Protein 6M7Y (pdb70)

Nearest PDB structures (foldseek):
  6m7y-assembly1_A  TM=1.001E+00  e=0.000E+00  Lactococcus lactis subsp. lactis
  4wd9-assembly1_A  TM=9.994E-01  e=0.000E+00  Lactococcus lactis subsp. lactis
  6m7y-assembly2_B  TM=9.899E-01  e=0.000E+00  Lactococcus lactis subsp. lactis
  4wd9-assembly1_B  TM=9.880E-01  e=0.000E+00  Lactococcus lactis subsp. lactis
  5ehk-assembly1_B  TM=8.284E-01  e=6.500E-50  Microbispora corallina

B-factor: mean 46.43, std 18.79, range [11.78, 137.23]

Secondary structure (P-SEA, 3-state):
cccccbbbbbbbccccccccccccaaaaaaaaaaaaaaaaaaaacccccccccccccccccccccaaaaaaaaaaaaaacccccccccccccccccccccccccccbbbbbccccaaaaaaaaaccccccccbbbbbccccccccccccccccccccccbbbbbcccaaaaaaaaaaccccccaaaaaaaaaccccccaaaaaaaaaaaaaaaccccccccccccccccaaaaaaaaaaccccccccaaaaaaaaaaaaacccccccaaaaaaaaaaccccccccccbbbbbbbcbbbbbcaaaaaaaaaaaaaaaaacccccccaaaaaaaaaaaaccccbbbccccccccccccccccccccccccccccccccccccaaaaaaaaccaaaaaacccccccccccccccccccccccccbbbbbbbbccccbbbbbbccccccccccccccccccccaaaaaaaaaaaaaaaaaaaaabbbbbbbccccccccccccccccccccccccccccccccccccbbbbcccccbbbbbcccccccccccccccccccccaaaaaaaaaaccccccccaaaaaacccccccbbbccccccccbbbbbbccccccccaaaaaaaaccccbbbbccccbbbbbbcccccccaaaaaaaaaaaaccbbbbbbbccccccccccccccccccccccccbbbbbcccccccccccccccbbbbbbbcccccaaaaacccaaaaaaaaaaacccbbbbbbccccbbbbbbbbccaaaaaaaaaaaaaaaaaaacccccccccccccccccccaaaaaaaaaaaaaaaaaaaaaaaaaacccccccaaaaaaaaaaaaaaaaaccaaaaaaaaaaaccccccccaaaaaaaaaaaaaaacccccccaaaaaaaaaaaaaaaaaaccccccccccaaaaaaaaaaaacc/cccccbbbbbbbccccccccccccaaaaaaaaaaaaaaaaaaaacccccccccccccccccaaaaaaaaaaaaaaaaaaaccccccccccccbbbbbccbbbccccbbbbbccccaaaaaaaaaccccccccbbbbccccccccccbbbbcccccccccccccccccaaaaaaaaaaccccccaaaaaaaaaaaccccaaaaaaaaaaaaaaaccccccccccccccccaaaaaaaaaacccccccaaaaaaaaaaaaaaaaccccccaaaaaaaaaccccccccccbbbbbbbcbbbbbcaaaaaaaaaaaaaaaaacccccccaaaaaaaaaaaacccccccccccccccccccccccccccccccccccccccccccaaaaaaaaccaaaaacccccccccccccccccccccccccbbbbbbbbbccccbbbbbbccccccccccccccccccccaaaaaaaaaaaaaaaaaaaaabbbbbbbccccccccccccccccccbbbbccccccccccccccccccccccbbbbbbccccbbbbbbbbcccccccccaaaaaaaaaaccccccccaaaaaacccccccbbbccccccccbbbbbbccccccccaaaaaaaaccccccccccccbbbbbbcccccccaaaaaaaaaaaaccbbbbbbbcccccccccccbbbbcccccccccccccccccccccccccccccbbbbbbbbccccaaaaaaccaaaaaaaaaaacbbbbbbbbccccbbbbbbbbccaaaaaaaaaaaaaaaaaaacccccccccccccccccccaaaaaaaaaaaaaaaaaaaaaaaaaacccccccaaaaaaaaaaaaaaaaccccaaaaaaaaaaccccccaaaaaaaaaaaaacccccccaaaaaaaaaaaaaaaaaacccccccaaaaaaacaaaaaaaac/ccccccccccccccc/ccccccccccccccc

InterPro domains:
  IPR006827 Lantibiotic dehydratase, N-terminal [PF04738] (39-664)
  IPR023809 Thiopeptide-type bacteriocin biosynthesis domain [PF14028] (737-984)
  IPR023809 Thiopeptide-type bacteriocin biosynthesis domain [TIGR03891] (737-984)

Foldseek 3Di:
DKFWFWWKKFWFPDFLVPDDFDFDLVVLCVVQVPQLQLLLVCCAQFVVLSVCCCVVVVNHDPVCVVVNSVVSVQSSLCLHFPRPWFPSSMAMEIADADADWDQEWFDKFKQKDWQVLVVVVLVLCCLVQVQLWWKAFFLQWDDDVQKIAGLAFALVLDHDGDIGGDDPLCVQLHVVRHPHIGHPVVSLVSRCVVVNPVCSVVSNVVVSVCSSRPSMDTPLQACVQAPDDLVVNQVVVPSRCPVCLPPPLSVVLVVLVVVVRPDDSSPCSVSVVVNQVSCVSPDDSHTMTIHMYGHIYTYDHPVVSVVVSLVFCLQLLLLVFWDFDLVNVVLVLQCVVFNFFAWAFLVQQQDLVRHVHFRCPAPLPHRPDDDDDDDTTLHDPVVLVVLVCLVVCVVVVHFAAPQVCSCVRVVVPVDDRQQFKWKWKWWWFDDPNDIAIEGDPVGTDSAWLAALFAVLVSDPVSVVSSCVRCVSVQVVCVVVQAFEEEEAEQANNNSCRSQYGHDTQEYDYGSGHYPHHYARSRQWIWGADVVSAIWIARNVVRHTYQYHHSYDDLSRGSRSSSVSNCSRGDNRNDDRVSCVSCVPDQWRGFYDYPRHGHGFTKGKAWLVVADPVHPLVSCVVVVADQWKWWQDDPDIGIAGVVHNVSCVVRVVSNVRVVVGGTIMIGHDGGARQRNDYPSRGIGMMMMIMIGHDDDHDHDDDCVPQKDDDPDFKWKKWAQAAPVCVLVCLQPQVVVLQVLQVVQVKFWFWFWDQVPHTTIIIMIGGDRVVVSCVVSVVSSVVCCVVPSPDMDTDIRGQSQSLQPHPVSSVLLVQLRRLLSVCQSVVSVLQVDPVRPDHQVNVLLVVVLVLLCLLVVNPLVVSLVLLVPFPCVCCVDPSVVSSSVSNVVSSVVVVVVPDVVSVSSNSLVSSLRSCRRRDNPDPCVSRCSSVVNSVVSVVVD/DKAWFWWKWFWFPDALVPDDFDFDLVCLVVVVVPVLQLLQQCCAPFVPLSVVCCVVVVHDDDVRVVVNSVVSVQSSCCLHFPRPFFPSSMAMEIAEADAAWDQAWFDKFKQKDWQQLVVVVLVLCCLVLVQQWWKAFFLQWDDDPQKIAGLFFQLDPFDDGDIGGNDPLCVQLHVVRVPHIDHPVVSLVSVCVVPPDVCSVVSCVVVSVCSNRLSMDTPLQACCQAPNDPVVNLVSCVSRCPVCPPNVLVVVLVCLVVVLRPDDRSGCRVSVVVNVVSCVSPDDSHTMTIHIYGHIYTYHHPVVSVVVVLVFVQLVLLLVQWDFDLVNVVLVLQCVVFNFQAWAQLVLQQDLVRHVNFGCPAVQPRRPDDDDDDDTTQHDVVVLVVLVVLVVCVVVVHFAEPQVCRVVSVPCPDDDDDQFWWKWKWFWFDDPHDIAIEGDPCGTDSAFLAAQFQPLVRDVVSVVSSCVRCVSVQVVCVVVQEFEEEEAECQSGNVCRSQYGHTTQEYDYGSGHYPHHYQRSRQWIWGADPVGAIWIARNVPRHTYAYHHRYDDLSRDSRSSSVRPCSNGDNRPDCRPSCVSVVPDQWHGFYDYPRHGHFFIKGKDALVPDDPVDPLVVVVVVVAPQWKWWDPDPDIGTAGVVHPVSCVVVVVSPVRVVVGGIIMMGHDGHARPRRYYPNGTIGMMMIIMIGDDDDRDHDDDPVVFKDADPDQKWKKWAQAAPVCVLVCLQPQVVVLQVLLVVQVWFKFWFWDPDDGTTIIIMIGGDRVVVSCVVSVVSVVVCVVVVSHDMDTDIDGQSQSQLPHDVSSVLLVQLRRLLSVCQSVVSVQQPDPVNPDHLVNVLLVVLVVLLCLLVVNDLVLSVVLLVVAPDDPSRVSNSVSSVVSSVCVCVVDDDVSSSSNSLVSSVRSVRSNDPVPPPCSSVSSVPVNVVSVVVD/DPPVPPPDDDDDVPD/DCVPPPPDDDDPVPD

Solvent-accessible surface area: 83558 Å² total

Sequence (1904 aa):
SFKAQPFLVRNTILCPNDKRSFTEYTQVIETVSKNKVFLEQLLLANPKLYDVQKYNAGLLKKKRVKKLFESIYKYYKRSYLRSTPFGLFSETSIGVFSKSSQQYKLGKTTKGIRLDTQWLIRLVHKEVDFSKKLSFTRNNANYKFGDRVFQVYTINSSELEECNIKYTNVYQIISEFCENDYQKYEDICETVTLCYGDEYRELSEQYLGSLIVNHYLISNLQKDLLSDFSWNTFLTKVEAIDEDKKYIIPLKKVQKFIQEYSEIEIGEGIEKLKEIYQESQILENDNYIQIDLISDSEINFDVKQKQQLEHLAEFLGNTTKSVRRTYLDDYKDKFIEKYGVDQEVQITELFDSTFGIGAPYNYNHPRNDFYESEPSTLYYSEEEREKYLSYVEAVKNHNVINLDDLESHYQKDLEKKSELQGLELFLNLAKEYEKDIFILGDIVGNNNLGGASGRFSALSPELTSYHRTIVDSVERENENKEITSCEIVFLPENIRHANVHTSIRRKVLPFFTSTSHNEVLLTNIYIGIDEKEKFYARDISTQEVLKFYITSYNKTLFSNELRFLYEISLDDKFGNLPWELIYRDFDYIPRLVFDEIVISPAKWKIWGRDVNSKTIRELIQSKEIPKEFYIVNGDNKVYLSQKNPLDEILESAIKKSSKRKDFIELQEYFEDENIINKGEKGRVADVVVPFIRAFIREKRVSVERREKLPFNEWLYLKLYISINRQNEFLLSYLPDIQKIVANLGGNLFFLRYTDPKPHIRLRIKCSDLFLAYGSILEILKRSRKNRISTFDISIYDQEVERYGGFDTLELSEAIFCADSKIIPNLLTLIKDTNNDWKVDDVSILVNYLYLKCFFQNDNKKILNFLNLVGDQIFYDKNFKELKHAIKNLFLKIAQDFELQKVYSIIDSIIHVHNNRLIGIERDKEKLIYYTLQRLFVSEESFKAQPFLVRNTILCPNDKRSFTEYTQVIETVSKNKVFLEQLLLANPKLYDVQKYNAGLLKKKRVKKLFESIYKYYKRSYLRRSTPFGLFSETSIGVFSKSSSQYKLGKTTKGIRLDTQWLIRLVHKEVDFSKKLSFTRNNANYKFGDRVFQVYTINSSELEECNIKYTNVYQIISEFCENDYQKYEDICETVTLCCYGDEYRELSEQYLGSLIVNHYLISNLQKDLLSDFSWNTFLTKVEAIDEDKKYIIPLKKVQQKFIQEYSEIEIGEGIEKLKEIYQESQILENDNYIQIDLISDSEINFDVKQQKQQLEHLAEFLGNTTKSVRRTYLDDYKDKFIEKYGVDQEVQITELFDSTFGIGAPYNYNHPRNDFYESEPSTLYYSEEEREKYLSYVEAVKNHNVINLDDLESHYQKDLEKKSELQGLELFLNLAKEYEKDIFILGDIVGNNNLGGASGRFSALSPELTSYHRTIVDSVERENENKEITSCEIVFLPENIRHANVHTSIRRKVLPFFTSTSHNEVLLTNIYIGIDEKEKFYARDISTQEVLKFYITSYNKTLFSNELRFLYEISLDDKFGNLPWELIYRDFDYIPRLVFDEIVISPAKWKIWGRDVNSKTIRELIQSKEIPKEFYIVNGDNKVYLSQKNPLDEILESAIKKSSKRKDFIELQEYFEDENIINKGEKGRVADVVVPFIRAFIREKRVSVERREKLPFNEWLYLKLYISINRQNEFLLSYLPDIQKIVANLGGNLFFLRYTDPKPHIRLRIKCSDLFLAYGSILEILKRRSRKNRISTFDISIYDQEVERYGGFDTLEELSEAIFCADSKIIPNLLTLIKDTNNDWKVDDVSILVNYLYLKCFFQNDNKKILNFLNLVFYDKNFKELKHAIKNLFLKIAQDFELQKVYSIIDSIIHVHNNRLIGIERDKEKLIYYTLQRLFVSEETKDFNLDLVCVSKTITKDFNLDLVCVSKTI

Structure (mmCIF, N/CA/C/O backbone):
data_6M7Y
#
_entry.id   6M7Y
#
_cell.length_a   99.644
_cell.length_b   107.143
_cell.length_c   135.438
_cell.angle_alpha   90.00
_cell.angle_beta   109.57
_cell.angle_gamma   90.00
#
_symmetry.space_group_name_H-M   'P 1 21 1'
#
loop_
_entity.id
_entity.type
_entity.pdbx_description
1 polymer 'Nisin biosynthesis protein NisB'
2 polymer Lantibiotic
3 water water
#
loop_
_atom_site.group_PDB
_atom_site.id
_atom_site.type_symbol
_atom_site.label_atom_id
_atom_site.label_alt_id
_atom_site.label_comp_id
_atom_site.label_asym_id
_atom_site.label_entity_id
_atom_site.label_seq_id
_atom_site.pdbx_PDB_ins_code
_atom_site.Cartn_x
_atom_site.Cartn_y
_atom_site.Cartn_z
_atom_site.occupancy
_atom_site.B_iso_or_equiv
_atom_site.auth_seq_id
_atom_site.auth_comp_id
_atom_site.auth_asym_id
_atom_site.auth_atom_id
_atom_site.pdbx_PDB_model_num
ATOM 1 N N . SER A 1 8 ? 91.734 92.206 154.379 1.00 36.29 5 SER A N 1
ATOM 2 C CA . SER A 1 8 ? 90.794 91.294 153.720 1.00 49.16 5 SER A CA 1
ATOM 3 C C . SER A 1 8 ? 90.264 91.890 152.427 1.00 67.17 5 SER A C 1
ATOM 4 O O . SER A 1 8 ? 89.843 91.159 151.520 1.00 69.02 5 SER A O 1
ATOM 6 N N . PHE A 1 9 ? 90.261 93.222 152.363 1.00 62.20 6 PHE A N 1
ATOM 7 C CA . PHE A 1 9 ? 89.883 93.955 151.158 1.00 55.33 6 PHE A CA 1
ATOM 8 C C . PHE A 1 9 ? 91.082 94.066 150.221 1.00 52.82 6 PHE A C 1
ATOM 9 O O . PHE A 1 9 ? 92.124 94.593 150.619 1.00 49.87 6 PHE A O 1
ATOM 17 N N . LYS A 1 10 ? 90.926 93.613 148.971 1.00 61.56 7 LYS A N 1
ATOM 18 C CA . LYS A 1 10 ? 92.005 93.639 147.981 1.00 49.94 7 LYS A CA 1
ATOM 19 C C . LYS A 1 10 ? 91.765 94.739 146.949 1.00 44.19 7 LYS A C 1
ATOM 20 O O . LYS A 1 10 ? 90.711 94.783 146.305 1.00 36.81 7 LYS A O 1
ATOM 26 N N . ALA A 1 11 ? 92.764 95.605 146.777 1.00 49.23 8 ALA A N 1
ATOM 27 C CA . ALA A 1 11 ? 92.685 96.748 145.867 1.00 46.44 8 ALA A CA 1
ATOM 28 C C . ALA A 1 11 ? 92.827 96.296 144.405 1.00 41.64 8 ALA A C 1
ATOM 29 O O . ALA A 1 11 ? 93.893 95.830 143.991 1.00 49.03 8 ALA A O 1
ATOM 31 N N . GLN A 1 12 ? 91.766 96.448 143.614 1.00 42.81 9 GLN A N 1
ATOM 32 C CA . GLN A 1 12 ? 91.766 96.075 142.196 1.00 44.33 9 GLN A CA 1
ATOM 33 C C . GLN A 1 12 ? 92.530 97.094 141.363 1.00 48.02 9 GLN A C 1
ATOM 34 O O . GLN A 1 12 ? 92.919 98.157 141.861 1.00 39.56 9 GLN A O 1
ATOM 40 N N . PRO A 1 13 ? 92.759 96.803 140.073 1.00 48.78 10 PRO A N 1
ATOM 41 C CA . PRO A 1 13 ? 93.214 97.871 139.170 1.00 46.98 10 PRO A CA 1
ATOM 42 C C . PRO A 1 13 ? 92.142 98.957 139.058 1.00 44.89 10 PRO A C 1
ATOM 43 O O . PRO A 1 13 ? 90.938 98.684 139.048 1.00 41.27 10 PRO A O 1
ATOM 47 N N . PHE A 1 14 ? 92.590 100.199 139.007 1.00 36.27 11 PHE A N 1
ATOM 48 C CA . PHE A 1 14 ? 91.719 101.343 139.174 1.00 36.54 11 PHE A CA 1
ATOM 49 C C . PHE A 1 14 ? 91.591 102.117 137.877 1.00 41.69 11 PHE A C 1
ATOM 50 O O . PHE A 1 14 ? 92.278 101.853 136.889 1.00 48.54 11 PHE A O 1
ATOM 58 N N . LEU A 1 15 ? 90.666 103.069 137.895 1.00 50.25 12 LEU A N 1
ATOM 59 C CA . LEU A 1 15 ? 90.470 104.022 136.816 1.00 36.94 12 LEU A CA 1
ATOM 60 C C . LEU A 1 15 ? 91.205 105.296 137.172 1.00 38.83 12 LEU A C 1
ATOM 61 O O . LEU A 1 15 ? 91.177 105.732 138.328 1.00 32.82 12 LEU A O 1
ATOM 66 N N . VAL A 1 16 ? 91.880 105.872 136.179 1.00 40.89 13 VAL A N 1
ATOM 67 C CA . VAL A 1 16 ? 92.624 107.112 136.345 1.00 36.21 13 VAL A CA 1
ATOM 68 C C . VAL A 1 16 ? 91.975 108.179 135.482 1.00 42.38 13 VAL A C 1
ATOM 69 O O . VAL A 1 16 ? 91.820 108.000 134.265 1.00 43.06 13 VAL A O 1
ATOM 73 N N . ARG A 1 17 ? 91.601 109.288 136.112 1.00 39.66 14 ARG A N 1
ATOM 74 C CA . ARG A 1 17 ? 90.918 110.377 135.433 1.00 39.29 14 ARG A CA 1
ATOM 75 C C . ARG A 1 17 ? 91.720 111.658 135.596 1.00 46.63 14 ARG A C 1
ATOM 76 O O . ARG A 1 17 ? 92.134 112.013 136.711 1.00 43.52 14 ARG A O 1
ATOM 84 N N . ASN A 1 18 ? 91.924 112.348 134.477 1.00 40.43 15 ASN A N 1
ATOM 85 C CA . ASN A 1 18 ? 92.896 113.426 134.412 1.00 49.54 15 ASN A CA 1
ATOM 86 C C . ASN A 1 18 ? 92.470 114.428 133.338 1.00 48.02 15 ASN A C 1
ATOM 87 O O . ASN A 1 18 ? 91.730 114.093 132.407 1.00 46.37 15 ASN A O 1
ATOM 92 N N . THR A 1 19 ? 92.938 115.668 133.484 1.00 37.38 16 THR A N 1
ATOM 93 C CA . THR A 1 19 ? 92.629 116.719 132.527 1.00 37.60 16 THR A CA 1
ATOM 94 C C . THR A 1 19 ? 93.402 116.528 131.212 1.00 47.54 16 THR A C 1
ATOM 95 O O . THR A 1 19 ? 94.447 115.865 131.152 1.00 41.23 16 THR A O 1
ATOM 99 N N . ILE A 1 20 ? 92.860 117.115 130.142 1.00 38.27 17 ILE A N 1
ATOM 100 C CA . ILE A 1 20 ? 93.582 117.233 128.879 1.00 36.84 17 ILE A CA 1
ATOM 101 C C . ILE A 1 20 ? 94.552 118.408 128.984 1.00 37.41 17 ILE A C 1
ATOM 102 O O . ILE A 1 20 ? 95.770 118.226 128.963 1.00 39.74 17 ILE A O 1
ATOM 107 N N . LEU A 1 21 ? 94.017 119.620 129.100 1.00 39.78 18 LEU A N 1
ATOM 108 C CA . LEU A 1 21 ? 94.844 120.788 129.339 1.00 33.04 18 LEU A CA 1
ATOM 109 C C . LEU A 1 21 ? 95.640 120.632 130.630 1.00 43.49 18 LEU A C 1
ATOM 110 O O . LEU A 1 21 ? 95.334 119.803 131.488 1.00 50.94 18 LEU A O 1
ATOM 115 N N . CYS A 1 22 ? 96.664 121.463 130.780 1.00 41.51 19 CYS A N 1
ATOM 116 C CA . CYS A 1 22 ? 97.530 121.380 131.931 1.00 38.47 19 CYS A CA 1
ATOM 117 C C . CYS A 1 22 ? 97.442 122.659 132.748 1.00 41.95 19 CYS A C 1
ATOM 118 O O . CYS A 1 22 ? 97.568 123.754 132.185 1.00 42.16 19 CYS A O 1
ATOM 121 N N . PRO A 1 23 ? 97.255 122.570 134.070 1.00 54.63 20 PRO A N 1
ATOM 122 C CA . PRO A 1 23 ? 97.060 123.791 134.866 1.00 48.60 20 PRO A CA 1
ATOM 123 C C . PRO A 1 23 ? 98.295 124.666 134.979 1.00 48.30 20 PRO A C 1
ATOM 124 O O . PRO A 1 23 ? 98.158 125.819 135.398 1.00 55.75 20 PRO A O 1
ATOM 128 N N . ASN A 1 24 ? 99.487 124.188 134.617 1.00 49.24 21 ASN A N 1
ATOM 129 C CA . ASN A 1 24 ? 100.635 125.091 134.597 1.00 59.55 21 ASN A CA 1
ATOM 130 C C . ASN A 1 24 ? 100.443 126.206 133.584 1.00 54.08 21 ASN A C 1
ATOM 131 O O . ASN A 1 24 ? 101.074 127.267 133.705 1.00 50.13 21 ASN A O 1
ATOM 136 N N . ASP A 1 25 ? 99.560 125.992 132.612 1.00 47.94 22 ASP A N 1
ATOM 137 C CA . ASP A 1 25 ? 99.232 126.979 131.600 1.00 49.19 22 ASP A CA 1
ATOM 138 C C . ASP A 1 25 ? 98.032 127.853 131.981 1.00 50.65 22 ASP A C 1
ATOM 139 O O . ASP A 1 25 ? 97.645 128.723 131.197 1.00 50.49 22 ASP A O 1
ATOM 144 N N . LYS A 1 26 ? 97.470 127.690 133.178 1.00 50.40 23 LYS A N 1
ATOM 145 C CA . LYS A 1 26 ? 96.344 128.526 133.579 1.00 48.52 23 LYS A CA 1
ATOM 146 C C . LYS A 1 26 ? 96.761 129.998 133.640 1.00 49.99 23 LYS A C 1
ATOM 147 O O . LYS A 1 26 ? 97.749 130.366 134.287 1.00 40.99 23 LYS A O 1
ATOM 153 N N . ARG A 1 27 ? 96.014 130.837 132.929 1.00 55.87 24 ARG A N 1
ATOM 154 C CA . ARG A 1 27 ? 96.163 132.283 133.031 1.00 50.39 24 ARG A CA 1
ATOM 155 C C . ARG A 1 27 ? 95.279 132.810 134.146 1.00 38.75 24 ARG A C 1
ATOM 156 O O . ARG A 1 27 ? 94.169 132.307 134.352 1.00 39.42 24 ARG A O 1
ATOM 164 N N . SER A 1 28 ? 95.776 133.828 134.857 1.00 44.28 25 SER A N 1
ATOM 165 C CA . SER A 1 28 ? 94.996 134.599 135.818 1.00 44.95 25 SER A CA 1
ATOM 166 C C . SER A 1 28 ? 94.239 135.718 135.100 1.00 41.69 25 SER A C 1
ATOM 167 O O . SER A 1 28 ? 94.507 136.024 133.939 1.00 53.83 25 SER A O 1
ATOM 170 N N . PHE A 1 29 ? 93.270 136.324 135.792 1.00 41.59 26 PHE A N 1
ATOM 171 C CA . PHE A 1 29 ? 92.427 137.347 135.174 1.00 46.34 26 PHE A CA 1
ATOM 172 C C . PHE A 1 29 ? 91.984 138.371 136.210 1.00 46.17 26 PHE A C 1
ATOM 173 O O . PHE A 1 29 ? 91.782 138.040 137.379 1.00 56.84 26 PHE A O 1
ATOM 181 N N . THR A 1 30 ? 91.801 139.618 135.764 1.00 49.52 27 THR A N 1
ATOM 182 C CA . THR A 1 30 ? 91.393 140.715 136.640 1.00 50.45 27 THR A CA 1
ATOM 183 C C . THR A 1 30 ? 90.027 141.278 136.291 1.00 44.56 27 THR A C 1
ATOM 184 O O . THR A 1 30 ? 89.421 141.959 137.125 1.00 46.73 27 THR A O 1
ATOM 188 N N . GLU A 1 31 ? 89.573 141.059 135.065 1.00 50.69 28 GLU A N 1
ATOM 189 C CA . GLU A 1 31 ? 88.281 141.577 134.640 1.00 49.53 28 GLU A CA 1
ATOM 190 C C . GLU A 1 31 ? 87.527 140.516 133.864 1.00 47.10 28 GLU A C 1
ATOM 191 O O . GLU A 1 31 ? 88.131 139.615 133.282 1.00 42.80 28 GLU A O 1
ATOM 197 N N . TYR A 1 32 ? 86.204 140.619 133.854 1.00 51.70 29 TYR A N 1
ATOM 198 C CA . TYR A 1 32 ? 85.395 139.629 133.131 1.00 53.25 29 TYR A CA 1
ATOM 199 C C . TYR A 1 32 ? 85.494 139.798 131.606 1.00 47.38 29 TYR A C 1
ATOM 200 O O . TYR A 1 32 ? 85.556 138.800 130.873 1.00 38.19 29 TYR A O 1
ATOM 209 N N . THR A 1 33 ? 85.473 141.047 131.103 1.00 42.19 30 THR A N 1
ATOM 210 C CA . THR A 1 33 ? 85.618 141.274 129.659 1.00 49.79 30 THR A CA 1
ATOM 211 C C . THR A 1 33 ? 86.948 140.733 129.144 1.00 43.76 30 THR A C 1
ATOM 212 O O . THR A 1 33 ? 87.013 140.110 128.075 1.00 42.08 30 THR A O 1
ATOM 216 N N . GLN A 1 34 ? 88.019 140.984 129.893 1.00 45.64 31 GLN A N 1
ATOM 217 C CA . GLN A 1 34 ? 89.314 140.360 129.656 1.00 41.85 31 GLN A CA 1
ATOM 218 C C . GLN A 1 34 ? 89.224 138.837 129.525 1.00 53.85 31 GLN A C 1
ATOM 219 O O . GLN A 1 34 ? 89.990 138.237 128.759 1.00 59.24 31 GLN A O 1
ATOM 225 N N . VAL A 1 35 ? 88.295 138.189 130.245 1.00 57.04 32 VAL A N 1
ATOM 226 C CA . VAL A 1 35 ? 88.184 136.728 130.168 1.00 47.76 32 VAL A CA 1
ATOM 227 C C . VAL A 1 35 ? 87.503 136.316 128.874 1.00 43.04 32 VAL A C 1
ATOM 228 O O . VAL A 1 35 ? 87.865 135.307 128.254 1.00 41.06 32 VAL A O 1
ATOM 232 N N . ILE A 1 36 ? 86.487 137.074 128.460 1.00 43.01 33 ILE A N 1
ATOM 233 C CA . ILE A 1 36 ? 85.848 136.815 127.175 1.00 50.42 33 ILE A CA 1
ATOM 234 C C . ILE A 1 36 ? 86.834 137.031 126.029 1.00 50.55 33 ILE A C 1
ATOM 235 O O . ILE A 1 36 ? 86.891 136.232 125.085 1.00 39.82 33 ILE A O 1
ATOM 240 N N . GLU A 1 37 ? 87.615 138.118 126.088 1.00 45.85 34 GLU A N 1
ATOM 241 C CA . GLU A 1 37 ? 88.611 138.391 125.055 1.00 53.68 34 GLU A CA 1
ATOM 242 C C . GLU A 1 37 ? 89.541 137.200 124.852 1.00 49.35 34 GLU A C 1
ATOM 243 O O . GLU A 1 37 ? 89.619 136.641 123.753 1.00 49.94 34 GLU A O 1
ATOM 249 N N . THR A 1 38 ? 90.251 136.800 125.913 1.00 43.18 35 THR A N 1
ATOM 250 C CA . THR A 1 38 ? 91.192 135.680 125.833 1.00 48.70 35 THR A CA 1
ATOM 251 C C . THR A 1 38 ? 90.518 134.407 125.329 1.00 50.97 35 THR A C 1
ATOM 252 O O . THR A 1 38 ? 90.995 133.759 124.389 1.00 54.63 35 THR A O 1
ATOM 256 N N . VAL A 1 39 ? 89.414 134.024 125.965 1.00 49.66 36 VAL A N 1
ATOM 257 C CA . VAL A 1 39 ? 88.767 132.752 125.677 1.00 47.96 36 VAL A CA 1
ATOM 258 C C . VAL A 1 39 ? 88.263 132.672 124.239 1.00 50.12 36 VAL A C 1
ATOM 259 O O . VAL A 1 39 ? 88.212 131.584 123.647 1.00 53.22 36 VAL A O 1
ATOM 263 N N . SER A 1 40 ? 87.884 133.806 123.649 1.00 53.31 37 SER A N 1
ATOM 264 C CA . SER A 1 40 ? 87.221 133.785 122.351 1.00 52.23 37 SER A CA 1
ATOM 265 C C . SER A 1 40 ? 88.181 133.579 121.185 1.00 50.09 37 SER A C 1
ATOM 266 O O . SER A 1 40 ? 87.725 133.407 120.052 1.00 55.37 37 SER A O 1
ATOM 269 N N . LYS A 1 41 ? 89.486 133.579 121.427 1.00 50.80 38 LYS A N 1
ATOM 270 C CA . LYS A 1 41 ? 90.461 133.141 120.438 1.00 50.51 38 LYS A CA 1
ATOM 271 C C . LYS A 1 41 ? 91.329 132.001 120.980 1.00 60.28 38 LYS A C 1
ATOM 272 O O . LYS A 1 41 ? 92.466 131.817 120.542 1.00 67.57 38 LYS A O 1
ATOM 278 N N . ASN A 1 42 ? 90.802 131.226 121.940 1.00 53.81 39 ASN A N 1
ATOM 279 C CA . ASN A 1 42 ? 91.473 130.043 122.492 1.00 52.76 39 ASN A CA 1
ATOM 280 C C . ASN A 1 42 ? 90.880 128.791 121.839 1.00 52.68 39 ASN A C 1
ATOM 281 O O . ASN A 1 42 ? 90.008 128.128 122.394 1.00 56.74 39 ASN A O 1
ATOM 286 N N . LYS A 1 43 ? 91.398 128.454 120.665 1.00 55.84 40 LYS A N 1
ATOM 287 C CA . LYS A 1 43 ? 90.990 127.313 119.852 1.00 61.03 40 LYS A CA 1
ATOM 288 C C . LYS A 1 43 ? 90.521 126.076 120.633 1.00 51.61 40 LYS A C 1
ATOM 289 O O . LYS A 1 43 ? 89.498 125.473 120.291 1.00 56.97 40 LYS A O 1
ATOM 295 N N . VAL A 1 44 ? 91.235 125.676 121.682 1.00 44.01 41 VAL A N 1
ATOM 296 C CA . VAL A 1 44 ? 90.848 124.453 122.389 1.00 55.53 41 VAL A CA 1
ATOM 297 C C . VAL A 1 44 ? 89.590 124.686 123.229 1.00 51.35 41 VAL A C 1
ATOM 298 O O . VAL A 1 44 ? 88.644 123.883 123.216 1.00 38.97 41 VAL A O 1
ATOM 302 N N . PHE A 1 45 ? 89.573 125.786 123.985 1.00 45.45 42 PHE A N 1
ATOM 303 C CA . PHE A 1 45 ? 88.446 126.073 124.854 1.00 43.50 42 PHE A CA 1
ATOM 304 C C . PHE A 1 45 ? 87.134 126.047 124.098 1.00 47.67 42 PHE A C 1
ATOM 305 O O . PHE A 1 45 ? 86.144 125.486 124.591 1.00 47.88 42 PHE A O 1
ATOM 313 N N . LEU A 1 46 ? 87.092 126.670 122.910 1.00 43.29 43 LEU A N 1
ATOM 314 C CA . LEU A 1 46 ? 85.801 126.808 122.251 1.00 39.81 43 LEU A CA 1
ATOM 315 C C . LEU A 1 46 ? 85.300 125.481 121.722 1.00 39.85 43 LEU A C 1
ATOM 316 O O . LEU A 1 46 ? 84.084 125.258 121.687 1.00 47.84 43 LEU A O 1
ATOM 321 N N . GLU A 1 47 ? 86.193 124.585 121.308 1.00 40.96 44 GLU A N 1
ATOM 322 C CA . GLU A 1 47 ? 85.703 123.262 120.944 1.00 43.45 44 GLU A CA 1
ATOM 323 C C . GLU A 1 47 ? 85.203 122.546 122.189 1.00 46.94 44 GLU A C 1
ATOM 324 O O . GLU A 1 47 ? 84.147 121.896 122.165 1.00 46.77 44 GLU A O 1
ATOM 330 N N . GLN A 1 48 ? 85.934 122.691 123.297 1.00 43.06 45 GLN A N 1
ATOM 331 C CA . GLN A 1 48 ? 85.464 122.137 124.560 1.00 45.67 45 GLN A CA 1
ATOM 332 C C . GLN A 1 48 ? 84.107 122.714 124.931 1.00 42.32 45 GLN A C 1
ATOM 333 O O . GLN A 1 48 ? 83.212 121.980 125.363 1.00 44.55 45 GLN A O 1
ATOM 339 N N . LEU A 1 49 ? 83.926 124.026 124.738 1.00 40.87 46 LEU A N 1
ATOM 340 C CA . LEU A 1 49 ? 82.646 124.645 125.069 1.00 39.63 46 LEU A CA 1
ATOM 341 C C . LEU A 1 49 ? 81.551 124.245 124.093 1.00 38.27 46 LEU A C 1
ATOM 342 O O . LEU A 1 49 ? 80.427 123.952 124.510 1.00 39.00 46 LEU A O 1
ATOM 347 N N . LEU A 1 50 ? 81.853 124.240 122.793 1.00 37.11 47 LEU A N 1
ATOM 348 C CA . LEU A 1 50 ? 80.834 123.917 121.803 1.00 29.65 47 LEU A CA 1
ATOM 349 C C . LEU A 1 50 ? 80.291 122.510 122.018 1.00 33.96 47 LEU A C 1
ATOM 350 O O . LEU A 1 50 ? 79.087 122.268 121.858 1.00 32.39 47 LEU A O 1
ATOM 355 N N . LEU A 1 51 ? 81.156 121.574 122.422 1.00 37.89 48 LEU A N 1
ATOM 356 C CA . LEU A 1 51 ? 80.721 120.199 122.646 1.00 36.90 48 LEU A CA 1
ATOM 357 C C . LEU A 1 51 ? 79.914 120.053 123.936 1.00 43.68 48 LEU A C 1
ATOM 358 O O . LEU A 1 51 ? 78.840 119.428 123.939 1.00 34.18 48 LEU A O 1
ATOM 363 N N . ALA A 1 52 ? 80.427 120.623 125.040 1.00 39.40 49 ALA A N 1
ATOM 364 C CA . ALA A 1 52 ? 79.854 120.365 126.361 1.00 37.94 49 ALA A CA 1
ATOM 365 C C . ALA A 1 52 ? 78.567 121.136 126.552 1.00 48.04 49 ALA A C 1
ATOM 366 O O . ALA A 1 52 ? 77.573 120.593 127.051 1.00 55.68 49 ALA A O 1
ATOM 368 N N . ASN A 1 53 ? 78.567 122.402 126.152 1.00 39.11 50 ASN A N 1
ATOM 369 C CA . ASN A 1 53 ? 77.487 123.325 126.484 1.00 33.61 50 ASN A CA 1
ATOM 370 C C . ASN A 1 53 ? 77.163 124.145 125.247 1.00 34.70 50 ASN A C 1
ATOM 371 O O . ASN A 1 53 ? 77.507 125.330 125.151 1.00 34.65 50 ASN A O 1
ATOM 376 N N . PRO A 1 54 ? 76.523 123.535 124.270 1.00 29.93 51 PRO A N 1
ATOM 377 C CA . PRO A 1 54 ? 76.158 124.264 123.054 1.00 29.03 51 PRO A CA 1
ATOM 378 C C . PRO A 1 54 ? 75.420 125.573 123.326 1.00 36.38 51 PRO A C 1
ATOM 379 O O . PRO A 1 54 ? 75.871 126.629 122.869 1.00 44.90 51 PRO A O 1
ATOM 383 N N . LYS A 1 55 ? 74.295 125.527 124.055 1.00 32.36 52 LYS A N 1
ATOM 384 C CA . LYS A 1 55 ? 73.505 126.734 124.288 1.00 27.73 52 LYS A CA 1
ATOM 385 C C . LYS A 1 55 ? 74.354 127.842 124.897 1.00 28.21 52 LYS A C 1
ATOM 386 O O . LYS A 1 55 ? 74.291 128.994 124.462 1.00 28.17 52 LYS A O 1
ATOM 392 N N . LEU A 1 56 ? 75.164 127.511 125.900 1.00 34.87 53 LEU A N 1
ATOM 393 C CA . LEU A 1 56 ? 76.012 128.521 126.520 1.00 28.08 53 LEU A CA 1
ATOM 394 C C . LEU A 1 56 ? 76.993 129.109 125.514 1.00 30.76 53 LEU A C 1
ATOM 395 O O . LEU A 1 56 ? 77.143 130.334 125.434 1.00 31.28 53 LEU A O 1
ATOM 400 N N . TYR A 1 57 ? 77.657 128.251 124.725 1.00 32.90 54 TYR A N 1
ATOM 401 C CA . TYR A 1 57 ? 78.558 128.719 123.667 1.00 35.61 54 TYR A CA 1
ATOM 402 C C . TYR A 1 57 ? 77.860 129.714 122.733 1.00 35.47 54 TYR A C 1
ATOM 403 O O . TYR A 1 57 ? 78.456 130.727 122.343 1.00 35.85 54 TYR A O 1
ATOM 412 N N . ASP A 1 58 ? 76.602 129.449 122.361 1.00 26.71 55 ASP A N 1
ATOM 413 C CA . ASP A 1 58 ? 75.899 130.386 121.495 1.00 28.46 55 ASP A CA 1
ATOM 414 C C . ASP A 1 58 ? 75.618 131.709 122.204 1.00 37.00 55 ASP A C 1
ATOM 415 O O . ASP A 1 58 ? 75.611 132.758 121.554 1.00 52.22 55 ASP A O 1
ATOM 420 N N . VAL A 1 59 ? 75.391 131.699 123.522 1.00 28.17 56 VAL A N 1
ATOM 421 C CA . VAL A 1 59 ? 75.151 132.957 124.226 1.00 30.80 56 VAL A CA 1
ATOM 422 C C . VAL A 1 59 ? 76.409 133.820 124.204 1.00 37.21 56 VAL A C 1
ATOM 423 O O . VAL A 1 59 ? 76.344 135.050 124.079 1.00 35.99 56 VAL A O 1
ATOM 435 N N . GLN A 1 61 ? 78.682 133.803 121.747 1.00 40.00 58 GLN A N 1
ATOM 436 C CA . GLN A 1 61 ? 78.631 134.355 120.400 1.00 31.23 58 GLN A CA 1
ATOM 437 C C . GLN A 1 61 ? 77.702 135.559 120.345 1.00 36.55 58 GLN A C 1
ATOM 438 O O . GLN A 1 61 ? 78.065 136.626 119.835 1.00 31.96 58 GLN A O 1
ATOM 444 N N . LYS A 1 62 ? 76.487 135.384 120.867 1.00 38.46 59 LYS A N 1
ATOM 445 C CA . LYS A 1 62 ? 75.494 136.448 120.884 1.00 36.98 59 LYS A CA 1
ATOM 446 C C . LYS A 1 62 ? 76.015 137.689 121.603 1.00 34.13 59 LYS A C 1
ATOM 447 O O . LYS A 1 62 ? 75.755 138.816 121.175 1.00 34.17 59 LYS A O 1
ATOM 453 N N . TYR A 1 63 ? 76.755 137.506 122.695 1.00 35.36 60 TYR A N 1
ATOM 454 C CA . TYR A 1 63 ? 77.250 138.668 123.428 1.00 41.25 60 TYR A CA 1
ATOM 455 C C . TYR A 1 63 ? 78.309 139.402 122.614 1.00 37.05 60 TYR A C 1
ATOM 456 O O . TYR A 1 63 ? 78.218 140.618 122.414 1.00 44.20 60 TYR A O 1
ATOM 465 N N . ASN A 1 64 ? 79.315 138.666 122.130 1.00 42.87 61 ASN A N 1
ATOM 466 C CA . ASN A 1 64 ? 80.366 139.230 121.286 1.00 41.51 61 ASN A CA 1
ATOM 467 C C . ASN A 1 64 ? 79.812 139.938 120.056 1.00 45.53 61 ASN A C 1
ATOM 468 O O . ASN A 1 64 ? 80.436 140.879 119.553 1.00 48.66 61 ASN A O 1
ATOM 473 N N . ALA A 1 65 ? 78.665 139.494 119.547 1.00 37.25 62 ALA A N 1
ATOM 474 C CA . ALA A 1 65 ? 77.983 140.199 118.473 1.00 39.98 62 ALA A CA 1
ATOM 475 C C . ALA A 1 65 ? 77.132 141.365 118.966 1.00 40.50 62 ALA A C 1
ATOM 476 O O . ALA A 1 65 ? 76.562 142.085 118.142 1.00 46.73 62 ALA A O 1
ATOM 478 N N . GLY A 1 66 ? 77.022 141.576 120.272 1.00 38.75 63 GLY A N 1
ATOM 479 C CA . GLY A 1 66 ? 76.207 142.667 120.760 1.00 36.75 63 GLY A CA 1
ATOM 480 C C . GLY A 1 66 ? 74.723 142.389 120.786 1.00 35.87 63 GLY A C 1
ATOM 481 O O . GLY A 1 66 ? 73.934 143.315 120.992 1.00 39.52 63 GLY A O 1
ATOM 482 N N . LEU A 1 67 ? 74.316 141.144 120.610 1.00 32.13 64 LEU A N 1
ATOM 483 C CA . LEU A 1 67 ? 72.911 140.785 120.544 1.00 32.72 64 LEU A CA 1
ATOM 484 C C . LEU A 1 67 ? 72.324 140.305 121.874 1.00 44.38 64 LEU A C 1
ATOM 485 O O . LEU A 1 67 ? 71.136 139.961 121.912 1.00 45.49 64 LEU A O 1
ATOM 490 N N . LEU A 1 68 ? 73.102 140.287 122.963 1.00 39.40 65 LEU A N 1
ATOM 491 C CA . LEU A 1 68 ? 72.664 139.685 124.216 1.00 37.45 65 LEU A CA 1
ATOM 492 C C . LEU A 1 68 ? 72.094 140.743 125.146 1.00 41.05 65 LEU A C 1
ATOM 493 O O . LEU A 1 68 ? 72.723 141.781 125.378 1.00 45.84 65 LEU A O 1
ATOM 498 N N . LYS A 1 69 ? 70.926 140.455 125.711 1.00 41.80 66 LYS A N 1
ATOM 499 C CA . LYS A 1 69 ? 70.283 141.390 126.621 1.00 36.31 66 LYS A CA 1
ATOM 500 C C . LYS A 1 69 ? 71.105 141.571 127.902 1.00 43.30 66 LYS A C 1
ATOM 501 O O . LYS A 1 69 ? 71.738 140.634 128.405 1.00 35.41 66 LYS A O 1
ATOM 507 N N . LYS A 1 70 ? 71.089 142.804 128.426 1.00 44.67 67 LYS A N 1
ATOM 508 C CA . LYS A 1 70 ? 71.963 143.163 129.542 1.00 42.51 67 LYS A CA 1
ATOM 509 C C . LYS A 1 70 ? 71.732 142.262 130.755 1.00 49.65 67 LYS A C 1
ATOM 510 O O . LYS A 1 70 ? 72.698 141.784 131.369 1.00 50.16 67 LYS A O 1
ATOM 516 N N . LYS A 1 71 ? 70.465 141.993 131.108 1.00 41.37 68 LYS A N 1
ATOM 517 C CA . LYS A 1 71 ? 70.235 141.184 132.302 1.00 38.77 68 LYS A CA 1
ATOM 518 C C . LYS A 1 71 ? 70.809 139.776 132.184 1.00 42.68 68 LYS A C 1
ATOM 519 O O . LYS A 1 71 ? 70.885 139.073 133.198 1.00 51.53 68 LYS A O 1
ATOM 525 N N . ARG A 1 72 ? 71.239 139.354 130.994 1.00 38.78 69 ARG A N 1
ATOM 526 C CA . ARG A 1 72 ? 71.802 138.027 130.782 1.00 32.44 69 ARG A CA 1
ATOM 527 C C . ARG A 1 72 ? 73.314 137.987 130.946 1.00 35.76 69 ARG A C 1
ATOM 528 O O . ARG A 1 72 ? 73.906 136.906 130.847 1.00 37.08 69 ARG A O 1
ATOM 536 N N . VAL A 1 73 ? 73.940 139.127 131.222 1.00 34.11 70 VAL A N 1
ATOM 537 C CA . VAL A 1 73 ? 75.384 139.273 131.073 1.00 33.77 70 VAL A CA 1
ATOM 538 C C . VAL A 1 73 ? 76.150 138.829 132.316 1.00 36.48 70 VAL A C 1
ATOM 539 O O . VAL A 1 73 ? 77.194 138.181 132.201 1.00 34.65 70 VAL A O 1
ATOM 543 N N . LYS A 1 74 ? 75.691 139.184 133.522 1.00 33.74 71 LYS A N 1
ATOM 544 C CA . LYS A 1 74 ? 76.387 138.687 134.702 1.00 37.87 71 LYS A CA 1
ATOM 545 C C . LYS A 1 74 ? 76.453 137.169 134.681 1.00 33.07 71 LYS A C 1
ATOM 546 O O . LYS A 1 74 ? 77.520 136.587 134.896 1.00 32.70 71 LYS A O 1
ATOM 552 N N . LYS A 1 75 ? 75.345 136.516 134.345 1.00 30.93 72 LYS A N 1
ATOM 553 C CA . LYS A 1 75 ? 75.357 135.067 134.291 1.00 33.45 72 LYS A CA 1
ATOM 554 C C . LYS A 1 75 ? 76.321 134.568 133.219 1.00 35.37 72 LYS A C 1
ATOM 555 O O . LYS A 1 75 ? 77.078 133.617 133.457 1.00 32.35 72 LYS A O 1
ATOM 561 N N . LEU A 1 76 ? 76.332 135.207 132.043 1.00 32.63 73 LEU A N 1
ATOM 562 C CA . LEU A 1 76 ? 77.262 134.780 130.996 1.00 31.46 73 LEU A CA 1
ATOM 563 C C . LEU A 1 76 ? 78.706 134.898 131.473 1.00 33.18 73 LEU A C 1
ATOM 564 O O . LEU A 1 76 ? 79.513 133.974 131.294 1.00 29.42 73 LEU A O 1
ATOM 569 N N . PHE A 1 77 ? 79.041 136.024 132.111 1.00 37.09 74 PHE A N 1
ATOM 570 C CA . PHE A 1 77 ? 80.392 136.224 132.632 1.00 34.73 74 PHE A CA 1
ATOM 571 C C . PHE A 1 77 ? 80.761 135.149 133.645 1.00 38.46 74 PHE A C 1
ATOM 572 O O . PHE A 1 77 ? 81.841 134.552 133.565 1.00 38.10 74 PHE A O 1
ATOM 580 N N . GLU A 1 78 ? 79.870 134.869 134.598 1.00 33.78 75 GLU A N 1
ATOM 581 C CA . GLU A 1 78 ? 80.244 133.924 135.642 1.00 28.50 75 GLU A CA 1
ATOM 582 C C . GLU A 1 78 ? 80.347 132.512 135.095 1.00 32.41 75 GLU A C 1
ATOM 583 O O . GLU A 1 78 ? 81.248 131.752 135.481 1.00 29.07 75 GLU A O 1
ATOM 589 N N . SER A 1 79 ? 79.440 132.133 134.192 1.00 33.34 76 SER A N 1
ATOM 590 C CA . SER A 1 79 ? 79.472 130.757 133.709 1.00 28.66 76 SER A CA 1
ATOM 591 C C . SER A 1 79 ? 80.710 130.500 132.869 1.00 37.22 76 SER A C 1
ATOM 592 O O . SER A 1 79 ? 81.256 129.390 132.901 1.00 44.12 76 SER A O 1
ATOM 595 N N . ILE A 1 80 ? 81.184 131.512 132.138 1.00 31.35 77 ILE A N 1
ATOM 596 C CA . ILE A 1 80 ? 82.367 131.335 131.304 1.00 31.76 77 ILE A CA 1
ATOM 597 C C . ILE A 1 80 ? 83.623 131.232 132.163 1.00 29.45 77 ILE A C 1
ATOM 598 O O . ILE A 1 80 ? 84.435 130.309 132.004 1.00 29.57 77 ILE A O 1
ATOM 603 N N . TYR A 1 81 ? 83.811 132.192 133.068 1.00 23.39 78 TYR A N 1
ATOM 604 C CA . TYR A 1 81 ? 84.897 132.112 134.036 1.00 22.77 78 TYR A CA 1
ATOM 605 C C . TYR A 1 81 ? 84.916 130.764 134.763 1.00 28.55 78 TYR A C 1
ATOM 606 O O . TYR A 1 81 ? 85.983 130.171 134.947 1.00 30.25 78 TYR A O 1
ATOM 615 N N . LYS A 1 82 ? 83.746 130.259 135.192 1.00 27.70 79 LYS A N 1
ATOM 616 C CA . LYS A 1 82 ? 83.743 128.999 135.939 1.00 29.84 79 LYS A CA 1
ATOM 617 C C . LYS A 1 82 ? 84.097 127.836 135.024 1.00 27.49 79 LYS A C 1
ATOM 618 O O . LYS A 1 82 ? 84.886 126.961 135.398 1.00 32.80 79 LYS A O 1
ATOM 624 N N . TYR A 1 83 ? 83.568 127.852 133.799 1.00 26.35 80 TYR A N 1
ATOM 625 C CA . TYR A 1 83 ? 83.918 126.854 132.798 1.00 26.15 80 TYR A CA 1
ATOM 626 C C . TYR A 1 83 ? 85.394 126.911 132.415 1.00 32.62 80 TYR A C 1
ATOM 627 O O . TYR A 1 83 ? 85.972 125.882 132.048 1.00 29.22 80 TYR A O 1
ATOM 636 N N . TYR A 1 84 ? 86.020 128.096 132.472 1.00 33.83 81 TYR A N 1
ATOM 637 C CA . TYR A 1 84 ? 87.454 128.185 132.194 1.00 34.75 81 TYR A CA 1
ATOM 638 C C . TYR A 1 84 ? 88.265 127.531 133.305 1.00 34.71 81 TYR A C 1
ATOM 639 O O . TYR A 1 84 ? 89.132 126.687 133.045 1.00 34.06 81 TYR A O 1
ATOM 648 N N . LYS A 1 85 ? 88.026 127.952 134.551 1.00 29.08 82 LYS A N 1
ATOM 649 C CA . LYS A 1 85 ? 88.665 127.311 135.689 1.00 24.57 82 LYS A CA 1
ATOM 650 C C . LYS A 1 85 ? 88.545 125.808 135.579 1.00 33.43 82 LYS A C 1
ATOM 651 O O . LYS A 1 85 ? 89.473 125.068 135.931 1.00 33.42 82 LYS A O 1
ATOM 657 N N . ARG A 1 86 ? 87.404 125.334 135.075 1.00 29.81 83 ARG A N 1
ATOM 658 C CA . ARG A 1 86 ? 87.160 123.905 135.140 1.00 30.06 83 ARG A CA 1
ATOM 659 C C . ARG A 1 86 ? 87.970 123.170 134.084 1.00 32.26 83 ARG A C 1
ATOM 660 O O . ARG A 1 86 ? 88.485 122.080 134.355 1.00 34.40 83 ARG A O 1
ATOM 668 N N . SER A 1 87 ? 88.091 123.729 132.880 1.00 29.22 84 SER A N 1
ATOM 669 C CA . SER A 1 87 ? 88.833 123.021 131.840 1.00 42.46 84 SER A CA 1
ATOM 670 C C . SER A 1 87 ? 90.310 122.884 132.190 1.00 39.66 84 SER A C 1
ATOM 671 O O . SER A 1 87 ? 90.990 122.002 131.644 1.00 39.93 84 SER A O 1
ATOM 674 N N . TYR A 1 88 ? 90.807 123.707 133.109 1.00 37.44 85 TYR A N 1
ATOM 675 C CA . TYR A 1 88 ? 92.143 123.511 133.654 1.00 45.98 85 TYR A CA 1
ATOM 676 C C . TYR A 1 88 ? 92.153 122.734 134.976 1.00 47.22 85 TYR A C 1
ATOM 677 O O . TYR A 1 88 ? 93.009 121.863 135.156 1.00 56.20 85 TYR A O 1
ATOM 686 N N . LEU A 1 89 ? 91.206 122.966 135.894 1.00 36.65 86 LEU A N 1
ATOM 687 C CA . LEU A 1 89 ? 91.410 122.510 137.267 1.00 43.01 86 LEU A CA 1
ATOM 688 C C . LEU A 1 89 ? 90.615 121.276 137.717 1.00 41.74 86 LEU A C 1
ATOM 689 O O . LEU A 1 89 ? 90.878 120.790 138.825 1.00 49.48 86 LEU A O 1
ATOM 694 N N . ARG A 1 90 ? 89.664 120.752 136.936 1.00 32.94 87 ARG A N 1
ATOM 695 C CA . ARG A 1 90 ? 88.732 119.738 137.445 1.00 34.73 87 ARG A CA 1
ATOM 696 C C . ARG A 1 90 ? 88.813 118.469 136.600 1.00 32.37 87 ARG A C 1
ATOM 697 O O . ARG A 1 90 ? 88.429 118.472 135.429 1.00 45.27 87 ARG A O 1
ATOM 705 N N . SER A 1 91 ? 89.272 117.372 137.205 1.00 34.04 88 SER A N 1
ATOM 706 C CA . SER A 1 91 ? 89.603 116.160 136.465 1.00 30.29 88 SER A CA 1
ATOM 707 C C . SER A 1 91 ? 88.413 115.248 136.202 1.00 31.20 88 SER A C 1
ATOM 708 O O . SER A 1 91 ? 88.557 114.259 135.478 1.00 34.73 88 SER A O 1
ATOM 711 N N . THR A 1 92 ? 87.263 115.528 136.780 1.00 35.37 89 THR A N 1
ATOM 712 C CA . THR A 1 92 ? 86.109 114.658 136.620 1.00 35.21 89 THR A CA 1
ATOM 713 C C . THR A 1 92 ? 85.825 114.450 135.133 1.00 30.84 89 THR A C 1
ATOM 714 O O . THR A 1 92 ? 85.794 115.430 134.377 1.00 35.40 89 THR A O 1
ATOM 718 N N . PRO A 1 93 ? 85.620 113.209 134.682 1.00 28.86 90 PRO A N 1
ATOM 719 C CA . PRO A 1 93 ? 85.563 112.910 133.233 1.00 35.67 90 PRO A CA 1
ATOM 720 C C . PRO A 1 93 ? 84.283 113.385 132.550 1.00 34.08 90 PRO A C 1
ATOM 721 O O . PRO A 1 93 ? 83.181 112.940 132.880 1.00 39.15 90 PRO A O 1
ATOM 725 N N . PHE A 1 94 ? 84.452 114.240 131.538 1.00 34.64 91 PHE A N 1
ATOM 726 C CA . PHE A 1 94 ? 83.365 114.758 130.709 1.00 37.73 91 PHE A CA 1
ATOM 727 C C . PHE A 1 94 ? 83.967 115.352 129.432 1.00 45.41 91 PHE A C 1
ATOM 728 O O . PHE A 1 94 ? 84.982 116.061 129.495 1.00 35.39 91 PHE A O 1
ATOM 736 N N . GLY A 1 95 ? 83.309 115.086 128.291 1.00 40.99 92 GLY A N 1
ATOM 737 C CA . GLY A 1 95 ? 83.853 115.243 126.939 1.00 42.04 92 GLY A CA 1
ATOM 738 C C . GLY A 1 95 ? 84.721 116.437 126.583 1.00 42.68 92 GLY A C 1
ATOM 739 O O . GLY A 1 95 ? 84.261 117.586 126.528 1.00 56.13 92 GLY A O 1
ATOM 740 N N . LEU A 1 96 ? 85.991 116.167 126.327 1.00 35.79 93 LEU A N 1
ATOM 741 C CA . LEU A 1 96 ? 87.032 117.103 125.902 1.00 47.69 93 LEU A CA 1
ATOM 742 C C . LEU A 1 96 ? 87.661 117.886 127.054 1.00 42.68 93 LEU A C 1
ATOM 743 O O . LEU A 1 96 ? 88.693 118.529 126.840 1.00 46.97 93 LEU A O 1
ATOM 748 N N . PHE A 1 97 ? 87.124 117.837 128.267 1.00 38.77 94 PHE A N 1
ATOM 749 C CA . PHE A 1 97 ? 87.896 118.398 129.368 1.00 40.52 94 PHE A CA 1
ATOM 750 C C . PHE A 1 97 ? 88.888 117.395 129.955 1.00 41.28 94 PHE A C 1
ATOM 751 O O . PHE A 1 97 ? 89.960 117.801 130.428 1.00 39.57 94 PHE A O 1
ATOM 759 N N . SER A 1 98 ? 88.585 116.095 129.901 1.00 38.10 95 SER A N 1
ATOM 760 C CA . SER A 1 98 ? 89.319 115.136 130.719 1.00 37.22 95 SER A CA 1
ATOM 761 C C . SER A 1 98 ? 89.146 113.722 130.176 1.00 45.00 95 SER A C 1
ATOM 762 O O . SER A 1 98 ? 88.168 113.418 129.483 1.00 49.74 95 SER A O 1
ATOM 765 N N . GLU A 1 99 ? 90.091 112.843 130.545 1.00 42.15 96 GLU A N 1
ATOM 766 C CA . GLU A 1 99 ? 90.225 111.528 129.929 1.00 43.02 96 GLU A CA 1
ATOM 767 C C . GLU A 1 99 ? 90.393 110.437 130.976 1.00 41.26 96 GLU A C 1
ATOM 768 O O . GLU A 1 99 ? 90.956 110.658 132.051 1.00 43.97 96 GLU A O 1
ATOM 774 N N . THR A 1 100 ? 89.955 109.233 130.607 1.00 56.64 97 THR A N 1
ATOM 775 C CA . THR A 1 100 ? 89.866 108.072 131.492 1.00 56.63 97 THR A CA 1
ATOM 776 C C . THR A 1 100 ? 90.852 106.997 131.040 1.00 53.97 97 THR A C 1
ATOM 777 O O . THR A 1 100 ? 90.828 106.587 129.875 1.00 48.53 97 THR A O 1
ATOM 781 N N . SER A 1 101 ? 91.691 106.521 131.958 1.00 48.73 98 SER A N 1
ATOM 782 C CA . SER A 1 101 ? 92.622 105.436 131.662 1.00 43.77 98 SER A CA 1
ATOM 783 C C . SER A 1 101 ? 92.633 104.429 132.807 1.00 43.04 98 SER A C 1
ATOM 784 O O . SER A 1 101 ? 92.090 104.675 133.891 1.00 45.11 98 SER A O 1
ATOM 787 N N . ILE A 1 102 ? 93.278 103.284 132.573 1.00 42.21 99 ILE A N 1
ATOM 788 C CA . ILE A 1 102 ? 93.358 102.222 133.574 1.00 44.45 99 ILE A CA 1
ATOM 789 C C . ILE A 1 102 ? 94.735 102.237 134.222 1.00 44.62 99 ILE A C 1
ATOM 790 O O . ILE A 1 102 ? 95.754 102.420 133.547 1.00 53.90 99 ILE A O 1
ATOM 795 N N . GLY A 1 103 ? 94.760 102.062 135.543 1.00 39.09 100 GLY A N 1
ATOM 796 C CA . GLY A 1 103 ? 95.998 102.053 136.288 1.00 47.43 100 GLY A CA 1
ATOM 797 C C . GLY A 1 103 ? 96.117 100.779 137.105 1.00 53.66 100 GLY A C 1
ATOM 798 O O . GLY A 1 103 ? 95.127 100.119 137.416 1.00 48.25 100 GLY A O 1
ATOM 799 N N . VAL A 1 104 ? 97.360 100.430 137.440 1.00 58.37 101 VAL A N 1
ATOM 800 C CA . VAL A 1 104 ? 97.664 99.145 138.056 1.00 45.86 101 VAL A CA 1
ATOM 801 C C . VAL A 1 104 ? 98.609 99.358 139.230 1.00 51.62 101 VAL A C 1
ATOM 802 O O . VAL A 1 104 ? 99.212 100.422 139.404 1.00 45.28 101 VAL A O 1
ATOM 806 N N . PHE A 1 105 ? 98.710 98.316 140.049 1.00 64.99 102 PHE A N 1
ATOM 807 C CA . PHE A 1 105 ? 99.620 98.266 141.180 1.00 57.74 102 PHE A CA 1
ATOM 808 C C . PHE A 1 105 ? 100.852 97.463 140.787 1.00 58.61 102 PHE A C 1
ATOM 809 O O . PHE A 1 105 ? 100.734 96.382 140.194 1.00 57.06 102 PHE A O 1
ATOM 817 N N . SER A 1 106 ? 102.023 97.997 141.107 1.00 62.70 103 SER A N 1
ATOM 818 C CA . SER A 1 106 ? 103.283 97.332 140.806 1.00 65.19 103 SER A CA 1
ATOM 819 C C . SER A 1 106 ? 104.260 97.623 141.944 1.00 67.93 103 SER A C 1
ATOM 820 O O . SER A 1 106 ? 103.851 97.936 143.069 1.00 67.48 103 SER A O 1
ATOM 823 N N . LYS A 1 107 ? 105.557 97.522 141.648 1.00 74.01 104 LYS A N 1
ATOM 824 C CA . LYS A 1 107 ? 106.602 97.790 142.626 1.00 71.98 104 LYS A CA 1
ATOM 825 C C . LYS A 1 107 ? 107.067 99.242 142.630 1.00 76.75 104 LYS A C 1
ATOM 826 O O . LYS A 1 107 ? 107.752 99.647 143.577 1.00 71.01 104 LYS A O 1
ATOM 832 N N . SER A 1 108 ? 106.708 100.042 141.621 1.00 71.85 105 SER A N 1
ATOM 833 C CA . SER A 1 108 ? 107.107 101.445 141.638 1.00 71.58 105 SER A CA 1
ATOM 834 C C . SER A 1 108 ? 106.081 102.336 140.943 1.00 71.85 105 SER A C 1
ATOM 835 O O . SER A 1 108 ? 105.480 101.949 139.934 1.00 65.92 105 SER A O 1
ATOM 838 N N . SER A 1 109 ? 105.932 103.549 141.486 1.00 65.62 106 SER A N 1
ATOM 839 C CA . SER A 1 109 ? 104.977 104.531 140.986 1.00 58.72 106 SER A CA 1
ATOM 840 C C . SER A 1 109 ? 105.368 105.020 139.605 1.00 59.58 106 SER A C 1
ATOM 841 O O . SER A 1 109 ? 106.521 105.387 139.370 1.00 67.80 106 SER A O 1
ATOM 844 N N A GLN A 1 110 ? 104.412 105.027 138.681 0.60 56.07 107 GLN A N 1
ATOM 845 N N B GLN A 1 110 ? 104.380 105.076 138.703 0.40 56.03 107 GLN A N 1
ATOM 846 C CA A GLN A 1 110 ? 104.637 105.611 137.363 0.60 55.64 107 GLN A CA 1
ATOM 847 C CA B GLN A 1 110 ? 104.553 105.558 137.330 0.40 55.52 107 GLN A CA 1
ATOM 848 C C A GLN A 1 110 ? 103.533 106.636 137.132 0.60 58.32 107 GLN A C 1
ATOM 849 C C B GLN A 1 110 ? 103.507 106.652 137.083 0.40 58.21 107 GLN A C 1
ATOM 850 O O A GLN A 1 110 ? 102.463 106.314 136.610 0.60 57.54 107 GLN A O 1
ATOM 851 O O B GLN A 1 110 ? 102.449 106.400 136.503 0.40 57.37 107 GLN A O 1
ATOM 862 N N . TYR A 1 111 ? 103.809 107.876 137.526 1.00 62.64 108 TYR A N 1
ATOM 863 C CA . TYR A 1 111 ? 102.885 108.998 137.362 1.00 54.53 108 TYR A CA 1
ATOM 864 C C . TYR A 1 111 ? 103.072 109.712 136.027 1.00 58.97 108 TYR A C 1
ATOM 865 O O . TYR A 1 111 ? 103.172 110.942 136.007 1.00 62.37 108 TYR A O 1
ATOM 874 N N . LYS A 1 112 ? 103.123 108.984 134.905 1.00 60.25 109 LYS A N 1
ATOM 875 C CA . LYS A 1 112 ? 103.344 109.670 133.638 1.00 57.82 109 LYS A CA 1
ATOM 876 C C . LYS A 1 112 ? 102.698 108.921 132.475 1.00 53.86 109 LYS A C 1
ATOM 877 O O . LYS A 1 112 ? 102.811 107.694 132.360 1.00 50.15 109 LYS A O 1
ATOM 883 N N . LEU A 1 113 ? 102.033 109.694 131.607 1.00 49.39 110 LEU A N 1
ATOM 884 C CA . LEU A 1 113 ? 101.080 109.181 130.623 1.00 61.01 110 LEU A CA 1
ATOM 885 C C . LEU A 1 113 ? 101.740 109.083 129.254 1.00 56.39 110 LEU A C 1
ATOM 886 O O . LEU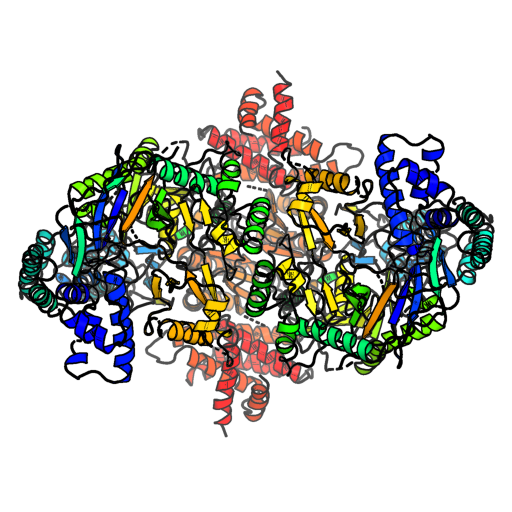 A 1 113 ? 101.839 110.078 128.531 1.00 60.55 110 LEU A O 1
ATOM 899 N N . GLY A 1 115 ? 100.514 107.019 126.952 1.00 61.01 112 GLY A N 1
ATOM 900 C CA . GLY A 1 115 ? 99.456 106.593 126.063 1.00 57.16 112 GLY A CA 1
ATOM 901 C C . GLY A 1 115 ? 98.961 107.630 125.078 1.00 62.36 112 GLY A C 1
ATOM 902 O O . GLY A 1 115 ? 99.506 108.738 124.971 1.00 58.40 112 GLY A O 1
ATOM 903 N N . LYS A 1 116 ? 97.902 107.261 124.362 1.00 62.99 113 LYS A N 1
ATOM 904 C CA . LYS A 1 116 ? 97.326 108.064 123.298 1.00 64.01 113 LYS A CA 1
ATOM 905 C C . LYS A 1 116 ? 95.830 108.226 123.536 1.00 65.45 113 LYS A C 1
ATOM 906 O O . LYS A 1 116 ? 95.140 10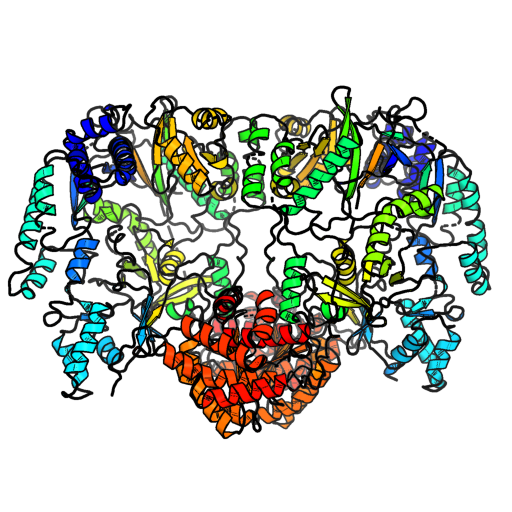7.257 123.870 1.00 63.74 113 LYS A O 1
ATOM 912 N N . THR A 1 117 ? 95.337 109.450 123.337 1.00 54.27 114 THR A N 1
ATOM 913 C CA . THR A 1 117 ? 93.955 109.813 123.622 1.00 47.18 114 THR A CA 1
ATOM 914 C C . THR A 1 117 ? 93.029 109.551 122.436 1.00 46.38 114 THR A C 1
ATOM 915 O O . THR A 1 117 ? 93.367 109.848 121.292 1.00 53.90 114 THR A O 1
ATOM 919 N N . THR A 1 118 ? 91.850 109.003 122.722 1.00 47.99 115 THR A N 1
ATOM 920 C CA . THR A 1 118 ? 90.881 108.591 121.712 1.00 49.72 115 THR A CA 1
ATOM 921 C C . THR A 1 118 ? 89.505 109.083 122.147 1.00 50.11 115 THR A C 1
ATOM 922 O O . THR A 1 118 ? 89.250 109.248 123.340 1.00 50.14 115 THR A O 1
ATOM 926 N N . LYS A 1 119 ? 88.618 109.333 121.185 1.00 42.20 116 LYS A N 1
ATOM 927 C CA . LYS A 1 119 ? 87.292 109.861 121.473 1.00 38.73 116 LYS A CA 1
ATOM 928 C C . LYS A 1 119 ? 86.273 108.738 121.411 1.00 41.73 116 LYS A C 1
ATOM 929 O O . LYS A 1 119 ? 86.063 108.150 120.347 1.00 48.99 116 LYS A O 1
ATOM 935 N N . GLY A 1 120 ? 85.626 108.459 122.541 1.00 50.47 117 GLY A N 1
ATOM 936 C CA . GLY A 1 120 ? 84.470 107.578 122.544 1.00 54.40 117 GLY A CA 1
ATOM 937 C C . GLY A 1 120 ? 83.204 108.394 122.384 1.00 55.70 117 GLY A C 1
ATOM 938 O O . GLY A 1 120 ? 82.947 109.282 123.203 1.00 60.96 117 GLY A O 1
ATOM 939 N N . ILE A 1 121 ? 82.407 108.133 121.351 1.00 43.04 118 ILE A N 1
ATOM 940 C CA . ILE A 1 121 ? 81.385 109.084 120.941 1.00 36.62 118 ILE A CA 1
ATOM 941 C C . ILE A 1 121 ? 80.050 108.389 120.789 1.00 38.85 118 ILE A C 1
ATOM 942 O O . ILE A 1 121 ? 79.903 107.510 119.934 1.00 49.57 118 ILE A O 1
ATOM 947 N N . ARG A 1 122 ? 79.069 108.805 121.582 1.00 36.80 119 ARG A N 1
ATOM 948 C CA . ARG A 1 122 ? 77.688 108.389 121.387 1.00 32.22 119 ARG A CA 1
ATOM 949 C C . ARG A 1 122 ? 76.850 109.577 120.940 1.00 31.28 119 ARG A C 1
ATOM 950 O O . ARG A 1 122 ? 77.189 110.740 121.187 1.00 29.87 119 ARG A O 1
ATOM 958 N N . LEU A 1 123 ? 75.728 109.272 120.299 1.00 25.05 120 LEU A N 1
ATOM 959 C CA . LEU A 1 123 ? 74.713 110.294 120.105 1.00 27.79 120 LEU A CA 1
ATOM 960 C C . LEU A 1 123 ? 74.184 110.751 121.466 1.00 36.88 120 LEU A C 1
ATOM 961 O O . LEU A 1 123 ? 74.221 110.012 122.454 1.00 37.61 120 LEU A O 1
ATOM 966 N N . ASP A 1 124 ? 73.718 111.992 121.532 1.00 35.56 121 ASP A N 1
ATOM 967 C CA . ASP A 1 124 ? 73.023 112.421 122.730 1.00 33.61 121 ASP A CA 1
ATOM 968 C C . ASP A 1 124 ? 71.753 111.597 122.850 1.00 31.01 121 ASP A C 1
ATOM 969 O O . ASP A 1 124 ? 71.019 111.439 121.875 1.00 29.90 121 ASP A O 1
ATOM 974 N N . THR A 1 125 ? 71.509 111.042 124.036 1.00 28.31 122 THR A N 1
ATOM 975 C CA . THR A 1 125 ? 70.456 110.046 124.139 1.00 30.15 122 THR A CA 1
ATOM 976 C C . THR A 1 125 ? 69.079 110.677 124.141 1.00 29.04 122 THR A C 1
ATOM 977 O O . THR A 1 125 ? 68.125 110.060 123.649 1.00 25.36 122 THR A O 1
ATOM 981 N N . GLN A 1 126 ? 68.955 111.886 124.695 1.00 26.46 123 GLN A N 1
ATOM 982 C CA . GLN A 1 126 ? 67.688 112.604 124.625 1.00 26.45 123 GLN A CA 1
ATOM 983 C C . GLN A 1 126 ? 67.313 112.916 123.176 1.00 37.25 123 GLN A C 1
ATOM 984 O O . GLN A 1 126 ? 66.165 112.711 122.762 1.00 33.56 123 GLN A O 1
ATOM 990 N N . TRP A 1 127 ? 68.275 113.413 122.387 1.00 30.14 124 TRP A N 1
ATOM 991 C CA . TRP A 1 127 ? 68.050 113.608 120.955 1.00 30.81 124 TRP A CA 1
ATOM 992 C C . TRP A 1 127 ? 67.544 112.334 120.282 1.00 28.25 124 TRP A C 1
ATOM 993 O O . TRP A 1 127 ? 66.532 112.359 119.571 1.00 32.26 124 TRP A O 1
ATOM 1004 N N . LEU A 1 128 ? 68.250 111.215 120.491 1.00 20.30 125 LEU A N 1
ATOM 1005 C CA . LEU A 1 128 ? 67.922 109.969 119.808 1.00 23.83 125 LEU A CA 1
ATOM 1006 C C . LEU A 1 128 ? 66.516 109.485 120.152 1.00 32.47 125 LEU A C 1
ATOM 1007 O O . LEU A 1 128 ? 65.730 109.137 119.260 1.00 29.71 125 LEU A O 1
ATOM 1012 N N . ILE A 1 129 ? 66.185 109.429 121.444 1.00 33.60 126 ILE A N 1
ATOM 1013 C CA . ILE A 1 129 ? 64.869 108.930 121.820 1.00 30.70 126 ILE A CA 1
ATOM 1014 C C . ILE A 1 129 ? 63.787 109.854 121.277 1.00 32.63 126 ILE A C 1
ATOM 1015 O O . ILE A 1 129 ? 62.739 109.388 120.806 1.00 30.81 126 ILE A O 1
ATOM 1020 N N . ARG A 1 130 ? 64.044 111.175 121.288 1.00 31.14 127 ARG A N 1
ATOM 1021 C CA . ARG A 1 130 ? 63.038 112.145 120.859 1.00 28.32 127 ARG A CA 1
ATOM 1022 C C . ARG A 1 130 ? 62.749 112.007 119.384 1.00 33.50 127 ARG A C 1
ATOM 1023 O O . ARG A 1 130 ? 61.616 112.255 118.943 1.00 31.41 127 ARG A O 1
ATOM 1031 N N . LEU A 1 131 ? 63.761 111.592 118.621 1.00 37.40 128 LEU A N 1
ATOM 1032 C CA . LEU A 1 131 ? 63.550 111.255 117.222 1.00 32.66 128 LEU A CA 1
ATOM 1033 C C . LEU A 1 131 ? 62.705 109.996 117.093 1.00 34.13 128 LEU A C 1
ATOM 1034 O O . LEU A 1 131 ? 61.706 109.985 116.363 1.00 43.19 128 LEU A O 1
ATOM 1039 N N . VAL A 1 132 ? 63.078 108.924 117.800 1.00 29.00 129 VAL A N 1
ATOM 1040 C CA . VAL A 1 132 ? 62.365 107.664 117.616 1.00 29.09 129 VAL A CA 1
ATOM 1041 C C . VAL A 1 132 ? 60.901 107.843 117.989 1.00 36.44 129 VAL A C 1
ATOM 1042 O O . VAL A 1 132 ? 59.994 107.323 117.319 1.00 31.45 129 VAL A O 1
ATOM 1046 N N . HIS A 1 133 ? 60.645 108.625 119.035 1.00 40.98 130 HIS A N 1
ATOM 1047 C CA . HIS A 1 133 ? 59.268 108.870 119.428 1.00 39.99 130 HIS A CA 1
ATOM 1048 C C . HIS A 1 133 ? 58.523 109.605 118.327 1.00 38.84 130 HIS A C 1
ATOM 1049 O O . HIS A 1 133 ? 57.357 109.301 118.054 1.00 41.94 130 HIS A O 1
ATOM 1056 N N . LYS A 1 134 ? 59.206 110.534 117.648 1.00 36.19 131 LYS A N 1
ATOM 1057 C CA . LYS A 1 134 ? 58.626 111.209 116.492 1.00 36.17 131 LYS A CA 1
ATOM 1058 C C . LYS A 1 134 ? 58.350 110.222 115.354 1.00 41.98 131 LYS A C 1
ATOM 1059 O O . LYS A 1 134 ? 57.314 110.320 114.679 1.00 36.38 131 LYS A O 1
ATOM 1073 N N . GLU A 1 136 ? 57.722 106.993 115.812 1.00 41.44 133 GLU A N 1
ATOM 1074 C CA . GLU A 1 136 ? 56.656 106.097 116.256 1.00 34.86 133 GLU A CA 1
ATOM 1075 C C . GLU A 1 136 ? 55.269 106.638 115.927 1.00 47.99 133 GLU A C 1
ATOM 1076 O O . GLU A 1 136 ? 54.346 105.861 115.649 1.00 45.49 133 GLU A O 1
ATOM 1082 N N . VAL A 1 137 ? 55.084 107.960 115.973 1.00 55.32 134 VAL A N 1
ATOM 1083 C CA . VAL A 1 137 ? 53.752 108.491 115.697 1.00 54.57 134 VAL A CA 1
ATOM 1084 C C . VAL A 1 137 ? 53.551 108.648 114.201 1.00 50.94 134 VAL A C 1
ATOM 1085 O O . VAL A 1 137 ? 52.499 108.281 113.661 1.00 59.68 134 VAL A O 1
ATOM 1089 N N . ASP A 1 138 ? 54.582 109.127 113.506 1.00 50.82 135 ASP A N 1
ATOM 1090 C CA . ASP A 1 138 ? 54.467 109.380 112.078 1.00 53.81 135 ASP A CA 1
ATOM 1091 C C . ASP A 1 138 ? 54.329 108.078 111.300 1.00 48.45 135 ASP A C 1
ATOM 1092 O O . ASP A 1 138 ? 53.485 107.971 110.402 1.00 52.77 135 ASP A O 1
ATOM 1097 N N . PHE A 1 139 ? 55.108 107.064 111.662 1.00 43.43 136 PHE A N 1
ATOM 1098 C CA . PHE A 1 139 ? 55.204 105.844 110.871 1.00 46.23 136 PHE A CA 1
ATOM 1099 C C . PHE A 1 139 ? 54.581 104.623 111.542 1.00 44.19 136 PHE A C 1
ATOM 1100 O O . PHE A 1 139 ? 54.971 103.493 111.245 1.00 35.12 136 PHE A O 1
ATOM 1108 N N . SER A 1 140 ? 53.601 104.834 112.428 1.00 54.41 137 SER A N 1
ATOM 1109 C CA . SER A 1 140 ? 53.075 103.731 113.232 1.00 43.93 137 SER A CA 1
ATOM 1110 C C . SER A 1 140 ? 52.540 102.610 112.354 1.00 43.67 137 SER A C 1
ATOM 1111 O O . SER A 1 140 ? 52.696 101.429 112.685 1.00 48.13 137 SER A O 1
ATOM 1114 N N . LYS A 1 141 ? 51.947 102.954 111.208 1.00 43.07 138 LYS A N 1
ATOM 1115 C CA . LYS A 1 141 ? 51.346 101.936 110.358 1.00 33.07 138 LYS A CA 1
ATOM 1116 C C . LYS A 1 141 ? 52.380 101.023 109.711 1.00 32.82 138 LYS A C 1
ATOM 1117 O O . LYS A 1 141 ? 52.016 99.941 109.253 1.00 31.59 138 LYS A O 1
ATOM 1123 N N . LYS A 1 142 ? 53.656 101.407 109.694 1.00 35.42 139 LYS A N 1
ATOM 1124 C CA . LYS A 1 142 ? 54.724 100.576 109.150 1.00 36.44 139 LYS A CA 1
ATOM 1125 C C . LYS A 1 142 ? 55.565 99.909 110.235 1.00 46.26 139 LYS A C 1
ATOM 1126 O O . LYS A 1 142 ? 56.578 99.282 109.916 1.00 45.95 139 LYS A O 1
ATOM 1132 N N . LEU A 1 143 ? 55.167 100.010 111.504 1.00 47.69 140 LEU A N 1
ATOM 1133 C CA . LEU A 1 143 ? 55.957 99.514 112.630 1.00 44.78 140 LEU A CA 1
ATOM 1134 C C . LEU A 1 143 ? 55.240 98.375 113.353 1.00 42.84 140 LEU A C 1
ATOM 1135 O O . LEU A 1 143 ? 54.069 98.078 113.106 1.00 42.84 140 LEU A O 1
ATOM 1140 N N . SER A 1 144 ? 55.954 97.740 114.276 1.00 37.39 141 SER A N 1
ATOM 1141 C CA . SER A 1 144 ? 55.366 96.720 115.136 1.00 49.13 141 SER A CA 1
ATOM 1142 C C . SER A 1 144 ? 55.664 97.045 116.600 1.00 42.86 141 SER A C 1
ATOM 1143 O O . SER A 1 144 ? 56.625 97.746 116.927 1.00 41.77 141 SER A O 1
ATOM 1146 N N . PHE A 1 145 ? 54.827 96.536 117.492 1.00 36.62 142 PHE A N 1
ATOM 1147 C CA . PHE A 1 145 ? 54.772 97.106 118.825 1.00 41.10 142 PHE A CA 1
ATOM 1148 C C . PHE A 1 145 ? 54.703 96.025 119.895 1.00 38.88 142 PHE A C 1
ATOM 1149 O O . PHE A 1 145 ? 54.140 94.945 119.682 1.00 31.93 142 PHE A O 1
ATOM 1157 N N . THR A 1 146 ? 55.264 96.353 121.063 1.00 32.16 143 THR A N 1
ATOM 1158 C CA . THR A 1 146 ? 55.193 95.502 122.239 1.00 30.57 143 THR A CA 1
ATOM 1159 C C . THR A 1 146 ? 54.743 96.304 123.458 1.00 34.48 143 THR A C 1
ATOM 1160 O O . THR A 1 146 ? 54.711 97.543 123.459 1.00 29.31 143 THR A O 1
ATOM 1164 N N . ARG A 1 147 ? 54.382 95.560 124.502 1.00 42.07 144 ARG A N 1
ATOM 1165 C CA . ARG A 1 147 ? 53.871 96.131 125.746 1.00 31.57 144 ARG A CA 1
ATOM 1166 C C . ARG A 1 147 ? 55.005 96.786 126.521 1.00 31.87 144 ARG A C 1
ATOM 1167 O O . ARG A 1 147 ? 56.120 96.265 126.571 1.00 33.04 144 ARG A O 1
ATOM 1175 N N . ASN A 1 148 ? 54.725 97.939 127.120 1.00 29.38 145 ASN A N 1
ATOM 1176 C CA . ASN A 1 148 ? 55.687 98.582 127.999 1.00 26.42 145 ASN A CA 1
ATOM 1177 C C . ASN A 1 148 ? 55.666 97.879 129.358 1.00 34.23 145 ASN A C 1
ATOM 1178 O O . ASN A 1 148 ? 54.632 97.847 130.043 1.00 28.34 145 ASN A O 1
ATOM 1183 N N . ASN A 1 149 ? 56.804 97.305 129.748 1.00 27.46 146 ASN A N 1
ATOM 1184 C CA . ASN A 1 149 ? 56.900 96.668 131.057 1.00 29.81 146 ASN A CA 1
ATOM 1185 C C . ASN A 1 149 ? 56.482 97.617 132.174 1.00 36.64 146 ASN A C 1
ATOM 1186 O O . ASN A 1 149 ? 56.097 97.160 133.260 1.00 32.55 146 ASN A O 1
ATOM 1191 N N . ALA A 1 150 ? 56.538 98.931 131.928 1.00 27.97 147 ALA A N 1
ATOM 1192 C CA . ALA A 1 150 ? 56.093 99.882 132.930 1.00 25.69 147 ALA A CA 1
ATOM 1193 C C . ALA A 1 150 ? 54.595 99.789 133.193 1.00 21.11 147 ALA A C 1
ATOM 1194 O O . ALA A 1 150 ? 54.159 100.197 134.264 1.00 24.95 147 ALA A O 1
ATOM 1196 N N . ASN A 1 151 ? 53.796 99.262 132.271 1.00 22.22 148 ASN A N 1
ATOM 1197 C CA . ASN A 1 151 ? 52.357 99.224 132.526 1.00 27.20 148 ASN A CA 1
ATOM 1198 C C . ASN A 1 151 ? 52.036 98.163 133.577 1.00 27.65 148 ASN A C 1
ATOM 1199 O O . ASN A 1 151 ? 52.710 97.133 133.679 1.00 31.24 148 ASN A O 1
ATOM 1204 N N . TYR A 1 152 ? 50.988 98.421 134.361 1.00 25.29 149 TYR A N 1
ATOM 1205 C CA . TYR A 1 152 ? 50.441 97.411 135.254 1.00 21.54 149 TYR A CA 1
ATOM 1206 C C . TYR A 1 152 ? 48.983 97.729 135.600 1.00 26.27 149 TYR A C 1
ATOM 1207 O O . TYR A 1 152 ? 48.639 98.883 135.887 1.00 25.77 149 TYR A O 1
ATOM 1216 N N . LYS A 1 153 ? 48.126 96.706 135.524 1.00 22.09 150 LYS A N 1
ATOM 1217 C CA . LYS A 1 153 ? 46.717 96.834 135.870 1.00 21.67 150 LYS A CA 1
ATOM 1218 C C . LYS A 1 153 ? 46.567 97.061 137.375 1.00 28.82 150 LYS A C 1
ATOM 1219 O O . LYS A 1 153 ? 47.380 96.599 138.176 1.00 31.89 150 LYS A O 1
ATOM 1225 N N . PHE A 1 154 ? 45.519 97.793 137.761 1.00 27.91 151 PHE A N 1
ATOM 1226 C CA . PHE A 1 154 ? 45.203 97.970 139.174 1.00 25.18 151 PHE A CA 1
ATOM 1227 C C . PHE A 1 154 ? 43.720 98.336 139.268 1.00 23.88 151 PHE A C 1
ATOM 1228 O O . PHE A 1 154 ? 43.346 99.491 139.054 1.00 24.09 151 PHE A O 1
ATOM 1236 N N . GLY A 1 155 ? 42.896 97.351 139.572 1.00 23.85 152 GLY A N 1
ATOM 1237 C CA . GLY A 1 155 ? 41.468 97.573 139.462 1.00 26.45 152 GLY A CA 1
ATOM 1238 C C . GLY A 1 155 ? 41.092 97.878 138.031 1.00 29.63 152 GLY A C 1
ATOM 1239 O O . GLY A 1 155 ? 41.528 97.196 137.090 1.00 29.58 152 GLY A O 1
ATOM 1240 N N . ASP A 1 156 ? 40.285 98.929 137.865 1.00 32.23 153 ASP A N 1
ATOM 1241 C CA . ASP A 1 156 ? 39.811 99.388 136.570 1.00 21.79 153 ASP A CA 1
ATOM 1242 C C . ASP A 1 156 ? 40.756 100.388 135.911 1.00 29.54 153 ASP A C 1
ATOM 1243 O O . ASP A 1 156 ? 40.349 101.068 134.960 1.00 31.24 153 ASP A O 1
ATOM 1248 N N . ARG A 1 157 ? 41.994 100.515 136.393 1.00 23.70 154 ARG A N 1
ATOM 1249 C CA . ARG A 1 157 ? 42.954 101.434 135.802 1.00 27.98 154 ARG A CA 1
ATOM 1250 C C . ARG A 1 157 ? 44.203 100.688 135.336 1.00 31.14 154 ARG A C 1
ATOM 1251 O O . ARG A 1 157 ? 44.563 99.641 135.885 1.00 29.85 154 ARG A O 1
ATOM 1259 N N . VAL A 1 158 ? 44.871 101.240 134.325 1.00 23.96 155 VAL A N 1
ATOM 1260 C CA . VAL A 1 158 ? 46.208 100.813 133.927 1.00 26.86 155 VAL A CA 1
ATOM 1261 C C . VAL A 1 158 ? 47.189 101.906 134.321 1.00 32.84 155 VAL A C 1
ATOM 1262 O O . VAL A 1 158 ? 47.086 103.041 133.841 1.00 34.07 155 VAL A O 1
ATOM 1266 N N . PHE A 1 159 ? 48.154 101.563 135.170 1.00 30.88 156 PHE A N 1
ATOM 1267 C CA . PHE A 1 159 ? 49.147 102.506 135.655 1.00 27.29 156 PHE A CA 1
ATOM 1268 C C . PHE A 1 159 ? 50.494 102.203 135.025 1.00 29.19 156 PHE A C 1
ATOM 1269 O O . PHE A 1 159 ? 50.681 101.171 134.387 1.00 30.53 156 PHE A O 1
ATOM 1277 N N . GLN A 1 160 ? 51.443 103.116 135.236 1.00 33.34 157 GLN A N 1
ATOM 1278 C CA . GLN A 1 160 ? 52.850 102.920 134.901 1.00 34.20 157 GLN A CA 1
ATOM 1279 C C . GLN A 1 160 ? 53.712 103.321 136.103 1.00 32.15 157 GLN A C 1
ATOM 1280 O O . GLN A 1 160 ? 53.383 104.276 136.813 1.00 32.46 157 GLN A O 1
ATOM 1286 N N . VAL A 1 161 ? 54.823 102.607 136.340 1.00 23.22 158 VAL A N 1
ATOM 1287 C CA . VAL A 1 161 ? 55.666 102.999 137.474 1.00 26.79 158 VAL A CA 1
ATOM 1288 C C . VAL A 1 161 ? 56.186 104.428 137.327 1.00 30.99 158 VAL A C 1
ATOM 1289 O O . VAL A 1 161 ? 56.561 105.049 138.321 1.00 32.26 158 VAL A O 1
ATOM 1293 N N . TYR A 1 162 ? 56.210 104.972 136.119 1.00 27.31 159 TYR A N 1
ATOM 1294 C CA . TYR A 1 162 ? 56.393 106.408 135.961 1.00 30.07 159 TYR A CA 1
ATOM 1295 C C . TYR A 1 162 ? 55.944 106.777 134.558 1.00 29.24 159 TYR A C 1
ATOM 1296 O O . TYR A 1 162 ? 55.649 105.903 133.746 1.00 37.78 159 TYR A O 1
ATOM 1305 N N . THR A 1 163 ? 55.893 108.082 134.279 1.00 34.10 160 THR A N 1
ATOM 1306 C CA . THR A 1 163 ? 55.198 108.630 133.112 1.00 39.29 160 THR A CA 1
ATOM 1307 C C . THR A 1 163 ? 56.160 109.479 132.283 1.00 45.22 160 THR A C 1
ATOM 1308 O O . THR A 1 163 ? 57.229 109.860 132.766 1.00 50.96 160 THR A O 1
ATOM 1312 N N . ILE A 1 164 ? 55.811 109.751 131.010 1.00 63.56 161 ILE A N 1
ATOM 1313 C CA . ILE A 1 164 ? 56.690 110.567 130.163 1.00 69.43 161 ILE A CA 1
ATOM 1314 C C . ILE A 1 164 ? 55.997 111.629 129.289 1.00 83.11 161 ILE A C 1
ATOM 1315 O O . ILE A 1 164 ? 56.225 112.829 129.510 1.00 91.91 161 ILE A O 1
ATOM 1320 N N . ASN A 1 165 ? 55.152 111.225 128.315 1.00 78.72 162 ASN A N 1
ATOM 1321 C CA . ASN A 1 165 ? 54.915 112.053 127.110 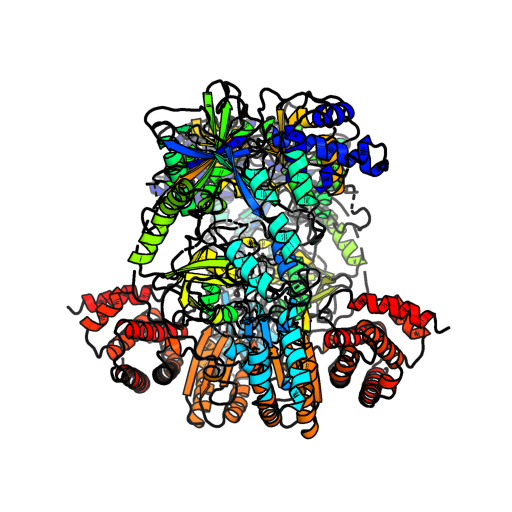1.00 108.92 162 ASN A CA 1
ATOM 1322 C C . ASN A 1 165 ? 54.533 113.502 127.414 1.00 117.49 162 ASN A C 1
ATOM 1323 O O . ASN A 1 165 ? 55.034 114.434 126.765 1.00 103.90 162 ASN A O 1
ATOM 1328 N N . SER A 1 166 ? 53.579 113.709 128.322 1.00 119.79 163 SER A N 1
ATOM 1329 C CA . SER A 1 166 ? 53.283 115.067 128.757 1.00 121.60 163 SER A CA 1
ATOM 1330 C C . SER A 1 166 ? 54.588 115.698 129.228 1.00 122.88 163 SER A C 1
ATOM 1331 O O . SER A 1 166 ? 54.985 115.526 130.388 1.00 114.76 163 SER A O 1
ATOM 1334 N N . SER A 1 167 ? 55.288 116.374 128.306 1.00 125.29 164 SER A N 1
ATOM 1335 C CA . SER A 1 167 ? 56.602 116.951 128.579 1.00 121.27 164 SER A CA 1
ATOM 1336 C C . SER A 1 167 ? 56.485 117.965 129.708 1.00 112.95 164 SER A C 1
ATOM 1337 O O . SER A 1 167 ? 56.308 119.165 129.477 1.00 97.50 164 SER A O 1
ATOM 1340 N N . GLU A 1 168 ? 56.606 117.472 130.933 1.00 110.30 165 GLU A N 1
ATOM 1341 C CA . GLU A 1 168 ? 56.116 118.164 132.106 1.00 99.62 165 GLU A CA 1
ATOM 1342 C C . GLU A 1 168 ? 56.613 117.337 133.298 1.00 90.73 165 GLU A C 1
ATOM 1343 O O . GLU A 1 168 ? 57.583 116.592 133.170 1.00 82.64 165 GLU A O 1
ATOM 1349 N N . LEU A 1 169 ? 55.970 117.501 134.467 1.00 94.83 166 LEU A N 1
ATOM 1350 C CA . LEU A 1 169 ? 56.147 116.609 135.622 1.00 94.90 166 LEU A CA 1
ATOM 1351 C C . LEU A 1 169 ? 54.751 116.356 136.256 1.00 98.35 166 LEU A C 1
ATOM 1352 O O . LEU A 1 169 ? 54.274 117.082 137.138 1.00 87.71 166 LEU A O 1
ATOM 1357 N N . GLU A 1 170 ? 54.057 115.328 135.738 1.00 91.98 167 GLU A N 1
ATOM 1358 C CA . GLU A 1 170 ? 52.749 114.881 136.221 1.00 84.90 167 GLU A CA 1
ATOM 1359 C C . GLU A 1 170 ? 52.507 113.454 135.729 1.00 77.01 167 GLU A C 1
ATOM 1360 O O . GLU A 1 170 ? 52.850 113.114 134.590 1.00 73.17 167 GLU A O 1
ATOM 1366 N N . GLU A 1 171 ? 51.918 112.630 136.601 1.00 72.00 168 GLU A N 1
ATOM 1367 C CA . GLU A 1 171 ? 51.635 111.224 136.335 1.00 58.34 168 GLU A CA 1
ATOM 1368 C C . GLU A 1 171 ? 50.261 111.035 135.683 1.00 47.02 168 GLU A C 1
ATOM 1369 O O . GLU A 1 171 ? 49.301 111.749 135.982 1.00 45.15 168 GLU A O 1
ATOM 1375 N N . CYS A 1 172 ? 50.169 110.043 134.797 1.00 47.94 169 CYS A N 1
ATOM 1376 C CA . CYS A 1 172 ? 48.970 109.823 133.996 1.00 42.12 169 CYS A CA 1
ATOM 1377 C C . CYS A 1 172 ? 48.640 108.335 133.929 1.00 30.31 169 CYS A C 1
ATOM 1378 O O . CYS A 1 172 ? 49.540 107.510 133.740 1.00 36.20 169 CYS A O 1
ATOM 1381 N N . ASN A 1 173 ? 47.353 107.996 134.065 1.00 22.43 170 ASN A N 1
ATOM 1382 C CA . ASN A 1 173 ? 46.885 106.610 134.000 1.00 22.93 170 ASN A CA 1
ATOM 1383 C C . ASN A 1 173 ? 45.625 106.532 133.143 1.00 27.03 170 ASN A C 1
ATOM 1384 O O . ASN A 1 173 ? 44.945 107.533 132.924 1.00 31.96 170 ASN A O 1
ATOM 1389 N N . ILE A 1 174 ? 45.305 105.323 132.667 1.00 27.58 171 ILE A N 1
ATOM 1390 C CA . ILE A 1 174 ? 44.207 105.093 131.728 1.00 31.09 171 ILE A CA 1
ATOM 1391 C C . ILE A 1 174 ? 43.275 104.014 132.284 1.00 28.48 171 ILE A C 1
ATOM 1392 O O . ILE A 1 174 ? 43.609 103.295 133.221 1.00 33.76 171 ILE A O 1
ATOM 1397 N N . LYS A 1 175 ? 42.094 103.894 131.682 1.00 30.82 172 LYS A N 1
ATOM 1398 C CA . LYS A 1 175 ? 41.142 102.868 132.088 1.00 30.23 172 LYS A CA 1
ATOM 1399 C C . LYS A 1 175 ? 41.550 101.506 131.535 1.00 33.13 172 LYS A C 1
ATOM 1400 O O . LYS A 1 175 ? 42.086 101.400 130.429 1.00 36.26 172 LYS A O 1
ATOM 1406 N N . TYR A 1 176 ? 41.320 100.464 132.328 1.00 32.27 173 TYR A N 1
ATOM 1407 C CA . TYR A 1 176 ? 41.455 99.092 131.857 1.00 29.07 173 TYR A CA 1
ATOM 1408 C C . TYR A 1 176 ? 40.182 98.744 131.105 1.00 28.34 173 TYR A C 1
ATOM 1409 O O . TYR A 1 176 ? 39.178 98.362 131.709 1.00 29.71 173 TYR A O 1
ATOM 1418 N N . THR A 1 177 ? 40.222 98.866 129.782 1.00 35.53 174 THR A N 1
ATOM 1419 C CA . THR A 1 177 ? 39.102 98.535 128.909 1.00 33.76 174 THR A CA 1
ATOM 1420 C C . THR A 1 177 ? 39.274 97.152 128.295 1.00 30.82 174 THR A C 1
ATOM 1421 O O . THR A 1 177 ? 40.383 96.613 128.202 1.00 26.41 174 THR A O 1
ATOM 1425 N N . ASN A 1 178 ? 38.155 96.591 127.833 1.00 30.25 175 ASN A N 1
ATOM 1426 C CA . ASN A 1 178 ? 38.265 95.376 127.042 1.00 28.87 175 ASN A CA 1
ATOM 1427 C C . ASN A 1 178 ? 39.259 95.548 125.896 1.00 33.19 175 ASN A C 1
ATOM 1428 O O . ASN A 1 178 ? 40.002 94.615 125.572 1.00 40.99 175 ASN A O 1
ATOM 1433 N N . VAL A 1 179 ? 39.348 96.741 125.321 1.00 24.58 176 VAL A N 1
ATOM 1434 C CA . VAL A 1 179 ? 40.243 96.902 124.188 1.00 28.06 176 VAL A CA 1
ATOM 1435 C C . VAL A 1 179 ? 41.698 97.015 124.629 1.00 33.27 176 VAL A C 1
ATOM 1436 O O . VAL A 1 179 ? 42.603 96.564 123.913 1.00 32.89 176 VAL A O 1
ATOM 1440 N N . TYR A 1 180 ? 41.967 97.635 125.786 1.00 34.03 177 TYR A N 1
ATOM 1441 C CA . TYR A 1 180 ? 43.326 97.575 126.315 1.00 31.39 177 TYR A CA 1
ATOM 1442 C C . TYR A 1 180 ? 43.748 96.129 126.543 1.00 30.26 177 TYR A C 1
ATOM 1443 O O . TYR A 1 180 ? 44.883 95.744 126.231 1.00 28.87 177 TYR A O 1
ATOM 1452 N N . GLN A 1 181 ? 42.839 95.309 127.077 1.00 31.57 178 GLN A N 1
ATOM 1453 C CA . GLN A 1 181 ? 43.168 93.918 127.384 1.00 29.43 178 GLN A CA 1
ATOM 1454 C C . GLN A 1 181 ? 43.604 93.162 126.136 1.00 40.48 178 GLN A C 1
ATOM 1455 O O . GLN A 1 181 ? 44.674 92.535 126.115 1.00 35.22 178 GLN A O 1
ATOM 1461 N N . ILE A 1 182 ? 42.778 93.215 125.082 1.00 33.53 179 ILE A N 1
ATOM 1462 C CA . ILE A 1 182 ? 43.074 92.476 123.860 1.00 30.21 179 ILE A CA 1
ATOM 1463 C C . ILE A 1 182 ? 44.402 92.934 123.288 1.00 35.49 179 ILE A C 1
ATOM 1464 O O . ILE A 1 182 ? 45.301 92.122 123.020 1.00 31.76 179 ILE A O 1
ATOM 1469 N N . ILE A 1 183 ? 44.554 94.253 123.134 1.00 32.04 180 ILE A N 1
ATOM 1470 C CA . ILE A 1 183 ? 45.743 94.796 122.494 1.00 24.07 180 ILE A CA 1
ATOM 1471 C C . ILE A 1 183 ? 46.977 94.408 123.279 1.00 32.43 180 ILE A C 1
ATOM 1472 O O . ILE A 1 183 ? 47.971 93.954 122.701 1.00 31.74 180 ILE A O 1
ATOM 1477 N N . SER A 1 184 ? 46.910 94.516 124.618 1.00 36.87 181 SER A N 1
ATOM 1478 C CA . SER A 1 184 ? 48.108 94.367 125.448 1.00 35.07 181 SER A CA 1
ATOM 1479 C C . SER A 1 184 ? 48.514 92.911 125.596 1.00 33.73 181 SER A C 1
ATOM 1480 O O . SER A 1 184 ? 49.704 92.582 125.523 1.00 37.67 181 SER A O 1
ATOM 1483 N N . GLU A 1 185 ? 47.547 92.028 125.817 1.00 33.24 182 GLU A N 1
ATOM 1484 C CA . GLU A 1 185 ? 47.883 90.617 125.916 1.00 37.30 182 GLU A CA 1
ATOM 1485 C C . GLU A 1 185 ? 48.446 90.111 124.594 1.00 46.14 182 GLU A C 1
ATOM 1486 O O . GLU A 1 185 ? 49.366 89.284 124.573 1.00 47.45 182 GLU A O 1
ATOM 1492 N N . PHE A 1 186 ? 47.911 90.619 123.479 1.00 48.72 183 PHE A N 1
ATOM 1493 C CA . PHE A 1 186 ? 48.399 90.247 122.156 1.00 37.82 183 PHE A CA 1
ATOM 1494 C C . PHE A 1 186 ? 49.862 90.628 121.966 1.00 34.89 183 PHE A C 1
ATOM 1495 O O . PHE A 1 186 ? 50.592 89.900 121.295 1.00 48.26 183 PHE A O 1
ATOM 1503 N N . CYS A 1 187 ? 50.314 91.741 122.567 1.00 46.14 184 CYS A N 1
ATOM 1504 C CA . CYS A 1 187 ? 51.695 92.228 122.488 1.00 44.60 184 CYS A CA 1
ATOM 1505 C C . CYS A 1 187 ? 52.506 91.931 123.746 1.00 41.02 184 CYS A C 1
ATOM 1506 O O . CYS A 1 187 ? 53.562 92.540 123.951 1.00 31.66 184 CYS A O 1
ATOM 1509 N N . GLU A 1 188 ? 52.028 91.044 124.612 1.00 44.50 185 GLU A N 1
ATOM 1510 C CA . GLU A 1 188 ? 52.721 90.858 125.877 1.00 44.13 185 GLU A CA 1
ATOM 1511 C C . GLU A 1 188 ? 54.104 90.231 125.694 1.00 51.01 185 GLU A C 1
ATOM 1512 O O . GLU A 1 188 ? 55.029 90.532 126.458 1.00 49.23 185 GLU A O 1
ATOM 1518 N N . ASN A 1 189 ? 54.285 89.362 124.697 1.00 52.72 186 ASN A N 1
ATOM 1519 C CA . ASN A 1 189 ? 55.534 88.611 124.652 1.00 56.77 186 ASN A CA 1
ATOM 1520 C C . ASN A 1 189 ? 56.412 88.867 123.436 1.00 51.36 186 ASN A C 1
ATOM 1521 O O . ASN A 1 189 ? 57.608 88.573 123.496 1.00 54.16 186 ASN A O 1
ATOM 1526 N N . ASP A 1 190 ? 55.870 89.413 122.355 1.00 57.66 187 ASP A N 1
ATOM 1527 C CA . ASP A 1 190 ? 56.605 89.610 121.111 1.00 55.19 187 ASP A CA 1
ATOM 1528 C C . ASP A 1 190 ? 56.131 90.913 120.488 1.00 47.14 187 ASP A C 1
ATOM 1529 O O . ASP A 1 190 ? 55.234 91.586 121.015 1.00 40.09 187 ASP A O 1
ATOM 1534 N N . TYR A 1 191 ? 56.713 91.271 119.349 1.00 38.33 188 TYR A N 1
ATOM 1535 C CA . TYR A 1 191 ? 56.242 92.450 118.632 1.00 42.49 188 TYR A CA 1
ATOM 1536 C C . TYR A 1 191 ? 55.185 92.054 117.609 1.00 36.01 188 TYR A C 1
ATOM 1537 O O . TYR A 1 191 ? 55.279 91.007 116.973 1.00 43.28 188 TYR A O 1
ATOM 1546 N N . GLN A 1 192 ? 54.163 92.879 117.478 1.00 33.55 189 GLN A N 1
ATOM 1547 C CA . GLN A 1 192 ? 53.039 92.582 116.608 1.00 40.34 189 GLN A CA 1
ATOM 1548 C C . GLN A 1 192 ? 52.818 93.762 115.680 1.00 49.85 189 GLN A C 1
ATOM 1549 O O . GLN A 1 192 ? 52.705 94.906 116.132 1.00 49.14 189 GLN A O 1
ATOM 1555 N N . LYS A 1 193 ? 52.759 93.468 114.385 1.00 52.04 190 LYS A N 1
ATOM 1556 C CA . LYS A 1 193 ? 52.544 94.481 113.361 1.00 41.59 190 LYS A CA 1
ATOM 1557 C C . LYS A 1 193 ? 51.278 95.285 113.643 1.00 39.41 190 LYS A C 1
ATOM 1558 O O . LYS A 1 193 ? 50.259 94.742 114.079 1.00 44.93 190 LYS A O 1
ATOM 1564 N N . TYR A 1 194 ? 51.357 96.599 113.411 1.00 36.58 191 TYR A N 1
ATOM 1565 C CA . TYR A 1 194 ? 50.193 97.486 113.488 1.00 39.43 191 TYR A CA 1
ATOM 1566 C C . TYR A 1 194 ? 48.924 96.833 112.947 1.00 45.03 191 TYR A C 1
ATOM 1567 O O . TYR A 1 194 ? 47.881 96.841 113.611 1.00 41.17 191 TYR A O 1
ATOM 1576 N N . GLU A 1 195 ? 49.015 96.252 111.741 1.00 50.56 192 GLU A N 1
ATOM 1577 C CA . GLU A 1 195 ? 47.838 95.748 111.037 1.00 47.72 192 GLU A CA 1
ATOM 1578 C C . GLU A 1 195 ? 47.172 94.594 111.790 1.00 57.12 192 GLU A C 1
ATOM 1579 O O . GLU A 1 195 ? 45.934 94.510 111.854 1.00 51.96 192 GLU A O 1
ATOM 1585 N N . ASP A 1 196 ? 47.979 93.694 112.367 1.00 56.04 193 ASP A N 1
ATOM 1586 C CA . ASP A 1 196 ? 47.439 92.544 113.094 1.00 51.36 193 ASP A CA 1
ATOM 1587 C C . ASP A 1 196 ? 46.884 92.933 114.458 1.00 53.63 193 ASP A C 1
ATOM 1588 O O . ASP A 1 196 ? 45.917 92.327 114.932 1.00 59.36 193 ASP A O 1
ATOM 1593 N N . ILE A 1 197 ? 47.514 93.902 115.128 1.00 48.77 194 ILE A N 1
ATOM 1594 C CA . ILE A 1 197 ? 46.912 94.491 116.320 1.00 42.89 194 ILE A CA 1
ATOM 1595 C C . ILE A 1 197 ? 45.511 94.985 115.994 1.00 47.00 194 ILE A C 1
ATOM 1596 O O . ILE A 1 197 ? 44.534 94.596 116.645 1.00 43.72 194 ILE A O 1
ATOM 1601 N N . CYS A 1 198 ? 45.394 95.836 114.961 1.00 48.83 195 CYS A N 1
ATOM 1602 C CA . CYS A 1 198 ? 44.086 96.319 114.508 1.00 50.44 195 CYS A CA 1
ATOM 1603 C C . CYS A 1 198 ? 43.123 95.180 114.198 1.00 56.01 195 CYS A C 1
ATOM 1604 O O . CYS A 1 198 ? 41.939 95.244 114.556 1.00 45.25 195 CYS A O 1
ATOM 1607 N N . GLU A 1 199 ? 43.611 94.139 113.512 1.00 54.10 196 GLU A N 1
ATOM 1608 C CA . GLU A 1 199 ? 42.755 93.014 113.147 1.00 54.46 196 GLU A CA 1
ATOM 1609 C C . GLU A 1 199 ? 42.219 92.308 114.389 1.00 57.78 196 GLU A C 1
ATOM 1610 O O . GLU A 1 199 ? 41.004 92.104 114.520 1.00 51.67 196 GLU A O 1
ATOM 1616 N N . THR A 1 200 ? 43.117 91.950 115.326 1.00 56.35 197 THR A N 1
ATOM 1617 C CA . THR A 1 200 ? 42.711 91.257 116.552 1.00 48.26 197 THR A CA 1
ATOM 1618 C C . THR A 1 200 ? 41.590 91.997 117.275 1.00 48.95 197 THR A C 1
ATOM 1619 O O . THR A 1 200 ? 40.760 91.362 117.932 1.00 56.68 197 THR A O 1
ATOM 1623 N N . VAL A 1 201 ? 41.529 93.328 117.145 1.00 45.14 198 VAL A N 1
ATOM 1624 C CA . VAL A 1 201 ? 40.481 94.108 117.806 1.00 43.01 198 VAL A CA 1
ATOM 1625 C C . VAL A 1 201 ? 39.153 93.964 117.070 1.00 50.24 198 VAL A C 1
ATOM 1626 O O . VAL A 1 201 ? 38.120 93.650 117.679 1.00 49.78 198 VAL A O 1
ATOM 1630 N N . THR A 1 202 ? 39.151 94.213 115.753 1.00 49.02 199 THR A N 1
ATOM 1631 C CA . THR A 1 202 ? 37.899 94.167 115.000 1.00 50.69 199 THR A CA 1
ATOM 1632 C C . THR A 1 202 ? 37.334 92.757 114.953 1.00 52.63 199 THR A C 1
ATOM 1633 O O . THR A 1 202 ? 36.111 92.579 114.973 1.00 42.85 199 THR A O 1
ATOM 1637 N N . LEU A 1 203 ? 38.209 91.748 114.928 1.00 54.39 200 LEU A N 1
ATOM 1638 C CA . LEU A 1 203 ? 37.763 90.368 114.821 1.00 54.86 200 LEU A CA 1
ATOM 1639 C C . LEU A 1 203 ? 36.879 89.931 115.979 1.00 57.09 200 LEU A C 1
ATOM 1640 O O . LEU A 1 203 ? 36.172 88.926 115.839 1.00 64.72 200 LEU A O 1
ATOM 1645 N N . CYS A 1 204 ? 36.880 90.643 117.105 1.00 45.42 201 CYS A N 1
ATOM 1646 C CA . CYS A 1 204 ? 35.876 90.381 118.130 1.00 56.77 201 CYS A CA 1
ATOM 1647 C C . CYS A 1 204 ? 35.172 91.662 118.542 1.00 45.80 201 CYS A C 1
ATOM 1648 O O . CYS A 1 204 ? 34.843 91.862 119.713 1.00 50.79 201 CYS A O 1
ATOM 1651 N N . TYR A 1 205 ? 34.940 92.542 117.570 1.00 48.42 202 TYR A N 1
ATOM 1652 C CA . TYR A 1 205 ? 34.052 93.690 117.735 1.00 52.96 202 TYR A CA 1
ATOM 1653 C C . TYR A 1 205 ? 33.219 93.891 116.475 1.00 52.25 202 TYR A C 1
ATOM 1654 O O . TYR A 1 205 ? 32.023 94.183 116.551 1.00 43.10 202 TYR A O 1
ATOM 1663 N N . GLY A 1 206 ? 33.847 93.702 115.316 1.00 59.51 203 GLY A N 1
ATOM 1664 C CA . GLY A 1 206 ? 33.249 93.979 114.019 1.00 60.06 203 GLY A CA 1
ATOM 1665 C C . GLY A 1 206 ? 34.163 94.862 113.190 1.00 56.26 203 GLY A C 1
ATOM 1666 O O . GLY A 1 206 ? 34.994 95.578 113.756 1.00 64.51 203 GLY A O 1
ATOM 1667 N N . ASP A 1 207 ? 34.048 94.829 111.861 1.00 62.33 204 ASP A N 1
ATOM 1668 C CA . ASP A 1 207 ? 34.845 95.754 111.058 1.00 60.71 204 ASP A CA 1
ATOM 1669 C C . ASP A 1 207 ? 34.310 97.175 111.138 1.00 56.78 204 ASP A C 1
ATOM 1670 O O . ASP A 1 207 ? 35.022 98.113 110.758 1.00 54.02 204 ASP A O 1
ATOM 1675 N N . GLU A 1 208 ? 33.082 97.336 111.657 1.00 56.86 205 GLU A N 1
ATOM 1676 C CA . GLU A 1 208 ? 32.512 98.646 111.984 1.00 57.58 205 GLU A CA 1
ATOM 1677 C C . GLU A 1 208 ? 33.454 99.488 112.842 1.00 70.63 205 GLU A C 1
ATOM 1678 O O . GLU A 1 208 ? 33.460 100.724 112.742 1.00 61.51 205 GLU A O 1
ATOM 1684 N N . TYR A 1 209 ? 34.248 98.833 113.693 1.00 70.09 206 TYR A N 1
ATOM 1685 C CA . TYR A 1 209 ? 35.031 99.475 114.737 1.00 59.88 206 TYR A CA 1
ATOM 1686 C C . TYR A 1 209 ? 36.466 99.769 114.324 1.00 56.47 206 TYR A C 1
ATOM 1687 O O . TYR A 1 209 ? 37.275 100.150 115.176 1.00 57.05 206 TYR A O 1
ATOM 1696 N N . ARG A 1 210 ? 36.805 99.593 113.049 1.00 52.20 207 ARG A N 1
ATOM 1697 C CA . ARG A 1 210 ? 38.194 99.733 112.633 1.00 50.32 207 ARG A CA 1
ATOM 1698 C C . ARG A 1 210 ? 38.697 101.169 112.823 1.00 51.69 207 ARG A C 1
ATOM 1699 O O . ARG A 1 210 ? 39.877 101.376 113.135 1.00 45.00 207 ARG A O 1
ATOM 1707 N N . GLU A 1 211 ? 37.816 102.163 112.658 1.00 55.52 208 GLU A N 1
ATOM 1708 C CA . GLU A 1 211 ? 38.142 103.545 113.006 1.00 57.43 208 GLU A CA 1
ATOM 1709 C C . GLU A 1 211 ? 38.711 103.627 114.418 1.00 59.33 208 GLU A C 1
ATOM 1710 O O . GLU A 1 211 ? 39.894 103.940 114.617 1.00 50.06 208 GLU A O 1
ATOM 1716 N N . LEU A 1 212 ? 37.867 103.289 115.403 1.00 55.57 209 LEU A N 1
ATOM 1717 C CA . LEU A 1 212 ? 38.188 103.409 116.822 1.00 52.54 209 LEU A CA 1
ATOM 1718 C C . LEU A 1 212 ? 39.440 102.623 117.194 1.00 53.98 209 LEU A C 1
ATOM 1719 O O . LEU A 1 212 ? 40.289 103.112 117.954 1.00 53.11 209 LEU A O 1
ATOM 1724 N N . SER A 1 213 ? 39.547 101.387 116.702 1.00 47.46 210 SER A N 1
ATOM 1725 C CA . SER A 1 213 ? 40.719 100.569 116.971 1.00 39.26 210 SER A CA 1
ATOM 1726 C C . SER A 1 213 ? 41.982 101.338 116.661 1.00 41.69 210 SER A C 1
ATOM 1727 O O . SER A 1 213 ? 42.895 101.425 117.488 1.00 46.81 210 SER A O 1
ATOM 1730 N N . GLU A 1 214 ? 42.036 101.933 115.477 1.00 41.79 211 GLU A N 1
ATOM 1731 C CA . GLU A 1 214 ? 43.246 102.634 115.082 1.00 47.05 211 GLU A CA 1
ATOM 1732 C C . GLU A 1 214 ? 43.508 103.816 116.001 1.00 45.41 211 GLU A C 1
ATOM 1733 O O . GLU A 1 214 ? 44.638 104.012 116.468 1.00 38.85 211 GLU A O 1
ATOM 1739 N N . GLN A 1 215 ? 42.468 104.596 116.292 1.00 40.43 212 GLN A N 1
ATOM 1740 C CA . GLN A 1 215 ? 42.610 105.705 117.220 1.00 41.22 212 GLN A CA 1
ATOM 1741 C C . GLN A 1 215 ? 43.076 105.217 118.588 1.00 49.04 212 GLN A C 1
ATOM 1742 O O . GLN A 1 215 ? 44.100 105.679 119.114 1.00 40.09 212 GLN A O 1
ATOM 1748 N N . TYR A 1 216 ? 42.326 104.280 119.187 1.00 42.03 213 TYR A N 1
ATOM 1749 C CA . TYR A 1 216 ? 42.726 103.761 120.486 1.00 37.61 213 TYR A CA 1
ATOM 1750 C C . TYR A 1 216 ? 44.149 103.256 120.434 1.00 32.85 213 TYR A C 1
ATOM 1751 O O . TYR A 1 216 ? 44.918 103.449 121.381 1.00 48.29 213 TYR A O 1
ATOM 1760 N N . LEU A 1 217 ? 44.530 102.630 119.324 1.00 34.61 214 LEU A N 1
ATOM 1761 C CA . LEU A 1 217 ? 45.899 102.144 119.198 1.00 29.73 214 LEU A CA 1
ATOM 1762 C C . LEU A 1 217 ? 46.889 103.298 119.135 1.00 33.28 214 LEU A C 1
ATOM 1763 O O . LEU A 1 217 ? 47.936 103.266 119.796 1.00 33.91 214 LEU A O 1
ATOM 1768 N N . GLY A 1 218 ? 46.561 104.346 118.379 1.00 33.27 215 GLY A N 1
ATOM 1769 C CA . GLY A 1 218 ? 47.472 105.471 118.287 1.00 29.59 215 GLY A CA 1
ATOM 1770 C C . GLY A 1 218 ? 47.665 106.142 119.624 1.00 33.89 215 GLY A C 1
ATOM 1771 O O . GLY A 1 218 ? 48.768 106.582 119.957 1.00 31.82 215 GLY A O 1
ATOM 1772 N N . SER A 1 219 ? 46.604 106.183 120.431 1.00 31.11 216 SER A N 1
ATOM 1773 C CA . SER A 1 219 ? 46.684 106.861 121.713 1.00 26.76 216 SER A CA 1
ATOM 1774 C C . SER A 1 219 ? 47.545 106.085 122.702 1.00 35.38 216 SER A C 1
ATOM 1775 O O . SER A 1 219 ? 48.241 106.699 123.524 1.00 35.52 216 SER A O 1
ATOM 1778 N N . LEU A 1 220 ? 47.532 104.747 122.627 1.00 31.46 217 LEU A N 1
ATOM 1779 C CA . LEU A 1 220 ? 48.490 103.964 123.399 1.00 31.34 217 LEU A CA 1
ATOM 1780 C C . LEU A 1 220 ? 49.926 104.261 122.985 1.00 36.53 217 LEU A C 1
ATOM 1781 O O . LEU A 1 220 ? 50.841 104.162 123.812 1.00 40.17 217 LEU A O 1
ATOM 1786 N N . ILE A 1 221 ? 50.149 104.621 121.718 1.00 32.42 218 ILE A N 1
ATOM 1787 C CA . ILE A 1 221 ? 51.513 104.798 121.222 1.00 33.25 218 ILE A CA 1
ATOM 1788 C C . ILE A 1 221 ? 52.071 106.159 121.605 1.00 34.48 218 ILE A C 1
ATOM 1789 O O . ILE A 1 221 ? 53.268 106.286 121.921 1.00 27.88 218 ILE A O 1
ATOM 1794 N N . VAL A 1 222 ? 51.232 107.203 121.540 1.00 37.18 219 VAL A N 1
ATOM 1795 C CA . VAL A 1 222 ? 51.657 108.518 122.024 1.00 46.04 219 VAL A CA 1
ATOM 1796 C C . VAL A 1 222 ? 52.042 108.425 123.496 1.00 42.51 219 VAL A C 1
ATOM 1797 O O . VAL A 1 222 ? 53.172 108.750 123.882 1.00 40.31 219 VAL A O 1
ATOM 1801 N N . ASN A 1 223 ? 51.121 107.928 124.331 1.00 33.21 220 ASN A N 1
ATOM 1802 C CA . ASN A 1 223 ? 51.351 107.813 125.768 1.00 34.34 220 ASN A CA 1
ATOM 1803 C C . ASN A 1 223 ? 52.350 106.711 126.147 1.00 25.63 220 ASN A C 1
ATOM 1804 O O . ASN A 1 223 ? 52.635 106.544 127.329 1.00 26.43 220 ASN A O 1
ATOM 1809 N N . HIS A 1 224 ? 52.922 105.995 125.190 1.00 24.41 221 HIS A N 1
ATOM 1810 C CA . HIS A 1 224 ? 53.987 105.034 125.459 1.00 24.41 221 HIS A CA 1
ATOM 1811 C C . HIS A 1 224 ? 53.504 103.878 126.329 1.00 26.56 221 HIS A C 1
ATOM 1812 O O . HIS A 1 224 ? 54.281 103.256 127.056 1.00 27.27 221 HIS A O 1
ATOM 1819 N N . TYR A 1 225 ? 52.217 103.567 126.265 1.00 25.42 222 TYR A N 1
ATOM 1820 C CA . TYR A 1 225 ? 51.823 102.263 126.753 1.00 26.65 222 TYR A CA 1
ATOM 1821 C C . TYR A 1 225 ? 52.309 101.139 125.845 1.00 30.54 222 TYR A C 1
ATOM 1822 O O . TYR A 1 225 ? 52.295 99.981 126.279 1.00 28.25 222 TYR A O 1
ATOM 1831 N N . LEU A 1 226 ? 52.744 101.444 124.613 1.00 26.61 223 LEU A N 1
ATOM 1832 C CA . LEU A 1 226 ? 53.429 100.464 123.778 1.00 36.02 223 LEU A CA 1
ATOM 1833 C C . LEU A 1 226 ? 54.762 100.998 123.252 1.00 34.90 223 LEU A C 1
ATOM 1834 O O . LEU A 1 226 ? 55.011 102.205 123.159 1.00 38.78 223 LEU A O 1
ATOM 1839 N N . ILE A 1 227 ? 55.613 100.062 122.870 1.00 30.80 224 ILE A N 1
ATOM 1840 C CA . ILE A 1 227 ? 56.972 100.351 122.447 1.00 30.16 224 ILE A CA 1
ATOM 1841 C C . ILE A 1 227 ? 57.154 99.767 121.054 1.00 37.06 224 ILE A C 1
ATOM 1842 O O . ILE A 1 227 ? 56.770 98.614 120.807 1.00 36.60 224 ILE A O 1
ATOM 1847 N N . SER A 1 228 ? 57.705 100.568 120.138 1.00 30.07 225 SER A N 1
ATOM 1848 C CA . SER A 1 228 ? 57.941 100.100 118.782 1.00 37.92 225 SER A CA 1
ATOM 1849 C C . SER A 1 228 ? 59.280 99.365 118.690 1.00 43.42 225 SER A C 1
ATOM 1850 O O . SER A 1 228 ? 60.141 99.465 119.570 1.00 37.77 225 SER A O 1
ATOM 1853 N N . ASN A 1 229 ? 59.465 98.642 117.582 1.00 38.41 226 ASN A N 1
ATOM 1854 C CA . ASN A 1 229 ? 60.708 97.905 117.396 1.00 36.78 226 ASN A CA 1
ATOM 1855 C C . ASN A 1 229 ? 61.916 98.806 117.148 1.00 40.08 226 ASN A C 1
ATOM 1856 O O . ASN A 1 229 ? 63.049 98.317 117.236 1.00 40.20 226 ASN A O 1
ATOM 1861 N N . LEU A 1 230 ? 61.720 100.100 116.868 1.00 36.00 227 LEU A N 1
ATOM 1862 C CA . LEU A 1 230 ? 62.871 100.995 116.794 1.00 36.04 227 LEU A CA 1
ATOM 1863 C C . LEU A 1 230 ? 63.581 101.092 118.134 1.00 40.39 227 LEU A C 1
ATOM 1864 O O . LEU A 1 230 ? 64.778 101.409 118.185 1.00 40.98 227 LEU A O 1
ATOM 1869 N N . GLN A 1 231 ? 62.870 100.808 119.223 1.00 44.62 228 GLN A N 1
ATOM 1870 C CA . GLN A 1 231 ? 63.423 100.931 120.565 1.00 43.06 228 GLN A CA 1
ATOM 1871 C C . GLN A 1 231 ? 64.120 99.668 121.064 1.00 42.29 228 GLN A C 1
ATOM 1872 O O . GLN A 1 231 ? 64.748 99.711 122.127 1.00 42.00 228 GLN A O 1
ATOM 1878 N N . LYS A 1 232 ? 64.025 98.549 120.350 1.00 38.07 229 LYS A N 1
ATOM 1879 C CA . LYS A 1 232 ? 64.685 97.332 120.803 1.00 36.37 229 LYS A CA 1
ATOM 1880 C C . LYS A 1 232 ? 66.192 97.517 120.714 1.00 37.96 229 LYS A C 1
ATOM 1881 O O . LYS A 1 232 ? 66.732 97.749 119.630 1.00 50.36 229 LYS A O 1
ATOM 1887 N N . ASP A 1 233 ? 66.857 97.486 121.862 1.00 39.99 230 ASP A N 1
ATOM 1888 C CA . ASP A 1 233 ? 68.298 97.693 122.020 1.00 41.33 230 ASP A CA 1
ATOM 1889 C C . ASP A 1 233 ? 68.744 99.099 121.676 1.00 35.95 230 ASP A C 1
ATOM 1890 O O . ASP A 1 233 ? 69.951 99.356 121.608 1.00 42.53 230 ASP A O 1
ATOM 1895 N N . LEU A 1 234 ? 67.799 100.019 121.482 1.00 35.42 231 LEU A N 1
ATOM 1896 C CA . LEU A 1 234 ? 68.131 101.386 121.093 1.00 38.68 231 LEU A CA 1
ATOM 1897 C C . LEU A 1 234 ? 68.907 102.146 122.176 1.00 39.91 231 LEU A C 1
ATOM 1898 O O . LEU A 1 234 ? 69.700 103.041 121.850 1.00 41.64 231 LEU A O 1
ATOM 1903 N N . LEU A 1 235 ? 68.705 101.836 123.459 1.00 36.19 232 LEU A N 1
ATOM 1904 C CA . LEU A 1 235 ? 69.463 102.532 124.490 1.00 36.32 232 LEU A CA 1
ATOM 1905 C C . LEU A 1 235 ? 70.559 101.679 125.108 1.00 36.76 232 LEU A C 1
ATOM 1906 O O . LEU A 1 235 ? 71.482 102.234 125.708 1.00 38.39 232 LEU A O 1
ATOM 1911 N N . SER A 1 236 ? 70.521 100.362 124.932 1.00 33.40 233 SER A N 1
ATOM 1912 C CA . SER A 1 236 ? 71.418 99.465 125.648 1.00 39.64 233 SER A CA 1
ATOM 1913 C C . SER A 1 236 ? 72.572 98.925 124.811 1.00 54.11 233 SER A C 1
ATOM 1914 O O . SER A 1 236 ? 73.706 98.840 125.310 1.00 50.68 233 SER A O 1
ATOM 1917 N N . ASP A 1 237 ? 72.313 98.510 123.544 1.00 46.92 234 ASP A N 1
ATOM 1918 C CA . ASP A 1 237 ? 73.377 98.147 122.588 1.00 56.32 234 ASP A CA 1
ATOM 1919 C C . ASP A 1 237 ? 72.947 98.689 121.219 1.00 47.56 234 ASP A C 1
ATOM 1920 O O . ASP A 1 237 ? 72.374 97.989 120.380 1.00 40.53 234 ASP A O 1
ATOM 1925 N N . PHE A 1 238 ? 73.234 99.965 120.996 1.00 50.61 235 PHE A N 1
ATOM 1926 C CA . PHE A 1 238 ? 72.896 100.613 119.735 1.00 51.84 235 PHE A CA 1
ATOM 1927 C C . PHE A 1 238 ? 73.835 100.157 118.615 1.00 50.85 235 PHE A C 1
ATOM 1928 O O . PHE A 1 238 ? 75.053 100.086 118.797 1.00 49.97 235 PHE A O 1
ATOM 1936 N N . SER A 1 239 ? 73.268 99.841 117.454 1.00 49.39 236 SER A N 1
ATOM 1937 C CA . SER A 1 239 ? 74.050 99.457 116.285 1.00 58.13 236 SER A CA 1
ATOM 1938 C C . SER A 1 239 ? 73.560 100.250 115.082 1.00 54.91 236 SER A C 1
ATOM 1939 O O . SER A 1 239 ? 72.375 100.183 114.725 1.00 49.02 236 SER A O 1
ATOM 1942 N N . TRP A 1 240 ? 74.478 101.001 114.465 1.00 44.61 237 TRP A N 1
ATOM 1943 C CA . TRP A 1 240 ? 74.135 101.796 113.288 1.00 49.53 237 TRP A CA 1
ATOM 1944 C C . TRP A 1 240 ? 73.529 100.944 112.165 1.00 53.58 237 TRP A C 1
ATOM 1945 O O . TRP A 1 240 ? 72.539 101.354 111.547 1.00 38.58 237 TRP A O 1
ATOM 1956 N N . ASN A 1 241 ? 74.109 99.764 111.883 1.00 56.72 238 ASN A N 1
ATOM 1957 C CA . ASN A 1 241 ? 73.474 98.827 110.957 1.00 56.16 238 ASN A CA 1
ATOM 1958 C C . ASN A 1 241 ? 72.007 98.637 111.321 1.00 63.60 238 ASN A C 1
ATOM 1959 O O . ASN A 1 241 ? 71.098 99.038 110.578 1.00 49.98 238 ASN A O 1
ATOM 1964 N N . THR A 1 242 ? 71.764 98.019 112.482 1.00 58.93 239 THR A N 1
ATOM 1965 C CA . THR A 1 242 ? 70.419 97.577 112.818 1.00 55.84 239 THR A CA 1
ATOM 1966 C C . THR A 1 242 ? 69.449 98.752 112.861 1.00 60.24 239 THR A C 1
ATOM 1967 O O . THR A 1 242 ? 68.330 98.663 112.339 1.00 57.70 239 THR A O 1
ATOM 1971 N N . PHE A 1 243 ? 69.875 99.879 113.433 1.00 46.93 240 PHE A N 1
ATOM 1972 C CA . PHE A 1 243 ? 69.002 101.044 113.463 1.00 45.61 240 PHE A CA 1
ATOM 1973 C C . PHE A 1 243 ? 68.659 101.509 112.054 1.00 49.53 240 PHE A C 1
ATOM 1974 O O . PHE A 1 243 ? 67.480 101.671 111.711 1.00 42.14 240 PHE A O 1
ATOM 1982 N N . LEU A 1 244 ? 69.680 101.690 111.208 1.00 51.88 241 LEU A N 1
ATOM 1983 C CA . LEU A 1 244 ? 69.461 102.289 109.893 1.00 52.12 241 LEU A CA 1
ATOM 1984 C C . LEU A 1 244 ? 68.581 101.418 109.007 1.00 47.83 241 LEU A C 1
ATOM 1985 O O . LEU A 1 244 ? 67.716 101.938 108.294 1.00 51.90 241 LEU A O 1
ATOM 1990 N N . THR A 1 245 ? 68.774 100.098 109.032 1.00 46.05 242 THR A N 1
ATOM 1991 C CA . THR A 1 245 ? 67.986 99.252 108.143 1.00 55.33 242 THR A CA 1
ATOM 1992 C C . THR A 1 245 ? 66.508 99.216 108.517 1.00 61.93 242 THR A C 1
ATOM 1993 O O . THR A 1 245 ? 65.668 98.981 107.630 1.00 50.38 242 THR A O 1
ATOM 1997 N N . LYS A 1 246 ? 66.166 99.464 109.791 1.00 47.05 243 LYS A N 1
ATOM 1998 C CA . LYS A 1 246 ? 64.750 99.555 110.133 1.00 52.32 243 LYS A CA 1
ATOM 1999 C C . LYS A 1 246 ? 64.173 100.926 109.796 1.00 53.96 243 LYS A C 1
ATOM 2000 O O . LYS A 1 246 ? 63.027 101.016 109.345 1.00 50.94 243 LYS A O 1
ATOM 2006 N N . VAL A 1 247 ? 64.947 101.998 109.988 1.00 54.22 244 VAL A N 1
ATOM 2007 C CA . VAL A 1 247 ? 64.498 103.318 109.550 1.00 55.00 244 VAL A CA 1
ATOM 2008 C C . VAL A 1 247 ? 64.268 103.317 108.049 1.00 56.79 244 VAL A C 1
ATOM 2009 O O . VAL A 1 247 ? 63.210 103.732 107.559 1.00 53.49 244 VAL A O 1
ATOM 2013 N N . GLU A 1 248 ? 65.278 102.865 107.303 1.00 51.71 245 GLU A N 1
ATOM 2014 C CA . GLU A 1 248 ? 65.168 102.740 105.857 1.00 61.81 245 GLU A CA 1
ATOM 2015 C C . GLU A 1 248 ? 63.928 101.947 105.466 1.00 62.85 245 GLU A C 1
ATOM 2016 O O . GLU A 1 248 ? 63.159 102.362 104.593 1.00 68.72 245 GLU A O 1
ATOM 2022 N N . ALA A 1 249 ? 63.706 100.807 106.124 1.00 53.91 246 ALA A N 1
ATOM 2023 C CA . ALA A 1 249 ? 62.519 100.011 105.841 1.00 53.02 246 ALA A CA 1
ATOM 2024 C C . ALA A 1 249 ? 61.235 100.780 106.086 1.00 55.59 246 ALA A C 1
ATOM 2025 O O . ALA A 1 249 ? 60.169 100.351 105.633 1.00 65.35 246 ALA A O 1
ATOM 2027 N N . ILE A 1 250 ? 61.314 101.898 106.791 1.00 58.63 247 ILE A N 1
ATOM 2028 C CA . ILE A 1 250 ? 60.143 102.628 107.248 1.00 65.72 247 ILE A CA 1
ATOM 2029 C C . ILE A 1 250 ? 59.968 103.893 106.433 1.00 62.30 247 ILE A C 1
ATOM 2030 O O . ILE A 1 250 ? 58.844 104.330 106.160 1.00 66.17 247 ILE A O 1
ATOM 2035 N N . ASP A 1 251 ? 61.089 104.471 106.040 1.00 55.73 248 ASP A N 1
ATOM 2036 C CA . ASP A 1 251 ? 61.154 105.821 105.509 1.00 60.74 248 ASP A CA 1
ATOM 2037 C C . ASP A 1 251 ? 61.206 105.715 103.990 1.00 79.67 248 ASP A C 1
ATOM 2038 O O . ASP A 1 251 ? 62.280 105.620 103.383 1.00 77.15 248 ASP A O 1
ATOM 2043 N N . GLU A 1 252 ? 60.024 105.723 103.372 1.00 83.07 249 GLU A N 1
ATOM 2044 C CA . GLU A 1 252 ? 59.954 105.556 101.925 1.00 84.10 249 GLU A CA 1
ATOM 2045 C C . GLU A 1 252 ? 60.343 106.834 101.189 1.00 78.41 249 GLU A C 1
ATOM 2046 O O . GLU A 1 252 ? 61.097 106.773 100.212 1.00 75.58 249 GLU A O 1
ATOM 2052 N N . ASP A 1 253 ? 59.866 108.001 101.660 1.00 77.39 250 ASP A N 1
ATOM 2053 C CA . ASP A 1 253 ? 60.189 109.308 101.082 1.00 68.77 250 ASP A CA 1
ATOM 2054 C C . ASP A 1 253 ? 61.561 109.836 101.507 1.00 67.62 250 ASP A C 1
ATOM 2055 O O . ASP A 1 253 ? 61.776 111.051 101.421 1.00 66.47 250 ASP A O 1
ATOM 2060 N N . LYS A 1 254 ? 62.448 108.961 102.003 1.00 73.51 251 LYS A N 1
ATOM 2061 C CA . LYS A 1 254 ? 63.867 109.243 102.286 1.00 69.34 251 LYS A CA 1
ATOM 2062 C C . LYS A 1 254 ? 64.081 110.456 103.198 1.00 67.55 251 LYS A C 1
ATOM 2063 O O . LYS A 1 254 ? 65.188 111.011 103.241 1.00 61.29 251 LYS A O 1
ATOM 2069 N N . LYS A 1 255 ? 63.050 110.861 103.950 1.00 68.37 252 LYS A N 1
ATOM 2070 C CA . LYS A 1 255 ? 63.152 112.057 104.786 1.00 69.23 252 LYS A CA 1
ATOM 2071 C C . LYS A 1 255 ? 64.299 111.951 105.797 1.00 64.70 252 LYS A C 1
ATOM 2072 O O . LYS A 1 255 ? 65.031 112.926 106.017 1.00 59.84 252 LYS A O 1
ATOM 2078 N N . TYR A 1 256 ? 64.480 110.777 106.415 1.00 58.08 253 TYR A N 1
ATOM 2079 C CA . TYR A 1 256 ? 65.416 110.614 107.527 1.00 59.03 253 TYR A CA 1
ATOM 2080 C C . TYR A 1 256 ? 66.693 109.878 107.160 1.00 50.53 253 TYR A C 1
ATOM 2081 O O . TYR A 1 256 ? 67.771 110.239 107.637 1.00 46.91 253 TYR A O 1
ATOM 2090 N N . ILE A 1 257 ? 66.615 108.832 106.349 1.00 53.64 254 ILE A N 1
ATOM 2091 C CA . ILE A 1 257 ? 67.843 108.229 105.863 1.00 50.67 254 ILE A CA 1
ATOM 2092 C C . ILE A 1 257 ? 68.501 109.182 104.867 1.00 50.95 254 ILE A C 1
ATOM 2093 O O . ILE A 1 257 ? 67.820 109.935 104.149 1.00 54.22 254 ILE A O 1
ATOM 2098 N N . ILE A 1 258 ? 69.834 109.174 104.862 1.00 39.76 255 ILE A N 1
ATOM 2099 C CA . ILE A 1 258 ? 70.775 110.077 104.166 1.00 54.37 255 ILE A CA 1
ATOM 2100 C C . ILE A 1 258 ? 71.271 111.142 105.142 1.00 50.53 255 ILE A C 1
ATOM 2101 O O . ILE A 1 258 ? 72.483 111.171 105.408 1.00 56.11 255 ILE A O 1
ATOM 2106 N N . PRO A 1 259 ? 70.436 112.044 105.700 1.00 54.87 256 PRO A N 1
ATOM 2107 C CA . PRO A 1 259 ? 70.961 112.838 106.830 1.00 49.45 256 PRO A CA 1
ATOM 2108 C C . PRO A 1 259 ? 71.527 111.935 107.920 1.00 45.75 256 PRO A C 1
ATOM 2109 O O . PRO A 1 259 ? 72.645 112.167 108.399 1.00 44.88 256 PRO A O 1
ATOM 2113 N N . LEU A 1 260 ? 70.810 110.860 108.273 1.00 42.99 257 LEU A N 1
ATOM 2114 C CA . LEU A 1 260 ? 71.329 109.925 109.268 1.00 45.46 257 LEU A CA 1
ATOM 2115 C C . LEU A 1 260 ? 72.611 109.265 108.787 1.00 49.62 257 LEU A C 1
ATOM 2116 O O . LEU A 1 260 ? 73.568 109.117 109.561 1.00 43.50 257 LEU A O 1
ATOM 2121 N N . LYS A 1 261 ? 72.663 108.877 107.506 1.00 55.18 258 LYS A N 1
ATOM 2122 C CA . LYS A 1 261 ? 73.918 108.369 106.957 1.00 44.56 258 LYS A CA 1
ATOM 2123 C C . LYS A 1 261 ? 75.010 109.437 107.001 1.00 42.90 258 LYS A C 1
ATOM 2124 O O . LYS A 1 261 ? 76.164 109.130 107.326 1.00 41.55 258 LYS A O 1
ATOM 2130 N N . LYS A 1 262 ? 74.669 110.703 106.713 1.00 35.00 259 LYS A N 1
ATOM 2131 C CA . LYS A 1 262 ? 75.692 111.752 106.772 1.00 47.37 259 LYS A CA 1
ATOM 2132 C C . LYS A 1 262 ? 76.190 111.954 108.194 1.00 53.48 259 LYS A C 1
ATOM 2133 O O . LYS A 1 262 ? 77.396 112.136 108.418 1.00 51.95 259 LYS A O 1
ATOM 2139 N N . VAL A 1 263 ? 75.278 111.902 109.169 1.00 50.58 260 VAL A N 1
ATOM 2140 C CA . VAL A 1 263 ? 75.666 112.060 110.569 1.00 48.79 260 VAL A CA 1
ATOM 2141 C C . VAL A 1 263 ? 76.641 110.958 110.987 1.00 49.15 260 VAL A C 1
ATOM 2142 O O . VAL A 1 263 ? 77.681 111.228 111.605 1.00 43.77 260 VAL A O 1
ATOM 2146 N N . GLN A 1 264 ? 76.334 109.701 110.635 1.00 42.71 261 GLN A N 1
ATOM 2147 C CA . GLN A 1 264 ? 77.275 108.617 110.906 1.00 45.31 261 GLN A CA 1
ATOM 2148 C C . GLN A 1 264 ? 78.632 108.902 110.270 1.00 50.42 261 GLN A C 1
ATOM 2149 O O . GLN A 1 264 ? 79.677 108.703 110.900 1.00 44.85 261 GLN A O 1
ATOM 2155 N N . LYS A 1 265 ? 78.629 109.410 109.032 1.00 51.36 262 LYS A N 1
ATOM 2156 C CA . LYS A 1 265 ? 79.877 109.761 108.363 1.00 50.15 262 LYS A CA 1
ATOM 2157 C C . LYS A 1 265 ? 80.607 110.869 109.105 1.00 49.55 262 LYS A C 1
ATOM 2158 O O . LYS A 1 265 ? 81.791 110.735 109.444 1.00 42.30 262 LYS A O 1
ATOM 2160 N N . PHE A 1 266 ? 79.916 111.979 109.367 1.00 46.67 263 PHE A N 1
ATOM 2161 C CA . PHE A 1 266 ? 80.596 113.121 109.964 1.00 54.49 263 PHE A CA 1
ATOM 2162 C C . PHE A 1 266 ? 81.148 112.786 111.350 1.00 50.00 263 PHE A C 1
ATOM 2163 O O . PHE A 1 266 ? 82.242 113.238 111.714 1.00 54.88 263 PHE A O 1
ATOM 2171 N N . ILE A 1 267 ? 80.427 111.977 112.127 1.00 45.69 264 ILE A N 1
ATOM 2172 C CA . ILE A 1 267 ? 80.945 111.575 113.432 1.00 47.03 264 ILE A CA 1
ATOM 2173 C C . ILE A 1 267 ? 82.190 110.714 113.264 1.00 52.17 264 ILE A C 1
ATOM 2174 O O . ILE A 1 267 ? 83.192 110.909 113.967 1.00 47.25 264 ILE A O 1
ATOM 2179 N N . GLN A 1 268 ? 82.138 109.739 112.333 1.00 53.03 265 GLN A N 1
ATOM 2180 C CA . GLN A 1 268 ? 83.315 108.921 112.020 1.00 52.21 265 GLN A CA 1
ATOM 2181 C C . GLN A 1 268 ? 84.500 109.790 111.614 1.00 55.32 265 GLN A C 1
ATOM 2182 O O . GLN A 1 268 ? 85.635 109.546 112.045 1.00 40.73 265 GLN A O 1
ATOM 2188 N N . GLU A 1 269 ? 84.253 110.822 110.797 1.00 46.08 266 GLU A N 1
ATOM 2189 C CA . GLU A 1 269 ? 85.322 111.747 110.456 1.00 45.30 266 GLU A CA 1
ATOM 2190 C C . GLU A 1 269 ? 85.794 112.499 111.686 1.00 46.69 266 GLU A C 1
ATOM 2191 O O . GLU A 1 269 ? 87.005 112.665 111.893 1.00 48.78 266 GLU A O 1
ATOM 2197 N N . TYR A 1 270 ? 84.854 112.921 112.537 1.00 52.52 267 TYR A N 1
ATOM 2198 C CA . TYR A 1 270 ? 85.233 113.651 113.744 1.00 57.27 267 TYR A CA 1
ATOM 2199 C C . TYR A 1 270 ? 86.129 112.814 114.665 1.00 49.46 267 TYR A C 1
ATOM 2200 O O . TYR A 1 270 ? 86.969 113.376 115.377 1.00 49.21 267 TYR A O 1
ATOM 2209 N N . SER A 1 271 ? 85.985 111.494 114.614 1.00 43.33 268 SER A N 1
ATOM 2210 C CA . SER A 1 271 ? 86.751 110.585 115.471 1.00 45.69 268 SER A CA 1
ATOM 2211 C C . SER A 1 271 ? 88.285 110.614 115.362 1.00 51.21 268 SER A C 1
ATOM 2212 O O . SER A 1 271 ? 88.972 110.230 116.308 1.00 52.96 268 SER A O 1
ATOM 2215 N N . GLU A 1 272 ? 88.826 111.059 114.231 1.00 52.04 269 GLU A N 1
ATOM 2216 C CA . GLU A 1 272 ? 90.272 111.076 114.061 1.00 50.45 269 GLU A CA 1
ATOM 2217 C C . GLU A 1 272 ? 90.866 112.487 114.180 1.00 57.24 269 GLU A C 1
ATOM 2218 O O . GLU A 1 272 ? 92.079 112.660 114.006 1.00 68.62 269 GLU A O 1
ATOM 2224 N N . ILE A 1 273 ? 90.070 113.493 114.509 1.00 50.32 270 ILE A N 1
ATOM 2225 C CA . ILE A 1 273 ? 90.608 114.849 114.585 1.00 47.05 270 ILE A CA 1
ATOM 2226 C C . ILE A 1 273 ? 91.166 115.130 115.983 1.00 57.28 270 ILE A C 1
ATOM 2227 O O . ILE A 1 273 ? 90.753 114.536 116.990 1.00 60.52 270 ILE A O 1
ATOM 2232 N N . GLU A 1 274 ? 92.132 116.046 116.049 1.00 56.94 271 GLU A N 1
ATOM 2233 C CA . GLU A 1 274 ? 92.727 116.395 117.328 1.00 66.44 271 GLU A CA 1
ATOM 2234 C C . GLU A 1 274 ? 91.805 117.316 118.134 1.00 65.72 271 GLU A C 1
ATOM 2235 O O . GLU A 1 274 ? 90.829 117.884 117.624 1.00 66.00 271 GLU A O 1
ATOM 2241 N N . ILE A 1 275 ? 92.130 117.463 119.415 1.00 56.13 272 ILE A N 1
ATOM 2242 C CA . ILE A 1 275 ? 91.334 118.279 120.322 1.00 56.83 272 ILE A CA 1
ATOM 2243 C C . ILE A 1 275 ? 91.834 119.708 120.178 1.00 49.57 272 ILE A C 1
ATOM 2244 O O . ILE A 1 275 ? 92.919 120.049 120.652 1.00 54.60 272 ILE A O 1
ATOM 2249 N N . GLY A 1 276 ? 91.041 120.536 119.510 1.00 47.20 273 GLY A N 1
ATOM 2250 C CA . GLY A 1 276 ? 91.455 121.872 119.128 1.00 49.34 273 GLY A CA 1
ATOM 2251 C C . GLY A 1 276 ? 91.117 122.112 117.674 1.00 47.67 273 GLY A C 1
ATOM 2252 O O . GLY A 1 276 ? 90.647 123.191 117.303 1.00 46.03 273 GLY A O 1
ATOM 2253 N N . GLU A 1 277 ? 91.293 121.081 116.845 1.00 47.92 274 GLU A N 1
ATOM 2254 C CA . GLU A 1 277 ? 91.178 121.258 115.406 1.00 42.15 274 GLU A CA 1
ATOM 2255 C C . GLU A 1 277 ? 89.802 120.924 114.864 1.00 51.01 274 GLU A C 1
ATOM 2256 O O . GLU A 1 277 ? 89.490 121.315 113.733 1.00 66.88 274 GLU A O 1
ATOM 2262 N N . GLY A 1 278 ? 88.963 120.242 115.632 1.00 46.81 275 GLY A N 1
ATOM 2263 C CA . GLY A 1 278 ? 87.667 119.844 115.123 1.00 43.60 275 GLY A CA 1
ATOM 2264 C C . GLY A 1 278 ? 86.516 120.831 115.241 1.00 46.16 275 GLY A C 1
ATOM 2265 O O . GLY A 1 278 ? 85.373 120.413 115.011 1.00 46.81 275 GLY A O 1
ATOM 2266 N N . ILE A 1 279 ? 86.757 122.110 115.570 1.00 36.46 276 ILE A N 1
ATOM 2267 C CA . ILE A 1 279 ? 85.641 123.016 115.849 1.00 39.86 276 ILE A CA 1
ATOM 2268 C C . ILE A 1 279 ? 84.655 123.043 114.687 1.00 36.30 276 ILE A C 1
ATOM 2269 O O . ILE A 1 279 ? 83.437 122.937 114.881 1.00 44.08 276 ILE A O 1
ATOM 2274 N N . GLU A 1 280 ? 85.165 123.147 113.460 1.00 45.64 277 GLU A N 1
ATOM 2275 C CA . GLU A 1 280 ? 84.278 123.280 112.304 1.00 49.36 277 GLU A CA 1
ATOM 2276 C C . GLU A 1 280 ? 83.679 121.942 111.890 1.00 45.07 277 GLU A C 1
ATOM 2277 O O . GLU A 1 280 ? 82.520 121.883 111.458 1.00 41.97 277 GLU A O 1
ATOM 2283 N N . LYS A 1 281 ? 84.427 120.848 112.050 1.00 39.16 278 LYS A N 1
ATOM 2284 C CA . LYS A 1 281 ? 83.806 119.549 111.839 1.00 47.34 278 LYS A CA 1
ATOM 2285 C C . LYS A 1 281 ? 82.646 119.338 112.808 1.00 47.48 278 LYS A C 1
ATOM 2286 O O . LYS A 1 281 ? 81.571 118.855 112.415 1.00 45.94 278 LYS A O 1
ATOM 2292 N N . LEU A 1 282 ? 82.836 119.717 114.075 1.00 41.59 279 LEU A N 1
ATOM 2293 C CA . LEU A 1 282 ? 81.736 119.643 115.032 1.00 44.45 279 LEU A CA 1
ATOM 2294 C C . LEU A 1 282 ? 80.552 120.500 114.585 1.00 43.87 279 LEU A C 1
ATOM 2295 O O . LEU A 1 282 ? 79.392 120.060 114.661 1.00 37.67 279 LEU A O 1
ATOM 2300 N N . LYS A 1 283 ? 80.824 121.719 114.096 1.00 34.09 280 LYS A N 1
ATOM 2301 C CA . LYS A 1 283 ? 79.741 122.575 113.629 1.00 38.05 280 LYS A CA 1
ATOM 2302 C C . LYS A 1 283 ? 78.909 121.864 112.571 1.00 40.98 280 LYS A C 1
ATOM 2303 O O . LYS A 1 283 ? 77.685 122.015 112.526 1.00 34.04 280 LYS A O 1
ATOM 2309 N N . GLU A 1 284 ? 79.560 121.051 111.734 1.00 50.25 281 GLU A N 1
ATOM 2310 C CA . GLU A 1 284 ? 78.844 120.309 110.698 1.00 56.82 281 GLU A CA 1
ATOM 2311 C C . GLU A 1 284 ? 77.932 119.243 111.300 1.00 55.78 281 GLU A C 1
ATOM 2312 O O . GLU A 1 284 ? 76.788 119.062 110.847 1.00 48.19 281 GLU A O 1
ATOM 2318 N N . ILE A 1 285 ? 78.428 118.517 112.311 1.00 48.36 282 ILE A N 1
ATOM 2319 C CA . ILE A 1 285 ? 77.609 117.516 112.994 1.00 43.01 282 ILE A CA 1
ATOM 2320 C C . ILE A 1 285 ? 76.358 118.157 113.575 1.00 45.78 282 ILE A C 1
ATOM 2321 O O . ILE A 1 285 ? 75.226 117.730 113.290 1.00 35.74 282 ILE A O 1
ATOM 2326 N N . TYR A 1 286 ? 76.548 119.195 114.404 1.00 38.76 283 TYR A N 1
ATOM 2327 C CA . TYR A 1 286 ? 75.410 119.921 114.958 1.00 36.06 283 TYR A CA 1
ATOM 2328 C C . TYR A 1 286 ? 74.453 120.374 113.859 1.00 38.85 283 TYR A C 1
ATOM 2329 O O . TYR A 1 286 ? 73.230 120.346 114.030 1.00 31.07 283 TYR A O 1
ATOM 2338 N N . GLN A 1 287 ? 74.994 120.782 112.715 1.00 51.63 284 GLN A N 1
ATOM 2339 C CA . GLN A 1 287 ? 74.132 121.303 111.664 1.00 54.43 284 GLN A CA 1
ATOM 2340 C C . GLN A 1 287 ? 73.316 120.186 111.037 1.00 52.21 284 GLN A C 1
ATOM 2341 O O . GLN A 1 287 ? 72.095 120.318 110.894 1.00 50.84 284 GLN A O 1
ATOM 2347 N N . GLU A 1 288 ? 73.949 119.055 110.707 1.00 47.72 285 GLU A N 1
ATOM 2348 C CA . GLU A 1 288 ? 73.163 117.985 110.104 1.00 48.05 285 GLU A CA 1
ATOM 2349 C C . GLU A 1 288 ? 72.165 117.396 111.092 1.00 53.91 285 GLU A C 1
ATOM 2350 O O . GLU A 1 288 ? 71.073 116.976 110.685 1.00 54.65 285 GLU A O 1
ATOM 2364 N N . SER A 1 290 ? 70.763 119.112 113.834 1.00 41.59 287 SER A N 1
ATOM 2365 C CA . SER A 1 290 ? 69.715 120.075 114.157 1.00 41.06 287 SER A CA 1
ATOM 2366 C C . SER A 1 290 ? 68.632 120.122 113.082 1.00 42.24 287 SER A C 1
ATOM 2367 O O . SER A 1 290 ? 67.464 120.357 113.403 1.00 40.14 287 SER A O 1
ATOM 2370 N N . GLN A 1 291 ? 68.982 119.890 111.813 1.00 44.56 288 GLN A N 1
ATOM 2371 C CA . GLN A 1 291 ? 67.957 119.829 110.770 1.00 56.32 288 GLN A CA 1
ATOM 2372 C C . GLN A 1 291 ? 66.998 118.664 110.962 1.00 54.66 288 GLN A C 1
ATOM 2373 O O . GLN A 1 291 ? 65.793 118.804 110.707 1.00 48.06 288 GLN A O 1
ATOM 2379 N N . ILE A 1 292 ? 67.525 117.494 111.345 1.00 51.05 289 ILE A N 1
ATOM 2380 C CA . ILE A 1 292 ? 66.675 116.328 111.585 1.00 46.81 289 ILE A CA 1
ATOM 2381 C C . ILE A 1 292 ? 65.684 116.610 112.711 1.00 48.57 289 ILE A C 1
ATOM 2382 O O . ILE A 1 292 ? 64.489 116.299 112.604 1.00 43.50 289 ILE A O 1
ATOM 2387 N N . LEU A 1 293 ? 66.176 117.198 113.811 1.00 51.67 290 LEU A N 1
ATOM 2388 C CA . LEU A 1 293 ? 65.403 117.477 115.022 1.00 42.14 290 LEU A CA 1
ATOM 2389 C C . LEU A 1 293 ? 66.279 118.215 116.016 1.00 42.12 290 LEU A C 1
ATOM 2390 O O . LEU A 1 293 ? 67.413 117.787 116.254 1.00 49.68 290 LEU A O 1
ATOM 2395 N N . GLU A 1 294 ? 65.784 119.308 116.603 1.00 41.55 291 GLU A N 1
ATOM 2396 C CA . GLU A 1 294 ? 66.610 120.133 117.479 1.00 44.62 291 GLU A CA 1
ATOM 2397 C C . GLU A 1 294 ? 66.578 119.645 118.918 1.00 46.71 291 GLU A C 1
ATOM 2398 O O . GLU A 1 294 ? 65.561 119.145 119.415 1.00 43.66 291 GLU A O 1
ATOM 2404 N N . ASN A 1 295 ? 67.702 119.858 119.593 1.00 38.42 292 ASN A N 1
ATOM 2405 C CA . ASN A 1 295 ? 67.935 119.441 120.963 1.00 36.83 292 ASN A CA 1
ATOM 2406 C C . ASN A 1 295 ? 69.070 120.302 121.497 1.00 37.13 292 ASN A C 1
ATOM 2407 O O . ASN A 1 295 ? 69.908 120.773 120.729 1.00 39.68 292 ASN A O 1
ATOM 2412 N N . ASP A 1 296 ? 69.098 120.509 122.811 1.00 37.03 293 ASP A N 1
ATOM 2413 C CA . ASP A 1 296 ? 70.138 121.357 123.378 1.00 34.47 293 ASP A CA 1
ATOM 2414 C C . ASP A 1 296 ? 71.511 120.699 123.378 1.00 40.45 293 ASP A C 1
ATOM 2415 O O . ASP A 1 296 ? 72.514 121.394 123.604 1.00 43.67 293 ASP A O 1
ATOM 2420 N N . ASN A 1 297 ? 71.577 119.395 123.115 1.00 39.90 294 ASN A N 1
ATOM 2421 C CA . ASN A 1 297 ? 72.822 118.654 123.030 1.00 36.15 294 ASN A CA 1
ATOM 2422 C C . ASN A 1 297 ? 72.667 117.606 121.954 1.00 38.07 294 ASN A C 1
ATOM 2423 O O . ASN A 1 297 ? 71.578 117.063 121.757 1.00 36.15 294 ASN A O 1
ATOM 2428 N N . TYR A 1 298 ? 73.762 117.329 121.257 1.00 39.91 295 TYR A N 1
ATOM 2429 C CA . TYR A 1 298 ? 73.728 116.391 120.152 1.00 31.66 295 TYR A CA 1
ATOM 2430 C C . TYR A 1 298 ? 74.714 115.250 120.292 1.00 42.13 295 TYR A C 1
ATOM 2431 O O . TYR A 1 298 ? 74.465 114.174 119.741 1.00 41.18 295 TYR A O 1
ATOM 2440 N N . ILE A 1 299 ? 75.804 115.442 121.032 1.00 42.54 296 ILE A N 1
ATOM 2441 C CA . ILE A 1 299 ? 76.918 114.500 121.076 1.00 37.89 296 ILE A CA 1
ATOM 2442 C C . ILE A 1 299 ? 77.368 114.351 122.519 1.00 40.01 296 ILE A C 1
ATOM 2443 O O . ILE A 1 299 ? 77.447 115.340 123.256 1.00 41.75 296 ILE A O 1
ATOM 2448 N N . GLN A 1 300 ? 77.656 113.114 122.929 1.00 37.91 297 GLN A N 1
ATOM 2449 C CA . GLN A 1 300 ? 78.426 112.882 124.139 1.00 28.91 297 GLN A CA 1
ATOM 2450 C C . GLN A 1 300 ? 79.747 112.238 123.780 1.00 31.55 297 GLN A C 1
ATOM 2451 O O . GLN A 1 300 ? 79.819 111.393 122.888 1.00 39.23 297 GLN A O 1
ATOM 2457 N N . ILE A 1 301 ? 80.792 112.652 124.475 1.00 36.51 298 ILE A N 1
ATOM 2458 C CA . ILE A 1 301 ? 82.116 112.096 124.276 1.00 39.74 298 ILE A CA 1
ATOM 2459 C C . ILE A 1 301 ? 82.683 111.694 125.627 1.00 43.36 298 ILE A C 1
ATOM 2460 O O . ILE A 1 301 ? 82.635 112.473 126.584 1.00 45.93 298 ILE A O 1
ATOM 2465 N N . ASP A 1 302 ? 83.180 110.464 125.709 1.00 43.39 299 ASP A N 1
ATOM 2466 C CA . ASP A 1 302 ? 84.051 110.016 126.783 1.00 32.95 299 ASP A CA 1
ATOM 2467 C C . ASP A 1 302 ? 85.434 109.758 126.181 1.00 37.31 299 ASP A C 1
ATOM 2468 O O . ASP A 1 302 ? 85.581 108.910 125.291 1.00 39.65 299 ASP A O 1
ATOM 2473 N N . LEU A 1 303 ? 86.437 110.508 126.647 1.00 36.39 300 LEU A N 1
ATOM 2474 C CA . LEU A 1 303 ? 87.812 110.401 126.156 1.00 35.88 300 LEU A CA 1
ATOM 2475 C C . LEU A 1 303 ? 88.542 109.318 126.936 1.00 49.93 300 LEU A C 1
ATOM 2476 O O . LEU A 1 303 ? 88.829 109.489 128.125 1.00 47.78 300 LEU A O 1
ATOM 2481 N N . ILE A 1 304 ? 88.883 108.228 126.261 1.00 50.34 301 ILE A N 1
ATOM 2482 C CA . ILE A 1 304 ? 89.747 107.204 126.832 1.00 52.53 301 ILE A CA 1
ATOM 2483 C C . ILE A 1 304 ? 91.187 107.422 126.378 1.00 55.74 301 ILE A C 1
ATOM 2484 O O . ILE A 1 304 ? 91.457 107.948 125.286 1.00 47.13 301 ILE A O 1
ATOM 2489 N N . SER A 1 305 ? 92.114 107.051 127.262 1.00 52.34 302 SER A N 1
ATOM 2490 C CA . SER A 1 305 ? 93.548 106.934 127.027 1.00 47.32 302 SER A CA 1
ATOM 2491 C C . SER A 1 305 ? 93.955 105.471 127.183 1.00 53.74 302 SER A C 1
ATOM 2492 O O . SER A 1 305 ? 93.202 104.646 127.709 1.00 52.52 302 SER A O 1
ATOM 2495 N N . ASP A 1 306 ? 95.153 105.137 126.708 1.00 58.85 303 ASP A N 1
ATOM 2496 C CA . ASP A 1 306 ? 95.714 103.813 126.966 1.00 60.79 303 ASP A CA 1
ATOM 2497 C C . ASP A 1 306 ? 97.017 103.924 127.751 1.00 51.63 303 ASP A C 1
ATOM 2498 O O . ASP A 1 306 ? 97.887 103.060 127.664 1.00 54.17 303 ASP A O 1
ATOM 2503 N N . SER A 1 307 ? 97.139 104.976 128.549 1.00 49.24 304 SER A N 1
ATOM 2504 C CA . SER A 1 307 ? 98.225 105.077 129.506 1.00 53.26 304 SER A CA 1
ATOM 2505 C C . SER A 1 307 ? 98.046 104.048 130.631 1.00 51.24 304 SER A C 1
ATOM 2506 O O . SER A 1 307 ? 97.044 103.327 130.703 1.00 55.33 304 SER A O 1
ATOM 2509 N N . GLU A 1 308 ? 99.034 103.986 131.530 1.00 50.41 305 GLU A N 1
ATOM 2510 C CA . GLU A 1 308 ? 98.981 103.029 132.636 1.00 54.65 305 GLU A CA 1
ATOM 2511 C C . GLU A 1 308 ? 99.766 103.592 133.820 1.00 53.71 305 GLU A C 1
ATOM 2512 O O . GLU A 1 308 ? 100.987 103.445 133.886 1.00 56.50 305 GLU A O 1
ATOM 2518 N N . ILE A 1 309 ? 99.056 104.209 134.750 1.00 54.06 306 ILE A N 1
ATOM 2519 C CA . ILE A 1 309 ? 99.663 104.773 135.949 1.00 49.88 306 ILE A CA 1
ATOM 2520 C C . ILE A 1 309 ? 99.902 103.667 136.969 1.00 57.33 306 ILE A C 1
ATOM 2521 O O . ILE A 1 309 ? 99.124 102.711 137.066 1.00 60.58 306 ILE A O 1
ATOM 2526 N N . ASN A 1 310 ? 100.992 103.784 137.735 1.00 57.59 307 ASN A N 1
ATOM 2527 C CA . ASN A 1 310 ? 101.369 102.780 138.725 1.00 53.43 307 ASN A CA 1
ATOM 2528 C C . ASN A 1 310 ? 101.404 103.401 140.118 1.00 56.92 307 ASN A C 1
ATOM 2529 O O . ASN A 1 310 ? 101.718 104.585 140.281 1.00 55.23 307 ASN A O 1
ATOM 2534 N N . PHE A 1 311 ? 101.067 102.591 141.124 1.00 54.68 308 PHE A N 1
ATOM 2535 C CA . PHE A 1 311 ? 101.130 102.978 142.526 1.00 46.06 308 PHE A CA 1
ATOM 2536 C C . PHE A 1 311 ? 101.984 101.985 143.314 1.00 60.95 308 PHE A C 1
ATOM 2537 O O . PHE A 1 311 ? 102.015 100.786 143.004 1.00 58.26 308 PHE A O 1
ATOM 2545 N N . ASP A 1 312 ? 102.637 102.493 144.367 1.00 59.14 309 ASP A N 1
ATOM 2546 C CA . ASP A 1 312 ? 103.512 101.704 145.233 1.00 54.11 309 ASP A CA 1
ATOM 2547 C C . ASP A 1 312 ? 102.772 100.535 145.876 1.00 63.22 309 ASP A C 1
ATOM 2548 O O . ASP A 1 312 ? 101.541 100.505 145.959 1.00 62.21 309 ASP A O 1
ATOM 2553 N N . VAL A 1 313 ? 103.554 99.594 146.408 1.00 68.35 310 VAL A N 1
ATOM 2554 C CA . VAL A 1 313 ? 102.986 98.586 147.299 1.00 68.31 310 VAL A CA 1
ATOM 2555 C C . VAL A 1 313 ? 102.484 99.226 148.592 1.00 50.54 310 VAL A C 1
ATOM 2556 O O . VAL A 1 313 ? 101.450 98.821 149.133 1.00 53.81 310 VAL A O 1
ATOM 2560 N N . LYS A 1 314 ? 103.208 100.226 149.110 1.00 51.81 311 LYS A N 1
ATOM 2561 C CA . LYS A 1 314 ? 102.737 100.975 150.278 1.00 54.04 311 LYS A CA 1
ATOM 2562 C C . LYS A 1 314 ? 101.392 101.626 149.997 1.00 62.23 311 LYS A C 1
ATOM 2563 O O . LYS A 1 314 ? 100.454 101.519 150.803 1.00 46.15 311 LYS A O 1
ATOM 2569 N N . GLN A 1 315 ? 101.296 102.326 148.854 1.00 62.04 312 GLN A N 1
ATOM 2570 C CA . GLN A 1 315 ? 100.048 102.952 148.429 1.00 50.75 312 GLN A CA 1
ATOM 2571 C C . GLN A 1 315 ? 98.914 101.941 148.391 1.00 51.87 312 GLN A C 1
ATOM 2572 O O . GLN A 1 315 ? 97.852 102.165 148.984 1.00 49.25 312 GLN A O 1
ATOM 2578 N N . LYS A 1 316 ? 99.127 100.809 147.708 1.00 43.93 313 LYS A N 1
ATOM 2579 C CA . LYS A 1 316 ? 98.127 99.749 147.740 1.00 36.95 313 LYS A CA 1
ATOM 2580 C C . LYS A 1 316 ? 97.723 99.426 149.169 1.00 39.24 313 LYS A C 1
ATOM 2581 O O . LYS A 1 316 ? 96.540 99.245 149.459 1.00 52.13 313 LYS A O 1
ATOM 2587 N N . GLN A 1 317 ? 98.681 99.379 150.091 1.00 39.38 314 GLN A N 1
ATOM 2588 C CA . GLN A 1 317 ? 98.318 99.006 151.452 1.00 43.40 314 GLN A CA 1
ATOM 2589 C C . GLN A 1 317 ? 97.566 100.133 152.139 1.00 44.83 314 GLN A C 1
ATOM 2590 O O . GLN A 1 317 ? 96.613 99.884 152.887 1.00 41.01 314 GLN A O 1
ATOM 2596 N N . GLN A 1 318 ? 97.949 101.381 151.862 1.00 48.39 315 GLN A N 1
ATOM 2597 C CA . GLN A 1 318 ? 97.232 102.517 152.432 1.00 41.65 315 GLN A CA 1
ATOM 2598 C C . GLN A 1 318 ? 95.761 102.489 152.037 1.00 45.64 315 GLN A C 1
ATOM 2599 O O . GLN A 1 318 ? 94.884 102.758 152.865 1.00 47.09 315 GLN A O 1
ATOM 2605 N N . LEU A 1 319 ? 95.468 102.150 150.779 1.00 41.69 316 LEU A N 1
ATOM 2606 C CA . LEU A 1 319 ? 94.083 102.156 150.326 1.00 38.48 316 LEU A CA 1
ATOM 2607 C C . LEU A 1 319 ? 93.303 101.018 150.957 1.00 40.56 316 LEU A C 1
ATOM 2608 O O . LEU A 1 319 ? 92.241 101.244 151.550 1.00 46.60 316 LEU A O 1
ATOM 2613 N N . GLU A 1 320 ? 93.825 99.790 150.857 1.00 35.78 317 GLU A N 1
ATOM 2614 C CA . GLU A 1 320 ? 93.195 98.641 151.514 1.00 37.89 317 GLU A CA 1
ATOM 2615 C C . GLU A 1 320 ? 92.956 98.900 153.006 1.00 33.80 317 GLU A C 1
ATOM 2616 O O . GLU A 1 320 ? 91.919 98.517 153.559 1.00 27.13 317 GLU A O 1
ATOM 2622 N N . HIS A 1 321 ? 93.896 99.567 153.669 1.00 36.92 318 HIS A N 1
ATOM 2623 C CA . HIS A 1 321 ? 93.685 99.929 155.064 1.00 34.72 318 HIS A CA 1
ATOM 2624 C C . HIS A 1 321 ? 92.469 100.833 155.194 1.00 38.87 318 HIS A C 1
ATOM 2625 O O . HIS A 1 321 ? 91.634 100.648 156.093 1.00 33.74 318 HIS A O 1
ATOM 2632 N N . LEU A 1 322 ? 92.335 101.793 154.269 1.00 37.08 319 LEU A N 1
ATOM 2633 C CA . LEU A 1 322 ? 91.227 102.742 154.313 1.00 37.80 319 LEU A CA 1
ATOM 2634 C C . LEU A 1 322 ? 89.902 102.054 154.021 1.00 34.97 319 LEU A C 1
ATOM 2635 O O . LEU A 1 322 ? 88.881 102.364 154.644 1.00 32.20 319 LEU A O 1
ATOM 2640 N N . ALA A 1 323 ? 89.897 101.113 153.082 1.00 28.00 320 ALA A N 1
ATOM 2641 C CA . ALA A 1 323 ? 88.677 100.369 152.817 1.00 31.14 320 ALA A CA 1
ATOM 2642 C C . ALA A 1 323 ? 88.201 99.619 154.063 1.00 33.56 320 ALA A C 1
ATOM 2643 O O . ALA A 1 323 ? 87.015 99.657 154.404 1.00 39.56 320 ALA A O 1
ATOM 2645 N N . GLU A 1 324 ? 89.103 98.933 154.766 1.00 34.88 321 GLU A N 1
ATOM 2646 C CA . GLU A 1 324 ? 88.650 98.178 155.933 1.00 40.82 321 GLU A CA 1
ATOM 2647 C C . GLU A 1 324 ? 88.041 99.110 156.972 1.00 38.49 321 GLU A C 1
ATOM 2648 O O . GLU A 1 324 ? 86.940 98.860 157.478 1.00 34.19 321 GLU A O 1
ATOM 2654 N N . PHE A 1 325 ? 88.728 100.212 157.273 1.00 30.11 322 PHE A N 1
ATOM 2655 C CA . PHE A 1 325 ? 88.211 101.134 158.273 1.00 30.99 322 PHE A CA 1
ATOM 2656 C C . PHE A 1 325 ? 86.816 101.618 157.912 1.00 35.77 322 PHE A C 1
ATOM 2657 O O . PHE A 1 325 ? 85.927 101.664 158.769 1.00 35.80 322 PHE A O 1
ATOM 2665 N N . LEU A 1 326 ? 86.601 101.979 156.640 1.00 36.54 323 LEU A N 1
ATOM 2666 C CA . LEU A 1 326 ? 85.312 102.537 156.238 1.00 33.43 323 LEU A CA 1
ATOM 2667 C C . LEU A 1 326 ? 84.226 101.473 156.258 1.00 30.53 323 LEU A C 1
ATOM 2668 O O . LEU A 1 326 ? 83.130 101.704 156.781 1.00 32.59 323 LEU A O 1
ATOM 2673 N N . GLY A 1 327 ? 84.511 100.296 155.704 1.00 24.72 324 GLY A N 1
ATOM 2674 C CA . GLY A 1 327 ? 83.554 99.212 155.797 1.00 29.66 324 GLY A CA 1
ATOM 2675 C C . GLY A 1 327 ? 83.268 98.805 157.229 1.00 34.84 324 GLY A C 1
ATOM 2676 O O . GLY A 1 327 ? 82.171 98.342 157.543 1.00 30.95 324 GLY A O 1
ATOM 2677 N N . ASN A 1 328 ? 84.245 98.979 158.120 1.00 40.71 325 ASN A N 1
ATOM 2678 C CA . ASN A 1 328 ? 84.062 98.536 159.495 1.00 38.08 325 ASN A CA 1
ATOM 2679 C C . ASN A 1 328 ? 83.022 99.362 160.209 1.00 33.44 325 ASN A C 1
ATOM 2680 O O . ASN A 1 328 ? 82.377 98.865 161.135 1.00 35.93 325 ASN A O 1
ATOM 2685 N N . THR A 1 329 ? 82.859 100.621 159.813 1.00 32.99 326 THR A N 1
ATOM 2686 C CA . THR A 1 329 ? 81.971 101.505 160.552 1.00 31.50 326 THR A CA 1
ATOM 2687 C C . THR A 1 329 ? 80.525 101.122 160.361 1.00 30.89 326 THR A C 1
ATOM 2688 O O . THR A 1 329 ? 79.686 101.506 161.184 1.00 29.71 326 THR A O 1
ATOM 2692 N N . THR A 1 330 ? 80.227 100.371 159.298 1.00 29.41 327 THR A N 1
ATOM 2693 C CA . THR A 1 330 ? 78.867 99.911 159.058 1.00 33.68 327 THR A CA 1
ATOM 2694 C C . THR A 1 330 ? 78.419 98.899 160.100 1.00 30.82 327 THR A C 1
ATOM 2695 O O . THR A 1 330 ? 77.211 98.716 160.286 1.00 35.18 327 THR A O 1
ATOM 2699 N N . LYS A 1 331 ? 79.374 98.247 160.778 1.00 34.24 328 LYS A N 1
ATOM 2700 C CA . LYS A 1 331 ? 79.084 97.412 161.946 1.00 38.01 328 LYS A CA 1
ATOM 2701 C C . LYS A 1 331 ? 78.165 98.085 162.962 1.00 35.71 328 LYS A C 1
ATOM 2702 O O . LYS A 1 331 ? 77.499 97.386 163.732 1.00 40.27 328 LYS A O 1
ATOM 2708 N N . SER A 1 332 ? 78.129 99.426 163.000 1.00 29.34 329 SER A N 1
ATOM 2709 C CA . SER A 1 332 ? 77.382 100.183 164.003 1.00 30.16 329 SER A CA 1
ATOM 2710 C C . SER A 1 332 ? 76.041 100.675 163.485 1.00 37.17 329 SER A C 1
ATOM 2711 O O . SER A 1 332 ? 75.369 101.478 164.145 1.00 37.01 329 SER A O 1
ATOM 2714 N N . VAL A 1 333 ? 75.649 100.222 162.306 1.00 30.37 330 VAL A N 1
ATOM 2715 C CA . VAL A 1 333 ? 74.367 100.572 161.727 1.00 31.44 330 VAL A CA 1
ATOM 2716 C C . VAL A 1 333 ? 73.406 99.456 162.135 1.00 30.95 330 VAL A C 1
ATOM 2717 O O . VAL A 1 333 ? 73.339 98.414 161.500 1.00 35.88 330 VAL A O 1
ATOM 2721 N N . ARG A 1 334 ? 72.667 99.669 163.230 1.00 34.21 331 ARG A N 1
ATOM 2722 C CA . ARG A 1 334 ? 71.750 98.645 163.732 1.00 32.50 331 ARG A CA 1
ATOM 2723 C C . ARG A 1 334 ? 70.333 98.727 163.168 1.00 30.49 331 ARG A C 1
ATOM 2724 O O . ARG A 1 334 ? 69.673 97.696 163.027 1.00 34.50 331 ARG A O 1
ATOM 2732 N N . ARG A 1 335 ? 69.813 99.911 162.865 1.00 27.46 332 ARG A N 1
ATOM 2733 C CA . ARG A 1 335 ? 68.451 99.997 162.355 1.00 26.77 332 ARG A CA 1
ATOM 2734 C C . ARG A 1 335 ? 68.348 101.130 161.332 1.00 35.59 332 ARG A C 1
ATOM 2735 O O . ARG A 1 335 ? 68.569 102.307 161.659 1.00 26.18 332 ARG A O 1
ATOM 2743 N N . THR A 1 336 ? 68.043 100.758 160.083 1.00 29.18 333 THR A N 1
ATOM 2744 C CA . THR A 1 336 ? 67.916 101.675 158.957 1.00 32.33 333 THR A CA 1
ATOM 2745 C C . THR A 1 336 ? 66.449 101.950 158.659 1.00 31.29 333 THR A C 1
ATOM 2746 O O . THR A 1 336 ? 65.548 101.352 159.243 1.00 34.85 333 THR A O 1
ATOM 2750 N N . TYR A 1 337 ? 66.216 102.864 157.715 1.00 32.56 334 TYR A N 1
ATOM 2751 C CA . TYR A 1 337 ? 64.848 103.140 157.304 1.00 29.07 334 TYR A CA 1
ATOM 2752 C C . TYR A 1 337 ? 64.214 101.907 156.700 1.00 28.08 334 TYR A C 1
ATOM 2753 O O . TYR A 1 337 ? 62.991 101.707 156.797 1.00 30.61 334 TYR A O 1
ATOM 2762 N N . LEU A 1 338 ? 65.040 101.054 156.107 1.00 27.71 335 LEU A N 1
ATOM 2763 C CA . LEU A 1 338 ? 64.530 99.878 155.433 1.00 23.54 335 LEU A CA 1
ATOM 2764 C C . LEU A 1 338 ? 64.171 98.801 156.444 1.00 29.99 335 LEU A C 1
ATOM 2765 O O . LEU A 1 338 ? 63.272 97.983 156.201 1.00 30.53 335 LEU A O 1
ATOM 2770 N N . ASP A 1 339 ? 64.865 98.793 157.586 1.00 26.97 336 ASP A N 1
ATOM 2771 C CA . ASP A 1 339 ? 64.513 97.869 158.653 1.00 25.18 336 ASP A CA 1
ATOM 2772 C C . ASP A 1 339 ? 63.115 98.164 159.185 1.00 29.11 336 ASP A C 1
ATOM 2773 O O . ASP A 1 339 ? 62.279 97.260 159.298 1.00 30.35 336 ASP A O 1
ATOM 2778 N N . ASP A 1 340 ? 62.830 99.430 159.488 1.00 31.53 337 ASP A N 1
ATOM 2779 C CA . ASP A 1 340 ? 61.474 99.798 159.889 1.00 33.07 337 ASP A CA 1
ATOM 2780 C C . ASP A 1 340 ? 60.440 99.358 158.841 1.00 34.55 337 ASP A C 1
ATOM 2781 O O . ASP A 1 340 ? 59.343 98.896 159.189 1.00 29.78 337 ASP A O 1
ATOM 2786 N N . TYR A 1 341 ? 60.785 99.451 157.554 1.00 29.19 338 TYR A N 1
ATOM 2787 C CA . TYR A 1 341 ? 59.873 98.980 156.514 1.00 26.50 338 TYR A CA 1
ATOM 2788 C C . TYR A 1 341 ? 59.667 97.464 156.608 1.00 28.69 338 TYR A C 1
ATOM 2789 O O . TYR A 1 341 ? 58.529 96.975 156.559 1.00 23.93 338 TYR A O 1
ATOM 2798 N N . LYS A 1 342 ? 60.756 96.699 156.774 1.00 27.55 339 LYS A N 1
ATOM 2799 C CA . LYS A 1 342 ? 60.614 95.265 157.039 1.00 26.73 339 LYS A CA 1
ATOM 2800 C C . LYS A 1 342 ? 59.641 95.001 158.194 1.00 26.37 339 LYS A C 1
ATOM 2801 O O . LYS A 1 342 ? 58.815 94.087 158.126 1.00 28.78 339 LYS A O 1
ATOM 2807 N N . ASP A 1 343 ? 59.688 95.820 159.243 1.00 27.75 340 ASP A N 1
ATOM 2808 C CA . ASP A 1 343 ? 58.752 95.652 160.353 1.00 23.71 340 ASP A CA 1
ATOM 2809 C C . ASP A 1 343 ? 57.327 95.962 159.924 1.00 28.59 340 ASP A C 1
ATOM 2810 O O . ASP A 1 343 ? 56.394 95.227 160.275 1.00 29.39 340 ASP A O 1
ATOM 2815 N N . LYS A 1 344 ? 57.122 97.085 159.218 1.00 27.14 341 LYS A N 1
ATOM 2816 C CA . LYS A 1 344 ? 55.790 97.361 158.690 1.00 23.10 341 LYS A CA 1
ATOM 2817 C C . LYS A 1 344 ? 55.310 96.184 157.855 1.00 29.96 341 LYS A C 1
ATOM 2818 O O . LYS A 1 344 ? 54.168 95.729 158.012 1.00 26.53 341 LYS A O 1
ATOM 2824 N N . PHE A 1 345 ? 56.199 95.642 157.003 1.00 27.71 342 PHE A N 1
ATOM 2825 C CA . PHE A 1 345 ? 55.863 94.483 156.185 1.00 23.89 342 PHE A CA 1
ATOM 2826 C C . PHE A 1 345 ? 55.314 93.358 157.055 1.00 27.84 342 PHE A C 1
ATOM 2827 O O . PHE A 1 345 ? 54.218 92.836 156.809 1.00 29.03 342 PHE A O 1
ATOM 2835 N N . ILE A 1 346 ? 56.052 93.002 158.111 1.00 29.82 343 ILE A N 1
ATOM 2836 C CA . ILE A 1 346 ? 55.701 91.832 158.916 1.00 33.06 343 ILE A CA 1
ATOM 2837 C C . ILE A 1 346 ? 54.400 92.050 159.682 1.00 26.49 343 ILE A C 1
ATOM 2838 O O . ILE A 1 346 ? 53.610 91.118 159.860 1.00 26.87 343 ILE A O 1
ATOM 2843 N N . GLU A 1 347 ? 54.139 93.274 160.127 1.00 30.07 344 GLU A N 1
ATOM 2844 C CA . GLU A 1 347 ? 52.874 93.545 160.798 1.00 32.10 344 GLU A CA 1
ATOM 2845 C C . GLU A 1 347 ? 51.687 93.389 159.838 1.00 35.55 344 GLU A C 1
ATOM 2846 O O . GLU A 1 347 ? 50.625 92.896 160.233 1.00 34.29 344 GLU A O 1
ATOM 2852 N N . LYS A 1 348 ? 51.840 93.807 158.575 1.00 32.33 345 LYS A N 1
ATOM 2853 C CA . LYS A 1 348 ? 50.715 93.732 157.649 1.00 28.44 345 LYS A CA 1
ATOM 2854 C C . LYS A 1 348 ? 50.555 92.328 157.104 1.00 23.12 345 LYS A C 1
ATOM 2855 O O . LYS A 1 348 ? 49.431 91.849 156.954 1.00 27.11 345 LYS A O 1
ATOM 2861 N N . TYR A 1 349 ? 51.667 91.646 156.850 1.00 25.75 346 TYR A N 1
ATOM 2862 C CA . TYR A 1 349 ? 51.676 90.424 156.063 1.00 27.75 346 TYR A CA 1
ATOM 2863 C C . TYR A 1 349 ? 52.111 89.198 156.832 1.00 26.54 346 TYR A C 1
ATOM 2864 O O . TYR A 1 349 ? 51.987 88.086 156.307 1.00 28.00 346 TYR A O 1
ATOM 2873 N N . GLY A 1 350 ? 52.631 89.364 158.036 1.00 28.96 347 GLY A N 1
ATOM 2874 C CA . GLY A 1 350 ? 53.289 88.254 158.642 1.00 29.77 347 GLY A CA 1
ATOM 2875 C C . GLY A 1 350 ? 54.547 87.909 157.866 1.00 31.43 347 GLY A C 1
ATOM 2876 O O . GLY A 1 350 ? 55.056 88.675 157.055 1.00 32.46 347 GLY A O 1
ATOM 2877 N N . VAL A 1 351 ? 55.033 86.698 158.117 1.00 36.98 348 VAL A N 1
ATOM 2878 C CA . VAL A 1 351 ? 56.233 86.213 157.460 1.00 29.72 348 VAL A CA 1
ATOM 2879 C C . VAL A 1 351 ? 55.944 85.172 156.385 1.00 39.65 348 VAL A C 1
ATOM 2880 O O . VAL A 1 351 ? 56.879 84.747 155.687 1.00 46.33 348 VAL A O 1
ATOM 2884 N N . ASP A 1 352 ? 54.694 84.753 156.212 1.00 33.22 349 ASP A N 1
ATOM 2885 C CA . ASP A 1 352 ? 54.434 83.642 155.310 1.00 32.02 349 ASP A CA 1
ATOM 2886 C C . ASP A 1 352 ? 53.992 84.056 153.905 1.00 34.60 349 ASP A C 1
ATOM 2887 O O . ASP A 1 352 ? 53.809 83.180 153.058 1.00 36.58 349 ASP A O 1
ATOM 2892 N N . GLN A 1 353 ? 53.825 85.344 153.623 1.00 34.59 350 GLN A N 1
ATOM 2893 C CA . GLN A 1 353 ? 53.286 85.790 152.345 1.00 33.93 350 GLN A CA 1
ATOM 2894 C C . GLN A 1 353 ? 54.395 86.262 151.414 1.00 27.19 350 GLN A C 1
ATOM 2895 O O . GLN A 1 353 ? 55.451 86.714 151.855 1.00 45.70 350 GLN A O 1
ATOM 2901 N N . GLU A 1 354 ? 54.157 86.139 150.121 1.00 23.73 351 GLU A N 1
ATOM 2902 C CA . GLU A 1 354 ? 54.944 86.846 149.124 1.00 27.38 351 GLU A CA 1
ATOM 2903 C C . GLU A 1 354 ? 54.014 87.846 148.449 1.00 22.29 351 GLU A C 1
ATOM 2904 O O . GLU A 1 354 ? 52.853 87.545 148.180 1.00 23.05 351 GLU A O 1
ATOM 2910 N N . VAL A 1 355 ? 54.486 89.052 148.230 1.00 15.72 352 VAL A N 1
ATOM 2911 C CA . VAL A 1 355 ? 53.596 90.134 147.869 1.00 22.27 352 VAL A CA 1
ATOM 2912 C C . VAL A 1 355 ? 54.075 90.740 146.559 1.00 24.09 352 VAL A C 1
ATOM 2913 O O . VAL A 1 355 ? 55.271 91.006 146.387 1.00 23.59 352 VAL A O 1
ATOM 2917 N N . GLN A 1 356 ? 53.150 90.908 145.625 1.00 20.19 353 GLN A N 1
ATOM 2918 C CA . GLN A 1 356 ? 53.481 91.527 144.355 1.00 24.80 353 GLN A CA 1
ATOM 2919 C C . GLN A 1 356 ? 53.977 92.945 144.590 1.00 25.54 353 GLN A C 1
ATOM 2920 O O . GLN A 1 356 ? 53.335 93.720 145.306 1.00 20.89 353 GLN A O 1
ATOM 2926 N N . ILE A 1 357 ? 55.103 93.299 143.958 1.00 24.93 354 ILE A N 1
ATOM 2927 C CA . ILE A 1 357 ? 55.765 94.541 144.340 1.00 21.64 354 ILE A CA 1
ATOM 2928 C C . ILE A 1 357 ? 54.857 95.738 144.106 1.00 21.40 354 ILE A C 1
ATOM 2929 O O . ILE A 1 357 ? 54.797 96.645 144.939 1.00 26.74 354 ILE A O 1
ATOM 2934 N N . THR A 1 358 ? 54.094 95.750 143.014 1.00 19.34 355 THR A N 1
ATOM 2935 C CA . THR A 1 358 ? 53.224 96.904 142.825 1.00 18.17 355 THR A CA 1
ATOM 2936 C C . THR A 1 358 ? 52.096 96.936 143.844 1.00 18.47 355 THR A C 1
ATOM 2937 O O . THR A 1 358 ? 51.576 98.009 144.140 1.00 20.09 355 THR A O 1
ATOM 2941 N N . GLU A 1 359 ? 51.726 95.796 144.418 1.00 26.53 356 GLU A N 1
ATOM 2942 C CA . GLU A 1 359 ? 50.782 95.831 145.528 1.00 24.50 356 GLU A CA 1
ATOM 2943 C C . GLU A 1 359 ? 51.459 96.308 146.816 1.00 25.02 356 GLU A C 1
ATOM 2944 O O . GLU A 1 359 ? 50.850 97.021 147.620 1.00 28.78 356 GLU A O 1
ATOM 2950 N N . LEU A 1 360 ? 52.722 95.936 147.024 1.00 24.72 357 LEU A N 1
ATOM 2951 C CA . LEU A 1 360 ? 53.419 96.293 148.256 1.00 19.96 357 LEU A CA 1
ATOM 2952 C C . LEU A 1 360 ? 53.444 97.801 148.452 1.00 25.31 357 LEU A C 1
ATOM 2953 O O . LEU A 1 360 ? 53.005 98.318 149.483 1.00 26.21 357 LEU A O 1
ATOM 2958 N N . PHE A 1 361 ? 53.921 98.525 147.452 1.00 24.88 358 PHE A N 1
ATOM 2959 C CA . PHE A 1 361 ? 54.154 99.948 147.574 1.00 19.54 358 PHE A CA 1
ATOM 2960 C C . PHE A 1 361 ? 52.888 100.786 147.440 1.00 17.23 358 PHE A C 1
ATOM 2961 O O . PHE A 1 361 ? 52.938 102.005 147.638 1.00 18.18 358 PHE A O 1
ATOM 2969 N N . ASP A 1 362 ? 51.748 100.186 147.156 1.00 18.05 359 ASP A N 1
ATOM 2970 C CA . ASP A 1 362 ? 50.537 100.985 147.088 1.00 24.22 359 ASP A CA 1
ATOM 2971 C C . ASP A 1 362 ? 50.188 101.499 148.478 1.00 29.66 359 ASP A C 1
ATOM 2972 O O . ASP A 1 362 ? 50.074 100.715 149.429 1.00 28.84 359 ASP A O 1
ATOM 2977 N N . SER A 1 363 ? 50.021 102.818 148.602 1.00 28.16 360 SER A N 1
ATOM 2978 C CA . SER A 1 363 ? 49.735 103.408 149.909 1.00 30.62 360 SER A CA 1
ATOM 2979 C C . SER A 1 363 ? 48.280 103.278 150.337 1.00 30.26 360 SER A C 1
ATOM 2980 O O . SER A 1 363 ? 47.970 103.615 151.482 1.00 42.49 360 SER A O 1
ATOM 2983 N N . THR A 1 364 ? 47.384 102.827 149.460 1.00 26.98 361 THR A N 1
ATOM 2984 C CA . THR A 1 364 ? 46.001 102.569 149.833 1.00 26.33 361 THR A CA 1
ATOM 2985 C C . THR A 1 364 ? 45.713 101.091 150.032 1.00 26.92 361 THR A C 1
ATOM 2986 O O . THR A 1 364 ? 44.815 100.746 150.803 1.00 30.41 361 THR A O 1
ATOM 2990 N N . PHE A 1 365 ? 46.453 100.202 149.363 1.00 29.97 362 PHE A N 1
ATOM 2991 C CA . PHE A 1 365 ? 46.219 98.773 149.484 1.00 21.89 362 PHE A CA 1
ATOM 2992 C C . PHE A 1 365 ? 47.396 97.992 150.041 1.00 25.06 362 PHE A C 1
ATOM 2993 O O . PHE A 1 365 ? 47.196 96.844 150.458 1.00 23.28 362 PHE A O 1
ATOM 3001 N N . GLY A 1 366 ? 48.610 98.559 150.044 1.00 23.80 363 GLY A N 1
ATOM 3002 C CA . GLY A 1 366 ? 49.761 97.900 150.644 1.00 20.87 363 GLY A CA 1
ATOM 3003 C C . GLY A 1 366 ? 50.292 98.675 151.840 1.00 22.04 363 GLY A C 1
ATOM 3004 O O . GLY A 1 366 ? 49.516 99.268 152.600 1.00 16.09 363 GLY A O 1
ATOM 3005 N N . ILE A 1 367 ? 51.613 98.703 152.020 1.00 23.16 364 ILE A N 1
ATOM 3006 C CA . ILE A 1 367 ? 52.207 99.426 153.134 1.00 18.94 364 ILE A CA 1
ATOM 3007 C C . ILE A 1 367 ? 52.907 100.710 152.695 1.00 21.34 364 ILE A C 1
ATOM 3008 O O . ILE A 1 367 ? 53.562 101.352 153.521 1.00 21.76 364 ILE A O 1
ATOM 3013 N N . GLY A 1 368 ? 52.744 101.134 151.433 1.00 17.29 365 GLY A N 1
ATOM 3014 C CA . GLY A 1 368 ? 53.450 102.315 150.948 1.00 14.83 365 GLY A CA 1
ATOM 3015 C C . GLY A 1 368 ? 54.952 102.092 150.796 1.00 18.32 365 GLY A C 1
ATOM 3016 O O . GLY A 1 368 ? 55.416 101.024 150.382 1.00 20.88 365 GLY A O 1
ATOM 3017 N N . ALA A 1 369 ? 55.741 103.106 151.138 1.00 19.51 366 ALA A N 1
ATOM 3018 C CA . ALA A 1 369 ? 57.177 102.981 150.901 1.00 19.90 366 ALA A CA 1
ATOM 3019 C C . ALA A 1 369 ? 57.984 103.169 152.180 1.00 21.41 366 ALA A C 1
ATOM 3020 O O . ALA A 1 369 ? 57.434 103.599 153.205 1.00 25.21 366 ALA A O 1
ATOM 3022 N N . PRO A 1 370 ? 59.283 102.853 152.167 1.00 20.90 367 PRO A N 1
ATOM 3023 C CA . PRO A 1 370 ? 60.170 103.320 153.241 1.00 22.47 367 PRO A CA 1
ATOM 3024 C C . PRO A 1 370 ? 60.004 104.807 153.502 1.00 22.88 367 PRO A C 1
ATOM 3025 O O . PRO A 1 370 ? 59.667 105.582 152.607 1.00 25.71 367 PRO A O 1
ATOM 3029 N N . TYR A 1 371 ? 60.233 105.202 154.755 1.00 27.97 368 TYR A N 1
ATOM 3030 C CA . TYR A 1 371 ? 59.924 106.568 155.156 1.00 24.88 368 TYR A CA 1
ATOM 3031 C C . TYR A 1 371 ? 60.727 107.576 154.345 1.00 30.05 368 TYR A C 1
ATOM 3032 O O . TYR A 1 371 ? 60.243 108.683 154.070 1.00 24.05 368 TYR A O 1
ATOM 3041 N N . ASN A 1 372 ? 61.930 107.186 153.912 1.00 32.11 369 ASN A N 1
ATOM 3042 C CA . ASN A 1 372 ? 62.876 108.056 153.222 1.00 26.95 369 ASN A CA 1
ATOM 3043 C C . ASN A 1 372 ? 62.750 108.017 151.691 1.00 23.25 369 ASN A C 1
ATOM 3044 O O . ASN A 1 372 ? 63.639 108.521 150.998 1.00 27.21 369 ASN A O 1
ATOM 3049 N N . TYR A 1 373 ? 61.686 107.437 151.149 1.00 22.22 370 TYR A N 1
ATOM 3050 C CA . TYR A 1 373 ? 61.451 107.406 149.710 1.00 25.66 370 TYR A CA 1
ATOM 3051 C C . TYR A 1 373 ? 60.544 108.569 149.313 1.00 30.24 370 TYR A C 1
ATOM 3052 O O . TYR A 1 373 ? 59.637 108.937 150.062 1.00 37.26 370 TYR A O 1
ATOM 3061 N N . ASN A 1 374 ? 60.772 109.138 148.122 1.00 34.34 371 ASN A N 1
ATOM 3062 C CA . ASN A 1 374 ? 60.050 110.339 147.702 1.00 32.17 371 ASN A CA 1
ATOM 3063 C C . ASN A 1 374 ? 59.369 110.235 146.341 1.00 33.25 371 ASN A C 1
ATOM 3064 O O . ASN A 1 374 ? 58.982 111.272 145.793 1.00 31.71 371 ASN A O 1
ATOM 3069 N N . HIS A 1 375 ? 59.224 109.039 145.768 1.00 29.82 372 HIS A N 1
ATOM 3070 C CA . HIS A 1 375 ? 58.653 108.926 144.416 1.00 31.86 372 HIS A CA 1
ATOM 3071 C C . HIS A 1 375 ? 57.594 107.810 144.317 1.00 26.26 372 HIS A C 1
ATOM 3072 O O . HIS A 1 375 ? 57.847 106.751 143.713 1.00 23.07 372 HIS A O 1
ATOM 3079 N N . PRO A 1 376 ? 56.390 108.058 144.876 1.00 25.27 373 PRO A N 1
ATOM 3080 C CA . PRO A 1 376 ? 55.993 109.276 145.605 1.00 26.89 373 PRO A CA 1
ATOM 3081 C C . PRO A 1 376 ? 56.271 109.177 147.110 1.00 36.49 373 PRO A C 1
ATOM 3082 O O . PRO A 1 376 ? 56.424 108.057 147.619 1.00 31.51 373 PRO A O 1
ATOM 3086 N N . ARG A 1 377 ? 56.347 110.307 147.817 1.00 34.12 374 ARG A N 1
ATOM 3087 C CA . ARG A 1 377 ? 56.343 110.242 149.274 1.00 29.17 374 ARG A CA 1
ATOM 3088 C C . ARG A 1 377 ? 55.001 109.671 149.740 1.00 26.73 374 ARG A C 1
ATOM 3089 O O . ARG A 1 377 ? 53.988 109.782 149.044 1.00 25.97 374 ARG A O 1
ATOM 3097 N N . ASN A 1 378 ? 54.991 109.016 150.904 1.00 26.49 375 ASN A N 1
ATOM 3098 C CA . ASN A 1 378 ? 53.728 108.502 151.435 1.00 26.32 375 ASN A CA 1
ATOM 3099 C C . ASN A 1 378 ? 52.721 109.641 151.597 1.00 29.73 375 ASN A C 1
ATOM 3100 O O . ASN A 1 378 ? 53.073 110.744 152.028 1.00 31.34 375 ASN A O 1
ATOM 3105 N N . ASP A 1 379 ? 51.458 109.376 151.248 1.00 29.01 376 ASP A N 1
ATOM 3106 C CA . ASP A 1 379 ? 50.422 110.409 151.257 1.00 35.71 376 ASP A CA 1
ATOM 3107 C C . ASP A 1 379 ? 49.444 110.264 152.418 1.00 37.32 376 ASP A C 1
ATOM 3108 O O . ASP A 1 379 ? 48.349 110.835 152.382 1.00 44.55 376 ASP A O 1
ATOM 3113 N N . PHE A 1 380 ? 49.795 109.471 153.414 1.00 35.45 377 PHE A N 1
ATOM 3114 C CA . PHE A 1 380 ? 49.123 109.429 154.697 1.00 31.54 377 PHE A CA 1
ATOM 3115 C C . PHE A 1 380 ? 50.164 109.900 155.691 1.00 33.49 377 PHE A C 1
ATOM 3116 O O . PHE A 1 380 ? 51.366 109.856 155.403 1.00 33.28 377 PHE A O 1
ATOM 3124 N N . TYR A 1 381 ? 49.718 110.360 156.853 1.00 30.37 378 TYR A N 1
ATOM 3125 C CA . TYR A 1 381 ? 50.700 110.864 157.799 1.00 38.89 378 TYR A CA 1
ATOM 3126 C C . TYR A 1 381 ? 51.328 109.710 158.571 1.00 34.02 378 TYR A C 1
ATOM 3127 O O . TYR A 1 381 ? 50.724 108.657 158.772 1.00 41.83 378 TYR A O 1
ATOM 3136 N N . GLU A 1 382 ? 52.575 109.914 158.972 1.00 35.61 379 GLU A N 1
ATOM 3137 C CA . GLU A 1 382 ? 53.326 108.942 159.747 1.00 37.13 379 GLU A CA 1
ATOM 3138 C C . GLU A 1 382 ? 54.533 109.692 160.281 1.00 44.83 379 GLU A C 1
ATOM 3139 O O . GLU A 1 382 ? 55.154 110.473 159.547 1.00 46.38 379 GLU A O 1
ATOM 3145 N N . SER A 1 383 ? 54.814 109.533 161.560 1.00 42.95 380 SER A N 1
ATOM 3146 C CA . SER A 1 383 ? 55.977 110.217 162.093 1.00 43.25 380 SER A CA 1
ATOM 3147 C C . SER A 1 383 ? 57.243 109.398 161.829 1.00 46.65 380 SER A C 1
ATOM 3148 O O . SER A 1 383 ? 57.188 108.183 161.578 1.00 34.56 380 SER A O 1
ATOM 3151 N N . GLU A 1 384 ? 58.396 110.094 161.879 1.00 39.75 381 GLU A N 1
ATOM 3152 C CA . GLU A 1 384 ? 59.667 109.480 161.505 1.00 39.83 381 GLU A CA 1
ATOM 3153 C C . GLU A 1 384 ? 60.009 108.333 162.457 1.00 35.57 381 GLU A C 1
ATOM 3154 O O . GLU A 1 384 ? 59.740 108.426 163.658 1.00 41.08 381 GLU A O 1
ATOM 3160 N N . PRO A 1 385 ? 60.556 107.227 161.948 1.00 31.11 382 PRO A N 1
ATOM 3161 C CA . PRO A 1 385 ? 60.876 106.086 162.810 1.00 37.57 382 PRO A CA 1
ATOM 3162 C C . PRO A 1 385 ? 62.244 106.210 163.468 1.00 34.49 382 PRO A C 1
ATOM 3163 O O . PRO A 1 385 ? 63.100 106.997 163.061 1.00 37.15 382 PRO A O 1
ATOM 3167 N N . SER A 1 386 ? 62.425 105.418 164.521 1.00 35.53 383 SER A N 1
ATOM 3168 C CA . SER A 1 386 ? 63.746 105.297 165.116 1.00 43.01 383 SER A CA 1
ATOM 3169 C C . SER A 1 386 ? 64.706 104.690 164.107 1.00 42.03 383 SER A C 1
ATOM 3170 O O . SER A 1 386 ? 64.412 103.647 163.515 1.00 46.18 383 SER A O 1
ATOM 3173 N N . THR A 1 387 ? 65.849 105.349 163.908 1.00 39.78 384 THR A N 1
ATOM 3174 C CA . THR A 1 387 ? 67.001 104.752 163.238 1.00 42.59 384 THR A CA 1
ATOM 3175 C C . THR A 1 387 ? 68.216 104.793 164.165 1.00 29.91 384 THR A C 1
ATOM 3176 O O . THR A 1 387 ? 68.238 105.487 165.186 1.00 31.27 384 THR A O 1
ATOM 3180 N N . LEU A 1 388 ? 69.240 104.032 163.801 1.00 28.23 385 LEU A N 1
ATOM 3181 C CA . LEU A 1 388 ? 70.436 103.945 164.635 1.00 27.06 385 LEU A CA 1
ATOM 3182 C C . LEU A 1 388 ? 71.594 103.621 163.693 1.00 26.80 385 LEU A C 1
ATOM 3183 O O . LEU A 1 388 ? 71.868 102.453 163.413 1.00 30.08 385 LEU A O 1
ATOM 3188 N N . TYR A 1 389 ? 72.238 104.670 163.185 1.00 27.74 386 TYR A N 1
ATOM 3189 C CA . TYR A 1 389 ? 73.369 104.549 162.272 1.00 27.48 386 TYR A CA 1
ATOM 3190 C C . TYR A 1 389 ? 74.708 104.599 163.008 1.00 26.33 386 TYR A C 1
ATOM 3191 O O . TYR A 1 389 ? 75.756 104.431 162.387 1.00 29.06 386 TYR A O 1
ATOM 3200 N N . TYR A 1 390 ? 74.685 104.822 164.319 1.00 30.62 387 TYR A N 1
ATOM 3201 C CA . TYR A 1 390 ? 75.842 104.868 165.209 1.00 32.36 387 TYR A CA 1
ATOM 3202 C C . TYR A 1 390 ? 75.316 104.851 166.641 1.00 26.91 387 TYR A C 1
ATOM 3203 O O . TYR A 1 390 ? 74.138 105.135 166.883 1.00 24.48 387 TYR A O 1
ATOM 3212 N N . SER A 1 391 ? 76.191 104.531 167.585 1.00 25.67 388 SER A N 1
ATOM 3213 C CA . SER A 1 391 ? 75.755 104.408 168.975 1.00 30.90 388 SER A CA 1
ATOM 3214 C C . SER A 1 391 ? 75.873 105.743 169.709 1.00 29.63 388 SER A C 1
ATOM 3215 O O . SER A 1 391 ? 76.590 106.652 169.280 1.00 25.68 388 SER A O 1
ATOM 3218 N N . GLU A 1 392 ? 75.168 105.843 170.845 1.00 28.76 389 GLU A N 1
ATOM 3219 C CA . GLU A 1 392 ? 75.316 107.028 171.685 1.00 30.37 389 GLU A CA 1
ATOM 3220 C C . GLU A 1 392 ? 76.743 107.181 172.183 1.00 32.82 389 GLU A C 1
ATOM 3221 O O . GLU A 1 392 ? 77.234 108.308 172.306 1.00 28.83 389 GLU A O 1
ATOM 3227 N N . GLU A 1 393 ? 77.429 106.064 172.456 1.00 33.93 390 GLU A N 1
ATOM 3228 C CA . GLU A 1 393 ? 78.834 106.134 172.857 1.00 42.37 390 GLU A CA 1
ATOM 3229 C C . GLU A 1 393 ? 79.697 106.663 171.718 1.00 32.48 390 GLU A C 1
ATOM 3230 O O . GLU A 1 393 ? 80.541 107.545 171.915 1.00 28.19 390 GLU A O 1
ATOM 3236 N N . GLU A 1 394 ? 79.506 106.120 170.523 1.00 22.81 391 GLU A N 1
ATOM 3237 C CA . GLU A 1 394 ? 80.213 106.643 169.373 1.00 27.00 391 GLU A CA 1
ATOM 3238 C C . GLU A 1 394 ? 80.040 108.152 169.263 1.00 27.97 391 GLU A C 1
ATOM 3239 O O . GLU A 1 394 ? 81.019 108.893 169.140 1.00 33.18 391 GLU A O 1
ATOM 3245 N N . ARG A 1 395 ? 78.801 108.634 169.365 1.00 28.67 392 ARG A N 1
ATOM 3246 C CA . ARG A 1 395 ? 78.542 110.052 169.137 1.00 24.49 392 ARG A CA 1
ATOM 3247 C C . ARG A 1 395 ? 79.240 110.918 170.177 1.00 26.94 392 ARG A C 1
ATOM 3248 O O . ARG A 1 395 ? 79.751 111.996 169.857 1.00 27.12 392 ARG A O 1
ATOM 3256 N N . GLU A 1 396 ? 79.287 110.459 171.426 1.00 30.42 393 GLU A N 1
ATOM 3257 C CA . GLU A 1 396 ? 80.010 111.208 172.441 1.00 28.10 393 GLU A CA 1
ATOM 3258 C C . GLU A 1 396 ? 81.488 111.282 172.101 1.00 27.35 393 GLU A C 1
ATOM 3259 O O . GLU A 1 396 ? 82.120 112.324 172.286 1.00 25.69 393 GLU A O 1
ATOM 3265 N N . LYS A 1 397 ? 82.054 110.192 171.590 1.00 28.87 394 LYS A N 1
ATOM 3266 C CA . LYS A 1 397 ? 83.457 110.242 171.203 1.00 34.05 394 LYS A CA 1
ATOM 3267 C C . LYS A 1 397 ? 83.669 111.248 170.076 1.00 34.48 394 LYS A C 1
ATOM 3268 O O . LYS A 1 397 ? 84.567 112.097 170.153 1.00 30.67 394 LYS A O 1
ATOM 3274 N N . TYR A 1 398 ? 82.819 111.203 169.048 1.00 29.69 395 TYR A N 1
ATOM 3275 C CA . TYR A 1 398 ? 83.003 112.091 167.907 1.00 26.12 395 TYR A CA 1
ATOM 3276 C C . TYR A 1 398 ? 82.876 113.558 168.316 1.00 27.72 395 TYR A C 1
ATOM 3277 O O . TYR A 1 398 ? 83.670 114.395 167.874 1.00 24.93 395 TYR A O 1
ATOM 3286 N N . LEU A 1 399 ? 81.893 113.887 169.166 1.00 23.11 396 LEU A N 1
ATOM 3287 C CA . LEU A 1 399 ? 81.732 115.266 169.610 1.00 20.70 396 LEU A CA 1
ATOM 3288 C C . LEU A 1 399 ? 82.889 115.678 170.495 1.00 31.80 396 LEU A C 1
ATOM 3289 O O . LEU A 1 399 ? 83.407 116.796 170.394 1.00 34.14 396 LEU A O 1
ATOM 3294 N N . SER A 1 400 ? 83.278 114.781 171.388 1.00 37.13 397 SER A N 1
ATOM 3295 C CA . SER A 1 400 ? 84.459 114.978 172.207 1.00 28.66 397 SER A CA 1
ATOM 3296 C C . SER A 1 400 ? 85.691 115.199 171.339 1.00 24.89 397 SER A C 1
ATOM 3297 O O . SER A 1 400 ? 86.514 116.073 171.628 1.00 34.23 397 SER A O 1
ATOM 3308 N N . TYR A 1 402 ? 85.676 116.326 168.355 1.00 36.01 399 TYR A N 1
ATOM 3309 C CA . TYR A 1 402 ? 85.454 117.579 167.643 1.00 32.11 399 TYR A CA 1
ATOM 3310 C C . TYR A 1 402 ? 85.802 118.756 168.532 1.00 32.55 399 TYR A C 1
ATOM 3311 O O . TYR A 1 402 ? 86.546 119.655 168.121 1.00 27.07 399 TYR A O 1
ATOM 3320 N N . VAL A 1 403 ? 85.284 118.746 169.768 1.00 29.00 400 VAL A N 1
ATOM 3321 C CA . VAL A 1 403 ? 85.492 119.858 170.691 1.00 27.96 400 VAL A CA 1
ATOM 3322 C C . VAL A 1 403 ? 86.981 120.053 170.974 1.00 28.91 400 VAL A C 1
ATOM 3323 O O . VAL A 1 403 ? 87.479 121.185 170.993 1.00 25.37 400 VAL A O 1
ATOM 3327 N N . GLU A 1 404 ? 87.724 118.961 171.169 1.00 30.75 401 GLU A N 1
ATOM 3328 C CA . GLU A 1 404 ? 89.139 119.122 171.492 1.00 31.07 401 GLU A CA 1
ATOM 3329 C C . GLU A 1 404 ? 89.945 119.612 170.292 1.00 31.24 401 GLU A C 1
ATOM 3330 O O . GLU A 1 404 ? 90.867 120.418 170.460 1.00 37.66 401 GLU A O 1
ATOM 3336 N N . ALA A 1 405 ? 89.624 119.154 169.074 1.00 29.11 402 ALA A N 1
ATOM 3337 C CA . ALA A 1 405 ? 90.419 119.580 167.925 1.00 30.78 402 ALA A CA 1
ATOM 3338 C C . ALA A 1 405 ? 90.233 121.069 167.656 1.00 33.24 402 ALA A C 1
ATOM 3339 O O . ALA A 1 405 ? 91.198 121.768 167.338 1.00 39.53 402 ALA A O 1
ATOM 3341 N N . VAL A 1 406 ? 89.008 121.575 167.811 1.00 27.31 403 VAL A N 1
ATOM 3342 C CA . VAL A 1 406 ? 88.756 122.999 167.621 1.00 29.98 403 VAL A CA 1
ATOM 3343 C C . VAL A 1 406 ? 89.442 123.819 168.713 1.00 32.66 403 VAL A C 1
ATOM 3344 O O . VAL A 1 406 ? 89.981 124.897 168.444 1.00 44.34 403 VAL A O 1
ATOM 3348 N N . LYS A 1 407 ? 89.419 123.337 169.960 1.00 29.45 404 LYS A N 1
ATOM 3349 C CA . LYS A 1 407 ? 90.073 124.045 171.063 1.00 35.05 404 LYS A CA 1
ATOM 3350 C C . LYS A 1 407 ? 91.580 124.147 170.848 1.00 37.08 404 LYS A C 1
ATOM 3351 O O . LYS A 1 407 ? 92.194 125.134 171.254 1.00 38.18 404 LYS A O 1
ATOM 3357 N N . ASN A 1 408 ? 92.179 123.145 170.209 1.00 36.26 405 ASN A N 1
ATOM 3358 C CA . ASN A 1 408 ? 93.620 122.997 170.076 1.00 37.66 405 ASN A CA 1
ATOM 3359 C C . ASN A 1 408 ? 94.143 123.410 168.714 1.00 43.52 405 ASN A C 1
ATOM 3360 O O . ASN A 1 408 ? 95.340 123.233 168.457 1.00 53.48 405 ASN A O 1
ATOM 3365 N N . HIS A 1 409 ? 93.278 123.871 167.813 1.00 38.02 406 HIS A N 1
ATOM 3366 C CA . HIS A 1 409 ? 93.642 124.123 166.422 1.00 27.77 406 HIS A CA 1
ATOM 3367 C C . HIS A 1 409 ? 94.367 122.919 165.830 1.00 36.89 406 HIS A C 1
ATOM 3368 O O . HIS A 1 409 ? 95.522 122.981 165.391 1.00 43.51 406 HIS A O 1
ATOM 3375 N N . ASN A 1 410 ? 93.667 121.795 165.858 1.00 36.66 407 ASN A N 1
ATOM 3376 C CA . ASN A 1 410 ? 94.193 120.558 165.321 1.00 31.29 407 ASN A CA 1
ATOM 3377 C C . ASN A 1 410 ? 93.202 119.987 164.343 1.00 33.20 407 ASN A C 1
ATOM 3378 O O . ASN A 1 410 ? 92.075 120.462 164.203 1.00 41.28 407 ASN A O 1
ATOM 3383 N N . VAL A 1 411 ? 93.670 118.978 163.635 1.00 39.11 408 VAL A N 1
ATOM 3384 C CA . VAL A 1 411 ? 92.803 118.180 162.791 1.00 40.18 408 VAL A CA 1
ATOM 3385 C C . VAL A 1 411 ? 92.214 117.088 163.664 1.00 39.14 408 VAL A C 1
ATOM 3386 O O . VAL A 1 411 ? 92.620 116.917 164.822 1.00 39.81 408 VAL A O 1
ATOM 3390 N N . ILE A 1 412 ? 91.250 116.356 163.119 1.00 37.67 409 ILE A N 1
ATOM 3391 C CA . ILE A 1 412 ? 90.657 115.215 163.795 1.00 27.60 409 ILE A CA 1
ATOM 3392 C C . ILE A 1 412 ? 91.263 113.959 163.188 1.00 36.97 409 ILE A C 1
ATOM 3393 O O . ILE A 1 412 ? 91.164 113.719 161.976 1.00 29.84 409 ILE A O 1
ATOM 3398 N N . ASN A 1 413 ? 91.940 113.192 164.036 1.00 41.11 410 ASN A N 1
ATOM 3399 C CA . ASN A 1 413 ? 92.523 111.921 163.647 1.00 43.70 410 ASN A CA 1
ATOM 3400 C C . ASN A 1 413 ? 91.482 110.841 163.896 1.00 45.22 410 ASN A C 1
ATOM 3401 O O . ASN A 1 413 ? 91.206 110.494 165.050 1.00 36.85 410 ASN A O 1
ATOM 3406 N N . LEU A 1 414 ? 90.868 110.340 162.815 1.00 39.40 411 LEU A N 1
ATOM 3407 C CA . LEU A 1 414 ? 89.915 109.255 162.978 1.00 35.36 411 LEU A CA 1
ATOM 3408 C C . LEU A 1 414 ? 90.606 107.968 163.372 1.00 33.52 411 LEU A C 1
ATOM 3409 O O . LEU A 1 414 ? 89.954 107.086 163.929 1.00 34.13 411 LEU A O 1
ATOM 3414 N N . ASP A 1 415 ? 91.906 107.855 163.094 1.00 39.33 412 ASP A N 1
ATOM 3415 C CA . ASP A 1 415 ? 92.772 106.801 163.613 1.00 40.09 412 ASP A CA 1
ATOM 3416 C C . ASP A 1 415 ? 92.396 106.386 165.034 1.00 39.68 412 ASP A C 1
ATOM 3417 O O . ASP A 1 415 ? 92.530 105.215 165.401 1.00 46.43 412 ASP A O 1
ATOM 3422 N N . ASP A 1 416 ? 91.933 107.353 165.835 1.00 36.28 413 ASP A N 1
ATOM 3423 C CA . ASP A 1 416 ? 91.649 107.111 167.243 1.00 36.60 413 ASP A CA 1
ATOM 3424 C C . ASP A 1 416 ? 90.658 105.972 167.433 1.00 41.26 413 ASP A C 1
ATOM 3425 O O . ASP A 1 416 ? 90.763 105.211 168.405 1.00 45.35 413 ASP A O 1
ATOM 3430 N N . LEU A 1 417 ? 89.719 105.809 166.506 1.00 33.89 414 LEU A N 1
ATOM 3431 C CA . LEU A 1 417 ? 88.680 104.803 166.645 1.00 33.17 414 LEU A CA 1
ATOM 3432 C C . LEU A 1 417 ? 88.883 103.616 165.714 1.00 35.28 414 LEU A C 1
ATOM 3433 O O . LEU A 1 417 ? 87.986 102.776 165.597 1.00 33.42 414 LEU A O 1
ATOM 3438 N N . GLU A 1 418 ? 90.035 103.517 165.050 1.00 37.06 415 GLU A N 1
ATOM 3439 C CA . GLU A 1 418 ? 90.247 102.380 164.160 1.00 36.02 415 GLU A CA 1
ATOM 3440 C C . GLU A 1 418 ? 90.176 101.074 164.922 1.00 41.23 415 GLU A C 1
ATOM 3441 O O . GLU A 1 418 ? 89.595 100.097 164.431 1.00 40.62 415 GLU A O 1
ATOM 3447 N N . SER A 1 419 ? 90.751 101.040 166.134 1.00 50.91 416 SER A N 1
ATOM 3448 C CA . SER A 1 419 ? 90.774 99.805 166.914 1.00 54.74 416 SER A CA 1
ATOM 3449 C C . SER A 1 419 ? 89.432 99.506 167.555 1.00 50.91 416 SER A C 1
ATOM 3450 O O . SER A 1 419 ? 89.157 98.337 167.822 1.00 43.53 416 SER A O 1
ATOM 3453 N N . HIS A 1 420 ? 88.594 100.529 167.781 1.00 44.51 417 HIS A N 1
ATOM 3454 C CA . HIS A 1 420 ? 87.203 100.301 168.184 1.00 37.67 417 HIS A CA 1
ATOM 3455 C C . HIS A 1 420 ? 86.429 99.520 167.124 1.00 38.20 417 HIS A C 1
ATOM 3456 O O . HIS A 1 420 ? 85.780 98.513 167.428 1.00 38.12 417 HIS A O 1
ATOM 3463 N N . TYR A 1 421 ? 86.509 99.963 165.863 1.00 40.49 418 TYR A N 1
ATOM 3464 C CA . TYR A 1 421 ? 85.640 99.463 164.802 1.00 37.89 418 TYR A CA 1
ATOM 3465 C C . TYR A 1 421 ? 86.091 98.136 164.231 1.00 39.75 418 TYR A C 1
ATOM 3466 O O . TYR A 1 421 ? 85.244 97.369 163.754 1.00 34.20 418 TYR A O 1
ATOM 3475 N N . GLN A 1 422 ? 87.402 97.868 164.193 1.00 47.64 419 GLN A N 1
ATOM 3476 C CA . GLN A 1 422 ? 87.820 96.572 163.661 1.00 53.42 419 GLN A CA 1
ATOM 3477 C C . GLN A 1 422 ? 87.534 95.502 164.681 1.00 46.36 419 GLN A C 1
ATOM 3478 O O . GLN A 1 422 ? 87.303 94.333 164.346 1.00 49.27 419 GLN A O 1
ATOM 3484 N N . LYS A 1 423 ? 87.571 95.882 165.954 1.00 52.82 420 LYS A N 1
ATOM 3485 C CA . LYS A 1 423 ? 87.328 94.934 167.037 1.00 48.58 420 LYS A CA 1
ATOM 3486 C C . LYS A 1 423 ? 85.873 94.476 167.075 1.00 49.76 420 LYS A C 1
ATOM 3487 O O . LYS A 1 423 ? 85.587 93.281 167.144 1.00 59.61 420 LYS A O 1
ATOM 3497 N N . ASP A 1 425 ? 82.031 93.345 166.635 1.00 59.57 422 ASP A N 1
ATOM 3498 C CA . ASP A 1 425 ? 81.387 92.195 165.995 1.00 65.12 422 ASP A CA 1
ATOM 3499 C C . ASP A 1 425 ? 82.307 91.313 165.164 1.00 65.77 422 ASP A C 1
ATOM 3500 O O . ASP A 1 425 ? 82.070 91.126 163.966 1.00 58.82 422 ASP A O 1
ATOM 3505 N N . LEU A 1 426 ? 83.344 90.761 165.790 1.00 71.21 423 LEU A N 1
ATOM 3506 C CA . LEU A 1 426 ? 84.194 89.765 165.152 1.00 78.54 423 LEU A CA 1
ATOM 3507 C C . LEU A 1 426 ? 83.508 88.406 165.029 1.00 90.68 423 LEU A C 1
ATOM 3508 O O . LEU A 1 426 ? 84.101 87.473 164.473 1.00 86.21 423 LEU A O 1
ATOM 3513 N N . GLU A 1 427 ? 82.278 88.279 165.534 1.00 99.39 424 GLU A N 1
ATOM 3514 C CA . GLU A 1 427 ? 81.454 87.077 165.427 1.00 101.88 424 GLU A CA 1
ATOM 3515 C C . GLU A 1 427 ? 80.648 87.031 164.129 1.00 104.82 424 GLU A C 1
ATOM 3516 O O . GLU A 1 427 ? 80.624 85.998 163.446 1.00 95.10 424 GLU A O 1
ATOM 3522 N N . LYS A 1 428 ? 79.989 88.143 163.789 1.00 105.75 425 LYS A N 1
ATOM 3523 C CA . LYS A 1 428 ? 79.138 88.235 162.612 1.00 95.11 425 LYS A CA 1
ATOM 3524 C C . LYS A 1 428 ? 79.985 88.233 161.349 1.00 102.22 425 LYS A C 1
ATOM 3525 O O . LYS A 1 428 ? 81.014 88.912 161.281 1.00 103.75 425 LYS A O 1
ATOM 3531 N N . LYS A 1 429 ? 79.542 87.475 160.342 1.00 106.41 426 LYS A N 1
ATOM 3532 C CA . LYS A 1 429 ? 80.244 87.398 159.056 1.00 100.04 426 LYS A CA 1
ATOM 3533 C C . LYS A 1 429 ? 79.777 88.552 158.165 1.00 92.00 426 LYS A C 1
ATOM 3534 O O . LYS A 1 429 ? 78.727 88.486 157.518 1.00 92.20 426 LYS A O 1
ATOM 3536 N N . SER A 1 430 ? 80.586 89.618 158.151 1.00 95.37 427 SER A N 1
ATOM 3537 C CA . SER A 1 430 ? 80.373 90.818 157.336 1.00 97.12 427 SER A CA 1
ATOM 3538 C C . SER A 1 430 ? 79.802 90.485 155.957 1.00 95.01 427 SER A C 1
ATOM 3539 O O . SER A 1 430 ? 80.301 89.608 155.254 1.00 93.16 427 SER A O 1
ATOM 3542 N N . GLU A 1 431 ? 78.745 91.204 155.569 1.00 88.57 428 GLU A N 1
ATOM 3543 C CA . GLU A 1 431 ? 78.009 90.947 154.329 1.00 81.53 428 GLU A CA 1
ATOM 3544 C C . GLU A 1 431 ? 78.731 91.517 153.113 1.00 81.92 428 GLU A C 1
ATOM 3545 O O . GLU A 1 431 ? 78.692 90.916 152.028 1.00 77.14 428 GLU A O 1
ATOM 3551 N N . LEU A 1 432 ? 79.363 92.678 153.279 1.00 77.44 429 LEU A N 1
ATOM 3552 C CA . LEU A 1 432 ? 79.885 93.494 152.194 1.00 57.92 429 LEU A CA 1
ATOM 3553 C C . LEU A 1 432 ? 80.777 92.704 151.236 1.00 64.32 429 LEU A C 1
ATOM 3554 O O . LEU A 1 432 ? 81.752 92.072 151.652 1.00 70.92 429 LEU A O 1
ATOM 3559 N N . GLN A 1 433 ? 80.422 92.723 149.947 1.00 69.65 430 GLN A N 1
ATOM 3560 C CA . GLN A 1 433 ? 81.246 92.122 148.900 1.00 60.38 430 GLN A CA 1
ATOM 3561 C C . GLN A 1 433 ? 82.388 93.030 148.468 1.00 59.99 430 GLN A C 1
ATOM 3562 O O . GLN A 1 433 ? 83.525 92.572 148.320 1.00 60.47 430 GLN A O 1
ATOM 3568 N N . GLY A 1 434 ? 82.106 94.311 148.225 1.00 65.54 431 GLY A N 1
ATOM 3569 C CA . GLY A 1 434 ? 83.184 95.202 147.839 1.00 53.54 431 GLY A CA 1
ATOM 3570 C C . GLY A 1 434 ? 82.805 96.665 147.891 1.00 45.08 431 GLY A C 1
ATOM 3571 O O . GLY A 1 434 ? 81.666 97.027 148.193 1.00 45.83 431 GLY A O 1
ATOM 3572 N N . LEU A 1 435 ? 83.795 97.506 147.567 1.00 47.15 432 LEU A N 1
ATOM 3573 C CA . LEU A 1 435 ? 83.684 98.964 147.605 1.00 40.21 432 LEU A CA 1
ATOM 3574 C C . LEU A 1 435 ? 84.319 99.615 146.382 1.00 33.48 432 LEU A C 1
ATOM 3575 O O . LEU A 1 435 ? 85.353 99.166 145.883 1.00 42.68 432 LEU A O 1
ATOM 3580 N N . GLU A 1 436 ? 83.734 100.716 145.939 1.00 29.88 433 GLU A N 1
ATOM 3581 C CA . GLU A 1 436 ? 84.417 101.627 145.034 1.00 33.57 433 GLU A CA 1
ATOM 3582 C C . GLU A 1 436 ? 84.677 102.912 145.803 1.00 29.42 433 GLU A C 1
ATOM 3583 O O . GLU A 1 436 ? 83.801 103.381 146.532 1.00 35.49 433 GLU A O 1
ATOM 3589 N N . LEU A 1 437 ? 85.904 103.420 145.731 1.00 27.65 434 LEU A N 1
ATOM 3590 C CA . LEU A 1 437 ? 86.284 104.643 146.433 1.00 31.02 434 LEU A CA 1
ATOM 3591 C C . LEU A 1 437 ? 86.793 105.677 145.433 1.00 35.66 434 LEU A C 1
ATOM 3592 O O . LEU A 1 437 ? 87.473 105.342 144.447 1.00 32.66 434 LEU A O 1
ATOM 3597 N N . PHE A 1 438 ? 86.467 106.936 145.692 1.00 28.84 435 PHE A N 1
ATOM 3598 C CA . PHE A 1 438 ? 86.797 108.024 144.790 1.00 26.47 435 PHE A CA 1
ATOM 3599 C C . PHE A 1 438 ? 87.819 108.905 145.484 1.00 27.68 435 PHE A C 1
ATOM 3600 O O . PHE A 1 438 ? 87.537 109.442 146.562 1.00 29.45 435 PHE A O 1
ATOM 3608 N N . LEU A 1 439 ? 89.020 109.025 144.890 1.00 28.28 436 LEU A N 1
ATOM 3609 C CA . LEU A 1 439 ? 90.118 109.744 145.533 1.00 32.47 436 LEU A CA 1
ATOM 3610 C C . LEU A 1 439 ? 90.787 110.753 144.609 1.00 38.31 436 LEU A C 1
ATOM 3611 O O . LEU A 1 439 ? 91.104 110.452 143.454 1.00 43.15 436 LEU A O 1
ATOM 3616 N N . ASN A 1 440 ? 91.031 111.941 145.158 1.00 40.46 437 ASN A N 1
ATOM 3617 C CA . ASN A 1 440 ? 91.774 113.005 144.499 1.00 36.65 437 ASN A CA 1
ATOM 3618 C C . ASN A 1 440 ? 93.235 112.962 144.932 1.00 41.84 437 ASN A C 1
ATOM 3619 O O . ASN A 1 440 ? 93.532 112.880 146.133 1.00 34.59 437 ASN A O 1
ATOM 3624 N N . LEU A 1 441 ? 94.143 113.033 143.957 1.00 43.35 438 LEU A N 1
ATOM 3625 C CA . LEU A 1 441 ? 95.569 113.085 144.233 1.00 34.59 438 LEU A CA 1
ATOM 3626 C C . LEU A 1 441 ? 95.986 114.534 144.415 1.00 34.37 438 LEU A C 1
ATOM 3627 O O . LEU A 1 441 ? 95.643 115.389 143.600 1.00 51.11 438 LEU A O 1
ATOM 3632 N N . ALA A 1 442 ? 96.723 114.812 145.479 1.00 37.37 439 ALA A N 1
ATOM 3633 C CA . ALA A 1 442 ? 97.297 116.136 145.666 1.00 38.44 439 ALA A CA 1
ATOM 3634 C C . ALA A 1 442 ? 98.623 115.976 146.397 1.00 44.81 439 ALA A C 1
ATOM 3635 O O . ALA A 1 442 ? 99.180 114.875 146.471 1.00 36.11 439 ALA A O 1
ATOM 3637 N N . LYS A 1 443 ? 99.130 117.090 146.926 1.00 39.27 440 LYS A N 1
ATOM 3638 C CA . LYS A 1 443 ? 100.357 117.119 147.705 1.00 39.67 440 LYS A CA 1
ATOM 3639 C C . LYS A 1 443 ? 100.209 118.091 148.859 1.00 42.17 440 LYS A C 1
ATOM 3640 O O . LYS A 1 443 ? 99.426 119.045 148.810 1.00 42.24 440 LYS A O 1
ATOM 3646 N N . GLU A 1 444 ? 101.011 117.840 149.890 1.00 44.24 441 GLU A N 1
ATOM 3647 C CA . GLU A 1 444 ? 101.159 118.757 151.011 1.00 53.31 441 GLU A CA 1
ATOM 3648 C C . GLU A 1 444 ? 102.545 118.565 151.602 1.00 62.10 441 GLU A C 1
ATOM 3649 O O . GLU A 1 444 ? 102.909 117.437 151.962 1.00 55.89 441 GLU A O 1
ATOM 3655 N N . TYR A 1 445 ? 103.303 119.664 151.705 1.00 64.17 442 TYR A N 1
ATOM 3656 C CA . TYR A 1 445 ? 104.703 119.617 152.124 1.00 61.16 442 TYR A CA 1
ATOM 3657 C C . TYR A 1 445 ? 105.481 118.642 151.246 1.00 60.40 442 TYR A C 1
ATOM 3658 O O . TYR A 1 445 ? 106.152 117.721 151.724 1.00 55.74 442 TYR A O 1
ATOM 3667 N N . GLU A 1 446 ? 105.311 118.817 149.937 1.00 54.99 443 GLU A N 1
ATOM 3668 C CA . GLU A 1 446 ? 105.998 118.053 148.903 1.00 62.66 443 GLU A CA 1
ATOM 3669 C C . GLU A 1 446 ? 105.710 116.552 148.926 1.00 65.72 443 GLU A C 1
ATOM 3670 O O . GLU A 1 446 ? 106.046 115.856 147.958 1.00 68.10 443 GLU A O 1
ATOM 3676 N N . LYS A 1 447 ? 105.084 116.037 149.992 1.00 57.20 444 LYS A N 1
ATOM 3677 C CA . LYS A 1 447 ? 104.638 114.646 149.996 1.00 59.82 444 LYS A CA 1
ATOM 3678 C C . LYS A 1 447 ? 103.307 114.491 149.247 1.00 51.25 444 LYS A C 1
ATOM 3679 O O . LYS A 1 447 ? 102.397 115.315 149.379 1.00 47.98 444 LYS A O 1
ATOM 3685 N N . ASP A 1 448 ? 103.212 113.435 148.438 1.00 49.40 445 ASP A N 1
ATOM 3686 C CA . ASP A 1 448 ? 101.951 113.066 147.802 1.00 45.52 445 ASP A CA 1
ATOM 3687 C C . ASP A 1 448 ? 100.933 112.550 148.823 1.00 53.66 445 ASP A C 1
ATOM 3688 O O . ASP A 1 448 ? 101.243 111.683 149.644 1.00 56.17 445 ASP A O 1
ATOM 3693 N N . ILE A 1 449 ? 99.699 113.063 148.751 1.00 56.39 446 ILE A N 1
ATOM 3694 C CA . ILE A 1 449 ? 98.604 112.623 149.608 1.00 46.96 446 ILE A CA 1
ATOM 3695 C C . ILE A 1 449 ? 97.424 112.201 148.739 1.00 38.07 446 ILE A C 1
ATOM 3696 O O . ILE A 1 449 ? 97.279 112.651 147.605 1.00 38.95 446 ILE A O 1
ATOM 3701 N N . PHE A 1 450 ? 96.581 111.312 149.288 1.00 39.26 447 PHE A N 1
ATOM 3702 C CA . PHE A 1 450 ? 95.243 111.030 148.766 1.00 40.75 447 PHE A CA 1
ATOM 3703 C C . PHE A 1 450 ? 94.199 111.826 149.540 1.00 43.88 447 PHE A C 1
ATOM 3704 O O . PHE A 1 450 ? 94.264 111.917 150.772 1.00 51.90 447 PHE A O 1
ATOM 3712 N N . ILE A 1 451 ? 93.216 112.378 148.831 1.00 39.40 448 ILE A N 1
ATOM 3713 C CA . ILE A 1 451 ? 92.098 113.065 149.474 1.00 45.39 448 ILE A CA 1
ATOM 3714 C C . ILE A 1 451 ? 90.804 112.422 149.013 1.00 37.58 448 ILE A C 1
ATOM 3715 O O . ILE A 1 451 ? 90.544 112.318 147.807 1.00 35.28 448 ILE A O 1
ATOM 3720 N N . LEU A 1 452 ? 89.998 112.010 149.982 1.00 33.11 449 LEU A N 1
ATOM 3721 C CA . LEU A 1 452 ? 88.769 111.276 149.731 1.00 41.97 449 LEU A CA 1
ATOM 3722 C C . LEU A 1 452 ? 87.697 112.212 149.171 1.00 45.23 449 LEU A C 1
ATOM 3723 O O . LEU A 1 452 ? 87.429 113.293 149.733 1.00 35.48 449 LEU A O 1
ATOM 3728 N N . GLY A 1 453 ? 87.081 111.789 148.068 1.00 26.43 450 GLY A N 1
ATOM 3729 C CA . GLY A 1 453 ? 86.047 112.603 147.464 1.00 37.35 450 GLY A CA 1
ATOM 3730 C C . GLY A 1 453 ? 84.867 112.790 148.397 1.00 51.83 450 GLY A C 1
ATOM 3731 O O . GLY A 1 453 ? 84.591 111.949 149.258 1.00 51.66 450 GLY A O 1
ATOM 3732 N N . ASP A 1 454 ? 84.165 113.921 148.234 1.00 47.76 451 ASP A N 1
ATOM 3733 C CA . ASP A 1 454 ? 82.982 114.127 149.060 1.00 46.38 451 ASP A CA 1
ATOM 3734 C C . ASP A 1 454 ? 81.858 113.183 148.668 1.00 51.82 451 ASP A C 1
ATOM 3735 O O . ASP A 1 454 ? 80.968 112.930 149.486 1.00 56.06 451 ASP A O 1
ATOM 3740 N N . ILE A 1 455 ? 81.910 112.620 147.459 1.00 55.72 452 ILE A N 1
ATOM 3741 C CA . ILE A 1 455 ? 81.027 111.510 147.102 1.00 49.34 452 ILE A CA 1
ATOM 3742 C C . ILE A 1 455 ? 81.423 110.249 147.854 1.00 49.66 452 ILE A C 1
ATOM 3743 O O . ILE A 1 455 ? 80.571 109.383 148.114 1.00 40.77 452 ILE A O 1
ATOM 3748 N N . VAL A 1 456 ? 82.720 110.127 148.190 1.00 44.78 453 VAL A N 1
ATOM 3749 C CA . VAL A 1 456 ? 83.338 109.055 148.976 1.00 50.05 453 VAL A CA 1
ATOM 3750 C C . VAL A 1 456 ? 83.377 107.738 148.209 1.00 39.49 453 VAL A C 1
ATOM 3751 O O . VAL A 1 456 ? 84.450 107.184 147.942 1.00 30.28 453 VAL A O 1
ATOM 3755 N N . GLY A 1 457 ? 82.223 107.215 147.878 1.00 40.19 454 GLY A N 1
ATOM 3756 C CA . GLY A 1 457 ? 82.151 105.954 147.187 1.00 33.37 454 GLY A CA 1
ATOM 3757 C C . GLY A 1 457 ? 80.904 105.214 147.603 1.00 37.32 454 GLY A C 1
ATOM 3758 O O . GLY A 1 457 ? 80.008 105.758 148.238 1.00 51.77 454 GLY A O 1
ATOM 3759 N N . ASN A 1 458 ? 80.874 103.946 147.250 1.00 34.46 455 ASN A N 1
ATOM 3760 C CA . ASN A 1 458 ? 79.668 103.169 147.427 1.00 36.44 455 ASN A CA 1
ATOM 3761 C C . ASN A 1 458 ? 80.045 101.697 147.374 1.00 30.79 455 ASN A C 1
ATOM 3762 O O . ASN A 1 458 ? 81.203 101.338 147.137 1.00 22.90 455 ASN A O 1
ATOM 3767 N N . ASN A 1 459 ? 79.046 100.849 147.610 1.00 29.96 456 ASN A N 1
ATOM 3768 C CA . ASN A 1 459 ? 79.213 99.405 147.628 1.00 38.07 456 ASN A CA 1
ATOM 3769 C C . ASN A 1 459 ? 78.598 98.759 146.393 1.00 32.18 456 ASN A C 1
ATOM 3770 O O . ASN A 1 459 ? 78.174 97.602 146.437 1.00 41.69 456 ASN A O 1
ATOM 3775 N N . ASN A 1 460 ? 78.538 99.501 145.296 1.00 29.98 457 ASN A N 1
ATOM 3776 C CA . ASN A 1 460 ? 77.911 99.066 144.051 1.00 34.66 457 ASN A CA 1
ATOM 3777 C C . ASN A 1 460 ? 79.043 98.766 143.066 1.00 36.79 457 ASN A C 1
ATOM 3778 O O . ASN A 1 460 ? 79.546 99.660 142.390 1.00 33.23 457 ASN A O 1
ATOM 3783 N N . LEU A 1 461 ? 79.473 97.504 143.025 1.00 36.34 458 LEU A N 1
ATOM 3784 C CA . LEU A 1 461 ? 80.706 97.160 142.329 1.00 32.72 458 LEU A CA 1
ATOM 3785 C C . LEU A 1 461 ? 80.506 97.221 140.825 1.00 34.63 458 LEU A C 1
ATOM 3786 O O . LEU A 1 461 ? 79.532 96.686 140.291 1.00 36.51 458 LEU A O 1
ATOM 3791 N N . GLY A 1 462 ? 81.451 97.840 140.136 1.00 32.69 459 GLY A N 1
ATOM 3792 C CA . GLY A 1 462 ? 81.284 98.073 138.725 1.00 39.22 459 GLY A CA 1
ATOM 3793 C C . GLY A 1 462 ? 80.499 99.318 138.390 1.00 40.89 459 GLY A C 1
ATOM 3794 O O . GLY A 1 462 ? 80.364 99.644 137.201 1.00 39.96 459 GLY A O 1
ATOM 3795 N N . GLY A 1 463 ? 80.006 100.038 139.402 1.00 36.50 460 GLY A N 1
ATOM 3796 C CA . GLY A 1 463 ? 79.193 101.213 139.144 1.00 37.39 460 GLY A CA 1
ATOM 3797 C C . GLY A 1 463 ? 79.944 102.331 138.440 1.00 38.29 460 GLY A C 1
ATOM 3798 O O . GLY A 1 463 ? 79.367 103.050 137.623 1.00 34.79 460 GLY A O 1
ATOM 3799 N N . ALA A 1 464 ? 81.234 102.499 138.750 1.00 32.25 461 ALA A N 1
ATOM 3800 C CA . ALA A 1 464 ? 81.993 103.623 138.219 1.00 30.16 461 ALA A CA 1
ATOM 3801 C C . ALA A 1 464 ? 82.612 103.338 136.863 1.00 43.74 461 ALA A C 1
ATOM 3802 O O . ALA A 1 464 ? 83.101 104.275 136.217 1.00 39.19 461 ALA A O 1
ATOM 3804 N N . SER A 1 465 ? 82.577 102.080 136.413 1.00 41.76 462 SER A N 1
ATOM 3805 C CA . SER A 1 465 ? 83.198 101.657 135.168 1.00 34.34 462 SER A CA 1
ATOM 3806 C C . SER A 1 465 ? 82.197 101.215 134.116 1.00 32.93 462 SER A C 1
ATOM 3807 O O . SER A 1 465 ? 82.593 100.986 132.974 1.00 39.38 462 SER A O 1
ATOM 3810 N N . GLY A 1 466 ? 80.922 101.062 134.464 1.00 37.24 463 GLY A N 1
ATOM 3811 C CA . GLY A 1 466 ? 79.990 100.473 133.520 1.00 31.35 463 GLY A CA 1
ATOM 3812 C C . GLY A 1 466 ? 79.794 101.327 132.295 1.00 37.55 463 GLY A C 1
ATOM 3813 O O . GLY A 1 466 ? 79.556 100.807 131.202 1.00 43.51 463 GLY A O 1
ATOM 3814 N N . ARG A 1 467 ? 79.898 102.646 132.462 1.00 41.25 464 ARG A N 1
ATOM 3815 C CA . ARG A 1 467 ? 79.721 103.586 131.358 1.00 44.41 464 ARG A CA 1
ATOM 3816 C C . ARG A 1 467 ? 80.804 103.432 130.302 1.00 48.30 464 ARG A C 1
ATOM 3817 O O . ARG A 1 467 ? 80.541 103.595 129.101 1.00 51.77 464 ARG A O 1
ATOM 3825 N N . PHE A 1 468 ? 82.027 103.138 130.735 1.00 41.23 465 PHE A N 1
ATOM 3826 C CA . PHE A 1 468 ? 83.188 103.035 129.866 1.00 42.56 465 PHE A CA 1
ATOM 3827 C C . PHE A 1 468 ? 83.398 101.632 129.323 1.00 42.64 465 PHE A C 1
ATOM 3828 O O . PHE A 1 468 ? 84.263 101.432 128.461 1.00 42.95 465 PHE A O 1
ATOM 3836 N N . SER A 1 469 ? 82.617 100.668 129.797 1.00 44.21 466 SER A N 1
ATOM 3837 C CA . SER A 1 469 ? 82.832 99.283 129.417 1.00 51.89 466 SER A CA 1
ATOM 3838 C C . SER A 1 469 ? 82.926 99.138 127.898 1.00 46.30 466 SER A C 1
ATOM 3839 O O . SER A 1 469 ? 83.951 98.692 127.374 1.00 41.74 466 SER A O 1
ATOM 3842 N N . ALA A 1 470 ? 81.888 99.579 127.174 1.00 49.54 467 ALA A N 1
ATOM 3843 C CA . ALA A 1 470 ? 81.774 99.284 125.741 1.00 52.87 467 ALA A CA 1
ATOM 3844 C C . ALA A 1 470 ? 82.822 99.987 124.882 1.00 46.30 467 ALA A C 1
ATOM 3845 O O . ALA A 1 470 ? 83.140 99.493 123.794 1.00 47.22 467 ALA A O 1
ATOM 3847 N N . LEU A 1 471 ? 83.388 101.101 125.347 1.00 40.65 468 LEU A N 1
ATOM 3848 C CA . LEU A 1 471 ? 84.146 101.989 124.472 1.00 45.33 468 LEU A CA 1
ATOM 3849 C C . LEU A 1 471 ? 85.473 101.414 123.976 1.00 59.20 468 LEU A C 1
ATOM 3850 O O . LEU A 1 471 ? 86.084 102.028 123.092 1.00 58.12 468 LEU A O 1
ATOM 3855 N N . SER A 1 472 ? 85.925 100.274 124.498 1.00 53.76 469 SER A N 1
ATOM 3856 C CA . SER A 1 472 ? 87.170 99.646 124.077 1.00 46.15 469 SER A CA 1
ATOM 3857 C C . SER A 1 472 ? 87.173 98.215 124.592 1.00 53.85 469 SER A C 1
ATOM 3858 O O . SER A 1 472 ? 86.442 97.896 125.533 1.00 58.04 469 SER A O 1
ATOM 3861 N N . PRO A 1 473 ? 87.976 97.325 123.997 1.00 63.00 470 PRO A N 1
ATOM 3862 C CA . PRO A 1 473 ? 88.044 95.961 124.546 1.00 56.79 470 PRO A CA 1
ATOM 3863 C C . PRO A 1 473 ? 88.734 95.915 125.886 1.00 49.39 470 PRO A C 1
ATOM 3864 O O . PRO A 1 473 ? 88.287 95.184 126.775 1.00 55.56 470 PRO A O 1
ATOM 3868 N N . GLU A 1 474 ? 89.818 96.675 126.056 1.00 50.58 471 GLU A N 1
ATOM 3869 C CA . GLU A 1 474 ? 90.502 96.718 127.348 1.00 58.27 471 GLU A CA 1
ATOM 3870 C C . GLU A 1 474 ? 89.546 97.135 128.459 1.00 57.13 471 GLU A C 1
ATOM 3871 O O . GLU A 1 474 ? 89.571 96.568 129.562 1.00 57.00 471 GLU A O 1
ATOM 3877 N N . LEU A 1 475 ? 88.686 98.122 128.176 1.00 47.40 472 LEU A N 1
ATOM 3878 C CA . LEU A 1 475 ? 87.700 98.566 129.152 1.00 38.28 472 LEU A CA 1
ATOM 3879 C C . LEU A 1 475 ? 86.653 97.494 129.407 1.00 44.12 472 LEU A C 1
ATOM 3880 O O . LEU A 1 475 ? 86.280 97.259 130.557 1.00 54.95 472 LEU A O 1
ATOM 3885 N N . THR A 1 476 ? 86.160 96.835 128.357 1.00 44.99 473 THR A N 1
ATOM 3886 C CA . THR A 1 476 ? 85.179 95.773 128.567 1.00 42.68 473 THR A CA 1
ATOM 3887 C C . THR A 1 476 ? 85.757 94.661 129.428 1.00 51.53 473 THR A C 1
ATOM 3888 O O . THR A 1 476 ? 85.072 94.116 130.304 1.00 49.44 473 THR A O 1
ATOM 3892 N N . SER A 1 477 ? 87.025 94.320 129.193 1.00 52.99 474 SER A N 1
ATOM 3893 C CA . SER A 1 477 ? 87.718 93.340 130.017 1.00 48.34 474 SER A CA 1
ATOM 3894 C C . SER A 1 477 ? 87.768 93.794 131.478 1.00 51.02 474 SER A C 1
ATOM 3895 O O . SER A 1 477 ? 87.398 93.042 132.392 1.00 42.62 474 SER A O 1
ATOM 3898 N N . TYR A 1 478 ? 88.207 95.037 131.708 1.00 47.43 475 TYR A N 1
ATOM 3899 C CA . TYR A 1 478 ? 88.307 95.596 133.057 1.00 47.10 475 TYR A CA 1
ATOM 3900 C C . TYR A 1 478 ? 86.998 95.455 133.833 1.00 46.49 475 TYR A C 1
ATOM 3901 O O . TYR A 1 478 ? 86.949 94.846 134.909 1.00 38.71 475 TYR A O 1
ATOM 3910 N N . HIS A 1 479 ? 85.925 96.023 133.280 1.00 48.53 476 HIS A N 1
ATOM 3911 C CA . HIS A 1 479 ? 84.617 95.964 133.911 1.00 39.94 476 HIS A CA 1
ATOM 3912 C C . HIS A 1 479 ? 84.192 94.531 134.185 1.00 43.69 476 HIS A C 1
ATOM 3913 O O . HIS A 1 479 ? 83.680 94.224 135.267 1.00 45.11 476 HIS A O 1
ATOM 3920 N N . ARG A 1 480 ? 84.388 93.642 133.204 1.00 51.54 477 ARG A N 1
ATOM 3921 C CA . ARG A 1 480 ? 84.010 92.239 133.369 1.00 49.31 477 ARG A CA 1
ATOM 3922 C C . ARG A 1 480 ? 84.696 91.624 134.584 1.00 45.05 477 ARG A C 1
ATOM 3923 O O . ARG A 1 480 ? 84.084 90.864 135.344 1.00 44.75 477 ARG A O 1
ATOM 3931 N N . THR A 1 481 ? 85.964 91.949 134.798 1.00 41.54 478 THR A N 1
ATOM 3932 C CA . THR A 1 481 ? 86.630 91.412 135.973 1.00 48.44 478 THR A CA 1
ATOM 3933 C C . THR A 1 481 ? 85.949 91.893 137.245 1.00 47.55 478 THR A C 1
ATOM 3934 O O . THR A 1 481 ? 85.635 91.089 138.132 1.00 54.70 478 THR A O 1
ATOM 3938 N N . ILE A 1 482 ? 85.660 93.195 137.322 1.00 45.66 479 ILE A N 1
ATOM 3939 C CA . ILE A 1 482 ? 85.126 93.781 138.550 1.00 41.47 479 ILE A CA 1
ATOM 3940 C C . ILE A 1 482 ? 83.800 93.145 138.939 1.00 44.46 479 ILE A C 1
ATOM 3941 O O . ILE A 1 482 ? 83.567 92.847 140.113 1.00 50.85 479 ILE A O 1
ATOM 3946 N N . VAL A 1 483 ? 82.896 92.942 137.976 1.00 43.18 480 VAL A N 1
ATOM 3947 C CA . VAL A 1 483 ? 81.580 92.430 138.345 1.00 49.89 480 VAL A CA 1
ATOM 3948 C C . VAL A 1 483 ? 81.512 90.912 138.318 1.00 55.70 480 VAL A C 1
ATOM 3949 O O . VAL A 1 483 ? 80.507 90.340 138.771 1.00 52.66 480 VAL A O 1
ATOM 3953 N N . ASP A 1 484 ? 82.544 90.232 137.815 1.00 52.17 481 ASP A N 1
ATOM 3954 C CA . ASP A 1 484 ? 82.496 88.782 137.913 1.00 59.62 481 ASP A CA 1
ATOM 3955 C C . ASP A 1 484 ? 82.743 88.279 139.329 1.00 55.34 481 ASP A C 1
ATOM 3956 O O . ASP A 1 484 ? 82.517 87.099 139.583 1.00 58.60 481 ASP A O 1
ATOM 3961 N N . SER A 1 485 ? 83.142 89.137 140.269 1.00 58.34 482 SER A N 1
ATOM 3962 C CA . SER A 1 485 ? 83.163 88.710 141.667 1.00 52.34 482 SER A CA 1
ATOM 3963 C C . SER A 1 485 ? 81.774 88.674 142.286 1.00 45.72 482 SER A C 1
ATOM 3964 O O . SER A 1 485 ? 81.606 88.099 143.363 1.00 54.79 482 SER A O 1
ATOM 3967 N N . VAL A 1 486 ? 80.795 89.316 141.657 1.00 46.51 483 VAL A N 1
ATOM 3968 C CA . VAL A 1 486 ? 79.429 89.334 142.162 1.00 51.32 483 VAL A CA 1
ATOM 3969 C C . VAL A 1 486 ? 78.608 88.263 141.479 1.00 47.38 483 VAL A C 1
ATOM 3970 O O . VAL A 1 486 ? 77.788 87.593 142.115 1.00 44.30 483 VAL A O 1
ATOM 3974 N N . GLU A 1 487 ? 78.878 88.103 140.184 1.00 47.84 484 GLU A N 1
ATOM 3975 C CA . GLU A 1 487 ? 78.162 87.156 139.338 1.00 50.78 484 GLU A CA 1
ATOM 3976 C C . GLU A 1 487 ? 78.512 85.714 139.680 1.00 48.32 484 GLU A C 1
ATOM 3977 O O . GLU A 1 487 ? 77.645 84.829 139.641 1.00 45.46 484 GLU A O 1
ATOM 3983 N N . ARG A 1 488 ? 79.779 85.453 139.992 1.00 47.49 485 ARG A N 1
ATOM 3984 C CA . ARG A 1 488 ? 80.132 84.120 140.448 1.00 51.08 485 ARG A CA 1
ATOM 3985 C C . ARG A 1 488 ? 79.408 83.800 141.755 1.00 49.21 485 ARG A C 1
ATOM 3986 O O . ARG A 1 488 ? 78.842 82.710 141.905 1.00 53.25 485 ARG A O 1
ATOM 3994 N N . GLU A 1 489 ? 79.372 84.745 142.703 1.00 42.46 486 GLU A N 1
ATOM 3995 C CA . GLU A 1 489 ? 78.666 84.445 143.948 1.00 54.27 486 GLU A CA 1
ATOM 3996 C C . GLU A 1 489 ? 77.158 84.325 143.742 1.00 56.39 486 GLU A C 1
ATOM 3997 O O . GLU A 1 489 ? 76.508 83.495 144.390 1.00 60.94 486 GLU A O 1
ATOM 4003 N N . ASN A 1 490 ? 76.569 85.150 142.872 1.00 47.33 487 ASN A N 1
ATOM 4004 C CA . ASN A 1 490 ? 75.163 84.930 142.556 1.00 46.51 487 ASN A CA 1
ATOM 4005 C C . ASN A 1 490 ? 74.954 83.506 142.071 1.00 46.01 487 ASN A C 1
ATOM 4006 O O . ASN A 1 490 ? 73.962 82.860 142.422 1.00 51.91 487 ASN A O 1
ATOM 4011 N N . GLU A 1 491 ? 75.902 82.988 141.289 1.00 46.76 488 GLU A N 1
ATOM 4012 C CA . GLU A 1 491 ? 75.737 81.657 140.717 1.00 52.30 488 GLU A CA 1
ATOM 4013 C C . GLU A 1 491 ? 75.812 80.562 141.775 1.00 62.61 488 GLU A C 1
ATOM 4014 O O . GLU A 1 491 ? 75.085 79.563 141.684 1.00 50.12 488 GLU A O 1
ATOM 4020 N N . ASN A 1 492 ? 76.695 80.718 142.767 1.00 60.28 489 ASN A N 1
ATOM 4021 C CA . ASN A 1 492 ? 76.730 79.780 143.885 1.00 59.22 489 ASN A CA 1
ATOM 4022 C C . ASN A 1 492 ? 75.370 79.714 144.560 1.00 65.79 489 ASN A C 1
ATOM 4023 O O . ASN A 1 492 ? 74.773 78.640 144.695 1.00 80.78 489 ASN A O 1
ATOM 4028 N N . LYS A 1 493 ? 74.859 80.870 144.981 1.00 61.14 490 LYS A N 1
ATOM 4029 C CA . LYS A 1 493 ? 73.625 80.954 145.753 1.00 58.76 490 LYS A CA 1
ATOM 4030 C C . LYS A 1 493 ? 72.381 80.688 144.919 1.00 51.89 490 LYS A C 1
ATOM 4031 O O . LYS A 1 493 ? 71.266 80.824 145.443 1.00 44.03 490 LYS A O 1
ATOM 4037 N N . GLU A 1 494 ? 72.553 80.320 143.648 1.00 49.83 491 GLU A N 1
ATOM 4038 C CA . GLU A 1 494 ? 71.449 80.086 142.723 1.00 47.53 491 GLU A CA 1
ATOM 4039 C C . GLU A 1 494 ? 70.507 81.287 142.681 1.00 38.18 491 GLU A C 1
ATOM 4040 O O . GLU A 1 494 ? 69.286 81.163 142.800 1.00 45.93 491 GLU A O 1
ATOM 4046 N N . ILE A 1 495 ? 71.097 82.464 142.479 1.00 34.03 492 ILE A N 1
ATOM 4047 C CA . ILE A 1 495 ? 70.363 83.721 142.347 1.00 48.67 492 ILE A CA 1
ATOM 4048 C C . ILE A 1 495 ? 70.481 84.241 140.918 1.00 39.57 492 ILE A C 1
ATOM 4049 O O . ILE A 1 495 ? 71.594 84.410 140.407 1.00 41.60 492 ILE A O 1
ATOM 4054 N N . THR A 1 496 ? 69.344 84.533 140.286 1.00 32.76 493 THR A N 1
ATOM 4055 C CA . THR A 1 496 ? 69.344 85.135 138.949 1.00 37.05 493 THR A CA 1
ATOM 4056 C C . THR A 1 496 ? 69.593 86.645 139.032 1.00 40.75 493 THR A C 1
ATOM 4057 O O . THR A 1 496 ? 68.754 87.400 139.535 1.00 36.23 493 THR A O 1
ATOM 4061 N N . SER A 1 497 ? 70.740 87.095 138.525 1.00 39.64 494 SER A N 1
ATOM 4062 C CA . SER A 1 497 ? 71.026 88.519 138.474 1.00 33.55 494 SER A CA 1
ATOM 4063 C C . SER A 1 497 ? 70.235 89.176 137.343 1.00 34.87 494 SER A C 1
ATOM 4064 O O . SER A 1 497 ? 69.746 88.519 136.418 1.00 35.48 494 SER A O 1
ATOM 4067 N N . CYS A 1 498 ? 70.108 90.496 137.425 1.00 37.40 495 CYS A N 1
ATOM 4068 C CA . CYS A 1 498 ? 69.185 91.182 136.529 1.00 37.73 495 CYS A CA 1
ATOM 4069 C C . CYS A 1 498 ? 69.393 92.696 136.512 1.00 32.36 495 CYS A C 1
ATOM 4070 O O . CYS A 1 498 ? 69.261 93.367 137.545 1.00 33.82 495 CYS A O 1
ATOM 4073 N N . GLU A 1 499 ? 69.737 93.247 135.348 1.00 37.90 496 GLU A N 1
ATOM 4074 C CA . GLU A 1 499 ? 70.008 94.679 135.232 1.00 37.43 496 GLU A CA 1
ATOM 4075 C C . GLU A 1 499 ? 68.706 95.418 134.953 1.00 31.85 496 GLU A C 1
ATOM 4076 O O . GLU A 1 499 ? 67.918 95.008 134.090 1.00 25.84 496 GLU A O 1
ATOM 4082 N N . ILE A 1 500 ? 68.472 96.482 135.712 1.00 27.64 497 ILE A N 1
ATOM 4083 C CA . ILE A 1 500 ? 67.363 97.382 135.424 1.00 33.05 497 ILE A CA 1
ATOM 4084 C C . ILE A 1 500 ? 67.810 98.367 134.345 1.00 28.10 497 ILE A C 1
ATOM 4085 O O . ILE A 1 500 ? 68.807 99.083 134.505 1.00 28.69 497 ILE A O 1
ATOM 4090 N N . VAL A 1 501 ? 67.090 98.373 133.227 1.00 24.35 498 VAL A N 1
ATOM 4091 C CA . VAL A 1 501 ? 67.440 99.159 132.054 1.00 26.47 498 VAL A CA 1
ATOM 4092 C C . VAL A 1 501 ? 66.226 99.994 131.690 1.00 25.11 498 VAL A C 1
ATOM 4093 O O . VAL A 1 501 ? 65.154 99.451 131.405 1.00 26.32 498 VAL A O 1
ATOM 4097 N N . PHE A 1 502 ? 66.389 101.308 131.689 1.00 28.40 499 PHE A N 1
ATOM 4098 C CA . PHE A 1 502 ? 65.228 102.181 131.773 1.00 29.29 499 PHE A CA 1
ATOM 4099 C C . PHE A 1 502 ? 65.561 103.524 131.134 1.00 30.86 499 PHE A C 1
ATOM 4100 O O . PHE A 1 502 ? 66.703 103.998 131.201 1.00 29.87 499 PHE A O 1
ATOM 4108 N N . LEU A 1 503 ? 64.551 104.129 130.531 1.00 25.08 500 LEU A N 1
ATOM 4109 C CA . LEU A 1 503 ? 64.643 105.518 130.129 1.00 28.22 500 LEU A CA 1
ATOM 4110 C C . LEU A 1 503 ? 64.292 106.410 131.308 1.00 30.13 500 LEU A C 1
ATOM 4111 O O . LEU A 1 503 ? 63.188 106.286 131.859 1.00 33.68 500 LEU A O 1
ATOM 4116 N N . PRO A 1 504 ? 65.182 107.304 131.760 1.00 28.68 501 PRO A N 1
ATOM 4117 C CA . PRO A 1 504 ? 64.871 108.139 132.925 1.00 34.02 501 PRO A CA 1
ATOM 4118 C C . PRO A 1 504 ? 63.588 108.951 132.753 1.00 35.89 501 PRO A C 1
ATOM 4119 O O . PRO A 1 504 ? 63.178 109.284 131.639 1.00 41.68 501 PRO A O 1
ATOM 4123 N N . GLU A 1 505 ? 62.940 109.265 133.882 1.00 30.00 502 GLU A N 1
ATOM 4124 C CA . GLU A 1 505 ? 61.633 109.904 133.792 1.00 34.07 502 GLU A CA 1
ATOM 4125 C C . GLU A 1 505 ? 61.772 111.305 133.230 1.00 40.81 502 GLU A C 1
ATOM 4126 O O . GLU A 1 505 ? 60.947 111.744 132.418 1.00 40.77 502 GLU A O 1
ATOM 4132 N N . ASN A 1 506 ? 62.828 112.002 133.623 1.00 35.75 503 ASN A N 1
ATOM 4133 C CA . ASN A 1 506 ? 63.187 113.286 133.041 1.00 52.51 503 ASN A CA 1
ATOM 4134 C C . ASN A 1 506 ? 64.271 113.012 132.000 1.00 53.57 503 ASN A C 1
ATOM 4135 O O . ASN A 1 506 ? 65.406 112.675 132.359 1.00 53.21 503 ASN A O 1
ATOM 4140 N N . ILE A 1 507 ? 63.922 113.129 130.709 1.00 49.09 504 ILE A N 1
ATOM 4141 C CA . ILE A 1 507 ? 64.798 112.568 129.675 1.00 57.40 504 ILE A CA 1
ATOM 4142 C C . ILE A 1 507 ? 66.065 113.379 129.459 1.00 52.16 504 ILE A C 1
ATOM 4143 O O . ILE A 1 507 ? 66.936 112.929 128.706 1.00 42.92 504 ILE A O 1
ATOM 4148 N N . ARG A 1 508 ? 66.215 114.537 130.117 1.00 59.45 505 ARG A N 1
ATOM 4149 C CA . ARG A 1 508 ? 67.505 115.234 130.114 1.00 57.05 505 ARG A CA 1
ATOM 4150 C C . ARG A 1 508 ? 68.604 114.343 130.667 1.00 52.88 505 ARG A C 1
ATOM 4151 O O . ARG A 1 508 ? 69.692 114.244 130.093 1.00 59.67 505 ARG A O 1
ATOM 4159 N N . HIS A 1 509 ? 68.328 113.670 131.761 1.00 58.74 506 HIS A N 1
ATOM 4160 C CA . HIS A 1 509 ? 69.283 112.754 132.383 1.00 59.68 506 HIS A CA 1
ATOM 4161 C C . HIS A 1 509 ? 69.503 111.470 131.583 1.00 50.23 506 HIS A C 1
ATOM 4162 O O . HIS A 1 509 ? 70.131 110.546 132.130 1.00 48.74 506 HIS A O 1
ATOM 4169 N N . ALA A 1 510 ? 69.045 111.358 130.336 1.00 40.46 507 ALA A N 1
ATOM 4170 C CA . ALA A 1 510 ? 69.120 110.075 129.656 1.00 43.10 507 ALA A CA 1
ATOM 4171 C C . ALA A 1 510 ? 70.545 109.671 129.288 1.00 43.03 507 ALA A C 1
ATOM 4172 O O . ALA A 1 510 ? 70.768 108.502 128.978 1.00 44.13 507 ALA A O 1
ATOM 4174 N N . ASN A 1 511 ? 71.518 110.584 129.294 1.00 40.07 508 ASN A N 1
ATOM 4175 C CA . ASN A 1 511 ? 72.878 110.146 129.001 1.00 38.22 508 ASN A CA 1
ATOM 4176 C C . ASN A 1 511 ? 73.597 109.545 130.203 1.00 45.81 508 ASN A C 1
ATOM 4177 O O . ASN A 1 511 ? 74.708 109.032 130.042 1.00 45.87 508 ASN A O 1
ATOM 4182 N N . VAL A 1 512 ? 73.015 109.604 131.401 1.00 44.79 509 VAL A N 1
ATOM 4183 C CA . VAL A 1 512 ? 73.689 109.003 132.549 1.00 47.75 509 VAL A CA 1
ATOM 4184 C C . VAL A 1 512 ? 73.463 107.493 132.591 1.00 46.00 509 VAL A C 1
ATOM 4185 O O . VAL A 1 512 ? 74.350 106.733 133.007 1.00 42.68 509 VAL A O 1
ATOM 4197 N N . HIS A 1 514 ? 73.750 104.959 130.885 1.00 40.69 511 HIS A N 1
ATOM 4198 C CA . HIS A 1 514 ? 74.403 104.002 130.007 1.00 43.00 511 HIS A CA 1
ATOM 4199 C C . HIS A 1 514 ? 75.302 103.054 130.786 1.00 45.07 511 HIS A C 1
ATOM 4200 O O . HIS A 1 514 ? 76.104 103.486 131.619 1.00 49.60 511 HIS A O 1
ATOM 4207 N N . THR A 1 515 ? 75.154 101.760 130.504 1.00 37.61 512 THR A N 1
ATOM 4208 C CA . THR A 1 515 ? 76.040 100.711 130.995 1.00 44.57 512 THR A CA 1
ATOM 4209 C C . THR A 1 515 ? 75.875 99.511 130.069 1.00 45.86 512 THR A C 1
ATOM 4210 O O . THR A 1 515 ? 74.952 99.458 129.250 1.00 38.84 512 THR A O 1
ATOM 4214 N N . SER A 1 516 ? 76.796 98.552 130.194 1.00 46.11 513 SER A N 1
ATOM 4215 C CA . SER A 1 516 ? 76.691 97.280 129.484 1.00 42.41 513 SER A CA 1
ATOM 4216 C C . SER A 1 516 ? 76.069 96.224 130.388 1.00 39.60 513 SER A C 1
ATOM 4217 O O . SER A 1 516 ? 76.360 96.160 131.585 1.00 46.77 513 SER A O 1
ATOM 4220 N N . ILE A 1 517 ? 75.217 95.393 129.800 1.00 38.44 514 ILE A N 1
ATOM 4221 C CA . ILE A 1 517 ? 74.448 94.401 130.537 1.00 25.28 514 ILE A CA 1
ATOM 4222 C C . ILE A 1 517 ? 75.338 93.183 130.764 1.00 34.91 514 ILE A C 1
ATOM 4223 O O . ILE A 1 517 ? 75.584 92.407 129.841 1.00 40.82 514 ILE A O 1
ATOM 4236 N N . ARG A 1 519 ? 74.505 90.792 133.109 1.00 31.39 516 ARG A N 1
ATOM 4237 C CA . ARG A 1 519 ? 73.717 89.906 133.956 1.00 30.73 516 ARG A CA 1
ATOM 4238 C C . ARG A 1 519 ? 72.966 88.841 133.192 1.00 44.27 516 ARG A C 1
ATOM 4239 O O . ARG A 1 519 ? 72.997 88.802 131.961 1.00 60.59 516 ARG A O 1
ATOM 4247 N N . ARG A 1 520 ? 72.286 87.971 133.929 1.00 38.37 517 ARG A N 1
ATOM 4248 C CA . ARG A 1 520 ? 71.525 86.904 133.272 1.00 38.63 517 ARG A CA 1
ATOM 4249 C C . ARG A 1 520 ? 70.257 87.433 132.607 1.00 39.36 517 ARG A C 1
ATOM 4250 O O . ARG A 1 520 ? 69.896 86.976 131.517 1.00 43.17 517 ARG A O 1
ATOM 4258 N N . LYS A 1 521 ? 69.551 88.368 133.255 1.00 40.82 518 LYS A N 1
ATOM 4259 C CA . LYS A 1 521 ? 68.278 88.867 132.748 1.00 30.94 518 LYS A CA 1
ATOM 4260 C C . LYS A 1 521 ? 68.253 90.388 132.834 1.00 32.04 518 LYS A C 1
ATOM 4261 O O . LYS A 1 521 ? 69.185 91.028 133.327 1.00 31.17 518 LYS A O 1
ATOM 4267 N N . VAL A 1 522 ? 67.163 90.969 132.351 1.00 27.64 519 VAL A N 1
ATOM 4268 C CA . VAL A 1 522 ? 67.018 92.416 132.252 1.00 27.22 519 VAL A CA 1
ATOM 4269 C C . VAL A 1 522 ? 65.606 92.786 132.672 1.00 27.28 519 VAL A C 1
ATOM 4270 O O . VAL A 1 522 ? 64.648 92.068 132.368 1.00 21.11 519 VAL A O 1
ATOM 4274 N N . LEU A 1 523 ? 65.488 93.881 133.424 1.00 29.08 520 LEU A N 1
ATOM 4275 C CA . LEU A 1 523 ? 64.183 94.415 133.789 1.00 29.86 520 LEU A CA 1
ATOM 4276 C C . LEU A 1 523 ? 64.043 95.762 133.098 1.00 28.98 520 LEU A C 1
ATOM 4277 O O . LEU A 1 523 ? 64.641 96.761 133.539 1.00 26.87 520 LEU A O 1
ATOM 4282 N N . PRO A 1 524 ? 63.300 95.831 131.997 1.00 29.09 521 PRO A N 1
ATOM 4283 C CA . PRO A 1 524 ? 63.271 97.054 131.188 1.00 22.13 521 PRO A CA 1
ATOM 4284 C C . PRO A 1 524 ? 62.072 97.942 131.471 1.00 25.68 521 PRO A C 1
ATOM 4285 O O . PRO A 1 524 ? 61.004 97.466 131.876 1.00 26.60 521 PRO A O 1
ATOM 4289 N N . PHE A 1 525 ? 62.243 99.245 131.256 1.00 28.80 522 PHE A N 1
ATOM 4290 C CA . PHE A 1 525 ? 61.161 100.215 131.357 1.00 28.83 522 PHE A CA 1
ATOM 4291 C C . PHE A 1 525 ? 61.357 101.274 130.286 1.00 30.69 522 PHE A C 1
ATOM 4292 O O . PHE A 1 525 ? 62.444 101.859 130.190 1.00 28.87 522 PHE A O 1
ATOM 4300 N N . PHE A 1 526 ? 60.303 101.526 129.503 1.00 26.25 523 PHE A N 1
ATOM 4301 C CA . PHE A 1 526 ? 60.351 102.519 128.439 1.00 24.93 523 PHE A CA 1
ATOM 4302 C C . PHE A 1 526 ? 61.504 102.217 127.493 1.00 27.31 523 PHE A C 1
ATOM 4303 O O . PHE A 1 526 ? 62.196 103.110 127.008 1.00 33.17 523 PHE A O 1
ATOM 4311 N N . THR A 1 527 ? 61.725 100.937 127.267 1.00 29.00 524 THR A N 1
ATOM 4312 C CA . THR A 1 527 ? 62.678 100.435 126.291 1.00 33.38 524 THR A CA 1
ATOM 4313 C C . THR A 1 527 ? 62.494 98.927 126.250 1.00 32.49 524 THR A C 1
ATOM 4314 O O . THR A 1 527 ? 61.636 98.368 126.943 1.00 29.05 524 THR A O 1
ATOM 4318 N N . SER A 1 528 ? 63.283 98.277 125.404 1.00 35.19 525 SER A N 1
ATOM 4319 C CA . SER A 1 528 ? 63.240 96.833 125.259 1.00 33.70 525 SER A CA 1
ATOM 4320 C C . SER A 1 528 ? 64.595 96.372 124.759 1.00 39.03 525 SER A C 1
ATOM 4321 O O . SER A 1 528 ? 65.289 97.097 124.039 1.00 44.16 525 SER A O 1
ATOM 4324 N N . THR A 1 529 ? 64.987 95.180 125.181 1.00 33.67 526 THR A N 1
ATOM 4325 C CA . THR A 1 529 ? 66.274 94.636 124.804 1.00 38.52 526 THR A CA 1
ATOM 4326 C C . THR A 1 529 ? 66.065 93.273 124.171 1.00 41.08 526 THR A C 1
ATOM 4327 O O . THR A 1 529 ? 64.933 92.825 123.965 1.00 42.13 526 THR A O 1
ATOM 4331 N N . SER A 1 530 ? 67.186 92.620 123.860 1.00 49.25 527 SER A N 1
ATOM 4332 C CA . SER A 1 530 ? 67.227 91.257 123.345 1.00 41.81 527 SER A CA 1
ATOM 4333 C C . SER A 1 530 ? 67.535 90.233 124.422 1.00 39.06 527 SER A C 1
ATOM 4334 O O . SER A 1 530 ? 67.570 89.032 124.125 1.00 38.99 527 SER A O 1
ATOM 4337 N N . HIS A 1 531 ? 67.784 90.670 125.653 1.00 35.10 528 HIS A N 1
ATOM 4338 C CA . HIS A 1 531 ? 68.056 89.728 126.721 1.00 35.62 528 HIS A CA 1
ATOM 4339 C C . HIS A 1 531 ? 66.760 89.058 127.182 1.00 31.30 528 HIS A C 1
ATOM 4340 O O . HIS A 1 531 ? 65.653 89.400 126.757 1.00 32.88 528 HIS A O 1
ATOM 4347 N N . ASN A 1 532 ? 66.891 88.085 128.068 1.00 29.82 529 ASN A N 1
ATOM 4348 C CA . ASN A 1 532 ? 65.715 87.588 128.753 1.00 32.09 529 ASN A CA 1
ATOM 4349 C C . ASN A 1 532 ? 65.234 88.632 129.753 1.00 32.13 529 ASN A C 1
ATOM 4350 O O . ASN A 1 532 ? 66.015 89.138 130.566 1.00 33.02 529 ASN A O 1
ATOM 4355 N N . GLU A 1 533 ? 63.950 88.969 129.680 1.00 28.04 530 GLU A N 1
ATOM 4356 C CA . GLU A 1 533 ? 63.397 90.083 130.431 1.00 24.50 530 GLU A CA 1
ATOM 4357 C C . GLU A 1 533 ? 62.377 89.606 131.456 1.00 25.38 530 GLU A C 1
ATOM 4358 O O . GLU A 1 533 ? 61.580 88.702 131.184 1.00 28.18 530 GLU A O 1
ATOM 4364 N N . VAL A 1 534 ? 62.405 90.234 132.632 1.00 25.10 531 VAL A N 1
ATOM 4365 C CA . VAL A 1 534 ? 61.493 89.938 133.733 1.00 21.57 531 VAL A CA 1
ATOM 4366 C C . VAL A 1 534 ? 60.270 90.829 133.596 1.00 25.80 531 VAL A C 1
ATOM 4367 O O . VAL A 1 534 ? 60.393 92.024 133.285 1.00 28.41 531 VAL A O 1
ATOM 4371 N N . LEU A 1 535 ? 59.097 90.287 133.907 1.00 30.85 532 LEU A N 1
ATOM 4372 C CA . LEU A 1 535 ? 57.867 91.071 133.879 1.00 30.48 532 LEU A CA 1
ATOM 4373 C C . LEU A 1 535 ? 57.732 91.746 135.245 1.00 29.20 532 LEU A C 1
ATOM 4374 O O . LEU A 1 535 ? 57.887 91.092 136.276 1.00 18.86 532 LEU A O 1
ATOM 4379 N N . LEU A 1 536 ? 57.445 93.046 135.261 1.00 22.57 533 LEU A N 1
ATOM 4380 C CA . LEU A 1 536 ? 57.335 93.775 136.520 1.00 18.52 533 LEU A CA 1
ATOM 4381 C C . LEU A 1 536 ? 56.360 93.089 137.452 1.00 22.66 533 LEU A C 1
ATOM 4382 O O . LEU A 1 536 ? 56.695 92.784 138.608 1.00 22.60 533 LEU A O 1
ATOM 4387 N N . THR A 1 537 ? 55.168 92.790 136.956 1.00 17.61 534 THR A N 1
ATOM 4388 C CA . THR A 1 537 ? 54.140 92.221 137.811 1.00 21.60 534 THR A CA 1
ATOM 4389 C C . THR A 1 537 ? 54.341 90.737 138.088 1.00 25.99 534 THR A C 1
ATOM 4390 O O . THR A 1 537 ? 53.425 90.098 138.619 1.00 23.45 534 THR A O 1
ATOM 4394 N N . ASN A 1 538 ? 55.503 90.181 137.748 1.00 24.44 535 ASN A N 1
ATOM 4395 C CA . ASN A 1 538 ? 55.880 88.870 138.235 1.00 24.36 535 ASN A CA 1
ATOM 4396 C C . ASN A 1 538 ? 56.792 88.931 139.449 1.00 29.43 535 ASN A C 1
ATOM 4397 O O . ASN A 1 538 ? 57.057 87.879 140.055 1.00 23.94 535 ASN A O 1
ATOM 4402 N N . ILE A 1 539 ? 57.261 90.125 139.827 1.00 26.32 536 ILE A N 1
ATOM 4403 C CA . ILE A 1 539 ? 58.177 90.251 140.956 1.00 23.25 536 ILE A CA 1
ATOM 4404 C C . ILE A 1 539 ? 57.380 90.248 142.252 1.00 20.44 536 ILE A C 1
ATOM 4405 O O . ILE A 1 539 ? 56.483 91.072 142.444 1.00 23.53 536 ILE A O 1
ATOM 4410 N N . TYR A 1 540 ? 57.706 89.315 143.134 1.00 18.07 537 TYR A N 1
ATOM 4411 C CA . TYR A 1 540 ? 57.067 89.156 144.430 1.00 21.48 537 TYR A CA 1
ATOM 4412 C C . TYR A 1 540 ? 58.122 89.328 145.516 1.00 24.11 537 TYR A C 1
ATOM 4413 O O . TYR A 1 540 ? 59.288 88.969 145.315 1.00 27.19 537 TYR A O 1
ATOM 4422 N N . ILE A 1 541 ? 57.733 89.922 146.645 1.00 23.08 538 ILE A N 1
ATOM 4423 C CA . ILE A 1 541 ? 58.657 90.225 147.737 1.00 24.87 538 ILE A CA 1
ATOM 4424 C C . ILE A 1 541 ? 58.324 89.355 148.940 1.00 29.62 538 ILE A C 1
ATOM 4425 O O . ILE A 1 541 ? 57.154 89.231 149.323 1.00 28.98 538 ILE A O 1
ATOM 4430 N N . GLY A 1 542 ? 59.353 88.774 149.550 1.00 25.06 539 GLY A N 1
ATOM 4431 C CA . GLY A 1 542 ? 59.171 88.082 150.807 1.00 28.48 539 GLY A CA 1
ATOM 4432 C C . GLY A 1 542 ? 60.290 88.340 151.804 1.00 31.05 539 GLY A C 1
ATOM 4433 O O . GLY A 1 542 ? 61.156 89.186 151.570 1.00 27.72 539 GLY A O 1
ATOM 4434 N N . ILE A 1 543 ? 60.301 87.551 152.884 1.00 41.31 540 ILE A N 1
ATOM 4435 C CA . ILE A 1 543 ? 61.215 87.675 154.022 1.00 38.79 540 ILE A CA 1
ATOM 4436 C C . ILE A 1 543 ? 61.923 86.329 154.229 1.00 40.97 540 ILE A C 1
ATOM 4437 O O . ILE A 1 543 ? 61.270 85.324 154.536 1.00 35.13 540 ILE A O 1
ATOM 4442 N N . ASP A 1 544 ? 63.256 86.316 154.062 1.00 49.19 541 ASP A N 1
ATOM 4443 C CA . ASP A 1 544 ? 64.181 85.230 154.435 1.00 39.05 541 ASP A CA 1
ATOM 4444 C C . ASP A 1 544 ? 63.878 84.503 155.742 1.00 48.18 541 ASP A C 1
ATOM 4445 O O . ASP A 1 544 ? 63.073 84.954 156.567 1.00 38.79 541 ASP A O 1
ATOM 4450 N N . GLU A 1 545 ? 64.601 83.403 155.965 1.00 52.75 542 GLU A N 1
ATOM 4451 C CA . GLU A 1 545 ? 64.679 82.820 157.297 1.00 48.42 542 GLU A CA 1
ATOM 4452 C C . GLU A 1 545 ? 65.295 83.794 158.293 1.00 46.81 542 GLU A C 1
ATOM 4453 O O . GLU A 1 545 ? 65.036 83.686 159.495 1.00 48.61 542 GLU A O 1
ATOM 4459 N N . LYS A 1 546 ? 66.080 84.762 157.812 1.00 54.92 543 LYS A N 1
ATOM 4460 C CA . LYS A 1 546 ? 66.768 85.731 158.657 1.00 51.17 543 LYS A CA 1
ATOM 4461 C C . LYS A 1 546 ? 66.073 87.110 158.647 1.00 45.95 543 LYS A C 1
ATOM 4462 O O . LYS A 1 546 ? 66.689 88.130 158.976 1.00 46.67 543 LYS A O 1
ATOM 4468 N N . GLU A 1 547 ? 64.780 87.152 158.321 1.00 48.96 544 GLU A N 1
ATOM 4469 C CA . GLU A 1 547 ? 64.016 88.400 158.267 1.00 46.20 544 GLU A CA 1
ATOM 4470 C C . GLU A 1 547 ? 64.697 89.415 157.343 1.00 40.78 544 GLU A C 1
ATOM 4471 O O . GLU A 1 547 ? 64.855 90.596 157.659 1.00 36.43 544 GLU A O 1
ATOM 4477 N N . LYS A 1 548 ? 65.098 88.925 156.178 1.00 36.86 545 LYS A N 1
ATOM 4478 C CA . LYS A 1 548 ? 65.774 89.706 155.155 1.00 35.29 545 LYS A CA 1
ATOM 4479 C C . LYS A 1 548 ? 64.886 89.737 153.909 1.00 32.47 545 LYS A C 1
ATOM 4480 O O . LYS A 1 548 ? 64.289 88.720 153.536 1.00 32.61 545 LYS A O 1
ATOM 4486 N N . PHE A 1 549 ? 64.751 90.907 153.288 1.00 27.71 546 PHE A N 1
ATOM 4487 C CA . PHE A 1 549 ? 63.941 91.018 152.074 1.00 24.07 546 PHE A CA 1
ATOM 4488 C C . PHE A 1 549 ? 64.608 90.310 150.897 1.00 27.25 546 PHE A C 1
ATOM 4489 O O . PHE A 1 549 ? 65.801 90.515 150.640 1.00 21.91 546 PHE A O 1
ATOM 4497 N N . TYR A 1 550 ? 63.826 89.506 150.163 1.00 25.25 547 TYR A N 1
ATOM 4498 C CA . TYR A 1 550 ? 64.248 88.908 148.902 1.00 27.39 547 TYR A CA 1
ATOM 4499 C C . TYR A 1 550 ? 63.159 89.144 147.845 1.00 27.07 547 TYR A C 1
ATOM 4500 O O . TYR A 1 550 ? 62.034 89.563 148.149 1.00 25.31 547 TYR A O 1
ATOM 4509 N N . ALA A 1 551 ? 63.510 88.891 146.579 1.00 30.33 548 ALA A N 1
ATOM 4510 C CA . ALA A 1 551 ? 62.608 89.089 145.450 1.00 24.90 548 ALA A CA 1
ATOM 4511 C C . ALA A 1 551 ? 62.616 87.842 144.578 1.00 25.90 548 ALA A C 1
ATOM 4512 O O . ALA A 1 551 ? 63.681 87.278 144.310 1.00 30.34 548 ALA A O 1
ATOM 4514 N N . ARG A 1 552 ? 61.435 87.421 144.120 1.00 26.25 549 ARG A N 1
ATOM 4515 C CA . ARG A 1 552 ? 61.299 86.193 143.337 1.00 34.85 549 ARG A CA 1
ATOM 4516 C C . ARG A 1 552 ? 60.357 86.394 142.154 1.00 31.72 549 ARG A C 1
ATOM 4517 O O . ARG A 1 552 ? 59.318 87.046 142.288 1.00 26.88 549 ARG A O 1
ATOM 4525 N N . ASP A 1 553 ? 60.733 85.836 140.995 1.00 29.87 550 ASP A N 1
ATOM 4526 C CA . ASP A 1 553 ? 59.858 85.800 139.821 1.00 33.71 550 ASP A CA 1
ATOM 4527 C C . ASP A 1 553 ? 58.776 84.739 140.000 1.00 40.41 550 ASP A C 1
ATOM 4528 O O . ASP A 1 553 ? 59.072 83.540 140.025 1.00 44.29 550 ASP A O 1
ATOM 4533 N N . ILE A 1 554 ? 57.516 85.170 140.063 1.00 39.60 551 ILE A N 1
ATOM 4534 C CA . ILE A 1 554 ? 56.441 84.233 140.362 1.00 37.98 551 ILE A CA 1
ATOM 4535 C C . ILE A 1 554 ? 56.180 83.262 139.219 1.00 47.97 551 ILE A C 1
ATOM 4536 O O . ILE A 1 554 ? 55.508 82.245 139.433 1.00 48.78 551 ILE A O 1
ATOM 4541 N N . SER A 1 555 ? 56.675 83.535 138.005 1.00 40.51 552 SER A N 1
ATOM 4542 C CA . SER A 1 555 ? 56.408 82.595 136.918 1.00 43.39 552 SER A CA 1
ATOM 4543 C C . SER A 1 555 ? 57.417 81.446 136.895 1.00 46.07 552 SER A C 1
ATOM 4544 O O . SER A 1 555 ? 57.043 80.305 136.607 1.00 50.70 552 SER A O 1
ATOM 4547 N N . THR A 1 556 ? 58.690 81.714 137.213 1.00 45.64 553 THR A N 1
ATOM 4548 C CA . THR A 1 556 ? 59.732 80.691 137.232 1.00 40.83 553 THR A CA 1
ATOM 4549 C C . THR A 1 556 ? 60.171 80.300 138.636 1.00 45.20 553 THR A C 1
ATOM 4550 O O . THR A 1 556 ? 60.986 79.386 138.784 1.00 47.18 553 THR A O 1
ATOM 4554 N N . GLN A 1 557 ? 59.700 80.991 139.661 1.00 46.61 554 GLN A N 1
ATOM 4555 C CA . GLN A 1 557 ? 60.145 80.776 141.033 1.00 43.61 554 GLN A CA 1
ATOM 4556 C C . GLN A 1 557 ? 61.636 81.058 141.213 1.00 40.03 554 GLN A C 1
ATOM 4557 O O . GLN A 1 557 ? 62.226 80.611 142.192 1.00 30.19 554 GLN A O 1
ATOM 4563 N N . GLU A 1 558 ? 62.242 81.831 140.301 1.00 40.21 555 GLU A N 1
ATOM 4564 C CA . GLU A 1 558 ? 63.630 82.271 140.452 1.00 40.71 555 GLU A CA 1
ATOM 4565 C C . GLU A 1 558 ? 63.762 83.379 141.505 1.00 41.07 555 GLU A C 1
ATOM 4566 O O . GLU A 1 558 ? 62.945 84.302 141.578 1.00 42.04 555 GLU A O 1
ATOM 4572 N N . VAL A 1 559 ? 64.817 83.320 142.279 1.00 36.45 556 VAL A N 1
ATOM 4573 C CA . VAL A 1 559 ? 65.165 84.395 143.204 1.00 40.59 556 VAL A CA 1
ATOM 4574 C C . VAL A 1 559 ? 66.012 85.436 142.481 1.00 38.42 556 VAL A C 1
ATOM 4575 O O . VAL A 1 559 ? 66.965 85.093 141.764 1.00 37.55 556 VAL A O 1
ATOM 4579 N N . LEU A 1 560 ? 65.703 86.717 142.707 1.00 40.77 557 LEU A N 1
ATOM 4580 C CA . LEU A 1 560 ? 66.293 87.811 141.943 1.00 30.68 557 LEU A CA 1
ATOM 4581 C C . LEU A 1 560 ? 67.079 88.784 142.825 1.00 34.96 557 LEU A C 1
ATOM 4582 O O . LEU A 1 560 ? 66.725 89.032 143.990 1.00 35.72 557 LEU A O 1
ATOM 4587 N N . LYS A 1 561 ? 68.189 89.274 142.266 1.00 26.15 558 LYS A N 1
ATOM 4588 C CA . LYS A 1 561 ? 68.896 90.460 142.717 1.00 26.32 558 LYS A CA 1
ATOM 4589 C C . LYS A 1 561 ? 69.035 91.380 141.508 1.00 37.64 558 LYS A C 1
ATOM 4590 O O . LYS A 1 561 ? 69.348 90.923 140.403 1.00 27.66 558 LYS A O 1
ATOM 4596 N N . PHE A 1 562 ? 68.788 92.674 141.715 1.00 37.19 559 PHE A N 1
ATOM 4597 C CA . PHE A 1 562 ? 68.714 93.640 140.634 1.00 25.51 559 PHE A CA 1
ATOM 4598 C C . PHE A 1 562 ? 69.876 94.610 140.718 1.00 28.87 559 PHE A C 1
ATOM 4599 O O . PHE A 1 562 ? 70.358 94.931 141.808 1.00 31.49 559 PHE A O 1
ATOM 4607 N N . TYR A 1 563 ? 70.320 95.085 139.560 1.00 29.14 560 TYR A N 1
ATOM 4608 C CA . TYR A 1 563 ? 71.517 95.906 139.518 1.00 32.11 560 TYR A CA 1
ATOM 4609 C C . TYR A 1 563 ? 71.315 97.108 138.603 1.00 30.15 560 TYR A C 1
ATOM 4610 O O . TYR A 1 563 ? 70.590 97.049 137.603 1.00 24.95 560 TYR A O 1
ATOM 4619 N N . ILE A 1 564 ? 71.961 98.207 138.987 1.00 30.13 561 ILE A N 1
ATOM 4620 C CA . ILE A 1 564 ? 72.063 99.420 138.188 1.00 25.21 561 ILE A CA 1
ATOM 4621 C C . ILE A 1 564 ? 73.549 99.758 138.201 1.00 24.06 561 ILE A C 1
ATOM 4622 O O . ILE A 1 564 ? 74.051 100.361 139.154 1.00 23.63 561 ILE A O 1
ATOM 4627 N N . THR A 1 565 ? 74.268 99.322 137.169 1.00 33.11 562 THR A N 1
ATOM 4628 C CA . THR A 1 565 ? 75.737 99.338 137.186 1.00 37.39 562 THR A CA 1
ATOM 4629 C C . THR A 1 565 ? 76.236 100.621 136.520 1.00 32.90 562 THR A C 1
ATOM 4630 O O . THR A 1 565 ? 76.870 100.615 135.465 1.00 33.29 562 THR A O 1
ATOM 4634 N N . SER A 1 566 ? 75.927 101.739 137.174 1.00 31.96 563 SER A N 1
ATOM 4635 C CA . SER A 1 566 ? 76.198 103.078 136.653 1.00 31.78 563 SER A CA 1
ATOM 4636 C C . SER A 1 566 ? 76.203 104.058 137.824 1.00 34.96 563 SER A C 1
ATOM 4637 O O . SER A 1 566 ? 76.159 103.657 138.990 1.00 42.39 563 SER A O 1
ATOM 4648 N N . TYR A 1 568 ? 73.965 106.507 138.073 1.00 29.20 565 TYR A N 1
ATOM 4649 C CA . TYR A 1 568 ? 72.652 107.125 138.141 1.00 33.14 565 TYR A CA 1
ATOM 4650 C C . TYR A 1 568 ? 72.218 107.247 139.593 1.00 36.90 565 TYR A C 1
ATOM 4651 O O . TYR A 1 568 ? 72.277 106.280 140.357 1.00 29.55 565 TYR A O 1
ATOM 4660 N N . ASN A 1 569 ? 71.792 108.449 139.974 1.00 42.56 566 ASN A N 1
ATOM 4661 C CA . ASN A 1 569 ? 71.375 108.701 141.347 1.00 39.71 566 ASN A CA 1
ATOM 4662 C C . ASN A 1 569 ? 70.258 107.749 141.750 1.00 42.42 566 ASN A C 1
ATOM 4663 O O . ASN A 1 569 ? 69.148 107.806 141.201 1.00 39.97 566 ASN A O 1
ATOM 4668 N N . LYS A 1 570 ? 70.550 106.889 142.730 1.00 29.06 567 LYS A N 1
ATOM 4669 C CA . LYS A 1 570 ? 69.595 105.853 143.098 1.00 38.31 567 LYS A CA 1
ATOM 4670 C C . LYS A 1 570 ? 68.358 106.420 143.795 1.00 36.21 567 LYS A C 1
ATOM 4671 O O . LYS A 1 570 ? 67.274 105.841 143.678 1.00 38.90 567 LYS A O 1
ATOM 4677 N N . THR A 1 571 ? 68.476 107.554 144.495 1.00 28.33 568 THR A N 1
ATOM 4678 C CA . THR A 1 571 ? 67.300 108.132 145.145 1.00 38.54 568 THR A CA 1
ATOM 4679 C C . THR A 1 571 ? 66.313 108.776 144.173 1.00 41.90 568 THR A C 1
ATOM 4680 O O . THR A 1 571 ? 65.229 109.176 144.611 1.00 37.06 568 THR A O 1
ATOM 4684 N N . LEU A 1 572 ? 66.650 108.868 142.880 1.00 45.08 569 LEU A N 1
ATOM 4685 C CA . LEU A 1 572 ? 65.768 109.445 141.872 1.00 37.48 569 LEU A CA 1
ATOM 4686 C C . LEU A 1 572 ? 64.678 108.495 141.392 1.00 39.19 569 LEU A C 1
ATOM 4687 O O . LEU A 1 572 ? 63.691 108.949 140.811 1.00 47.74 569 LEU A O 1
ATOM 4692 N N . PHE A 1 573 ? 64.835 107.199 141.596 1.00 43.05 570 PHE A N 1
ATOM 4693 C CA . PHE A 1 573 ? 63.955 106.238 140.955 1.00 40.59 570 PHE A CA 1
ATOM 4694 C C . PHE A 1 573 ? 62.574 106.250 141.567 1.00 31.73 570 PHE A C 1
ATOM 4695 O O . PHE A 1 573 ? 62.373 106.686 142.700 1.00 37.76 570 PHE A O 1
ATOM 4703 N N . SER A 1 574 ? 61.625 105.708 140.807 1.00 25.10 571 SER A N 1
ATOM 4704 C CA . SER A 1 574 ? 60.391 105.208 141.387 1.00 24.38 571 SER A CA 1
ATOM 4705 C C . SER A 1 574 ? 60.694 104.271 142.549 1.00 28.44 571 SER A C 1
ATOM 4706 O O . SER A 1 574 ? 61.598 103.432 142.472 1.00 22.41 571 SER A O 1
ATOM 4709 N N . ASN A 1 575 ? 59.907 104.408 143.619 1.00 26.49 572 ASN A N 1
ATOM 4710 C CA . ASN A 1 575 ? 60.094 103.612 144.826 1.00 25.76 572 ASN A CA 1
ATOM 4711 C C . ASN A 1 575 ? 60.384 102.141 144.550 1.00 29.16 572 ASN A C 1
ATOM 4712 O O . ASN A 1 575 ? 61.358 101.584 145.069 1.00 30.89 572 ASN A O 1
ATOM 4717 N N . GLU A 1 576 ? 59.547 101.494 143.736 1.00 24.50 573 GLU A N 1
ATOM 4718 C CA . GLU A 1 576 ? 59.700 100.061 143.537 1.00 22.46 573 GLU A CA 1
ATOM 4719 C C . GLU A 1 576 ? 61.070 99.723 142.973 1.00 27.64 573 GLU A C 1
ATOM 4720 O O . GLU A 1 576 ? 61.705 98.764 143.424 1.00 35.15 573 GLU A O 1
ATOM 4726 N N . LEU A 1 577 ? 61.556 100.505 142.000 1.00 26.02 574 LEU A N 1
ATOM 4727 C CA . LEU A 1 577 ? 62.867 100.217 141.417 1.00 19.89 574 LEU A CA 1
ATOM 4728 C C . LEU A 1 577 ? 63.981 100.541 142.396 1.00 24.58 574 LEU A C 1
ATOM 4729 O O . LEU A 1 577 ? 64.967 99.799 142.491 1.00 26.42 574 LEU A O 1
ATOM 4734 N N . ARG A 1 578 ? 63.855 101.655 143.125 1.00 25.79 575 ARG A N 1
ATOM 4735 C CA . ARG A 1 578 ? 64.838 101.960 144.155 1.00 18.52 575 ARG A CA 1
ATOM 4736 C C . ARG A 1 578 ? 64.893 100.844 145.197 1.00 23.16 575 ARG A C 1
ATOM 4737 O O . ARG A 1 578 ? 65.979 100.437 145.631 1.00 19.27 575 ARG A O 1
ATOM 4745 N N . PHE A 1 579 ? 63.723 100.313 145.575 1.00 21.15 576 PHE A N 1
ATOM 4746 C CA . PHE A 1 579 ? 63.645 99.210 146.528 1.00 20.33 576 PHE A CA 1
ATOM 4747 C C . PHE A 1 579 ? 64.338 97.962 145.995 1.00 24.31 576 PHE A C 1
ATOM 4748 O O . PHE A 1 579 ? 65.167 97.346 146.686 1.00 21.69 576 PHE A O 1
ATOM 4756 N N . LEU A 1 580 ? 63.984 97.550 144.773 1.00 22.74 577 LEU A N 1
ATOM 4757 C CA . LEU A 1 580 ? 64.618 96.374 144.191 1.00 22.42 577 LEU A CA 1
ATOM 4758 C C . LEU A 1 580 ? 66.136 96.522 144.184 1.00 24.11 577 LEU A C 1
ATOM 4759 O O . LEU A 1 580 ? 66.866 95.571 144.488 1.00 25.06 577 LEU A O 1
ATOM 4764 N N . TYR A 1 581 ? 66.631 97.715 143.848 1.00 23.79 578 TYR A N 1
ATOM 4765 C CA . TYR A 1 581 ? 68.066 97.963 143.908 1.00 25.86 578 TYR A CA 1
ATOM 4766 C C . TYR A 1 581 ? 68.594 97.817 145.335 1.00 26.72 578 TYR A C 1
ATOM 4767 O O . TYR A 1 581 ? 69.619 97.169 145.571 1.00 29.04 578 TYR A O 1
ATOM 4776 N N . GLU A 1 582 ? 67.907 98.416 146.303 1.00 23.80 579 GLU A N 1
ATOM 4777 C CA . GLU A 1 582 ? 68.478 98.509 147.636 1.00 24.28 579 GLU A CA 1
ATOM 4778 C C . GLU A 1 582 ? 68.472 97.158 148.352 1.00 24.83 579 GLU A C 1
ATOM 4779 O O . GLU A 1 582 ? 69.419 96.844 149.086 1.00 27.05 579 GLU A O 1
ATOM 4785 N N . ILE A 1 583 ? 67.439 96.330 148.144 1.00 23.26 580 ILE A N 1
ATOM 4786 C CA . ILE A 1 583 ? 67.446 95.016 148.787 1.00 22.06 580 ILE A CA 1
ATOM 4787 C C . ILE A 1 583 ? 68.457 94.091 148.147 1.00 21.77 580 ILE A C 1
ATOM 4788 O O . ILE A 1 583 ? 68.741 93.023 148.694 1.00 29.99 580 ILE A O 1
ATOM 4793 N N . SER A 1 584 ? 69.043 94.504 147.034 1.00 20.21 581 SER A N 1
ATOM 4794 C CA . SER A 1 584 ? 69.987 93.690 146.302 1.00 24.94 581 SER A CA 1
ATOM 4795 C C . SER A 1 584 ? 71.444 93.863 146.735 1.00 28.07 581 SER A C 1
ATOM 4796 O O . SER A 1 584 ? 72.310 93.115 146.268 1.00 34.84 581 SER A O 1
ATOM 4799 N N . LEU A 1 585 ? 71.764 94.810 147.586 1.00 30.17 582 LEU A N 1
ATOM 4800 C CA . LEU A 1 585 ? 73.123 94.858 148.079 1.00 35.69 582 LEU A CA 1
ATOM 4801 C C . LEU A 1 585 ? 73.058 94.761 149.591 1.00 55.69 582 LEU A C 1
ATOM 4802 O O . LEU A 1 585 ? 72.064 94.285 150.154 1.00 56.69 582 LEU A O 1
ATOM 4807 N N . ASP A 1 586 ? 74.119 95.208 150.258 1.00 70.58 583 ASP A N 1
ATOM 4808 C CA . ASP A 1 586 ? 74.155 95.188 151.718 1.00 80.63 583 ASP A CA 1
ATOM 4809 C C . ASP A 1 586 ? 73.986 96.593 152.285 1.00 75.36 583 ASP A C 1
ATOM 4810 O O . ASP A 1 586 ? 74.877 97.446 152.171 1.00 73.50 583 ASP A O 1
ATOM 4815 N N . ASP A 1 587 ? 72.834 96.795 152.926 1.00 77.57 584 ASP A N 1
ATOM 4816 C CA . ASP A 1 587 ? 72.159 98.071 153.125 1.00 80.85 584 ASP A CA 1
ATOM 4817 C C . ASP A 1 587 ? 72.851 98.978 154.139 1.00 80.26 584 ASP A C 1
ATOM 4818 O O . ASP A 1 587 ? 72.265 99.996 154.530 1.00 83.07 584 ASP A O 1
ATOM 4823 N N . LYS A 1 588 ? 74.071 98.661 154.570 1.00 56.58 585 LYS A N 1
ATOM 4824 C CA . LYS A 1 588 ? 74.639 99.429 155.665 1.00 55.16 585 LYS A CA 1
ATOM 4825 C C . LYS A 1 588 ? 75.673 100.459 155.232 1.00 46.79 585 LYS A C 1
ATOM 4826 O O . LYS A 1 588 ? 75.765 101.523 155.859 1.00 43.72 585 LYS A O 1
ATOM 4832 N N . PHE A 1 589 ? 76.428 100.217 154.170 1.00 41.45 586 PHE A N 1
ATOM 4833 C CA . PHE A 1 589 ? 77.342 101.257 153.728 1.00 42.35 586 PHE A CA 1
ATOM 4834 C C . PHE A 1 589 ? 76.557 102.451 153.201 1.00 44.43 586 PHE A C 1
ATOM 4835 O O . PHE A 1 589 ? 75.548 102.290 152.512 1.00 47.67 586 PHE A O 1
ATOM 4843 N N . GLY A 1 590 ? 77.010 103.655 153.538 1.00 45.45 587 GLY A N 1
ATOM 4844 C CA . GLY A 1 590 ? 76.263 104.840 153.156 1.00 40.88 587 GLY A CA 1
ATOM 4845 C C . GLY A 1 590 ? 76.456 106.050 154.049 1.00 51.58 587 GLY A C 1
ATOM 4846 O O . GLY A 1 590 ? 76.940 107.085 153.585 1.00 60.88 587 GLY A O 1
ATOM 4847 N N . ASN A 1 591 ? 76.100 105.940 155.330 1.00 57.80 588 ASN A N 1
ATOM 4848 C CA . ASN A 1 591 ? 76.067 107.085 156.253 1.00 59.30 588 ASN A CA 1
ATOM 4849 C C . ASN A 1 591 ? 77.238 107.015 157.239 1.00 46.85 588 ASN A C 1
ATOM 4850 O O . ASN A 1 591 ? 77.125 106.430 158.321 1.00 42.93 588 ASN A O 1
ATOM 4855 N N . LEU A 1 592 ? 78.360 107.650 156.883 1.00 50.97 589 LEU A N 1
ATOM 4856 C CA . LEU A 1 592 ? 79.513 107.669 157.781 1.00 34.98 589 LEU A CA 1
ATOM 4857 C C . LEU A 1 592 ? 79.220 108.540 159.000 1.00 31.30 589 LEU A C 1
ATOM 4858 O O . LEU A 1 592 ? 78.637 109.624 158.867 1.00 29.18 589 LEU A O 1
ATOM 4863 N N . PRO A 1 593 ? 79.606 108.098 160.200 1.00 27.31 590 PRO A N 1
ATOM 4864 C CA . PRO A 1 593 ? 79.190 108.829 161.409 1.00 24.84 590 PRO A CA 1
ATOM 4865 C C . PRO A 1 593 ? 79.703 110.249 161.480 1.00 25.11 590 PRO A C 1
ATOM 4866 O O . PRO A 1 593 ? 78.989 111.116 161.998 1.00 29.73 590 PRO A O 1
ATOM 4870 N N . TRP A 1 594 ? 80.907 110.530 160.981 1.00 26.72 591 TRP A N 1
ATOM 4871 C CA . TRP A 1 594 ? 81.415 111.896 161.091 1.00 33.26 591 TRP A CA 1
ATOM 4872 C C . TRP A 1 594 ? 80.587 112.862 160.247 1.00 30.45 591 TRP A C 1
ATOM 4873 O O . TRP A 1 594 ? 80.264 113.965 160.714 1.00 26.82 591 TRP A O 1
ATOM 4884 N N . GLU A 1 595 ? 80.224 112.450 159.014 1.00 29.70 592 GLU A N 1
ATOM 4885 C CA . GLU A 1 595 ? 79.295 113.209 158.169 1.00 30.11 592 GLU A CA 1
ATOM 4886 C C . GLU A 1 595 ? 77.997 113.518 158.904 1.00 27.54 592 GLU A C 1
ATOM 4887 O O . GLU A 1 595 ? 77.488 114.643 158.846 1.00 30.92 592 GLU A O 1
ATOM 4893 N N . LEU A 1 596 ? 77.450 112.536 159.614 1.00 26.32 593 LEU A N 1
ATOM 4894 C CA . LEU A 1 596 ? 76.156 112.739 160.250 1.00 27.79 593 LEU A CA 1
ATOM 4895 C C . LEU A 1 596 ? 76.275 113.625 161.484 1.00 27.28 593 LEU A C 1
ATOM 4896 O O . LEU A 1 596 ? 75.438 114.501 161.703 1.00 30.99 593 LEU A O 1
ATOM 4901 N N . ILE A 1 597 ? 77.328 113.445 162.276 1.00 27.51 594 ILE A N 1
ATOM 4902 C CA . ILE A 1 597 ? 77.405 114.119 163.567 1.00 25.36 594 ILE A CA 1
ATOM 4903 C C . ILE A 1 597 ? 77.903 115.566 163.443 1.00 28.18 594 ILE A C 1
ATOM 4904 O O . ILE A 1 597 ? 77.466 116.438 164.210 1.00 20.97 594 ILE A O 1
ATOM 4909 N N . TYR A 1 598 ? 78.808 115.852 162.487 1.00 30.40 595 TYR A N 1
ATOM 4910 C CA . TYR A 1 598 ? 79.418 117.179 162.345 1.00 28.29 595 TYR A CA 1
ATOM 4911 C C . TYR A 1 598 ? 78.684 118.093 161.367 1.00 32.18 595 TYR A C 1
ATOM 4912 O O . TYR A 1 598 ? 79.035 119.272 161.270 1.00 30.93 595 TYR A O 1
ATOM 4921 N N . ARG A 1 599 ? 77.702 117.562 160.635 1.00 40.73 596 ARG A N 1
ATOM 4922 C CA . ARG A 1 599 ? 76.833 118.224 159.658 1.00 32.18 596 ARG A CA 1
ATOM 4923 C C . ARG A 1 599 ? 76.407 119.672 159.950 1.00 31.03 596 ARG A C 1
ATOM 4924 O O . ARG A 1 599 ? 76.406 120.505 159.040 1.00 45.51 596 ARG A O 1
ATOM 4932 N N . ASP A 1 600 ? 76.050 120.008 161.185 1.00 28.48 597 ASP A N 1
ATOM 4933 C CA . ASP A 1 600 ? 75.521 121.338 161.469 1.00 19.58 597 ASP A CA 1
ATOM 4934 C C . ASP A 1 600 ? 76.559 122.355 161.940 1.00 27.83 597 ASP A C 1
ATOM 4935 O O . ASP A 1 600 ? 76.230 123.540 162.070 1.00 38.82 597 ASP A O 1
ATOM 4940 N N . PHE A 1 601 ? 77.773 121.939 162.255 1.00 35.36 598 PHE A N 1
ATOM 4941 C CA . PHE A 1 601 ? 78.799 122.901 162.624 1.00 34.36 598 PHE A CA 1
ATOM 4942 C C . PHE A 1 601 ? 79.221 123.724 161.403 1.00 34.47 598 PHE A C 1
ATOM 4943 O O . PHE A 1 601 ? 79.304 123.209 160.280 1.00 28.97 598 PHE A O 1
ATOM 4951 N N . ASP A 1 602 ? 79.474 125.016 161.618 1.00 26.50 599 ASP A N 1
ATOM 4952 C CA . ASP A 1 602 ? 79.916 125.871 160.523 1.00 32.08 599 ASP A CA 1
ATOM 4953 C C . ASP A 1 602 ? 81.426 125.984 160.444 1.00 28.22 599 ASP A C 1
ATOM 4954 O O . ASP A 1 602 ? 81.939 126.702 159.589 1.00 33.91 599 ASP A O 1
ATOM 4959 N N . TYR A 1 603 ? 82.145 125.341 161.340 1.00 26.56 600 TYR A N 1
ATOM 4960 C CA . TYR A 1 603 ? 83.534 125.018 161.091 1.00 28.43 600 TYR A CA 1
ATOM 4961 C C . TYR A 1 603 ? 83.733 123.565 161.500 1.00 31.11 600 TYR A C 1
ATOM 4962 O O . TYR A 1 603 ? 83.345 123.165 162.607 1.00 25.94 600 TYR A O 1
ATOM 4971 N N . ILE A 1 604 ? 84.297 122.773 160.592 1.00 26.83 601 ILE A N 1
ATOM 4972 C CA . ILE A 1 604 ? 84.687 121.398 160.869 1.00 25.94 601 ILE A CA 1
ATOM 4973 C C . ILE A 1 604 ? 86.167 121.261 160.539 1.00 29.48 601 ILE A C 1
ATOM 4974 O O . ILE A 1 604 ? 86.578 121.561 159.414 1.00 33.12 601 ILE A O 1
ATOM 4979 N N . PRO A 1 605 ? 87.003 120.832 161.481 1.00 28.11 602 PRO A N 1
ATOM 4980 C CA . PRO A 1 605 ? 88.406 120.549 161.160 1.00 26.51 602 PRO A CA 1
ATOM 4981 C C . PRO A 1 605 ? 88.563 119.589 160.009 1.00 30.48 602 PRO A C 1
ATOM 4982 O O . PRO A 1 605 ? 87.604 118.941 159.578 1.00 31.11 602 PRO A O 1
ATOM 4986 N N . ARG A 1 606 ? 89.787 119.499 159.509 1.00 29.24 603 ARG A N 1
ATOM 4987 C CA . ARG A 1 606 ? 90.130 118.422 158.601 1.00 27.24 603 ARG A CA 1
ATOM 4988 C C . ARG A 1 606 ? 89.999 117.076 159.317 1.00 29.97 603 ARG A C 1
ATOM 4989 O O . ARG A 1 606 ? 90.399 116.923 160.476 1.00 28.29 603 ARG A O 1
ATOM 4997 N N . LEU A 1 607 ? 89.419 116.095 158.635 1.00 27.49 604 LEU A N 1
ATOM 4998 C CA . LEU A 1 607 ? 89.383 114.726 159.138 1.00 27.23 604 LEU A CA 1
ATOM 4999 C C . LEU A 1 607 ? 90.434 113.913 158.402 1.00 28.18 604 LEU A C 1
ATOM 5000 O O . LEU A 1 607 ? 90.487 113.943 157.167 1.00 31.92 604 LEU A O 1
ATOM 5005 N N . VAL A 1 608 ? 91.269 113.189 159.153 1.00 31.10 605 VAL A N 1
ATOM 5006 C CA . VAL A 1 608 ? 92.345 112.411 158.549 1.00 38.70 605 VAL A CA 1
ATOM 5007 C C . VAL A 1 608 ? 92.336 110.990 159.104 1.00 36.51 605 VAL A C 1
ATOM 5008 O O . VAL A 1 608 ? 91.817 110.712 160.190 1.00 37.18 605 VAL A O 1
ATOM 5012 N N . PHE A 1 609 ? 92.943 110.088 158.337 1.00 35.56 606 PHE A N 1
ATOM 5013 C CA . PHE A 1 609 ? 93.087 108.703 158.772 1.00 38.01 606 PHE A CA 1
ATOM 5014 C C . PHE A 1 609 ? 94.269 108.075 158.047 1.00 47.13 606 PHE A C 1
ATOM 5015 O O . PHE A 1 609 ? 94.175 107.802 156.843 1.00 49.41 606 PHE A O 1
ATOM 5023 N N . ASP A 1 610 ? 95.355 107.824 158.782 1.00 47.07 607 ASP A N 1
ATOM 5024 C CA . ASP A 1 610 ? 96.563 107.176 158.258 1.00 50.82 607 ASP A CA 1
ATOM 5025 C C . ASP A 1 610 ? 97.030 107.857 156.967 1.00 53.49 607 ASP A C 1
ATOM 5026 O O . ASP A 1 610 ? 97.034 107.280 155.867 1.00 47.32 607 ASP A O 1
ATOM 5031 N N . GLU A 1 611 ? 97.394 109.134 157.127 1.00 47.69 608 GLU A N 1
ATOM 5032 C CA . GLU A 1 611 ? 97.939 109.948 156.045 1.00 46.99 608 GLU A CA 1
ATOM 5033 C C . GLU A 1 611 ? 96.913 110.272 154.961 1.00 46.82 608 GLU A C 1
ATOM 5034 O O . GLU A 1 611 ? 97.191 111.101 154.092 1.00 48.69 608 GLU A O 1
ATOM 5040 N N . ILE A 1 612 ? 95.729 109.643 154.990 1.00 49.06 609 ILE A N 1
ATOM 5041 C CA . ILE A 1 612 ? 94.660 109.992 154.057 1.00 48.45 609 ILE A CA 1
ATOM 5042 C C . ILE A 1 612 ? 93.860 111.162 154.609 1.00 43.08 609 ILE A C 1
ATOM 5043 O O . ILE A 1 612 ? 93.558 111.213 155.809 1.00 39.55 609 ILE A O 1
ATOM 5048 N N . VAL A 1 613 ? 93.503 112.106 153.737 1.00 39.06 610 VAL A N 1
ATOM 5049 C CA . VAL A 1 613 ? 92.608 113.195 154.116 1.00 40.86 610 VAL A CA 1
ATOM 5050 C C . VAL A 1 613 ? 91.193 112.707 153.840 1.00 39.46 610 VAL A C 1
ATOM 5051 O O . VAL A 1 613 ? 90.747 112.681 152.694 1.00 37.89 610 VAL A O 1
ATOM 5055 N N . ILE A 1 614 ? 90.483 112.313 154.897 1.00 34.54 611 ILE A N 1
ATOM 5056 C CA . ILE A 1 614 ? 89.124 111.833 154.699 1.00 34.50 611 ILE A CA 1
ATOM 5057 C C . ILE A 1 614 ? 88.235 112.966 154.220 1.00 31.23 611 ILE A C 1
ATOM 5058 O O . ILE A 1 614 ? 87.423 112.800 153.300 1.00 28.14 611 ILE A O 1
ATOM 5063 N N . SER A 1 615 ? 88.395 114.129 154.806 1.00 26.12 612 SER A N 1
ATOM 5064 C CA . SER A 1 615 ? 87.488 115.227 154.535 1.00 34.59 612 SER A CA 1
ATOM 5065 C C . SER A 1 615 ? 88.209 116.542 154.804 1.00 35.61 612 SER A C 1
ATOM 5066 O O . SER A 1 615 ? 88.756 116.726 155.899 1.00 36.22 612 SER A O 1
ATOM 5069 N N . PRO A 1 616 ? 88.246 117.473 153.853 1.00 30.54 613 PRO A N 1
ATOM 5070 C CA . PRO A 1 616 ? 89.004 118.707 154.074 1.00 32.73 613 PRO A CA 1
ATOM 5071 C C . PRO A 1 616 ? 88.307 119.594 155.090 1.00 36.74 613 PRO A C 1
ATOM 5072 O O . PRO A 1 616 ? 87.124 119.422 155.403 1.00 30.46 613 PRO A O 1
ATOM 5076 N N . ALA A 1 617 ? 89.067 120.555 155.617 1.00 32.14 614 ALA A N 1
ATOM 5077 C CA . ALA A 1 617 ? 88.475 121.552 156.497 1.00 31.33 614 ALA A CA 1
ATOM 5078 C C . ALA A 1 617 ? 87.338 122.290 155.782 1.00 32.35 614 ALA A C 1
ATOM 5079 O O . ALA A 1 617 ? 87.446 122.627 154.604 1.00 32.66 614 ALA A O 1
ATOM 5081 N N . LYS A 1 618 ? 86.233 122.525 156.500 1.00 27.96 615 LYS A N 1
ATOM 5082 C CA . LYS A 1 618 ? 84.977 122.983 155.918 1.00 23.62 615 LYS A CA 1
ATOM 5083 C C . LYS A 1 618 ? 84.388 124.110 156.743 1.00 23.94 615 LYS A C 1
ATOM 5084 O O . LYS A 1 618 ? 84.260 123.982 157.962 1.00 24.49 615 LYS A O 1
ATOM 5090 N N . TRP A 1 619 ? 83.975 125.182 156.069 1.00 27.15 616 TRP A N 1
ATOM 5091 C CA . TRP A 1 619 ? 83.319 126.321 156.698 1.00 28.11 616 TRP A CA 1
ATOM 5092 C C . TRP A 1 619 ? 81.926 126.522 156.129 1.00 24.70 616 TRP A C 1
ATOM 5093 O O . TRP A 1 619 ? 81.655 126.187 154.983 1.00 31.56 616 TRP A O 1
ATOM 5104 N N . LYS A 1 620 ? 81.063 127.156 156.914 1.00 36.07 617 LYS A N 1
ATOM 5105 C CA . LYS A 1 620 ? 79.761 127.632 156.445 1.00 35.50 617 LYS A CA 1
ATOM 5106 C C . LYS A 1 620 ? 79.675 129.127 156.714 1.00 35.53 617 LYS A C 1
ATOM 5107 O O . LYS A 1 620 ? 79.688 129.551 157.876 1.00 37.70 617 LYS A O 1
ATOM 5113 N N . ILE A 1 621 ? 79.611 129.923 155.631 1.00 42.27 618 ILE A N 1
ATOM 5114 C CA . ILE A 1 621 ? 79.507 131.382 155.691 1.00 35.57 618 ILE A CA 1
ATOM 5115 C C . ILE A 1 621 ? 78.066 131.784 155.417 1.00 33.82 618 ILE A C 1
ATOM 5116 O O . ILE A 1 621 ? 77.427 131.259 154.499 1.00 34.32 618 ILE A O 1
ATOM 5121 N N . TRP A 1 622 ? 77.559 132.719 156.210 1.00 37.20 619 TRP A N 1
ATOM 5122 C CA . TRP A 1 622 ? 76.140 133.048 156.267 1.00 42.22 619 TRP A CA 1
ATOM 5123 C C . TRP A 1 622 ? 75.894 134.414 155.660 1.00 46.50 619 TRP A C 1
ATOM 5124 O O . TRP A 1 622 ? 76.564 135.385 156.026 1.00 47.89 619 TRP A O 1
ATOM 5135 N N . GLY A 1 623 ? 74.903 134.489 154.769 1.00 57.29 620 GLY A N 1
ATOM 5136 C CA . GLY A 1 623 ? 74.548 135.768 154.176 1.00 56.26 620 GLY A CA 1
ATOM 5137 C C . GLY A 1 623 ? 74.335 136.844 155.219 1.00 53.40 620 GLY A C 1
ATOM 5138 O O . GLY A 1 623 ? 74.929 137.919 155.152 1.00 65.10 620 GLY A O 1
ATOM 5139 N N . ARG A 1 624 ? 73.527 136.541 156.235 1.00 48.70 621 ARG A N 1
ATOM 5140 C CA . ARG A 1 624 ? 73.211 137.505 157.284 1.00 54.83 621 ARG A CA 1
ATOM 5141 C C . ARG A 1 624 ? 74.444 138.128 157.941 1.00 50.87 621 ARG A C 1
ATOM 5142 O O . ARG A 1 624 ? 74.320 139.161 158.609 1.00 61.90 621 ARG A O 1
ATOM 5150 N N . ASP A 1 625 ? 75.627 137.541 157.777 1.00 46.73 622 ASP A N 1
ATOM 5151 C CA . ASP A 1 625 ? 76.780 138.067 158.494 1.00 59.35 622 ASP A CA 1
ATOM 5152 C C . ASP A 1 625 ? 77.448 139.228 157.771 1.00 58.90 622 ASP A C 1
ATOM 5153 O O . ASP A 1 625 ? 78.181 139.990 158.412 1.00 51.45 622 ASP A O 1
ATOM 5158 N N . VAL A 1 626 ? 77.195 139.394 156.474 1.00 55.51 623 VAL A N 1
ATOM 5159 C CA . VAL A 1 626 ? 77.766 140.508 155.723 1.00 58.17 623 VAL A CA 1
ATOM 5160 C C . VAL A 1 626 ? 76.979 141.777 156.049 1.00 74.90 623 VAL A C 1
ATOM 5161 O O . VAL A 1 626 ? 75.856 141.986 155.576 1.00 62.13 623 VAL A O 1
ATOM 5165 N N . ASN A 1 627 ? 77.598 142.632 156.861 1.00 87.02 624 ASN A N 1
ATOM 5166 C CA . ASN A 1 627 ? 77.021 143.779 157.543 1.00 81.28 624 ASN A CA 1
ATOM 5167 C C . ASN A 1 627 ? 77.729 145.048 157.058 1.00 89.37 624 ASN A C 1
ATOM 5168 O O . ASN A 1 627 ? 78.758 144.998 156.379 1.00 84.77 624 ASN A O 1
ATOM 5173 N N . SER A 1 628 ? 77.163 146.208 157.389 1.00 89.73 625 SER A N 1
ATOM 5174 C CA . SER A 1 628 ? 77.800 147.454 156.982 1.00 90.00 625 SER A CA 1
ATOM 5175 C C . SER A 1 628 ? 79.142 147.648 157.683 1.00 96.74 625 SER A C 1
ATOM 5176 O O . SER A 1 628 ? 80.069 148.225 157.101 1.00 101.63 625 SER A O 1
ATOM 5179 N N . LYS A 1 629 ? 79.276 147.156 158.913 1.00 94.31 626 LYS A N 1
ATOM 5180 C CA . LYS A 1 629 ? 80.554 147.153 159.615 1.00 91.74 626 LYS A CA 1
ATOM 5181 C C . LYS A 1 629 ? 81.451 145.988 159.206 1.00 86.38 626 LYS A C 1
ATOM 5182 O O . LYS A 1 629 ? 82.470 145.749 159.867 1.00 92.41 626 LYS A O 1
ATOM 5192 N N . THR A 1 631 ? 82.701 143.775 155.551 1.00 84.91 628 THR A N 1
ATOM 5193 C CA . THR A 1 631 ? 82.522 143.305 154.181 1.00 87.28 628 THR A CA 1
ATOM 5194 C C . THR A 1 631 ? 82.778 141.806 154.088 1.00 76.73 628 THR A C 1
ATOM 5195 O O . THR A 1 631 ? 83.175 141.146 155.047 1.00 70.11 628 THR A O 1
ATOM 5199 N N . ILE A 1 632 ? 82.648 141.301 152.864 1.00 70.74 629 ILE A N 1
ATOM 5200 C CA . ILE A 1 632 ? 82.805 139.884 152.595 1.00 60.95 629 ILE A CA 1
ATOM 5201 C C . ILE A 1 632 ? 84.255 139.451 152.761 1.00 60.21 629 ILE A C 1
ATOM 5202 O O . ILE A 1 632 ? 84.524 138.297 153.123 1.00 62.91 629 ILE A O 1
ATOM 5207 N N . ARG A 1 633 ? 85.211 140.368 152.568 1.00 60.71 630 ARG A N 1
ATOM 5208 C CA . ARG A 1 633 ? 86.611 139.964 152.604 1.00 65.23 630 ARG A CA 1
ATOM 5209 C C . ARG A 1 633 ? 87.225 139.992 154.001 1.00 63.57 630 ARG A C 1
ATOM 5210 O O . ARG A 1 633 ? 88.148 139.211 154.261 1.00 67.40 630 ARG A O 1
ATOM 5218 N N . GLU A 1 634 ? 86.768 140.856 154.918 1.00 54.76 631 GLU A N 1
ATOM 5219 C CA . GLU A 1 634 ? 87.213 140.645 156.299 1.00 63.97 631 GLU A CA 1
ATOM 5220 C C . GLU A 1 634 ? 86.285 139.706 157.062 1.00 59.65 631 GLU A C 1
ATOM 5221 O O . GLU A 1 634 ? 86.644 139.230 158.145 1.00 62.53 631 GLU A O 1
ATOM 5227 N N . LEU A 1 635 ? 85.087 139.442 156.547 1.00 56.32 632 LEU A N 1
ATOM 5228 C CA . LEU A 1 635 ? 84.332 138.310 157.068 1.00 52.06 632 LEU A CA 1
ATOM 5229 C C . LEU A 1 635 ? 85.113 137.021 156.872 1.00 51.05 632 LEU A C 1
ATOM 5230 O O . LEU A 1 635 ? 85.442 136.328 157.842 1.00 49.09 632 LEU A O 1
ATOM 5235 N N . ILE A 1 636 ? 85.436 136.684 155.620 1.00 46.16 633 ILE A N 1
ATOM 5236 C CA . ILE A 1 636 ? 86.193 135.457 155.425 1.00 45.60 633 ILE A CA 1
ATOM 5237 C C . ILE A 1 636 ? 87.568 135.551 156.064 1.00 47.78 633 ILE A C 1
ATOM 5238 O O . ILE A 1 636 ? 88.149 134.527 156.429 1.00 47.49 633 ILE A O 1
ATOM 5243 N N . GLN A 1 637 ? 88.104 136.756 156.238 1.00 49.63 634 GLN A N 1
ATOM 5244 C CA . GLN A 1 637 ? 89.331 136.858 157.014 1.00 55.34 634 GLN A CA 1
ATOM 5245 C C . GLN A 1 637 ? 89.070 136.755 158.512 1.00 46.12 634 GLN A C 1
ATOM 5246 O O . GLN A 1 637 ? 89.893 136.200 159.245 1.00 45.31 634 GLN A O 1
ATOM 5252 N N . SER A 1 638 ? 87.935 137.240 158.993 1.00 45.39 635 SER A N 1
ATOM 5253 C CA . SER A 1 638 ? 87.639 137.030 160.404 1.00 45.87 635 SER A CA 1
ATOM 5254 C C . SER A 1 638 ? 87.478 135.553 160.765 1.00 41.56 635 SER A C 1
ATOM 5255 O O . SER A 1 638 ? 87.625 135.203 161.936 1.00 43.69 635 SER A O 1
ATOM 5258 N N . LYS A 1 639 ? 87.176 134.680 159.803 1.00 39.36 636 LYS A N 1
ATOM 5259 C CA . LYS A 1 639 ? 87.058 133.247 160.053 1.00 40.13 636 LYS A CA 1
ATOM 5260 C C . LYS A 1 639 ? 88.332 132.491 159.698 1.00 43.49 636 LYS A C 1
ATOM 5261 O O . LYS A 1 639 ? 88.319 131.254 159.662 1.00 33.33 636 LYS A O 1
ATOM 5267 N N . GLU A 1 640 ? 89.423 133.215 159.433 1.00 46.45 637 GLU A N 1
ATOM 5268 C CA . GLU A 1 640 ? 90.730 132.629 159.149 1.00 40.59 637 GLU A CA 1
ATOM 5269 C C . GLU A 1 640 ? 90.664 131.691 157.947 1.00 39.55 637 GLU A C 1
ATOM 5270 O O . GLU A 1 640 ? 91.248 130.609 157.951 1.00 50.22 637 GLU A O 1
ATOM 5276 N N . ILE A 1 641 ? 89.951 132.114 156.908 1.00 42.63 638 ILE A N 1
ATOM 5277 C CA . ILE A 1 641 ? 89.887 131.344 155.655 1.00 41.61 638 ILE A CA 1
ATOM 5278 C C . ILE A 1 641 ? 91.239 131.425 154.951 1.00 43.87 638 ILE A C 1
ATOM 5279 O O . ILE A 1 641 ? 91.782 132.535 154.786 1.00 54.39 638 ILE A O 1
ATOM 5284 N N . PRO A 1 642 ? 91.809 130.308 154.507 1.00 34.05 639 PRO A N 1
ATOM 5285 C CA . PRO A 1 642 ? 93.077 130.359 153.771 1.00 29.89 639 PRO A CA 1
ATOM 5286 C C . PRO A 1 642 ? 92.946 131.143 152.476 1.00 42.21 639 PRO A C 1
ATOM 5287 O O . PRO A 1 642 ? 91.849 131.383 151.970 1.00 46.38 639 PRO A O 1
ATOM 5291 N N . LYS A 1 643 ? 94.094 131.539 151.917 1.00 48.45 640 LYS A N 1
ATOM 5292 C CA . LYS A 1 643 ? 94.027 132.470 150.790 1.00 52.11 640 LYS A CA 1
ATOM 5293 C C . LYS A 1 643 ? 93.475 131.794 149.542 1.00 44.10 640 LYS A C 1
ATOM 5294 O O . LYS A 1 643 ? 92.866 132.469 148.705 1.00 45.35 640 LYS A O 1
ATOM 5300 N N . GLU A 1 644 ? 93.643 130.476 149.417 1.00 35.94 641 GLU A N 1
ATOM 5301 C CA . GLU A 1 644 ? 93.028 129.686 148.353 1.00 41.44 641 GLU A CA 1
ATOM 5302 C C . GLU A 1 644 ? 92.040 128.694 148.954 1.00 42.29 641 GLU A C 1
ATOM 5303 O O . GLU A 1 644 ? 92.393 127.918 149.846 1.00 41.90 641 GLU A O 1
ATOM 5309 N N . PHE A 1 645 ? 90.807 128.715 148.463 1.00 44.03 642 PHE A N 1
ATOM 5310 C CA . PHE A 1 645 ? 89.762 127.840 148.971 1.00 35.08 642 PHE A CA 1
ATOM 5311 C C . PHE A 1 645 ? 88.848 127.500 147.814 1.00 33.91 642 PHE A C 1
ATOM 5312 O O . PHE A 1 645 ? 88.941 128.097 146.741 1.00 38.18 642 PHE A O 1
ATOM 5320 N N . TYR A 1 646 ? 87.978 126.515 148.028 1.00 36.00 643 TYR A N 1
ATOM 5321 C CA . TYR A 1 646 ? 86.881 126.238 147.115 1.00 25.90 643 TYR A CA 1
ATOM 5322 C C . TYR A 1 646 ? 85.588 126.729 147.736 1.00 31.42 643 TYR A C 1
ATOM 5323 O O . TYR A 1 646 ? 85.394 126.628 148.951 1.00 38.99 643 TYR A O 1
ATOM 5332 N N . ILE A 1 647 ? 84.713 127.263 146.901 1.00 30.02 644 ILE A N 1
ATOM 5333 C CA . ILE A 1 647 ? 83.305 127.383 147.223 1.00 29.04 644 ILE A CA 1
ATOM 5334 C C . ILE A 1 647 ? 82.617 126.162 146.632 1.00 33.87 644 ILE A C 1
ATOM 5335 O O . ILE A 1 647 ? 82.835 125.814 145.462 1.00 37.92 644 ILE A O 1
ATOM 5340 N N . VAL A 1 648 ? 81.862 125.463 147.467 1.00 36.26 645 VAL A N 1
ATOM 5341 C CA . VAL A 1 648 ? 81.207 124.218 147.100 1.00 37.75 645 VAL A CA 1
ATOM 5342 C C . VAL A 1 648 ? 79.761 124.534 146.756 1.00 47.14 645 VAL A C 1
ATOM 5343 O O . VAL A 1 648 ? 79.019 125.063 147.597 1.00 45.61 645 VAL A O 1
ATOM 5347 N N . ASN A 1 649 ? 79.371 124.234 145.513 1.00 43.13 646 ASN A N 1
ATOM 5348 C CA . ASN A 1 649 ? 78.015 124.503 145.049 1.00 56.93 646 ASN A CA 1
ATOM 5349 C C . ASN A 1 649 ? 77.185 123.244 145.231 1.00 59.75 646 ASN A C 1
ATOM 5350 O O . ASN A 1 649 ? 76.357 123.178 146.143 1.00 69.11 646 ASN A O 1
ATOM 5355 N N . GLY A 1 650 ? 77.400 122.232 144.403 1.00 53.26 647 GLY A N 1
ATOM 5356 C CA . GLY A 1 650 ? 76.802 120.957 144.730 1.00 55.90 647 GLY A CA 1
ATOM 5357 C C . GLY A 1 650 ? 77.599 119.801 144.176 1.00 68.93 647 GLY A C 1
ATOM 5358 O O . GLY A 1 650 ? 78.586 119.357 144.765 1.00 60.37 647 GLY A O 1
ATOM 5359 N N . ASP A 1 651 ? 77.125 119.297 143.038 1.00 75.88 648 ASP A N 1
ATOM 5360 C CA . ASP A 1 651 ? 77.906 118.435 142.161 1.00 72.08 648 ASP A CA 1
ATOM 5361 C C . ASP A 1 651 ? 79.357 118.896 142.033 1.00 69.07 648 ASP A C 1
ATOM 5362 O O . ASP A 1 651 ? 80.265 118.058 141.988 1.00 69.03 648 ASP A O 1
ATOM 5367 N N . ASN A 1 652 ? 79.599 120.211 141.965 1.00 61.45 649 ASN A N 1
ATOM 5368 C CA . ASN A 1 652 ? 80.925 120.732 141.652 1.00 63.63 649 ASN A CA 1
ATOM 5369 C C . ASN A 1 652 ? 81.386 121.777 142.671 1.00 60.56 649 ASN A C 1
ATOM 5370 O O . ASN A 1 652 ? 80.668 122.144 143.605 1.00 55.00 649 ASN A O 1
ATOM 5375 N N . LYS A 1 653 ? 82.617 122.251 142.471 1.00 52.84 650 LYS A N 1
ATOM 5376 C CA . LYS A 1 653 ? 83.237 123.267 143.305 1.00 38.62 650 LYS A CA 1
ATOM 5377 C C . LYS A 1 653 ? 84.058 124.200 142.417 1.00 40.58 650 LYS A C 1
ATOM 5378 O O . LYS A 1 653 ? 84.532 123.820 141.340 1.00 38.04 650 LYS A O 1
ATOM 5384 N N . VAL A 1 654 ? 84.236 125.431 142.890 1.00 35.12 651 VAL A N 1
ATOM 5385 C CA . VAL A 1 654 ? 84.871 126.490 142.117 1.00 36.36 651 VAL A CA 1
ATOM 5386 C C . VAL A 1 654 ? 86.101 126.972 142.869 1.00 37.40 651 VAL A C 1
ATOM 5387 O O . VAL A 1 654 ? 85.990 127.396 144.026 1.00 38.29 651 VAL A O 1
ATOM 5391 N N . TYR A 1 655 ? 87.266 126.944 142.203 1.00 32.52 652 TYR A N 1
ATOM 5392 C CA . TYR A 1 655 ? 88.512 127.389 142.834 1.00 37.12 652 TYR A CA 1
ATOM 5393 C C . TYR A 1 655 ? 88.575 128.919 142.937 1.00 33.86 652 TYR A C 1
ATOM 5394 O O . TYR A 1 655 ? 88.303 129.632 141.964 1.00 34.71 652 TYR A O 1
ATOM 5403 N N . LEU A 1 656 ? 88.947 129.431 144.109 1.00 24.87 653 LEU A N 1
ATOM 5404 C CA . LEU A 1 656 ? 89.111 130.867 144.271 1.00 30.91 653 LEU A CA 1
ATOM 5405 C C . LEU A 1 656 ? 90.395 131.200 145.018 1.00 35.46 653 LEU A C 1
ATOM 5406 O O . LEU A 1 656 ? 90.987 130.354 145.689 1.00 43.48 653 LEU A O 1
ATOM 5411 N N . SER A 1 657 ? 90.821 132.460 144.878 1.00 36.64 654 SER A N 1
ATOM 5412 C CA . SER A 1 657 ? 91.938 133.024 145.626 1.00 44.03 654 SER A CA 1
ATOM 5413 C C . SER A 1 657 ? 91.564 134.401 146.163 1.00 46.18 654 SER A C 1
ATOM 5414 O O . SER A 1 657 ? 90.887 135.178 145.484 1.00 40.76 654 SER A O 1
ATOM 5417 N N . GLN A 1 658 ? 91.992 134.705 147.390 1.00 44.85 655 GLN A N 1
ATOM 5418 C CA . GLN A 1 658 ? 91.757 136.055 147.889 1.00 47.04 655 GLN A CA 1
ATOM 5419 C C . GLN A 1 658 ? 92.613 137.080 147.148 1.00 44.13 655 GLN A C 1
ATOM 5420 O O . GLN A 1 658 ? 92.233 138.252 147.071 1.00 44.10 655 GLN A O 1
ATOM 5426 N N . LYS A 1 659 ? 93.761 136.656 146.598 1.00 48.14 656 LYS A N 1
ATOM 5427 C CA . LYS A 1 659 ? 94.654 137.562 145.871 1.00 55.29 656 LYS A CA 1
ATOM 5428 C C . LYS A 1 659 ? 94.058 138.020 144.545 1.00 59.50 656 LYS A C 1
ATOM 5429 O O . LYS A 1 659 ? 94.373 139.122 144.073 1.00 43.11 656 LYS A O 1
ATOM 5435 N N . ASN A 1 660 ? 93.204 137.185 143.923 1.00 56.62 657 ASN A N 1
ATOM 5436 C CA . ASN A 1 660 ? 92.620 137.515 142.628 1.00 47.40 657 ASN A CA 1
ATOM 5437 C C . ASN A 1 660 ? 91.305 138.262 142.825 1.00 46.29 657 ASN A C 1
ATOM 5438 O O . ASN A 1 660 ? 90.424 137.771 143.538 1.00 52.36 657 ASN A O 1
ATOM 5443 N N . PRO A 1 661 ? 91.114 139.419 142.196 1.00 45.88 658 PRO A N 1
ATOM 5444 C CA . PRO A 1 661 ? 89.905 140.209 142.473 1.00 48.72 658 PRO A CA 1
ATOM 5445 C C . PRO A 1 661 ? 88.679 139.661 141.753 1.00 40.22 658 PRO A C 1
ATOM 5446 O O . PRO A 1 661 ? 87.549 139.823 142.224 1.00 35.83 658 PRO A O 1
ATOM 5450 N N . LEU A 1 662 ? 88.887 139.019 140.602 1.00 34.11 659 LEU A N 1
ATOM 5451 C CA . LEU A 1 662 ? 87.771 138.356 139.941 1.00 42.77 659 LEU A CA 1
ATOM 5452 C C . LEU A 1 662 ? 87.200 137.259 140.821 1.00 40.30 659 LEU A C 1
ATOM 5453 O O . LEU A 1 662 ? 85.976 137.120 140.940 1.00 32.13 659 LEU A O 1
ATOM 5458 N N . ASP A 1 663 ? 88.077 136.464 141.446 1.00 43.77 660 ASP A N 1
ATOM 5459 C CA . ASP A 1 663 ? 87.592 135.432 142.351 1.00 40.46 660 ASP A CA 1
ATOM 5460 C C . ASP A 1 663 ? 86.759 136.033 143.475 1.00 40.85 660 ASP A C 1
ATOM 5461 O O . ASP A 1 663 ? 85.761 135.424 143.882 1.00 43.99 660 ASP A O 1
ATOM 5474 N N . GLU A 1 665 ? 84.833 138.705 143.208 1.00 47.11 662 GLU A N 1
ATOM 5475 C CA . GLU A 1 665 ? 83.539 139.111 142.654 1.00 51.25 662 GLU A CA 1
ATOM 5476 C C . GLU A 1 665 ? 82.569 137.939 142.647 1.00 50.64 662 GLU A C 1
ATOM 5477 O O . GLU A 1 665 ? 81.401 138.081 143.030 1.00 51.41 662 GLU A O 1
ATOM 5483 N N . ILE A 1 666 ? 83.038 136.774 142.188 1.00 44.49 663 ILE A N 1
ATOM 5484 C CA . ILE A 1 666 ? 82.229 135.561 142.209 1.00 35.58 663 ILE A CA 1
ATOM 5485 C C . ILE A 1 666 ? 81.754 135.263 143.628 1.00 40.93 663 ILE A C 1
ATOM 5486 O O . ILE A 1 666 ? 80.609 134.842 143.834 1.00 41.23 663 ILE A O 1
ATOM 5491 N N . LEU A 1 667 ? 82.610 135.510 144.635 1.00 45.54 664 LEU A N 1
ATOM 5492 C CA . LEU A 1 667 ? 82.241 135.198 146.018 1.00 43.61 664 LEU A CA 1
ATOM 5493 C C . LEU A 1 667 ? 81.212 136.185 146.556 1.00 38.51 664 LEU A C 1
ATOM 5494 O O . LEU A 1 667 ? 80.251 135.781 147.222 1.00 37.41 664 LEU A O 1
ATOM 5499 N N . GLU A 1 668 ? 81.421 137.485 146.308 1.00 47.45 665 GLU A N 1
ATOM 5500 C CA . GLU A 1 668 ? 80.430 138.493 146.677 1.00 46.87 665 GLU A CA 1
ATOM 5501 C C . GLU A 1 668 ? 79.102 138.213 146.003 1.00 42.02 665 GLU A C 1
ATOM 5502 O O . GLU A 1 668 ? 78.042 138.353 146.620 1.00 44.08 665 GLU A O 1
ATOM 5508 N N . SER A 1 669 ? 79.142 137.834 144.724 1.00 46.64 666 SER A N 1
ATOM 5509 C CA . SER A 1 669 ? 77.930 137.392 144.055 1.00 45.49 666 SER A CA 1
ATOM 5510 C C . SER A 1 669 ? 77.300 136.252 144.835 1.00 53.86 666 SER A C 1
ATOM 5511 O O . SER A 1 669 ? 76.148 136.349 145.272 1.00 57.32 666 SER A O 1
ATOM 5514 N N . ALA A 1 670 ? 78.082 135.193 145.083 1.00 56.20 667 ALA A N 1
ATOM 5515 C CA . ALA A 1 670 ? 77.620 134.044 145.858 1.00 50.74 667 ALA A CA 1
ATOM 5516 C C . ALA A 1 670 ? 77.021 134.464 147.199 1.00 47.79 667 ALA A C 1
ATOM 5517 O O . ALA A 1 670 ? 75.945 133.999 147.590 1.00 49.12 667 ALA A O 1
ATOM 5519 N N . ILE A 1 671 ? 77.700 135.351 147.920 1.00 47.45 668 ILE A N 1
ATOM 5520 C CA . ILE A 1 671 ? 77.237 135.618 149.273 1.00 59.88 668 ILE A CA 1
ATOM 5521 C C . ILE A 1 671 ? 75.932 136.399 149.249 1.00 51.63 668 ILE A C 1
ATOM 5522 O O . ILE A 1 671 ? 75.077 136.213 150.122 1.00 56.19 668 ILE A O 1
ATOM 5527 N N . LYS A 1 672 ? 75.724 137.237 148.235 1.00 54.54 669 LYS A N 1
ATOM 5528 C CA . LYS A 1 672 ? 74.504 138.031 148.203 1.00 56.64 669 LYS A CA 1
ATOM 5529 C C . LYS A 1 672 ? 73.305 137.231 147.708 1.00 55.23 669 LYS A C 1
ATOM 5530 O O . LYS A 1 672 ? 72.175 137.527 148.112 1.00 55.27 669 LYS A O 1
ATOM 5536 N N . LYS A 1 673 ? 73.521 136.214 146.864 1.00 49.16 670 LYS A N 1
ATOM 5537 C CA . LYS A 1 673 ? 72.426 135.320 146.504 1.00 55.13 670 LYS A CA 1
ATOM 5538 C C . LYS A 1 673 ? 71.877 134.599 147.728 1.00 73.35 670 LYS A C 1
ATOM 5539 O O . LYS A 1 673 ? 70.660 134.415 147.837 1.00 85.64 670 LYS A O 1
ATOM 5545 N N . SER A 1 674 ? 72.742 134.193 148.661 1.00 74.53 671 SER A N 1
ATOM 5546 C CA . SER A 1 674 ? 72.280 133.417 149.808 1.00 72.51 671 SER A CA 1
ATOM 5547 C C . SER A 1 674 ? 71.688 134.297 150.900 1.00 73.79 671 SER A C 1
ATOM 5548 O O . SER A 1 674 ? 70.742 133.877 151.577 1.00 72.90 671 SER A O 1
ATOM 5551 N N . SER A 1 675 ? 72.224 135.509 151.083 1.00 69.95 672 SER A N 1
ATOM 5552 C CA . SER A 1 675 ? 71.551 136.517 151.896 1.00 75.62 672 SER A CA 1
ATOM 5553 C C . SER A 1 675 ? 70.128 136.780 151.400 1.00 76.21 672 SER A C 1
ATOM 5554 O O . SER A 1 675 ? 69.303 137.308 152.152 1.00 74.61 672 SER A O 1
ATOM 5557 N N . LYS A 1 676 ? 69.822 136.404 150.156 1.00 76.24 673 LYS A N 1
ATOM 5558 C CA . LYS A 1 676 ? 68.466 136.536 149.642 1.00 88.55 673 LYS A CA 1
ATOM 5559 C C . LYS A 1 676 ? 67.554 135.414 150.145 1.00 87.28 673 LYS A C 1
ATOM 5560 O O . LYS A 1 676 ? 66.435 135.699 150.585 1.00 85.80 673 LYS A O 1
ATOM 5566 N N . ARG A 1 677 ? 68.080 134.196 150.189 1.00 78.58 674 ARG A N 1
ATOM 5567 C CA . ARG A 1 677 ? 67.333 133.056 150.695 1.00 82.66 674 ARG A CA 1
ATOM 5568 C C . ARG A 1 677 ? 67.550 132.902 152.205 1.00 86.65 674 ARG A C 1
ATOM 5569 O O . ARG A 1 677 ? 66.929 132.048 152.838 1.00 78.79 674 ARG A O 1
ATOM 5577 N N . LYS A 1 678 ? 68.427 133.726 152.779 1.00 79.10 675 LYS A N 1
ATOM 5578 C CA . LYS A 1 678 ? 68.703 133.656 154.219 1.00 74.10 675 LYS A CA 1
ATOM 5579 C C . LYS A 1 678 ? 69.284 132.280 154.591 1.00 68.00 675 LYS A C 1
ATOM 5580 O O . LYS A 1 678 ? 68.895 131.642 155.571 1.00 77.82 675 LYS A O 1
ATOM 5586 N N . ASP A 1 679 ? 70.225 131.797 153.772 1.00 66.03 676 ASP A N 1
ATOM 5587 C CA . ASP A 1 679 ? 71.040 130.652 154.181 1.00 57.83 676 ASP A CA 1
ATOM 5588 C C . ASP A 1 679 ? 72.539 130.913 153.993 1.00 56.43 676 ASP A C 1
ATOM 5589 O O . ASP A 1 679 ? 73.020 132.013 154.299 1.00 54.38 676 ASP A O 1
ATOM 5594 N N . PHE A 1 680 ? 73.298 129.913 153.541 1.00 42.82 677 PHE A N 1
ATOM 5595 C CA . PHE A 1 680 ? 74.748 129.958 153.677 1.00 44.64 677 PHE A CA 1
ATOM 5596 C C . PHE A 1 680 ? 75.441 129.372 152.455 1.00 44.35 677 PHE A C 1
ATOM 5597 O O . PHE A 1 680 ? 74.830 128.700 151.621 1.00 43.62 677 PHE A O 1
ATOM 5605 N N . ILE A 1 681 ? 76.751 129.619 152.379 1.00 41.84 678 ILE A N 1
ATOM 5606 C CA . ILE A 1 681 ? 77.620 128.992 151.393 1.00 42.15 678 ILE A CA 1
ATOM 5607 C C . ILE A 1 681 ? 78.663 128.153 152.119 1.00 36.37 678 ILE A C 1
ATOM 5608 O O . ILE A 1 681 ? 78.923 128.316 153.313 1.00 42.18 678 ILE A O 1
ATOM 5613 N N . GLU A 1 682 ? 79.282 127.259 151.366 1.00 34.30 679 GLU A N 1
ATOM 5614 C CA . GLU A 1 682 ? 80.200 126.273 151.914 1.00 37.02 679 GLU A CA 1
ATOM 5615 C C . GLU A 1 682 ? 81.587 126.467 151.323 1.00 34.88 679 GLU A C 1
ATOM 5616 O O . GLU A 1 682 ? 81.774 126.361 150.106 1.00 31.14 679 GLU A O 1
ATOM 5622 N N . LEU A 1 683 ? 82.561 126.709 152.184 1.00 32.77 680 LEU A N 1
ATOM 5623 C CA . LEU A 1 683 ? 83.945 126.813 151.768 1.00 34.11 680 LEU A CA 1
ATOM 5624 C C . LEU A 1 683 ? 84.734 125.592 152.235 1.00 39.98 680 LEU A C 1
ATOM 5625 O O . LEU A 1 683 ? 84.526 125.088 153.349 1.00 39.24 680 LEU A O 1
ATOM 5630 N N . GLN A 1 684 ? 85.634 125.113 151.375 1.00 37.29 681 GLN A N 1
ATOM 5631 C CA . GLN A 1 684 ? 86.591 124.079 151.734 1.00 31.22 681 GLN A CA 1
ATOM 5632 C C . GLN A 1 684 ? 88.008 124.565 151.492 1.00 33.79 681 GLN A C 1
ATOM 5633 O O . GLN A 1 684 ? 88.267 125.336 150.561 1.00 34.72 681 GLN A O 1
ATOM 5639 N N . GLU A 1 685 ? 88.923 124.072 152.327 1.00 41.92 682 GLU A N 1
ATOM 5640 C CA . GLU A 1 685 ? 90.346 124.332 152.167 1.00 34.76 682 GLU A CA 1
ATOM 5641 C C . GLU A 1 685 ? 90.855 123.750 150.845 1.00 33.38 682 GLU A C 1
ATOM 5642 O O . GLU A 1 685 ? 90.283 122.806 150.274 1.00 29.54 682 GLU A O 1
ATOM 5648 N N . TYR A 1 686 ? 91.943 124.345 150.359 1.00 34.00 683 TYR A N 1
ATOM 5649 C CA . TYR A 1 686 ? 92.552 124.018 149.080 1.00 31.25 683 TYR A CA 1
ATOM 5650 C C . TYR A 1 686 ? 93.806 123.181 149.289 1.00 29.89 683 TYR A C 1
ATOM 5651 O O . TYR A 1 686 ? 94.582 123.433 150.218 1.00 34.79 683 TYR A O 1
ATOM 5660 N N . PHE A 1 687 ? 93.991 122.177 148.428 1.00 32.82 684 PHE A N 1
ATOM 5661 C CA . PHE A 1 687 ? 95.211 121.377 148.364 1.00 42.52 684 PHE A CA 1
ATOM 5662 C C . PHE A 1 687 ? 95.859 121.596 147.008 1.00 47.18 684 PHE A C 1
ATOM 5663 O O . PHE A 1 687 ? 95.158 121.658 145.992 1.00 49.21 684 PHE A O 1
ATOM 5671 N N . GLU A 1 688 ? 97.194 121.730 146.994 1.00 45.86 685 GLU A N 1
ATOM 5672 C CA . GLU A 1 688 ? 97.910 121.871 145.731 1.00 44.84 685 GLU A CA 1
ATOM 5673 C C . GLU A 1 688 ? 97.884 120.531 145.007 1.00 45.67 685 GLU A C 1
ATOM 5674 O O . GLU A 1 688 ? 98.355 119.518 145.539 1.00 41.71 685 GLU A O 1
ATOM 5680 N N . ASP A 1 689 ? 97.352 120.533 143.779 1.00 46.48 686 ASP A N 1
ATOM 5681 C CA . ASP A 1 689 ? 96.958 119.301 143.105 1.00 51.84 686 ASP A CA 1
ATOM 5682 C C . ASP A 1 689 ? 97.355 119.286 141.636 1.00 50.43 686 ASP A C 1
ATOM 5683 O O . ASP A 1 689 ? 96.711 118.601 140.833 1.00 51.66 686 ASP A O 1
ATOM 5688 N N . GLU A 1 690 ? 98.408 120.015 141.261 1.00 48.97 687 GLU A N 1
ATOM 5689 C CA . GLU A 1 690 ? 98.656 120.271 139.848 1.00 60.09 687 GLU A CA 1
ATOM 5690 C C . GLU A 1 690 ? 99.794 119.474 139.225 1.00 61.71 687 GLU A C 1
ATOM 5691 O O . GLU A 1 690 ? 99.738 119.223 138.022 1.00 58.59 687 GLU A O 1
ATOM 5697 N N . ASN A 1 691 ? 100.827 119.064 139.985 1.00 63.60 688 ASN A N 1
ATOM 5698 C CA . ASN A 1 691 ? 102.053 118.510 139.387 1.00 54.56 688 ASN A CA 1
ATOM 5699 C C . ASN A 1 691 ? 102.390 117.150 140.001 1.00 56.13 688 ASN A C 1
ATOM 5700 O O . ASN A 1 691 ? 103.424 116.967 140.645 1.00 58.10 688 ASN A O 1
ATOM 5705 N N . ILE A 1 692 ? 101.519 116.177 139.774 1.00 56.98 689 ILE A N 1
ATOM 5706 C CA . ILE A 1 692 ? 101.741 114.825 140.269 1.00 53.76 689 ILE A CA 1
ATOM 5707 C C . ILE A 1 692 ? 101.774 113.906 139.057 1.00 62.08 689 ILE A C 1
ATOM 5708 O O . ILE A 1 692 ? 102.849 113.521 138.579 1.00 66.79 689 ILE A O 1
ATOM 5713 N N . ILE A 1 693 ? 100.597 113.551 138.546 1.00 49.00 690 ILE A N 1
ATOM 5714 C CA . ILE A 1 693 ? 100.542 112.989 137.214 1.00 42.09 690 ILE A CA 1
ATOM 5715 C C . ILE A 1 693 ? 101.017 114.070 136.257 1.00 48.42 690 ILE A C 1
ATOM 5716 O O . ILE A 1 693 ? 100.808 115.267 136.502 1.00 48.44 690 ILE A O 1
ATOM 5721 N N . ASN A 1 694 ? 101.716 113.674 135.194 1.00 56.40 691 ASN A N 1
ATOM 5722 C CA . ASN A 1 694 ? 102.116 114.656 134.196 1.00 59.73 691 ASN A CA 1
ATOM 5723 C C . ASN A 1 694 ? 102.159 114.013 132.819 1.00 55.34 691 ASN A C 1
ATOM 5724 O O . ASN A 1 694 ? 102.065 112.791 132.673 1.00 54.91 691 ASN A O 1
ATOM 5729 N N . LYS A 1 695 ? 102.271 114.874 131.802 1.00 57.79 692 LYS A N 1
ATOM 5730 C CA . LYS A 1 695 ? 102.449 114.436 130.424 1.00 65.05 692 LYS A CA 1
ATOM 5731 C C . LYS A 1 695 ? 103.731 115.050 129.844 1.00 78.74 692 LYS A C 1
ATOM 5732 O O . LYS A 1 695 ? 104.826 114.514 130.074 1.00 81.77 692 LYS A O 1
ATOM 5738 N N . GLY A 1 696 ? 103.640 116.170 129.120 1.00 65.85 693 GLY A N 1
ATOM 5739 C CA . GLY A 1 696 ? 104.839 116.790 128.573 1.00 53.84 693 GLY A CA 1
ATOM 5740 C C . GLY A 1 696 ? 105.736 117.385 129.643 1.00 69.90 693 GLY A C 1
ATOM 5741 O O . GLY A 1 696 ? 106.142 118.546 129.536 1.00 69.98 693 GLY A O 1
ATOM 5742 N N . GLU A 1 697 ? 106.100 116.580 130.653 1.00 73.76 694 GLU A N 1
ATOM 5743 C CA . GLU A 1 697 ? 106.480 117.070 131.983 1.00 76.42 694 GLU A CA 1
ATOM 5744 C C . GLU A 1 697 ? 105.729 118.362 132.297 1.00 71.19 694 GLU A C 1
ATOM 5745 O O . GLU A 1 697 ? 106.320 119.382 132.665 1.00 72.72 694 GLU A O 1
ATOM 5751 N N . LYS A 1 698 ? 104.416 118.317 132.113 1.00 70.10 695 LYS A N 1
ATOM 5752 C CA . LYS A 1 698 ? 103.500 119.341 132.571 1.00 55.77 695 LYS A CA 1
ATOM 5753 C C . LYS A 1 698 ? 102.467 118.606 133.403 1.00 62.72 695 LYS A C 1
ATOM 5754 O O . LYS A 1 698 ? 102.012 117.530 133.006 1.00 57.43 695 LYS A O 1
ATOM 5760 N N . GLY A 1 699 ? 102.131 119.154 134.566 1.00 65.14 696 GLY A N 1
ATOM 5761 C CA . GLY A 1 699 ? 101.173 118.493 135.426 1.00 56.41 696 GLY A CA 1
ATOM 5762 C C . GLY A 1 699 ? 99.807 118.334 134.777 1.00 52.90 696 GLY A C 1
ATOM 5763 O O . GLY A 1 699 ? 99.469 118.939 133.757 1.00 48.44 696 GLY A O 1
ATOM 5764 N N . ARG A 1 700 ? 99.017 117.459 135.383 1.00 48.26 697 ARG A N 1
ATOM 5765 C CA . ARG A 1 700 ? 97.594 117.342 135.117 1.00 44.67 697 ARG A CA 1
ATOM 5766 C C . ARG A 1 700 ? 96.895 117.165 136.457 1.00 53.39 697 ARG A C 1
ATOM 5767 O O . ARG A 1 700 ? 97.479 116.628 137.407 1.00 57.93 697 ARG A O 1
ATOM 5775 N N . VAL A 1 701 ? 95.655 117.640 136.545 1.00 48.72 698 VAL A N 1
ATOM 5776 C CA . VAL A 1 701 ? 94.843 117.382 137.731 1.00 47.75 698 VAL A CA 1
ATOM 5777 C C . VAL A 1 701 ? 94.283 115.976 137.598 1.00 46.87 698 VAL A C 1
ATOM 5778 O O . VAL A 1 701 ? 93.750 115.613 136.542 1.00 47.26 698 VAL A O 1
ATOM 5782 N N . ALA A 1 702 ? 94.438 115.164 138.646 1.00 36.54 699 ALA A N 1
ATOM 5783 C CA . ALA A 1 702 ? 94.147 113.744 138.532 1.00 39.26 699 ALA A CA 1
ATOM 5784 C C . ALA A 1 702 ? 93.315 113.244 139.705 1.00 40.80 699 ALA A C 1
ATOM 5785 O O . ALA A 1 702 ? 93.472 113.704 140.842 1.00 43.21 699 ALA A O 1
ATOM 5787 N N . ASP A 1 703 ? 92.432 112.280 139.415 1.00 38.71 700 ASP A N 1
ATOM 5788 C CA . ASP A 1 703 ? 91.785 111.481 140.451 1.00 40.51 700 ASP A CA 1
ATOM 5789 C C . ASP A 1 703 ? 91.674 110.026 139.995 1.00 41.69 700 ASP A C 1
ATOM 5790 O O . ASP A 1 703 ? 91.885 109.690 138.817 1.00 34.37 700 ASP A O 1
ATOM 5795 N N . VAL A 1 704 ? 91.330 109.167 140.969 1.00 42.66 701 VAL A N 1
ATOM 5796 C CA . VAL A 1 704 ? 91.317 107.711 140.837 1.00 40.76 701 VAL A CA 1
ATOM 5797 C C . VAL A 1 704 ? 90.047 107.134 141.450 1.00 41.43 701 VAL A C 1
ATOM 5798 O O . VAL A 1 704 ? 89.417 107.741 142.326 1.00 40.80 701 VAL A O 1
ATOM 5802 N N . VAL A 1 705 ? 89.705 105.923 141.011 1.00 32.57 702 VAL A N 1
ATOM 5803 C CA . VAL A 1 705 ? 88.529 105.198 141.477 1.00 32.29 702 VAL A CA 1
ATOM 5804 C C . VAL A 1 705 ? 88.944 103.746 141.679 1.00 36.82 702 VAL A C 1
ATOM 5805 O O . VAL A 1 705 ? 88.971 102.963 140.721 1.00 36.70 702 VAL A O 1
ATOM 5809 N N . VAL A 1 706 ? 89.235 103.367 142.920 1.00 31.95 703 VAL A N 1
ATOM 5810 C CA . VAL A 1 706 ? 89.775 102.053 143.252 1.00 34.69 703 VAL A CA 1
ATOM 5811 C C . VAL A 1 706 ? 88.631 101.107 143.649 1.00 35.36 703 VAL A C 1
ATOM 5812 O O . VAL A 1 706 ? 87.912 101.413 144.612 1.00 26.13 703 VAL A O 1
ATOM 5816 N N . PRO A 1 707 ? 88.467 99.963 142.985 1.00 40.17 704 PRO A N 1
ATOM 5817 C CA . PRO A 1 707 ? 87.580 98.919 143.525 1.00 37.46 704 PRO A CA 1
ATOM 5818 C C . PRO A 1 707 ? 88.308 98.003 144.505 1.00 38.76 704 PRO A C 1
ATOM 5819 O O . PRO A 1 707 ? 89.533 97.862 144.472 1.00 37.45 704 PRO A O 1
ATOM 5823 N N . PHE A 1 708 ? 87.525 97.393 145.404 1.00 39.63 705 PHE A N 1
ATOM 5824 C CA . PHE A 1 708 ? 88.032 96.525 146.462 1.00 37.73 705 PHE A CA 1
ATOM 5825 C C . PHE A 1 708 ? 87.166 95.272 146.552 1.00 45.89 705 PHE A C 1
ATOM 5826 O O . PHE A 1 708 ? 85.958 95.338 146.309 1.00 53.06 705 PHE A O 1
ATOM 5834 N N . ILE A 1 709 ? 87.780 94.126 146.908 1.00 51.65 706 ILE A N 1
ATOM 5835 C CA . ILE A 1 709 ? 87.045 92.844 147.077 1.00 32.89 706 ILE A CA 1
ATOM 5836 C C . ILE A 1 709 ? 87.485 92.049 148.326 1.00 38.91 706 ILE A C 1
ATOM 5837 O O . ILE A 1 709 ? 86.719 91.237 148.900 1.00 40.54 706 ILE A O 1
ATOM 5842 N N . ARG A 1 719 ? 69.763 77.838 151.107 1.00 83.31 716 ARG A N 1
ATOM 5843 C CA . ARG A 1 719 ? 68.719 78.033 152.111 1.00 98.39 716 ARG A CA 1
ATOM 5844 C C . ARG A 1 719 ? 67.491 77.225 151.689 1.00 94.43 716 ARG A C 1
ATOM 5845 O O . ARG A 1 719 ? 67.535 76.532 150.670 1.00 83.63 716 ARG A O 1
ATOM 5853 N N . ALA A 1 720 ? 66.405 77.304 152.461 1.00 94.49 717 ALA A N 1
ATOM 5854 C CA . ALA A 1 720 ? 65.172 76.563 152.173 1.00 88.02 717 ALA A CA 1
ATOM 5855 C C . ALA A 1 720 ? 63.978 77.531 152.161 1.00 88.42 717 ALA A C 1
ATOM 5856 O O . ALA A 1 720 ? 63.188 77.585 153.109 1.00 76.85 717 ALA A O 1
ATOM 5858 N N . PHE A 1 721 ? 63.838 78.280 151.058 1.00 97.63 718 PHE A N 1
ATOM 5859 C CA . PHE A 1 721 ? 62.816 79.327 150.924 1.00 97.90 718 PHE A CA 1
ATOM 5860 C C . PHE A 1 721 ? 61.440 78.681 150.750 1.00 88.63 718 PHE A C 1
ATOM 5861 O O . PHE A 1 721 ? 61.091 78.244 149.649 1.00 77.90 718 PHE A O 1
ATOM 5869 N N . ILE A 1 722 ? 60.622 78.656 151.811 1.00 91.12 719 ILE A N 1
ATOM 5870 C CA . ILE A 1 722 ? 59.233 78.194 151.684 1.00 91.36 719 ILE A CA 1
ATOM 5871 C C . ILE A 1 722 ? 58.364 79.281 151.033 1.00 90.70 719 ILE A C 1
ATOM 5872 O O . ILE A 1 722 ? 58.496 79.552 149.826 1.00 75.84 719 ILE A O 1
ATOM 5877 N N . ARG A 1 723 ? 57.443 79.868 151.819 1.00 74.88 720 ARG A N 1
ATOM 5878 C CA . ARG A 1 723 ? 56.671 81.072 151.482 1.00 53.09 720 ARG A CA 1
ATOM 5879 C C . ARG A 1 723 ? 55.700 80.903 150.312 1.00 40.69 720 ARG A C 1
ATOM 5880 O O . ARG A 1 723 ? 56.040 80.299 149.295 1.00 40.18 720 ARG A O 1
ATOM 5888 N N . GLU A 1 724 ? 54.494 81.456 150.441 1.00 33.35 721 GLU A N 1
ATOM 5889 C CA . GLU A 1 724 ? 53.425 81.236 149.479 1.00 33.32 721 GLU A CA 1
ATOM 5890 C C . GLU A 1 724 ? 52.903 82.550 148.913 1.00 34.75 721 GLU A C 1
ATOM 5891 O O . GLU A 1 724 ? 52.822 83.557 149.619 1.00 42.47 721 GLU A O 1
ATOM 5897 N N . LYS A 1 725 ? 52.557 82.534 147.621 1.00 33.77 722 LYS A N 1
ATOM 5898 C CA . LYS A 1 725 ? 51.973 83.701 146.969 1.00 29.19 722 LYS A CA 1
ATOM 5899 C C . LYS A 1 725 ? 50.745 84.186 147.728 1.00 27.14 722 LYS A C 1
ATOM 5900 O O . LYS A 1 725 ? 49.847 83.399 148.042 1.00 32.41 722 LYS A O 1
ATOM 5906 N N . ARG A 1 726 ? 50.727 85.479 148.033 1.00 28.29 723 ARG A N 1
ATOM 5907 C CA . ARG A 1 726 ? 49.635 86.093 148.778 1.00 25.43 723 ARG A CA 1
ATOM 5908 C C . ARG A 1 726 ? 48.265 85.864 148.149 1.00 24.05 723 ARG A C 1
ATOM 5909 O O . ARG A 1 726 ? 48.112 85.892 146.928 1.00 25.38 723 ARG A O 1
ATOM 5917 N N . VAL A 1 727 ? 47.274 85.637 149.004 1.00 22.97 724 VAL A N 1
ATOM 5918 C CA . VAL A 1 727 ? 45.897 85.417 148.568 1.00 21.92 724 VAL A CA 1
ATOM 5919 C C . VAL A 1 727 ? 45.164 86.744 148.402 1.00 24.52 724 VAL A C 1
ATOM 5920 O O . VAL A 1 727 ? 45.339 87.675 149.199 1.00 27.41 724 VAL A O 1
ATOM 5924 N N . SER A 1 728 ? 44.313 86.819 147.377 1.00 27.54 725 SER A N 1
ATOM 5925 C CA . SER A 1 728 ? 43.598 88.048 147.039 1.00 28.96 725 SER A CA 1
ATOM 5926 C C . SER A 1 728 ? 42.697 88.482 148.186 1.00 22.86 725 SER A C 1
ATOM 5927 O O . SER A 1 728 ? 42.251 87.669 148.998 1.00 23.64 725 SER A O 1
ATOM 5930 N N . VAL A 1 729 ? 42.400 89.788 148.225 1.00 33.01 726 VAL A N 1
ATOM 5931 C CA . VAL A 1 729 ? 41.496 90.307 149.256 1.00 38.08 726 VAL A CA 1
ATOM 5932 C C . VAL A 1 729 ? 40.099 89.731 149.065 1.00 27.23 726 VAL A C 1
ATOM 5933 O O . VAL A 1 729 ? 39.372 89.505 150.036 1.00 25.15 726 VAL A O 1
ATOM 5937 N N . GLU A 1 730 ? 39.716 89.447 147.824 1.00 25.95 727 GLU A N 1
ATOM 5938 C CA . GLU A 1 730 ? 38.398 88.885 147.587 1.00 27.19 727 GLU A CA 1
ATOM 5939 C C . GLU A 1 730 ? 38.245 87.549 148.298 1.00 29.08 727 GLU A C 1
ATOM 5940 O O . GLU A 1 730 ? 37.173 87.239 148.831 1.00 29.30 727 GLU A O 1
ATOM 5946 N N . ARG A 1 731 ? 39.314 86.763 148.359 1.00 26.42 728 ARG A N 1
ATOM 5947 C CA . ARG A 1 731 ? 39.226 85.465 149.014 1.00 25.94 728 ARG A CA 1
ATOM 5948 C C . ARG A 1 731 ? 39.543 85.506 150.507 1.00 29.34 728 ARG A C 1
ATOM 5949 O O . ARG A 1 731 ? 38.993 84.704 151.269 1.00 30.67 728 ARG A O 1
ATOM 5957 N N . ARG A 1 732 ? 40.403 86.416 150.956 1.00 30.87 729 ARG A N 1
ATOM 5958 C CA . ARG A 1 732 ? 40.765 86.429 152.367 1.00 22.53 729 ARG A CA 1
ATOM 5959 C C . ARG A 1 732 ? 39.857 87.321 153.207 1.00 22.60 729 ARG A C 1
ATOM 5960 O O . ARG A 1 732 ? 39.643 87.030 154.387 1.00 30.01 729 ARG A O 1
ATOM 5968 N N . GLU A 1 733 ? 39.313 88.401 152.657 1.00 24.41 730 GLU A N 1
ATOM 5969 C CA . GLU A 1 733 ? 38.513 89.317 153.462 1.00 24.12 730 GLU A CA 1
ATOM 5970 C C . GLU A 1 733 ? 37.121 88.742 153.698 1.00 22.82 730 GLU A C 1
ATOM 5971 O O . GLU A 1 733 ? 36.435 88.330 152.758 1.00 25.81 730 GLU A O 1
ATOM 5977 N N . LYS A 1 734 ? 36.705 88.732 154.952 1.00 23.04 731 LYS A N 1
ATOM 5978 C CA . LYS A 1 734 ? 35.367 88.301 155.337 1.00 30.61 731 LYS A CA 1
ATOM 5979 C C . LYS A 1 734 ? 34.591 89.545 155.762 1.00 25.09 731 LYS A C 1
ATOM 5980 O O . LYS A 1 734 ? 34.885 90.130 156.805 1.00 34.07 731 LYS A O 1
ATOM 5986 N N . LEU A 1 735 ? 33.611 89.954 154.952 1.00 24.77 732 LEU A N 1
ATOM 5987 C CA . LEU A 1 735 ? 32.893 91.217 155.102 1.00 24.94 732 LEU A CA 1
ATOM 5988 C C . LEU A 1 735 ? 31.889 91.173 156.250 1.00 26.35 732 LEU A C 1
ATOM 5989 O O . LEU A 1 735 ? 31.328 90.117 156.546 1.00 38.85 732 LEU A O 1
ATOM 5994 N N . PRO A 1 736 ? 31.627 92.313 156.900 1.00 31.75 733 PRO A N 1
ATOM 5995 C CA . PRO A 1 736 ? 30.731 92.299 158.062 1.00 24.10 733 PRO A CA 1
ATOM 5996 C C . PRO A 1 736 ? 29.373 91.753 157.683 1.00 28.75 733 PRO A C 1
ATOM 5997 O O . PRO A 1 736 ? 28.792 92.140 156.670 1.00 36.26 733 PRO A O 1
ATOM 6001 N N . PHE A 1 737 ? 28.904 90.808 158.486 1.00 31.82 734 PHE A N 1
ATOM 6002 C CA . PHE A 1 737 ? 27.570 90.224 158.459 1.00 36.70 734 PHE A CA 1
ATOM 6003 C C . PHE A 1 737 ? 27.380 89.227 157.330 1.00 38.72 734 PHE A C 1
ATOM 6004 O O . PHE A 1 737 ? 26.253 88.791 157.103 1.00 43.82 734 PHE A O 1
ATOM 6012 N N . ASN A 1 738 ? 28.433 88.841 156.621 1.00 35.20 735 ASN A N 1
ATOM 6013 C CA . ASN A 1 738 ? 28.278 87.736 155.690 1.00 37.79 735 ASN A CA 1
ATOM 6014 C C . ASN A 1 738 ? 28.471 86.421 156.433 1.00 43.25 735 ASN A C 1
ATOM 6015 O O . ASN A 1 738 ? 27.507 85.849 156.952 1.00 45.23 735 ASN A O 1
ATOM 6020 N N . GLU A 1 739 ? 29.706 85.934 156.508 1.00 40.36 736 GLU A N 1
ATOM 6021 C CA . GLU A 1 739 ? 29.942 84.701 157.243 1.00 37.74 736 GLU A CA 1
ATOM 6022 C C . GLU A 1 739 ? 30.310 84.965 158.695 1.00 37.95 736 GLU A C 1
ATOM 6023 O O . GLU A 1 739 ? 29.900 84.204 159.577 1.00 33.24 736 GLU A O 1
ATOM 6029 N N . TRP A 1 740 ? 31.068 86.038 158.950 1.00 42.50 737 TRP A N 1
ATOM 6030 C CA . TRP A 1 740 ? 31.557 86.413 160.271 1.00 28.12 737 TRP A CA 1
ATOM 6031 C C . TRP A 1 740 ? 31.061 87.795 160.668 1.00 31.30 737 TRP A C 1
ATOM 6032 O O . TRP A 1 740 ? 30.758 88.637 159.814 1.00 33.87 737 TRP A O 1
ATOM 6043 N N . LEU A 1 741 ? 31.030 88.040 161.977 1.00 23.75 738 LEU A N 1
ATOM 6044 C CA . LEU A 1 741 ? 30.876 89.383 162.522 1.00 23.50 738 LEU A CA 1
ATOM 6045 C C . LEU A 1 741 ? 32.048 89.640 163.460 1.00 25.70 738 LEU A C 1
ATOM 6046 O O . LEU A 1 741 ? 32.362 88.796 164.307 1.00 26.84 738 LEU A O 1
ATOM 6051 N N . TYR A 1 742 ? 32.711 90.789 163.292 1.00 23.70 739 TYR A N 1
ATOM 6052 C CA . TYR A 1 742 ? 33.992 91.059 163.940 1.00 22.67 739 TYR A CA 1
ATOM 6053 C C . TYR A 1 742 ? 33.942 92.419 164.611 1.00 23.52 739 TYR A C 1
ATOM 6054 O O . TYR A 1 742 ? 33.849 93.444 163.930 1.00 28.37 739 TYR A O 1
ATOM 6063 N N . LEU A 1 743 ? 34.034 92.431 165.936 1.00 22.31 740 LEU A N 1
ATOM 6064 C CA . LEU A 1 743 ? 33.984 93.661 166.709 1.00 22.59 740 LEU A CA 1
ATOM 6065 C C . LEU A 1 743 ? 35.304 93.889 167.423 1.00 22.93 740 LEU A C 1
ATOM 6066 O O . LEU A 1 743 ? 35.896 92.943 167.945 1.00 23.11 740 LEU A O 1
ATOM 6071 N N . LYS A 1 744 ? 35.769 95.156 167.410 1.00 24.93 741 LYS A N 1
ATOM 6072 C CA . LYS A 1 744 ? 36.894 95.635 168.218 1.00 20.48 741 LYS A CA 1
ATOM 6073 C C . LYS A 1 744 ? 36.319 96.341 169.449 1.00 22.44 741 LYS A C 1
ATOM 6074 O O . LYS A 1 744 ? 35.720 97.413 169.318 1.00 27.09 741 LYS A O 1
ATOM 6080 N N . LEU A 1 745 ? 36.501 95.769 170.640 1.00 21.01 742 LEU A N 1
ATOM 6081 C CA . LEU A 1 745 ? 35.944 96.349 171.869 1.00 24.85 742 LEU A CA 1
ATOM 6082 C C . LEU A 1 745 ? 37.061 97.082 172.602 1.00 25.21 742 LEU A C 1
ATOM 6083 O O . LEU A 1 745 ? 37.989 96.453 173.120 1.00 29.12 742 LEU A O 1
ATOM 6088 N N . TYR A 1 746 ? 36.967 98.401 172.671 1.00 22.46 743 TYR A N 1
ATOM 6089 C CA . TYR A 1 746 ? 38.056 99.205 173.217 1.00 23.14 743 TYR A CA 1
ATOM 6090 C C . TYR A 1 746 ? 37.911 99.245 174.738 1.00 22.82 743 TYR A C 1
ATOM 6091 O O . TYR A 1 746 ? 37.114 100.005 175.292 1.00 20.09 743 TYR A O 1
ATOM 6100 N N . ILE A 1 747 ? 38.685 98.378 175.395 1.00 21.50 744 ILE A N 1
ATOM 6101 C CA . ILE A 1 747 ? 38.693 98.151 176.833 1.00 18.04 744 ILE A CA 1
ATOM 6102 C C . ILE A 1 747 ? 40.132 98.230 177.314 1.00 22.90 744 ILE A C 1
ATOM 6103 O O . ILE A 1 747 ? 41.027 97.650 176.689 1.00 25.55 744 ILE A O 1
ATOM 6108 N N . SER A 1 748 ? 40.355 98.901 178.441 1.00 22.43 745 SER A N 1
ATOM 6109 C CA . SER A 1 748 ? 41.710 99.071 178.950 1.00 21.13 745 SER A CA 1
ATOM 6110 C C . SER A 1 748 ? 42.295 97.739 179.421 1.00 24.96 745 SER A C 1
ATOM 6111 O O . SER A 1 748 ? 41.573 96.792 179.764 1.00 27.15 745 SER A O 1
ATOM 6114 N N . ILE A 1 749 ? 43.630 97.692 179.466 1.00 21.64 746 ILE A N 1
ATOM 6115 C CA . ILE A 1 749 ? 44.345 96.465 179.840 1.00 30.47 746 ILE A CA 1
ATOM 6116 C C . ILE A 1 749 ? 43.932 95.990 181.231 1.00 27.88 746 ILE A C 1
ATOM 6117 O O . ILE A 1 749 ? 43.681 94.799 181.456 1.00 30.97 746 ILE A O 1
ATOM 6122 N N . ASN A 1 750 ? 43.850 96.919 182.179 1.00 31.50 747 ASN A N 1
ATOM 6123 C CA . ASN A 1 750 ? 43.473 96.587 183.542 1.00 31.53 747 ASN A CA 1
ATOM 6124 C C . ASN A 1 750 ? 42.049 96.080 183.661 1.00 26.13 747 ASN A C 1
ATOM 6125 O O . ASN A 1 750 ? 41.672 95.550 184.706 1.00 34.24 747 ASN A O 1
ATOM 6130 N N . ARG A 1 751 ? 41.245 96.221 182.638 1.00 24.91 748 ARG A N 1
ATOM 6131 C CA . ARG A 1 751 ? 39.872 95.792 182.754 1.00 30.87 748 ARG A CA 1
ATOM 6132 C C . ARG A 1 751 ? 39.483 94.712 181.753 1.00 29.71 748 ARG A C 1
ATOM 6133 O O . ARG A 1 751 ? 38.337 94.237 181.790 1.00 26.95 748 ARG A O 1
ATOM 6141 N N . GLN A 1 752 ? 40.402 94.281 180.882 1.00 28.10 749 GLN A N 1
ATOM 6142 C CA . GLN A 1 752 ? 40.046 93.218 179.951 1.00 23.52 749 GLN A CA 1
ATOM 6143 C C . GLN A 1 752 ? 39.757 91.921 180.688 1.00 19.56 749 GLN A C 1
ATOM 6144 O O . GLN A 1 752 ? 38.766 91.252 180.396 1.00 24.66 749 GLN A O 1
ATOM 6150 N N . ASN A 1 753 ? 40.563 91.574 181.683 1.00 18.59 750 ASN A N 1
ATOM 6151 C CA . ASN A 1 753 ? 40.258 90.365 182.430 1.00 26.82 750 ASN A CA 1
ATOM 6152 C C . ASN A 1 753 ? 38.868 90.441 183.048 1.00 28.13 750 ASN A C 1
ATOM 6153 O O . ASN A 1 753 ? 38.092 89.476 182.972 1.00 29.95 750 ASN A O 1
ATOM 6158 N N . GLU A 1 754 ? 38.510 91.589 183.625 1.00 21.95 751 GLU A N 1
ATOM 6159 C CA . GLU A 1 754 ? 37.176 91.695 184.193 1.00 25.28 751 GLU A CA 1
ATOM 6160 C C . GLU A 1 754 ? 36.091 91.562 183.124 1.00 32.17 751 GLU A C 1
ATOM 6161 O O . GLU A 1 754 ? 35.034 90.956 183.368 1.00 32.50 751 GLU A O 1
ATOM 6167 N N . PHE A 1 755 ? 36.327 92.114 181.930 1.00 27.42 752 PHE A N 1
ATOM 6168 C CA . PHE A 1 755 ? 35.368 91.918 180.845 1.00 20.80 752 PHE A CA 1
ATOM 6169 C C . PHE A 1 755 ? 35.289 90.448 180.445 1.00 25.18 752 PHE A C 1
ATOM 6170 O O . PHE A 1 755 ? 34.199 89.930 180.159 1.00 30.96 752 PHE A O 1
ATOM 6178 N N . LEU A 1 756 ? 36.431 89.754 180.427 1.00 25.71 753 LEU A N 1
ATOM 6179 C CA . LEU A 1 756 ? 36.425 88.351 180.018 1.00 30.16 753 LEU A CA 1
ATOM 6180 C C . LEU A 1 756 ? 35.692 87.471 181.034 1.00 35.52 753 LEU A C 1
ATOM 6181 O O . LEU A 1 756 ? 35.082 86.466 180.641 1.00 32.19 753 LEU A O 1
ATOM 6186 N N . LEU A 1 757 ? 35.706 87.851 182.325 1.00 28.65 754 LEU A N 1
ATOM 6187 C CA . LEU A 1 757 ? 34.959 87.132 183.361 1.00 29.47 754 LEU A CA 1
ATOM 6188 C C . LEU A 1 757 ? 33.470 87.409 183.291 1.00 30.90 754 LEU A C 1
ATOM 6189 O O . LEU A 1 757 ? 32.661 86.480 183.241 1.00 34.92 754 LEU A O 1
ATOM 6194 N N . SER A 1 758 ? 33.088 88.684 183.324 1.00 29.89 755 SER A N 1
ATOM 6195 C CA . SER A 1 758 ? 31.733 89.061 183.697 1.00 27.77 755 SER A CA 1
ATOM 6196 C C . SER A 1 758 ? 30.846 89.436 182.527 1.00 33.41 755 SER A C 1
ATOM 6197 O O . SER A 1 758 ? 29.648 89.650 182.735 1.00 43.52 755 SER A O 1
ATOM 6200 N N . TYR A 1 759 ? 31.391 89.553 181.322 1.00 29.14 756 TYR A N 1
ATOM 6201 C CA . TYR A 1 759 ? 30.575 89.945 180.181 1.00 27.31 756 TYR A CA 1
ATOM 6202 C C . TYR A 1 759 ? 30.667 88.958 179.038 1.00 27.53 756 TYR A C 1
ATOM 6203 O O . TYR A 1 759 ? 29.648 88.630 178.415 1.00 27.25 756 TYR A O 1
ATOM 6212 N N . LEU A 1 760 ? 31.870 88.483 178.743 1.00 31.45 757 LEU A N 1
ATOM 6213 C CA . LEU A 1 760 ? 32.026 87.565 177.624 1.00 30.12 757 LEU A CA 1
ATOM 6214 C C . LEU A 1 760 ? 31.146 86.329 177.760 1.00 37.52 757 LEU A C 1
ATOM 6215 O O . LEU A 1 760 ? 30.473 85.986 176.772 1.00 38.47 757 LEU A O 1
ATOM 6220 N N . PRO A 1 761 ? 31.057 85.653 178.917 1.00 37.40 758 PRO A N 1
ATOM 6221 C CA . PRO A 1 761 ? 30.206 84.448 178.977 1.00 31.16 758 PRO A CA 1
ATOM 6222 C C . PRO A 1 761 ? 28.720 84.708 178.716 1.00 38.23 758 PRO A C 1
ATOM 6223 O O . PRO A 1 761 ? 28.033 83.825 178.177 1.00 42.21 758 PRO A O 1
ATOM 6227 N N . ASP A 1 762 ? 28.195 85.889 179.044 1.00 35.42 759 ASP A N 1
ATOM 6228 C CA . ASP A 1 762 ? 26.859 86.220 178.559 1.00 32.40 759 ASP A CA 1
ATOM 6229 C C . ASP A 1 762 ? 26.822 86.322 177.034 1.00 37.74 759 ASP A C 1
ATOM 6230 O O . ASP A 1 762 ? 25.796 86.016 176.412 1.00 38.69 759 ASP A O 1
ATOM 6235 N N . ILE A 1 763 ? 27.919 86.745 176.408 1.00 38.97 760 ILE A N 1
ATOM 6236 C CA . ILE A 1 763 ? 27.932 86.822 174.949 1.00 38.14 760 ILE A CA 1
ATOM 6237 C C . ILE A 1 763 ? 28.071 85.434 174.344 1.00 34.14 760 ILE A C 1
ATOM 6238 O O . ILE A 1 763 ? 27.451 85.121 173.319 1.00 38.08 760 ILE A O 1
ATOM 6243 N N . GLN A 1 764 ? 28.890 84.586 174.963 1.00 37.89 761 GLN A N 1
ATOM 6244 C CA . GLN A 1 764 ? 29.034 83.209 174.498 1.00 33.95 761 GLN A CA 1
ATOM 6245 C C . GLN A 1 764 ? 27.730 82.436 174.639 1.00 34.91 761 GLN A C 1
ATOM 6246 O O . GLN A 1 764 ? 27.333 81.709 173.722 1.00 32.16 761 GLN A O 1
ATOM 6252 N N . LYS A 1 765 ? 27.037 82.607 175.771 1.00 39.95 762 LYS A N 1
ATOM 6253 C CA . LYS A 1 765 ? 25.716 82.002 175.944 1.00 42.20 762 LYS A CA 1
ATOM 6254 C C . LYS A 1 765 ? 24.765 82.411 174.828 1.00 35.22 762 LYS A C 1
ATOM 6255 O O . LYS A 1 765 ? 24.047 81.568 174.272 1.00 35.93 762 LYS A O 1
ATOM 6261 N 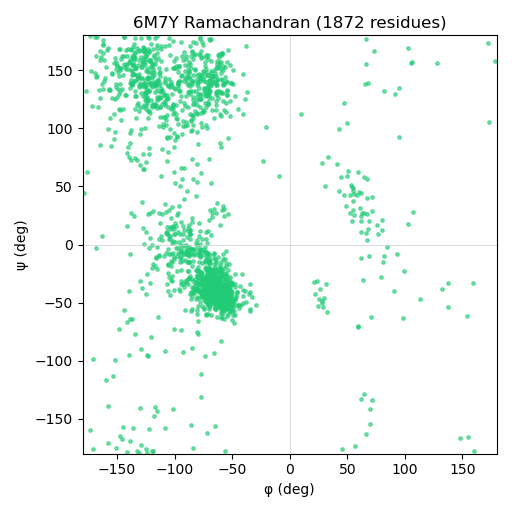N . ILE A 1 766 ? 24.754 83.696 174.475 1.00 28.48 763 ILE A N 1
ATOM 6262 C CA . ILE A 1 766 ? 23.854 84.157 173.428 1.00 26.80 763 ILE A CA 1
ATOM 6263 C C . ILE A 1 766 ? 24.188 83.492 172.105 1.00 36.16 763 ILE A C 1
ATOM 6264 O O . ILE A 1 766 ? 23.314 82.923 171.442 1.00 43.18 763 ILE A O 1
ATOM 6269 N N . VAL A 1 767 ? 25.456 83.557 171.690 1.00 35.71 764 VAL A N 1
ATOM 6270 C CA . VAL A 1 767 ? 25.799 83.017 170.378 1.00 36.30 764 VAL A CA 1
ATOM 6271 C C . VAL A 1 767 ? 25.595 81.509 170.338 1.00 37.87 764 VAL A C 1
ATOM 6272 O O . VAL A 1 767 ? 25.361 80.938 169.265 1.00 36.48 764 VAL A O 1
ATOM 6276 N N . ALA A 1 768 ? 25.681 80.840 171.493 1.00 42.90 765 ALA A N 1
ATOM 6277 C CA . ALA A 1 768 ? 25.410 79.405 171.544 1.00 39.33 765 ALA A CA 1
ATOM 6278 C C . ALA A 1 768 ? 23.965 79.098 171.149 1.00 41.62 765 ALA A C 1
ATOM 6279 O O . ALA A 1 768 ? 23.716 78.253 170.278 1.00 32.05 765 ALA A O 1
ATOM 6281 N N . ASN A 1 769 ? 22.999 79.779 171.778 1.00 38.38 766 ASN A N 1
ATOM 6282 C CA . ASN A 1 769 ? 21.592 79.549 171.486 1.00 35.94 766 ASN A CA 1
ATOM 6283 C C . ASN A 1 769 ? 21.328 79.686 170.006 1.00 33.76 766 ASN A C 1
ATOM 6284 O O . ASN A 1 769 ? 20.512 78.960 169.453 1.00 50.26 766 ASN A O 1
ATOM 6289 N N . LEU A 1 770 ? 22.054 80.571 169.349 1.00 37.02 767 LEU A N 1
ATOM 6290 C CA . LEU A 1 770 ? 21.938 80.794 167.913 1.00 33.85 767 LEU A CA 1
ATOM 6291 C C . LEU A 1 770 ? 22.842 79.876 167.106 1.00 32.48 767 LEU A C 1
ATOM 6292 O O . LEU A 1 770 ? 23.010 80.102 165.907 1.00 47.31 767 LEU A O 1
ATOM 6297 N N . GLY A 1 771 ? 23.424 78.850 167.732 1.00 36.06 768 GLY A N 1
ATOM 6298 C CA . GLY A 1 771 ? 24.138 77.806 167.022 1.00 27.46 768 GLY A CA 1
ATOM 6299 C C . GLY A 1 771 ? 25.512 78.170 166.503 1.00 44.33 768 GLY A C 1
ATOM 6300 O O . GLY A 1 771 ? 26.047 77.451 165.646 1.00 39.41 768 GLY A O 1
ATOM 6301 N N . GLY A 1 772 ? 26.113 79.249 167.005 1.00 44.57 769 GLY A N 1
ATOM 6302 C CA . GLY A 1 772 ? 27.339 79.768 166.472 1.00 38.85 769 GLY A CA 1
ATOM 6303 C C . GLY A 1 772 ? 28.516 79.523 167.386 1.00 48.24 769 GLY A C 1
ATOM 6304 O O . GLY A 1 772 ? 28.496 78.642 168.257 1.00 51.16 769 GLY A O 1
ATOM 6305 N N . ASN A 1 773 ? 29.549 80.340 167.210 1.00 47.75 770 ASN A N 1
ATOM 6306 C CA . ASN A 1 773 ? 30.787 80.127 167.942 1.00 38.80 770 ASN A CA 1
ATOM 6307 C C . ASN A 1 773 ? 31.667 81.347 167.737 1.00 40.57 770 ASN A C 1
ATOM 6308 O O . ASN A 1 773 ? 31.622 81.980 166.679 1.00 43.14 770 ASN A O 1
ATOM 6313 N N . LEU A 1 774 ? 32.466 81.672 168.749 1.00 30.01 771 LEU A N 1
ATOM 6314 C CA . LEU A 1 774 ? 33.275 82.876 168.709 1.00 24.83 771 LEU A CA 1
ATOM 6315 C C . LEU A 1 774 ? 34.668 82.597 169.259 1.00 25.35 771 LEU A C 1
ATOM 6316 O O . LEU A 1 774 ? 34.881 81.649 170.015 1.00 32.65 771 LEU A O 1
ATOM 6321 N N . PHE A 1 775 ? 35.617 83.452 168.879 1.00 26.45 772 PHE A N 1
ATOM 6322 C CA . PHE A 1 775 ? 36.950 83.466 169.468 1.00 25.02 772 PHE A CA 1
ATOM 6323 C C . PHE A 1 775 ? 37.421 84.910 169.598 1.00 23.27 772 PHE A C 1
ATOM 6324 O O . PHE A 1 775 ? 37.011 85.782 168.824 1.00 28.95 772 PHE A O 1
ATOM 6332 N N . PHE A 1 776 ? 38.268 85.172 170.589 1.00 17.74 773 PHE A N 1
ATOM 6333 C CA . PHE A 1 776 ? 38.735 86.540 170.815 1.00 25.84 773 PHE A CA 1
ATOM 6334 C C . PHE A 1 776 ? 40.259 86.615 170.853 1.00 27.18 773 PHE A C 1
ATOM 6335 O O . PHE A 1 776 ? 40.976 85.609 170.923 1.00 27.11 773 PHE A O 1
ATOM 6343 N N . LEU A 1 777 ? 40.744 87.847 170.822 1.00 21.14 774 LEU A N 1
ATOM 6344 C CA . LEU A 1 777 ? 42.166 88.119 170.874 1.00 22.21 774 LEU A CA 1
ATOM 6345 C C . LEU A 1 777 ? 42.350 89.468 171.554 1.00 27.13 774 LEU A C 1
ATOM 6346 O O . LEU A 1 777 ? 41.447 90.314 171.546 1.00 34.79 774 LEU A O 1
ATOM 6351 N N . ARG A 1 778 ? 43.502 89.668 172.161 1.00 24.17 775 ARG A N 1
ATOM 6352 C CA . ARG A 1 778 ? 43.829 90.974 172.712 1.00 24.49 775 ARG A CA 1
ATOM 6353 C C . ARG A 1 778 ? 44.815 91.643 171.777 1.00 27.03 775 ARG A C 1
ATOM 6354 O O . ARG A 1 778 ? 45.767 91.005 171.317 1.00 37.73 775 ARG A O 1
ATOM 6362 N N . TYR A 1 779 ? 44.580 92.919 171.500 1.00 29.52 776 TYR A N 1
ATOM 6363 C CA . TYR A 1 779 ? 45.437 93.706 170.633 1.00 29.20 776 TYR A CA 1
ATOM 6364 C C . TYR A 1 779 ? 45.449 95.158 171.091 1.00 30.50 776 TYR A C 1
ATOM 6365 O O . TYR A 1 779 ? 44.407 95.754 171.380 1.00 27.48 776 TYR A O 1
ATOM 6374 N N . THR A 1 780 ? 46.640 95.709 171.192 1.00 51.37 777 THR A N 1
ATOM 6375 C CA . THR A 1 780 ? 46.799 97.153 171.283 1.00 43.23 777 THR A CA 1
ATOM 6376 C C . THR A 1 780 ? 46.820 97.710 169.861 1.00 40.39 777 THR A C 1
ATOM 6377 O O . THR A 1 780 ? 46.311 97.075 168.934 1.00 47.10 777 THR A O 1
ATOM 6381 N N . ASP A 1 781 ? 47.441 98.861 169.668 1.00 46.30 778 ASP A N 1
ATOM 6382 C CA . ASP A 1 781 ? 47.620 99.457 168.335 1.00 66.90 778 ASP A CA 1
ATOM 6383 C C . ASP A 1 781 ? 46.356 99.379 167.438 1.00 51.90 778 ASP A C 1
ATOM 6384 O O . ASP A 1 781 ? 46.066 98.354 166.806 1.00 46.78 778 ASP A O 1
ATOM 6389 N N . PRO A 1 782 ? 45.610 100.492 167.364 1.00 46.50 779 PRO A N 1
ATOM 6390 C CA . PRO A 1 782 ? 45.940 101.742 168.056 1.00 35.46 779 PRO A CA 1
ATOM 6391 C C . PRO A 1 782 ? 45.852 101.578 169.567 1.00 41.67 779 PRO A C 1
ATOM 6392 O O . PRO A 1 782 ? 46.826 101.172 170.201 1.00 31.99 779 PRO A O 1
ATOM 6396 N N . LYS A 1 783 ? 44.692 101.892 170.135 1.00 33.99 780 LYS A N 1
ATOM 6397 C CA . LYS A 1 783 ? 44.497 101.768 171.569 1.00 32.52 780 LYS A CA 1
ATOM 6398 C C . LYS A 1 783 ? 44.137 100.320 171.914 1.00 31.96 780 LYS A C 1
ATOM 6399 O O . LYS A 1 783 ? 43.782 99.547 171.018 1.00 31.56 780 LYS A O 1
ATOM 6405 N N . PRO A 1 784 ? 44.254 99.896 173.188 1.00 22.73 781 PRO A N 1
ATOM 6406 C CA . PRO A 1 784 ? 43.989 98.482 173.530 1.00 31.78 781 PRO A CA 1
ATOM 6407 C C . PRO A 1 784 ? 42.528 98.091 173.346 1.00 26.07 781 PRO A C 1
ATOM 6408 O O . PRO A 1 784 ? 41.613 98.883 173.587 1.00 35.85 781 PRO A O 1
ATOM 6412 N N . HIS A 1 785 ? 42.309 96.850 172.927 1.00 20.25 782 HIS A N 1
ATOM 6413 C CA . HIS A 1 785 ? 40.953 96.414 172.615 1.00 20.44 782 HIS A CA 1
ATOM 6414 C C . HIS A 1 785 ? 40.934 94.901 172.529 1.00 19.31 782 HIS A C 1
ATOM 6415 O O . HIS A 1 785 ? 41.972 94.254 172.440 1.00 19.22 782 HIS A O 1
ATOM 6422 N N . ILE A 1 786 ? 39.737 94.341 172.531 1.00 23.52 783 ILE A N 1
ATOM 6423 C CA . ILE A 1 786 ? 39.548 92.917 172.298 1.00 22.44 783 ILE A CA 1
ATOM 6424 C C . ILE A 1 786 ? 38.871 92.755 170.941 1.00 25.54 783 ILE A C 1
ATOM 6425 O O . ILE A 1 786 ? 37.937 93.505 170.607 1.00 16.88 783 ILE A O 1
ATOM 6430 N N . ARG A 1 787 ? 39.410 91.839 170.127 1.00 26.83 784 ARG A N 1
ATOM 6431 C CA . ARG A 1 787 ? 38.845 91.503 168.824 1.00 23.73 784 ARG A CA 1
ATOM 6432 C C . ARG A 1 787 ? 37.924 90.316 169.036 1.00 25.78 784 ARG A C 1
ATOM 6433 O O . ARG A 1 787 ? 38.366 89.237 169.438 1.00 29.39 784 ARG A O 1
ATOM 6441 N N . LEU A 1 788 ? 36.648 90.524 168.798 1.00 23.45 785 LEU A N 1
ATOM 6442 C CA . LEU A 1 788 ? 35.628 89.528 169.035 1.00 20.92 785 LEU A CA 1
ATOM 6443 C C . LEU A 1 788 ? 35.180 89.094 167.664 1.00 18.06 785 LEU A C 1
ATOM 6444 O O . LEU A 1 788 ? 34.796 89.932 166.850 1.00 25.80 785 LEU A O 1
ATOM 6449 N N . ARG A 1 789 ? 35.273 87.814 167.376 1.00 19.96 786 ARG A N 1
ATOM 6450 C CA . ARG A 1 789 ? 34.883 87.338 166.057 1.00 29.10 786 ARG A CA 1
ATOM 6451 C C . ARG A 1 789 ? 33.840 86.253 166.231 1.00 28.07 786 ARG A C 1
ATOM 6452 O O . ARG A 1 789 ? 34.096 85.247 166.899 1.00 20.33 786 ARG A O 1
ATOM 6460 N N . ILE A 1 790 ? 32.652 86.495 165.675 1.00 23.83 787 ILE A N 1
ATOM 6461 C CA . ILE A 1 790 ? 31.500 85.618 165.832 1.00 31.90 787 ILE A CA 1
ATOM 6462 C C . ILE A 1 790 ? 31.144 85.054 164.471 1.00 29.33 787 ILE A C 1
ATOM 6463 O O . ILE A 1 790 ? 31.111 85.780 163.473 1.00 30.40 787 ILE A O 1
ATOM 6468 N N . LYS A 1 791 ? 30.923 83.749 164.441 1.00 32.67 788 LYS A N 1
ATOM 6469 C CA . LYS A 1 791 ? 30.560 82.990 163.254 1.00 34.99 788 LYS A CA 1
ATOM 6470 C C . LYS A 1 791 ? 29.268 82.290 163.622 1.00 42.75 788 LYS A C 1
ATOM 6471 O O . LYS A 1 791 ? 29.197 81.625 164.665 1.00 46.82 788 LYS A O 1
ATOM 6477 N N . CYS A 1 792 ? 28.249 82.456 162.789 1.00 39.39 789 CYS A N 1
ATOM 6478 C CA . CYS A 1 792 ? 26.879 82.216 163.220 1.00 44.75 789 CYS A CA 1
ATOM 6479 C C . CYS A 1 792 ? 25.977 82.552 162.038 1.00 46.92 789 CYS A C 1
ATOM 6480 O O . CYS A 1 792 ? 26.394 83.271 161.127 1.00 52.94 789 CYS A O 1
ATOM 6483 N N . SER A 1 793 ? 24.760 82.000 162.026 1.00 44.71 790 SER A N 1
ATOM 6484 C CA . SER A 1 793 ? 23.979 82.007 160.785 1.00 50.70 790 SER A CA 1
ATOM 6485 C C . SER A 1 793 ? 22.998 83.173 160.652 1.00 49.67 790 SER A C 1
ATOM 6486 O O . SER A 1 793 ? 22.595 83.495 159.528 1.00 49.93 790 SER A O 1
ATOM 6489 N N . ASP A 1 794 ? 22.588 83.802 161.750 1.00 49.45 791 ASP A N 1
ATOM 6490 C CA . ASP A 1 794 ? 21.763 85.016 161.715 1.00 44.70 791 ASP A CA 1
ATOM 6491 C C . ASP A 1 794 ? 22.550 86.077 162.480 1.00 46.60 791 ASP A C 1
ATOM 6492 O O . ASP A 1 794 ? 22.339 86.319 163.672 1.00 40.28 791 ASP A O 1
ATOM 6497 N N . LEU A 1 795 ? 23.491 86.707 161.781 1.00 47.36 792 LEU A N 1
ATOM 6498 C CA . LEU A 1 795 ? 24.407 87.602 162.465 1.00 40.46 792 LEU A CA 1
ATOM 6499 C C . LEU A 1 795 ? 23.749 88.909 162.882 1.00 39.31 792 LEU A C 1
ATOM 6500 O O . LEU A 1 795 ? 24.090 89.446 163.942 1.00 43.99 792 LEU A O 1
ATOM 6505 N N . PHE A 1 796 ? 22.805 89.439 162.103 1.00 40.75 793 PHE A N 1
ATOM 6506 C CA . PHE A 1 796 ? 22.145 90.659 162.555 1.00 40.92 793 PHE A CA 1
ATOM 6507 C C . PHE A 1 796 ? 21.428 90.410 163.874 1.00 44.04 793 PHE A C 1
ATOM 6508 O O . PHE A 1 796 ? 21.450 91.263 164.776 1.00 43.19 793 PHE A O 1
ATOM 6516 N N . LEU A 1 797 ? 20.844 89.214 164.034 1.00 44.16 794 LEU A N 1
ATOM 6517 C CA . LEU A 1 797 ? 20.144 88.904 165.276 1.00 36.90 794 LEU A CA 1
ATOM 6518 C C . LEU A 1 797 ? 21.106 88.722 166.441 1.00 35.20 794 LEU A C 1
ATOM 6519 O O . LEU A 1 797 ? 20.769 89.074 167.576 1.00 42.41 794 LEU A O 1
ATOM 6524 N N . ALA A 1 798 ? 22.299 88.182 166.193 1.00 35.64 795 ALA A N 1
ATOM 6525 C CA . ALA A 1 798 ? 23.271 88.047 167.276 1.00 42.23 795 ALA A CA 1
ATOM 6526 C C . ALA A 1 798 ? 23.853 89.401 167.672 1.00 39.25 795 ALA A C 1
ATOM 6527 O O . ALA A 1 798 ? 24.092 89.652 168.861 1.00 27.68 795 ALA A O 1
ATOM 6529 N N . TYR A 1 799 ? 24.095 90.281 166.686 1.00 35.87 796 TYR A N 1
ATOM 6530 C CA . TYR A 1 799 ? 24.499 91.647 167.001 1.00 25.06 796 TYR A CA 1
ATOM 6531 C C . TYR A 1 799 ? 23.469 92.298 167.901 1.00 30.14 796 TYR A C 1
ATOM 6532 O O . TYR A 1 799 ? 23.803 92.792 168.981 1.00 35.45 796 TYR A O 1
ATOM 6541 N N . GLY A 1 800 ? 22.196 92.238 167.508 1.00 35.09 797 GLY A N 1
ATOM 6542 C CA . GLY A 1 800 ? 21.142 92.788 168.349 1.00 32.60 797 GLY A CA 1
ATOM 6543 C C . GLY A 1 800 ? 21.216 92.308 169.784 1.00 32.15 797 GLY A C 1
ATOM 6544 O O . GLY A 1 800 ? 21.176 93.105 170.723 1.00 35.71 797 GLY A O 1
ATOM 6545 N N . SER A 1 801 ? 21.376 90.998 169.975 1.00 35.57 798 SER A N 1
ATOM 6546 C CA . SER A 1 801 ? 21.265 90.444 171.319 1.00 39.81 798 SER A CA 1
ATOM 6547 C C . SER A 1 801 ? 22.466 90.793 172.187 1.00 40.72 798 SER A C 1
ATOM 6548 O O . SER A 1 801 ? 22.315 91.014 173.396 1.00 50.96 798 SER A O 1
ATOM 6551 N N . ILE A 1 802 ? 23.664 90.855 171.615 1.00 36.76 799 ILE A N 1
ATOM 6552 C CA . ILE A 1 802 ? 24.801 91.187 172.461 1.00 42.31 799 ILE A CA 1
ATOM 6553 C C . ILE A 1 802 ? 24.933 92.695 172.629 1.00 42.93 799 ILE A C 1
ATOM 6554 O O . ILE A 1 802 ? 25.638 93.147 173.551 1.00 39.57 799 ILE A O 1
ATOM 6559 N N . LEU A 1 803 ? 24.234 93.486 171.803 1.00 32.52 800 LEU A N 1
ATOM 6560 C CA . LEU A 1 803 ? 24.285 94.937 171.949 1.00 34.17 800 LEU A CA 1
ATOM 6561 C C . LEU A 1 803 ? 23.794 95.364 173.321 1.00 34.25 800 LEU A C 1
ATOM 6562 O O . LEU A 1 803 ? 24.184 96.423 173.817 1.00 36.78 800 LEU A O 1
ATOM 6567 N N . GLU A 1 804 ? 22.962 94.552 173.963 1.00 42.37 801 GLU A N 1
ATOM 6568 C CA . GLU A 1 804 ? 22.525 94.895 175.310 1.00 43.59 801 GLU A CA 1
ATOM 6569 C C . GLU A 1 804 ? 23.650 94.703 176.316 1.00 40.57 801 GLU A C 1
ATOM 6570 O O . GLU A 1 804 ? 23.775 95.481 177.275 1.00 40.19 801 GLU A O 1
ATOM 6576 N N . ILE A 1 805 ? 24.480 93.677 176.110 1.00 33.94 802 ILE A N 1
ATOM 6577 C CA . ILE A 1 805 ? 25.586 93.422 177.026 1.00 35.07 802 ILE A CA 1
ATOM 6578 C C . ILE A 1 805 ? 26.668 94.472 176.851 1.00 39.57 802 ILE A C 1
ATOM 6579 O O . ILE A 1 805 ? 27.328 94.880 177.818 1.00 39.61 802 ILE A O 1
ATOM 6584 N N . LEU A 1 806 ? 26.868 94.925 175.612 1.00 40.48 803 LEU A N 1
ATOM 6585 C CA . LEU A 1 806 ? 27.856 95.962 175.347 1.00 33.48 803 LEU A CA 1
ATOM 6586 C C . LEU A 1 806 ? 27.428 97.288 175.954 1.00 27.78 803 LEU A C 1
ATOM 6587 O O . LEU A 1 806 ? 28.249 97.990 176.547 1.00 35.86 803 LEU A O 1
ATOM 6592 N N . LYS A 1 807 ? 26.146 97.648 175.822 1.00 31.84 804 LYS A N 1
ATOM 6593 C CA . LYS A 1 807 ? 25.655 98.866 176.462 1.00 31.34 804 LYS A CA 1
ATOM 6594 C C . LYS A 1 807 ? 25.898 98.808 177.962 1.00 32.66 804 LYS A C 1
ATOM 6595 O O . LYS A 1 807 ? 26.295 99.807 178.574 1.00 32.16 804 LYS A O 1
ATOM 6601 N N . ARG A 1 808 ? 25.700 97.630 178.563 1.00 36.22 805 ARG A N 1
ATOM 6602 C CA . ARG A 1 808 ? 25.964 97.459 179.992 1.00 40.83 805 ARG A CA 1
ATOM 6603 C C . ARG A 1 808 ? 27.425 97.747 180.321 1.00 32.99 805 ARG A C 1
ATOM 6604 O O . ARG A 1 808 ? 27.738 98.304 181.384 1.00 30.69 805 ARG A O 1
ATOM 6612 N N . SER A 1 809 ? 28.338 97.379 179.420 1.00 28.04 806 SER A N 1
ATOM 6613 C CA . SER A 1 809 ? 29.751 97.620 179.684 1.00 34.22 806 SER A CA 1
ATOM 6614 C C . SER A 1 809 ? 30.160 99.055 179.369 1.00 33.21 806 SER A C 1
ATOM 6615 O O . SER A 1 809 ? 31.173 99.527 179.903 1.00 30.40 806 SER A O 1
ATOM 6618 N N . ARG A 1 810 ? 29.401 99.758 178.518 1.00 29.30 807 ARG A N 1
ATOM 6619 C CA . ARG A 1 810 ? 29.614 101.195 178.376 1.00 37.11 807 ARG A CA 1
ATOM 6620 C C . ARG A 1 810 ? 29.186 101.928 179.643 1.00 34.80 807 ARG A C 1
ATOM 6621 O O . ARG A 1 810 ? 29.915 102.788 180.144 1.00 33.67 807 ARG A O 1
ATOM 6629 N N . LYS A 1 811 ? 28.004 101.590 180.173 1.00 31.78 808 LYS A N 1
ATOM 6630 C CA . LYS A 1 811 ? 27.517 102.201 181.403 1.00 31.56 808 LYS A CA 1
ATOM 6631 C C . LYS A 1 811 ? 28.528 102.043 182.527 1.00 40.23 808 LYS A C 1
ATOM 6632 O O . LYS A 1 811 ? 28.861 103.012 183.226 1.00 45.05 808 LYS A O 1
ATOM 6638 N N . ASN A 1 812 ? 29.030 100.829 182.721 1.00 36.37 809 ASN A N 1
ATOM 6639 C CA . ASN A 1 812 ? 29.949 100.598 183.828 1.00 35.20 809 ASN A CA 1
ATOM 6640 C C . ASN A 1 812 ? 31.362 101.091 183.538 1.00 37.75 809 ASN A C 1
ATOM 6641 O O . ASN A 1 812 ? 32.238 100.949 184.404 1.00 34.22 809 ASN A O 1
ATOM 6646 N N . ARG A 1 813 ? 31.591 101.669 182.347 1.00 31.23 810 ARG A N 1
ATOM 6647 C CA . ARG A 1 813 ? 32.864 102.284 181.965 1.00 27.86 810 ARG A CA 1
ATOM 6648 C C . ARG A 1 813 ? 33.988 101.251 181.837 1.00 28.78 810 ARG A C 1
ATOM 6649 O O . ARG A 1 813 ? 35.128 101.505 182.236 1.00 30.84 810 ARG A O 1
ATOM 6657 N N . ILE A 1 814 ? 33.669 100.090 181.266 1.00 29.78 811 ILE A N 1
ATOM 6658 C CA . ILE A 1 814 ? 34.668 99.077 180.933 1.00 30.01 811 ILE A CA 1
ATOM 6659 C C . ILE A 1 814 ? 35.006 99.103 179.448 1.00 25.23 811 ILE A C 1
ATOM 6660 O O . ILE A 1 814 ? 36.171 99.001 179.067 1.00 28.15 811 ILE A O 1
ATOM 6673 N N . SER A 1 816 ? 34.619 101.636 175.946 1.00 26.82 813 SER A N 1
ATOM 6674 C CA . SER A 1 816 ? 34.243 102.961 175.466 1.00 20.84 813 SER A CA 1
ATOM 6675 C C . SER A 1 816 ? 33.561 102.886 174.109 1.00 31.00 813 SER A C 1
ATOM 6676 O O . SER A 1 816 ? 32.429 103.358 173.941 1.00 51.34 813 SER A O 1
ATOM 6679 N N . THR A 1 817 ? 34.225 102.295 173.132 1.00 24.89 814 THR A N 1
ATOM 6680 C CA . THR A 1 817 ? 33.653 102.216 171.806 1.00 24.74 814 THR A CA 1
ATOM 6681 C C . THR A 1 817 ? 33.908 100.848 171.224 1.00 24.10 814 THR A C 1
ATOM 6682 O O . THR A 1 817 ? 34.728 100.063 171.709 1.00 21.94 814 THR A O 1
ATOM 6686 N N . PHE A 1 818 ? 33.206 100.584 170.142 1.00 23.69 815 PHE A N 1
ATOM 6687 C CA . PHE A 1 818 ? 33.548 99.445 169.325 1.00 24.76 815 PHE A CA 1
ATOM 6688 C C . PHE A 1 818 ? 33.402 99.857 167.880 1.00 26.40 815 PHE A C 1
ATOM 6689 O O . PHE A 1 818 ? 32.704 100.824 167.544 1.00 25.01 815 PHE A O 1
ATOM 6697 N N . ASP A 1 819 ? 34.108 99.132 167.034 1.00 28.94 816 ASP A N 1
ATOM 6698 C CA . ASP A 1 819 ? 33.900 99.207 165.604 1.00 23.38 816 ASP A CA 1
ATOM 6699 C C . ASP A 1 819 ? 33.538 97.815 165.144 1.00 23.80 816 ASP A C 1
ATOM 6700 O O . ASP A 1 819 ? 33.782 96.830 165.849 1.00 27.19 816 ASP A O 1
ATOM 6705 N N . ILE A 1 820 ? 32.893 97.749 163.994 1.00 21.67 817 ILE A N 1
ATOM 6706 C CA . ILE A 1 820 ? 32.682 96.500 163.280 1.00 21.72 817 ILE A CA 1
ATOM 6707 C C . ILE A 1 820 ? 33.626 96.550 162.096 1.00 27.78 817 ILE A C 1
ATOM 6708 O O . ILE A 1 820 ? 33.598 97.518 161.316 1.00 23.99 817 ILE A O 1
ATOM 6713 N N . SER A 1 821 ? 34.470 95.533 161.975 1.00 19.37 818 SER A N 1
ATOM 6714 C CA . SER A 1 821 ? 35.559 95.562 161.021 1.00 21.47 818 SER A CA 1
ATOM 6715 C C . SER A 1 821 ? 35.525 94.342 160.116 1.00 20.14 818 SER A C 1
ATOM 6716 O O . SER A 1 821 ? 34.792 93.386 160.350 1.00 22.88 818 SER A O 1
ATOM 6719 N N . ILE A 1 822 ? 36.305 94.424 159.042 1.00 25.23 819 ILE A N 1
ATOM 6720 C CA . ILE A 1 822 ? 36.535 93.303 158.135 1.00 20.58 819 ILE A CA 1
ATOM 6721 C C . ILE A 1 822 ? 37.532 92.339 158.769 1.00 17.97 819 ILE A C 1
ATOM 6722 O O . ILE A 1 822 ? 38.620 92.742 159.191 1.00 17.63 819 ILE A O 1
ATOM 6727 N N . TYR A 1 823 ? 37.173 91.059 158.808 1.00 20.51 820 TYR A N 1
ATOM 6728 C CA . TYR A 1 823 ? 38.034 89.999 159.324 1.00 18.91 820 TYR A CA 1
ATOM 6729 C C . TYR A 1 823 ? 38.963 89.558 158.204 1.00 22.18 820 TYR A C 1
ATOM 6730 O O . TYR A 1 823 ? 38.521 88.922 157.242 1.00 23.63 820 TYR A O 1
ATOM 6739 N N . ASP A 1 824 ? 40.246 89.896 158.324 1.00 21.21 821 ASP A N 1
ATOM 6740 C CA . ASP A 1 824 ? 41.240 89.528 157.320 1.00 22.94 821 ASP A CA 1
ATOM 6741 C C . ASP A 1 824 ? 41.874 88.206 157.746 1.00 23.47 821 ASP A C 1
ATOM 6742 O O . ASP A 1 824 ? 42.749 88.171 158.609 1.00 28.11 821 ASP A O 1
ATOM 6747 N N . GLN A 1 825 ? 41.451 87.112 157.125 1.00 24.18 822 GLN A N 1
ATOM 6748 C CA . GLN A 1 825 ? 41.923 85.792 157.527 1.00 19.46 822 GLN A CA 1
ATOM 6749 C C . GLN A 1 825 ? 43.410 85.598 157.223 1.00 25.59 822 GLN A C 1
ATOM 6750 O O . GLN A 1 825 ? 43.926 86.047 156.197 1.00 23.14 822 GLN A O 1
ATOM 6756 N N . GLU A 1 826 ? 44.107 84.912 158.123 1.00 28.69 823 GLU A N 1
ATOM 6757 C CA . GLU A 1 826 ? 45.523 84.598 157.926 1.00 23.26 823 GLU A CA 1
ATOM 6758 C C . GLU A 1 826 ? 45.694 83.243 157.240 1.00 27.25 823 GLU A C 1
ATOM 6759 O O . GLU A 1 826 ? 46.242 82.303 157.826 1.00 31.26 823 GLU A O 1
ATOM 6765 N N . VAL A 1 827 ? 45.251 83.159 155.977 1.00 28.13 824 VAL A N 1
ATOM 6766 C CA . VAL A 1 827 ? 45.204 81.872 155.279 1.00 24.85 824 VAL A CA 1
ATOM 6767 C C . VAL A 1 827 ? 46.590 81.247 155.195 1.00 27.29 824 VAL A C 1
ATOM 6768 O O . VAL A 1 827 ? 46.768 80.056 155.488 1.00 26.00 824 VAL A O 1
ATOM 6772 N N . GLU A 1 828 ? 47.597 82.041 154.811 1.00 24.61 825 GLU A N 1
ATOM 6773 C CA . GLU A 1 828 ? 48.934 81.477 154.604 1.00 27.91 825 GLU A CA 1
ATOM 6774 C C . GLU A 1 828 ? 49.556 80.977 155.908 1.00 27.64 825 GLU A C 1
ATOM 6775 O O . GLU A 1 828 ? 50.192 79.918 155.933 1.00 34.23 825 GLU A O 1
ATOM 6781 N N . ARG A 1 829 ? 49.384 81.722 156.998 1.00 31.36 826 ARG A N 1
ATOM 6782 C CA . ARG A 1 829 ? 49.963 81.325 158.277 1.00 24.26 826 ARG A CA 1
ATOM 6783 C C . ARG A 1 829 ? 49.381 80.004 158.775 1.00 27.39 826 ARG A C 1
ATOM 6784 O O . ARG A 1 829 ? 50.109 79.140 159.277 1.00 27.64 826 ARG A O 1
ATOM 6792 N N . TYR A 1 830 ? 48.080 79.805 158.627 1.00 25.49 827 TYR A N 1
ATOM 6793 C CA . TYR A 1 830 ? 47.490 78.591 159.168 1.00 25.98 827 TYR A CA 1
ATOM 6794 C C . TYR A 1 830 ? 47.257 77.527 158.106 1.00 27.07 827 TYR A C 1
ATOM 6795 O O . TYR A 1 830 ? 46.558 76.552 158.369 1.00 36.64 827 TYR A O 1
ATOM 6804 N N . GLY A 1 831 ? 47.828 77.681 156.922 1.00 30.66 828 GLY A N 1
ATOM 6805 C CA . GLY A 1 831 ? 48.070 76.549 156.050 1.00 27.67 828 GLY A CA 1
ATOM 6806 C C . GLY A 1 831 ? 47.123 76.362 154.895 1.00 23.67 828 GLY A C 1
ATOM 6807 O O . GLY A 1 831 ? 47.103 75.279 154.305 1.00 32.92 828 GLY A O 1
ATOM 6808 N N . GLY A 1 832 ? 46.374 77.375 154.527 1.00 27.88 829 GLY A N 1
ATOM 6809 C CA . GLY A 1 832 ? 45.306 77.188 153.574 1.00 24.16 829 GLY A CA 1
ATOM 6810 C C . GLY A 1 832 ? 43.954 77.232 154.255 1.00 23.10 829 GLY A C 1
ATOM 6811 O O . GLY A 1 832 ? 43.819 77.000 155.464 1.00 22.95 829 GLY A O 1
ATOM 6812 N N . PHE A 1 833 ? 42.939 77.542 153.454 1.00 16.95 830 PHE A N 1
ATOM 6813 C CA . PHE A 1 833 ? 41.627 77.794 154.031 1.00 29.18 830 PHE A CA 1
ATOM 6814 C C . PHE A 1 833 ? 41.090 76.597 154.812 1.00 34.11 830 PHE A C 1
ATOM 6815 O O . PHE A 1 833 ? 40.274 76.788 155.724 1.00 36.00 830 PHE A O 1
ATOM 6823 N N . ASP A 1 834 ? 41.541 75.376 154.497 1.00 34.61 831 ASP A N 1
ATOM 6824 C CA . ASP A 1 834 ? 41.065 74.192 155.213 1.00 34.01 831 ASP A CA 1
ATOM 6825 C C . ASP A 1 834 ? 41.647 74.118 156.625 1.00 32.44 831 ASP A C 1
ATOM 6826 O O . ASP A 1 834 ? 40.914 74.096 157.625 1.00 28.59 831 ASP A O 1
ATOM 6831 N N . THR A 1 835 ? 42.971 74.046 156.723 1.00 30.43 832 THR A N 1
ATOM 6832 C CA . THR A 1 835 ? 43.604 74.068 158.030 1.00 30.99 832 THR A CA 1
ATOM 6833 C C . THR A 1 835 ? 43.357 75.386 158.773 1.00 31.11 832 THR A C 1
ATOM 6834 O O . THR A 1 835 ? 43.438 75.414 160.006 1.00 32.45 832 THR A O 1
ATOM 6838 N N . LEU A 1 836 ? 43.041 76.473 158.065 1.00 25.93 833 LEU A N 1
ATOM 6839 C CA . LEU A 1 836 ? 42.648 77.703 158.753 1.00 31.42 833 LEU A CA 1
ATOM 6840 C C . LEU A 1 836 ? 41.363 77.494 159.547 1.00 29.66 833 LEU A C 1
ATOM 6841 O O . LEU A 1 836 ? 41.287 77.804 160.748 1.00 25.07 833 LEU A O 1
ATOM 6846 N N . GLU A 1 837 ? 40.333 76.985 158.871 1.00 26.48 834 GLU A N 1
ATOM 6847 C CA . GLU A 1 837 ? 39.052 76.772 159.511 1.00 26.50 834 GLU A CA 1
ATOM 6848 C C . GLU A 1 837 ? 39.192 75.838 160.710 1.00 33.79 834 GLU A C 1
ATOM 6849 O O . GLU A 1 837 ? 38.613 76.085 161.773 1.00 36.40 834 GLU A O 1
ATOM 6855 N N . LEU A 1 838 ? 40.015 74.797 160.583 1.00 32.39 835 LEU A N 1
ATOM 6856 C CA . LEU A 1 838 ? 40.280 73.938 161.729 1.00 31.67 835 LEU A CA 1
ATOM 6857 C C . LEU A 1 838 ? 41.043 74.678 162.820 1.00 29.14 835 LEU A C 1
ATOM 6858 O O . LEU A 1 838 ? 40.818 74.419 164.013 1.00 26.51 835 LEU A O 1
ATOM 6863 N N . SER A 1 839 ? 41.947 75.591 162.441 1.00 25.60 836 SER A N 1
ATOM 6864 C CA . SER A 1 839 ? 42.559 76.463 163.442 1.00 27.63 836 SER A CA 1
ATOM 6865 C C . SER A 1 839 ? 41.510 77.324 164.139 1.00 27.96 836 SER A C 1
ATOM 6866 O O . SER A 1 839 ? 41.574 77.531 165.358 1.00 20.03 836 SER A O 1
ATOM 6869 N N . GLU A 1 840 ? 40.523 77.824 163.385 1.00 27.71 837 GLU A N 1
ATOM 6870 C CA . GLU A 1 840 ? 39.529 78.699 163.997 1.00 20.56 837 GLU A CA 1
ATOM 6871 C C . GLU A 1 840 ? 38.683 77.941 165.011 1.00 20.87 837 GLU A C 1
ATOM 6872 O O . GLU A 1 840 ? 38.329 78.480 166.064 1.00 21.10 837 GLU A O 1
ATOM 6878 N N . ALA A 1 841 ? 38.398 76.670 164.741 1.00 26.86 838 ALA A N 1
ATOM 6879 C CA . ALA A 1 841 ? 37.733 75.843 165.739 1.00 21.62 838 ALA A CA 1
ATOM 6880 C C . ALA A 1 841 ? 38.591 75.685 166.987 1.00 25.38 838 ALA A C 1
ATOM 6881 O O . ALA A 1 841 ? 38.063 75.640 168.105 1.00 19.95 838 ALA A O 1
ATOM 6883 N N . ILE A 1 842 ? 39.914 75.613 166.826 1.00 23.19 839 ILE A N 1
ATOM 6884 C CA . ILE A 1 842 ? 40.785 75.607 167.996 1.00 24.87 839 ILE A CA 1
ATOM 6885 C C . ILE A 1 842 ? 40.689 76.944 168.744 1.00 25.09 839 ILE A C 1
ATOM 6886 O O . ILE A 1 842 ? 40.530 76.975 169.972 1.00 24.11 839 ILE A O 1
ATOM 6891 N N . PHE A 1 843 ? 40.752 78.064 168.008 1.00 24.57 840 PHE A N 1
ATOM 6892 C CA . PHE A 1 843 ? 40.566 79.389 168.598 1.00 21.08 840 PHE A CA 1
ATOM 6893 C C . PHE A 1 843 ? 39.305 79.450 169.460 1.00 23.06 840 PHE A C 1
ATOM 6894 O O . PHE A 1 843 ? 39.362 79.848 170.628 1.00 19.96 840 PHE A O 1
ATOM 6902 N N . CYS A 1 844 ? 38.153 79.058 168.890 1.00 28.65 841 CYS A N 1
ATOM 6903 C CA . CYS A 1 844 ? 36.873 79.163 169.601 1.00 27.36 841 CYS A CA 1
ATOM 6904 C C . CYS A 1 844 ? 36.817 78.239 170.810 1.00 24.40 841 CYS A C 1
ATOM 6905 O O . CYS A 1 844 ? 36.205 78.574 171.828 1.00 25.84 841 CYS A O 1
ATOM 6908 N N . ALA A 1 845 ? 37.435 77.064 170.712 1.00 22.30 842 ALA A N 1
ATOM 6909 C CA . ALA A 1 845 ? 37.470 76.169 171.859 1.00 28.90 842 ALA A CA 1
ATOM 6910 C C . ALA A 1 845 ? 38.365 76.741 172.949 1.00 28.07 842 ALA A C 1
ATOM 6911 O O . ALA A 1 845 ? 37.986 76.753 174.128 1.00 31.14 842 ALA A O 1
ATOM 6913 N N . ASP A 1 846 ? 39.542 77.246 172.574 1.00 23.91 843 ASP A N 1
ATOM 6914 C CA . ASP A 1 846 ? 40.385 77.915 173.554 1.00 24.21 843 ASP A CA 1
ATOM 6915 C C . ASP A 1 846 ? 39.658 79.069 174.219 1.00 25.05 843 ASP A C 1
ATOM 6916 O O . ASP A 1 846 ? 39.843 79.303 175.414 1.00 24.45 843 ASP A O 1
ATOM 6921 N N . SER A 1 847 ? 38.826 79.795 173.466 1.00 21.54 844 SER A N 1
ATOM 6922 C CA . SER A 1 847 ? 38.149 80.959 174.023 1.00 23.53 844 SER A CA 1
ATOM 6923 C C . SER A 1 847 ? 37.049 80.569 175.010 1.00 31.14 844 SER A C 1
ATOM 6924 O O . SER A 1 847 ? 36.752 81.331 175.935 1.00 26.12 844 SER A O 1
ATOM 6927 N N . LYS A 1 848 ? 36.441 79.392 174.840 1.00 34.82 845 LYS A N 1
ATOM 6928 C CA . LYS A 1 848 ? 35.423 78.938 175.783 1.00 32.36 845 LYS A CA 1
ATOM 6929 C C . LYS A 1 848 ? 36.010 78.661 177.169 1.00 34.20 845 LYS A C 1
ATOM 6930 O O . LYS A 1 848 ? 35.357 78.913 178.191 1.00 40.27 845 LYS A O 1
ATOM 6936 N N . ILE A 1 849 ? 37.233 78.131 177.230 1.00 25.14 846 ILE A N 1
ATOM 6937 C CA . ILE A 1 849 ? 37.795 77.765 178.519 1.00 29.14 846 ILE A CA 1
ATOM 6938 C C . ILE A 1 849 ? 38.331 78.969 179.288 1.00 36.71 846 ILE A C 1
ATOM 6939 O O . ILE A 1 849 ? 38.444 78.896 180.517 1.00 43.63 846 ILE A O 1
ATOM 6944 N N . ILE A 1 850 ? 38.670 80.073 178.610 1.00 30.66 847 ILE A N 1
ATOM 6945 C CA . ILE A 1 850 ? 39.437 81.132 179.268 1.00 29.13 847 ILE A CA 1
ATOM 6946 C C . ILE A 1 850 ? 38.721 81.741 180.458 1.00 30.97 847 ILE A C 1
ATOM 6947 O O . ILE A 1 850 ? 39.346 81.892 181.522 1.00 25.20 847 ILE A O 1
ATOM 6952 N N . PRO A 1 851 ? 37.438 82.150 180.368 1.00 32.02 848 PRO A N 1
ATOM 6953 C CA . PRO A 1 851 ? 36.798 82.738 181.555 1.00 30.46 848 PRO A CA 1
ATOM 6954 C C . PRO A 1 851 ? 36.848 81.827 182.777 1.00 38.44 848 PRO A C 1
ATOM 6955 O O . PRO A 1 851 ? 36.922 82.339 183.903 1.00 29.63 848 PRO A O 1
ATOM 6959 N N . ASN A 1 852 ? 36.856 80.493 182.582 1.00 36.13 849 ASN A N 1
ATOM 6960 C CA . ASN A 1 852 ? 36.970 79.567 183.708 1.00 29.26 849 ASN A CA 1
ATOM 6961 C C . ASN A 1 852 ? 38.376 79.553 184.285 1.00 31.19 849 ASN A C 1
ATOM 6962 O O . ASN A 1 852 ? 38.549 79.514 185.509 1.00 41.46 849 ASN A O 1
ATOM 6967 N N . LEU A 1 853 ? 39.397 79.548 183.430 1.00 32.09 850 LEU A N 1
ATOM 6968 C CA . LEU A 1 853 ? 40.758 79.644 183.942 1.00 28.09 850 LEU A CA 1
ATOM 6969 C C . LEU A 1 853 ? 40.955 80.942 184.713 1.00 32.19 850 LEU A C 1
ATOM 6970 O O . LEU A 1 853 ? 41.566 80.952 185.786 1.00 34.13 850 LEU A O 1
ATOM 6975 N N . LEU A 1 854 ? 40.441 82.053 184.186 1.00 30.50 851 LEU A N 1
ATOM 6976 C CA . LEU A 1 854 ? 40.559 83.307 184.916 1.00 29.28 851 LEU A CA 1
ATOM 6977 C C . LEU A 1 854 ? 39.890 83.206 186.283 1.00 42.18 851 LEU A C 1
ATOM 6978 O O . LEU A 1 854 ? 40.462 83.653 187.286 1.00 45.61 851 LEU A O 1
ATOM 6983 N N . THR A 1 855 ? 38.702 82.575 186.358 1.00 40.18 852 THR A N 1
ATOM 6984 C CA . THR A 1 855 ? 38.039 82.441 187.657 1.00 41.31 852 THR A CA 1
ATOM 6985 C C . THR A 1 855 ? 38.836 81.554 188.613 1.00 43.24 852 THR A C 1
ATOM 6986 O O . THR A 1 855 ? 38.816 81.801 189.821 1.00 48.77 852 THR A O 1
ATOM 6990 N N . LEU A 1 856 ? 39.539 80.525 188.114 1.00 37.67 853 LEU A N 1
ATOM 6991 C CA . LEU A 1 856 ? 40.430 79.764 188.997 1.00 46.14 853 LEU A CA 1
ATOM 6992 C C . LEU A 1 856 ? 41.624 80.600 189.437 1.00 48.79 853 LEU A C 1
ATOM 6993 O O . LEU A 1 856 ? 42.059 80.517 190.594 1.00 62.38 853 LEU A O 1
ATOM 6998 N N . ILE A 1 857 ? 42.187 81.391 188.527 1.00 40.50 854 ILE A N 1
ATOM 6999 C CA . ILE A 1 857 ? 43.323 82.220 188.903 1.00 44.02 854 ILE A CA 1
ATOM 7000 C C . ILE A 1 857 ? 42.892 83.255 189.942 1.00 52.81 854 ILE A C 1
ATOM 7001 O O . ILE A 1 857 ? 43.626 83.529 190.902 1.00 44.34 854 ILE A O 1
ATOM 7006 N N . LYS A 1 858 ? 41.657 83.779 189.813 1.00 47.17 855 LYS A N 1
ATOM 7007 C CA . LYS A 1 858 ? 41.141 84.847 190.678 1.00 45.00 855 LYS A CA 1
ATOM 7008 C C . LYS A 1 858 ? 40.754 84.340 192.069 1.00 55.30 855 LYS A C 1
ATOM 7009 O O . LYS A 1 858 ? 41.010 85.018 193.075 1.00 63.37 855 LYS A O 1
ATOM 7015 N N . ASP A 1 859 ? 40.126 83.168 192.151 1.00 59.46 856 ASP A N 1
ATOM 7016 C CA . ASP A 1 859 ? 39.765 82.599 193.446 1.00 57.98 856 ASP A CA 1
ATOM 7017 C C . ASP A 1 859 ? 41.028 82.229 194.223 1.00 68.83 856 ASP A C 1
ATOM 7018 O O . ASP A 1 859 ? 42.022 81.745 193.658 1.00 62.97 856 ASP A O 1
ATOM 7023 N N . THR A 1 860 ? 40.983 82.500 195.531 1.00 62.50 857 THR A N 1
ATOM 7024 C CA . THR A 1 860 ? 42.097 82.310 196.449 1.00 71.96 857 THR A CA 1
ATOM 7025 C C . THR A 1 860 ? 41.959 81.068 197.314 1.00 76.09 857 THR A C 1
ATOM 7026 O O . THR A 1 860 ? 42.958 80.615 197.896 1.00 67.78 857 THR A O 1
ATOM 7030 N N . ASN A 1 861 ? 40.736 80.538 197.430 1.00 73.12 858 ASN A N 1
ATOM 7031 C CA . ASN A 1 861 ? 40.506 79.203 197.972 1.00 68.24 858 ASN A CA 1
ATOM 7032 C C . ASN A 1 861 ? 41.284 78.121 197.216 1.00 72.33 858 ASN A C 1
ATOM 7033 O O . ASN A 1 861 ? 41.391 76.992 197.708 1.00 85.65 858 ASN A O 1
ATOM 7038 N N . ASN A 1 862 ? 41.823 78.489 196.077 1.00 72.30 859 ASN A N 1
ATOM 7039 C CA . ASN A 1 862 ? 42.537 77.614 195.199 1.00 65.87 859 ASN A CA 1
ATOM 7040 C C . ASN A 1 862 ? 43.975 77.449 195.503 1.00 74.08 859 ASN A C 1
ATOM 7041 O O . ASN A 1 862 ? 44.472 76.362 195.693 1.00 86.70 859 ASN A O 1
ATOM 7046 N N . ASP A 1 863 ? 44.630 78.586 195.509 1.00 67.27 860 ASP A N 1
ATOM 7047 C CA . ASP A 1 863 ? 46.089 78.755 195.602 1.00 73.87 860 ASP A CA 1
ATOM 7048 C C . ASP A 1 863 ? 46.846 78.241 194.363 1.00 71.16 860 ASP A C 1
ATOM 7049 O O . ASP A 1 863 ? 48.024 77.883 194.451 1.00 62.55 860 ASP A O 1
ATOM 7054 N N . TRP A 1 864 ? 46.197 78.213 193.199 1.00 83.68 861 TRP A N 1
ATOM 7055 C CA . TRP A 1 864 ? 46.870 78.176 191.903 1.00 68.35 861 TRP A CA 1
ATOM 7056 C C . TRP A 1 864 ? 46.727 79.562 191.294 1.00 59.67 861 TRP A C 1
ATOM 7057 O O . TRP A 1 864 ? 45.639 80.159 191.358 1.00 52.27 861 TRP A O 1
ATOM 7068 N N . LYS A 1 865 ? 47.818 80.076 190.722 1.00 52.54 862 LYS A N 1
ATOM 7069 C CA . LYS A 1 865 ? 47.857 81.431 190.181 1.00 50.73 862 LYS A CA 1
ATOM 7070 C C . LYS A 1 865 ? 48.277 81.397 188.708 1.00 52.63 862 LYS A C 1
ATOM 7071 O O . LYS A 1 865 ? 48.537 80.331 188.145 1.00 52.98 862 LYS A O 1
ATOM 7077 N N . VAL A 1 866 ? 48.359 82.582 188.082 1.00 46.64 863 VAL A N 1
ATOM 7078 C CA . VAL A 1 866 ? 48.276 82.660 186.621 1.00 41.58 863 VAL A CA 1
ATOM 7079 C C . VAL A 1 866 ? 49.405 81.905 185.930 1.00 48.79 863 VAL A C 1
ATOM 7080 O O . VAL A 1 866 ? 49.217 81.364 184.829 1.00 42.38 863 VAL A O 1
ATOM 7084 N N . ASP A 1 867 ? 50.587 81.852 186.537 1.00 49.44 864 ASP A N 1
ATOM 7085 C CA . ASP A 1 867 ? 51.652 81.142 185.850 1.00 47.13 864 ASP A CA 1
ATOM 7086 C C . ASP A 1 867 ? 51.472 79.634 185.944 1.00 47.29 864 ASP A C 1
ATOM 7087 O O . ASP A 1 867 ? 51.860 78.909 185.019 1.00 46.17 864 ASP A O 1
ATOM 7092 N N . ASP A 1 868 ? 50.839 79.144 187.006 1.00 43.70 865 ASP A N 1
ATOM 7093 C CA . ASP A 1 868 ? 50.584 77.710 187.083 1.00 51.03 865 ASP A CA 1
ATOM 7094 C C . ASP A 1 868 ? 49.619 77.263 185.986 1.00 47.35 865 ASP A C 1
ATOM 7095 O O . ASP A 1 868 ? 49.865 76.254 185.314 1.00 45.82 865 ASP A O 1
ATOM 7100 N N . VAL A 1 869 ? 48.526 78.008 185.775 1.00 38.66 866 VAL A N 1
ATOM 7101 C CA . VAL A 1 869 ? 47.578 77.662 184.719 1.00 30.36 866 VAL A CA 1
ATOM 7102 C C . VAL A 1 869 ? 48.254 77.716 183.352 1.00 38.64 866 VAL A C 1
ATOM 7103 O O . VAL A 1 869 ? 47.928 76.936 182.448 1.00 36.89 866 VAL A O 1
ATOM 7107 N N . SER A 1 870 ? 49.220 78.611 183.182 1.00 36.40 867 SER A N 1
ATOM 7108 C CA . SER A 1 870 ? 49.762 78.842 181.856 1.00 29.41 867 SER A CA 1
ATOM 7109 C C . SER A 1 870 ? 50.646 77.682 181.422 1.00 38.49 867 SER A C 1
ATOM 7110 O O . SER A 1 870 ? 50.523 77.187 180.292 1.00 35.13 867 SER A O 1
ATOM 7113 N N . ILE A 1 871 ? 51.532 77.219 182.313 1.00 38.41 868 ILE A N 1
ATOM 7114 C CA . ILE A 1 871 ? 52.382 76.085 181.959 1.00 38.20 868 ILE A CA 1
ATOM 7115 C C . ILE A 1 871 ? 51.529 74.842 181.798 1.00 33.59 868 ILE A C 1
ATOM 7116 O O . ILE A 1 871 ? 51.790 74.002 180.931 1.00 32.09 868 ILE A O 1
ATOM 7121 N N . LEU A 1 872 ? 50.490 74.717 182.615 1.00 32.10 869 LEU A N 1
ATOM 7122 C CA . LEU A 1 872 ? 49.608 73.566 182.536 1.00 32.44 869 LEU A CA 1
ATOM 7123 C C . LEU A 1 872 ? 48.904 73.507 181.196 1.00 32.70 869 LEU A C 1
ATOM 7124 O O . LEU A 1 872 ? 49.072 72.551 180.438 1.00 31.99 869 LEU A O 1
ATOM 7129 N N . VAL A 1 873 ? 48.092 74.516 180.895 1.00 32.83 870 VAL A N 1
ATOM 7130 C CA . VAL A 1 873 ? 47.419 74.536 179.609 1.00 31.56 870 VAL A CA 1
ATOM 7131 C C . VAL A 1 873 ? 48.419 74.324 178.482 1.00 34.74 870 VAL A C 1
ATOM 7132 O O . VAL A 1 873 ? 48.194 73.499 177.587 1.00 29.90 870 VAL A O 1
ATOM 7136 N N . ASN A 1 874 ? 49.564 75.015 178.531 1.00 32.86 871 ASN A N 1
ATOM 7137 C CA . ASN A 1 874 ? 50.557 74.812 177.476 1.00 32.50 871 ASN A CA 1
ATOM 7138 C C . ASN A 1 874 ? 50.998 73.353 177.422 1.00 31.84 871 ASN A C 1
ATOM 7139 O O . ASN A 1 874 ? 51.168 72.780 176.337 1.00 34.07 871 ASN A O 1
ATOM 7144 N N . TYR A 1 875 ? 51.169 72.737 178.594 1.00 40.41 872 TYR A N 1
ATOM 7145 C CA . TYR A 1 875 ? 51.465 71.310 178.695 1.00 33.95 872 TYR A CA 1
ATOM 7146 C C . TYR A 1 875 ? 50.402 70.460 178.013 1.00 31.65 872 TYR A C 1
ATOM 7147 O O . TYR A 1 875 ? 50.726 69.497 177.314 1.00 36.93 872 TYR A O 1
ATOM 7156 N N . LEU A 1 876 ? 49.124 70.786 178.209 1.00 34.61 873 LEU A N 1
ATOM 7157 C CA . LEU A 1 876 ? 48.080 69.948 177.629 1.00 33.52 873 LEU A CA 1
ATOM 7158 C C . LEU A 1 876 ? 48.037 70.090 176.116 1.00 34.45 873 LEU A C 1
ATOM 7159 O O . LEU A 1 876 ? 47.798 69.103 175.414 1.00 42.83 873 LEU A O 1
ATOM 7164 N N . TYR A 1 877 ? 48.269 71.301 175.593 1.00 35.14 874 TYR A N 1
ATOM 7165 C CA . TYR A 1 877 ? 48.326 71.488 174.142 1.00 34.92 874 TYR A CA 1
ATOM 7166 C C . TYR A 1 877 ? 49.338 70.534 173.529 1.00 38.39 874 TYR A C 1
ATOM 7167 O O . TYR A 1 877 ? 49.011 69.741 172.638 1.00 42.33 874 TYR A O 1
ATOM 7176 N N . LEU A 1 878 ? 50.575 70.578 174.028 1.00 37.94 875 LEU A N 1
ATOM 7177 C CA . LEU A 1 878 ? 51.623 69.736 173.467 1.00 35.71 875 LEU A CA 1
ATOM 7178 C C . LEU A 1 878 ? 51.277 68.260 173.607 1.00 42.89 875 LEU A C 1
ATOM 7179 O O . LEU A 1 878 ? 51.527 67.469 172.693 1.00 43.17 875 LEU A O 1
ATOM 7184 N N . LYS A 1 879 ? 50.669 67.876 174.733 1.00 42.69 876 LYS A N 1
ATOM 7185 C CA . LYS A 1 879 ? 50.222 66.498 174.881 1.00 40.75 876 LYS A CA 1
ATOM 7186 C C . LYS A 1 879 ? 49.142 66.146 173.867 1.00 42.39 876 LYS A C 1
ATOM 7187 O O . LYS A 1 879 ? 49.057 64.993 173.434 1.00 43.38 876 LYS A O 1
ATOM 7193 N N . CYS A 1 880 ? 48.316 67.108 173.463 1.00 38.50 877 CYS A N 1
ATOM 7194 C CA . CYS A 1 880 ? 47.326 66.796 172.440 1.00 36.67 877 CYS A CA 1
ATOM 7195 C C . CYS A 1 880 ? 47.989 66.636 171.082 1.00 45.20 877 CYS A C 1
ATOM 7196 O O . CYS A 1 880 ? 47.933 65.560 170.476 1.00 54.42 877 CYS A O 1
ATOM 7199 N N . PHE A 1 881 ? 48.660 67.693 170.607 1.00 41.04 878 PHE A N 1
ATOM 7200 C CA . PHE A 1 881 ? 49.171 67.713 169.237 1.00 44.82 878 PHE A CA 1
ATOM 7201 C C . PHE A 1 881 ? 50.037 66.491 168.929 1.00 47.48 878 PHE A C 1
ATOM 7202 O O . PHE A 1 881 ? 50.010 65.972 167.806 1.00 47.90 878 PHE A O 1
ATOM 7210 N N . PHE A 1 882 ? 50.790 66.000 169.916 1.00 45.35 879 PHE A N 1
ATOM 7211 C CA . PHE A 1 882 ? 51.698 64.876 169.718 1.00 49.35 879 PHE A CA 1
ATOM 7212 C C . PHE A 1 882 ? 51.193 63.579 170.351 1.00 51.31 879 PHE A C 1
ATOM 7213 O O . PHE A 1 882 ? 51.954 62.611 170.447 1.00 55.28 879 PHE A O 1
ATOM 7221 N N . GLN A 1 883 ? 49.934 63.538 170.785 1.00 47.05 880 GLN A N 1
ATOM 7222 C CA . GLN A 1 883 ? 49.284 62.317 171.278 1.00 56.84 880 GLN A CA 1
ATOM 7223 C C . GLN A 1 883 ? 50.064 61.651 172.423 1.00 54.81 880 GLN A C 1
ATOM 7224 O O . GLN A 1 883 ? 50.304 60.443 172.416 1.00 62.20 880 GLN A O 1
ATOM 7230 N N . ASN A 1 884 ? 50.455 62.453 173.415 1.00 47.48 881 ASN A N 1
ATOM 7231 C CA . ASN A 1 884 ? 51.132 62.000 174.635 1.00 47.45 881 ASN A CA 1
ATOM 7232 C C . ASN A 1 884 ? 52.481 61.338 174.362 1.00 49.25 881 ASN A C 1
ATOM 7233 O O . ASN A 1 884 ? 52.966 60.555 175.184 1.00 68.39 881 ASN A O 1
ATOM 7238 N N . ASP A 1 885 ? 53.121 61.654 173.244 1.00 33.39 882 ASP A N 1
ATOM 7239 C CA . ASP A 1 885 ? 54.410 61.073 172.879 1.00 42.61 882 ASP A CA 1
ATOM 7240 C C . ASP A 1 885 ? 55.492 62.071 173.290 1.00 50.55 882 ASP A C 1
ATOM 7241 O O . ASP A 1 885 ? 55.859 62.969 172.522 1.00 49.08 882 ASP A O 1
ATOM 7246 N N . ASN A 1 886 ? 56.029 61.896 174.505 1.00 47.19 883 ASN A N 1
ATOM 7247 C CA . ASN A 1 886 ? 56.917 62.915 175.071 1.00 42.76 883 ASN A CA 1
ATOM 7248 C C . ASN A 1 886 ? 58.184 63.130 174.252 1.00 45.52 883 ASN A C 1
ATOM 7249 O O . ASN A 1 886 ? 58.757 64.226 174.285 1.00 43.84 883 ASN A O 1
ATOM 7254 N N . LYS A 1 887 ? 58.649 62.124 173.515 1.00 43.74 884 LYS A N 1
ATOM 7255 C CA . LYS A 1 887 ? 59.901 62.340 172.803 1.00 50.28 884 LYS A CA 1
ATOM 7256 C C . LYS A 1 887 ? 59.700 63.298 171.637 1.00 49.54 884 LYS A C 1
ATOM 7257 O O . LYS A 1 887 ? 60.550 64.165 171.395 1.00 41.20 884 LYS A O 1
ATOM 7263 N N . LYS A 1 888 ? 58.561 63.183 170.932 1.00 54.81 885 LYS A N 1
ATOM 7264 C CA . LYS A 1 888 ? 58.226 64.155 169.888 1.00 58.41 885 LYS A CA 1
ATOM 7265 C C . LYS A 1 888 ? 58.055 65.548 170.477 1.00 47.38 885 LYS A C 1
ATOM 7266 O O . LYS A 1 888 ? 58.461 66.544 169.868 1.00 43.74 885 LYS A O 1
ATOM 7272 N N . ILE A 1 889 ? 57.429 65.636 171.652 1.00 41.29 886 ILE A N 1
ATOM 7273 C CA . ILE A 1 889 ? 57.207 66.931 172.283 1.00 39.64 886 ILE A CA 1
ATOM 7274 C C . ILE A 1 889 ? 58.533 67.644 172.480 1.00 44.50 886 ILE A C 1
ATOM 7275 O O . ILE A 1 889 ? 58.701 68.809 172.092 1.00 50.36 886 ILE A O 1
ATOM 7280 N N . LEU A 1 890 ? 59.516 66.940 173.038 1.00 45.37 887 LEU A N 1
ATOM 7281 C CA . LEU A 1 890 ? 60.814 67.575 173.228 1.00 51.10 887 LEU A CA 1
ATOM 7282 C C . LEU A 1 890 ? 61.518 67.839 171.907 1.00 54.44 887 LEU A C 1
ATOM 7283 O O . LEU A 1 890 ? 62.307 68.787 171.819 1.00 58.72 887 LEU A O 1
ATOM 7288 N N . ASN A 1 891 ? 61.256 67.026 170.877 1.00 57.06 888 ASN A N 1
ATOM 7289 C CA . ASN A 1 891 ? 61.708 67.387 169.537 1.00 52.02 888 ASN A CA 1
ATOM 7290 C C . ASN A 1 891 ? 61.286 68.810 169.225 1.00 53.89 888 ASN A C 1
ATOM 7291 O O . ASN A 1 891 ? 62.121 69.676 168.936 1.00 49.68 888 ASN A O 1
ATOM 7296 N N . PHE A 1 892 ? 59.979 69.074 169.329 1.00 56.14 889 PHE A N 1
ATOM 7297 C CA . PHE A 1 892 ? 59.475 70.410 169.034 1.00 48.45 889 PHE A CA 1
ATOM 7298 C C . PHE A 1 892 ? 60.119 71.439 169.960 1.00 47.81 889 PHE A C 1
ATOM 7299 O O . PHE A 1 892 ? 60.658 72.451 169.501 1.00 44.93 889 PHE A O 1
ATOM 7307 N N . LEU A 1 893 ? 60.177 71.136 171.261 1.00 46.75 890 LEU A N 1
ATOM 7308 C CA . LEU A 1 893 ? 60.622 72.127 172.238 1.00 54.41 890 LEU A CA 1
ATOM 7309 C C . LEU A 1 893 ? 62.098 72.496 172.0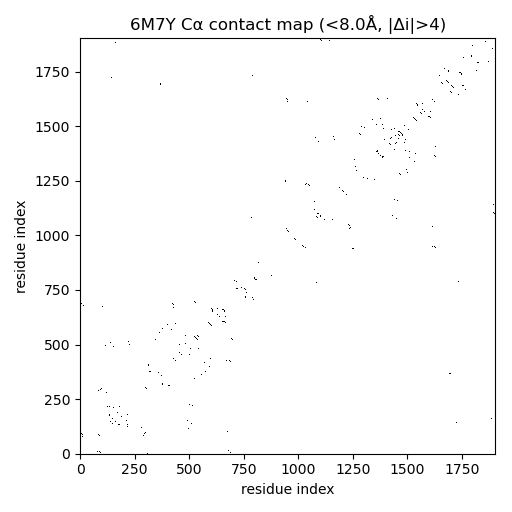75 1.00 58.23 890 LEU A C 1
ATOM 7310 O O . LEU A 1 893 ? 62.474 73.649 172.316 1.00 63.46 890 LEU A O 1
ATOM 7315 N N . ASN A 1 894 ? 62.958 71.546 171.686 1.00 60.62 891 ASN A N 1
ATOM 7316 C CA . ASN A 1 894 ? 64.378 71.888 171.595 1.00 60.69 891 ASN A CA 1
ATOM 7317 C C . ASN A 1 894 ? 64.592 73.040 170.618 1.00 60.71 891 ASN A C 1
ATOM 7318 O O . ASN A 1 894 ? 65.513 73.847 170.791 1.00 58.78 891 ASN A O 1
ATOM 7323 N N . LEU A 1 895 ? 63.742 73.131 169.592 1.00 62.35 892 LEU A N 1
ATOM 7324 C CA . LEU A 1 895 ? 63.945 74.027 168.460 1.00 62.25 892 LEU A CA 1
ATOM 7325 C C . LEU A 1 895 ? 63.343 75.411 168.661 1.00 62.82 892 LEU A C 1
ATOM 7326 O O . LEU A 1 895 ? 63.348 76.209 167.721 1.00 65.40 892 LEU A O 1
ATOM 7331 N N . VAL A 1 896 ? 62.832 75.720 169.848 1.00 70.01 893 VAL A N 1
ATOM 7332 C CA . VAL A 1 896 ? 62.201 77.022 170.077 1.00 59.70 893 VAL A CA 1
ATOM 7333 C C . VAL A 1 896 ? 62.856 77.750 171.265 1.00 66.03 893 VAL A C 1
ATOM 7334 O O . VAL A 1 896 ? 62.306 77.835 172.364 1.00 61.02 893 VAL A O 1
ATOM 7338 N N . GLY A 1 922 ? 45.681 69.819 189.883 1.00 78.95 919 GLY A N 1
ATOM 7339 C CA . GLY A 1 922 ? 45.452 70.516 188.627 1.00 79.72 919 GLY A CA 1
ATOM 7340 C C . GLY A 1 922 ? 44.816 69.610 187.593 1.00 82.04 919 GLY A C 1
ATOM 7341 O O . GLY A 1 922 ? 44.970 69.792 186.386 1.00 62.59 919 GLY A O 1
ATOM 7342 N N . ASP A 1 923 ? 44.075 68.620 188.087 1.00 99.40 920 ASP A N 1
ATOM 7343 C CA . ASP A 1 923 ? 43.543 67.562 187.242 1.00 88.48 920 ASP A CA 1
ATOM 7344 C C . ASP A 1 923 ? 42.192 67.892 186.613 1.00 77.03 920 ASP A C 1
ATOM 7345 O O . ASP A 1 923 ? 41.804 67.205 185.659 1.00 72.35 920 ASP A O 1
ATOM 7350 N N . GLN A 1 924 ? 41.470 68.919 187.094 1.00 83.40 921 GLN A N 1
ATOM 7351 C CA . GLN A 1 924 ? 40.070 69.067 186.687 1.00 87.87 921 GLN A CA 1
ATOM 7352 C C . GLN A 1 924 ? 39.895 69.874 185.398 1.00 78.44 921 GLN A C 1
ATOM 7353 O O . GLN A 1 924 ? 38.811 69.834 184.807 1.00 72.40 921 GLN A O 1
ATOM 7359 N N . ILE A 1 925 ? 40.913 70.609 184.940 1.00 72.10 922 ILE A N 1
ATOM 7360 C CA . ILE A 1 925 ? 40.820 71.191 183.601 1.00 69.66 922 ILE A CA 1
ATOM 7361 C C . ILE A 1 925 ? 40.808 70.084 182.553 1.00 74.60 922 ILE A C 1
ATOM 7362 O O . ILE A 1 925 ? 40.158 70.207 181.506 1.00 70.56 922 ILE A O 1
ATOM 7367 N N . PHE A 1 926 ? 41.490 68.973 182.822 1.00 68.00 923 PHE A N 1
ATOM 7368 C CA . PHE A 1 926 ? 41.497 67.892 181.845 1.00 67.40 923 PHE A CA 1
ATOM 7369 C C . PHE A 1 926 ? 40.121 67.232 181.753 1.00 71.37 923 PHE A C 1
ATOM 7370 O O . PHE A 1 926 ? 39.602 67.015 180.653 1.00 69.33 923 PHE A O 1
ATOM 7378 N N . TYR A 1 927 ? 39.488 66.937 182.888 1.00 74.50 924 TYR A N 1
ATOM 7379 C CA . TYR A 1 927 ? 38.132 66.397 182.804 1.00 68.30 924 TYR A CA 1
ATOM 7380 C C . TYR A 1 927 ? 37.081 67.471 182.553 1.00 65.99 924 TYR A C 1
ATOM 7381 O O . TYR A 1 927 ? 35.883 67.168 182.618 1.00 74.00 924 TYR A O 1
ATOM 7390 N N . ASP A 1 928 ? 37.499 68.706 182.289 1.00 57.74 925 ASP A N 1
ATOM 73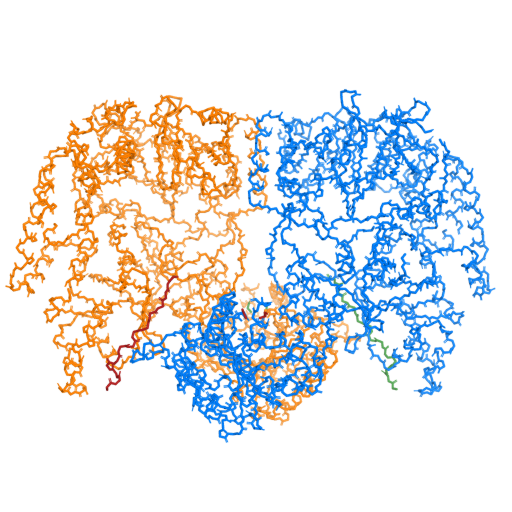91 C CA . ASP A 1 928 ? 36.568 69.768 181.941 1.00 48.33 925 ASP A CA 1
ATOM 7392 C C . ASP A 1 928 ? 35.965 69.480 180.569 1.00 55.30 925 ASP A C 1
ATOM 7393 O O . ASP A 1 928 ? 36.632 68.953 179.674 1.00 55.89 925 ASP A O 1
ATOM 7398 N N . LYS A 1 929 ? 34.684 69.812 180.407 1.00 50.46 926 LYS A N 1
ATOM 7399 C CA . LYS A 1 929 ? 34.024 69.526 179.138 1.00 51.91 926 LYS A CA 1
ATOM 7400 C C . LYS A 1 929 ? 34.506 70.462 178.033 1.00 54.69 926 LYS A C 1
ATOM 7401 O O . LYS A 1 929 ? 34.625 70.039 176.870 1.00 50.85 926 LYS A O 1
ATOM 7407 N N . ASN A 1 930 ? 34.817 71.717 178.377 1.00 45.22 927 ASN A N 1
ATOM 7408 C CA . ASN A 1 930 ? 35.367 72.645 177.388 1.00 48.25 927 ASN A CA 1
ATOM 7409 C C . ASN A 1 930 ? 36.712 72.157 176.864 1.00 44.03 927 ASN A C 1
ATOM 7410 O O . ASN A 1 930 ? 37.035 72.335 175.682 1.00 30.60 927 ASN A O 1
ATOM 7415 N N . PHE A 1 931 ? 37.515 71.552 177.739 1.00 43.63 928 PHE A N 1
ATOM 7416 C CA . PHE A 1 931 ? 38.842 71.120 177.334 1.00 40.43 928 PHE A CA 1
ATOM 7417 C C . PHE A 1 931 ? 38.772 69.870 176.470 1.00 44.49 928 PHE A C 1
ATOM 7418 O O . PHE A 1 931 ? 39.548 69.720 175.512 1.00 40.47 928 PHE A O 1
ATOM 7426 N N . LYS A 1 932 ? 37.872 68.948 176.815 1.00 47.80 929 LYS A N 1
ATOM 7427 C CA . LYS A 1 932 ? 37.575 67.826 175.931 1.00 46.32 929 LYS A CA 1
ATOM 7428 C C . LYS A 1 932 ? 37.205 68.310 174.524 1.00 35.14 929 LYS A C 1
ATOM 7429 O O . LYS A 1 932 ? 37.659 67.744 173.520 1.00 27.16 929 LYS A O 1
ATOM 7435 N N . GLU A 1 933 ? 36.395 69.373 174.438 1.00 36.42 930 GLU A N 1
ATOM 7436 C CA . GLU A 1 933 ? 36.036 69.946 173.141 1.00 34.39 930 GLU A CA 1
ATOM 7437 C C . GLU A 1 933 ? 37.262 70.527 172.432 1.00 31.06 930 GLU A C 1
ATOM 7438 O O . GLU A 1 933 ? 37.443 70.334 171.219 1.00 26.21 930 GLU A O 1
ATOM 7444 N N . LEU A 1 934 ? 38.126 71.229 173.170 1.00 30.31 931 LEU A N 1
ATOM 7445 C CA . LEU A 1 934 ? 39.374 71.696 172.572 1.00 33.47 931 LEU A CA 1
ATOM 7446 C C . LEU A 1 934 ? 40.196 70.519 172.056 1.00 33.29 931 LEU A C 1
ATOM 7447 O O . LEU A 1 934 ? 40.723 70.569 170.932 1.00 34.66 931 LEU A O 1
ATOM 7452 N N . LYS A 1 935 ? 40.253 69.424 172.838 1.00 32.13 932 LYS A N 1
ATOM 7453 C CA . LYS A 1 935 ? 41.078 68.270 172.471 1.00 28.17 932 LYS A CA 1
ATOM 7454 C C . LYS A 1 935 ? 40.606 67.623 171.168 1.00 30.19 932 LYS A C 1
ATOM 7455 O O . LYS A 1 935 ? 41.430 67.131 170.385 1.00 35.31 932 LYS A O 1
ATOM 7461 N N . HIS A 1 936 ? 39.288 67.611 170.915 1.00 29.33 933 HIS A N 1
ATOM 7462 C CA . HIS A 1 936 ? 38.790 67.177 169.610 1.00 29.38 933 HIS A CA 1
ATOM 7463 C C . HIS A 1 936 ? 39.231 68.142 168.524 1.00 35.31 933 HIS A C 1
ATOM 7464 O O . HIS A 1 936 ? 39.613 67.714 167.427 1.00 34.75 933 HIS A O 1
ATOM 7471 N N . ALA A 1 937 ? 39.157 69.454 168.810 1.00 30.94 934 ALA A N 1
ATOM 7472 C CA . ALA A 1 937 ? 39.525 70.458 167.814 1.00 29.27 934 ALA A CA 1
ATOM 7473 C C . ALA A 1 937 ? 40.969 70.299 167.393 1.00 34.43 934 ALA A C 1
ATOM 7474 O O . ALA A 1 937 ? 41.330 70.584 166.241 1.00 25.20 934 ALA A O 1
ATOM 7476 N N . ILE A 1 938 ? 41.806 69.847 168.320 1.00 31.92 935 ILE A N 1
ATOM 7477 C CA . ILE A 1 938 ? 43.211 69.691 168.011 1.00 29.11 935 ILE A CA 1
ATOM 7478 C C . ILE A 1 938 ? 43.434 68.417 167.225 1.00 32.55 935 ILE A C 1
ATOM 7479 O O . ILE A 1 938 ? 44.114 68.434 166.196 1.00 38.03 935 ILE A O 1
ATOM 7484 N N . LYS A 1 939 ? 42.830 67.306 167.666 1.00 38.08 936 LYS A N 1
ATOM 7485 C CA . LYS A 1 939 ? 42.941 66.053 166.925 1.00 33.68 936 LYS A CA 1
ATOM 7486 C C . LYS A 1 939 ? 42.537 66.258 165.467 1.00 36.97 936 LYS A C 1
ATOM 7487 O O . LYS A 1 939 ? 43.208 65.763 164.549 1.00 30.31 936 LYS A O 1
ATOM 7493 N N . ASN A 1 940 ? 41.486 67.055 165.237 1.00 33.93 937 ASN A N 1
ATOM 7494 C CA . ASN A 1 940 ? 40.967 67.245 163.890 1.00 27.73 937 ASN A CA 1
ATOM 7495 C C . ASN A 1 940 ? 41.903 68.087 163.031 1.00 36.71 937 ASN A C 1
ATOM 7496 O O . ASN A 1 940 ? 42.031 67.833 161.823 1.00 36.11 937 ASN A O 1
ATOM 7501 N N . LEU A 1 941 ? 42.557 69.103 163.618 1.00 37.55 938 LEU A N 1
ATOM 7502 C CA . LEU A 1 941 ? 43.572 69.831 162.856 1.00 31.20 938 LEU A CA 1
ATOM 7503 C C . LEU A 1 941 ? 44.780 68.951 162.588 1.00 29.77 938 LEU A C 1
ATOM 7504 O O . LEU A 1 941 ? 45.338 68.972 161.487 1.00 33.03 938 LEU A O 1
ATOM 7509 N N . PHE A 1 942 ? 45.197 68.183 163.593 1.00 33.57 939 PHE A N 1
ATOM 7510 C CA . PHE A 1 942 ? 46.339 67.294 163.441 1.00 42.03 939 PHE A CA 1
ATOM 7511 C C . PHE A 1 942 ? 46.109 66.283 162.326 1.00 45.52 939 PHE A C 1
ATOM 7512 O O . PHE A 1 942 ? 47.017 65.989 161.539 1.00 38.50 939 PHE A O 1
ATOM 7520 N N . LEU A 1 943 ? 44.892 65.751 162.236 1.00 40.78 940 LEU A N 1
ATOM 7521 C CA . LEU A 1 943 ? 44.585 64.793 161.185 1.00 45.10 940 LEU A CA 1
ATOM 7522 C C . LEU A 1 943 ? 44.709 65.425 159.798 1.00 45.98 940 LEU A C 1
ATOM 7523 O O . LEU A 1 943 ? 45.405 64.884 158.928 1.00 44.27 940 LEU A O 1
ATOM 7528 N N . LYS A 1 944 ? 44.064 66.581 159.577 1.00 38.07 941 LYS A N 1
ATOM 7529 C CA . LYS A 1 944 ? 44.090 67.184 158.246 1.00 31.87 941 LYS A CA 1
ATOM 7530 C C . LYS A 1 944 ? 45.504 67.570 157.820 1.00 36.36 941 LYS A C 1
ATOM 7531 O O . LYS A 1 944 ? 45.837 67.481 156.636 1.00 33.79 941 LYS A O 1
ATOM 7545 N N . ILE A 1 946 ? 48.145 65.835 158.606 1.00 41.37 943 ILE A N 1
ATOM 7546 C CA . ILE A 1 946 ? 48.708 64.558 158.180 1.00 45.24 943 ILE A CA 1
ATOM 7547 C C . ILE A 1 946 ? 48.182 64.180 156.801 1.00 49.27 943 ILE A C 1
ATOM 7548 O O . ILE A 1 946 ? 48.936 63.719 155.930 1.00 37.20 943 ILE A O 1
ATOM 7553 N N . ALA A 1 947 ? 46.881 64.388 156.584 1.00 40.32 944 ALA A N 1
ATOM 7554 C CA . ALA A 1 947 ? 46.252 64.036 155.321 1.00 43.22 944 ALA A CA 1
ATOM 7555 C C . ALA A 1 947 ? 46.903 64.756 154.141 1.00 45.51 944 ALA A C 1
ATOM 7556 O O . ALA A 1 947 ? 47.088 64.162 153.068 1.00 52.14 944 ALA A O 1
ATOM 7558 N N . GLN A 1 948 ? 47.242 66.033 154.312 1.00 42.17 945 GLN A N 1
ATOM 7559 C CA . GLN A 1 948 ? 47.808 66.838 153.240 1.00 43.44 945 GLN A CA 1
ATOM 7560 C C . GLN A 1 948 ? 49.325 66.958 153.324 1.00 41.46 945 GLN A C 1
ATOM 7561 O O . GLN A 1 948 ? 49.902 67.866 152.711 1.00 36.61 945 GLN A O 1
ATOM 7567 N N . ASP A 1 949 ? 49.980 66.074 154.070 1.00 34.17 946 ASP A N 1
ATOM 7568 C CA . ASP A 1 949 ? 51.406 65.835 153.887 1.00 43.61 946 ASP A CA 1
ATOM 7569 C C . ASP A 1 949 ? 52.242 67.081 154.171 1.00 40.33 946 ASP A C 1
ATOM 7570 O O . ASP A 1 949 ? 53.335 67.243 153.617 1.00 42.81 946 ASP A O 1
ATOM 7575 N N . PHE A 1 950 ? 51.731 67.966 155.030 1.00 39.07 947 PHE A N 1
ATOM 7576 C CA . PHE A 1 950 ? 52.473 69.156 155.439 1.00 34.76 947 PHE A CA 1
ATOM 7577 C C . PHE A 1 950 ? 53.902 68.783 155.825 1.00 41.95 947 PHE A C 1
ATOM 7578 O O . PHE A 1 950 ? 54.120 67.871 156.627 1.00 49.52 947 PHE A O 1
ATOM 7586 N N . GLU A 1 951 ? 54.882 69.468 155.233 1.00 46.23 948 GLU A N 1
ATOM 7587 C CA . GLU A 1 951 ? 56.269 69.306 155.664 1.00 53.62 948 GLU A CA 1
ATOM 7588 C C . GLU A 1 951 ? 56.328 69.572 157.168 1.00 47.84 948 GLU A C 1
ATOM 7589 O O . GLU A 1 951 ? 55.444 70.250 157.700 1.00 44.10 948 GLU A O 1
ATOM 7595 N N . LEU A 1 952 ? 57.329 69.054 157.885 1.00 46.59 949 LEU A N 1
ATOM 7596 C CA . LEU A 1 952 ? 57.203 69.102 159.340 1.00 35.25 949 LEU A CA 1
ATOM 7597 C C . LEU A 1 952 ? 57.449 70.494 159.918 1.00 41.70 949 LEU A C 1
ATOM 7598 O O . LEU A 1 952 ? 56.865 70.833 160.956 1.00 39.37 949 LEU A O 1
ATOM 7603 N N . GLN A 1 953 ? 58.298 71.319 159.299 1.00 36.27 950 GLN A N 1
ATOM 7604 C CA . GLN A 1 953 ? 58.428 72.661 159.856 1.00 42.32 950 GLN A CA 1
ATOM 7605 C C . GLN A 1 953 ? 57.168 73.493 159.622 1.00 44.45 950 GLN A C 1
ATOM 7606 O O . GLN A 1 953 ? 56.921 74.447 160.374 1.00 36.42 950 GLN A O 1
ATOM 7612 N N . LYS A 1 954 ? 56.341 73.126 158.633 1.00 39.07 951 LYS A N 1
ATOM 7613 C CA . LYS A 1 954 ? 55.031 73.765 158.510 1.00 42.68 951 LYS A CA 1
ATOM 7614 C C . LYS A 1 954 ? 54.175 73.470 159.738 1.00 37.76 951 LYS A C 1
ATOM 7615 O O . LYS A 1 954 ? 53.470 74.355 160.247 1.00 36.74 951 LYS A O 1
ATOM 7621 N N . VAL A 1 955 ? 54.255 72.238 160.244 1.00 31.37 952 VAL A N 1
ATOM 7622 C CA . VAL A 1 955 ? 53.499 71.849 161.427 1.00 32.05 952 VAL A CA 1
ATOM 7623 C C . VAL A 1 955 ? 54.085 72.488 162.682 1.00 36.96 952 VAL A C 1
ATOM 7624 O O . VAL A 1 955 ? 53.352 72.843 163.611 1.00 40.55 952 VAL A O 1
ATOM 7628 N N . TYR A 1 956 ? 55.409 72.650 162.735 1.00 36.10 953 TYR A N 1
ATOM 7629 C CA . TYR A 1 956 ? 56.015 73.279 163.906 1.00 44.24 953 TYR A CA 1
ATOM 7630 C C . TYR A 1 956 ? 55.681 74.763 163.973 1.00 44.14 953 TYR A C 1
ATOM 7631 O O . TYR A 1 956 ? 55.455 75.303 165.059 1.00 38.75 953 TYR A O 1
ATOM 7640 N N . SER A 1 957 ? 55.641 75.444 162.828 1.00 45.68 954 SER A N 1
ATOM 7641 C CA . SER A 1 957 ? 55.285 76.854 162.863 1.00 34.63 954 SER A CA 1
ATOM 7642 C C . SER A 1 957 ? 53.814 77.025 163.239 1.00 33.97 954 SER A C 1
ATOM 7643 O O . SER A 1 957 ? 53.473 77.941 163.995 1.00 34.27 954 SER A O 1
ATOM 7646 N N . ILE A 1 958 ? 52.940 76.120 162.777 1.00 28.59 955 ILE A N 1
ATOM 7647 C CA . ILE A 1 958 ? 51.503 76.285 163.016 1.00 29.68 955 ILE A CA 1
ATOM 7648 C C . ILE A 1 958 ? 51.130 75.992 164.468 1.00 30.27 955 ILE A C 1
ATOM 7649 O O . ILE A 1 958 ? 50.224 76.620 165.031 1.00 30.21 955 ILE A O 1
ATOM 7654 N N . ILE A 1 959 ? 51.789 75.028 165.093 1.00 33.22 956 ILE A N 1
ATOM 7655 C CA . ILE A 1 959 ? 51.527 74.771 166.501 1.00 32.20 956 ILE A CA 1
ATOM 7656 C C . ILE A 1 959 ? 52.078 75.914 167.354 1.00 27.23 956 ILE A C 1
ATOM 7657 O O . ILE A 1 959 ? 51.447 76.351 168.324 1.00 29.59 956 ILE A O 1
ATOM 7662 N N . ASP A 1 960 ? 53.243 76.439 166.984 1.00 26.56 957 ASP A N 1
ATOM 7663 C CA . ASP A 1 960 ? 53.776 77.622 167.650 1.00 29.89 957 ASP A CA 1
ATOM 7664 C C . ASP A 1 960 ? 52.795 78.796 167.552 1.00 32.71 957 ASP A C 1
ATOM 7665 O O . ASP A 1 960 ? 52.627 79.565 168.507 1.00 33.44 957 ASP A O 1
ATOM 7670 N N . SER A 1 961 ? 52.109 78.933 166.419 1.00 27.45 958 SER A N 1
ATOM 7671 C CA . SER A 1 961 ? 51.165 80.030 166.281 1.00 25.61 958 SER A CA 1
ATOM 7672 C C . SER A 1 961 ? 49.942 79.814 167.155 1.00 26.73 958 SER A C 1
ATOM 7673 O O . SER A 1 961 ? 49.494 80.744 167.836 1.00 26.06 958 SER A O 1
ATOM 7676 N N . ILE A 1 962 ? 49.399 78.592 167.157 1.00 22.29 959 ILE A N 1
ATOM 7677 C CA . ILE A 1 962 ? 48.194 78.297 167.927 1.00 18.68 959 ILE A CA 1
ATOM 7678 C C . ILE A 1 962 ? 48.459 78.432 169.425 1.00 19.37 959 ILE A C 1
ATOM 7679 O O . ILE A 1 962 ? 47.646 78.984 170.173 1.00 17.70 959 ILE A O 1
ATOM 7684 N N . ILE A 1 963 ? 49.617 77.970 169.878 1.00 22.52 960 ILE A N 1
ATOM 7685 C CA . ILE A 1 963 ? 49.999 78.204 171.263 1.00 31.91 960 ILE A CA 1
ATOM 7686 C C . ILE A 1 963 ? 50.250 79.690 171.530 1.00 36.91 960 ILE A C 1
ATOM 7687 O O . ILE A 1 963 ? 50.055 80.174 172.658 1.00 29.81 960 ILE A O 1
ATOM 7692 N N . HIS A 1 964 ? 50.678 80.435 170.507 1.00 37.51 961 HIS A N 1
ATOM 7693 C CA . HIS A 1 964 ? 50.974 81.852 170.692 1.00 37.01 961 HIS A CA 1
ATOM 7694 C C . HIS A 1 964 ? 49.712 82.640 171.004 1.00 33.22 961 HIS A C 1
ATOM 7695 O O . HIS A 1 964 ? 49.705 83.488 171.905 1.00 33.84 961 HIS A O 1
ATOM 7702 N N . VAL A 1 965 ? 48.624 82.343 170.295 1.00 30.76 962 VAL A N 1
ATOM 7703 C CA . VAL A 1 965 ? 47.377 83.070 170.486 1.00 24.11 962 VAL A CA 1
ATOM 7704 C C . VAL A 1 965 ? 46.589 82.585 171.692 1.00 25.75 962 VAL A C 1
ATOM 7705 O O . VAL A 1 965 ? 45.801 83.364 172.245 1.00 29.10 962 VAL A O 1
ATOM 7709 N N . HIS A 1 966 ? 46.758 81.326 172.115 1.00 23.96 963 HIS A N 1
ATOM 7710 C CA . HIS A 1 966 ? 46.306 80.959 173.454 1.00 26.46 963 HIS A CA 1
ATOM 7711 C C . HIS A 1 966 ? 46.922 81.886 174.508 1.00 28.48 963 HIS A C 1
ATOM 7712 O O . HIS A 1 966 ? 46.215 82.451 175.350 1.00 19.78 963 HIS A O 1
ATOM 7719 N N . ASN A 1 967 ? 48.251 82.044 174.480 1.00 29.37 964 ASN A N 1
ATOM 7720 C CA . ASN A 1 967 ? 48.911 82.871 175.482 1.00 27.72 964 ASN A CA 1
ATOM 7721 C C . ASN A 1 967 ? 48.424 84.308 175.406 1.00 27.68 964 ASN A C 1
ATOM 7722 O O . ASN A 1 967 ? 48.166 84.938 176.438 1.00 23.61 964 ASN A O 1
ATOM 7727 N N . ASN A 1 968 ? 48.276 84.836 174.191 1.00 25.62 965 ASN A N 1
ATOM 7728 C CA . ASN A 1 968 ? 47.624 86.125 174.032 1.00 21.94 965 ASN A CA 1
ATOM 7729 C C . ASN A 1 968 ? 46.319 86.152 174.798 1.00 24.83 965 ASN A C 1
ATOM 7730 O O . ASN A 1 968 ? 46.064 87.064 175.585 1.00 29.61 965 ASN A O 1
ATOM 7735 N N . ARG A 1 969 ? 45.482 85.137 174.596 1.00 2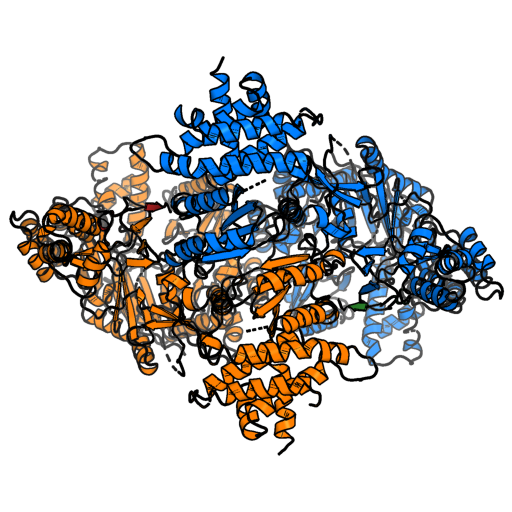6.81 966 ARG A N 1
ATOM 7736 C CA . ARG A 1 969 ? 44.169 85.152 175.231 1.00 25.97 966 ARG A CA 1
ATOM 7737 C C . ARG A 1 969 ? 44.269 85.092 176.757 1.00 23.21 966 ARG A C 1
ATOM 7738 O O . ARG A 1 969 ? 43.588 85.845 177.457 1.00 24.28 966 ARG A O 1
ATOM 7746 N N . LEU A 1 970 ? 45.128 84.228 177.290 1.00 23.19 967 LEU A N 1
ATOM 7747 C CA . LEU A 1 970 ? 45.123 83.995 178.727 1.00 24.29 967 LEU A CA 1
ATOM 7748 C C . LEU A 1 970 ? 45.831 85.122 179.479 1.00 27.12 967 LEU A C 1
ATOM 7749 O O . LEU A 1 970 ? 45.286 85.671 180.445 1.00 25.03 967 LEU A O 1
ATOM 7754 N N . ILE A 1 971 ? 47.036 85.490 179.043 1.00 25.37 968 ILE A N 1
ATOM 7755 C CA . ILE A 1 971 ? 47.851 86.482 179.738 1.00 23.74 968 ILE A CA 1
ATOM 7756 C C . ILE A 1 971 ? 48.086 87.688 178.829 1.00 35.66 968 ILE A C 1
ATOM 7757 O O . ILE A 1 971 ? 47.221 88.053 178.024 1.00 39.01 968 ILE A O 1
ATOM 7762 N N . GLY A 1 972 ? 49.227 88.333 178.939 1.00 50.39 969 GLY A N 1
ATOM 7763 C CA . GLY A 1 972 ? 49.425 89.568 178.201 1.00 78.28 969 GLY A CA 1
ATOM 7764 C C . GLY A 1 972 ? 49.741 89.388 176.717 1.00 72.94 969 GLY A C 1
ATOM 7765 O O . GLY A 1 972 ? 50.108 88.313 176.242 1.00 65.13 969 GLY A O 1
ATOM 7766 N N . ILE A 1 973 ? 49.577 90.493 175.978 1.00 86.48 970 ILE A N 1
ATOM 7767 C CA . ILE A 1 973 ? 50.186 90.689 174.662 1.00 93.19 970 ILE A CA 1
ATOM 7768 C C . ILE A 1 973 ? 51.692 90.862 174.877 1.00 96.44 970 ILE A C 1
ATOM 7769 O O . ILE A 1 973 ? 52.221 91.980 174.787 1.00 87.25 970 ILE A O 1
ATOM 7774 N N . GLU A 1 974 ? 52.409 89.776 175.192 1.00 97.96 971 GLU A N 1
ATOM 7775 C CA . GLU A 1 974 ? 53.754 89.951 175.725 1.00 108.57 971 GLU A CA 1
ATOM 7776 C C . GLU A 1 974 ? 54.822 89.182 174.951 1.00 111.72 971 GLU A C 1
ATOM 7777 O O . GLU A 1 974 ? 54.601 88.047 174.513 1.00 121.88 971 GLU A O 1
ATOM 7783 N N . ARG A 1 975 ? 55.988 89.824 174.799 1.00 106.00 972 ARG A N 1
ATOM 7784 C CA . ARG A 1 975 ? 57.075 89.354 173.942 1.00 109.11 972 ARG A CA 1
ATOM 7785 C C . ARG A 1 975 ? 58.160 88.682 174.781 1.00 115.41 972 ARG A C 1
ATOM 7786 O O . ARG A 1 975 ? 58.726 89.312 175.683 1.00 109.22 972 ARG A O 1
ATOM 7788 N N . ASP A 1 976 ? 58.427 87.400 174.479 1.00 111.05 973 ASP A N 1
ATOM 7789 C CA . ASP A 1 976 ? 59.489 86.552 175.033 1.00 114.87 973 ASP A CA 1
ATOM 7790 C C . ASP A 1 976 ? 59.048 85.775 176.273 1.00 108.11 973 ASP A C 1
ATOM 7791 O O . ASP A 1 976 ? 59.422 84.606 176.434 1.00 102.98 973 ASP A O 1
ATOM 7796 N N . LYS A 1 977 ? 58.276 86.400 177.163 1.00 98.66 974 LYS A N 1
ATOM 7797 C CA . LYS A 1 977 ? 57.652 85.607 178.213 1.00 99.50 974 LYS A CA 1
ATOM 7798 C C . LYS A 1 977 ? 56.750 84.519 177.649 1.00 100.62 974 LYS A C 1
ATOM 7799 O O . LYS A 1 977 ? 56.511 83.533 178.359 1.00 95.98 974 LYS A O 1
ATOM 7805 N N . GLU A 1 978 ? 56.217 84.688 176.415 1.00 108.85 975 GLU A N 1
ATOM 7806 C CA . GLU A 1 978 ? 55.664 83.548 175.669 1.00 106.62 975 GLU A CA 1
ATOM 7807 C C . GLU A 1 978 ? 56.721 82.473 175.464 1.00 104.70 975 GLU A C 1
ATOM 7808 O O . GLU A 1 978 ? 56.468 81.312 175.797 1.00 99.04 975 GLU A O 1
ATOM 7814 N N . LYS A 1 979 ? 57.931 82.857 175.030 1.00 102.39 976 LYS A N 1
ATOM 7815 C CA . LYS A 1 979 ? 58.958 81.896 174.629 1.00 91.72 976 LYS A CA 1
ATOM 7816 C C . LYS A 1 979 ? 59.548 81.136 175.820 1.00 89.63 976 LYS A C 1
ATOM 7817 O O . LYS A 1 979 ? 59.857 79.941 175.699 1.00 88.46 976 LYS A O 1
ATOM 7823 N N . LEU A 1 980 ? 59.737 81.807 176.966 1.00 79.26 977 LEU A N 1
ATOM 7824 C CA . LEU A 1 980 ? 60.310 81.146 178.131 1.00 67.89 977 LEU A CA 1
ATOM 7825 C C . LEU A 1 980 ? 59.340 80.156 178.773 1.00 66.21 977 LEU A C 1
ATOM 7826 O O . LEU A 1 980 ? 59.750 79.339 179.607 1.00 63.73 977 LEU A O 1
ATOM 7831 N N . ILE A 1 981 ? 58.066 80.167 178.381 1.00 69.86 978 ILE A N 1
ATOM 7832 C CA . ILE A 1 981 ? 57.203 79.057 178.778 1.00 70.79 978 ILE A CA 1
ATOM 7833 C C . ILE A 1 981 ? 57.758 77.745 178.223 1.00 62.77 978 ILE A C 1
ATOM 7834 O O . ILE A 1 981 ? 57.790 76.724 178.923 1.00 56.90 978 ILE A O 1
ATOM 7839 N N . TYR A 1 982 ? 58.244 77.761 176.974 1.00 55.99 979 TYR A N 1
ATOM 7840 C CA . TYR A 1 982 ? 58.749 76.533 176.364 1.00 52.68 979 TYR A CA 1
ATOM 7841 C C . TYR A 1 982 ? 59.908 75.968 177.155 1.00 52.91 979 TYR A C 1
ATOM 7842 O O . TYR A 1 982 ? 60.012 74.747 177.345 1.00 40.94 979 TYR A O 1
ATOM 7851 N N . TYR A 1 983 ? 60.781 76.852 177.634 1.00 52.64 980 TYR A N 1
ATOM 7852 C CA . TYR A 1 983 ? 61.938 76.394 178.382 1.00 56.05 980 TYR A CA 1
ATOM 7853 C C . TYR A 1 983 ? 61.518 75.619 179.624 1.00 56.61 980 TYR A C 1
ATOM 7854 O O . TYR A 1 983 ? 62.073 74.551 179.912 1.00 63.81 980 TYR A O 1
ATOM 7863 N N . THR A 1 984 ? 60.548 76.123 180.383 1.00 45.87 981 THR A N 1
ATOM 7864 C CA . THR A 1 984 ? 60.232 75.347 181.575 1.00 49.53 981 THR A CA 1
ATOM 7865 C C . THR A 1 984 ? 59.496 74.050 181.212 1.00 50.03 981 THR A C 1
ATOM 7866 O O . THR A 1 984 ? 59.822 72.995 181.771 1.00 51.96 981 THR A O 1
ATOM 7870 N N . LEU A 1 985 ? 58.576 74.080 180.229 1.00 54.53 982 LEU A N 1
ATOM 7871 C CA . LEU A 1 985 ? 57.971 72.839 179.733 1.00 44.10 982 LEU A CA 1
ATOM 7872 C C . LEU A 1 985 ? 59.015 71.837 179.268 1.00 54.37 982 LEU A C 1
ATOM 7873 O O . LEU A 1 985 ? 58.799 70.620 179.361 1.00 47.90 982 LEU A O 1
ATOM 7878 N N . GLN A 1 986 ? 60.127 72.326 178.719 1.00 49.43 983 GLN A N 1
ATOM 7879 C CA . GLN A 1 986 ? 61.237 71.441 178.409 1.00 49.43 983 GLN A CA 1
ATOM 7880 C C . GLN A 1 986 ? 61.639 70.637 179.645 1.00 50.59 983 GLN A C 1
ATOM 7881 O O . GLN A 1 986 ? 61.739 69.405 179.600 1.00 44.05 983 GLN A O 1
ATOM 7887 N N . ARG A 1 987 ? 61.835 71.323 180.772 1.00 51.50 984 ARG A N 1
ATOM 7888 C CA . ARG A 1 987 ? 62.220 70.645 182.005 1.00 40.04 984 ARG A CA 1
ATOM 7889 C C . ARG A 1 987 ? 61.170 69.633 182.458 1.00 41.89 984 ARG A C 1
ATOM 7890 O O . ARG A 1 987 ? 61.505 68.483 182.759 1.00 49.33 984 ARG A O 1
ATOM 7898 N N . LEU A 1 988 ? 59.894 70.032 182.527 1.00 49.62 985 LEU A N 1
ATOM 7899 C CA . LEU A 1 988 ? 58.882 69.102 183.044 1.00 51.53 985 LEU A CA 1
ATOM 7900 C C . LEU A 1 988 ? 58.740 67.845 182.190 1.00 57.29 985 LEU A C 1
ATOM 7901 O O . LEU A 1 988 ? 58.526 66.754 182.732 1.00 62.04 985 LEU A O 1
ATOM 7906 N N . PHE A 1 989 ? 58.833 67.969 180.856 1.00 60.40 986 PHE A N 1
ATOM 7907 C CA . PHE A 1 989 ? 58.691 66.788 180.001 1.00 52.07 986 PHE A CA 1
ATOM 7908 C C . PHE A 1 989 ? 59.883 65.842 180.130 1.00 54.63 986 PHE A C 1
ATOM 7909 O O . PHE A 1 989 ? 59.705 64.615 180.088 1.00 53.70 986 PHE A O 1
ATOM 7917 N N . VAL A 1 990 ? 61.105 66.381 180.265 1.00 46.85 987 VAL A N 1
ATOM 7918 C CA . VAL A 1 990 ? 62.278 65.529 180.487 1.00 51.71 987 VAL A CA 1
ATOM 7919 C C . VAL A 1 990 ? 62.078 64.649 181.711 1.00 50.50 987 VAL A C 1
ATOM 7920 O O . VAL A 1 990 ? 62.371 63.447 181.697 1.00 58.65 987 VAL A O 1
ATOM 7924 N N . SER A 1 991 ? 61.585 65.249 182.790 1.00 40.84 988 SER A N 1
ATOM 7925 C CA . SER A 1 991 ? 61.265 64.536 184.014 1.00 42.54 988 SER A CA 1
ATOM 7926 C C . SER A 1 991 ? 60.247 63.414 183.824 1.00 50.87 988 SER A C 1
ATOM 7927 O O . SER A 1 991 ? 60.075 62.610 184.746 1.00 47.65 988 SER A O 1
ATOM 7930 N N . GLU A 1 992 ? 59.557 63.332 182.681 1.00 55.49 989 GLU A N 1
ATOM 7931 C CA . GLU A 1 992 ? 58.702 62.176 182.386 1.00 53.65 989 GLU A CA 1
ATOM 7932 C C . GLU A 1 992 ? 59.494 61.211 181.489 1.00 52.11 989 GLU A C 1
ATOM 7933 O O . GLU A 1 992 ? 59.480 61.281 180.253 1.00 42.40 989 GLU A O 1
ATOM 7939 N N . GLU A 1 993 ? 60.159 60.276 182.167 1.00 68.20 990 GLU A N 1
ATOM 7940 C CA . GLU A 1 993 ? 61.303 59.494 181.712 1.00 66.17 990 GLU A CA 1
ATOM 7941 C C . GLU A 1 993 ? 62.097 58.995 182.941 1.00 71.68 990 GLU A C 1
ATOM 7942 O O . GLU A 1 993 ? 62.739 59.783 183.662 1.00 50.00 990 GLU A O 1
ATOM 7948 N N . SER B 1 8 ? 60.532 146.635 181.756 1.00 39.30 5 SER B N 1
ATOM 7949 C CA . SER B 1 8 ? 59.172 146.113 181.944 1.00 48.47 5 SER B CA 1
ATOM 7950 C C . SER B 1 8 ? 58.982 145.360 183.271 1.00 52.59 5 SER B C 1
ATOM 7951 O O . SER B 1 8 ? 57.938 145.509 183.898 1.00 45.83 5 SER B O 1
ATOM 7953 N N . PHE B 1 9 ? 59.977 144.550 183.675 1.00 53.87 6 PHE B N 1
ATOM 7954 C CA . PHE B 1 9 ? 59.958 143.824 184.952 1.00 44.50 6 PHE B CA 1
ATOM 7955 C C . PHE B 1 9 ? 60.389 144.716 186.123 1.00 42.70 6 PHE B C 1
ATOM 7956 O O . PHE B 1 9 ? 61.448 145.347 186.069 1.00 43.13 6 PHE B O 1
ATOM 7964 N N . LYS B 1 10 ? 59.632 144.702 187.216 1.00 36.79 7 LYS B N 1
ATOM 7965 C CA . LYS B 1 10 ? 59.972 145.486 188.408 1.00 41.49 7 LYS B CA 1
ATOM 7966 C C . LYS B 1 10 ? 60.475 144.573 189.529 1.00 39.45 7 LYS B C 1
ATOM 7967 O O . LYS B 1 10 ? 59.678 143.889 190.182 1.00 39.35 7 LYS B O 1
ATOM 7973 N N . ALA B 1 11 ? 61.786 144.614 189.793 1.00 36.11 8 ALA B N 1
ATOM 7974 C CA . ALA B 1 11 ? 62.393 143.769 190.825 1.00 33.80 8 ALA B CA 1
ATOM 7975 C C . ALA B 1 11 ? 61.879 144.102 192.232 1.00 34.80 8 ALA B C 1
ATOM 7976 O O . ALA B 1 11 ? 62.040 145.221 192.729 1.00 35.43 8 ALA B O 1
ATOM 7978 N N . GLN B 1 12 ? 61.277 143.114 192.879 1.00 36.84 9 GLN B N 1
ATOM 7979 C CA . GLN B 1 12 ? 60.700 143.264 194.208 1.00 38.62 9 GLN B CA 1
ATOM 7980 C C . GLN B 1 12 ? 61.783 143.158 195.259 1.00 31.70 9 GLN B C 1
ATOM 7981 O O . GLN B 1 12 ? 62.925 142.834 194.941 1.00 32.41 9 GLN B O 1
ATOM 7987 N N . PRO B 1 13 ? 61.459 143.411 196.531 1.00 38.91 10 PRO B N 1
ATOM 7988 C CA . PRO B 1 13 ? 62.363 142.969 197.605 1.00 55.31 10 PRO B CA 1
ATOM 7989 C C . PRO B 1 13 ? 62.560 141.455 197.531 1.00 47.22 10 PRO B C 1
ATOM 7990 O O . PRO B 1 13 ? 61.682 140.711 197.088 1.00 48.50 10 PRO B O 1
ATOM 7994 N N . PHE B 1 14 ? 63.733 141.001 197.958 1.00 36.73 11 PHE B N 1
ATOM 7995 C CA . PHE B 1 14 ? 64.203 139.656 197.658 1.00 38.30 11 PHE B CA 1
ATOM 7996 C C . PHE B 1 14 ? 64.627 138.932 198.930 1.00 42.76 11 PHE B C 1
ATOM 7997 O O . PHE B 1 14 ? 64.985 139.551 199.934 1.00 44.59 11 PHE B O 1
ATOM 8005 N N . LEU B 1 15 ? 64.595 137.603 198.874 1.00 37.77 12 LEU B N 1
ATOM 8006 C CA . LEU B 1 15 ? 65.019 136.779 199.996 1.00 31.43 12 LEU B CA 1
ATOM 8007 C C . LEU B 1 15 ? 66.525 136.597 199.954 1.00 40.28 12 LEU B C 1
ATOM 8008 O O . LEU B 1 15 ? 67.134 136.527 198.881 1.00 31.35 12 LEU B O 1
ATOM 8013 N N . VAL B 1 16 ? 67.133 136.527 201.137 1.00 48.17 13 VAL B N 1
ATOM 8014 C CA . VAL B 1 16 ? 68.575 136.348 201.254 1.00 45.12 13 VAL B CA 1
ATOM 8015 C C . VAL B 1 16 ? 68.837 135.135 202.128 1.00 46.00 13 VAL B C 1
ATOM 8016 O O . VAL B 1 16 ? 68.254 135.002 203.213 1.00 48.11 13 VAL B O 1
ATOM 8020 N N . ARG B 1 17 ? 69.713 134.254 201.651 1.00 46.05 14 ARG B N 1
ATOM 8021 C CA . ARG B 1 17 ? 70.025 133.002 202.325 1.00 38.44 14 ARG B CA 1
ATOM 8022 C C . ARG B 1 17 ? 71.530 132.944 202.525 1.00 44.59 14 ARG B C 1
ATOM 8023 O O . ARG B 1 17 ? 72.300 133.056 201.562 1.00 40.95 14 ARG B O 1
ATOM 8031 N N . ASN B 1 18 ? 71.945 132.768 203.772 1.00 44.75 15 ASN B N 1
ATOM 8032 C CA . ASN B 1 18 ? 73.345 132.873 204.130 1.00 41.29 15 ASN B CA 1
ATOM 8033 C C . ASN B 1 18 ? 73.682 131.767 205.118 1.00 44.68 15 ASN B C 1
ATOM 8034 O O . ASN B 1 18 ? 72.816 131.238 205.827 1.00 37.94 15 ASN B O 1
ATOM 8039 N N . THR B 1 19 ? 74.970 131.451 205.158 1.00 50.84 16 THR B N 1
ATOM 8040 C CA . THR B 1 19 ? 75.506 130.393 205.998 1.00 51.02 16 THR B CA 1
ATOM 8041 C C . THR B 1 19 ? 75.529 130.821 207.475 1.00 43.94 16 THR B C 1
ATOM 8042 O O . THR B 1 19 ? 75.710 131.998 207.809 1.00 42.86 16 THR B O 1
ATOM 8046 N N . ILE B 1 20 ? 75.279 129.858 208.361 1.00 44.12 17 ILE B N 1
ATOM 8047 C CA . ILE B 1 20 ? 75.346 130.122 209.793 1.00 39.44 17 ILE B CA 1
ATOM 8048 C C . ILE B 1 20 ? 76.791 130.102 210.275 1.00 49.77 17 ILE B C 1
ATOM 8049 O O . ILE B 1 20 ? 77.264 131.059 210.895 1.00 54.94 17 ILE B O 1
ATOM 8054 N N . LEU B 1 21 ? 77.528 129.032 209.983 1.00 46.37 18 LEU B N 1
ATOM 8055 C CA . LEU B 1 21 ? 78.949 129.039 210.295 1.00 39.20 18 LEU B CA 1
ATOM 8056 C C . LEU B 1 21 ? 79.665 130.087 209.461 1.00 51.78 18 LEU B C 1
ATOM 8057 O O . LEU B 1 21 ? 79.064 131.070 209.027 1.00 47.41 18 LEU B O 1
ATOM 8062 N N . CYS B 1 22 ? 80.962 129.914 209.252 1.00 54.14 19 CYS B N 1
ATOM 8063 C CA . CYS B 1 22 ? 81.579 130.878 208.405 1.00 48.72 19 CYS B CA 1
ATOM 8064 C C . CYS B 1 22 ? 82.718 130.258 207.617 1.00 48.65 19 CYS B C 1
ATOM 8065 O O . CYS B 1 22 ? 83.589 129.612 208.221 1.00 46.08 19 CYS B O 1
ATOM 8068 N N . PRO B 1 23 ? 82.744 130.452 206.294 1.00 46.42 20 PRO B N 1
ATOM 8069 C CA . PRO B 1 23 ? 83.840 129.904 205.481 1.00 44.90 20 PRO B CA 1
ATOM 8070 C C . PRO B 1 23 ? 85.237 130.401 205.864 1.00 53.48 20 PRO B C 1
ATOM 8071 O O . PRO B 1 23 ? 86.209 129.668 205.623 1.00 55.17 20 PRO B O 1
ATOM 8075 N N . ASN B 1 24 ? 85.385 131.596 206.462 1.00 52.23 21 ASN B N 1
ATOM 8076 C CA . ASN B 1 24 ? 86.718 132.029 206.895 1.00 56.48 21 ASN B CA 1
ATOM 8077 C C . ASN B 1 24 ? 87.328 131.078 207.916 1.00 52.97 21 ASN B C 1
ATOM 8078 O O . ASN B 1 24 ? 88.553 131.072 208.100 1.00 47.19 21 ASN B O 1
ATOM 8083 N N . ASP B 1 25 ? 86.501 130.281 208.588 1.00 52.01 22 ASP B N 1
ATOM 8084 C CA . ASP B 1 25 ? 86.955 129.334 209.595 1.00 51.46 22 ASP B CA 1
ATOM 8085 C C . ASP B 1 25 ? 86.928 127.894 209.084 1.00 50.99 22 ASP B C 1
ATOM 8086 O O . ASP B 1 25 ? 86.742 126.957 209.864 1.00 53.40 22 ASP B O 1
ATOM 8091 N N . LYS B 1 26 ? 87.111 127.689 207.786 1.00 49.84 23 LYS B N 1
ATOM 8092 C CA . LYS B 1 26 ? 87.133 126.335 207.245 1.00 59.47 23 LYS B CA 1
ATOM 8093 C C . LYS B 1 26 ? 88.543 125.778 207.410 1.00 54.11 23 LYS B C 1
ATOM 8094 O O . LYS B 1 26 ? 89.528 126.469 207.123 1.00 65.41 23 LYS B O 1
ATOM 8100 N N . ARG B 1 27 ? 88.640 124.562 207.929 1.00 45.50 24 ARG B N 1
ATOM 8101 C CA . ARG B 1 27 ? 89.926 123.887 207.971 1.00 49.64 24 ARG B CA 1
ATOM 8102 C C . ARG B 1 27 ? 90.104 123.060 206.710 1.00 44.08 24 ARG B C 1
ATOM 8103 O O . ARG B 1 27 ? 89.136 122.658 206.065 1.00 67.72 24 ARG B O 1
ATOM 8111 N N . SER B 1 28 ? 91.357 122.827 206.342 1.00 39.84 25 SER B N 1
ATOM 8112 C CA . SER B 1 28 ? 91.694 122.129 205.103 1.00 39.05 25 SER B CA 1
ATOM 8113 C C . SER B 1 28 ? 92.252 120.757 205.481 1.00 45.86 25 SER B C 1
ATOM 8114 O O . SER B 1 28 ? 93.415 120.641 205.868 1.00 54.09 25 SER B O 1
ATOM 8117 N N . PHE B 1 29 ? 91.426 119.716 205.363 1.00 52.83 26 PHE B N 1
ATOM 8118 C CA . PHE B 1 29 ? 91.707 118.426 205.990 1.00 46.38 26 PHE B CA 1
ATOM 8119 C C . PHE B 1 29 ? 92.559 117.515 205.107 1.00 44.95 26 PHE B C 1
ATOM 8120 O O . PHE B 1 29 ? 92.589 117.636 203.881 1.00 44.37 26 PHE B O 1
ATOM 8128 N N . THR B 1 30 ? 93.240 116.579 205.762 1.00 47.67 27 THR B N 1
ATOM 8129 C CA . THR B 1 30 ? 94.298 115.739 205.203 1.00 49.94 27 THR B CA 1
ATOM 8130 C C . THR B 1 30 ? 94.077 114.254 205.460 1.00 42.94 27 THR B C 1
ATOM 8131 O O . THR B 1 30 ? 94.348 113.433 204.583 1.00 38.71 27 THR B O 1
ATOM 8135 N N . GLU B 1 31 ? 93.568 113.895 206.630 1.00 48.57 28 GLU B N 1
ATOM 8136 C CA . GLU B 1 31 ? 93.168 112.537 206.947 1.00 50.01 28 GLU B CA 1
ATOM 8137 C C . GLU B 1 31 ? 91.704 112.551 207.366 1.00 53.84 28 GLU B C 1
ATOM 8138 O O . GLU B 1 31 ? 91.242 113.489 208.024 1.00 48.28 28 GLU B O 1
ATOM 8144 N N . TYR B 1 32 ? 90.968 111.507 206.973 1.00 60.09 29 TYR B N 1
ATOM 8145 C CA . TYR B 1 32 ? 89.579 111.402 207.415 1.00 49.02 29 TYR B CA 1
ATOM 8146 C C . TYR B 1 32 ? 89.490 111.329 208.928 1.00 55.90 29 TYR B C 1
ATOM 8147 O O . TYR B 1 32 ? 88.519 111.821 209.522 1.00 53.05 29 TYR B O 1
ATOM 8156 N N . THR B 1 33 ? 90.493 110.717 209.565 1.00 59.91 30 THR B N 1
ATOM 8157 C CA . THR B 1 33 ? 90.540 110.699 211.022 1.00 61.10 30 THR B CA 1
ATOM 8158 C C . THR B 1 33 ? 90.475 112.107 211.589 1.00 60.11 30 THR B C 1
ATOM 8159 O O . THR B 1 33 ? 89.751 112.354 212.561 1.00 55.07 30 THR B O 1
ATOM 8163 N N . GLN B 1 34 ? 91.215 113.049 210.986 1.00 55.88 31 GLN B N 1
ATOM 8164 C CA . GLN B 1 34 ? 91.234 114.412 211.510 1.00 54.30 31 GLN B CA 1
ATOM 8165 C C . GLN B 1 34 ? 89.844 115.027 211.487 1.00 59.63 31 GLN B C 1
ATOM 8166 O O . GLN B 1 34 ? 89.452 115.736 212.426 1.00 49.18 31 GLN B O 1
ATOM 8172 N N . VAL B 1 35 ? 89.073 114.741 210.433 1.00 60.19 32 VAL B N 1
ATOM 8173 C CA . VAL B 1 35 ? 87.731 115.300 210.330 1.00 58.05 32 VAL B CA 1
ATOM 8174 C C . VAL B 1 35 ? 86.875 114.843 211.505 1.00 56.47 32 VAL B C 1
ATOM 8175 O O . VAL B 1 35 ? 86.220 115.660 212.161 1.00 56.79 32 VAL B O 1
ATOM 8179 N N . ILE B 1 36 ? 86.907 113.546 211.826 1.00 53.12 33 ILE B N 1
ATOM 8180 C CA . ILE B 1 36 ? 86.073 113.053 212.923 1.00 58.63 33 ILE B CA 1
ATOM 8181 C C . ILE B 1 36 ? 86.484 113.682 214.257 1.00 59.94 33 ILE B C 1
ATOM 8182 O O . ILE B 1 36 ? 85.627 114.111 215.040 1.00 60.36 33 ILE B O 1
ATOM 8187 N N . GLU B 1 37 ? 87.789 113.756 214.545 1.00 58.56 34 GLU B N 1
ATOM 8188 C CA . GLU B 1 37 ? 88.188 114.361 215.814 1.00 62.45 34 GLU B CA 1
ATOM 8189 C C . GLU B 1 37 ? 87.903 115.854 215.815 1.00 67.46 34 GLU B C 1
ATOM 8190 O O . GLU B 1 37 ? 87.471 116.404 216.836 1.00 71.94 34 GLU B O 1
ATOM 8196 N N . THR B 1 38 ? 88.125 116.523 214.678 1.00 59.41 35 THR B N 1
ATOM 8197 C CA . THR B 1 38 ? 87.906 117.963 214.620 1.00 50.53 35 THR B CA 1
ATOM 8198 C C . THR B 1 38 ? 86.436 118.301 214.747 1.00 54.75 35 THR B C 1
ATOM 8199 O O . THR B 1 38 ? 86.065 119.240 215.462 1.00 53.27 35 THR B O 1
ATOM 8203 N N . VAL B 1 39 ? 85.581 117.551 214.065 1.00 56.08 36 VAL B N 1
ATOM 8204 C CA . VAL B 1 39 ? 84.182 117.918 214.146 1.00 63.30 36 VAL B CA 1
ATOM 8205 C C . VAL B 1 39 ? 83.611 117.532 215.508 1.00 67.79 36 VAL B C 1
ATOM 8206 O O . VAL B 1 39 ? 82.769 118.261 216.043 1.00 67.82 36 VAL B O 1
ATOM 8210 N N . SER B 1 40 ? 84.095 116.441 216.128 1.00 66.26 37 SER B N 1
ATOM 8211 C CA . SER B 1 40 ? 83.510 115.960 217.386 1.00 66.91 37 SER B CA 1
ATOM 8212 C C . SER B 1 40 ? 83.689 116.926 218.555 1.00 64.29 37 SER B C 1
ATOM 8213 O O . SER B 1 40 ? 83.125 116.683 219.631 1.00 55.85 37 SER B O 1
ATOM 8216 N N . LYS B 1 41 ? 84.452 118.002 218.374 1.00 58.40 38 LYS B N 1
ATOM 8217 C CA . LYS B 1 41 ? 84.572 119.059 219.364 1.00 56.77 38 LYS B CA 1
ATOM 8218 C C . LYS B 1 41 ? 84.139 120.392 218.766 1.00 64.23 38 LYS B C 1
ATOM 8219 O O . LYS B 1 41 ? 84.585 121.460 219.196 1.00 65.75 38 LYS B O 1
ATOM 8225 N N . ASN B 1 42 ? 83.253 120.322 217.772 1.00 71.56 39 ASN B N 1
ATOM 8226 C CA . ASN B 1 42 ? 82.658 121.481 217.101 1.00 66.90 39 ASN B CA 1
ATOM 8227 C C . ASN B 1 42 ? 81.178 121.547 217.483 1.00 58.78 39 ASN B C 1
ATOM 8228 O O . ASN B 1 42 ? 80.295 121.120 216.733 1.00 52.90 39 ASN B O 1
ATOM 8233 N N . LYS B 1 43 ? 80.920 122.126 218.658 1.00 57.99 40 LYS B N 1
ATOM 8234 C CA . LYS B 1 43 ? 79.607 122.229 219.289 1.00 60.95 40 LYS B CA 1
ATOM 8235 C C . LYS B 1 43 ? 78.459 122.409 218.298 1.00 62.46 40 LYS B C 1
ATOM 8236 O O . LYS B 1 43 ? 77.507 121.616 218.293 1.00 58.79 40 LYS B O 1
ATOM 8242 N N . VAL B 1 44 ? 78.542 123.434 217.446 1.00 62.74 41 VAL B N 1
ATOM 8243 C CA . VAL B 1 44 ? 77.404 123.753 216.587 1.00 65.67 41 VAL B CA 1
ATOM 8244 C C . VAL B 1 44 ? 77.309 122.804 215.387 1.00 58.41 41 VAL B C 1
ATOM 8245 O O . VAL B 1 44 ? 76.210 122.575 214.870 1.00 55.57 41 VAL B O 1
ATOM 8249 N N . PHE B 1 45 ? 78.428 122.244 214.913 1.00 49.60 42 PHE B N 1
ATOM 8250 C CA . PHE B 1 45 ? 78.328 121.241 213.857 1.00 44.23 42 PHE B CA 1
ATOM 8251 C C . PHE B 1 45 ? 77.552 120.028 214.332 1.00 48.69 42 PHE B C 1
ATOM 8252 O O . PHE B 1 45 ? 76.681 119.520 213.613 1.00 43.07 42 PHE B O 1
ATOM 8260 N N . LEU B 1 46 ? 77.836 119.566 215.560 1.00 51.89 43 LEU B N 1
ATOM 8261 C CA . LEU B 1 46 ? 77.174 118.367 216.065 1.00 51.19 43 LEU B CA 1
ATOM 8262 C C . LEU B 1 46 ? 75.668 118.541 216.141 1.00 47.84 43 LEU B C 1
ATOM 8263 O O . LEU B 1 46 ? 74.927 117.581 215.901 1.00 59.38 43 LEU B O 1
ATOM 8268 N N . GLU B 1 47 ? 75.195 119.744 216.472 1.00 41.07 44 GLU B N 1
ATOM 8269 C CA . GLU B 1 47 ? 73.759 119.967 216.616 1.00 41.81 44 GLU B CA 1
ATOM 8270 C C . GLU B 1 47 ? 73.095 120.143 215.262 1.00 47.42 44 GLU B C 1
ATOM 8271 O O . GLU B 1 47 ? 71.968 119.675 215.051 1.00 51.50 44 GLU B O 1
ATOM 8277 N N . GLN B 1 48 ? 73.777 120.847 214.353 1.00 50.75 45 GLN B N 1
ATOM 8278 C CA . GLN B 1 48 ? 73.397 120.869 212.945 1.00 49.79 45 GLN B CA 1
ATOM 8279 C C . GLN B 1 48 ? 73.247 119.460 212.390 1.00 48.93 45 GLN B C 1
ATOM 8280 O O . GLN B 1 48 ? 72.277 119.164 211.681 1.00 47.91 45 GLN B O 1
ATOM 8286 N N . LEU B 1 49 ? 74.222 118.590 212.684 1.00 39.13 46 LEU B N 1
ATOM 8287 C CA . LEU B 1 49 ? 74.150 117.200 212.257 1.00 40.57 46 LEU B CA 1
ATOM 8288 C C . LEU B 1 49 ? 72.965 116.490 212.895 1.00 44.23 46 LEU B C 1
ATOM 8289 O O . LEU B 1 49 ? 72.160 115.857 212.203 1.00 49.47 46 LEU B O 1
ATOM 8294 N N . LEU B 1 50 ? 72.835 116.589 214.218 1.00 47.47 47 LEU B N 1
ATOM 8295 C CA . LEU B 1 50 ? 71.770 115.865 214.904 1.00 51.84 47 LEU B CA 1
ATOM 8296 C C . LEU B 1 50 ? 70.391 116.338 214.459 1.00 44.79 47 LEU B C 1
ATOM 8297 O O . LEU B 1 50 ? 69.458 115.530 214.372 1.00 45.03 47 LEU B O 1
ATOM 8302 N N . LEU B 1 51 ? 70.242 117.628 214.163 1.00 39.65 48 LEU B N 1
ATOM 8303 C CA . LEU B 1 51 ? 68.988 118.099 213.585 1.00 44.08 48 LEU B CA 1
ATOM 8304 C C . LEU B 1 51 ? 68.787 117.564 212.165 1.00 39.31 48 LEU B C 1
ATOM 8305 O O . LEU B 1 51 ? 67.710 117.067 211.821 1.00 41.89 48 LEU B O 1
ATOM 8310 N N . ALA B 1 52 ? 69.807 117.667 211.321 1.00 36.70 49 ALA B N 1
ATOM 8311 C CA . ALA B 1 52 ? 69.569 117.478 209.897 1.00 39.15 49 ALA B CA 1
ATOM 8312 C C . ALA B 1 52 ? 69.559 116.007 209.519 1.00 43.10 49 ALA B C 1
ATOM 8313 O O . ALA B 1 52 ? 68.712 115.558 208.730 1.00 45.12 49 ALA B O 1
ATOM 8315 N N . ASN B 1 53 ? 70.487 115.247 210.073 1.00 41.15 50 ASN B N 1
ATOM 8316 C CA . ASN B 1 53 ? 70.626 113.828 209.770 1.00 43.66 50 ASN B CA 1
ATOM 8317 C C . ASN B 1 53 ? 70.765 113.066 211.081 1.00 46.64 50 ASN B C 1
ATOM 8318 O O . ASN B 1 53 ? 71.855 112.593 211.422 1.00 49.84 50 ASN B O 1
ATOM 8323 N N . PRO B 1 54 ? 69.659 112.939 211.858 1.00 46.91 51 PRO B N 1
ATOM 8324 C CA . PRO B 1 54 ? 69.695 112.156 213.102 1.00 44.82 51 PRO B CA 1
ATOM 8325 C C . PRO B 1 54 ? 70.376 110.813 212.953 1.00 50.33 51 PRO B C 1
ATOM 8326 O O . PRO B 1 54 ? 71.137 110.414 213.839 1.00 58.19 51 PRO B O 1
ATOM 8330 N N . LYS B 1 55 ? 70.124 110.120 211.837 1.00 43.41 52 LYS B N 1
ATOM 8331 C CA . LYS B 1 55 ? 70.668 108.778 211.671 1.00 41.77 52 LYS B CA 1
ATOM 8332 C C . LYS B 1 55 ? 72.182 108.809 211.543 1.00 48.28 52 LYS B C 1
ATOM 8333 O O . LYS B 1 55 ? 72.892 108.062 212.231 1.00 41.47 52 LYS B O 1
ATOM 8339 N N . LEU B 1 56 ? 72.695 109.667 210.659 1.00 45.98 53 LEU B N 1
ATOM 8340 C CA . LEU B 1 56 ? 74.137 109.744 210.473 1.00 49.81 53 LEU B CA 1
ATOM 8341 C C . LEU B 1 56 ? 74.837 110.113 211.776 1.00 53.03 53 LEU B C 1
ATOM 8342 O O . LEU B 1 56 ? 75.930 109.610 212.057 1.00 57.06 53 LEU B O 1
ATOM 8347 N N . TYR B 1 57 ? 74.214 110.975 212.585 1.00 51.34 54 TYR B N 1
ATOM 8348 C CA . TYR B 1 57 ? 74.768 111.319 213.887 1.00 53.92 54 TYR B CA 1
ATOM 8349 C C . TYR B 1 57 ? 75.016 110.066 214.711 1.00 58.16 54 TYR B C 1
ATOM 8350 O O . TYR B 1 57 ? 76.158 109.751 215.062 1.00 58.79 54 TYR B O 1
ATOM 8359 N N . ASP B 1 58 ? 73.952 109.319 215.007 1.00 55.07 55 ASP B N 1
ATOM 8360 C CA . ASP B 1 58 ? 74.102 108.179 215.899 1.00 64.57 55 ASP B CA 1
ATOM 8361 C C . ASP B 1 58 ? 75.069 107.134 215.363 1.00 61.50 55 ASP B C 1
ATOM 8362 O O . ASP B 1 58 ? 75.598 106.348 216.158 1.00 76.20 55 ASP B O 1
ATOM 8367 N N . VAL B 1 59 ? 75.337 107.112 214.055 1.00 59.51 56 VAL B N 1
ATOM 8368 C CA . VAL B 1 59 ? 76.390 106.232 213.542 1.00 67.60 56 VAL B CA 1
ATOM 8369 C C . VAL B 1 59 ? 77.751 106.712 214.024 1.00 74.41 56 VAL B C 1
ATOM 8370 O O . VAL B 1 59 ? 78.518 105.957 214.633 1.00 89.55 56 VAL B O 1
ATOM 8382 N N . GLN B 1 61 ? 78.719 108.467 216.500 1.00 73.45 58 GLN B N 1
ATOM 8383 C CA . GLN B 1 61 ? 78.942 108.132 217.902 1.00 66.67 58 GLN B CA 1
ATOM 8384 C C . GLN B 1 61 ? 79.258 106.651 218.055 1.00 78.88 58 GLN B C 1
ATOM 8385 O O . GLN B 1 61 ? 80.219 106.273 218.742 1.00 70.49 58 GLN B O 1
ATOM 8391 N N . LYS B 1 62 ? 78.462 105.796 217.403 1.00 73.48 59 LYS B N 1
ATOM 8392 C CA . LYS B 1 62 ? 78.748 104.368 217.401 1.00 80.44 59 LYS B CA 1
ATOM 8393 C C . LYS B 1 62 ? 80.106 104.072 216.778 1.00 85.75 59 LYS B C 1
ATOM 8394 O O . LYS B 1 62 ? 80.672 103.001 217.025 1.00 92.99 59 LYS B O 1
ATOM 8396 N N . TYR B 1 63 ? 80.651 105.006 215.994 1.00 80.48 60 TYR B N 1
ATOM 8397 C CA . TYR B 1 63 ? 81.979 104.817 215.419 1.00 78.17 60 TYR B CA 1
ATOM 8398 C C . TYR B 1 63 ? 83.065 104.995 216.473 1.00 74.97 60 TYR B C 1
ATOM 8399 O O . TYR B 1 63 ? 83.901 104.102 216.669 1.00 78.49 60 TYR B O 1
ATOM 8408 N N . ASN B 1 64 ? 83.076 106.148 217.157 1.00 62.84 61 ASN B N 1
ATOM 8409 C CA . ASN B 1 64 ? 84.150 106.469 218.090 1.00 73.10 61 ASN B CA 1
ATOM 8410 C C . ASN B 1 64 ? 83.829 106.050 219.529 1.00 82.16 61 ASN B C 1
ATOM 8411 O O . ASN B 1 64 ? 84.467 106.537 220.475 1.00 80.80 61 ASN B O 1
ATOM 8416 N N . ALA B 1 65 ? 82.831 105.184 219.703 1.00 85.58 62 ALA B N 1
ATOM 8417 C CA . ALA B 1 65 ? 82.764 104.220 220.799 1.00 72.48 62 ALA B CA 1
ATOM 8418 C C . ALA B 1 65 ? 83.161 102.832 220.298 1.00 72.66 62 ALA B C 1
ATOM 8419 O O . ALA B 1 65 ? 82.642 101.805 220.746 1.00 72.75 62 ALA B O 1
ATOM 8421 N N . GLY B 1 66 ? 84.069 102.803 219.326 1.00 67.17 63 GLY B N 1
ATOM 8422 C CA . GLY B 1 66 ? 84.646 101.593 218.789 1.00 65.87 63 GLY B CA 1
ATOM 8423 C C . GLY B 1 66 ? 83.680 100.498 218.402 1.00 72.56 63 GLY B C 1
ATOM 8424 O O . GLY B 1 66 ? 84.021 99.318 218.522 1.00 84.29 63 GLY B O 1
ATOM 8425 N N . LEU B 1 67 ? 82.483 100.849 217.935 1.00 64.10 64 LEU B N 1
ATOM 8426 C CA . LEU B 1 67 ? 81.474 99.855 217.576 1.00 63.52 64 LEU B CA 1
ATOM 8427 C C . LEU B 1 67 ? 80.932 100.159 216.177 1.00 80.49 64 LEU B C 1
ATOM 8428 O O . LEU B 1 67 ? 79.768 100.537 216.033 1.00 87.24 64 LEU B O 1
ATOM 8433 N N . LEU B 1 68 ? 81.759 99.992 215.143 1.00 72.95 65 LEU B N 1
ATOM 8434 C CA . LEU B 1 68 ? 81.238 100.051 213.779 1.00 69.02 65 LEU B CA 1
ATOM 8435 C C . LEU B 1 68 ? 82.075 99.157 212.877 1.00 61.24 65 LEU B C 1
ATOM 8436 O O . LEU B 1 68 ? 83.300 99.291 212.827 1.00 53.68 65 LEU B O 1
ATOM 8441 N N . LYS B 1 69 ? 81.403 98.258 212.161 1.00 68.03 66 LYS B N 1
ATOM 8442 C CA . LYS B 1 69 ? 82.102 97.301 211.318 1.00 71.38 66 LYS B CA 1
ATOM 8443 C C . LYS B 1 69 ? 82.901 98.018 210.229 1.00 71.60 66 LYS B C 1
ATOM 8444 O O . LYS B 1 69 ? 82.672 99.191 209.910 1.00 59.58 66 LYS B O 1
ATOM 8446 N N . LYS B 1 70 ? 83.859 97.285 209.660 1.00 72.56 67 LYS B N 1
ATOM 8447 C CA . LYS B 1 70 ? 84.873 97.902 208.813 1.00 68.01 67 LYS B CA 1
ATOM 8448 C C . LYS B 1 70 ? 84.252 98.509 207.558 1.00 78.32 67 LYS B C 1
ATOM 8449 O O . LYS B 1 70 ? 84.425 99.701 207.285 1.00 71.98 67 LYS B O 1
ATOM 8451 N N . LYS B 1 71 ? 83.511 97.704 206.784 1.00 81.08 68 LYS B N 1
ATOM 8452 C CA . LYS B 1 71 ? 82.967 98.197 205.518 1.00 73.02 68 LYS B CA 1
ATOM 8453 C C . LYS B 1 71 ? 82.043 99.397 205.723 1.00 71.08 68 LYS B C 1
ATOM 8454 O O . LYS B 1 71 ? 81.888 100.222 204.815 1.00 69.89 68 LYS B O 1
ATOM 8456 N N . ARG B 1 72 ? 81.440 99.523 206.913 1.00 63.78 69 ARG B N 1
ATOM 8457 C CA . ARG B 1 72 ? 80.609 100.682 207.224 1.00 62.36 69 ARG B CA 1
ATOM 8458 C C . ARG B 1 72 ? 81.438 101.962 207.373 1.00 74.35 69 ARG B C 1
ATOM 8459 O O . ARG B 1 72 ? 80.930 103.060 207.101 1.00 61.28 69 ARG B O 1
ATOM 8461 N N . VAL B 1 73 ? 82.718 101.836 207.758 1.00 82.32 70 VAL B N 1
ATOM 8462 C CA . VAL B 1 73 ? 83.515 102.976 208.227 1.00 68.76 70 VAL B CA 1
ATOM 8463 C C . VAL B 1 73 ? 83.922 103.896 207.080 1.00 61.68 70 VAL B C 1
ATOM 8464 O O . VAL B 1 73 ? 84.092 105.102 207.280 1.00 60.00 70 VAL B O 1
ATOM 8468 N N . LYS B 1 74 ? 84.111 103.359 205.875 1.00 54.17 71 LYS B N 1
ATOM 8469 C CA . LYS B 1 74 ? 84.493 104.214 204.758 1.00 58.47 71 LYS B CA 1
ATOM 8470 C C . LYS B 1 74 ? 83.384 105.211 204.432 1.00 64.00 71 LYS B C 1
ATOM 8471 O O . LYS B 1 74 ? 83.620 106.426 204.372 1.00 53.77 71 LYS B O 1
ATOM 8477 N N . LYS B 1 75 ? 82.158 104.710 204.232 1.00 63.21 72 LYS B N 1
ATOM 8478 C CA . LYS B 1 75 ? 81.044 105.589 203.907 1.00 47.20 72 LYS B CA 1
ATOM 8479 C C . LYS B 1 75 ? 80.853 106.668 204.962 1.00 43.42 72 LYS B C 1
ATOM 8480 O O . LYS B 1 75 ? 80.508 107.806 204.622 1.00 47.18 72 LYS B O 1
ATOM 8486 N N . LEU B 1 76 ? 81.089 106.355 206.242 1.00 46.13 73 LEU B N 1
ATOM 8487 C CA . LEU B 1 76 ? 80.840 107.367 207.270 1.00 48.86 73 LEU B CA 1
ATOM 8488 C C . LEU B 1 76 ? 81.849 108.500 207.186 1.00 44.18 73 LEU B C 1
ATOM 8489 O O . LEU B 1 76 ? 81.517 109.649 207.483 1.00 47.85 73 LEU B O 1
ATOM 8494 N N . PHE B 1 77 ? 83.085 108.194 206.791 1.00 50.20 74 PHE B N 1
ATOM 8495 C CA . PHE B 1 77 ? 84.065 109.243 206.525 1.00 48.74 74 PHE B CA 1
ATOM 8496 C C . PHE B 1 77 ? 83.553 110.198 205.453 1.00 48.87 74 PHE B C 1
ATOM 8497 O O . PHE B 1 77 ? 83.431 111.412 205.678 1.00 44.04 74 PHE B O 1
ATOM 8505 N N . GLU B 1 78 ? 83.254 109.653 204.265 1.00 47.42 75 GLU B N 1
ATOM 8506 C CA . GLU B 1 78 ? 82.842 110.477 203.133 1.00 40.63 75 GLU B CA 1
ATOM 8507 C C . GLU B 1 78 ? 81.587 111.270 203.449 1.00 35.65 75 GLU B C 1
ATOM 8508 O O . GLU B 1 78 ? 81.506 112.454 203.127 1.00 33.57 75 GLU B O 1
ATOM 8514 N N . SER B 1 79 ? 80.599 110.634 204.086 1.00 37.36 76 SER B N 1
ATOM 8515 C CA . SER B 1 79 ? 79.366 111.335 204.414 1.00 38.44 76 SER B CA 1
ATOM 8516 C C . SER B 1 79 ? 79.605 112.449 205.425 1.00 41.50 76 SER B C 1
ATOM 8517 O O . SER B 1 79 ? 78.954 113.501 205.365 1.00 35.84 76 SER B O 1
ATOM 8520 N N . ILE B 1 80 ? 80.543 112.247 206.347 1.00 41.39 77 ILE B N 1
ATOM 8521 C CA . ILE B 1 80 ? 80.848 113.286 207.320 1.00 42.09 77 ILE B CA 1
ATOM 8522 C C . ILE B 1 80 ? 81.629 114.417 206.669 1.00 42.77 77 ILE B C 1
ATOM 8523 O O . ILE B 1 80 ? 81.355 115.601 206.918 1.00 41.33 77 ILE B O 1
ATOM 8528 N N . TYR B 1 81 ? 82.613 114.076 205.834 1.00 36.26 78 TYR B N 1
ATOM 8529 C CA . TYR B 1 81 ? 83.353 115.091 205.090 1.00 31.65 78 TYR B CA 1
ATOM 8530 C C . TYR B 1 81 ? 82.403 116.008 204.308 1.00 44.83 78 TYR B C 1
ATOM 8531 O O . TYR B 1 81 ? 82.421 117.235 204.471 1.00 42.61 78 TYR B O 1
ATOM 8540 N N . LYS B 1 82 ? 81.540 115.422 203.472 1.00 38.74 79 LYS B N 1
ATOM 8541 C CA . LYS B 1 82 ? 80.648 116.232 202.645 1.00 40.57 79 LYS B CA 1
ATOM 8542 C C . LYS B 1 82 ? 79.747 117.108 203.500 1.00 40.45 79 LYS B C 1
ATOM 8543 O O . LYS B 1 82 ? 79.450 118.251 203.133 1.00 42.04 79 LYS B O 1
ATOM 8549 N N . TYR B 1 83 ? 79.303 116.589 204.647 1.00 36.69 80 TYR B N 1
ATOM 8550 C CA . TYR B 1 83 ? 78.457 117.385 205.525 1.00 38.58 80 TYR B CA 1
ATOM 8551 C C . TYR B 1 83 ? 79.234 118.540 206.136 1.00 40.91 80 TYR B C 1
ATOM 8552 O O . TYR B 1 83 ? 78.658 119.599 206.409 1.00 37.79 80 TYR B O 1
ATOM 8561 N N . TYR B 1 84 ? 80.536 118.356 206.356 1.00 44.22 81 TYR B N 1
ATOM 8562 C CA . TYR B 1 84 ? 81.366 119.459 206.824 1.00 45.26 81 TYR B CA 1
ATOM 8563 C C . TYR B 1 84 ? 81.348 120.594 205.811 1.00 44.54 81 TYR B C 1
ATOM 8564 O O . TYR B 1 84 ? 81.022 121.739 206.150 1.00 46.89 81 TYR B O 1
ATOM 8573 N N . LYS B 1 85 ? 81.675 120.279 204.547 1.00 45.09 82 LYS B N 1
ATOM 8574 C CA . LYS B 1 85 ? 81.647 121.276 203.477 1.00 39.28 82 LYS B CA 1
ATOM 8575 C C . LYS B 1 85 ? 80.269 121.905 203.346 1.00 36.12 82 LYS B C 1
ATOM 8576 O O . LYS B 1 85 ? 80.147 123.092 203.032 1.00 36.98 82 LYS B O 1
ATOM 8582 N N . ARG B 1 86 ? 79.217 121.117 203.577 1.00 38.22 83 ARG B N 1
ATOM 8583 C CA . ARG B 1 86 ? 77.862 121.616 203.383 1.00 38.84 83 ARG B CA 1
ATOM 8584 C C . ARG B 1 86 ? 77.546 122.737 204.367 1.00 45.13 83 ARG B C 1
ATOM 8585 O O . ARG B 1 86 ? 76.866 123.710 204.012 1.00 49.09 83 ARG B O 1
ATOM 8593 N N . SER B 1 87 ? 78.054 122.632 205.600 1.00 41.97 84 SER B N 1
ATOM 8594 C CA . SER B 1 87 ? 77.739 123.600 206.649 1.00 49.62 84 SER B CA 1
ATOM 8595 C C . SER B 1 87 ? 78.568 124.879 206.555 1.00 44.98 84 SER B C 1
ATOM 8596 O O . SER B 1 87 ? 78.154 125.922 207.076 1.00 44.73 84 SER B O 1
ATOM 8599 N N . TYR B 1 88 ? 79.723 124.823 205.921 1.00 40.96 85 TYR B N 1
ATOM 8600 C CA . TYR B 1 88 ? 80.539 126.003 205.740 1.00 44.02 85 TYR B CA 1
ATOM 8601 C C . TYR B 1 88 ? 80.414 126.614 204.347 1.00 41.41 85 TYR B C 1
ATOM 8602 O O . TYR B 1 88 ? 80.923 127.718 204.133 1.00 40.87 85 TYR B O 1
ATOM 8611 N N . LEU B 1 89 ? 79.781 125.935 203.392 1.00 35.58 86 LEU B N 1
ATOM 8612 C CA . LEU B 1 89 ? 79.834 126.438 202.023 1.00 40.21 86 LEU B CA 1
ATOM 8613 C C . LEU B 1 89 ? 78.487 126.593 201.319 1.00 39.62 86 LEU B C 1
ATOM 8614 O O . LEU B 1 89 ? 78.331 127.519 200.523 1.00 44.98 86 LEU B O 1
ATOM 8619 N N A ARG B 1 90 ? 77.521 125.717 201.584 0.52 41.88 87 ARG B N 1
ATOM 8620 N N B ARG B 1 90 ? 77.523 125.709 201.604 0.48 39.52 87 ARG B N 1
ATOM 8621 C CA A ARG B 1 90 ? 76.233 125.759 200.897 0.52 37.71 87 ARG B CA 1
ATOM 8622 C CA B ARG B 1 90 ? 76.213 125.730 200.948 0.48 37.92 87 ARG B CA 1
ATOM 8623 C C A ARG B 1 90 ? 75.270 126.656 201.668 0.52 36.94 87 ARG B C 1
ATOM 8624 C C B ARG B 1 90 ? 75.288 126.684 201.697 0.48 35.36 87 ARG B C 1
ATOM 8625 O O A ARG B 1 90 ? 75.034 126.443 202.860 0.52 37.18 87 ARG B O 1
ATOM 8626 O O B ARG B 1 90 ? 75.083 126.534 202.904 0.48 40.23 87 ARG B O 1
ATOM 8641 N N . SER B 1 91 ? 74.717 127.655 200.987 1.00 37.69 88 SER B N 1
ATOM 8642 C CA . SER B 1 91 ? 73.821 128.620 201.620 1.00 39.56 88 SER B CA 1
ATOM 8643 C C . SER B 1 91 ? 72.342 128.273 201.483 1.00 39.83 88 SER B C 1
ATOM 8644 O O . SER B 1 91 ? 71.515 128.873 202.180 1.00 40.64 88 SER B O 1
ATOM 8647 N N . THR B 1 92 ? 71.989 127.345 200.608 1.00 39.15 89 THR B N 1
ATOM 8648 C CA . THR B 1 92 ? 70.637 126.816 200.483 1.00 43.40 89 THR B CA 1
ATOM 8649 C C . THR B 1 92 ? 69.984 126.640 201.851 1.00 34.38 89 THR B C 1
ATOM 8650 O O . THR B 1 92 ? 70.539 125.956 202.710 1.00 33.32 89 THR B O 1
ATOM 8654 N N . PRO B 1 93 ? 68.810 127.218 202.090 1.00 36.46 90 PRO B N 1
ATOM 8655 C CA . PRO B 1 93 ? 68.277 127.261 203.462 1.00 44.58 90 PRO B CA 1
ATOM 8656 C C . PRO B 1 93 ? 67.827 125.884 203.922 1.00 42.92 90 PRO B C 1
ATOM 8657 O O . PRO B 1 93 ? 66.963 125.266 203.300 1.00 48.99 90 PRO B O 1
ATOM 8661 N N . PHE B 1 94 ? 68.417 125.404 205.017 1.00 44.00 91 PHE B N 1
ATOM 8662 C CA . PHE B 1 94 ? 68.021 124.117 205.574 1.00 39.11 91 PHE B CA 1
ATOM 8663 C C . PHE B 1 94 ? 68.511 124.011 207.014 1.00 48.59 91 PHE B C 1
ATOM 8664 O O . PHE B 1 94 ? 69.676 124.303 207.302 1.00 48.81 91 PHE B O 1
ATOM 8672 N N . GLY B 1 95 ? 67.611 123.557 207.897 1.00 54.04 92 GLY B N 1
ATOM 8673 C CA . GLY B 1 95 ? 67.727 123.583 209.352 1.00 49.82 92 GLY B CA 1
ATOM 8674 C C . GLY B 1 95 ? 69.080 123.711 210.023 1.00 53.73 92 GLY B C 1
ATOM 8675 O O . GLY B 1 95 ? 69.818 122.723 210.138 1.00 63.71 92 GLY B O 1
ATOM 8676 N N . LEU B 1 96 ? 69.399 124.926 210.486 1.00 44.97 93 LEU B N 1
ATOM 8677 C CA . LEU B 1 96 ? 70.587 125.239 211.293 1.00 54.01 93 LEU B CA 1
ATOM 8678 C C . LEU B 1 96 ? 71.856 125.405 210.468 1.00 50.72 93 LEU B C 1
ATOM 8679 O O . LEU B 1 96 ? 72.860 125.916 210.990 1.00 44.14 93 LEU B O 1
ATOM 8684 N N . PHE B 1 97 ? 71.839 124.957 209.203 1.00 38.35 94 PHE B N 1
ATOM 8685 C CA . PHE B 1 97 ? 72.990 125.194 208.342 1.00 36.67 94 PHE B CA 1
ATOM 8686 C C . PHE B 1 97 ? 73.076 126.648 207.929 1.00 36.99 94 PHE B C 1
ATOM 8687 O O . PHE B 1 97 ? 74.179 127.191 207.792 1.00 45.05 94 PHE B O 1
ATOM 8695 N N . SER B 1 98 ? 71.930 127.296 207.780 1.00 34.73 95 SER B N 1
ATOM 8696 C CA . SER B 1 98 ? 71.822 128.556 207.070 1.00 37.74 95 SER B CA 1
ATOM 8697 C C . SER B 1 98 ? 70.485 129.173 207.441 1.00 41.54 95 SER B C 1
ATOM 8698 O O . SER B 1 98 ? 69.575 128.486 207.924 1.00 33.76 95 SER B O 1
ATOM 8701 N N . GLU B 1 99 ? 70.372 130.475 207.210 1.00 38.72 96 GLU B N 1
ATOM 8702 C CA . GLU B 1 99 ? 69.226 131.226 207.692 1.00 42.30 96 GLU B CA 1
ATOM 8703 C C . GLU B 1 99 ? 68.634 132.035 206.547 1.00 43.83 96 GLU B C 1
ATOM 8704 O O . GLU B 1 99 ? 69.277 132.265 205.513 1.00 42.31 96 GLU B O 1
ATOM 8710 N N . THR B 1 100 ? 67.389 132.459 206.741 1.00 41.33 97 THR B N 1
ATOM 8711 C CA . THR B 1 100 ? 66.631 133.169 205.716 1.00 44.34 97 THR B CA 1
ATOM 8712 C C . THR B 1 100 ? 66.297 134.556 206.241 1.00 42.28 97 THR B C 1
ATOM 8713 O O . THR B 1 100 ? 65.627 134.688 207.268 1.00 38.01 97 THR B O 1
ATOM 8717 N N . SER B 1 101 ? 66.781 135.580 205.554 1.00 46.59 98 SER B N 1
ATOM 8718 C CA . SER B 1 101 ? 66.510 136.981 205.865 1.00 47.24 98 SER B CA 1
ATOM 8719 C C . SER B 1 101 ? 65.893 137.654 204.636 1.00 52.37 98 SER B C 1
ATOM 8720 O O . SER B 1 101 ? 65.747 137.031 203.580 1.00 61.20 98 SER B O 1
ATOM 8723 N N . ILE B 1 102 ? 65.545 138.943 204.760 1.00 56.26 99 ILE B N 1
ATOM 8724 C CA . ILE B 1 102 ? 65.005 139.725 203.644 1.00 42.24 99 ILE B CA 1
ATOM 8725 C C . ILE B 1 102 ? 66.002 140.811 203.260 1.00 47.12 99 ILE B C 1
ATOM 8726 O O . ILE B 1 102 ? 66.736 141.335 204.111 1.00 50.62 99 ILE B O 1
ATOM 8731 N N . GLY B 1 103 ? 66.027 141.142 201.957 1.00 44.41 100 GLY B N 1
ATOM 8732 C CA . GLY B 1 103 ? 66.805 142.255 201.455 1.00 47.62 100 GLY B CA 1
ATOM 8733 C C . GLY B 1 103 ? 65.941 143.210 200.644 1.00 51.70 100 GLY B C 1
ATOM 8734 O O . GLY B 1 103 ? 64.816 142.884 200.244 1.00 52.50 100 GLY B O 1
ATOM 8735 N N . VAL B 1 104 ? 66.491 144.409 200.404 1.00 47.07 101 VAL B N 1
ATOM 8736 C CA . VAL B 1 104 ? 65.788 145.479 199.708 1.00 45.78 101 VAL B CA 1
ATOM 8737 C C . VAL B 1 104 ? 66.774 146.248 198.834 1.00 48.68 101 VAL B C 1
ATOM 8738 O O . VAL B 1 104 ? 67.991 146.189 199.022 1.00 49.76 101 VAL B O 1
ATOM 8742 N N . PHE B 1 105 ? 66.233 146.996 197.878 1.00 44.33 102 PHE B N 1
ATOM 8743 C CA . PHE B 1 105 ? 67.043 147.913 197.086 1.00 56.57 102 PHE B CA 1
ATOM 8744 C C . PHE B 1 105 ? 66.974 149.317 197.688 1.00 65.64 102 PHE B C 1
ATOM 8745 O O . PHE B 1 105 ? 65.913 149.763 198.138 1.00 67.79 102 PHE B O 1
ATOM 8753 N N . SER B 1 106 ? 68.113 150.008 197.689 1.00 65.44 103 SER B N 1
ATOM 8754 C CA . SER B 1 106 ? 68.235 151.372 198.204 1.00 51.90 103 SER B CA 1
ATOM 8755 C C . SER B 1 106 ? 69.271 152.102 197.351 1.00 62.87 103 SER B C 1
ATOM 8756 O O . SER B 1 106 ? 69.674 151.618 196.287 1.00 69.15 103 SER B O 1
ATOM 8759 N N . LYS B 1 107 ? 69.718 153.272 197.814 1.00 61.84 104 LYS B N 1
ATOM 8760 C CA . LYS B 1 107 ? 70.645 154.043 196.993 1.00 63.29 104 LYS B CA 1
ATOM 8761 C C . LYS B 1 107 ? 72.076 153.541 197.091 1.00 62.33 104 LYS B C 1
ATOM 8762 O O . LYS B 1 107 ? 72.901 153.902 196.241 1.00 64.17 104 LYS B O 1
ATOM 8768 N N A SER B 1 108 ? 72.367 152.694 198.084 0.56 56.95 105 SER B N 1
ATOM 8769 N N B SER B 1 108 ? 72.415 152.741 198.093 0.44 57.03 105 SER B N 1
ATOM 8770 C CA A SER B 1 108 ? 73.706 152.183 198.346 0.56 60.50 105 SER B CA 1
ATOM 8771 C CA B SER B 1 108 ? 73.692 152.056 198.014 0.44 60.34 105 SER B CA 1
ATOM 8772 C C A SER B 1 108 ? 73.624 150.752 198.872 0.56 60.65 105 SER B C 1
ATOM 8773 C C B SER B 1 108 ? 73.626 150.753 198.787 0.44 60.61 105 SER B C 1
ATOM 8774 O O A SER B 1 108 ? 72.622 150.353 199.480 0.56 52.88 105 SER B O 1
ATOM 8775 O O B SER B 1 108 ? 72.655 150.454 199.493 0.44 53.03 105 SER B O 1
ATOM 8780 N N . SER B 1 109 ? 74.693 149.983 198.627 1.00 65.54 106 SER B N 1
ATOM 8781 C CA . SER B 1 109 ? 74.789 148.608 199.084 1.00 53.98 106 SER B CA 1
ATOM 8782 C C . SER B 1 109 ? 74.972 148.541 200.590 1.00 52.29 106 SER B C 1
ATOM 8783 O O . SER B 1 109 ? 75.313 149.520 201.255 1.00 69.56 106 SER B O 1
ATOM 8786 N N . GLN B 1 110 ? 74.796 147.335 201.111 1.00 53.36 107 GLN B N 1
ATOM 8787 C CA . GLN B 1 110 ? 74.849 147.072 202.538 1.00 59.38 107 GLN B CA 1
ATOM 8788 C C . GLN B 1 110 ? 74.984 145.565 202.753 1.00 58.06 107 GLN B C 1
ATOM 8789 O O . GLN B 1 110 ? 73.981 144.870 202.953 1.00 58.30 107 GLN B O 1
ATOM 8795 N N . TYR B 1 111 ? 76.212 145.049 202.717 1.00 50.75 108 TYR B N 1
ATOM 8796 C CA . TYR B 1 111 ? 76.455 143.607 202.809 1.00 45.32 108 TYR B CA 1
ATOM 8797 C C . TYR B 1 111 ? 76.693 143.127 204.244 1.00 50.71 108 TYR B C 1
ATOM 8798 O O . TYR B 1 111 ? 77.533 142.256 204.452 1.00 50.52 108 TYR B O 1
ATOM 8807 N N . LYS B 1 112 ? 75.995 143.634 205.263 1.00 54.47 109 LYS B N 1
ATOM 8808 C CA . LYS B 1 112 ? 76.333 143.317 206.649 1.00 45.35 109 LYS B CA 1
ATOM 8809 C C . LYS B 1 112 ? 75.110 142.731 207.354 1.00 53.29 109 LYS B C 1
ATOM 8810 O O . LYS B 1 112 ? 74.040 143.360 207.394 1.00 52.62 109 LYS B O 1
ATOM 8816 N N . LEU B 1 113 ? 75.273 141.506 207.876 1.00 58.28 110 LEU B N 1
ATOM 8817 C CA . LEU B 1 113 ? 74.236 140.777 208.611 1.00 54.41 110 LEU B CA 1
ATOM 8818 C C . LEU B 1 113 ? 74.270 141.142 210.089 1.00 59.36 110 LEU B C 1
ATOM 8819 O O . LEU B 1 113 ? 75.314 141.004 210.741 1.00 57.58 110 LEU B O 1
ATOM 8832 N N . GLY B 1 115 ? 70.896 141.116 212.218 1.00 55.45 112 GLY B N 1
ATOM 8833 C CA . GLY B 1 115 ? 69.701 140.736 212.936 1.00 50.37 112 GLY B CA 1
ATOM 8834 C C . GLY B 1 115 ? 69.920 139.543 213.868 1.00 57.55 112 GLY B C 1
ATOM 8835 O O . GLY B 1 115 ? 71.032 139.037 214.043 1.00 45.50 112 GLY B O 1
ATOM 8836 N N . LYS B 1 116 ? 68.824 139.094 214.484 1.00 53.11 113 LYS B N 1
ATOM 8837 C CA . LYS B 1 116 ? 68.835 137.961 215.407 1.00 55.02 113 LYS B CA 1
ATOM 8838 C C . LYS B 1 116 ? 68.152 136.761 214.758 1.00 62.97 113 LYS B C 1
ATOM 8839 O O . LYS B 1 116 ? 67.099 136.902 214.122 1.00 70.82 113 LYS B O 1
ATOM 8841 N N . THR B 1 117 ? 68.736 135.579 214.953 1.00 49.81 114 THR B N 1
ATOM 8842 C CA . THR B 1 117 ? 68.309 134.340 214.292 1.00 53.17 114 THR B CA 1
ATOM 8843 C C . THR B 1 117 ? 67.304 133.579 215.158 1.00 56.08 114 THR B C 1
ATOM 8844 O O . THR B 1 117 ? 67.685 132.943 216.148 1.00 57.37 114 THR B O 1
ATOM 8848 N N . THR B 1 118 ? 66.022 133.599 214.780 1.00 50.61 115 THR B N 1
ATOM 8849 C CA . THR B 1 118 ? 65.060 132.772 215.503 1.00 56.00 115 THR B CA 1
ATOM 8850 C C . THR B 1 118 ? 64.922 131.410 214.812 1.00 55.20 115 THR B C 1
ATOM 8851 O O . THR B 1 118 ? 65.301 131.238 213.651 1.00 54.05 115 THR B O 1
ATOM 8855 N N . LYS B 1 119 ? 64.438 130.419 215.562 1.00 55.90 116 LYS B N 1
ATOM 8856 C CA . LYS B 1 119 ? 64.195 129.080 215.036 1.00 49.81 116 LYS B CA 1
ATOM 8857 C C . LYS B 1 119 ? 62.709 128.960 214.712 1.00 56.80 116 LYS B C 1
ATOM 8858 O O . LYS B 1 119 ? 61.877 128.912 215.622 1.00 57.04 116 LYS B O 1
ATOM 8864 N N . GLY B 1 120 ? 62.370 128.924 213.421 1.00 65.74 117 GLY B N 1
ATOM 8865 C CA . GLY B 1 120 ? 61.005 128.611 213.017 1.00 56.83 117 GLY B CA 1
ATOM 8866 C C . GLY B 1 120 ? 60.802 127.107 212.969 1.00 52.94 117 GLY B C 1
ATOM 8867 O O . GLY B 1 120 ? 61.385 126.424 212.115 1.00 44.37 117 GLY B O 1
ATOM 8868 N N . ILE B 1 121 ? 59.990 126.564 213.874 1.00 45.13 118 ILE B N 1
ATOM 8869 C CA . ILE B 1 121 ? 60.008 125.132 214.130 1.00 47.46 118 ILE B CA 1
ATOM 8870 C C . ILE B 1 121 ? 58.654 124.514 213.818 1.00 47.52 118 ILE B C 1
ATOM 8871 O O . ILE B 1 121 ? 57.600 125.083 214.132 1.00 46.42 118 ILE B O 1
ATOM 8876 N N . ARG B 1 122 ? 58.712 123.337 213.186 1.00 44.06 119 ARG B N 1
ATOM 8877 C CA . ARG B 1 122 ? 57.587 122.478 212.860 1.00 38.51 119 ARG B CA 1
ATOM 8878 C C . ARG B 1 122 ? 57.954 121.039 213.226 1.00 40.72 119 ARG B C 1
ATOM 8879 O O . ARG B 1 122 ? 59.131 120.654 213.219 1.00 30.16 119 ARG B O 1
ATOM 8887 N N . LEU B 1 123 ? 56.938 120.245 213.553 1.00 35.42 120 LEU B N 1
ATOM 8888 C CA . LEU B 1 123 ? 57.117 118.800 213.598 1.00 37.65 120 LEU B CA 1
ATOM 8889 C C . LEU B 1 123 ? 57.430 118.236 212.205 1.00 42.41 120 LEU B C 1
ATOM 8890 O O . LEU B 1 123 ? 56.948 118.726 211.176 1.00 45.24 120 LEU B O 1
ATOM 8895 N N . ASP B 1 124 ? 58.224 117.176 212.181 1.00 44.71 121 ASP B N 1
ATOM 8896 C CA . ASP B 1 124 ? 58.407 116.402 210.959 1.00 40.81 121 ASP B CA 1
ATOM 8897 C C . ASP B 1 124 ? 57.069 115.874 210.468 1.00 43.06 121 ASP B C 1
ATOM 8898 O O . ASP B 1 124 ? 56.369 115.163 211.195 1.00 47.57 121 ASP B O 1
ATOM 8903 N N . THR B 1 125 ? 56.720 116.206 209.225 1.00 39.95 122 THR B N 1
ATOM 8904 C CA . THR B 1 125 ? 55.362 115.957 208.756 1.00 39.01 122 THR B CA 1
ATOM 8905 C C . THR B 1 125 ? 55.110 114.482 208.476 1.00 43.47 122 THR B C 1
ATOM 8906 O O . THR B 1 125 ? 53.971 114.011 208.614 1.00 39.11 122 THR B O 1
ATOM 8910 N N . GLN B 1 126 ? 56.145 113.751 208.057 1.00 47.25 123 GLN B N 1
ATOM 8911 C CA . GLN B 1 126 ? 56.037 112.300 207.943 1.00 43.62 123 GLN B CA 1
ATOM 8912 C C . GLN B 1 126 ? 55.713 111.688 209.298 1.00 43.63 123 GLN B C 1
ATOM 8913 O O . GLN B 1 126 ? 54.742 110.932 209.440 1.00 42.54 123 GLN B O 1
ATOM 8919 N N . TRP B 1 127 ? 56.499 112.041 210.315 1.00 42.64 124 TRP B N 1
ATOM 8920 C CA . TRP B 1 127 ? 56.187 111.649 211.684 1.00 49.99 124 TRP B CA 1
ATOM 8921 C C . TRP B 1 127 ? 54.732 111.967 212.039 1.00 50.99 124 TRP B C 1
ATOM 8922 O O . TRP B 1 127 ? 53.944 111.059 212.347 1.00 48.42 124 TRP B O 1
ATOM 8933 N N . LEU B 1 128 ? 54.356 113.257 211.969 1.00 43.50 125 LEU B N 1
ATOM 8934 C CA . LEU B 1 128 ? 53.031 113.702 212.411 1.00 38.46 125 LEU B CA 1
ATOM 8935 C C . LEU B 1 128 ? 51.915 112.934 211.711 1.00 45.03 125 LEU B C 1
ATOM 8936 O O . LEU B 1 128 ? 50.997 112.425 212.365 1.00 46.04 125 LEU B O 1
ATOM 8941 N N . ILE B 1 129 ? 51.992 112.814 210.381 1.00 44.89 126 ILE B N 1
ATOM 8942 C CA . ILE B 1 129 ? 50.891 112.215 209.627 1.00 43.71 126 ILE B CA 1
ATOM 8943 C C . ILE B 1 129 ? 50.859 110.701 209.827 1.00 39.95 126 ILE B C 1
ATOM 8944 O O . ILE B 1 129 ? 49.778 110.102 209.936 1.00 30.42 126 ILE B O 1
ATOM 8949 N N . ARG B 1 130 ? 52.035 110.066 209.930 1.00 38.12 127 ARG B N 1
ATOM 8950 C CA . ARG B 1 130 ? 52.076 108.653 210.297 1.00 43.19 127 ARG B CA 1
ATOM 8951 C C . ARG B 1 130 ? 51.407 108.419 211.636 1.00 41.11 127 ARG B C 1
ATOM 8952 O O . ARG B 1 130 ? 50.647 107.455 211.794 1.00 43.20 127 ARG B O 1
ATOM 8960 N N . LEU B 1 131 ? 51.655 109.310 212.606 1.00 42.24 128 LEU B N 1
ATOM 8961 C CA . LEU B 1 131 ? 50.993 109.183 213.900 1.00 51.80 128 LEU B CA 1
ATOM 8962 C C . LEU B 1 131 ? 49.480 109.339 213.773 1.00 49.86 128 LEU B C 1
ATOM 8963 O O . LEU B 1 131 ? 48.725 108.565 214.374 1.00 53.54 128 LEU B O 1
ATOM 8968 N N . VAL B 1 132 ? 49.014 110.319 212.994 1.00 43.54 129 VAL B N 1
ATOM 8969 C CA . VAL B 1 132 ? 47.573 110.518 212.878 1.00 39.96 129 VAL B CA 1
ATOM 8970 C C . VAL B 1 132 ? 46.914 109.302 212.258 1.00 50.30 129 VAL B C 1
ATOM 8971 O O . VAL B 1 132 ? 45.847 108.869 212.711 1.00 54.62 129 VAL B O 1
ATOM 8975 N N . HIS B 1 133 ? 47.541 108.719 211.229 1.00 51.01 130 HIS B N 1
ATOM 8976 C CA . HIS B 1 133 ? 46.981 107.511 210.631 1.00 47.77 130 HIS B CA 1
ATOM 8977 C C . HIS B 1 133 ? 46.819 106.408 211.669 1.00 49.53 130 HIS B C 1
ATOM 8978 O O . HIS B 1 133 ? 45.782 105.732 211.701 1.00 50.95 130 HIS B O 1
ATOM 8985 N N . LYS B 1 134 ? 47.815 106.225 212.546 1.00 43.41 131 LYS B N 1
ATOM 8986 C CA . LYS B 1 134 ? 47.671 105.230 213.610 1.00 58.73 131 LYS B CA 1
ATOM 8987 C C . LYS B 1 134 ? 46.456 105.538 214.490 1.00 57.85 131 LYS B C 1
ATOM 8988 O O . LYS B 1 134 ? 45.669 104.637 214.824 1.00 44.74 131 LYS B O 1
ATOM 9002 N N . GLU B 1 136 ? 43.746 106.986 213.733 1.00 49.32 133 GLU B N 1
ATOM 9003 C CA . GLU B 1 136 ? 42.464 106.741 213.095 1.00 48.81 133 GLU B CA 1
ATOM 9004 C C . GLU B 1 136 ? 42.069 105.269 213.127 1.00 62.48 133 GLU B C 1
ATOM 9005 O O . GLU B 1 136 ? 40.874 104.960 213.199 1.00 63.98 133 GLU B O 1
ATOM 9011 N N . VAL B 1 137 ? 43.026 104.343 213.087 1.00 54.54 134 VAL B N 1
ATOM 9012 C CA . VAL B 1 137 ? 42.618 102.943 213.091 1.00 56.79 134 VAL B CA 1
ATOM 9013 C C . VAL B 1 137 ? 42.443 102.434 214.511 1.00 55.51 134 VAL B C 1
ATOM 9014 O O . VAL B 1 137 ? 41.637 101.527 214.757 1.00 50.38 134 VAL B O 1
ATOM 9018 N N . ASP B 1 138 ? 43.163 103.020 215.461 1.00 54.32 135 ASP B N 1
ATOM 9019 C CA . ASP B 1 138 ? 43.008 102.641 216.859 1.00 61.39 135 ASP B CA 1
ATOM 9020 C C . ASP B 1 138 ? 41.788 103.316 217.490 1.00 54.09 135 ASP B C 1
ATOM 9021 O O . ASP B 1 138 ? 40.864 102.642 217.957 1.00 46.02 135 ASP B O 1
ATOM 9026 N N . PHE B 1 139 ? 41.760 104.648 217.502 1.00 58.11 136 PHE B N 1
ATOM 9027 C CA . PHE B 1 139 ? 40.646 105.401 218.083 1.00 59.18 136 PHE B CA 1
ATOM 9028 C C . PHE B 1 139 ? 39.543 105.675 217.071 1.00 58.47 136 PHE B C 1
ATOM 9029 O O . PHE B 1 139 ? 38.996 106.782 217.008 1.00 63.15 136 PHE B O 1
ATOM 9037 N N . SER B 1 140 ? 39.165 104.649 216.306 1.00 53.18 137 SER B N 1
ATOM 9038 C CA . SER B 1 140 ? 38.313 104.844 215.140 1.00 48.76 137 SER B CA 1
ATOM 9039 C C . SER B 1 140 ? 36.873 105.161 215.536 1.00 53.14 137 SER B C 1
ATOM 9040 O O . SER B 1 140 ? 36.258 106.091 214.990 1.00 42.98 137 SER B O 1
ATOM 9043 N N . LYS B 1 141 ? 36.309 104.390 216.480 1.00 62.49 138 LYS B N 1
ATOM 9044 C CA . LYS B 1 141 ? 34.905 104.580 216.847 1.00 53.80 138 LYS B CA 1
ATOM 9045 C C . LYS B 1 141 ? 34.663 105.866 217.630 1.00 46.43 138 LYS B C 1
ATOM 9046 O O . LYS B 1 141 ? 33.494 106.225 217.821 1.00 45.85 138 LYS B O 1
ATOM 9052 N N . LYS B 1 142 ? 35.730 106.585 218.031 1.00 44.18 139 LYS B N 1
ATOM 9053 C CA . LYS B 1 142 ? 35.631 107.877 218.707 1.00 45.59 139 LYS B CA 1
ATOM 9054 C C . LYS B 1 142 ? 35.755 109.081 217.772 1.00 49.71 139 LYS B C 1
ATOM 9055 O O . LYS B 1 142 ? 35.449 110.204 218.196 1.00 47.22 139 LYS B O 1
ATOM 9061 N N . LEU B 1 143 ? 36.161 108.887 216.513 1.00 50.86 140 LEU B N 1
ATOM 9062 C CA . LEU B 1 143 ? 36.401 110.011 215.609 1.00 46.41 140 LEU B CA 1
ATOM 9063 C C . LEU B 1 143 ? 35.171 110.330 214.745 1.00 43.71 140 LEU B C 1
ATOM 9064 O O . LEU B 1 143 ? 34.150 109.638 214.774 1.00 48.72 140 LEU B O 1
ATOM 9069 N N . SER B 1 144 ? 35.262 111.413 213.982 1.00 33.50 141 SER B N 1
ATOM 9070 C CA . SER B 1 144 ? 34.292 111.654 212.921 1.00 47.69 141 SER B CA 1
ATOM 9071 C C . SER B 1 144 ? 35.018 111.845 211.587 1.00 47.86 141 SER B C 1
ATOM 9072 O O . SER B 1 144 ? 36.221 112.139 211.540 1.00 38.08 141 SER B O 1
ATOM 9075 N N . PHE B 1 145 ? 34.284 111.652 210.487 1.00 41.81 142 PHE B N 1
ATOM 9076 C CA . PHE B 1 145 ? 34.935 111.440 209.200 1.00 42.47 142 PHE B CA 1
ATOM 9077 C C . PHE B 1 145 ? 34.273 112.227 208.078 1.00 38.64 142 PHE B C 1
ATOM 9078 O O . PHE B 1 145 ? 33.087 112.567 208.130 1.00 38.02 142 PHE B O 1
ATOM 9086 N N . THR B 1 146 ? 35.084 112.502 207.050 1.00 35.75 143 THR B N 1
ATOM 9087 C CA . THR B 1 146 ? 34.674 113.222 205.850 1.00 34.31 143 THR B CA 1
ATOM 9088 C C . THR B 1 146 ? 35.210 112.499 204.612 1.00 38.22 143 THR B C 1
ATOM 9089 O O . THR B 1 146 ? 36.080 111.625 204.696 1.00 43.65 143 THR B O 1
ATOM 9093 N N . ARG B 1 147 ? 34.669 112.858 203.449 1.00 45.33 144 ARG B N 1
ATOM 9094 C CA . ARG B 1 147 ? 35.047 112.233 202.181 1.00 38.66 144 ARG B CA 1
ATOM 9095 C C . ARG B 1 147 ? 36.385 112.789 201.686 1.00 39.01 144 ARG B C 1
ATOM 9096 O O . ARG B 1 147 ? 36.540 114.008 201.534 1.00 37.74 144 ARG B O 1
ATOM 9104 N N . ASN B 1 148 ? 37.345 111.900 201.425 1.00 33.82 145 ASN B N 1
ATOM 9105 C CA . ASN B 1 148 ? 38.599 112.294 200.787 1.00 35.33 145 ASN B CA 1
ATOM 9106 C C . ASN B 1 148 ? 38.324 112.817 199.373 1.00 36.99 145 ASN B C 1
ATOM 9107 O O . ASN B 1 148 ? 37.850 112.071 198.510 1.00 37.37 145 ASN B O 1
ATOM 9112 N N . ASN B 1 149 ? 38.611 114.106 199.138 1.00 36.70 146 ASN B N 1
ATOM 9113 C CA . ASN B 1 149 ? 38.320 114.721 197.844 1.00 33.95 146 ASN B CA 1
ATOM 9114 C C . ASN B 1 149 ? 39.001 113.986 196.699 1.00 39.22 146 ASN B C 1
ATOM 9115 O O . ASN B 1 149 ? 38.576 114.121 195.541 1.00 36.04 146 ASN B O 1
ATOM 9120 N N . ALA B 1 150 ? 40.044 113.210 197.010 1.00 34.48 147 ALA B N 1
ATOM 9121 C CA . ALA B 1 150 ? 40.711 112.380 196.018 1.00 38.54 147 ALA B CA 1
ATOM 9122 C C . ALA B 1 150 ? 39.801 111.289 195.453 1.00 34.40 147 ALA B C 1
ATOM 9123 O O . ALA B 1 150 ? 40.151 110.693 194.430 1.00 37.29 147 ALA B O 1
ATOM 9125 N N . ASN B 1 151 ? 38.659 111.002 196.075 1.00 24.52 148 ASN B N 1
ATOM 9126 C CA . ASN B 1 151 ? 37.786 109.984 195.510 1.00 29.54 148 ASN B CA 1
ATOM 9127 C C . ASN B 1 151 ? 37.079 110.523 194.278 1.00 33.22 148 ASN B C 1
ATOM 9128 O O . ASN B 1 151 ? 36.752 111.715 194.188 1.00 34.76 148 ASN B O 1
ATOM 9133 N N . TYR B 1 152 ? 36.811 109.625 193.334 1.00 28.42 149 TYR B N 1
ATOM 9134 C CA . TYR B 1 152 ? 35.884 109.978 192.270 1.00 29.92 149 TYR B CA 1
ATOM 9135 C C . TYR B 1 152 ? 35.253 108.725 191.667 1.00 34.34 149 TYR B C 1
ATOM 9136 O O . TYR B 1 152 ? 35.951 107.737 191.389 1.00 30.54 149 TYR B O 1
ATOM 9145 N N . LYS B 1 153 ? 33.924 108.765 191.507 1.00 30.41 150 LYS B N 1
ATOM 9146 C CA . LYS B 1 153 ? 33.194 107.685 190.860 1.00 30.09 150 LYS B CA 1
ATOM 9147 C C . LYS B 1 153 ? 33.561 107.646 189.387 1.00 35.58 150 LYS B C 1
ATOM 9148 O O . LYS B 1 153 ? 33.683 108.689 188.737 1.00 29.94 150 LYS B O 1
ATOM 9154 N N . PHE B 1 154 ? 33.774 106.441 188.860 1.00 36.06 151 PHE B N 1
ATOM 9155 C CA . PHE B 1 154 ? 33.929 106.288 187.416 1.00 27.07 151 PHE B CA 1
ATOM 9156 C C . PHE B 1 154 ? 33.333 104.944 187.048 1.00 29.74 151 PHE B C 1
ATOM 9157 O O . PHE B 1 154 ? 33.916 103.901 187.370 1.00 35.79 151 PHE B O 1
ATOM 9165 N N . GLY B 1 155 ? 32.167 104.986 186.397 1.00 35.24 152 GLY B N 1
ATOM 9166 C CA . GLY B 1 155 ? 31.428 103.773 186.085 1.00 24.40 152 GLY B CA 1
ATOM 9167 C C . GLY B 1 155 ? 30.962 103.083 187.349 1.00 26.69 152 GLY B C 1
ATOM 9168 O O . GLY B 1 155 ? 30.356 103.683 188.243 1.00 26.19 152 GLY B O 1
ATOM 9169 N N . ASP B 1 156 ? 31.263 101.799 187.432 1.00 30.87 153 ASP B N 1
ATOM 9170 C CA . ASP B 1 156 ? 30.945 101.013 188.600 1.00 29.78 153 ASP B CA 1
ATOM 9171 C C . ASP B 1 156 ? 32.102 100.939 189.595 1.00 26.71 153 ASP B C 1
ATOM 9172 O O . ASP B 1 156 ? 32.101 100.064 190.469 1.00 34.17 153 ASP B O 1
ATOM 9177 N N . ARG B 1 157 ? 33.065 101.855 189.510 1.00 27.79 154 ARG B N 1
ATOM 9178 C CA . ARG B 1 157 ? 34.214 101.872 190.409 1.00 26.79 154 ARG B CA 1
ATOM 9179 C C . ARG B 1 157 ? 34.354 103.224 191.083 1.00 28.18 154 ARG B C 1
ATOM 9180 O O . ARG B 1 157 ? 33.819 104.244 190.623 1.00 28.09 154 ARG B O 1
ATOM 9188 N N . VAL B 1 158 ? 35.119 103.226 192.167 1.00 28.14 155 VAL B N 1
ATOM 9189 C CA . VAL B 1 158 ? 35.592 104.460 192.788 1.00 30.62 155 VAL B CA 1
ATOM 9190 C C . VAL B 1 158 ? 37.116 104.432 192.755 1.00 27.52 155 VAL B C 1
ATOM 9191 O O . VAL B 1 158 ? 37.737 103.532 193.324 1.00 29.20 155 VAL B O 1
ATOM 9195 N N . PHE B 1 159 ? 37.709 105.395 192.063 1.00 27.87 156 PHE B N 1
ATOM 9196 C CA . PHE B 1 159 ? 39.152 105.530 191.986 1.00 28.40 156 PHE B CA 1
ATOM 9197 C C . PHE B 1 159 ? 39.596 106.692 192.864 1.00 31.60 156 PHE B C 1
ATOM 9198 O O . PHE B 1 159 ? 38.786 107.466 193.389 1.00 30.12 156 PHE B O 1
ATOM 9206 N N . GLN B 1 160 ? 40.908 106.811 193.011 1.00 31.44 157 GLN B N 1
ATOM 9207 C CA . GLN B 1 160 ? 41.530 107.952 193.660 1.00 29.45 157 GLN B CA 1
ATOM 9208 C C . GLN B 1 160 ? 42.634 108.463 192.745 1.00 35.49 157 GLN B C 1
ATOM 9209 O O . GLN B 1 160 ? 43.358 107.665 192.136 1.00 38.60 157 GLN B O 1
ATOM 9215 N N . VAL B 1 161 ? 42.761 109.791 192.632 1.00 29.44 158 VAL B N 1
ATOM 9216 C CA . VAL B 1 161 ? 43.751 110.341 191.710 1.00 30.54 158 VAL B CA 1
ATOM 9217 C C . VAL B 1 161 ? 45.170 109.918 192.067 1.00 34.61 158 VAL B C 1
ATOM 9218 O O . VAL B 1 161 ? 46.050 109.929 191.197 1.00 40.89 158 VAL B O 1
ATOM 9222 N N . TYR B 1 162 ? 45.421 109.570 193.329 1.00 35.73 159 TYR B N 1
ATOM 9223 C CA . TYR B 1 162 ? 46.604 108.818 193.718 1.00 26.97 159 TYR B CA 1
ATOM 9224 C C . TYR B 1 162 ? 46.259 107.995 194.948 1.00 37.48 159 TYR B C 1
ATOM 9225 O O . TYR B 1 162 ? 45.115 107.967 195.407 1.00 30.29 159 TYR B O 1
ATOM 9234 N N . THR B 1 163 ? 47.272 107.328 195.482 1.00 45.31 160 THR B N 1
ATOM 9235 C CA . THR B 1 163 ? 47.076 106.235 196.412 1.00 38.69 160 THR B CA 1
ATOM 9236 C C . THR B 1 163 ? 48.240 106.242 197.387 1.00 47.18 160 THR B C 1
ATOM 9237 O O . THR B 1 163 ? 49.376 106.528 197.001 1.00 52.99 160 THR B O 1
ATOM 9241 N N . ILE B 1 164 ? 47.921 106.030 198.660 1.00 60.28 161 ILE B N 1
ATOM 9242 C CA . ILE B 1 164 ? 48.895 105.893 199.732 1.00 60.17 161 ILE B CA 1
ATOM 9243 C C . ILE B 1 164 ? 48.633 104.416 199.861 1.00 71.97 161 ILE B C 1
ATOM 9244 O O . ILE B 1 164 ? 49.256 103.609 199.170 1.00 80.66 161 ILE B O 1
ATOM 9249 N N . ASN B 1 165 ? 47.709 104.044 200.739 1.00 61.70 162 ASN B N 1
ATOM 9250 C CA . ASN B 1 165 ? 47.286 102.638 200.731 1.00 86.90 162 ASN B CA 1
ATOM 9251 C C . ASN B 1 165 ? 48.353 101.562 200.972 1.00 103.91 162 ASN B C 1
ATOM 9252 O O . ASN B 1 165 ? 48.334 100.872 202.001 1.00 107.75 162 ASN B O 1
ATOM 9257 N N . SER B 1 166 ? 49.251 101.375 200.002 1.00 102.40 163 SER B N 1
ATOM 9258 C CA . SER B 1 166 ? 50.195 100.264 200.015 1.00 104.22 163 SER B CA 1
ATOM 9259 C C . SER B 1 166 ? 51.217 100.429 201.135 1.00 110.53 163 SER B C 1
ATOM 9260 O O . SER B 1 166 ? 51.242 101.428 201.863 1.00 109.26 163 SER B O 1
ATOM 9263 N N . SER B 1 167 ? 52.082 99.421 201.272 1.00 111.17 164 SER B N 1
ATOM 9264 C CA . SER B 1 167 ? 53.339 99.655 201.970 1.00 113.51 164 SER B CA 1
ATOM 9265 C C . SER B 1 167 ? 54.165 100.703 201.226 1.00 119.07 164 SER B C 1
ATOM 9266 O O . SER B 1 167 ? 54.758 101.592 201.852 1.00 118.12 164 SER B O 1
ATOM 9269 N N . GLU B 1 168 ? 54.114 100.669 199.891 1.00 110.56 165 GLU B N 1
ATOM 9270 C CA . GLU B 1 168 ? 54.870 101.631 199.082 1.00 104.00 165 GLU B CA 1
ATOM 9271 C C . GLU B 1 168 ? 54.292 102.089 197.720 1.00 107.01 165 GLU B C 1
ATOM 9272 O O . GLU B 1 168 ? 53.837 103.225 197.587 1.00 103.69 165 GLU B O 1
ATOM 9278 N N . LEU B 1 169 ? 54.316 101.203 196.725 1.00 101.03 166 LEU B N 1
ATOM 9279 C CA . LEU B 1 169 ? 53.898 101.515 195.349 1.00 98.15 166 LEU B CA 1
ATOM 9280 C C . LEU B 1 169 ? 52.983 100.428 194.777 1.00 99.17 166 LEU B C 1
ATOM 9281 O O . LEU B 1 169 ? 53.446 99.343 194.396 1.00 88.92 166 LEU B O 1
ATOM 9286 N N . GLU B 1 170 ? 51.694 100.772 194.637 1.00 98.69 167 GLU B N 1
ATOM 9287 C CA . GLU B 1 170 ? 50.602 99.859 194.310 1.00 80.25 167 GLU B CA 1
ATOM 9288 C C . GLU B 1 170 ? 49.260 100.596 194.411 1.00 76.93 167 GLU B C 1
ATOM 9289 O O . GLU B 1 170 ? 48.797 100.857 195.526 1.00 99.10 167 GLU B O 1
ATOM 9295 N N . GLU B 1 171 ? 48.624 100.947 193.281 1.00 72.00 168 GLU B N 1
ATOM 9296 C CA . GLU B 1 171 ? 47.373 101.719 193.281 1.00 60.60 168 GLU B CA 1
ATOM 9297 C C . GLU B 1 171 ? 46.143 100.821 193.337 1.00 52.51 168 GLU B C 1
ATOM 9298 O O . GLU B 1 171 ? 46.073 99.804 192.637 1.00 50.68 168 GLU B O 1
ATOM 9304 N N . CYS B 1 172 ? 45.152 101.226 194.138 1.00 40.49 169 CYS B N 1
ATOM 9305 C CA . CYS B 1 172 ? 43.956 100.413 194.339 1.00 44.83 169 CYS B CA 1
ATOM 9306 C C . CYS B 1 172 ? 42.680 101.214 194.081 1.00 34.13 169 CYS B C 1
ATOM 9307 O O . CYS B 1 172 ? 42.667 102.445 194.139 1.00 37.02 169 CYS B O 1
ATOM 9310 N N . ASN B 1 173 ? 41.599 100.483 193.784 1.00 28.25 170 ASN B N 1
ATOM 9311 C CA . ASN B 1 173 ? 40.261 101.049 193.623 1.00 25.90 170 ASN B CA 1
ATOM 9312 C C . ASN B 1 173 ? 39.210 100.062 194.126 1.00 36.24 170 ASN B C 1
ATOM 9313 O O . ASN B 1 173 ? 39.462 98.855 194.247 1.00 34.12 170 ASN B O 1
ATOM 9318 N N . ILE B 1 174 ? 38.007 100.586 194.374 1.00 30.17 171 ILE B N 1
ATOM 9319 C CA . ILE B 1 174 ? 36.926 99.824 194.989 1.00 29.91 171 ILE B CA 1
ATOM 9320 C C . ILE B 1 174 ? 35.692 99.859 194.082 1.00 29.95 171 ILE B C 1
ATOM 9321 O O . ILE B 1 174 ? 35.574 100.686 193.171 1.00 30.09 171 ILE B O 1
ATOM 9326 N N . LYS B 1 175 ? 34.767 98.939 194.349 1.00 30.37 172 LYS B N 1
ATOM 9327 C CA . LYS B 1 175 ? 33.501 98.917 193.634 1.00 30.27 172 LYS B CA 1
ATOM 9328 C C . LYS B 1 175 ? 32.568 99.966 194.215 1.00 29.52 172 LYS B C 1
ATOM 9329 O O . LYS B 1 175 ? 32.506 100.178 195.428 1.00 38.36 172 LYS B O 1
ATOM 9335 N N . TYR B 1 176 ? 31.862 100.642 193.334 1.00 34.71 173 TYR B N 1
ATOM 9336 C CA . TYR B 1 176 ? 30.848 101.607 193.731 1.00 36.47 173 TYR B CA 1
ATOM 9337 C C . TYR B 1 176 ? 29.605 100.849 194.195 1.00 35.20 173 TYR B C 1
ATOM 9338 O O . TYR B 1 176 ? 28.824 100.357 193.378 1.00 38.10 173 TYR B O 1
ATOM 9347 N N . THR B 1 177 ? 29.416 100.742 195.508 1.00 42.03 174 THR B N 1
ATOM 9348 C CA . THR B 1 177 ? 28.270 100.050 196.089 1.00 40.89 174 THR B CA 1
ATOM 9349 C C . THR B 1 177 ? 27.241 101.045 196.622 1.00 41.93 174 THR B C 1
ATOM 9350 O O . THR B 1 177 ? 27.541 102.221 196.855 1.00 35.37 174 THR B O 1
ATOM 9354 N N . ASN B 1 178 ? 26.015 100.560 196.844 1.00 46.16 175 ASN B N 1
ATOM 9355 C CA . ASN B 1 178 ? 25.013 101.445 197.431 1.00 43.94 175 ASN B CA 1
ATOM 9356 C C . ASN B 1 178 ? 25.456 101.905 198.808 1.00 41.08 175 ASN B C 1
ATOM 9357 O O . ASN B 1 178 ? 25.230 103.062 199.187 1.00 42.02 175 ASN B O 1
ATOM 9362 N N . VAL B 1 179 ? 26.128 101.020 199.553 1.00 37.71 176 VAL B N 1
ATOM 9363 C CA . VAL B 1 179 ? 26.690 101.395 200.851 1.00 40.63 176 VAL B CA 1
ATOM 9364 C C . VAL B 1 179 ? 27.677 102.540 200.696 1.00 36.59 176 VAL B C 1
ATOM 9365 O O . VAL B 1 179 ? 27.685 103.482 201.497 1.00 34.08 176 VAL B O 1
ATOM 9369 N N . TYR B 1 180 ? 28.537 102.471 199.675 1.00 38.57 177 TYR B N 1
ATOM 9370 C CA . TYR B 1 180 ? 29.467 103.569 199.459 1.00 36.08 177 TYR B CA 1
ATOM 9371 C C . TYR B 1 180 ? 28.712 104.858 199.143 1.00 31.76 177 TYR B C 1
ATOM 9372 O O . TYR B 1 180 ? 29.068 105.930 199.644 1.00 30.94 177 TYR B O 1
ATOM 9381 N N . GLN B 1 181 ? 27.649 104.771 198.343 1.00 30.52 178 GLN B N 1
ATOM 9382 C CA . GLN B 1 181 ? 26.895 105.971 197.996 1.00 35.49 178 GLN B CA 1
ATOM 9383 C C . GLN B 1 181 ? 26.272 106.598 199.233 1.00 43.84 178 GLN B C 1
ATOM 9384 O O . GLN B 1 181 ? 26.211 107.829 199.353 1.00 48.26 178 GLN B O 1
ATOM 9390 N N . ILE B 1 182 ? 25.802 105.766 200.164 1.00 43.00 179 ILE B N 1
ATOM 9391 C CA . ILE B 1 182 ? 25.209 106.284 201.392 1.00 40.30 179 ILE B CA 1
ATOM 9392 C C . ILE B 1 182 ? 26.275 106.928 202.255 1.00 34.93 179 ILE B C 1
ATOM 9393 O O . ILE B 1 182 ? 26.149 108.087 202.663 1.00 42.91 179 ILE B O 1
ATOM 9398 N N . ILE B 1 183 ? 27.351 106.190 202.526 1.00 28.71 180 ILE B N 1
ATOM 9399 C CA . ILE B 1 183 ? 28.415 106.698 203.382 1.00 33.01 180 ILE B CA 1
ATOM 9400 C C . ILE B 1 183 ? 29.069 107.950 202.805 1.00 39.79 180 ILE B C 1
ATOM 9401 O O . ILE B 1 183 ? 29.454 108.856 203.552 1.00 39.82 180 ILE B O 1
ATOM 9406 N N . SER B 1 184 ? 29.197 108.038 201.484 1.00 43.59 181 SER B N 1
ATOM 9407 C CA . SER B 1 184 ? 29.951 109.146 200.912 1.00 44.66 181 SER B CA 1
ATOM 9408 C C . SER B 1 184 ? 29.101 110.377 200.641 1.00 44.29 181 SER B C 1
ATOM 9409 O O . SER B 1 184 ? 29.637 111.489 200.674 1.00 42.81 181 SER B O 1
ATOM 9412 N N . GLU B 1 185 ? 27.804 110.225 200.347 1.00 39.31 182 GLU B N 1
ATOM 9413 C CA . GLU B 1 185 ? 26.953 111.411 200.261 1.00 47.32 182 GLU B CA 1
ATOM 9414 C C . GLU B 1 185 ? 26.772 112.051 201.633 1.00 58.71 182 GLU B C 1
ATOM 9415 O O . GLU B 1 185 ? 26.717 113.284 201.756 1.00 51.60 182 GLU B O 1
ATOM 9421 N N . PHE B 1 186 ? 26.701 111.213 202.675 1.00 59.77 183 PHE B N 1
ATOM 9422 C CA . PHE B 1 186 ? 26.458 111.626 204.051 1.00 43.87 183 PHE B CA 1
ATOM 9423 C C . PHE B 1 186 ? 27.646 112.345 204.668 1.00 45.24 183 PHE B C 1
ATOM 9424 O O . PHE B 1 186 ? 27.464 113.078 205.643 1.00 50.56 183 PHE B O 1
ATOM 9432 N N . CYS B 1 187 ? 28.854 112.160 204.130 1.00 47.39 184 CYS B N 1
ATOM 9433 C CA . CYS B 1 187 ? 30.026 112.914 204.565 1.00 47.16 184 CYS B CA 1
ATOM 9434 C C . CYS B 1 187 ? 30.544 113.866 203.490 1.00 50.76 184 CYS B C 1
ATOM 9435 O O . CYS B 1 187 ? 31.707 114.286 203.567 1.00 40.58 184 CYS B O 1
ATOM 9438 N N . GLU B 1 188 ? 29.719 114.205 202.482 1.00 48.87 185 GLU B N 1
ATOM 9439 C CA . GLU B 1 188 ? 30.282 114.801 201.271 1.00 54.92 185 GLU B CA 1
ATOM 9440 C C . GLU B 1 188 ? 30.868 116.184 201.538 1.00 65.14 185 GLU B C 1
ATOM 9441 O O . GLU B 1 188 ? 31.870 116.555 200.910 1.00 74.92 185 GLU B O 1
ATOM 9447 N N . ASN B 1 189 ? 30.289 116.952 202.475 1.00 41.94 186 ASN B N 1
ATOM 9448 C CA . ASN B 1 189 ? 30.832 118.282 202.721 1.00 39.53 186 ASN B CA 1
ATOM 9449 C C . ASN B 1 189 ? 30.820 118.659 204.194 1.00 48.21 186 ASN B C 1
ATOM 9450 O O . ASN B 1 189 ? 30.954 119.850 204.510 1.00 53.00 186 ASN B O 1
ATOM 9455 N N . ASP B 1 190 ? 30.645 117.691 205.103 1.00 51.49 187 ASP B N 1
ATOM 9456 C CA . ASP B 1 190 ? 30.875 117.907 206.538 1.00 57.39 187 ASP B CA 1
ATOM 9457 C C . ASP B 1 190 ? 31.459 116.640 207.162 1.00 45.27 187 ASP B C 1
ATOM 9458 O O . ASP B 1 190 ? 31.689 115.634 206.485 1.00 45.30 187 ASP B O 1
ATOM 9463 N N . TYR B 1 191 ? 31.747 116.705 208.458 1.00 37.87 188 TYR B N 1
ATOM 9464 C CA . TYR B 1 191 ? 32.169 115.531 209.208 1.00 39.09 188 TYR B CA 1
ATOM 9465 C C . TYR B 1 191 ? 30.963 114.919 209.909 1.00 43.97 188 TYR B C 1
ATOM 9466 O O . TYR B 1 191 ? 29.978 115.609 210.181 1.00 51.88 188 TYR B O 1
ATOM 9475 N N . GLN B 1 192 ? 31.024 113.612 210.172 1.00 42.62 189 GLN B N 1
ATOM 9476 C CA . GLN B 1 192 ? 29.963 112.952 210.929 1.00 44.43 189 GLN B CA 1
ATOM 9477 C C . GLN B 1 192 ? 30.580 111.857 211.772 1.00 46.76 189 GLN B C 1
ATOM 9478 O O . GLN B 1 192 ? 31.411 111.093 211.278 1.00 51.81 189 GLN B O 1
ATOM 9484 N N . LYS B 1 193 ? 30.180 111.810 213.045 1.00 52.79 190 LYS B N 1
ATOM 9485 C CA . LYS B 1 193 ? 30.663 110.800 213.974 1.00 46.36 190 LYS B CA 1
ATOM 9486 C C . LYS B 1 193 ? 30.520 109.405 213.385 1.00 43.52 190 LYS B C 1
ATOM 9487 O O . LYS B 1 193 ? 29.519 109.091 212.733 1.00 42.78 190 LYS B O 1
ATOM 9493 N N . TYR B 1 194 ? 31.551 108.584 213.604 1.00 36.11 191 TYR B N 1
ATOM 9494 C CA . TYR B 1 194 ? 31.529 107.150 213.303 1.00 41.29 191 TYR B CA 1
ATOM 9495 C C . TYR B 1 194 ? 30.158 106.523 213.531 1.00 46.32 191 TYR B C 1
ATOM 9496 O O . TYR B 1 194 ? 29.573 105.918 212.622 1.00 47.04 191 TYR B O 1
ATOM 9505 N N . GLU B 1 195 ? 29.654 106.659 214.764 1.00 54.62 192 GLU B N 1
ATOM 9506 C CA . GLU B 1 195 ? 28.385 106.057 215.159 1.00 44.25 192 GLU B CA 1
ATOM 9507 C C . GLU B 1 195 ? 27.266 106.453 214.206 1.00 50.06 192 GLU B C 1
ATOM 9508 O O . GLU B 1 195 ? 26.528 105.589 213.709 1.00 42.20 192 GLU B O 1
ATOM 9514 N N . ASP B 1 196 ? 27.143 107.763 213.928 1.00 49.44 193 ASP B N 1
ATOM 9515 C CA . ASP B 1 196 ? 26.108 108.274 213.024 1.00 57.30 193 ASP B CA 1
ATOM 9516 C C . ASP B 1 196 ? 26.205 107.634 211.644 1.00 57.81 193 ASP B C 1
ATOM 9517 O O . ASP B 1 196 ? 25.182 107.360 211.001 1.00 43.68 193 ASP B O 1
ATOM 9522 N N . ILE B 1 197 ? 27.430 107.413 211.162 1.00 57.59 194 ILE B N 1
ATOM 9523 C CA . ILE B 1 197 ? 27.610 106.815 209.846 1.00 51.56 194 ILE B CA 1
ATOM 9524 C C . ILE B 1 197 ? 27.069 105.389 209.836 1.00 50.96 194 ILE B C 1
ATOM 9525 O O . ILE B 1 197 ? 26.203 105.054 209.016 1.00 40.26 194 ILE B O 1
ATOM 9530 N N . CYS B 1 198 ? 27.554 104.540 210.764 1.00 41.55 195 CYS B N 1
ATOM 9531 C CA . CYS B 1 198 ? 27.092 103.150 210.816 1.00 43.42 195 CYS B CA 1
ATOM 9532 C C . CYS B 1 198 ? 25.580 103.077 210.864 1.00 48.76 195 CYS B C 1
ATOM 9533 O O . CYS B 1 198 ? 24.967 102.183 210.272 1.00 51.10 195 CYS B O 1
ATOM 9536 N N . GLU B 1 199 ? 24.964 104.004 211.581 1.00 52.15 196 GLU B N 1
ATOM 9537 C CA . GLU B 1 199 ? 23.530 103.953 211.783 1.00 49.99 196 GLU B CA 1
ATOM 9538 C C . GLU B 1 199 ? 22.772 104.393 210.540 1.00 49.93 196 GLU B C 1
ATOM 9539 O O . GLU B 1 199 ? 21.687 103.867 210.276 1.00 58.05 196 GLU B O 1
ATOM 9545 N N . THR B 1 200 ? 23.316 105.344 209.770 1.00 50.83 197 THR B N 1
ATOM 9546 C CA . THR B 1 200 ? 22.659 105.734 208.525 1.00 47.61 197 THR B CA 1
ATOM 9547 C C . THR B 1 200 ? 22.536 104.533 207.614 1.00 49.66 197 THR B C 1
ATOM 9548 O O . THR B 1 200 ? 21.514 104.357 206.933 1.00 53.53 197 THR B O 1
ATOM 9552 N N . VAL B 1 201 ? 23.567 103.679 207.617 1.00 47.37 198 VAL B N 1
ATOM 9553 C CA . VAL B 1 201 ? 23.537 102.448 206.831 1.00 52.87 198 VAL B CA 1
ATOM 9554 C C . VAL B 1 201 ? 22.501 101.482 207.403 1.00 54.80 198 VAL B C 1
ATOM 9555 O O . VAL B 1 201 ? 21.526 101.126 206.727 1.00 57.53 198 VAL B O 1
ATOM 9559 N N . THR B 1 202 ? 22.678 101.075 208.671 1.00 49.73 199 THR B N 1
ATOM 9560 C CA . THR B 1 202 ? 21.794 100.071 209.270 1.00 55.62 199 THR B CA 1
ATOM 9561 C C . THR B 1 202 ? 20.322 100.471 209.226 1.00 54.32 199 THR B C 1
ATOM 9562 O O . THR B 1 202 ? 19.455 99.591 209.275 1.00 57.65 199 THR B O 1
ATOM 9566 N N . LEU B 1 203 ? 20.012 101.765 209.145 1.00 49.27 200 LEU B N 1
ATOM 9567 C CA . LEU B 1 203 ? 18.629 102.160 208.925 1.00 49.96 200 LEU B CA 1
ATOM 9568 C C . LEU B 1 203 ? 18.129 101.559 207.618 1.00 54.90 200 LEU B C 1
ATOM 9569 O O . LEU B 1 203 ? 17.124 100.845 207.593 1.00 60.78 200 LEU B O 1
ATOM 9574 N N A CYS B 1 204 ? 18.857 101.813 206.527 0.59 56.11 201 CYS B N 1
ATOM 9575 N N B CYS B 1 204 ? 18.853 101.809 206.525 0.41 56.10 201 CYS B N 1
ATOM 9576 C CA A CYS B 1 204 ? 18.436 101.320 205.220 0.59 56.28 201 CYS B CA 1
ATOM 9577 C CA B CYS B 1 204 ? 18.420 101.295 205.228 0.41 56.26 201 CYS B CA 1
ATOM 9578 C C A CYS B 1 204 ? 18.439 99.794 205.157 0.59 56.05 201 CYS B C 1
ATOM 9579 C C B CYS B 1 204 ? 18.383 99.772 205.217 0.41 56.04 201 CYS B C 1
ATOM 9580 O O A CYS B 1 204 ? 17.618 99.206 204.444 0.59 57.04 201 CYS B O 1
ATOM 9581 O O B CYS B 1 204 ? 17.489 99.168 204.612 0.41 56.95 201 CYS B O 1
ATOM 9586 N N . TYR B 1 205 ? 19.328 99.133 205.905 1.00 50.95 202 TYR B N 1
ATOM 9587 C CA . TYR B 1 205 ? 19.543 97.701 205.745 1.00 54.27 202 TYR B CA 1
ATOM 9588 C C . TYR B 1 205 ? 19.030 96.826 206.889 1.00 66.00 202 TYR B C 1
ATOM 9589 O O . TYR B 1 205 ? 18.760 95.644 206.652 1.00 73.47 202 TYR B O 1
ATOM 9598 N N . GLY B 1 206 ? 18.874 97.343 208.099 1.00 56.54 203 GLY B N 1
ATOM 9599 C CA . GLY B 1 206 ? 18.519 96.489 209.213 1.00 54.19 203 GLY B CA 1
ATOM 9600 C C . GLY B 1 206 ? 19.707 96.238 210.139 1.00 61.05 203 GLY B C 1
ATOM 9601 O O . GLY B 1 206 ? 20.875 96.307 209.745 1.00 57.89 203 GLY B O 1
ATOM 9602 N N . ASP B 1 207 ? 19.389 95.911 211.393 1.00 52.65 204 ASP B N 1
ATOM 9603 C CA . ASP B 1 207 ? 20.389 95.953 212.454 1.00 60.98 204 ASP B CA 1
ATOM 9604 C C . ASP B 1 207 ? 21.327 94.751 212.469 1.00 63.92 204 ASP B C 1
ATOM 9605 O O . ASP B 1 207 ? 22.356 94.804 213.154 1.00 57.90 204 ASP B O 1
ATOM 9610 N N . GLU B 1 208 ? 20.994 93.666 211.760 1.00 69.52 205 GLU B N 1
ATOM 9611 C CA . GLU B 1 208 ? 21.950 92.571 211.592 1.00 66.96 205 GLU B CA 1
ATOM 9612 C C . GLU B 1 208 ? 23.200 93.037 210.857 1.00 72.67 205 GLU B C 1
ATOM 9613 O O . GLU B 1 208 ? 24.302 92.529 211.110 1.00 66.40 205 GLU B O 1
ATOM 9619 N N . TYR B 1 209 ? 23.043 94.011 209.952 1.00 70.24 206 TYR B N 1
ATOM 9620 C CA . TYR B 1 209 ? 24.111 94.511 209.102 1.00 57.68 206 TYR B CA 1
ATOM 9621 C C . TYR B 1 209 ? 25.071 95.422 209.830 1.00 58.99 206 TYR B C 1
ATOM 9622 O O . TYR B 1 209 ? 26.079 95.825 209.236 1.00 63.50 206 TYR B O 1
ATOM 9631 N N . ARG B 1 210 ? 24.778 95.770 211.081 1.00 49.32 207 ARG B N 1
ATOM 9632 C CA . ARG B 1 210 ? 25.689 96.639 211.801 1.00 53.88 207 ARG B CA 1
ATOM 9633 C C . ARG B 1 210 ? 27.093 96.046 211.861 1.00 60.54 207 ARG B C 1
ATOM 9634 O O . ARG B 1 210 ? 28.070 96.787 211.710 1.00 68.08 207 ARG B O 1
ATOM 9642 N N . GLU B 1 211 ? 27.226 94.724 212.025 1.00 54.75 208 GLU B N 1
ATOM 9643 C CA . GLU B 1 211 ? 28.562 94.120 212.020 1.00 62.75 208 GLU B CA 1
ATOM 9644 C C . GLU B 1 211 ? 29.282 94.361 210.690 1.00 63.00 208 GLU B C 1
ATOM 9645 O O . GLU B 1 211 ? 30.471 94.709 210.663 1.00 52.48 208 GLU B O 1
ATOM 9651 N N . LEU B 1 212 ? 28.572 94.171 209.574 1.00 54.72 209 LEU B N 1
ATOM 9652 C CA . LEU B 1 212 ? 29.150 94.457 208.265 1.00 50.07 209 LEU B CA 1
ATOM 9653 C C . LEU B 1 212 ? 29.517 95.926 208.136 1.00 54.62 209 LEU B C 1
ATOM 9654 O O . LEU B 1 212 ? 30.630 96.263 207.719 1.00 51.79 209 LEU B O 1
ATOM 9659 N N . SER B 1 213 ? 28.573 96.815 208.465 1.00 57.95 210 SER B N 1
ATOM 9660 C CA . SER B 1 213 ? 28.790 98.255 208.360 1.00 57.36 210 SER B CA 1
ATOM 9661 C C . SER B 1 213 ? 30.147 98.690 208.899 1.00 56.80 210 SER B C 1
ATOM 9662 O O . SER B 1 213 ? 30.919 99.372 208.211 1.00 56.29 210 SER B O 1
ATOM 9665 N N . GLU B 1 214 ? 30.461 98.281 210.127 1.00 53.76 211 GLU B N 1
ATOM 9666 C CA . GLU B 1 214 ? 31.711 98.699 210.741 1.00 57.49 211 GLU B CA 1
ATOM 9667 C C . GLU B 1 214 ? 32.921 98.095 210.040 1.00 51.33 211 GLU B C 1
ATOM 9668 O O . GLU B 1 214 ? 34.017 98.670 210.093 1.00 58.71 211 GLU B O 1
ATOM 9674 N N . GLN B 1 215 ? 32.742 96.967 209.353 1.00 48.41 212 GLN B N 1
ATOM 9675 C CA . GLN B 1 215 ? 33.819 96.445 208.514 1.00 50.03 212 GLN B CA 1
ATOM 9676 C C . GLN B 1 215 ? 33.991 97.281 207.257 1.00 44.15 212 GLN B C 1
ATOM 9677 O O . GLN B 1 215 ? 35.120 97.637 206.903 1.00 38.91 212 GLN B O 1
ATOM 9683 N N . TYR B 1 216 ? 32.886 97.566 206.557 1.00 38.09 213 TYR B N 1
ATOM 9684 C CA . TYR B 1 216 ? 32.960 98.372 205.346 1.00 37.85 213 TYR B CA 1
ATOM 9685 C C . TYR B 1 216 ? 33.543 99.741 205.650 1.00 46.17 213 TYR B C 1
ATOM 9686 O O . TYR B 1 216 ? 34.492 100.195 204.991 1.00 50.01 213 TYR B O 1
ATOM 9695 N N . LEU B 1 217 ? 32.982 100.412 206.660 1.00 43.45 214 LEU B N 1
ATOM 9696 C CA . LEU B 1 217 ? 33.487 101.710 207.077 1.00 40.42 214 LEU B CA 1
ATOM 9697 C C . LEU B 1 217 ? 34.929 101.614 207.548 1.00 42.44 214 LEU B C 1
ATOM 9698 O O . LEU B 1 217 ? 35.754 102.490 207.256 1.00 50.69 214 LEU B O 1
ATOM 9703 N N . GLY B 1 218 ? 35.246 100.549 208.276 1.00 45.18 215 GLY B N 1
ATOM 9704 C CA . GLY B 1 218 ? 36.626 100.308 208.657 1.00 44.55 215 GLY B CA 1
ATOM 9705 C C . GLY B 1 218 ? 37.568 100.293 207.470 1.00 37.34 215 GLY B C 1
ATOM 9706 O O . GLY B 1 218 ? 38.578 100.995 207.453 1.00 33.57 215 GLY B O 1
ATOM 9707 N N . SER B 1 219 ? 37.256 99.490 206.455 1.00 44.01 216 SER B N 1
ATOM 9708 C CA . SER B 1 219 ? 38.206 99.379 205.365 1.00 38.92 216 SER B CA 1
ATOM 9709 C C . SER B 1 219 ? 38.297 100.682 204.587 1.00 40.06 216 SER B C 1
ATOM 9710 O O . SER B 1 219 ? 39.386 101.014 204.095 1.00 39.50 216 SER B O 1
ATOM 9713 N N . LEU B 1 220 ? 37.193 101.457 204.499 1.00 30.50 217 LEU B N 1
ATOM 9714 C CA . LEU B 1 220 ? 37.295 102.779 203.877 1.00 32.37 217 LEU B CA 1
ATOM 9715 C C . LEU B 1 220 ? 38.177 103.727 204.670 1.00 36.03 217 LEU B C 1
ATOM 9716 O O . LEU B 1 220 ? 38.763 104.653 204.099 1.00 39.86 217 LEU B O 1
ATOM 9721 N N . ILE B 1 221 ? 38.271 103.539 205.979 1.00 37.83 218 ILE B N 1
ATOM 9722 C CA . ILE B 1 221 ? 39.169 104.375 206.762 1.00 42.98 218 ILE B CA 1
ATOM 9723 C C . ILE B 1 221 ? 40.619 104.016 206.467 1.00 41.41 218 ILE B C 1
ATOM 9724 O O . ILE B 1 221 ? 41.432 104.893 206.148 1.00 44.17 218 ILE B O 1
ATOM 9729 N N . VAL B 1 222 ? 40.958 102.720 206.528 1.00 42.92 219 VAL B N 1
ATOM 9730 C CA . VAL B 1 222 ? 42.358 102.326 206.354 1.00 49.02 219 VAL B CA 1
ATOM 9731 C C . VAL B 1 222 ? 42.871 102.738 204.973 1.00 47.00 219 VAL B C 1
ATOM 9732 O O . VAL B 1 222 ? 44.003 103.227 204.850 1.00 40.56 219 VAL B O 1
ATOM 9736 N N . ASN B 1 223 ? 42.033 102.604 203.923 1.00 42.00 220 ASN B N 1
ATOM 9737 C CA . ASN B 1 223 ? 42.405 102.938 202.544 1.00 38.82 220 ASN B CA 1
ATOM 9738 C C . ASN B 1 223 ? 42.184 104.414 202.193 1.00 36.97 220 ASN B C 1
ATOM 9739 O O . ASN B 1 223 ? 42.290 104.782 201.017 1.00 35.70 220 ASN B O 1
ATOM 9744 N N . HIS B 1 224 ? 41.872 105.249 203.184 1.00 38.78 221 HIS B N 1
ATOM 9745 C CA . HIS B 1 224 ? 41.820 106.707 203.055 1.00 35.32 221 HIS B CA 1
ATOM 9746 C C . HIS B 1 224 ? 40.794 107.179 202.024 1.00 31.92 221 HIS B C 1
ATOM 9747 O O . HIS B 1 224 ? 40.975 108.214 201.382 1.00 31.98 221 HIS B O 1
ATOM 9754 N N . TYR B 1 225 ? 39.706 106.434 201.849 1.00 30.79 222 TYR B N 1
ATOM 9755 C CA . TYR B 1 225 ? 38.536 107.032 201.230 1.00 26.47 222 TYR B CA 1
ATOM 9756 C C . TYR B 1 225 ? 37.845 107.996 202.185 1.00 37.23 222 TYR B C 1
ATOM 9757 O O . TYR B 1 225 ? 37.122 108.898 201.739 1.00 33.86 222 TYR B O 1
ATOM 9766 N N . LEU B 1 226 ? 38.069 107.834 203.490 1.00 40.17 223 LEU B N 1
ATOM 9767 C CA . LEU B 1 226 ? 37.537 108.734 204.502 1.00 37.16 223 LEU B CA 1
ATOM 9768 C C . LEU B 1 226 ? 38.684 109.294 205.324 1.00 33.75 223 LEU B C 1
ATOM 9769 O O . LEU B 1 226 ? 39.681 108.613 205.582 1.00 32.79 223 LEU B O 1
ATOM 9774 N N . ILE B 1 227 ? 38.538 110.544 205.717 1.00 32.76 224 ILE B N 1
ATOM 9775 C CA . ILE B 1 227 ? 39.558 111.271 206.447 1.00 36.47 224 ILE B CA 1
ATOM 9776 C C . ILE B 1 227 ? 38.957 111.684 207.778 1.00 35.71 224 ILE B C 1
ATOM 9777 O O . ILE B 1 227 ? 37.807 112.129 207.832 1.00 38.41 224 ILE B O 1
ATOM 9782 N N . SER B 1 228 ? 39.717 111.504 208.851 1.00 39.82 225 SER B N 1
ATOM 9783 C CA . SER B 1 228 ? 39.213 111.830 210.178 1.00 48.88 225 SER B CA 1
ATOM 9784 C C . SER B 1 228 ? 39.289 113.338 210.422 1.00 55.26 225 SER B C 1
ATOM 9785 O O . SER B 1 228 ? 39.984 114.078 209.714 1.00 54.67 225 SER B O 1
ATOM 9788 N N . ASN B 1 229 ? 38.564 113.795 211.448 1.00 52.70 226 ASN B N 1
ATOM 9789 C CA . ASN B 1 229 ? 38.705 115.184 211.871 1.00 42.93 226 ASN B CA 1
ATOM 9790 C C . ASN B 1 229 ? 40.090 115.488 212.447 1.00 43.29 226 ASN B C 1
ATOM 9791 O O . ASN B 1 229 ? 40.416 116.667 212.618 1.00 42.01 226 ASN B O 1
ATOM 9796 N N . LEU B 1 230 ? 40.923 114.471 212.721 1.00 38.72 227 LEU B N 1
ATOM 9797 C CA . LEU B 1 230 ? 42.294 114.751 213.142 1.00 45.33 227 LEU B CA 1
ATOM 9798 C C . LEU B 1 230 ? 43.100 115.408 212.033 1.00 50.94 227 LEU B C 1
ATOM 9799 O O . LEU B 1 230 ? 44.074 116.120 212.314 1.00 37.99 227 LEU B O 1
ATOM 9804 N N . GLN B 1 231 ? 42.723 115.177 210.777 1.00 47.62 228 GLN B N 1
ATOM 9805 C CA . GLN B 1 231 ? 43.462 115.722 209.651 1.00 45.71 228 GLN B CA 1
ATOM 9806 C C . GLN B 1 231 ? 43.010 117.117 209.245 1.00 50.12 228 GLN B C 1
ATOM 9807 O O . GLN B 1 231 ? 43.602 117.689 208.321 1.00 50.75 228 GLN B O 1
ATOM 9813 N N . LYS B 1 232 ? 41.989 117.677 209.903 1.00 53.85 229 LYS B N 1
ATOM 9814 C CA . LYS B 1 232 ? 41.478 118.996 209.528 1.00 55.94 229 LYS B CA 1
ATOM 9815 C C . LYS B 1 232 ? 42.469 120.074 209.944 1.00 44.85 229 LYS B C 1
ATOM 9816 O O . LYS B 1 232 ? 42.766 120.222 211.134 1.00 55.64 229 LYS B O 1
ATOM 9822 N N . ASP B 1 233 ? 42.988 120.807 208.955 1.00 46.49 230 ASP B N 1
ATOM 9823 C CA . ASP B 1 233 ? 44.038 121.814 209.090 1.00 49.98 230 ASP B CA 1
ATOM 9824 C C . ASP B 1 233 ? 45.356 121.246 209.604 1.00 49.14 230 ASP B C 1
ATOM 9825 O O . ASP B 1 233 ? 46.263 122.016 209.941 1.00 42.15 230 ASP B O 1
ATOM 9830 N N . LEU B 1 234 ? 45.491 119.919 209.659 1.00 49.53 231 LEU B N 1
ATOM 9831 C CA . LEU B 1 234 ? 46.685 119.321 210.243 1.00 45.99 231 LEU B CA 1
ATOM 9832 C C . LEU B 1 234 ? 47.938 119.731 209.484 1.00 46.32 231 LEU B C 1
ATOM 9833 O O . LEU B 1 234 ? 48.977 120.024 210.091 1.00 51.01 231 LEU B O 1
ATOM 9838 N N . LEU B 1 235 ? 47.858 119.773 208.157 1.00 53.24 232 LEU B N 1
ATOM 9839 C CA . LEU B 1 235 ? 49.029 120.043 207.334 1.00 50.74 232 LEU B CA 1
ATOM 9840 C C . LEU B 1 235 ? 49.188 121.504 206.954 1.00 49.04 232 LEU B C 1
ATOM 9841 O O . LEU B 1 235 ? 50.324 121.970 206.833 1.00 54.57 232 LEU B O 1
ATOM 9846 N N . SER B 1 236 ? 48.089 122.234 206.750 1.00 49.67 233 SER B N 1
ATOM 9847 C CA . SER B 1 236 ? 48.161 123.654 206.426 1.00 53.51 233 SER B CA 1
ATOM 9848 C C . SER B 1 236 ? 48.406 124.488 207.679 1.00 50.26 233 SER B C 1
ATOM 9849 O O . SER B 1 236 ? 49.535 124.916 207.926 1.00 60.45 233 SER B O 1
ATOM 9852 N N . ASP B 1 237 ? 47.370 124.703 208.485 1.00 55.33 234 ASP B N 1
ATOM 9853 C CA . ASP B 1 237 ? 47.425 125.584 209.651 1.00 60.68 234 ASP B CA 1
ATOM 9854 C C . ASP B 1 237 ? 47.451 124.721 210.914 1.00 64.09 234 ASP B C 1
ATOM 9855 O O . ASP B 1 237 ? 46.441 124.544 211.603 1.00 52.97 234 ASP B O 1
ATOM 9860 N N . PHE B 1 238 ? 48.627 124.187 211.228 1.00 59.95 235 PHE B N 1
ATOM 9861 C CA . PHE B 1 238 ? 48.741 123.343 212.406 1.00 55.80 235 PHE B CA 1
ATOM 9862 C C . PHE B 1 238 ? 48.741 124.176 213.682 1.00 62.65 235 PHE B C 1
ATOM 9863 O O . PHE B 1 238 ? 49.342 125.255 213.738 1.00 60.48 235 PHE B O 1
ATOM 9871 N N . SER B 1 239 ? 48.084 123.645 214.716 1.00 57.58 236 SER B N 1
ATOM 9872 C CA . SER B 1 239 ? 47.849 124.360 215.968 1.00 51.57 236 SER B CA 1
ATOM 9873 C C . SER B 1 239 ? 47.821 123.361 217.114 1.00 56.65 236 SER B C 1
ATOM 9874 O O . SER B 1 239 ? 46.923 122.513 217.167 1.00 52.36 236 SER B O 1
ATOM 9877 N N . TRP B 1 240 ? 48.782 123.481 218.041 1.00 58.35 237 TRP B N 1
ATOM 9878 C CA . TRP B 1 240 ? 48.866 122.547 219.166 1.00 55.20 237 TRP B CA 1
ATOM 9879 C C . TRP B 1 240 ? 47.564 122.497 219.955 1.00 60.77 237 TRP B C 1
ATOM 9880 O O . TRP B 1 240 ? 47.069 121.417 220.300 1.00 60.56 237 TRP B O 1
ATOM 9891 N N . ASN B 1 241 ? 47.007 123.665 220.276 1.00 69.65 238 ASN B N 1
ATOM 9892 C CA . ASN B 1 241 ? 45.812 123.692 221.110 1.00 73.54 238 ASN B CA 1
ATOM 9893 C C . ASN B 1 241 ? 44.670 122.933 220.449 1.00 69.74 238 ASN B C 1
ATOM 9894 O O . ASN B 1 241 ? 43.913 122.227 221.127 1.00 74.31 238 ASN B O 1
ATOM 9899 N N . THR B 1 242 ? 44.543 123.042 219.123 1.00 63.85 239 THR B N 1
ATOM 9900 C CA . THR B 1 242 ? 43.480 122.311 218.442 1.00 65.63 239 THR B CA 1
ATOM 9901 C C . THR B 1 242 ? 43.800 120.825 218.380 1.00 61.00 239 THR B C 1
ATOM 9902 O O . THR B 1 242 ? 42.924 119.983 218.608 1.00 56.35 239 THR B O 1
ATOM 9906 N N . PHE B 1 243 ? 45.055 120.487 218.088 1.00 61.15 240 PHE B N 1
ATOM 9907 C CA . PHE B 1 243 ? 45.450 119.087 218.006 1.00 61.89 240 PHE B CA 1
ATOM 9908 C C . PHE B 1 243 ? 45.248 118.379 219.338 1.00 65.43 240 PHE B C 1
ATOM 9909 O O . PHE B 1 243 ? 44.712 117.261 219.381 1.00 56.92 240 PHE B O 1
ATOM 9917 N N . LEU B 1 244 ? 45.664 119.021 220.438 1.00 63.62 241 LEU B N 1
ATOM 9918 C CA . LEU B 1 244 ? 45.568 118.392 221.752 1.00 64.36 241 LEU B CA 1
ATOM 9919 C C . LEU B 1 244 ? 44.124 118.237 222.199 1.00 62.20 241 LEU B C 1
ATOM 9920 O O . LEU B 1 244 ? 43.796 117.278 222.909 1.00 56.46 241 LEU B O 1
ATOM 9925 N N . THR B 1 245 ? 43.253 119.159 221.791 1.00 61.24 242 THR B N 1
ATOM 9926 C CA . THR B 1 245 ? 41.853 119.099 222.181 1.00 67.93 242 THR B CA 1
ATOM 9927 C C . THR B 1 245 ? 41.052 118.095 221.356 1.00 66.67 242 THR B C 1
ATOM 9928 O O . THR B 1 245 ? 39.889 117.830 221.681 1.00 65.21 242 THR B O 1
ATOM 9932 N N . LYS B 1 246 ? 41.645 117.512 220.316 1.00 70.14 243 LYS B N 1
ATOM 9933 C CA . LYS B 1 246 ? 41.068 116.324 219.699 1.00 65.72 243 LYS B CA 1
ATOM 9934 C C . LYS B 1 246 ? 41.707 115.032 220.191 1.00 61.56 243 LYS B C 1
ATOM 9935 O O . LYS B 1 246 ? 41.065 113.980 220.117 1.00 63.04 243 LYS B O 1
ATOM 9941 N N . VAL B 1 247 ? 42.939 115.086 220.699 1.00 60.48 244 VAL B N 1
ATOM 9942 C CA . VAL B 1 247 ? 43.570 113.901 221.272 1.00 64.76 244 VAL B CA 1
ATOM 9943 C C . VAL B 1 247 ? 42.999 113.601 222.651 1.00 72.69 244 VAL B C 1
ATOM 9944 O O . VAL B 1 247 ? 42.705 112.442 222.976 1.00 61.68 244 VAL B O 1
ATOM 9948 N N . GLU B 1 248 ? 42.858 114.643 223.484 1.00 73.20 245 GLU B N 1
ATOM 9949 C CA . GLU B 1 248 ? 42.231 114.490 224.794 1.00 72.94 245 GLU B CA 1
ATOM 9950 C C . GLU B 1 248 ? 40.933 113.701 224.683 1.00 72.15 245 GLU B C 1
ATOM 9951 O O . GLU B 1 248 ? 40.701 112.749 225.439 1.00 72.31 245 GLU B O 1
ATOM 9957 N N . ALA B 1 249 ? 40.092 114.066 223.708 1.00 63.91 246 ALA B N 1
ATOM 9958 C CA . ALA B 1 249 ? 38.745 113.514 223.592 1.00 63.77 246 ALA B CA 1
ATOM 9959 C C . ALA B 1 249 ? 38.724 112.044 223.184 1.00 69.96 246 ALA B C 1
ATOM 9960 O O . ALA B 1 249 ? 37.725 111.354 223.423 1.00 67.39 246 ALA B O 1
ATOM 9962 N N . ILE B 1 250 ? 39.780 111.541 222.562 1.00 63.14 247 ILE B N 1
ATOM 9963 C CA . ILE B 1 250 ? 39.783 110.152 222.131 1.00 65.31 247 ILE B CA 1
ATOM 9964 C C . ILE B 1 250 ? 40.722 109.289 222.955 1.00 64.09 247 ILE B C 1
ATOM 9965 O O . ILE B 1 250 ? 40.641 108.053 222.862 1.00 74.39 247 ILE B O 1
ATOM 9970 N N . ASP B 1 251 ? 41.559 109.881 223.797 1.00 57.27 248 ASP B N 1
ATOM 9971 C CA . ASP B 1 251 ? 42.644 109.163 224.454 1.00 67.97 248 ASP B CA 1
ATOM 9972 C C . ASP B 1 251 ? 42.314 108.941 225.928 1.00 82.01 248 ASP B C 1
ATOM 9973 O O . ASP B 1 251 ? 42.919 109.540 226.826 1.00 78.69 248 ASP B O 1
ATOM 9978 N N . GLU B 1 252 ? 41.359 108.035 226.179 1.00 83.69 249 GLU B N 1
ATOM 9979 C CA . GLU B 1 252 ? 40.871 107.835 227.543 1.00 79.94 249 GLU B CA 1
ATOM 9980 C C . GLU B 1 252 ? 41.939 107.222 228.446 1.00 79.23 249 GLU B C 1
ATOM 9981 O O . GLU B 1 252 ? 41.976 107.516 229.647 1.00 72.48 249 GLU B O 1
ATOM 9987 N N . ASP B 1 253 ? 42.809 106.364 227.897 1.00 73.19 250 ASP B N 1
ATOM 9988 C CA . ASP B 1 253 ? 43.912 105.782 228.659 1.00 60.14 250 ASP B CA 1
ATOM 9989 C C . ASP B 1 253 ? 45.158 106.668 228.667 1.00 69.96 250 ASP B C 1
ATOM 9990 O O . ASP B 1 253 ? 46.224 106.190 229.074 1.00 58.65 250 ASP B O 1
ATOM 9995 N N . LYS B 1 254 ? 45.021 107.927 228.233 1.00 71.91 251 LYS B N 1
ATOM 9996 C CA . LYS B 1 254 ? 46.088 108.935 228.204 1.00 70.24 251 LYS B CA 1
ATOM 9997 C C . LYS B 1 254 ? 47.422 108.367 227.692 1.00 80.03 251 LYS B C 1
ATOM 9998 O O . LYS B 1 254 ? 48.491 108.616 228.258 1.00 81.10 251 LYS B O 1
ATOM 10004 N N . LYS B 1 255 ? 47.355 107.606 226.585 1.00 73.97 252 LYS B N 1
ATOM 10005 C CA . LYS B 1 255 ? 48.556 106.981 226.021 1.00 77.88 252 LYS B CA 1
ATOM 10006 C C . LYS B 1 255 ? 49.387 107.987 225.226 1.00 76.27 252 LYS B C 1
ATOM 10007 O O . LYS B 1 255 ? 50.623 107.989 225.306 1.00 73.66 252 LYS B O 1
ATOM 10013 N N . TYR B 1 256 ? 48.727 108.856 224.468 1.00 75.00 253 TYR B N 1
ATOM 10014 C CA . TYR B 1 256 ? 49.423 109.812 223.624 1.00 67.68 253 TYR B CA 1
ATOM 10015 C C . TYR B 1 256 ? 49.387 111.224 224.178 1.00 62.56 253 TYR B C 1
ATOM 10016 O O . TYR B 1 256 ? 50.290 112.010 223.884 1.00 63.26 253 TYR B O 1
ATOM 10025 N N . ILE B 1 257 ? 48.391 111.556 225.002 1.00 66.96 254 ILE B N 1
ATOM 10026 C CA . ILE B 1 257 ? 48.192 112.952 225.383 1.00 67.86 254 ILE B CA 1
ATOM 10027 C C . ILE B 1 257 ? 49.276 113.426 226.350 1.00 62.21 254 ILE B C 1
ATOM 10028 O O . ILE B 1 257 ? 49.728 114.574 226.270 1.00 60.47 254 ILE B O 1
ATOM 10033 N N . ILE B 1 258 ? 49.718 112.569 227.266 1.00 65.88 255 ILE B N 1
ATOM 10034 C CA . ILE B 1 258 ? 50.732 113.009 228.224 1.00 67.17 255 ILE B CA 1
ATOM 10035 C C . ILE B 1 258 ? 52.070 113.226 227.515 1.00 60.70 255 ILE B C 1
ATOM 10036 O O . ILE B 1 258 ? 52.643 114.314 227.675 1.00 60.79 255 ILE B O 1
ATOM 10041 N N . PRO B 1 259 ? 52.605 112.295 226.702 1.00 60.65 256 PRO B N 1
ATOM 10042 C CA . PRO B 1 259 ? 53.918 112.577 226.110 1.00 59.81 256 PRO B CA 1
ATOM 10043 C C . PRO B 1 259 ? 53.879 113.693 225.077 1.00 60.90 256 PRO B C 1
ATOM 10044 O O . PRO B 1 259 ? 54.898 114.365 224.869 1.00 58.81 256 PRO B O 1
ATOM 10048 N N . LEU B 1 260 ? 52.733 113.937 224.439 1.00 56.61 257 LEU B N 1
ATOM 10049 C CA . LEU B 1 260 ? 52.677 115.015 223.456 1.00 60.78 257 LEU B CA 1
ATOM 10050 C C . LEU B 1 260 ? 52.854 116.378 224.121 1.00 65.01 257 LEU B C 1
ATOM 10051 O O . LEU B 1 260 ? 53.672 117.189 223.670 1.00 61.89 257 LEU B O 1
ATOM 10056 N N . LYS B 1 261 ? 52.104 116.643 225.205 1.00 74.98 258 LYS B N 1
ATOM 10057 C CA . LYS B 1 261 ? 52.226 117.922 225.915 1.00 69.26 258 LYS B CA 1
ATOM 10058 C C . LYS B 1 261 ? 53.642 118.127 226.448 1.00 60.54 258 LYS B C 1
ATOM 10059 O O . LYS B 1 261 ? 54.149 119.257 226.475 1.00 57.80 258 LYS B O 1
ATOM 10065 N N . LYS B 1 262 ? 54.289 117.041 226.882 1.00 58.10 259 LYS B N 1
ATOM 10066 C CA . LYS B 1 262 ? 55.716 117.093 227.172 1.00 62.87 259 LYS B CA 1
ATOM 10067 C C . LYS B 1 262 ? 56.485 117.585 225.951 1.00 62.35 259 LYS B C 1
ATOM 10068 O O . LYS B 1 262 ? 57.235 118.570 226.020 1.00 59.38 259 LYS B O 1
ATOM 10074 N N . VAL B 1 263 ? 56.265 116.933 224.806 1.00 65.24 260 VAL B N 1
ATOM 10075 C CA . VAL B 1 263 ? 56.921 117.334 223.565 1.00 60.72 260 VAL B CA 1
ATOM 10076 C C . VAL B 1 263 ? 56.655 118.811 223.248 1.00 65.70 260 VAL B C 1
ATOM 10077 O O . VAL B 1 263 ? 57.562 119.526 222.805 1.00 63.98 260 VAL B O 1
ATOM 10081 N N A GLN B 1 264 ? 55.421 119.273 223.478 0.62 61.58 261 GLN B N 1
ATOM 10082 N N B GLN B 1 264 ? 55.425 119.283 223.486 0.38 61.59 261 GLN B N 1
ATOM 10083 C CA A GLN B 1 264 ? 55.042 120.623 223.064 0.62 59.83 261 GLN B CA 1
ATOM 10084 C CA B GLN B 1 264 ? 55.057 120.625 223.033 0.38 59.86 261 GLN B CA 1
ATOM 10085 C C A GLN B 1 264 ? 56.015 121.659 223.601 0.62 63.31 261 GLN B C 1
ATOM 10086 C C B GLN B 1 264 ? 55.984 121.684 223.611 0.38 63.28 261 GLN B C 1
ATOM 10087 O O A GLN B 1 264 ? 56.494 122.530 222.859 0.62 65.53 261 GLN B O 1
ATOM 10088 O O B GLN B 1 264 ? 56.387 122.617 222.899 0.38 64.90 261 GLN B O 1
ATOM 10099 N N . LYS B 1 265 ? 56.332 121.571 224.893 1.00 65.41 262 LYS B N 1
ATOM 10100 C CA . LYS B 1 265 ? 57.169 122.581 225.511 1.00 73.23 262 LYS B CA 1
ATOM 10101 C C . LYS B 1 265 ? 58.597 122.108 225.762 1.00 68.07 262 LYS B C 1
ATOM 10102 O O . LYS B 1 265 ? 59.440 122.918 226.162 1.00 76.29 262 LYS B O 1
ATOM 10108 N N . PHE B 1 266 ? 58.911 120.837 225.506 1.00 50.04 263 PHE B N 1
ATOM 10109 C CA . PHE B 1 266 ? 60.298 120.501 225.205 1.00 56.79 263 PHE B CA 1
ATOM 10110 C C . PHE B 1 266 ? 60.788 121.298 223.992 1.00 67.43 263 PHE B C 1
ATOM 10111 O O . PHE B 1 266 ? 61.894 121.859 224.004 1.00 56.31 263 PHE B O 1
ATOM 10119 N N . ILE B 1 267 ? 59.967 121.369 222.938 1.00 57.46 264 ILE B N 1
ATOM 10120 C CA . ILE B 1 267 ? 60.324 122.156 221.764 1.00 60.16 264 ILE B CA 1
ATOM 10121 C C . ILE B 1 267 ? 60.387 123.640 222.112 1.00 61.09 264 ILE B C 1
ATOM 10122 O O . ILE B 1 267 ? 61.315 124.348 221.698 1.00 59.06 264 ILE B O 1
ATOM 10127 N N . GLN B 1 268 ? 59.408 124.135 222.876 1.00 57.60 265 GLN B N 1
ATOM 10128 C CA . GLN B 1 268 ? 59.364 125.558 223.213 1.00 63.46 265 GLN B CA 1
ATOM 10129 C C . GLN B 1 268 ? 60.594 125.993 224.015 1.00 58.86 265 GLN B C 1
ATOM 10130 O O . GLN B 1 268 ? 61.131 127.083 223.796 1.00 51.71 265 GLN B O 1
ATOM 10136 N N . GLU B 1 269 ? 61.053 125.157 224.951 1.00 63.81 266 GLU B N 1
ATOM 10137 C CA . GLU B 1 269 ? 62.338 125.409 225.603 1.00 68.82 266 GLU B CA 1
ATOM 10138 C C . GLU B 1 269 ? 63.448 125.504 224.566 1.00 63.25 266 GLU B C 1
ATOM 10139 O O . GLU B 1 269 ? 64.210 126.479 224.533 1.00 57.06 266 GLU B O 1
ATOM 10145 N N . TYR B 1 270 ? 63.535 124.497 223.691 1.00 62.35 267 TYR B N 1
ATOM 10146 C CA . TYR B 1 270 ? 64.561 124.481 222.658 1.00 49.59 267 TYR B CA 1
ATOM 10147 C C . TYR B 1 270 ? 64.478 125.703 221.759 1.00 58.98 267 TYR B C 1
ATOM 10148 O O . TYR B 1 270 ? 65.489 126.113 221.171 1.00 58.91 267 TYR B O 1
ATOM 10157 N N . SER B 1 271 ? 63.282 126.286 221.630 1.00 58.29 268 SER B N 1
ATOM 10158 C CA . SER B 1 271 ? 63.126 127.529 220.884 1.00 61.83 268 SER B CA 1
ATOM 10159 C C . SER B 1 271 ? 64.071 128.609 221.394 1.00 61.26 268 SER B C 1
ATOM 10160 O O . SER B 1 271 ? 64.709 129.318 220.605 1.00 60.85 268 SER B O 1
ATOM 10163 N N . GLU B 1 272 ? 64.194 128.732 222.711 1.00 65.61 269 GLU B N 1
ATOM 10164 C CA . GLU B 1 272 ? 64.934 129.828 223.313 1.00 63.04 269 GLU B CA 1
ATOM 10165 C C . GLU B 1 272 ? 66.392 129.485 223.589 1.00 57.24 269 GLU B C 1
ATOM 10166 O O . GLU B 1 272 ? 67.086 130.277 224.230 1.00 62.93 269 GLU B O 1
ATOM 10172 N N . ILE B 1 273 ? 66.879 128.351 223.108 1.00 48.35 270 ILE B N 1
ATOM 10173 C CA . ILE B 1 273 ? 68.289 128.018 223.250 1.00 46.32 270 ILE B CA 1
ATOM 10174 C C . ILE B 1 273 ? 69.041 128.474 222.012 1.00 51.65 270 ILE B C 1
ATOM 10175 O O . ILE B 1 273 ? 68.522 128.447 220.892 1.00 51.39 270 ILE B O 1
ATOM 10180 N N . GLU B 1 274 ? 70.281 128.905 222.220 1.00 54.03 271 GLU B N 1
ATOM 10181 C CA . GLU B 1 274 ? 71.134 129.351 221.129 1.00 58.93 271 GLU B CA 1
ATOM 10182 C C . GLU B 1 274 ? 71.734 128.157 220.391 1.00 60.01 271 GLU B C 1
ATOM 10183 O O . GLU B 1 274 ? 72.019 127.111 220.991 1.00 51.63 271 GLU B O 1
ATOM 10189 N N . ILE B 1 275 ? 71.921 128.335 219.071 1.00 63.17 272 ILE B N 1
ATOM 10190 C CA . ILE B 1 275 ? 72.527 127.313 218.215 1.00 58.45 272 ILE B CA 1
ATOM 10191 C C . ILE B 1 275 ? 73.926 126.979 218.696 1.00 59.09 272 ILE B C 1
ATOM 10192 O O . ILE B 1 275 ? 74.771 127.868 218.860 1.00 59.60 272 ILE B O 1
ATOM 10197 N N . GLY B 1 276 ? 74.195 125.682 218.842 1.00 56.31 273 GLY B N 1
ATOM 10198 C CA . GLY B 1 276 ? 75.381 125.184 219.492 1.00 55.88 273 GLY B CA 1
ATOM 10199 C C . GLY B 1 276 ? 75.162 124.767 220.931 1.00 61.60 273 GLY B C 1
ATOM 10200 O O . GLY B 1 276 ? 75.915 123.934 221.446 1.00 58.45 273 GLY B O 1
ATOM 10201 N N . GLU B 1 277 ? 74.134 125.299 221.583 1.00 58.03 274 GLU B N 1
ATOM 10202 C CA . GLU B 1 277 ? 73.908 125.038 222.992 1.00 56.41 274 GLU B CA 1
ATOM 10203 C C . GLU B 1 277 ? 72.681 124.176 223.268 1.00 60.50 274 GLU B C 1
ATOM 10204 O O . GLU B 1 277 ? 72.358 123.943 224.438 1.00 67.88 274 GLU B O 1
ATOM 10210 N N . GLY B 1 278 ? 71.991 123.689 222.240 1.00 53.79 275 GLY B N 1
ATOM 10211 C CA . GLY B 1 278 ? 70.755 122.958 222.426 1.00 50.55 275 GLY B CA 1
ATOM 10212 C C . GLY B 1 278 ? 70.840 121.457 222.258 1.00 57.09 275 GLY B C 1
ATOM 10213 O O . GLY B 1 278 ? 69.794 120.809 222.141 1.00 60.32 275 GLY B O 1
ATOM 10214 N N . ILE B 1 279 ? 72.041 120.874 222.258 1.00 51.06 276 ILE B N 1
ATOM 10215 C CA . ILE B 1 279 ? 72.178 119.471 221.876 1.00 50.77 276 ILE B CA 1
ATOM 10216 C C . ILE B 1 279 ? 71.416 118.570 222.838 1.00 60.10 276 ILE B C 1
ATOM 10217 O O . ILE B 1 279 ? 70.679 117.669 222.415 1.00 57.17 276 ILE B O 1
ATOM 10222 N N . GLU B 1 280 ? 71.575 118.799 224.149 1.00 66.93 277 GLU B N 1
ATOM 10223 C CA . GLU B 1 280 ? 70.923 117.926 225.128 1.00 67.43 277 GLU B CA 1
ATOM 10224 C C . GLU B 1 280 ? 69.412 118.092 225.095 1.00 66.90 277 GLU B C 1
ATOM 10225 O O . GLU B 1 280 ? 68.672 117.104 225.205 1.00 58.65 277 GLU B O 1
ATOM 10231 N N . LYS B 1 281 ? 68.940 119.337 224.952 1.00 60.67 278 LYS B N 1
ATOM 10232 C CA . LYS B 1 281 ? 67.506 119.577 224.840 1.00 56.39 278 LYS B CA 1
ATOM 10233 C C . LYS B 1 281 ? 66.946 118.924 223.586 1.00 59.61 278 LYS B C 1
ATOM 10234 O O . LYS B 1 281 ? 65.848 118.354 223.607 1.00 62.05 278 LYS B O 1
ATOM 10240 N N . LEU B 1 282 ? 67.707 118.970 222.491 1.00 53.59 279 LEU B N 1
ATOM 10241 C CA . LEU B 1 282 ? 67.277 118.336 221.251 1.00 56.72 279 LEU B CA 1
ATOM 10242 C C . LEU B 1 282 ? 67.142 116.830 221.425 1.00 57.11 279 LEU B C 1
ATOM 10243 O O . LEU B 1 282 ? 66.168 116.229 220.953 1.00 46.21 279 LEU B O 1
ATOM 10248 N N . LYS B 1 283 ? 68.115 116.208 222.106 1.00 64.60 280 LYS B N 1
ATOM 10249 C CA . LYS B 1 283 ? 68.052 114.778 222.409 1.00 59.20 280 LYS B CA 1
ATOM 10250 C C . LYS B 1 283 ? 66.830 114.437 223.257 1.00 56.29 280 LYS B C 1
ATOM 10251 O O . LYS B 1 283 ? 66.256 113.350 223.113 1.00 54.71 280 LYS B O 1
ATOM 10257 N N . GLU B 1 284 ? 66.433 115.346 224.155 1.00 59.02 281 GLU B N 1
ATOM 10258 C CA . GLU B 1 284 ? 65.236 115.135 224.961 1.00 67.59 281 GLU B CA 1
ATOM 10259 C C . GLU B 1 284 ? 63.983 115.176 224.094 1.00 67.23 281 GLU B C 1
ATOM 10260 O O . GLU B 1 284 ? 62.978 114.530 224.424 1.00 64.83 281 GLU B O 1
ATOM 10266 N N . ILE B 1 285 ? 64.032 115.923 222.984 1.00 69.04 282 ILE B N 1
ATOM 10267 C CA . ILE B 1 285 ? 62.917 115.976 222.038 1.00 64.43 282 ILE B CA 1
ATOM 10268 C C . ILE B 1 285 ? 62.828 114.676 221.244 1.00 54.63 282 ILE B C 1
ATOM 10269 O O . ILE B 1 285 ? 61.747 114.090 221.085 1.00 46.12 282 ILE B O 1
ATOM 10274 N N . TYR B 1 286 ? 63.973 114.203 220.747 1.00 56.88 283 TYR B N 1
ATOM 10275 C CA . TYR B 1 286 ? 64.025 112.930 220.038 1.00 55.95 283 TYR B CA 1
ATOM 10276 C C . TYR B 1 286 ? 63.551 111.792 220.938 1.00 55.28 283 TYR B C 1
ATOM 10277 O O . TYR B 1 286 ? 62.578 111.097 220.616 1.00 49.50 283 TYR B O 1
ATOM 10286 N N . GLN B 1 287 ? 64.210 111.609 222.095 1.00 59.75 284 GLN B N 1
ATOM 10287 C CA . GLN B 1 287 ? 63.863 110.504 222.991 1.00 59.49 284 GLN B CA 1
ATOM 10288 C C . GLN B 1 287 ? 62.368 110.493 223.299 1.00 61.19 284 GLN B C 1
ATOM 10289 O O . GLN B 1 287 ? 61.728 109.436 223.274 1.00 56.44 284 GLN B O 1
ATOM 10295 N N . GLU B 1 288 ? 61.783 111.666 223.547 1.00 57.48 285 GLU B N 1
ATOM 10296 C CA . GLU B 1 288 ? 60.371 111.709 223.895 1.00 52.91 285 GLU B CA 1
ATOM 10297 C C . GLU B 1 288 ? 59.490 111.368 222.695 1.00 54.60 285 GLU B C 1
ATOM 10298 O O . GLU B 1 288 ? 58.519 110.611 222.828 1.00 56.55 285 GLU B O 1
ATOM 10312 N N . SER B 1 290 ? 60.479 109.640 219.865 1.00 45.72 287 SER B N 1
ATOM 10313 C CA . SER B 1 290 ? 60.736 108.273 219.420 1.00 43.45 287 SER B CA 1
ATOM 10314 C C . SER B 1 290 ? 59.940 107.259 220.239 1.00 55.47 287 SER B C 1
ATOM 10315 O O . SER B 1 290 ? 59.442 106.264 219.690 1.00 45.85 287 SER B O 1
ATOM 10318 N N . GLN B 1 291 ? 59.808 107.491 221.557 1.00 51.37 288 GLN B N 1
ATOM 10319 C CA . GLN B 1 291 ? 58.910 106.668 222.363 1.00 48.36 288 GLN B CA 1
ATOM 10320 C C . GLN B 1 291 ? 57.489 106.680 221.814 1.00 52.71 288 GLN B C 1
ATOM 10321 O O . GLN B 1 291 ? 56.736 105.728 222.042 1.00 45.95 288 GLN B O 1
ATOM 10327 N N . ILE B 1 292 ? 57.100 107.745 221.105 1.00 50.37 289 ILE B N 1
ATOM 10328 C CA . ILE B 1 292 ? 55.766 107.796 220.516 1.00 45.87 289 ILE B CA 1
ATOM 10329 C C . ILE B 1 292 ? 55.730 107.061 219.185 1.00 54.79 289 ILE B C 1
ATOM 10330 O O . ILE B 1 292 ? 54.754 106.367 218.887 1.00 58.32 289 ILE B O 1
ATOM 10335 N N . LEU B 1 293 ? 56.775 107.217 218.357 1.00 54.32 290 LEU B N 1
ATOM 10336 C CA . LEU B 1 293 ? 56.839 106.592 217.033 1.00 53.27 290 LEU B CA 1
ATOM 10337 C C . LEU B 1 293 ? 58.209 106.755 216.368 1.00 59.35 290 LEU B C 1
ATOM 10338 O O . LEU B 1 293 ? 58.671 107.880 216.114 1.00 48.05 290 LEU B O 1
ATOM 10343 N N . GLU B 1 294 ? 58.860 105.626 216.076 1.00 53.30 291 GLU B N 1
ATOM 10344 C CA . GLU B 1 294 ? 60.119 105.637 215.337 1.00 61.94 291 GLU B CA 1
ATOM 10345 C C . GLU B 1 294 ? 59.956 106.340 213.986 1.00 62.79 291 GLU B C 1
ATOM 10346 O O . GLU B 1 294 ? 58.956 106.145 213.289 1.00 61.98 291 GLU B O 1
ATOM 10352 N N . ASN B 1 295 ? 60.942 107.165 213.616 1.00 48.02 292 ASN B N 1
ATOM 10353 C CA . ASN B 1 295 ? 60.968 107.802 212.302 1.00 54.68 292 ASN B CA 1
ATOM 10354 C C . ASN B 1 295 ? 62.339 108.431 212.062 1.00 57.58 292 ASN B C 1
ATOM 10355 O O . ASN B 1 295 ? 62.946 108.976 212.990 1.00 50.68 292 ASN B O 1
ATOM 10360 N N . ASP B 1 296 ? 62.800 108.377 210.802 1.00 49.33 293 ASP B N 1
ATOM 10361 C CA . ASP B 1 296 ? 64.138 108.851 210.457 1.00 47.51 293 ASP B CA 1
ATOM 10362 C C . ASP B 1 296 ? 64.382 110.282 210.904 1.00 51.39 293 ASP B C 1
ATOM 10363 O O . ASP B 1 296 ? 65.532 110.671 211.144 1.00 55.44 293 ASP B O 1
ATOM 10368 N N . ASN B 1 297 ? 63.321 111.076 211.009 1.00 47.53 294 ASN B N 1
ATOM 10369 C CA . ASN B 1 297 ? 63.404 112.477 211.385 1.00 49.35 294 ASN B CA 1
ATOM 10370 C C . ASN B 1 297 ? 62.249 112.815 212.318 1.00 43.98 294 ASN B C 1
ATOM 10371 O O . ASN B 1 297 ? 61.176 112.209 212.246 1.00 39.67 294 ASN B O 1
ATOM 10376 N N . TYR B 1 298 ? 62.479 113.793 213.198 1.00 41.71 295 TYR B N 1
ATOM 10377 C CA . TYR B 1 298 ? 61.465 114.220 214.154 1.00 41.79 295 TYR B CA 1
ATOM 10378 C C . TYR B 1 298 ? 61.102 115.692 214.042 1.00 46.87 295 TYR B C 1
ATOM 10379 O O . TYR B 1 298 ? 59.929 116.032 214.229 1.00 41.07 295 TYR B O 1
ATOM 10388 N N . ILE B 1 299 ? 62.049 116.560 213.683 1.00 39.01 296 ILE B N 1
ATOM 10389 C CA . ILE B 1 299 ? 61.865 118.003 213.764 1.00 33.82 296 ILE B CA 1
ATOM 10390 C C . ILE B 1 299 ? 62.378 118.646 212.479 1.00 39.56 296 ILE B C 1
ATOM 10391 O O . ILE B 1 299 ? 63.401 118.222 211.927 1.00 44.47 296 ILE B O 1
ATOM 10396 N N . GLN B 1 300 ? 61.657 119.663 211.993 1.00 42.57 297 GLN B N 1
ATOM 10397 C CA . GLN B 1 300 ? 62.150 120.554 210.944 1.00 41.64 297 GLN B CA 1
ATOM 10398 C C . GLN B 1 300 ? 62.326 121.955 211.505 1.00 41.67 297 GLN B C 1
ATOM 10399 O O . GLN B 1 300 ? 61.501 122.419 212.304 1.00 42.47 297 GLN B O 1
ATOM 10405 N N . ILE B 1 301 ? 63.391 122.639 211.081 1.00 36.17 298 ILE B N 1
ATOM 10406 C CA . ILE B 1 301 ? 63.651 124.004 211.528 1.00 44.43 298 ILE B CA 1
ATOM 10407 C C . ILE B 1 301 ? 64.011 124.886 210.341 1.00 43.10 298 ILE B C 1
ATOM 10408 O O . ILE B 1 301 ? 64.928 124.562 209.585 1.00 51.45 298 ILE B O 1
ATOM 10413 N N . ASP B 1 302 ? 63.316 126.016 210.203 1.00 39.10 299 ASP B N 1
ATOM 10414 C CA . ASP B 1 302 ? 63.627 127.038 209.201 1.00 38.67 299 ASP B CA 1
ATOM 10415 C C . ASP B 1 302 ? 64.181 128.268 209.922 1.00 49.83 299 ASP B C 1
ATOM 10416 O O . ASP B 1 302 ? 63.428 129.039 210.526 1.00 58.18 299 ASP B O 1
ATOM 10421 N N . LEU B 1 303 ? 65.499 128.462 209.851 1.00 47.91 300 LEU B N 1
ATOM 10422 C CA . LEU B 1 303 ? 66.127 129.618 210.486 1.00 46.88 300 LEU B CA 1
ATOM 10423 C C . LEU B 1 303 ? 65.767 130.893 209.742 1.00 53.27 300 LEU B C 1
ATOM 10424 O O . LEU B 1 303 ? 66.086 131.027 208.554 1.00 53.38 300 LEU B O 1
ATOM 10429 N N . ILE B 1 304 ? 65.131 131.841 210.440 1.00 46.15 301 ILE B N 1
ATOM 10430 C CA . ILE B 1 304 ? 64.890 133.162 209.874 1.00 43.28 301 ILE B CA 1
ATOM 10431 C C . ILE B 1 304 ? 65.619 134.213 210.705 1.00 47.59 301 ILE B C 1
ATOM 10432 O O . ILE B 1 304 ? 66.013 133.978 211.853 1.00 48.77 301 ILE B O 1
ATOM 10437 N N . SER B 1 305 ? 65.803 135.386 210.090 1.00 52.05 302 SER B N 1
ATOM 10438 C CA . SER B 1 305 ? 66.622 136.474 210.615 1.00 46.76 302 SER B CA 1
ATOM 10439 C C . SER B 1 305 ? 66.030 137.818 210.204 1.00 48.38 302 SER B C 1
ATOM 10440 O O . SER B 1 305 ? 65.377 137.932 209.165 1.00 42.65 302 SER B O 1
ATOM 10443 N N . ASP B 1 306 ? 66.278 138.847 211.023 1.00 60.03 303 ASP B N 1
ATOM 10444 C CA . ASP B 1 306 ? 65.788 140.192 210.730 1.00 58.46 303 ASP B CA 1
ATOM 10445 C C . ASP B 1 306 ? 66.921 141.134 210.320 1.00 51.46 303 ASP B C 1
ATOM 10446 O O . ASP B 1 306 ? 66.883 142.333 210.621 1.00 54.16 303 ASP B O 1
ATOM 10451 N N . SER B 1 307 ? 67.921 140.601 209.613 1.00 44.66 304 SER B N 1
ATOM 10452 C CA . SER B 1 307 ? 68.903 141.429 208.925 1.00 48.72 304 SER B CA 1
ATOM 10453 C C . SER B 1 307 ? 68.259 142.133 207.735 1.00 42.23 304 SER B C 1
ATOM 10454 O O . SER B 1 307 ? 67.092 141.919 207.401 1.00 54.31 304 SER B O 1
ATOM 10457 N N . GLU B 1 308 ? 69.042 142.974 207.066 1.00 40.43 305 GLU B N 1
ATOM 10458 C CA . GLU B 1 308 ? 68.515 143.720 205.919 1.00 53.81 305 GLU B CA 1
ATOM 10459 C C . GLU B 1 308 ? 69.686 144.079 204.999 1.00 55.99 305 GLU B C 1
ATOM 10460 O O . GLU B 1 308 ? 70.250 145.174 205.086 1.00 52.38 305 GLU B O 1
ATOM 10466 N N . ILE B 1 309 ? 70.041 143.139 204.119 1.00 53.66 306 ILE B N 1
ATOM 10467 C CA . ILE B 1 309 ? 71.010 143.433 203.079 1.00 49.41 306 ILE B CA 1
ATOM 10468 C C . ILE B 1 309 ? 70.384 144.410 202.095 1.00 46.59 306 ILE B C 1
ATOM 10469 O O . ILE B 1 309 ? 69.169 144.388 201.850 1.00 40.24 306 ILE B O 1
ATOM 10474 N N . ASN B 1 310 ? 71.209 145.304 201.554 1.00 46.70 307 ASN B N 1
ATOM 10475 C CA . ASN B 1 310 ? 70.765 146.276 200.566 1.00 51.11 307 ASN B CA 1
ATOM 10476 C C . ASN B 1 310 ? 71.540 146.102 199.270 1.00 46.91 307 ASN B C 1
ATOM 10477 O O . ASN B 1 310 ? 72.757 145.889 199.279 1.00 44.01 307 ASN B O 1
ATOM 10482 N N . PHE B 1 311 ? 70.815 146.178 198.159 1.00 42.92 308 PHE B N 1
ATOM 10483 C CA . PHE B 1 311 ? 71.400 146.201 196.831 1.00 50.02 308 PHE B CA 1
ATOM 10484 C C . PHE B 1 311 ? 71.258 147.609 196.254 1.00 51.71 308 PHE B C 1
ATOM 10485 O O . PHE B 1 311 ? 70.317 148.343 196.586 1.00 35.40 308 PHE B O 1
ATOM 10493 N N . ASP B 1 312 ? 72.204 147.965 195.375 1.00 47.11 309 ASP B N 1
ATOM 10494 C CA . ASP B 1 312 ? 72.265 149.257 194.690 1.00 48.74 309 ASP B CA 1
ATOM 10495 C C . ASP B 1 312 ? 71.034 149.639 193.883 1.00 52.15 309 ASP B C 1
ATOM 10496 O O . ASP B 1 312 ? 70.033 148.924 193.831 1.00 53.13 309 ASP B O 1
ATOM 10501 N N . VAL B 1 313 ? 71.127 150.786 193.226 1.00 59.39 310 VAL B N 1
ATOM 10502 C CA . VAL B 1 313 ? 70.298 151.021 192.059 1.00 51.52 310 VAL B CA 1
ATOM 10503 C C . VAL B 1 313 ? 70.945 150.386 190.830 1.00 51.42 310 VAL B C 1
ATOM 10504 O O . VAL B 1 313 ? 70.259 149.802 189.980 1.00 41.22 310 VAL B O 1
ATOM 10508 N N . LYS B 1 314 ? 72.282 150.462 190.734 1.00 52.95 311 LYS B N 1
ATOM 10509 C CA . LYS B 1 314 ? 72.987 149.868 189.600 1.00 53.70 311 LYS B CA 1
ATOM 10510 C C . LYS B 1 314 ? 72.820 148.359 189.581 1.00 53.35 311 LYS B C 1
ATOM 10511 O O . LYS B 1 314 ? 72.808 147.748 188.508 1.00 56.95 311 LYS B O 1
ATOM 10517 N N A GLN B 1 315 ? 72.688 147.745 190.754 0.64 48.02 312 GLN B N 1
ATOM 10518 N N B GLN B 1 315 ? 72.677 147.738 190.749 0.36 48.18 312 GLN B N 1
ATOM 10519 C CA A GLN B 1 315 ? 72.443 146.312 190.809 0.64 44.39 312 GLN B CA 1
ATOM 10520 C CA B GLN B 1 315 ? 72.442 146.301 190.769 0.36 44.21 312 GLN B CA 1
ATOM 10521 C C A GLN B 1 315 ? 70.999 145.989 190.440 0.64 43.09 312 GLN B C 1
ATOM 10522 C C B GLN B 1 315 ? 70.990 145.977 190.439 0.36 43.64 312 GLN B C 1
ATOM 10523 O O A GLN B 1 315 ? 70.744 145.045 189.684 0.64 44.04 312 GLN B O 1
ATOM 10524 O O B GLN B 1 315 ? 70.717 145.017 189.709 0.36 44.09 312 GLN B O 1
ATOM 10535 N N . LYS B 1 316 ? 70.049 146.781 190.943 1.00 40.74 313 LYS B N 1
ATOM 10536 C CA . LYS B 1 316 ? 68.642 146.567 190.621 1.00 37.67 313 LYS B CA 1
ATOM 10537 C C . LYS B 1 316 ? 68.382 146.669 189.127 1.00 40.53 313 LYS B C 1
ATOM 10538 O O . LYS B 1 316 ? 67.593 145.893 188.580 1.00 45.36 313 LYS B O 1
ATOM 10544 N N . GLN B 1 317 ? 69.021 147.626 188.446 1.00 48.03 314 GLN B N 1
ATOM 10545 C CA . GLN B 1 317 ? 68.807 147.754 187.005 1.00 44.60 314 GLN B CA 1
ATOM 10546 C C . GLN B 1 317 ? 69.451 146.607 186.254 1.00 43.34 314 GLN B C 1
ATOM 10547 O O . GLN B 1 317 ? 68.969 146.207 185.186 1.00 43.98 314 GLN B O 1
ATOM 10553 N N . GLN B 1 318 ? 70.532 146.068 186.802 1.00 42.16 315 GLN B N 1
ATOM 10554 C CA . GLN B 1 318 ? 71.171 144.910 186.200 1.00 49.63 315 GLN B CA 1
ATOM 10555 C C . GLN B 1 318 ? 70.282 143.672 186.290 1.00 48.67 315 GLN B C 1
ATOM 10556 O O . GLN B 1 318 ? 70.201 142.877 185.340 1.00 37.26 315 GLN B O 1
ATOM 10562 N N . LEU B 1 319 ? 69.617 143.494 187.436 1.00 42.35 316 LEU B N 1
ATOM 10563 C CA . LEU B 1 319 ? 68.757 142.341 187.628 1.00 32.50 316 LEU B CA 1
ATOM 10564 C C . LEU B 1 319 ? 67.504 142.456 186.772 1.00 37.92 316 LEU B C 1
ATOM 10565 O O . LEU B 1 319 ? 67.116 141.488 186.106 1.00 39.83 316 LEU B O 1
ATOM 10570 N N . GLU B 1 320 ? 66.879 143.640 186.747 1.00 34.54 317 GLU B N 1
ATOM 10571 C CA . GLU B 1 320 ? 65.747 143.871 185.851 1.00 35.90 317 GLU B CA 1
ATOM 10572 C C . GLU B 1 320 ? 66.148 143.719 184.381 1.00 34.95 317 GLU B C 1
ATOM 10573 O O . GLU B 1 320 ? 65.375 143.215 183.559 1.00 32.66 317 GLU B O 1
ATOM 10579 N N . HIS B 1 321 ? 67.337 144.186 184.026 1.00 36.09 318 HIS B N 1
ATOM 10580 C CA . HIS B 1 321 ? 67.824 143.969 182.679 1.00 28.79 318 HIS B CA 1
ATOM 10581 C C . HIS B 1 321 ? 67.980 142.480 182.408 1.00 40.01 318 HIS B C 1
ATOM 10582 O O . HIS B 1 321 ? 67.677 142.000 181.306 1.00 44.35 318 HIS B O 1
ATOM 10589 N N . LEU B 1 322 ? 68.435 141.725 183.410 1.00 35.84 319 LEU B N 1
ATOM 10590 C CA . LEU B 1 322 ? 68.486 140.277 183.256 1.00 38.23 319 LEU B CA 1
ATOM 10591 C C . LEU B 1 322 ? 67.090 139.708 183.021 1.00 37.71 319 LEU B C 1
ATOM 10592 O O . LEU B 1 322 ? 66.870 138.963 182.062 1.00 36.58 319 LEU B O 1
ATOM 10597 N N . ALA B 1 323 ? 66.126 140.072 183.875 1.00 34.23 320 ALA B N 1
ATOM 10598 C CA . ALA B 1 323 ? 64.793 139.491 183.765 1.00 30.43 320 ALA B CA 1
ATOM 10599 C C . ALA B 1 323 ? 64.164 139.801 182.414 1.00 36.90 320 ALA B C 1
ATOM 10600 O O . ALA B 1 323 ? 63.513 138.935 181.817 1.00 39.37 320 ALA B O 1
ATOM 10602 N N . GLU B 1 324 ? 64.364 141.019 181.897 1.00 36.86 321 GLU B N 1
ATOM 10603 C CA . GLU B 1 324 ? 63.789 141.337 180.591 1.00 44.90 321 GLU B CA 1
ATOM 10604 C C . GLU B 1 324 ? 64.312 140.387 179.516 1.00 38.32 321 GLU B C 1
ATOM 10605 O O . GLU B 1 324 ? 63.532 139.853 178.716 1.00 35.94 321 GLU B O 1
ATOM 10611 N N . PHE B 1 325 ? 65.623 140.115 179.538 1.00 41.22 322 PHE B N 1
ATOM 10612 C CA . PHE B 1 325 ? 66.280 139.287 178.524 1.00 34.20 322 PHE B CA 1
ATOM 10613 C C . PHE B 1 325 ? 65.806 137.834 178.564 1.00 38.54 322 PHE B C 1
ATOM 10614 O O . PHE B 1 325 ? 65.473 137.250 177.524 1.00 32.77 322 PHE B O 1
ATOM 10622 N N . LEU B 1 326 ? 65.806 137.213 179.750 1.00 29.08 323 LEU B N 1
ATOM 10623 C CA . LEU B 1 326 ? 65.311 135.844 179.835 1.00 32.09 323 LEU B CA 1
ATOM 10624 C C . LEU B 1 326 ? 63.844 135.786 179.442 1.00 37.17 323 LEU B C 1
ATOM 10625 O O . LEU B 1 326 ? 63.403 134.833 178.787 1.00 35.24 323 LEU B O 1
ATOM 10630 N N . GLY B 1 327 ? 63.069 136.796 179.833 1.00 32.79 324 GLY B N 1
ATOM 10631 C CA . GLY B 1 327 ? 61.671 136.798 179.458 1.00 33.05 324 GLY B CA 1
ATOM 10632 C C . GLY B 1 327 ? 61.497 136.893 177.961 1.00 30.43 324 GLY B C 1
ATOM 10633 O O . GLY B 1 327 ? 60.692 136.171 177.370 1.00 28.17 324 GLY B O 1
ATOM 10634 N N . ASN B 1 328 ? 62.276 137.764 177.324 1.00 31.27 325 ASN B N 1
ATOM 10635 C CA . ASN B 1 328 ? 62.156 137.943 175.888 1.00 33.16 325 ASN B CA 1
ATOM 10636 C C . ASN B 1 328 ? 62.453 136.665 175.129 1.00 31.44 325 ASN B C 1
ATOM 10637 O O . ASN B 1 328 ? 61.901 136.459 174.052 1.00 41.94 325 ASN B O 1
ATOM 10642 N N . THR B 1 329 ? 63.303 135.789 175.660 1.00 30.43 326 THR B N 1
ATOM 10643 C CA . THR B 1 329 ? 63.646 134.595 174.900 1.00 24.39 326 THR B CA 1
ATOM 10644 C C . THR B 1 329 ? 62.446 133.674 174.704 1.00 34.54 326 THR B C 1
ATOM 10645 O O . THR B 1 329 ? 62.450 132.870 173.760 1.00 34.25 326 THR B O 1
ATOM 10649 N N . THR B 1 330 ? 61.414 133.779 175.555 1.00 30.82 327 THR B N 1
ATOM 10650 C CA . THR B 1 330 ? 60.270 132.890 175.410 1.00 31.65 327 THR B CA 1
ATOM 10651 C C . THR B 1 330 ? 59.522 133.142 174.112 1.00 35.21 327 THR B C 1
ATOM 10652 O O . THR B 1 330 ? 58.826 132.240 173.630 1.00 35.93 327 THR B O 1
ATOM 10656 N N . LYS B 1 331 ? 59.675 134.335 173.526 1.00 31.51 328 LYS B N 1
ATOM 10657 C CA . LYS B 1 331 ? 58.999 134.644 172.271 1.00 31.19 328 LYS B CA 1
ATOM 10658 C C . LYS B 1 331 ? 59.316 133.630 171.183 1.00 29.72 328 LYS B C 1
ATOM 10659 O O . LYS B 1 331 ? 58.526 133.460 170.257 1.00 31.88 328 LYS B O 1
ATOM 10665 N N . SER B 1 332 ? 60.462 132.962 171.261 1.00 29.89 329 SER B N 1
ATOM 10666 C CA . SER B 1 332 ? 60.816 131.968 170.263 1.00 29.86 329 SER B CA 1
ATOM 10667 C C . SER B 1 332 ? 60.245 130.589 170.563 1.00 34.97 329 SER B C 1
ATOM 10668 O O . SER B 1 332 ? 60.421 129.680 169.740 1.00 37.43 329 SER B O 1
ATOM 10671 N N . VAL B 1 333 ? 59.599 130.406 171.715 1.00 31.81 330 VAL B N 1
ATOM 10672 C CA . VAL B 1 333 ? 58.816 129.202 171.987 1.00 31.23 330 VAL B CA 1
ATOM 10673 C C . VAL B 1 333 ? 57.514 129.282 171.191 1.00 32.09 330 VAL B C 1
ATOM 10674 O O . VAL B 1 333 ? 56.669 130.147 171.445 1.00 40.15 330 VAL B O 1
ATOM 10678 N N . ARG B 1 334 ? 57.341 128.374 170.232 1.00 37.81 331 ARG B N 1
ATOM 10679 C CA . ARG B 1 334 ? 56.185 128.397 169.352 1.00 38.41 331 ARG B CA 1
ATOM 10680 C C . ARG B 1 334 ? 55.317 127.135 169.414 1.00 41.67 331 ARG B C 1
ATOM 10681 O O . ARG B 1 334 ? 54.131 127.217 169.071 1.00 45.30 331 ARG B O 1
ATOM 10689 N N . ARG B 1 335 ? 55.833 125.992 169.886 1.00 37.44 332 ARG B N 1
ATOM 10690 C CA . ARG B 1 335 ? 55.003 124.794 170.032 1.00 36.66 332 ARG B CA 1
ATOM 10691 C C . ARG B 1 335 ? 55.468 123.965 171.228 1.00 29.98 332 ARG B C 1
ATOM 10692 O O . ARG B 1 335 ? 56.583 123.437 171.213 1.00 33.76 332 ARG B O 1
ATOM 10700 N N . THR B 1 336 ? 54.608 123.824 172.252 1.00 27.28 333 THR B N 1
ATOM 10701 C CA . THR B 1 336 ? 54.910 123.029 173.454 1.00 36.63 333 THR B CA 1
ATOM 10702 C C . THR B 1 336 ? 54.150 121.702 173.441 1.00 30.19 333 THR B C 1
ATOM 10703 O O . THR B 1 336 ? 53.355 121.428 172.544 1.00 37.49 333 THR B O 1
ATOM 10707 N N . TYR B 1 337 ? 54.378 120.875 174.470 1.00 31.16 334 TYR B N 1
ATOM 10708 C CA . TYR B 1 337 ? 53.573 119.658 174.630 1.00 23.88 334 TYR B CA 1
ATOM 10709 C C . TYR B 1 337 ? 52.105 119.959 174.973 1.00 30.47 334 TYR B C 1
ATOM 10710 O O . TYR B 1 337 ? 51.219 119.187 174.584 1.00 33.91 334 TYR B O 1
ATOM 10719 N N . LEU B 1 338 ? 51.813 121.044 175.712 1.00 26.23 335 LEU B N 1
ATOM 10720 C CA . LEU B 1 338 ? 50.416 121.407 175.931 1.00 20.49 335 LEU B CA 1
ATOM 10721 C C . LEU B 1 338 ? 49.786 121.961 174.672 1.00 22.77 335 LEU B C 1
ATOM 10722 O O . LEU B 1 338 ? 48.561 121.908 174.526 1.00 25.45 335 LEU B O 1
ATOM 10727 N N . ASP B 1 339 ? 50.584 122.530 173.771 1.00 24.16 336 ASP B N 1
ATOM 10728 C CA . ASP B 1 339 ? 50.046 122.863 172.453 1.00 33.25 336 ASP B CA 1
ATOM 10729 C C . ASP B 1 339 ? 49.587 121.608 171.716 1.00 28.34 336 ASP B C 1
ATOM 10730 O O . ASP B 1 339 ? 48.463 121.561 171.199 1.00 30.62 336 ASP B O 1
ATOM 10735 N N . ASP B 1 340 ? 50.416 120.560 171.701 1.00 17.77 337 ASP B N 1
ATOM 10736 C CA . ASP B 1 340 ? 49.973 119.317 171.082 1.00 29.97 337 ASP B CA 1
ATOM 10737 C C . ASP B 1 340 ? 48.730 118.765 171.773 1.00 31.90 337 ASP B C 1
ATOM 10738 O O . ASP B 1 340 ? 47.829 118.211 171.120 1.00 21.32 337 ASP B O 1
ATOM 10743 N N . TYR B 1 341 ? 48.671 118.909 173.101 1.00 28.80 338 TYR B N 1
ATOM 10744 C CA . TYR B 1 341 ? 47.558 118.368 173.865 1.00 22.43 338 TYR B CA 1
ATOM 10745 C C . TYR B 1 341 ? 46.280 119.122 173.553 1.00 23.72 338 TYR B C 1
ATOM 10746 O O . TYR B 1 341 ? 45.209 118.520 173.419 1.00 23.07 338 TYR B O 1
ATOM 10755 N N . LYS B 1 342 ? 46.376 120.447 173.446 1.00 26.83 339 LYS B N 1
ATOM 10756 C CA . LYS B 1 342 ? 45.234 121.241 173.024 1.00 28.27 339 LYS B CA 1
ATOM 10757 C C . LYS B 1 342 ? 44.715 120.744 171.680 1.00 36.68 339 LYS B C 1
ATOM 10758 O O . LYS B 1 342 ? 43.500 120.594 171.487 1.00 32.73 339 LYS B O 1
ATOM 10764 N N . ASP B 1 343 ? 45.629 120.429 170.755 1.00 30.09 340 ASP B N 1
ATOM 10765 C CA . ASP B 1 343 ? 45.216 119.983 169.426 1.00 31.23 340 ASP B CA 1
ATOM 10766 C C . ASP B 1 343 ? 44.513 118.621 169.481 1.00 31.03 340 ASP B C 1
ATOM 10767 O O . ASP B 1 343 ? 43.559 118.377 168.729 1.00 21.44 340 ASP B O 1
ATOM 10772 N N . LYS B 1 344 ? 44.980 117.709 170.345 1.00 23.67 341 LYS B N 1
ATOM 10773 C CA . LYS B 1 344 ? 44.226 116.479 170.552 1.00 21.29 341 LYS B CA 1
ATOM 10774 C C . LYS B 1 344 ? 42.856 116.797 171.144 1.00 30.73 341 LYS B C 1
ATOM 10775 O O . LYS B 1 344 ? 41.828 116.298 170.654 1.00 24.05 341 LYS B O 1
ATOM 10781 N N . PHE B 1 345 ? 42.827 117.695 172.149 1.00 28.79 342 PHE B N 1
ATOM 10782 C CA . PHE B 1 345 ? 41.587 118.101 172.805 1.00 23.19 342 PHE B CA 1
ATOM 10783 C C . PHE B 1 345 ? 40.550 118.568 171.796 1.00 23.65 342 PHE B C 1
ATOM 10784 O O . PHE B 1 345 ? 39.419 118.084 171.789 1.00 31.71 342 PHE B O 1
ATOM 10792 N N . ILE B 1 346 ? 40.922 119.510 170.933 1.00 28.28 343 ILE B N 1
ATOM 10793 C CA . ILE B 1 346 ? 39.988 120.045 169.936 1.00 32.64 343 ILE B CA 1
ATOM 10794 C C . ILE B 1 346 ? 39.532 118.964 168.950 1.00 28.47 343 ILE B C 1
ATOM 10795 O O . ILE B 1 346 ? 38.367 118.930 168.538 1.00 33.23 343 ILE B O 1
ATOM 10800 N N . GLU B 1 347 ? 40.445 118.101 168.510 1.00 25.89 344 GLU B N 1
ATOM 10801 C CA . GLU B 1 347 ? 40.040 117.047 167.590 1.00 29.73 344 GLU B CA 1
ATOM 10802 C C . GLU B 1 347 ? 38.978 116.146 168.229 1.00 34.02 344 GLU B C 1
ATOM 10803 O O . GLU B 1 347 ? 37.987 115.778 167.579 1.00 33.52 344 GLU B O 1
ATOM 10809 N N . LYS B 1 348 ? 39.131 115.838 169.526 1.00 29.12 345 LYS B N 1
ATOM 10810 C CA . LYS B 1 348 ? 38.197 114.933 170.189 1.00 24.30 345 LYS B CA 1
ATOM 10811 C C . LYS B 1 348 ? 36.890 115.624 170.564 1.00 25.05 345 LYS B C 1
ATOM 10812 O O . LYS B 1 348 ? 35.814 115.033 170.412 1.00 33.85 345 LYS B O 1
ATOM 10818 N N . TYR B 1 349 ? 36.960 116.876 171.030 1.00 26.62 346 TYR B N 1
ATOM 10819 C CA . TYR B 1 349 ? 35.844 117.553 171.684 1.00 26.22 346 TYR B CA 1
ATOM 10820 C C . TYR B 1 349 ? 35.310 118.776 170.943 1.00 29.24 346 TYR B C 1
ATOM 10821 O O . TYR B 1 349 ? 34.229 119.271 171.298 1.00 26.73 346 TYR B O 1
ATOM 10830 N N . GLY B 1 350 ? 36.010 119.270 169.933 1.00 26.51 347 GLY B N 1
ATOM 10831 C CA . GLY B 1 350 ? 35.597 120.544 169.412 1.00 27.43 347 GLY B CA 1
ATOM 10832 C C . GLY B 1 350 ? 35.906 121.616 170.441 1.00 33.91 347 GLY B C 1
ATOM 10833 O O . GLY B 1 350 ? 36.772 121.462 171.298 1.00 39.12 347 GLY B O 1
ATOM 10834 N N . VAL B 1 351 ? 35.157 122.716 170.374 1.00 43.04 348 VAL B N 1
ATOM 10835 C CA . VAL B 1 351 ? 35.458 123.854 171.230 1.00 40.75 348 VAL B CA 1
ATOM 10836 C C . VAL B 1 351 ? 34.259 124.290 172.061 1.00 34.74 348 VAL B C 1
ATOM 10837 O O . VAL B 1 351 ? 34.310 125.335 172.698 1.00 37.66 348 VAL B O 1
ATOM 10841 N N . ASP B 1 352 ? 33.186 123.502 172.092 1.00 27.90 349 ASP B N 1
ATOM 10842 C CA . ASP B 1 352 ? 31.968 123.919 172.767 1.00 20.72 349 ASP B CA 1
ATOM 10843 C C . ASP B 1 352 ? 31.659 123.075 173.984 1.00 31.12 349 ASP B C 1
ATOM 10844 O O . ASP B 1 352 ? 30.636 123.296 174.639 1.00 36.64 349 ASP B O 1
ATOM 10849 N N . GLN B 1 353 ? 32.545 122.152 174.335 1.00 31.72 350 GLN B N 1
ATOM 10850 C CA . GLN B 1 353 ? 32.327 121.213 175.418 1.00 22.07 350 GLN B CA 1
ATOM 10851 C C . GLN B 1 353 ? 33.209 121.540 176.606 1.00 29.94 350 GLN B C 1
ATOM 10852 O O . GLN B 1 353 ? 34.377 121.898 176.446 1.00 42.74 350 GLN B O 1
ATOM 10858 N N . GLU B 1 354 ? 32.676 121.357 177.798 1.00 33.30 351 GLU B N 1
ATOM 10859 C CA . GLU B 1 354 ? 33.497 121.340 178.994 1.00 31.75 351 GLU B CA 1
ATOM 10860 C C . GLU B 1 354 ? 33.541 119.903 179.505 1.00 30.68 351 GLU B C 1
ATOM 10861 O O . GLU B 1 354 ? 32.503 119.245 179.611 1.00 29.49 351 GLU B O 1
ATOM 10867 N N . VAL B 1 355 ? 34.748 119.402 179.747 1.00 23.35 352 VAL B N 1
ATOM 10868 C CA . VAL B 1 355 ? 34.991 117.987 179.970 1.00 16.68 352 VAL B CA 1
ATOM 10869 C C . VAL B 1 355 ? 35.470 117.816 181.404 1.00 24.27 352 VAL B C 1
ATOM 10870 O O . VAL B 1 355 ? 36.423 118.476 181.840 1.00 23.56 352 VAL B O 1
ATOM 10874 N N . GLN B 1 356 ? 34.795 116.961 182.147 1.00 18.72 353 GLN B N 1
ATOM 10875 C CA . GLN B 1 356 ? 35.239 116.705 183.500 1.00 21.51 353 GLN B CA 1
ATOM 10876 C C . GLN B 1 356 ? 36.680 116.199 183.485 1.00 24.22 353 GLN B C 1
ATOM 10877 O O . GLN B 1 356 ? 37.051 115.350 182.669 1.00 23.08 353 GLN B O 1
ATOM 10883 N N . ILE B 1 357 ? 37.490 116.709 184.412 1.00 23.58 354 ILE B N 1
ATOM 10884 C CA . ILE B 1 357 ? 38.942 116.571 184.285 1.00 25.78 354 ILE B CA 1
ATOM 10885 C C . ILE B 1 357 ? 39.370 115.112 184.322 1.00 23.60 354 ILE B C 1
ATOM 10886 O O . ILE B 1 357 ? 40.324 114.722 183.640 1.00 24.65 354 ILE B O 1
ATOM 10891 N N . THR B 1 358 ? 38.705 114.284 185.123 1.00 22.45 355 THR B N 1
ATOM 10892 C CA . THR B 1 358 ? 39.180 112.909 185.183 1.00 24.81 355 THR B CA 1
ATOM 10893 C C . THR B 1 358 ? 38.727 112.122 183.964 1.00 22.04 355 THR B C 1
ATOM 10894 O O . THR B 1 358 ? 39.474 111.281 183.459 1.00 28.07 355 THR B O 1
ATOM 10898 N N . GLU B 1 359 ? 37.585 112.504 183.403 1.00 21.78 356 GLU B N 1
ATOM 10899 C CA . GLU B 1 359 ? 37.108 111.883 182.176 1.00 29.63 356 GLU B CA 1
ATOM 10900 C C . GLU B 1 359 ? 38.088 112.279 181.064 1.00 25.51 356 GLU B C 1
ATOM 10901 O O . GLU B 1 359 ? 38.482 111.449 180.245 1.00 25.13 356 GLU B O 1
ATOM 10907 N N . LEU B 1 360 ? 38.473 113.556 181.048 1.00 24.51 357 LEU B N 1
ATOM 10908 C CA . LEU B 1 360 ? 39.428 114.085 180.079 1.00 22.51 357 LEU B CA 1
ATOM 10909 C C . LEU B 1 360 ? 40.745 113.328 180.107 1.00 21.98 357 LEU B C 1
ATOM 10910 O O . LEU B 1 360 ? 41.293 112.969 179.059 1.00 23.76 357 LEU B O 1
ATOM 10915 N N . PHE B 1 361 ? 41.275 113.083 181.301 1.00 24.96 358 PHE B N 1
ATOM 10916 C CA . PHE B 1 361 ? 42.596 112.480 181.425 1.00 23.71 358 PHE B CA 1
ATOM 10917 C C . PHE B 1 361 ? 42.571 110.956 181.356 1.00 24.43 358 PHE B C 1
ATOM 10918 O O . PHE B 1 361 ? 43.650 110.342 181.324 1.00 21.06 358 PHE B O 1
ATOM 10926 N N . ASP B 1 362 ? 41.386 110.342 181.273 1.00 19.92 359 ASP B N 1
ATOM 10927 C CA . ASP B 1 362 ? 41.311 108.893 181.131 1.00 24.75 359 ASP B CA 1
ATOM 10928 C C . ASP B 1 362 ? 41.797 108.475 179.743 1.00 22.76 359 ASP B C 1
ATOM 10929 O O . ASP B 1 362 ? 41.313 108.979 178.726 1.00 16.20 359 ASP B O 1
ATOM 10934 N N . SER B 1 363 ? 42.764 107.552 179.705 1.00 25.42 360 SER B N 1
ATOM 10935 C CA . SER B 1 363 ? 43.383 107.133 178.451 1.00 24.49 360 SER B CA 1
ATOM 10936 C C . SER B 1 363 ? 42.525 106.170 177.647 1.00 23.97 360 SER B C 1
ATOM 10937 O O . SER B 1 363 ? 42.876 105.868 176.499 1.00 26.25 360 SER B O 1
ATOM 10940 N N . THR B 1 364 ? 41.430 105.669 178.206 1.00 22.48 361 THR B N 1
ATOM 10941 C CA . THR B 1 364 ? 40.500 104.890 177.409 1.00 17.08 361 THR B CA 1
ATOM 10942 C C . THR B 1 364 ? 39.292 105.682 176.983 1.00 18.72 361 THR B C 1
ATOM 10943 O O . THR B 1 364 ? 38.828 105.525 175.858 1.00 27.82 361 THR B O 1
ATOM 10947 N N . PHE B 1 365 ? 38.768 106.535 177.849 1.00 24.39 362 PHE B N 1
ATOM 10948 C CA . PHE B 1 365 ? 37.572 107.292 177.516 1.00 27.43 362 PHE B CA 1
ATOM 10949 C C . PHE B 1 365 ? 37.863 108.737 177.144 1.00 25.23 362 PHE B C 1
ATOM 10950 O O . PHE B 1 365 ? 36.976 109.403 176.587 1.00 26.75 362 PHE B O 1
ATOM 10958 N N . GLY B 1 366 ? 39.069 109.231 177.428 1.00 23.39 363 GLY B N 1
ATOM 10959 C CA . GLY B 1 366 ? 39.401 110.620 177.151 1.00 25.36 363 GLY B CA 1
ATOM 10960 C C . GLY B 1 366 ? 40.515 110.734 176.136 1.00 23.95 363 GLY B C 1
ATOM 10961 O O . GLY B 1 366 ? 40.552 109.975 175.159 1.00 21.15 363 GLY B O 1
ATOM 10962 N N . ILE B 1 367 ? 41.434 111.669 176.355 1.00 22.63 364 ILE B N 1
ATOM 10963 C CA . ILE B 1 367 ? 42.596 111.807 175.487 1.00 20.85 364 ILE B CA 1
ATOM 10964 C C . ILE B 1 367 ? 43.875 111.429 176.211 1.00 20.68 364 ILE B C 1
ATOM 10965 O O . ILE B 1 367 ? 44.965 111.620 175.670 1.00 25.31 364 ILE B O 1
ATOM 10970 N N . GLY B 1 368 ? 43.775 110.899 177.421 1.00 19.77 365 GLY B N 1
ATOM 10971 C CA . GLY B 1 368 ? 44.994 110.657 178.172 1.00 25.02 365 GLY B CA 1
ATOM 10972 C C . GLY B 1 368 ? 45.617 111.964 178.646 1.00 26.19 365 GLY B C 1
ATOM 10973 O O . GLY B 1 368 ? 44.927 112.849 179.176 1.00 24.25 365 GLY B O 1
ATOM 10974 N N . ALA B 1 369 ? 46.929 112.091 178.457 1.00 25.85 366 ALA B N 1
ATOM 10975 C CA . ALA B 1 369 ? 47.749 113.127 179.073 1.00 30.14 366 ALA B CA 1
ATOM 10976 C C . ALA B 1 369 ? 48.706 113.701 178.044 1.00 32.99 366 ALA B C 1
ATOM 10977 O O . ALA B 1 369 ? 48.925 113.097 176.984 1.00 35.54 366 ALA B O 1
ATOM 10979 N N . PRO B 1 370 ? 49.289 114.869 178.311 1.00 23.32 367 PRO B N 1
ATOM 10980 C CA . PRO B 1 370 ? 50.347 115.362 177.431 1.00 27.82 367 PRO B CA 1
ATOM 10981 C C . PRO B 1 370 ? 51.505 114.378 177.400 1.00 30.92 367 PRO B C 1
ATOM 10982 O O . PRO B 1 370 ? 51.683 113.560 178.307 1.00 29.69 367 PRO B O 1
ATOM 10986 N N . TYR B 1 371 ? 52.279 114.452 176.312 1.00 27.68 368 TYR B N 1
ATOM 10987 C CA . TYR B 1 371 ? 53.312 113.453 176.050 1.00 26.33 368 TYR B CA 1
ATOM 10988 C C . TYR B 1 371 ? 54.363 113.429 177.146 1.00 31.59 368 TYR B C 1
ATOM 10989 O O . TYR B 1 371 ? 54.929 112.372 177.453 1.00 30.35 368 TYR B O 1
ATOM 10998 N N . ASN B 1 372 ? 54.629 114.573 177.752 1.00 32.72 369 ASN B N 1
ATOM 10999 C CA . ASN B 1 372 ? 55.679 114.665 178.741 1.00 27.10 369 ASN B CA 1
ATOM 11000 C C . ASN B 1 372 ? 55.211 114.299 180.151 1.00 34.76 369 ASN B C 1
ATOM 11001 O O . ASN B 1 372 ? 56.008 114.384 181.096 1.00 36.07 369 ASN B O 1
ATOM 11006 N N . TYR B 1 373 ? 53.971 113.849 180.328 1.00 29.59 370 TYR B N 1
ATOM 11007 C CA . TYR B 1 373 ? 53.504 113.538 181.674 1.00 30.38 370 TYR B CA 1
ATOM 11008 C C . TYR B 1 373 ? 53.832 112.096 182.052 1.00 34.46 370 TYR B C 1
ATOM 11009 O O . TYR B 1 373 ? 53.894 111.209 181.198 1.00 41.49 370 TYR B O 1
ATOM 11018 N N . ASN B 1 374 ? 54.038 111.863 183.355 1.00 33.74 371 ASN B N 1
ATOM 11019 C CA . ASN B 1 374 ? 54.585 110.596 183.825 1.00 34.33 371 ASN B CA 1
ATOM 11020 C C . ASN B 1 374 ? 53.760 109.888 184.891 1.00 30.89 371 ASN B C 1
ATOM 11021 O O . ASN B 1 374 ? 54.156 108.807 185.334 1.00 27.51 371 ASN B O 1
ATOM 11026 N N . HIS B 1 375 ? 52.636 110.445 185.310 1.00 28.71 372 HIS B N 1
ATOM 11027 C CA . HIS B 1 375 ? 51.927 109.875 186.447 1.00 35.42 372 HIS B CA 1
ATOM 11028 C C . HIS B 1 375 ? 50.502 109.618 186.005 1.00 30.09 372 HIS B C 1
ATOM 11029 O O . HIS B 1 375 ? 49.621 110.455 186.198 1.00 29.73 372 HIS B O 1
ATOM 11036 N N . PRO B 1 376 ? 50.272 108.332 185.693 1.00 33.86 373 PRO B N 1
ATOM 11037 C CA . PRO B 1 376 ? 50.308 107.493 184.497 1.00 26.92 373 PRO B CA 1
ATOM 11038 C C . PRO B 1 376 ? 50.921 108.141 183.261 1.00 35.75 373 PRO B C 1
ATOM 11039 O O . PRO B 1 376 ? 50.327 109.064 182.711 1.00 35.75 373 PRO B O 1
ATOM 11043 N N . ARG B 1 377 ? 52.085 107.657 182.824 1.00 35.94 374 ARG B N 1
ATOM 11044 C CA . ARG B 1 377 ? 52.458 107.791 181.419 1.00 30.58 374 ARG B CA 1
ATOM 11045 C C . ARG B 1 377 ? 51.368 107.177 180.560 1.00 26.62 374 ARG B C 1
ATOM 11046 O O . ARG B 1 377 ? 50.756 106.180 180.949 1.00 29.88 374 ARG B O 1
ATOM 11054 N N . ASN B 1 378 ? 51.107 107.768 179.395 1.00 22.19 375 ASN B N 1
ATOM 11055 C CA . ASN B 1 378 ? 50.059 107.222 178.537 1.00 26.84 375 ASN B CA 1
ATOM 11056 C C . ASN B 1 378 ? 50.395 105.780 178.166 1.00 26.93 375 ASN B C 1
ATOM 11057 O O . ASN B 1 378 ? 51.534 105.467 177.812 1.00 38.50 375 ASN B O 1
ATOM 11062 N N . ASP B 1 379 ? 49.419 104.890 178.323 1.00 19.53 376 ASP B N 1
ATOM 11063 C CA . ASP B 1 379 ? 49.615 103.471 178.084 1.00 22.77 376 ASP B CA 1
ATOM 11064 C C . ASP B 1 379 ? 49.139 103.054 176.703 1.00 32.21 376 ASP B C 1
ATOM 11065 O O . ASP B 1 379 ? 48.752 101.891 176.513 1.00 27.13 376 ASP B O 1
ATOM 11070 N N . PHE B 1 380 ? 49.112 103.997 175.759 1.00 27.02 377 PHE B N 1
ATOM 11071 C CA . PHE B 1 380 ? 48.852 103.744 174.353 1.00 27.36 377 PHE B CA 1
ATOM 11072 C C . PHE B 1 380 ? 50.034 104.305 173.575 1.00 36.16 377 PHE B C 1
ATOM 11073 O O . PHE B 1 380 ? 50.705 105.238 174.046 1.00 34.73 377 PHE B O 1
ATOM 11081 N N . TYR B 1 381 ? 50.322 103.709 172.409 1.00 32.48 378 TYR B N 1
ATOM 11082 C CA . TYR B 1 381 ? 51.490 104.139 171.660 1.00 32.89 378 TYR B CA 1
ATOM 11083 C C . TYR B 1 381 ? 51.260 105.508 171.048 1.00 39.60 378 TYR B C 1
ATOM 11084 O O . TYR B 1 381 ? 50.221 105.776 170.430 1.00 31.54 378 TYR B O 1
ATOM 11093 N N . GLU B 1 382 ? 52.274 106.357 171.184 1.00 35.68 379 GLU B N 1
ATOM 11094 C CA . GLU B 1 382 ? 52.254 107.686 170.610 1.00 38.48 379 GLU B CA 1
ATOM 11095 C C . GLU B 1 382 ? 53.693 108.033 170.282 1.00 43.28 379 GLU B C 1
ATOM 11096 O O . GLU B 1 382 ? 54.592 107.781 171.094 1.00 35.14 379 GLU B O 1
ATOM 11102 N N . SER B 1 383 ? 53.913 108.563 169.085 1.00 48.23 380 SER B N 1
ATOM 11103 C CA . SER B 1 383 ? 55.224 109.065 168.708 1.00 43.66 380 SER B CA 1
ATOM 11104 C C . SER B 1 383 ? 55.355 110.517 169.150 1.00 48.14 380 SER B C 1
ATOM 11105 O O . SER B 1 383 ? 54.388 111.291 169.107 1.00 47.52 380 SER B O 1
ATOM 11108 N N . GLU B 1 384 ? 56.568 110.874 169.558 1.00 37.47 381 GLU B N 1
ATOM 11109 C CA . GLU B 1 384 ? 56.855 112.145 170.183 1.00 32.92 381 GLU B CA 1
ATOM 11110 C C . GLU B 1 384 ? 56.406 113.296 169.293 1.00 41.15 381 GLU B C 1
ATOM 11111 O O . GLU B 1 384 ? 56.873 113.400 168.147 1.00 37.35 381 GLU B O 1
ATOM 11117 N N . PRO B 1 385 ? 55.526 114.178 169.769 1.00 39.75 382 PRO B N 1
ATOM 11118 C CA . PRO B 1 385 ? 54.998 115.224 168.900 1.00 30.38 382 PRO B CA 1
ATOM 11119 C C . PRO B 1 385 ? 56.051 116.280 168.634 1.00 35.38 382 PRO B C 1
ATOM 11120 O O . PRO B 1 385 ? 57.071 116.381 169.324 1.00 38.66 382 PRO B O 1
ATOM 11124 N N . SER B 1 386 ? 55.792 117.062 167.592 1.00 35.29 383 SER B N 1
ATOM 11125 C CA . SER B 1 386 ? 56.717 118.111 167.210 1.00 32.81 383 SER B CA 1
ATOM 11126 C C . SER B 1 386 ? 56.630 119.264 168.199 1.00 43.40 383 SER B C 1
ATOM 11127 O O . SER B 1 386 ? 55.541 119.780 168.488 1.00 48.50 383 SER B O 1
ATOM 11130 N N . THR B 1 387 ? 57.782 119.661 168.721 1.00 31.92 384 THR B N 1
ATOM 11131 C CA . THR B 1 387 ? 57.903 120.840 169.549 1.00 33.43 384 THR B CA 1
ATOM 11132 C C . THR B 1 387 ? 58.846 121.837 168.884 1.00 38.41 384 THR B C 1
ATOM 11133 O O . THR B 1 387 ? 59.700 121.476 168.074 1.00 34.06 384 THR B O 1
ATOM 11137 N N . LEU B 1 388 ? 58.665 123.111 169.226 1.00 43.08 385 LEU B N 1
ATOM 11138 C CA . LEU B 1 388 ? 59.479 124.186 168.674 1.00 34.61 385 LEU B CA 1
ATOM 11139 C C . LEU B 1 388 ? 59.794 125.151 169.817 1.00 35.38 385 LEU B C 1
ATOM 11140 O O . LEU B 1 388 ? 58.979 126.019 170.135 1.00 38.18 385 LEU B O 1
ATOM 11145 N N . TYR B 1 389 ? 60.972 124.994 170.437 1.00 30.86 386 TYR B N 1
ATOM 11146 C CA . TYR B 1 389 ? 61.399 125.858 171.535 1.00 35.07 386 TYR B CA 1
ATOM 11147 C C . TYR B 1 389 ? 62.374 126.942 171.099 1.00 32.61 386 TYR B C 1
ATOM 11148 O O . TYR B 1 389 ? 62.642 127.868 171.873 1.00 31.55 386 TYR B O 1
ATOM 11157 N N . TYR B 1 390 ? 62.913 126.835 169.894 1.00 24.97 387 TYR B N 1
ATOM 11158 C CA . TYR B 1 390 ? 63.736 127.875 169.307 1.00 23.83 387 TYR B CA 1
ATOM 11159 C C . TYR B 1 390 ? 63.691 127.664 167.801 1.00 31.07 387 TYR B C 1
ATOM 11160 O O . TYR B 1 390 ? 63.186 126.645 167.318 1.00 30.13 387 TYR B O 1
ATOM 11169 N N . SER B 1 391 ? 64.191 128.646 167.059 1.00 25.73 388 SER B N 1
ATOM 11170 C CA . SER B 1 391 ? 64.138 128.551 165.609 1.00 30.54 388 SER B CA 1
ATOM 11171 C C . SER B 1 391 ? 65.414 127.908 165.076 1.00 30.03 388 SER B C 1
ATOM 11172 O O . SER B 1 391 ? 66.410 127.798 165.785 1.00 28.93 388 SER B O 1
ATOM 11175 N N . GLU B 1 392 ? 65.394 127.481 163.805 1.00 29.20 389 GLU B N 1
ATOM 11176 C CA . GLU B 1 392 ? 66.635 126.930 163.264 1.00 35.35 389 GLU B CA 1
ATOM 11177 C C . GLU B 1 392 ? 67.692 128.019 163.135 1.00 36.12 389 GLU B C 1
ATOM 11178 O O . GLU B 1 392 ? 68.857 127.793 163.482 1.00 34.12 389 GLU B O 1
ATOM 11184 N N . GLU B 1 393 ? 67.300 129.219 162.693 1.00 29.09 390 GLU B N 1
ATOM 11185 C CA . GLU B 1 393 ? 68.262 130.313 162.605 1.00 31.56 390 GLU B CA 1
ATOM 11186 C C . GLU B 1 393 ? 68.928 130.564 163.957 1.00 33.65 390 GLU B C 1
ATOM 11187 O O . GLU B 1 393 ? 70.149 130.772 164.047 1.00 28.22 390 GLU B O 1
ATOM 11193 N N . GLU B 1 394 ? 68.143 130.524 165.022 1.00 26.87 391 GLU B N 1
ATOM 11194 C CA . GLU B 1 394 ? 68.711 130.720 166.342 1.00 28.29 391 GLU B CA 1
ATOM 11195 C C . GLU B 1 394 ? 69.664 129.589 166.700 1.00 27.25 391 GLU B C 1
ATOM 11196 O O . GLU B 1 394 ? 70.747 129.831 167.238 1.00 29.63 391 GLU B O 1
ATOM 11202 N N . ARG B 1 395 ? 69.303 128.350 166.383 1.00 27.23 392 ARG B N 1
ATOM 11203 C CA . ARG B 1 395 ? 70.222 127.256 166.652 1.00 23.65 392 ARG B CA 1
ATOM 11204 C C . ARG B 1 395 ? 71.506 127.414 165.838 1.00 24.87 392 ARG B C 1
ATOM 11205 O O . ARG B 1 395 ? 72.603 127.161 166.347 1.00 30.12 392 ARG B O 1
ATOM 11213 N N . GLU B 1 396 ? 71.401 127.874 164.590 1.00 27.43 393 GLU B N 1
ATOM 11214 C CA . GLU B 1 396 ? 72.604 128.189 163.825 1.00 27.77 393 GLU B CA 1
ATOM 11215 C C . GLU B 1 396 ? 73.457 129.245 164.525 1.00 32.24 393 GLU B C 1
ATOM 11216 O O . GLU B 1 396 ? 74.692 129.151 164.528 1.00 30.00 393 GLU B O 1
ATOM 11222 N N . LYS B 1 397 ? 72.820 130.274 165.103 1.00 30.74 394 LYS B N 1
ATOM 11223 C CA . LYS B 1 397 ? 73.586 131.322 165.782 1.00 31.72 394 LYS B CA 1
ATOM 11224 C C . LYS B 1 397 ? 74.256 130.783 167.047 1.00 31.58 394 LYS B C 1
ATOM 11225 O O . LYS B 1 397 ? 75.439 131.051 167.295 1.00 34.55 394 LYS B O 1
ATOM 11231 N N . TYR B 1 398 ? 73.522 130.003 167.850 1.00 29.13 395 TYR B N 1
ATOM 11232 C CA . TYR B 1 398 ? 74.092 129.481 169.089 1.00 22.69 395 TYR B CA 1
ATOM 11233 C C . TYR B 1 398 ? 75.253 128.553 168.803 1.00 24.89 395 TYR B C 1
ATOM 11234 O O . TYR B 1 398 ? 76.307 128.661 169.439 1.00 27.00 395 TYR B O 1
ATOM 11243 N N . LEU B 1 399 ? 75.083 127.640 167.845 1.00 17.94 396 LEU B N 1
ATOM 11244 C CA . LEU B 1 399 ? 76.189 126.771 167.479 1.00 19.78 396 LEU B CA 1
ATOM 11245 C C . LEU B 1 399 ? 77.372 127.561 166.944 1.00 21.47 396 LEU B C 1
ATOM 11246 O O . LEU B 1 399 ? 78.526 127.206 167.197 1.00 22.67 396 LEU B O 1
ATOM 11251 N N . SER B 1 400 ? 77.104 128.630 166.201 1.00 27.29 397 SER B N 1
ATOM 11252 C CA . SER B 1 400 ? 78.183 129.457 165.674 1.00 23.06 397 SER B CA 1
ATOM 11253 C C . SER B 1 400 ? 78.961 130.007 166.863 1.00 24.62 397 SER B C 1
ATOM 11254 O O . SER B 1 400 ? 80.137 129.697 167.057 1.00 22.48 397 SER B O 1
ATOM 11265 N N . TYR B 1 402 ? 79.101 129.208 169.800 1.00 28.65 399 TYR B N 1
ATOM 11266 C CA . TYR B 1 402 ? 79.807 128.160 170.516 1.00 26.49 399 TYR B CA 1
ATOM 11267 C C . TYR B 1 402 ? 81.151 127.849 169.847 1.00 30.37 399 TYR B C 1
ATOM 11268 O O . TYR B 1 402 ? 82.211 127.967 170.476 1.00 33.64 399 TYR B O 1
ATOM 11277 N N . VAL B 1 403 ? 81.139 127.462 168.566 1.00 24.97 400 VAL B N 1
ATOM 11278 C CA . VAL B 1 403 ? 82.397 127.096 167.915 1.00 22.16 400 VAL B CA 1
ATOM 11279 C C . VAL B 1 403 ? 83.403 128.239 168.003 1.00 24.68 400 VAL B C 1
ATOM 11280 O O . VAL B 1 403 ? 84.600 128.013 168.185 1.00 24.28 400 VAL B O 1
ATOM 11284 N N . GLU B 1 404 ? 82.931 129.484 167.893 1.00 30.39 401 GLU B N 1
ATOM 11285 C CA . GLU B 1 404 ? 83.819 130.640 168.007 1.00 29.15 401 GLU B CA 1
ATOM 11286 C C . GLU B 1 404 ? 84.526 130.639 169.349 1.00 33.47 401 GLU B C 1
ATOM 11287 O O . GLU B 1 404 ? 85.754 130.515 169.421 1.00 31.44 401 GLU B O 1
ATOM 11293 N N . ALA B 1 405 ? 83.739 130.744 170.429 1.00 36.22 402 ALA B N 1
ATOM 11294 C CA . ALA B 1 405 ? 84.262 130.811 171.790 1.00 30.55 402 ALA B CA 1
ATOM 11295 C C . ALA B 1 405 ? 85.239 129.680 172.101 1.00 32.10 402 ALA B C 1
ATOM 11296 O O . ALA B 1 405 ? 86.255 129.895 172.775 1.00 35.41 402 ALA B O 1
ATOM 11298 N N . VAL B 1 406 ? 84.943 128.464 171.637 1.00 29.21 403 VAL B N 1
ATOM 11299 C CA . VAL B 1 406 ? 85.844 127.348 171.896 1.00 28.70 403 VAL B CA 1
ATOM 11300 C C . VAL B 1 406 ? 87.133 127.516 171.106 1.00 28.89 403 VAL B C 1
ATOM 11301 O O . VAL B 1 406 ? 88.235 127.427 171.657 1.00 34.48 403 VAL B O 1
ATOM 11305 N N . LYS B 1 407 ? 87.014 127.800 169.810 1.00 35.87 404 LYS B N 1
ATOM 11306 C CA . LYS B 1 407 ? 88.195 128.047 168.991 1.00 32.54 404 LYS B CA 1
ATOM 11307 C C . LYS B 1 407 ? 89.070 129.145 169.595 1.00 36.69 404 LYS B C 1
ATOM 11308 O O . LYS B 1 407 ? 90.299 129.066 169.548 1.00 38.01 404 LYS B O 1
ATOM 11314 N N . ASN B 1 408 ? 88.462 130.153 170.212 1.00 35.19 405 ASN B N 1
ATOM 11315 C CA . ASN B 1 408 ? 89.204 131.325 170.643 1.00 34.72 405 ASN B CA 1
ATOM 11316 C C . ASN B 1 408 ? 89.475 131.359 172.135 1.00 37.05 405 ASN B C 1
ATOM 11317 O O . ASN B 1 408 ? 90.017 132.353 172.626 1.00 40.94 405 ASN B O 1
ATOM 11322 N N . HIS B 1 409 ? 89.118 130.316 172.869 1.00 35.17 406 HIS B N 1
ATOM 11323 C CA . HIS B 1 409 ? 89.321 130.312 174.317 1.00 34.67 406 HIS B CA 1
ATOM 11324 C C . HIS B 1 409 ? 88.655 131.520 174.977 1.00 44.43 406 HIS B C 1
ATOM 11325 O O . HIS B 1 409 ? 89.234 132.162 175.860 1.00 51.63 406 HIS B O 1
ATOM 11332 N N . ASN B 1 410 ? 87.426 131.829 174.547 1.00 39.51 407 ASN B N 1
ATOM 11333 C CA . ASN B 1 410 ? 86.614 132.923 175.071 1.00 32.83 407 ASN B CA 1
ATOM 11334 C C . ASN B 1 410 ? 85.407 132.392 175.816 1.00 29.66 407 ASN B C 1
ATOM 11335 O O . ASN B 1 410 ? 85.057 131.214 175.718 1.00 28.68 407 ASN B O 1
ATOM 11340 N N . VAL B 1 411 ? 84.744 133.307 176.525 1.00 27.41 408 VAL B N 1
ATOM 11341 C CA . VAL B 1 411 ? 83.385 133.082 176.999 1.00 27.43 408 VAL B CA 1
ATOM 11342 C C . VAL B 1 411 ? 82.417 133.281 175.838 1.00 39.12 408 VAL B C 1
ATOM 11343 O O . VAL B 1 411 ? 82.818 133.657 174.728 1.00 37.05 408 VAL B O 1
ATOM 11347 N N . ILE B 1 412 ? 81.135 133.043 176.095 1.00 39.06 409 ILE B N 1
ATOM 11348 C CA . ILE B 1 412 ? 80.063 133.239 175.127 1.00 30.87 409 ILE B CA 1
ATOM 11349 C C . ILE B 1 412 ? 79.217 134.394 175.635 1.00 35.67 409 ILE B C 1
ATOM 11350 O O . ILE B 1 412 ? 78.742 134.368 176.775 1.00 39.90 409 ILE B O 1
ATOM 11355 N N . ASN B 1 413 ? 79.018 135.402 174.807 1.00 31.65 410 ASN B N 1
ATOM 11356 C CA . ASN B 1 413 ? 78.337 136.610 175.251 1.00 37.46 410 ASN B CA 1
ATOM 11357 C C . ASN B 1 413 ? 76.897 136.532 174.774 1.00 39.99 410 ASN B C 1
ATOM 11358 O O . ASN B 1 413 ? 76.595 136.887 173.634 1.00 41.22 410 ASN B O 1
ATOM 11363 N N . LEU B 1 414 ? 76.003 136.066 175.654 1.00 38.98 411 LEU B N 1
ATOM 11364 C CA . LEU B 1 414 ? 74.591 135.974 175.290 1.00 33.09 411 LEU B CA 1
ATOM 11365 C C . LEU B 1 414 ? 74.010 137.333 174.906 1.00 39.26 411 LEU B C 1
ATOM 11366 O O . LEU B 1 414 ? 73.050 137.379 174.126 1.00 36.76 411 LEU B O 1
ATOM 11371 N N . ASP B 1 415 ? 74.575 138.439 175.445 1.00 47.28 412 ASP B N 1
ATOM 11372 C CA . ASP B 1 415 ? 74.367 139.828 175.003 1.00 34.97 412 ASP B CA 1
ATOM 11373 C C . ASP B 1 415 ? 74.052 139.943 173.524 1.00 36.67 412 ASP B C 1
ATOM 11374 O O . ASP B 1 415 ? 73.098 140.623 173.137 1.00 31.74 412 ASP B O 1
ATOM 11379 N N . ASP B 1 416 ? 74.912 139.315 172.706 1.00 32.24 413 ASP B N 1
ATOM 11380 C CA . ASP B 1 416 ? 74.905 139.370 171.252 1.00 31.28 413 ASP B CA 1
ATOM 11381 C C . ASP B 1 416 ? 73.510 139.239 170.668 1.00 37.32 413 ASP B C 1
ATOM 11382 O O . ASP B 1 416 ? 73.195 139.831 169.630 1.00 45.19 413 ASP B O 1
ATOM 11387 N N . LEU B 1 417 ? 72.678 138.431 171.309 1.00 38.19 414 LEU B N 1
ATOM 11388 C CA . LEU B 1 417 ? 71.339 138.171 170.822 1.00 38.26 414 LEU B CA 1
ATOM 11389 C C . LEU B 1 417 ? 70.295 138.981 171.561 1.00 39.59 414 LEU B C 1
ATOM 11390 O O . LEU B 1 417 ? 69.101 138.756 171.355 1.00 48.63 414 LEU B O 1
ATOM 11395 N N . GLU B 1 418 ? 70.709 139.927 172.404 1.00 34.16 415 GLU B N 1
ATOM 11396 C CA . GLU B 1 418 ? 69.728 140.673 173.175 1.00 42.00 415 GLU B CA 1
ATOM 11397 C C . GLU B 1 418 ? 68.756 141.404 172.261 1.00 45.70 415 GLU B C 1
ATOM 11398 O O . GLU B 1 418 ? 67.538 141.234 172.379 1.00 48.75 415 GLU B O 1
ATOM 11404 N N . SER B 1 419 ? 69.278 142.208 171.329 1.00 45.05 416 SER B N 1
ATOM 11405 C CA . SER B 1 419 ? 68.410 142.974 170.436 1.00 48.26 416 SER B CA 1
ATOM 11406 C C . SER B 1 419 ? 67.553 142.074 169.552 1.00 49.64 416 SER B C 1
ATOM 11407 O O . SER B 1 419 ? 66.422 142.443 169.207 1.00 41.82 416 SER B O 1
ATOM 11410 N N . HIS B 1 420 ? 68.079 140.914 169.150 1.00 47.73 417 HIS B N 1
ATOM 11411 C CA . HIS B 1 420 ? 67.257 139.937 168.442 1.00 42.53 417 HIS B CA 1
ATOM 11412 C C . HIS B 1 420 ? 65.948 139.695 169.182 1.00 46.09 417 HIS B C 1
ATOM 11413 O O . HIS B 1 420 ? 64.857 139.845 168.621 1.00 45.49 417 HIS B O 1
ATOM 11420 N N . TYR B 1 421 ? 66.047 139.352 170.464 1.00 44.04 418 TYR B N 1
ATOM 11421 C CA . TYR B 1 421 ? 64.863 139.009 171.234 1.00 43.67 418 TYR B CA 1
ATOM 11422 C C . TYR B 1 421 ? 64.022 140.243 171.577 1.00 42.56 418 TYR B C 1
ATOM 11423 O O . TYR B 1 421 ? 62.794 140.138 171.675 1.00 44.46 418 TYR B O 1
ATOM 11432 N N . GLN B 1 422 ? 64.647 141.416 171.733 1.00 42.78 419 GLN B N 1
ATOM 11433 C CA . GLN B 1 422 ? 63.902 142.630 172.079 1.00 45.85 419 GLN B CA 1
ATOM 11434 C C . GLN B 1 422 ? 63.044 143.120 170.913 1.00 52.51 419 GLN B C 1
ATOM 11435 O O . GLN B 1 422 ? 61.866 143.458 171.093 1.00 54.28 419 GLN B O 1
ATOM 11441 N N . LYS B 1 423 ? 63.625 143.181 169.710 1.00 51.90 420 LYS B N 1
ATOM 11442 C CA . LYS B 1 423 ? 62.899 143.663 168.540 1.00 57.38 420 LYS B CA 1
ATOM 11443 C C . LYS B 1 423 ? 61.850 142.669 168.058 1.00 56.22 420 LYS B C 1
ATOM 11444 O O . LYS B 1 423 ? 60.956 143.047 167.294 1.00 59.36 420 LYS B O 1
ATOM 11458 N N . ASP B 1 425 ? 58.868 140.366 167.031 1.00 79.35 422 ASP B N 1
ATOM 11459 C CA . ASP B 1 425 ? 57.413 140.160 167.042 1.00 88.17 422 ASP B CA 1
ATOM 11460 C C . ASP B 1 425 ? 56.766 140.942 168.179 1.00 101.89 422 ASP B C 1
ATOM 11461 O O . ASP B 1 425 ? 56.389 140.362 169.202 1.00 102.77 422 ASP B O 1
ATOM 11466 N N . LEU B 1 426 ? 56.705 142.274 168.053 1.00 104.33 423 LEU B N 1
ATOM 11467 C CA . LEU B 1 426 ? 56.032 143.110 169.052 1.00 103.74 423 LEU B CA 1
ATOM 11468 C C . LEU B 1 426 ? 54.532 143.161 168.745 1.00 114.94 423 LEU B C 1
ATOM 11469 O O . LEU B 1 426 ? 53.922 144.219 168.583 1.00 118.51 423 LEU B O 1
ATOM 11474 N N . GLU B 1 427 ? 53.936 141.962 168.677 1.00 120.09 424 GLU B N 1
ATOM 11475 C CA . GLU B 1 427 ? 52.564 141.794 168.199 1.00 120.56 424 GLU B CA 1
ATOM 11476 C C . GLU B 1 427 ? 51.685 140.977 169.156 1.00 122.81 424 GLU B C 1
ATOM 11477 O O . GLU B 1 427 ? 51.030 141.558 170.032 1.00 114.13 424 GLU B O 1
ATOM 11483 N N . LYS B 1 428 ? 51.641 139.642 168.987 1.00 117.93 425 LYS B N 1
ATOM 11484 C CA . LYS B 1 428 ? 50.780 138.755 169.778 1.00 110.85 425 LYS B CA 1
ATOM 11485 C C . LYS B 1 428 ? 51.017 138.930 171.279 1.00 115.92 425 LYS B C 1
ATOM 11486 O O . LYS B 1 428 ? 52.093 138.581 171.778 1.00 121.91 425 LYS B O 1
ATOM 11488 N N . LYS B 1 429 ? 50.008 139.430 172.006 1.00 102.55 426 LYS B N 1
ATOM 11489 C CA . LYS B 1 429 ? 50.234 140.067 173.305 1.00 97.27 426 LYS B CA 1
ATOM 11490 C C . LYS B 1 429 ? 50.608 139.051 174.384 1.00 91.83 426 LYS B C 1
ATOM 11491 O O . LYS B 1 429 ? 49.892 138.069 174.602 1.00 95.23 426 LYS B O 1
ATOM 11497 N N . SER B 1 430 ? 51.716 139.325 175.088 1.00 91.97 427 SER B N 1
ATOM 11498 C CA . SER B 1 430 ? 52.359 138.371 175.994 1.00 93.87 427 SER B CA 1
ATOM 11499 C C . SER B 1 430 ? 51.830 138.487 177.417 1.00 94.48 427 SER B C 1
ATOM 11500 O O . SER B 1 430 ? 51.577 139.592 177.911 1.00 93.05 427 SER B O 1
ATOM 11503 N N . GLU B 1 431 ? 51.719 137.333 178.094 1.00 83.99 428 GLU B N 1
ATOM 11504 C CA . GLU B 1 431 ? 51.005 137.248 179.361 1.00 87.21 428 GLU B CA 1
ATOM 11505 C C . GLU B 1 431 ? 51.833 136.758 180.549 1.00 79.37 428 GLU B C 1
ATOM 11506 O O . GLU B 1 431 ? 51.265 136.571 181.635 1.00 71.60 428 GLU B O 1
ATOM 11512 N N . LEU B 1 432 ? 53.144 136.562 180.387 1.00 80.20 429 LEU B N 1
ATOM 11513 C CA . LEU B 1 432 ? 54.068 136.394 181.510 1.00 71.84 429 LEU B CA 1
ATOM 11514 C C . LEU B 1 432 ? 53.810 137.425 182.614 1.00 69.00 429 LEU B C 1
ATOM 11515 O O . LEU B 1 432 ? 53.926 138.637 182.395 1.00 71.34 429 LEU B O 1
ATOM 11520 N N . GLN B 1 433 ? 53.419 136.945 183.799 1.00 61.62 430 GLN B N 1
ATOM 11521 C CA . GLN B 1 433 ? 53.200 137.834 184.938 1.00 49.82 430 GLN B CA 1
ATOM 11522 C C . GLN B 1 433 ? 54.505 138.178 185.640 1.00 53.74 430 GLN B C 1
ATOM 11523 O O . GLN B 1 433 ? 54.677 139.305 186.116 1.00 55.78 430 GLN B O 1
ATOM 11529 N N . GLY B 1 434 ? 55.417 137.222 185.759 1.00 55.39 431 GLY B N 1
ATOM 11530 C CA . GLY B 1 434 ? 56.644 137.512 186.470 1.00 55.74 431 GLY B CA 1
ATOM 11531 C C . GLY B 1 434 ? 57.502 136.288 186.681 1.00 53.43 431 GLY B C 1
ATOM 11532 O O . GLY B 1 434 ? 57.105 135.147 186.404 1.00 42.84 431 GLY B O 1
ATOM 11533 N N . LEU B 1 435 ? 58.693 136.562 187.218 1.00 48.75 432 LEU B N 1
ATOM 11534 C CA . LEU B 1 435 ? 59.768 135.601 187.367 1.00 43.65 432 LEU B CA 1
ATOM 11535 C C . LEU B 1 435 ? 60.265 135.609 188.797 1.00 38.13 432 LEU B C 1
ATOM 11536 O O . LEU B 1 435 ? 60.184 136.624 189.485 1.00 48.20 432 LEU B O 1
ATOM 11541 N N . GLU B 1 436 ? 60.801 134.480 189.230 1.00 34.57 433 GLU B N 1
ATOM 11542 C CA . GLU B 1 436 ? 61.600 134.412 190.448 1.00 33.19 433 GLU B CA 1
ATOM 11543 C C . GLU B 1 436 ? 62.940 133.840 190.035 1.00 32.69 433 GLU B C 1
ATOM 11544 O O . GLU B 1 436 ? 63.023 132.667 189.671 1.00 39.91 433 GLU B O 1
ATOM 11550 N N . LEU B 1 437 ? 63.976 134.665 190.035 1.00 32.47 434 LEU B N 1
ATOM 11551 C CA . LEU B 1 437 ? 65.305 134.206 189.665 1.00 26.46 434 LEU B CA 1
ATOM 11552 C C . LEU B 1 437 ? 66.106 133.862 190.918 1.00 32.60 434 LEU B C 1
ATOM 11553 O O . LEU B 1 437 ? 65.836 134.375 192.011 1.00 26.44 434 LEU B O 1
ATOM 11558 N N . PHE B 1 438 ? 67.074 132.952 190.746 1.00 31.95 435 PHE B N 1
ATOM 11559 C CA . PHE B 1 438 ? 67.891 132.406 191.827 1.00 24.50 435 PHE B CA 1
ATOM 11560 C C . PHE B 1 438 ? 69.351 132.702 191.522 1.00 30.85 435 PHE B C 1
ATOM 11561 O O . PHE B 1 438 ? 69.918 132.130 190.584 1.00 26.75 435 PHE B O 1
ATOM 11569 N N . LEU B 1 439 ? 69.970 133.556 192.343 1.00 33.89 436 LEU B N 1
ATOM 11570 C CA . LEU B 1 439 ? 71.282 134.120 192.053 1.00 32.71 436 LEU B CA 1
ATOM 11571 C C . LEU B 1 439 ? 72.251 133.876 193.205 1.00 33.59 436 LEU B C 1
ATOM 11572 O O . LEU B 1 439 ? 71.922 134.159 194.362 1.00 36.36 436 LEU B O 1
ATOM 11577 N N . ASN B 1 440 ? 73.445 133.362 192.879 1.00 39.59 437 ASN B N 1
ATOM 11578 C CA . ASN B 1 440 ? 74.577 133.249 193.805 1.00 43.81 437 ASN B CA 1
ATOM 11579 C C . ASN B 1 440 ? 75.386 134.553 193.812 1.00 44.04 437 ASN B C 1
ATOM 11580 O O . ASN B 1 440 ? 75.431 135.274 192.811 1.00 47.61 437 ASN B O 1
ATOM 11585 N N . LEU B 1 441 ? 76.051 134.843 194.940 1.00 45.88 438 LEU B N 1
ATOM 11586 C CA . LEU B 1 441 ? 76.899 136.031 195.075 1.00 41.11 438 LEU B CA 1
ATOM 11587 C C . LEU B 1 441 ? 78.357 135.650 195.279 1.00 35.40 438 LEU B C 1
ATOM 11588 O O . LEU B 1 441 ? 78.704 135.047 196.303 1.00 40.29 438 LEU B O 1
ATOM 11593 N N . ALA B 1 442 ? 79.216 136.047 194.333 1.00 26.35 439 ALA B N 1
ATOM 11594 C CA . ALA B 1 442 ? 80.646 135.761 194.427 1.00 40.83 439 ALA B CA 1
ATOM 11595 C C . ALA B 1 442 ? 81.450 136.961 193.926 1.00 41.43 439 ALA B C 1
ATOM 11596 O O . ALA B 1 442 ? 80.895 138.003 193.574 1.00 52.49 439 ALA B O 1
ATOM 11598 N N . LYS B 1 443 ? 82.776 136.826 193.930 1.00 37.43 440 LYS B N 1
ATOM 11599 C CA . LYS B 1 443 ? 83.678 137.838 193.403 1.00 40.21 440 LYS B CA 1
ATOM 11600 C C . LYS B 1 443 ? 84.497 137.234 192.269 1.00 48.89 440 LYS B C 1
ATOM 11601 O O . LYS B 1 443 ? 84.731 136.021 192.216 1.00 52.36 440 LYS B O 1
ATOM 11607 N N . GLU B 1 444 ? 84.927 138.083 191.348 1.00 46.78 441 GLU B N 1
ATOM 11608 C CA . GLU B 1 444 ? 85.948 137.676 190.400 1.00 50.67 441 GLU B CA 1
ATOM 11609 C C . GLU B 1 444 ? 86.697 138.930 190.022 1.00 60.55 441 GLU B C 1
ATOM 11610 O O . GLU B 1 444 ? 86.071 139.974 189.799 1.00 51.64 441 GLU B O 1
ATOM 11616 N N . TYR B 1 445 ? 88.022 138.811 189.931 1.00 59.57 442 TYR B N 1
ATOM 11617 C CA . TYR B 1 445 ? 88.886 139.963 189.720 1.00 67.08 442 TYR B CA 1
ATOM 11618 C C . TYR B 1 445 ? 88.377 141.112 190.582 1.00 69.36 442 TYR B C 1
ATOM 11619 O O . TYR B 1 445 ? 87.771 142.065 190.095 1.00 67.40 442 TYR B O 1
ATOM 11628 N N . GLU B 1 446 ? 88.532 140.937 191.895 1.00 65.16 443 GLU B N 1
ATOM 11629 C CA . GLU B 1 446 ? 88.267 141.924 192.946 1.00 61.99 443 GLU B CA 1
ATOM 11630 C C . GLU B 1 446 ? 86.809 142.387 193.079 1.00 61.88 443 GLU B C 1
ATOM 11631 O O . GLU B 1 446 ? 86.391 142.702 194.203 1.00 69.24 443 GLU B O 1
ATOM 11637 N N . LYS B 1 447 ? 86.015 142.425 191.992 1.00 59.22 444 LYS B N 1
ATOM 11638 C CA . LYS B 1 447 ? 84.696 143.064 192.026 1.00 55.91 444 LYS B CA 1
ATOM 11639 C C . LYS B 1 447 ? 83.546 142.069 192.216 1.00 53.92 444 LYS B C 1
ATOM 11640 O O . LYS B 1 447 ? 83.638 140.897 191.836 1.00 48.89 444 LYS B O 1
ATOM 11646 N N . ASP B 1 448 ? 82.437 142.571 192.785 1.00 53.67 445 ASP B N 1
ATOM 11647 C CA . ASP B 1 448 ? 81.293 141.729 193.144 1.00 43.63 445 ASP B CA 1
ATOM 11648 C C . ASP B 1 448 ? 80.430 141.396 191.926 1.00 51.34 445 ASP B C 1
ATOM 11649 O O . ASP B 1 448 ? 80.095 142.283 191.135 1.00 51.11 445 ASP B O 1
ATOM 11654 N N . ILE B 1 449 ? 80.033 140.116 191.793 1.00 56.01 446 ILE B N 1
ATOM 11655 C CA . ILE B 1 449 ? 79.234 139.649 190.659 1.00 46.00 446 ILE B CA 1
ATOM 11656 C C . ILE B 1 449 ? 78.094 138.726 191.088 1.00 41.50 446 ILE B C 1
ATOM 11657 O O . ILE B 1 449 ? 78.093 138.146 192.179 1.00 35.82 446 ILE B O 1
ATOM 11662 N N . PHE B 1 450 ? 77.114 138.595 190.188 1.00 44.72 447 PHE B N 1
ATOM 11663 C CA . PHE B 1 450 ? 76.058 137.591 190.277 1.00 36.18 447 PHE B CA 1
ATOM 11664 C C . PHE B 1 450 ? 76.382 136.371 189.416 1.00 37.94 447 PHE B C 1
ATOM 11665 O O . PHE B 1 450 ? 76.839 136.492 188.269 1.00 30.01 447 PHE B O 1
ATOM 11673 N N . ILE B 1 451 ? 76.132 135.189 189.969 1.00 40.36 448 ILE B N 1
ATOM 11674 C CA . ILE B 1 451 ? 76.164 133.957 189.198 1.00 40.01 448 ILE B CA 1
ATOM 11675 C C . ILE B 1 451 ? 74.760 133.375 189.219 1.00 40.21 448 ILE B C 1
ATOM 11676 O O . ILE B 1 451 ? 74.207 133.131 190.301 1.00 32.08 448 ILE B O 1
ATOM 11681 N N . LEU B 1 452 ? 74.154 133.232 188.027 1.00 38.21 449 LEU B N 1
ATOM 11682 C CA . LEU B 1 452 ? 72.832 132.624 187.939 1.00 37.76 449 LEU B CA 1
ATOM 11683 C C . LEU B 1 452 ? 72.873 131.213 188.492 1.00 49.05 449 LEU B C 1
ATOM 11684 O O . LEU B 1 452 ? 73.853 130.478 188.308 1.00 53.57 449 LEU B O 1
ATOM 11689 N N . GLY B 1 453 ? 71.797 130.836 189.174 1.00 42.85 450 GLY B N 1
ATOM 11690 C CA . GLY B 1 453 ? 71.689 129.484 189.670 1.00 52.35 450 GLY B CA 1
ATOM 11691 C C . GLY B 1 453 ? 71.752 128.495 188.527 1.00 55.51 450 GLY B C 1
ATOM 11692 O O . GLY B 1 453 ? 71.607 128.878 187.360 1.00 65.36 450 GLY B O 1
ATOM 11693 N N . ASP B 1 454 ? 72.014 127.226 188.833 1.00 61.02 451 ASP B N 1
ATOM 11694 C CA . ASP B 1 454 ? 71.757 126.207 187.828 1.00 56.98 451 ASP B CA 1
ATOM 11695 C C . ASP B 1 454 ? 70.260 125.974 187.694 1.00 55.99 451 ASP B C 1
ATOM 11696 O O . ASP B 1 454 ? 69.773 125.637 186.607 1.00 49.40 451 ASP B O 1
ATOM 11701 N N . ILE B 1 455 ? 69.527 126.204 188.788 1.00 61.13 452 ILE B N 1
ATOM 11702 C CA . ILE B 1 455 ? 68.067 126.201 188.817 1.00 58.43 452 ILE B CA 1
ATOM 11703 C C . ILE B 1 455 ? 67.478 127.331 187.978 1.00 53.29 452 ILE B C 1
ATOM 11704 O O . ILE B 1 455 ? 66.329 127.236 187.529 1.00 42.82 452 ILE B O 1
ATOM 11709 N N . VAL B 1 456 ? 68.251 128.404 187.763 1.00 48.69 453 VAL B N 1
ATOM 11710 C CA . VAL B 1 456 ? 67.853 129.627 187.065 1.00 43.27 453 VAL B CA 1
ATOM 11711 C C . VAL B 1 456 ? 66.667 130.282 187.758 1.00 38.73 453 VAL B C 1
ATOM 11712 O O . VAL B 1 456 ? 66.794 131.352 188.365 1.00 32.62 453 VAL B O 1
ATOM 11716 N N . GLY B 1 457 ? 65.513 129.660 187.649 1.00 37.18 454 GLY B N 1
ATOM 11717 C CA . GLY B 1 457 ? 64.306 130.195 188.227 1.00 34.67 454 GLY B CA 1
ATOM 11718 C C . GLY B 1 457 ? 63.112 129.665 187.469 1.00 33.24 454 GLY B C 1
ATOM 11719 O O . GLY B 1 457 ? 63.217 128.728 186.689 1.00 38.86 454 GLY B O 1
ATOM 11720 N N . ASN B 1 458 ? 61.976 130.298 187.705 1.00 31.73 455 ASN B N 1
ATOM 11721 C CA . ASN B 1 458 ? 60.727 129.881 187.098 1.00 34.63 455 ASN B CA 1
ATOM 11722 C C . ASN B 1 458 ? 59.768 131.063 187.112 1.00 36.34 455 ASN B C 1
ATOM 11723 O O . ASN B 1 458 ? 60.142 132.190 187.457 1.00 37.98 455 ASN B O 1
ATOM 11728 N N . ASN B 1 459 ? 58.511 130.794 186.766 1.00 32.51 456 ASN B N 1
ATOM 11729 C CA . ASN B 1 459 ? 57.484 131.816 186.649 1.00 29.85 456 ASN B CA 1
ATOM 11730 C C . ASN B 1 459 ? 56.401 131.659 187.710 1.00 30.38 456 ASN B C 1
ATOM 11731 O O . ASN B 1 459 ? 55.261 132.068 187.488 1.00 35.97 456 ASN B O 1
ATOM 11736 N N . ASN B 1 460 ? 56.743 131.072 188.866 1.00 29.01 457 ASN B N 1
ATOM 11737 C CA . ASN B 1 460 ? 55.788 130.763 189.937 1.00 26.55 457 ASN B CA 1
ATOM 11738 C C . ASN B 1 460 ? 55.931 131.772 191.077 1.00 41.96 457 ASN B C 1
ATOM 11739 O O . ASN B 1 460 ? 56.710 131.564 192.014 1.00 43.20 457 ASN B O 1
ATOM 11744 N N . LEU B 1 461 ? 55.138 132.851 191.024 1.00 42.14 458 LEU B N 1
ATOM 11745 C CA . LEU B 1 461 ? 55.297 133.953 191.975 1.00 36.30 458 LEU B CA 1
ATOM 11746 C C . LEU B 1 461 ? 54.861 133.559 193.377 1.00 40.04 458 LEU B C 1
ATOM 11747 O O . LEU B 1 461 ? 53.733 133.100 193.589 1.00 42.45 458 LEU B O 1
ATOM 11752 N N . GLY B 1 462 ? 55.750 133.806 194.343 1.00 42.83 459 GLY B N 1
ATOM 11753 C CA . GLY B 1 462 ? 55.561 133.414 195.718 1.00 40.34 459 GLY B CA 1
ATOM 11754 C C . GLY B 1 462 ? 56.163 132.078 196.064 1.00 41.65 459 GLY B C 1
ATOM 11755 O O . GLY B 1 462 ? 56.195 131.721 197.247 1.00 46.01 459 GLY B O 1
ATOM 11756 N N . GLY B 1 463 ? 56.654 131.334 195.072 1.00 37.78 460 GLY B N 1
ATOM 11757 C CA . GLY B 1 463 ? 57.020 129.953 195.314 1.00 37.17 460 GLY B CA 1
ATOM 11758 C C . GLY B 1 463 ? 58.182 129.792 196.268 1.00 40.92 460 GLY B C 1
ATOM 11759 O O . GLY B 1 463 ? 58.221 128.832 197.041 1.00 39.34 460 GLY B O 1
ATOM 11760 N N . ALA B 1 464 ? 59.144 130.718 196.231 1.00 45.29 461 ALA B N 1
ATOM 11761 C CA . ALA B 1 464 ? 60.355 130.558 197.029 1.00 43.12 461 ALA B CA 1
ATOM 11762 C C . ALA B 1 464 ? 60.176 131.017 198.467 1.00 43.37 461 ALA B C 1
ATOM 11763 O O . ALA B 1 464 ? 61.041 130.740 199.300 1.00 48.59 461 ALA B O 1
ATOM 11765 N N . SER B 1 465 ? 59.048 131.652 198.774 1.00 44.83 462 SER B N 1
ATOM 11766 C CA . SER B 1 465 ? 58.802 132.312 200.039 1.00 35.18 462 SER B CA 1
ATOM 11767 C C . SER B 1 465 ? 57.572 131.799 200.777 1.00 40.41 462 SER B C 1
ATOM 11768 O O . SER B 1 465 ? 57.290 132.271 201.880 1.00 48.36 462 SER B O 1
ATOM 11771 N N . GLY B 1 466 ? 56.817 130.867 200.208 1.00 40.39 463 GLY B N 1
ATOM 11772 C CA . GLY B 1 466 ? 55.607 130.420 200.880 1.00 40.50 463 GLY B CA 1
ATOM 11773 C C . GLY B 1 466 ? 55.825 129.407 201.987 1.00 39.44 463 GLY B C 1
ATOM 11774 O O . GLY B 1 466 ? 54.954 129.242 202.846 1.00 39.06 463 GLY B O 1
ATOM 11775 N N . ARG B 1 467 ? 56.946 128.689 201.968 1.00 42.08 464 ARG B N 1
ATOM 11776 C CA . ARG B 1 467 ? 57.304 127.883 203.127 1.00 41.23 464 ARG B CA 1
ATOM 11777 C C . ARG B 1 467 ? 57.523 128.778 204.355 1.00 57.42 464 ARG B C 1
ATOM 11778 O O . ARG B 1 467 ? 57.221 128.376 205.489 1.00 54.16 464 ARG B O 1
ATOM 11786 N N . PHE B 1 468 ? 57.970 130.022 204.139 1.00 53.32 465 PHE B N 1
ATOM 11787 C CA . PHE B 1 468 ? 58.386 130.924 205.207 1.00 47.65 465 PHE B CA 1
ATOM 11788 C C . PHE B 1 468 ? 57.294 131.874 205.680 1.00 44.94 465 PHE B C 1
ATOM 11789 O O . PHE B 1 468 ? 57.277 132.222 206.864 1.00 45.36 465 PHE B O 1
ATOM 11797 N N . SER B 1 469 ? 56.386 132.288 204.791 1.00 40.68 466 SER B N 1
ATOM 11798 C CA . SER B 1 469 ? 55.318 133.240 205.089 1.00 44.38 466 SER B CA 1
ATOM 11799 C C . SER B 1 469 ? 54.752 133.123 206.503 1.00 52.21 466 SER B C 1
ATOM 11800 O O . SER B 1 469 ? 54.493 134.137 207.157 1.00 55.84 466 SER B O 1
ATOM 11803 N N . ALA B 1 470 ? 54.568 131.903 206.994 1.00 59.06 467 ALA B N 1
ATOM 11804 C CA . ALA B 1 470 ? 53.896 131.711 208.273 1.00 56.81 467 ALA B CA 1
ATOM 11805 C C . ALA B 1 470 ? 54.805 131.907 209.476 1.00 51.74 467 ALA B C 1
ATOM 11806 O O . ALA B 1 470 ? 54.335 131.743 210.604 1.00 50.85 467 ALA B O 1
ATOM 11808 N N . LEU B 1 471 ? 56.077 132.251 209.278 1.00 55.41 468 LEU B N 1
ATOM 11809 C CA . LEU B 1 471 ? 57.041 132.202 210.373 1.00 57.74 468 LEU B CA 1
ATOM 11810 C C . LEU B 1 471 ? 57.208 133.529 211.103 1.00 55.43 468 LEU B C 1
ATOM 11811 O O . LEU B 1 471 ? 57.791 133.550 212.193 1.00 60.06 468 LEU B O 1
ATOM 11816 N N . SER B 1 472 ? 56.727 134.621 210.541 1.00 51.90 469 SER B N 1
ATOM 11817 C CA . SER B 1 472 ? 56.783 135.905 211.224 1.00 56.78 469 SER B CA 1
ATOM 11818 C C . SER B 1 472 ? 55.885 136.885 210.480 1.00 58.88 469 SER B C 1
ATOM 11819 O O . SER B 1 472 ? 55.783 136.811 209.250 1.00 56.96 469 SER B O 1
ATOM 11822 N N . PRO B 1 473 ? 55.220 137.807 211.177 1.00 68.98 470 PRO B N 1
ATOM 11823 C CA . PRO B 1 473 ? 54.364 138.785 210.474 1.00 59.54 470 PRO B CA 1
ATOM 11824 C C . PRO B 1 473 ? 55.073 139.519 209.346 1.00 53.35 470 PRO B C 1
ATOM 11825 O O . PRO B 1 473 ? 54.425 139.933 208.375 1.00 45.71 470 PRO B O 1
ATOM 11829 N N . GLU B 1 474 ? 56.394 139.686 209.442 1.00 55.78 471 GLU B N 1
ATOM 11830 C CA . GLU B 1 474 ? 57.142 140.358 208.384 1.00 54.61 471 GLU B CA 1
ATOM 11831 C C . GLU B 1 474 ? 57.317 139.455 207.166 1.00 58.27 471 GLU B C 1
ATOM 11832 O O . GLU B 1 474 ? 57.376 139.945 206.029 1.00 48.49 471 GLU B O 1
ATOM 11838 N N . LEU B 1 475 ? 57.412 138.139 207.384 1.00 59.33 472 LEU B N 1
ATOM 11839 C CA . LEU B 1 475 ? 57.414 137.216 206.259 1.00 48.33 472 LEU B CA 1
ATOM 11840 C C . LEU B 1 475 ? 56.033 137.123 205.636 1.00 49.89 472 LEU B C 1
ATOM 11841 O O . LEU B 1 475 ? 55.908 137.118 204.407 1.00 51.37 472 LEU B O 1
ATOM 11846 N N . THR B 1 476 ? 54.986 137.068 206.463 1.00 42.81 473 THR B N 1
ATOM 11847 C CA . THR B 1 476 ? 53.645 137.070 205.905 1.00 41.09 473 THR B CA 1
ATOM 11848 C C . THR B 1 476 ? 53.408 138.343 205.112 1.00 43.50 473 THR B C 1
ATOM 11849 O O . THR B 1 476 ? 52.700 138.332 204.100 1.00 47.81 473 THR B O 1
ATOM 11853 N N . SER B 1 477 ? 54.048 139.431 205.512 1.00 48.75 474 SER B N 1
ATOM 11854 C CA . SER B 1 477 ? 53.910 140.676 204.769 1.00 52.99 474 SER B CA 1
ATOM 11855 C C . SER B 1 477 ? 54.650 140.595 203.440 1.00 45.25 474 SER B C 1
ATOM 11856 O O . SER B 1 477 ? 54.137 141.032 202.403 1.00 45.22 474 SER B O 1
ATOM 11859 N N . TYR B 1 478 ? 55.857 140.032 203.462 1.00 51.19 475 TYR B N 1
ATOM 11860 C CA . TYR B 1 478 ? 56.629 139.872 202.238 1.00 48.45 475 TYR B CA 1
ATOM 11861 C C . TYR B 1 478 ? 55.885 139.000 201.241 1.00 51.76 475 TYR B C 1
ATOM 11862 O O . TYR B 1 478 ? 55.774 139.341 200.058 1.00 50.49 475 TYR B O 1
ATOM 11871 N N . HIS B 1 479 ? 55.355 137.867 201.713 1.00 50.78 476 HIS B N 1
ATOM 11872 C CA . HIS B 1 479 ? 54.732 136.907 200.813 1.00 47.61 476 HIS B CA 1
ATOM 11873 C C . HIS B 1 479 ? 53.431 137.439 200.226 1.00 49.45 476 HIS B C 1
ATOM 11874 O O . HIS B 1 479 ? 53.091 137.114 199.081 1.00 53.43 476 HIS B O 1
ATOM 11881 N N . ARG B 1 480 ? 52.693 138.250 200.984 1.00 48.00 477 ARG B N 1
ATOM 11882 C CA . ARG B 1 480 ? 51.468 138.820 200.445 1.00 50.94 477 ARG B CA 1
ATOM 11883 C C . ARG B 1 480 ? 51.768 139.757 199.291 1.00 51.09 477 ARG B C 1
ATOM 11884 O O . ARG B 1 480 ? 51.061 139.738 198.280 1.00 60.61 477 ARG B O 1
ATOM 11892 N N . THR B 1 481 ? 52.828 140.561 199.406 1.00 47.16 478 THR B N 1
ATOM 11893 C CA . THR B 1 481 ? 53.102 141.556 198.371 1.00 58.35 478 THR B CA 1
ATOM 11894 C C . THR B 1 481 ? 53.518 140.906 197.053 1.00 56.30 478 THR B C 1
ATOM 11895 O O . THR B 1 481 ? 53.198 141.433 195.979 1.00 53.01 478 THR B O 1
ATOM 11899 N N . ILE B 1 482 ? 54.219 139.769 197.112 1.00 59.23 479 ILE B N 1
ATOM 11900 C CA . ILE B 1 482 ? 54.607 139.063 195.891 1.00 56.04 479 ILE B CA 1
ATOM 11901 C C . ILE B 1 482 ? 53.383 138.439 195.235 1.00 49.67 479 ILE B C 1
ATOM 11902 O O . ILE B 1 482 ? 53.073 138.704 194.066 1.00 48.89 479 ILE B O 1
ATOM 11907 N N . VAL B 1 483 ? 52.661 137.612 195.993 1.00 46.39 480 VAL B N 1
ATOM 11908 C CA . VAL B 1 483 ? 51.461 136.958 195.495 1.00 48.01 480 VAL B CA 1
ATOM 11909 C C . VAL B 1 483 ? 50.375 137.977 195.150 1.00 49.77 480 VAL B C 1
ATOM 11910 O O . VAL B 1 483 ? 49.443 137.670 194.391 1.00 44.36 480 VAL B O 1
ATOM 11914 N N . ASP B 1 484 ? 50.520 139.212 195.635 1.00 49.52 481 ASP B N 1
ATOM 11915 C CA . ASP B 1 484 ? 49.490 140.231 195.439 1.00 56.25 481 ASP B CA 1
ATOM 11916 C C . ASP B 1 484 ? 49.227 140.495 193.965 1.00 56.97 481 ASP B C 1
ATOM 11917 O O . ASP B 1 484 ? 48.068 140.586 193.536 1.00 47.73 481 ASP B O 1
ATOM 11922 N N . SER B 1 485 ? 50.302 140.664 193.186 1.00 48.02 482 SER B N 1
ATOM 11923 C CA . SER B 1 485 ? 50.183 140.915 191.754 1.00 50.56 482 SER B CA 1
ATOM 11924 C C . SER B 1 485 ? 49.200 139.950 191.083 1.00 50.64 482 SER B C 1
ATOM 11925 O O . SER B 1 485 ? 48.260 140.372 190.396 1.00 46.94 482 SER B O 1
ATOM 11928 N N . VAL B 1 486 ? 49.397 138.645 191.302 1.00 42.08 483 VAL B N 1
ATOM 11929 C CA . VAL B 1 486 ? 48.602 137.609 190.647 1.00 43.25 483 VAL B CA 1
ATOM 11930 C C . VAL B 1 486 ? 47.148 137.649 191.122 1.00 43.06 483 VAL B C 1
ATOM 11931 O O . VAL B 1 486 ? 46.208 137.423 190.341 1.00 37.71 483 VAL B O 1
ATOM 11935 N N . GLU B 1 487 ? 46.938 137.916 192.411 1.00 44.27 484 GLU B N 1
ATOM 11936 C CA . GLU B 1 487 ? 45.581 137.923 192.939 1.00 45.41 484 GLU B CA 1
ATOM 11937 C C . GLU B 1 487 ? 44.783 139.106 192.408 1.00 47.64 484 GLU B C 1
ATOM 11938 O O . GLU B 1 487 ? 43.624 138.939 192.017 1.00 43.39 484 GLU B O 1
ATOM 11944 N N . ARG B 1 488 ? 45.383 140.302 192.363 1.00 50.11 485 ARG B N 1
ATOM 11945 C CA . ARG B 1 488 ? 44.680 141.445 191.784 1.00 46.67 485 ARG B CA 1
ATOM 11946 C C . ARG B 1 488 ? 44.258 141.133 190.358 1.00 47.99 485 ARG B C 1
ATOM 11947 O O . ARG B 1 488 ? 43.075 141.227 190.012 1.00 45.88 485 ARG B O 1
ATOM 11955 N N . GLU B 1 489 ? 45.223 140.734 189.526 1.00 48.02 486 GLU B N 1
ATOM 11956 C CA . GLU B 1 489 ? 44.921 140.277 188.177 1.00 48.76 486 GLU B CA 1
ATOM 11957 C C . GLU B 1 489 ? 43.776 139.263 188.180 1.00 52.84 486 GLU B C 1
ATOM 11958 O O . GLU B 1 489 ? 42.821 139.384 187.402 1.00 51.16 486 GLU B O 1
ATOM 11964 N N . ASN B 1 490 ? 43.837 138.267 189.071 1.00 48.17 487 ASN B N 1
ATOM 11965 C CA . ASN B 1 490 ? 42.802 137.236 189.065 1.00 44.52 487 ASN B CA 1
ATOM 11966 C C . ASN B 1 490 ? 41.411 137.823 189.266 1.00 48.11 487 ASN B C 1
ATOM 11967 O O . ASN B 1 490 ? 40.443 137.338 188.666 1.00 50.16 487 ASN B O 1
ATOM 11972 N N . GLU B 1 491 ? 41.289 138.885 190.065 1.00 52.87 488 GLU B N 1
ATOM 11973 C CA . GLU B 1 491 ? 39.971 139.395 190.412 1.00 46.73 488 GLU B CA 1
ATOM 11974 C C . GLU B 1 491 ? 39.431 140.411 189.422 1.00 47.76 488 GLU B C 1
ATOM 11975 O O . GLU B 1 491 ? 38.206 140.568 189.344 1.00 56.29 488 GLU B O 1
ATOM 11981 N N . ASN B 1 492 ? 40.294 141.084 188.649 1.00 52.08 489 ASN B N 1
ATOM 11982 C CA . ASN B 1 492 ? 39.780 141.916 187.560 1.00 54.30 489 ASN B CA 1
ATOM 11983 C C . ASN B 1 492 ? 39.323 141.070 186.390 1.00 53.24 489 ASN B C 1
ATOM 11984 O O . ASN B 1 492 ? 38.441 141.491 185.638 1.00 65.36 489 ASN B O 1
ATOM 11989 N N . LYS B 1 493 ? 39.918 139.890 186.214 1.00 55.80 490 LYS B N 1
ATOM 11990 C CA . LYS B 1 493 ? 39.486 138.939 185.197 1.00 46.68 490 LYS B CA 1
ATOM 11991 C C . LYS B 1 493 ? 38.331 138.075 185.686 1.00 45.01 490 LYS B C 1
ATOM 11992 O O . LYS B 1 493 ? 37.775 137.299 184.898 1.00 48.75 490 LYS B O 1
ATOM 11998 N N . GLU B 1 494 ? 37.941 138.232 186.953 1.00 41.15 491 GLU B N 1
ATOM 11999 C CA . GLU B 1 494 ? 36.812 137.528 187.546 1.00 43.28 491 GLU B CA 1
ATOM 12000 C C . GLU B 1 494 ? 37.131 136.042 187.634 1.00 44.51 491 GLU B C 1
ATOM 12001 O O . GLU B 1 494 ? 36.373 135.200 187.132 1.00 50.42 491 GLU B O 1
ATOM 12007 N N . ILE B 1 495 ? 38.241 135.717 188.296 1.00 35.94 492 ILE B N 1
ATOM 12008 C CA . ILE B 1 495 ? 38.730 134.348 188.407 1.00 32.92 492 ILE B CA 1
ATOM 12009 C C . ILE B 1 495 ? 38.901 134.004 189.880 1.00 38.92 492 ILE B C 1
ATOM 12010 O O . ILE B 1 495 ? 39.623 134.695 190.611 1.00 48.31 492 ILE B O 1
ATOM 12015 N N . THR B 1 496 ? 38.253 132.936 190.315 1.00 36.49 493 THR B N 1
ATOM 12016 C CA . THR B 1 496 ? 38.494 132.398 191.648 1.00 40.55 493 THR B CA 1
ATOM 12017 C C . THR B 1 496 ? 39.804 131.602 191.670 1.00 45.70 493 THR B C 1
ATOM 12018 O O . THR B 1 496 ? 39.988 130.667 190.873 1.00 36.84 493 THR B O 1
ATOM 12022 N N . SER B 1 497 ? 40.710 131.960 192.579 1.00 32.91 494 SER B N 1
ATOM 12023 C CA . SER B 1 497 ? 41.967 131.241 192.692 1.00 31.32 494 SER B CA 1
ATOM 12024 C C . SER B 1 497 ? 41.833 130.105 193.702 1.00 33.20 494 SER B C 1
ATOM 12025 O O . SER B 1 497 ? 41.041 130.183 194.643 1.00 31.10 494 SER B O 1
ATOM 12028 N N . CYS B 1 498 ? 42.591 129.028 193.479 1.00 33.10 495 CYS B N 1
ATOM 12029 C CA . CYS B 1 498 ? 42.718 127.970 194.478 1.00 32.99 495 CYS B CA 1
ATOM 12030 C C . CYS B 1 498 ? 44.167 127.559 194.610 1.00 34.77 495 CYS B C 1
ATOM 12031 O O . CYS B 1 498 ? 44.969 127.691 193.676 1.00 36.75 495 CYS B O 1
ATOM 12034 N N . GLU B 1 499 ? 44.473 127.032 195.785 1.00 30.46 496 GLU B N 1
ATOM 12035 C CA . GLU B 1 499 ? 45.777 126.498 196.120 1.00 24.94 496 GLU B CA 1
ATOM 12036 C C . GLU B 1 499 ? 45.590 125.005 196.280 1.00 32.59 496 GLU B C 1
ATOM 12037 O O . GLU B 1 499 ? 44.639 124.565 196.936 1.00 35.18 496 GLU B O 1
ATOM 12043 N N . ILE B 1 500 ? 46.450 124.221 195.642 1.00 36.07 497 ILE B N 1
ATOM 12044 C CA . ILE B 1 500 ? 46.311 122.775 195.749 1.00 33.77 497 ILE B CA 1
ATOM 12045 C C . ILE B 1 500 ? 47.021 122.350 197.022 1.00 29.29 497 ILE B C 1
ATOM 12046 O O . ILE B 1 500 ? 48.244 122.472 197.127 1.00 32.60 497 ILE B O 1
ATOM 12051 N N . VAL B 1 501 ? 46.253 121.897 198.011 1.00 28.21 498 VAL B N 1
ATOM 12052 C CA . VAL B 1 501 ? 46.814 121.429 199.276 1.00 31.17 498 VAL B CA 1
ATOM 12053 C C . VAL B 1 501 ? 46.685 119.914 199.322 1.00 30.03 498 VAL B C 1
ATOM 12054 O O . VAL B 1 501 ? 45.586 119.366 199.157 1.00 34.67 498 VAL B O 1
ATOM 12058 N N . PHE B 1 502 ? 47.801 119.234 199.545 1.00 25.47 499 PHE B N 1
ATOM 12059 C CA . PHE B 1 502 ? 47.787 117.797 199.348 1.00 32.63 499 PHE B CA 1
ATOM 12060 C C . PHE B 1 502 ? 48.774 117.119 200.283 1.00 33.34 499 PHE B C 1
ATOM 12061 O O . PHE B 1 502 ? 49.775 117.707 200.706 1.00 29.49 499 PHE B O 1
ATOM 12069 N N . LEU B 1 503 ? 48.480 115.862 200.581 1.00 36.29 500 LEU B N 1
ATOM 12070 C CA . LEU B 1 503 ? 49.459 114.967 201.168 1.00 34.46 500 LEU B CA 1
ATOM 12071 C C . LEU B 1 503 ? 50.229 114.301 200.035 1.00 32.73 500 LEU B C 1
ATOM 12072 O O . LEU B 1 503 ? 49.610 113.655 199.185 1.00 34.25 500 LEU B O 1
ATOM 12077 N N . PRO B 1 504 ? 51.542 114.486 199.937 1.00 40.35 501 PRO B N 1
ATOM 12078 C CA . PRO B 1 504 ? 52.297 113.839 198.855 1.00 34.58 501 PRO B CA 1
ATOM 12079 C C . PRO B 1 504 ? 52.182 112.322 198.882 1.00 33.63 501 PRO B C 1
ATOM 12080 O O . PRO B 1 504 ? 52.172 111.687 199.938 1.00 38.46 501 PRO B O 1
ATOM 12084 N N . GLU B 1 505 ? 52.099 111.757 197.674 1.00 39.71 502 GLU B N 1
ATOM 12085 C CA . GLU B 1 505 ? 51.854 110.330 197.481 1.00 45.27 502 GLU B CA 1
ATOM 12086 C C . GLU B 1 505 ? 52.897 109.480 198.200 1.00 42.64 502 GLU B C 1
ATOM 12087 O O . GLU B 1 505 ? 52.586 108.416 198.756 1.00 42.08 502 GLU B O 1
ATOM 12093 N N . ASN B 1 506 ? 54.142 109.926 198.170 1.00 39.68 503 ASN B N 1
ATOM 12094 C CA . ASN B 1 506 ? 55.233 109.324 198.913 1.00 40.11 503 ASN B CA 1
ATOM 12095 C C . ASN B 1 506 ? 55.415 110.200 200.141 1.00 48.28 503 ASN B C 1
ATOM 12096 O O . ASN B 1 506 ? 55.775 111.377 200.013 1.00 48.91 503 ASN B O 1
ATOM 12101 N N . ILE B 1 507 ? 55.136 109.654 201.332 1.00 47.20 504 ILE B N 1
ATOM 12102 C CA . ILE B 1 507 ? 55.072 110.535 202.501 1.00 58.45 504 ILE B CA 1
ATOM 12103 C C . ILE B 1 507 ? 56.446 110.941 203.015 1.00 50.57 504 ILE B C 1
ATOM 12104 O O . ILE B 1 507 ? 56.527 111.762 203.937 1.00 52.06 504 ILE B O 1
ATOM 12109 N N . ARG B 1 508 ? 57.534 110.429 202.434 1.00 50.78 505 ARG B N 1
ATOM 12110 C CA . ARG B 1 508 ? 58.848 110.946 202.802 1.00 50.89 505 ARG B CA 1
ATOM 12111 C C . ARG B 1 508 ? 58.981 112.402 202.387 1.00 44.61 505 ARG B C 1
ATOM 12112 O O . ARG B 1 508 ? 59.452 113.239 203.165 1.00 48.80 505 ARG B O 1
ATOM 12120 N N . HIS B 1 509 ? 58.512 112.729 201.205 1.00 51.68 506 HIS B N 1
ATOM 12121 C CA . HIS B 1 509 ? 58.532 114.080 200.645 1.00 51.19 506 HIS B CA 1
ATOM 12122 C C . HIS B 1 509 ? 57.608 115.044 201.356 1.00 54.53 506 HIS B C 1
ATOM 12123 O O . HIS B 1 509 ? 57.477 116.179 200.842 1.00 50.82 506 HIS B O 1
ATOM 12130 N N . ALA B 1 510 ? 57.018 114.631 202.484 1.00 42.85 507 ALA B N 1
ATOM 12131 C CA . ALA B 1 510 ? 55.960 115.415 203.108 1.00 43.90 507 ALA B CA 1
ATOM 12132 C C . ALA B 1 510 ? 56.436 116.788 203.573 1.00 47.10 507 ALA B C 1
ATOM 12133 O O . ALA B 1 510 ? 55.664 117.748 203.517 1.00 43.58 507 ALA B O 1
ATOM 12135 N N . ASN B 1 511 ? 57.685 116.907 204.046 1.00 48.21 508 ASN B N 1
ATOM 12136 C CA . ASN B 1 511 ? 58.169 118.176 204.583 1.00 38.33 508 ASN B CA 1
ATOM 12137 C C . ASN B 1 511 ? 58.279 119.277 203.538 1.00 44.80 508 ASN B C 1
ATOM 12138 O O . ASN B 1 511 ? 58.519 120.430 203.908 1.00 53.02 508 ASN B O 1
ATOM 12143 N N . VAL B 1 512 ? 58.091 118.962 202.255 1.00 46.43 509 VAL B N 1
ATOM 12144 C CA . VAL B 1 512 ? 58.251 119.944 201.187 1.00 37.06 509 VAL B CA 1
ATOM 12145 C C . VAL B 1 512 ? 56.946 120.630 200.808 1.00 35.63 509 VAL B C 1
ATOM 12146 O O . VAL B 1 512 ? 56.969 121.721 200.224 1.00 42.87 509 VAL B O 1
ATOM 12158 N N . HIS B 1 514 ? 54.805 122.276 202.392 1.00 50.96 511 HIS B N 1
ATOM 12159 C CA . HIS B 1 514 ? 54.254 123.336 203.229 1.00 47.51 511 HIS B CA 1
ATOM 12160 C C . HIS B 1 514 ? 54.285 124.700 202.550 1.00 44.41 511 HIS B C 1
ATOM 12161 O O . HIS B 1 514 ? 55.254 125.066 201.871 1.00 54.28 511 HIS B O 1
ATOM 12168 N N . THR B 1 515 ? 53.198 125.442 202.739 1.00 34.90 512 THR B N 1
ATOM 12169 C CA . THR B 1 515 ? 53.007 126.801 202.247 1.00 45.65 512 THR B CA 1
ATOM 12170 C C . THR B 1 515 ? 51.711 127.347 202.839 1.00 39.95 512 THR B C 1
ATOM 12171 O O . THR B 1 515 ? 50.772 126.593 203.118 1.00 44.83 512 THR B O 1
ATOM 12175 N N . SER B 1 516 ? 51.680 128.658 203.039 1.00 37.93 513 SER B N 1
ATOM 12176 C CA . SER B 1 516 ? 50.499 129.326 203.561 1.00 44.63 513 SER B CA 1
ATOM 12177 C C . SER B 1 516 ? 49.517 129.576 202.428 1.00 41.34 513 SER B C 1
ATOM 12178 O O . SER B 1 516 ? 49.905 129.724 201.265 1.00 53.61 513 SER B O 1
ATOM 12181 N N . ILE B 1 517 ? 48.234 129.605 202.773 1.00 45.08 514 ILE B N 1
ATOM 12182 C CA . ILE B 1 517 ? 47.163 129.633 201.780 1.00 44.20 514 ILE B CA 1
ATOM 12183 C C . ILE B 1 517 ? 46.795 131.097 201.541 1.00 38.11 514 ILE B C 1
ATOM 12184 O O . ILE B 1 517 ? 46.269 131.764 202.435 1.00 44.43 514 ILE B O 1
ATOM 12197 N N . ARG B 1 519 ? 44.980 132.180 198.656 1.00 41.77 516 ARG B N 1
ATOM 12198 C CA . ARG B 1 519 ? 44.089 132.132 197.505 1.00 33.80 516 ARG B CA 1
ATOM 12199 C C . ARG B 1 519 ? 42.638 132.081 197.979 1.00 31.46 516 ARG B C 1
ATOM 12200 O O . ARG B 1 519 ? 42.357 131.839 199.154 1.00 37.83 516 ARG B O 1
ATOM 12208 N N . ARG B 1 520 ? 41.694 132.315 197.064 1.00 29.08 517 ARG B N 1
ATOM 12209 C CA . ARG B 1 520 ? 40.303 132.425 197.504 1.00 31.02 517 ARG B CA 1
ATOM 12210 C C . ARG B 1 520 ? 39.760 131.081 197.997 1.00 35.17 517 ARG B C 1
ATOM 12211 O O . ARG B 1 520 ? 39.154 131.013 199.073 1.00 43.38 517 ARG B O 1
ATOM 12219 N N . LYS B 1 521 ? 39.986 129.993 197.251 1.00 42.48 518 LYS B N 1
ATOM 12220 C CA . LYS B 1 521 ? 39.510 128.656 197.639 1.00 34.23 518 LYS B CA 1
ATOM 12221 C C . LYS B 1 521 ? 40.683 127.685 197.803 1.00 27.66 518 LYS B C 1
ATOM 12222 O O . LYS B 1 521 ? 41.847 128.043 197.650 1.00 31.26 518 LYS B O 1
ATOM 12228 N N . VAL B 1 522 ? 40.364 126.431 198.101 1.00 34.68 519 VAL B N 1
ATOM 12229 C CA . VAL B 1 522 ? 41.358 125.368 198.237 1.00 31.98 519 VAL B CA 1
ATOM 12230 C C . VAL B 1 522 ? 40.899 124.133 197.464 1.00 35.87 519 VAL B C 1
ATOM 12231 O O . VAL B 1 522 ? 39.706 123.807 197.435 1.00 30.34 519 VAL B O 1
ATOM 12235 N N . LEU B 1 523 ? 41.851 123.443 196.830 1.00 40.24 520 LEU B N 1
ATOM 12236 C CA . LEU B 1 523 ? 41.609 122.092 196.337 1.00 29.84 520 LEU B CA 1
ATOM 12237 C C . LEU B 1 523 ? 42.407 121.098 197.175 1.00 31.17 520 LEU B C 1
ATOM 12238 O O . LEU B 1 523 ? 43.646 121.071 197.089 1.00 31.70 520 LEU B O 1
ATOM 12243 N N . PRO B 1 524 ? 41.753 120.285 198.002 1.00 28.21 521 PRO B N 1
ATOM 12244 C CA . PRO B 1 524 ? 42.478 119.347 198.867 1.00 27.12 521 PRO B CA 1
ATOM 12245 C C . PRO B 1 524 ? 42.527 117.897 198.376 1.00 34.19 521 PRO B C 1
ATOM 12246 O O . PRO B 1 524 ? 41.600 117.418 197.692 1.00 24.80 521 PRO B O 1
ATOM 12250 N N . PHE B 1 525 ? 43.597 117.185 198.769 1.00 25.86 522 PHE B N 1
ATOM 12251 C CA . PHE B 1 525 ? 43.734 115.745 198.554 1.00 26.90 522 PHE B CA 1
ATOM 12252 C C . PHE B 1 525 ? 44.405 115.070 199.747 1.00 32.75 522 PHE B C 1
ATOM 12253 O O . PHE B 1 525 ? 45.483 115.491 200.182 1.00 30.77 522 PHE B O 1
ATOM 12261 N N . PHE B 1 526 ? 43.774 114.005 200.257 1.00 32.91 523 PHE B N 1
ATOM 12262 C CA . PHE B 1 526 ? 44.271 113.256 201.412 1.00 29.07 523 PHE B CA 1
ATOM 12263 C C . PHE B 1 526 ? 44.496 114.154 202.622 1.00 38.37 523 PHE B C 1
ATOM 12264 O O . PHE B 1 526 ? 45.365 113.884 203.466 1.00 40.51 523 PHE B O 1
ATOM 12272 N N . THR B 1 527 ? 43.699 115.216 202.713 1.00 35.94 524 THR B N 1
ATOM 12273 C CA . THR B 1 527 ? 43.682 116.098 203.873 1.00 42.69 524 THR B CA 1
ATOM 12274 C C . THR B 1 527 ? 42.477 117.029 203.739 1.00 43.53 524 THR B C 1
ATOM 12275 O O . THR B 1 527 ? 41.739 116.976 202.749 1.00 32.22 524 THR B O 1
ATOM 12279 N N . SER B 1 528 ? 42.287 117.889 204.748 1.00 48.58 525 SER B N 1
ATOM 12280 C CA . SER B 1 528 ? 41.150 118.801 204.803 1.00 38.95 525 SER B CA 1
ATOM 12281 C C . SER B 1 528 ? 41.541 120.093 205.499 1.00 39.63 525 SER B C 1
ATOM 12282 O O . SER B 1 528 ? 42.422 120.103 206.362 1.00 46.42 525 SER B O 1
ATOM 12285 N N . THR B 1 529 ? 40.851 121.179 205.131 1.00 43.51 526 THR B N 1
ATOM 12286 C CA . THR B 1 529 ? 41.175 122.526 205.595 1.00 54.05 526 THR B CA 1
ATOM 12287 C C . THR B 1 529 ? 39.917 123.282 206.021 1.00 51.36 526 THR B C 1
ATOM 12288 O O . THR B 1 529 ? 38.785 122.841 205.806 1.00 47.43 526 THR B O 1
ATOM 12292 N N . SER B 1 530 ? 40.137 124.461 206.606 1.00 46.40 527 SER B N 1
ATOM 12293 C CA . SER B 1 530 ? 39.060 125.348 207.019 1.00 49.32 527 SER B CA 1
ATOM 12294 C C . SER B 1 530 ? 38.619 126.314 205.928 1.00 53.70 527 SER B C 1
ATOM 12295 O O . SER B 1 530 ? 37.667 127.072 206.155 1.00 51.09 527 SER B O 1
ATOM 12298 N N . HIS B 1 531 ? 39.275 126.325 204.762 1.00 51.80 528 HIS B N 1
ATOM 12299 C CA . HIS B 1 531 ? 38.848 127.237 203.711 1.00 40.43 528 HIS B CA 1
ATOM 12300 C C . HIS B 1 531 ? 37.695 126.630 202.916 1.00 43.71 528 HIS B C 1
ATOM 12301 O O . HIS B 1 531 ? 37.291 125.480 203.112 1.00 40.59 528 HIS B O 1
ATOM 12308 N N . ASN B 1 532 ? 37.154 127.430 202.009 1.00 45.28 529 ASN B N 1
ATOM 12309 C CA . ASN B 1 532 ? 36.205 126.913 201.039 1.00 47.09 529 ASN B CA 1
ATOM 12310 C C . ASN B 1 532 ? 36.932 126.022 200.038 1.00 45.17 529 ASN B C 1
ATOM 12311 O O . ASN B 1 532 ? 37.957 126.406 199.461 1.00 42.87 529 ASN B O 1
ATOM 12316 N N . GLU B 1 533 ? 36.405 124.828 199.837 1.00 40.80 530 GLU B N 1
ATOM 12317 C CA . GLU B 1 533 ? 37.074 123.810 199.048 1.00 36.25 530 GLU B CA 1
ATOM 12318 C C . GLU B 1 533 ? 36.312 123.535 197.752 1.00 41.96 530 GLU B C 1
ATOM 12319 O O . GLU B 1 533 ? 35.072 123.501 197.732 1.00 38.51 530 GLU B O 1
ATOM 12325 N N . VAL B 1 534 ? 37.077 123.374 196.657 1.00 36.40 531 VAL B N 1
ATOM 12326 C CA . VAL B 1 534 ? 36.566 122.882 195.380 1.00 32.78 531 VAL B CA 1
ATOM 12327 C C . VAL B 1 534 ? 36.572 121.355 195.406 1.00 29.40 531 VAL B C 1
ATOM 12328 O O . VAL B 1 534 ? 37.521 120.739 195.918 1.00 24.77 531 VAL B O 1
ATOM 12332 N N . LEU B 1 535 ? 35.501 120.735 194.886 1.00 31.06 532 LEU B N 1
ATOM 12333 C CA . LEU B 1 535 ? 35.475 119.285 194.681 1.00 35.83 532 LEU B CA 1
ATOM 12334 C C . LEU B 1 535 ? 36.069 118.933 193.321 1.00 38.12 532 LEU B C 1
ATOM 12335 O O . LEU B 1 535 ? 35.674 119.494 192.289 1.00 31.87 532 LEU B O 1
ATOM 12340 N N . LEU B 1 536 ? 37.012 117.985 193.343 1.00 41.09 533 LEU B N 1
ATOM 12341 C CA . LEU B 1 536 ? 37.685 117.517 192.137 1.00 30.43 533 LEU B CA 1
ATOM 12342 C C . LEU B 1 536 ? 36.713 117.236 191.009 1.00 30.23 533 LEU B C 1
ATOM 12343 O O . LEU B 1 536 ? 36.977 117.598 189.853 1.00 28.50 533 LEU B O 1
ATOM 12348 N N . THR B 1 537 ? 35.583 116.587 191.324 1.00 26.38 534 THR B N 1
ATOM 12349 C CA . THR B 1 537 ? 34.616 116.202 190.299 1.00 37.54 534 THR B CA 1
ATOM 12350 C C . THR B 1 537 ? 33.713 117.341 189.872 1.00 36.70 534 THR B C 1
ATOM 12351 O O . THR B 1 537 ? 32.795 117.097 189.088 1.00 33.99 534 THR B O 1
ATOM 12355 N N . ASN B 1 538 ? 33.922 118.560 190.375 1.00 38.69 535 ASN B N 1
ATOM 12356 C CA . ASN B 1 538 ? 33.263 119.729 189.802 1.00 43.21 535 ASN B CA 1
ATOM 12357 C C . ASN B 1 538 ? 34.139 120.451 188.779 1.00 36.15 535 ASN B C 1
ATOM 12358 O O . ASN B 1 538 ? 33.649 121.358 188.095 1.00 29.50 535 ASN B O 1
ATOM 12363 N N . ILE B 1 539 ? 35.406 120.058 188.643 1.00 31.19 536 ILE B N 1
ATOM 12364 C CA . ILE B 1 539 ? 36.333 120.720 187.729 1.00 30.62 536 ILE B CA 1
ATOM 12365 C C . ILE B 1 539 ? 36.116 120.217 186.303 1.00 26.98 536 ILE B C 1
ATOM 12366 O O . ILE B 1 539 ? 36.282 119.029 186.015 1.00 27.26 536 ILE B O 1
ATOM 12371 N N . TYR B 1 540 ? 35.772 121.123 185.405 1.00 22.73 537 TYR B N 1
ATOM 12372 C CA . TYR B 1 540 ? 35.595 120.819 183.998 1.00 25.82 537 TYR B CA 1
ATOM 12373 C C . TYR B 1 540 ? 36.566 121.673 183.192 1.00 30.86 537 TYR B C 1
ATOM 12374 O O . TYR B 1 540 ? 36.762 122.849 183.505 1.00 31.88 537 TYR B O 1
ATOM 12383 N N . ILE B 1 541 ? 37.187 121.092 182.163 1.00 30.49 538 ILE B N 1
ATOM 12384 C CA . ILE B 1 541 ? 38.187 121.794 181.352 1.00 29.63 538 ILE B CA 1
ATOM 12385 C C . ILE B 1 541 ? 37.544 122.261 180.048 1.00 32.21 538 ILE B C 1
ATOM 12386 O O . ILE B 1 541 ? 36.812 121.501 179.401 1.00 28.44 538 ILE B O 1
ATOM 12391 N N . GLY B 1 542 ? 37.803 123.520 179.669 1.00 31.40 539 GLY B N 1
ATOM 12392 C CA . GLY B 1 542 ? 37.367 124.044 178.388 1.00 23.35 539 GLY B CA 1
ATOM 12393 C C . GLY B 1 542 ? 38.445 124.725 177.557 1.00 27.92 539 GLY B C 1
ATOM 12394 O O . GLY B 1 542 ? 39.629 124.719 177.903 1.00 26.16 539 GLY B O 1
ATOM 12395 N N . ILE B 1 543 ? 38.025 125.341 176.454 1.00 31.69 540 ILE B N 1
ATOM 12396 C CA . ILE B 1 543 ? 38.896 126.004 175.490 1.00 35.08 540 ILE B CA 1
ATOM 12397 C C . ILE B 1 543 ? 38.307 127.377 175.202 1.00 40.46 540 ILE B C 1
ATOM 12398 O O . ILE B 1 543 ? 37.087 127.562 175.259 1.00 39.83 540 ILE B O 1
ATOM 12403 N N . ASP B 1 544 ? 39.170 128.355 175.019 1.00 47.20 541 ASP B N 1
ATOM 12404 C CA . ASP B 1 544 ? 38.824 129.761 174.863 1.00 44.69 541 ASP B CA 1
ATOM 12405 C C . ASP B 1 544 ? 38.426 130.341 173.552 1.00 45.63 541 ASP B C 1
ATOM 12406 O O . ASP B 1 544 ? 38.370 129.697 172.552 1.00 46.55 541 ASP B O 1
ATOM 12411 N N . GLU B 1 545 ? 38.259 131.629 173.599 1.00 60.50 542 GLU B N 1
ATOM 12412 C CA . GLU B 1 545 ? 37.982 132.384 172.448 1.00 55.57 542 GLU B CA 1
ATOM 12413 C C . GLU B 1 545 ? 39.342 132.477 171.792 1.00 60.44 542 GLU B C 1
ATOM 12414 O O . GLU B 1 545 ? 39.422 132.581 170.592 1.00 55.74 542 GLU B O 1
ATOM 12420 N N . LYS B 1 546 ? 40.414 132.364 172.579 1.00 53.26 543 LYS B N 1
ATOM 12421 C CA . LYS B 1 546 ? 41.770 132.479 172.058 1.00 53.09 543 LYS B CA 1
ATOM 12422 C C . LYS B 1 546 ? 42.500 131.139 171.997 1.00 46.77 543 LYS B C 1
ATOM 12423 O O . LYS B 1 546 ? 43.711 131.118 171.751 1.00 53.85 543 LYS B O 1
ATOM 12429 N N . GLU B 1 547 ? 41.791 130.030 172.233 1.00 42.83 544 GLU B N 1
ATOM 12430 C CA . GLU B 1 547 ? 42.349 128.672 172.173 1.00 47.92 544 GLU B CA 1
ATOM 12431 C C . GLU B 1 547 ? 43.300 128.389 173.342 1.00 45.66 544 GLU B C 1
ATOM 12432 O O . GLU B 1 547 ? 44.352 127.769 173.175 1.00 41.21 544 GLU B O 1
ATOM 12438 N N . LYS B 1 548 ? 42.934 128.847 174.533 1.00 44.80 545 LYS B N 1
ATOM 12439 C CA . LYS B 1 548 ? 43.670 128.513 175.736 1.00 34.30 545 LYS B CA 1
ATOM 12440 C C . LYS B 1 548 ? 42.802 127.639 176.634 1.00 30.30 545 LYS B C 1
ATOM 12441 O O . LYS B 1 548 ? 41.574 127.767 176.669 1.00 31.25 545 LYS B O 1
ATOM 12447 N N . PHE B 1 549 ? 43.454 126.713 177.324 1.00 30.55 546 PHE B N 1
ATOM 12448 C CA . PHE B 1 549 ? 42.774 125.927 178.336 1.00 27.49 546 PHE B CA 1
ATOM 12449 C C . PHE B 1 549 ? 42.291 126.830 179.468 1.00 35.51 546 PHE B C 1
ATOM 12450 O O . PHE B 1 549 ? 42.962 127.793 179.856 1.00 36.16 546 PHE B O 1
ATOM 12458 N N . TYR B 1 550 ? 41.110 126.520 179.990 1.00 31.39 547 TYR B N 1
ATOM 12459 C CA . TYR B 1 550 ? 40.651 127.083 181.247 1.00 33.02 547 TYR B CA 1
ATOM 12460 C C . TYR B 1 550 ? 39.911 125.992 182.017 1.00 32.24 547 TYR B C 1
ATOM 12461 O O . TYR B 1 550 ? 39.465 124.989 181.450 1.00 24.82 547 TYR B O 1
ATOM 12470 N N . ALA B 1 551 ? 39.759 126.218 183.315 1.00 33.08 548 ALA B N 1
ATOM 12471 C CA . ALA B 1 551 ? 38.987 125.346 184.182 1.00 29.54 548 ALA B CA 1
ATOM 12472 C C . ALA B 1 551 ? 37.806 126.107 184.767 1.00 27.99 548 ALA B C 1
ATOM 12473 O O . ALA B 1 551 ? 37.892 127.301 185.055 1.00 41.01 548 ALA B O 1
ATOM 12475 N N . ARG B 1 552 ? 36.703 125.409 184.954 1.00 30.74 549 ARG B N 1
ATOM 12476 C CA . ARG B 1 552 ? 35.511 126.000 185.541 1.00 37.97 549 ARG B CA 1
ATOM 12477 C C . ARG B 1 552 ? 34.926 125.014 186.543 1.00 36.67 549 ARG B C 1
ATOM 12478 O O . ARG B 1 552 ? 34.915 123.806 186.286 1.00 29.50 549 ARG B O 1
ATOM 12486 N N . ASP B 1 553 ? 34.489 125.522 187.704 1.00 36.40 550 ASP B N 1
ATOM 12487 C CA . ASP B 1 553 ? 33.755 124.706 188.673 1.00 37.88 550 ASP B CA 1
ATOM 12488 C C . ASP B 1 553 ? 32.292 124.644 188.254 1.00 42.00 550 ASP B C 1
ATOM 12489 O O . ASP B 1 553 ? 31.585 125.657 188.285 1.00 43.79 550 ASP B O 1
ATOM 12494 N N . ILE B 1 554 ? 31.833 123.437 187.907 1.00 50.97 551 ILE B N 1
ATOM 12495 C CA . ILE B 1 554 ? 30.496 123.229 187.352 1.00 42.06 551 ILE B CA 1
ATOM 12496 C C . ILE B 1 554 ? 29.413 123.664 188.338 1.00 44.83 551 ILE B C 1
ATOM 12497 O O . ILE B 1 554 ? 28.350 124.141 187.925 1.00 49.31 551 ILE B O 1
ATOM 12502 N N . SER B 1 555 ? 29.677 123.566 189.647 1.00 40.75 552 SER B N 1
ATOM 12503 C CA . SER B 1 555 ? 28.647 123.806 190.649 1.00 44.75 552 SER B CA 1
ATOM 12504 C C . SER B 1 555 ? 28.355 125.288 190.894 1.00 47.01 552 SER B C 1
ATOM 12505 O O . SER B 1 555 ? 27.395 125.604 191.604 1.00 55.81 552 SER B O 1
ATOM 12508 N N . THR B 1 556 ? 29.168 126.204 190.372 1.00 41.28 553 THR B N 1
ATOM 12509 C CA . THR B 1 556 ? 28.966 127.638 190.576 1.00 39.31 553 THR B CA 1
ATOM 12510 C C . THR B 1 556 ? 29.222 128.449 189.320 1.00 39.32 553 THR B C 1
ATOM 12511 O O . THR B 1 556 ? 28.974 129.659 189.327 1.00 35.01 553 THR B O 1
ATOM 12515 N N . GLN B 1 557 ? 29.750 127.829 188.267 1.00 39.54 554 GLN B N 1
ATOM 12516 C CA . GLN B 1 557 ? 30.139 128.422 186.996 1.00 32.76 554 GLN B CA 1
ATOM 12517 C C . GLN B 1 557 ? 31.334 129.371 187.087 1.00 31.98 554 GLN B C 1
ATOM 12518 O O . GLN B 1 557 ? 31.581 130.094 186.120 1.00 38.05 554 GLN B O 1
ATOM 12524 N N . GLU B 1 558 ? 32.098 129.398 188.186 1.00 31.18 555 GLU B N 1
ATOM 12525 C CA . GLU B 1 558 ? 33.289 130.247 188.197 1.00 33.01 555 GLU B CA 1
ATOM 12526 C C . GLU B 1 558 ? 34.427 129.612 187.414 1.00 37.26 555 GLU B C 1
ATOM 12527 O O . GLU B 1 558 ? 34.600 128.388 187.415 1.00 46.27 555 GLU B O 1
ATOM 12533 N N . VAL B 1 559 ? 35.220 130.466 186.770 1.00 41.75 556 VAL B N 1
ATOM 12534 C CA . VAL B 1 559 ? 36.500 130.076 186.189 1.00 40.92 556 VAL B CA 1
ATOM 12535 C C . VAL B 1 559 ? 37.539 129.985 187.296 1.00 30.41 556 VAL B C 1
ATOM 12536 O O . VAL B 1 559 ? 37.529 130.783 188.234 1.00 34.81 556 VAL B O 1
ATOM 12540 N N . LEU B 1 560 ? 38.438 129.004 187.207 1.00 38.00 557 LEU B N 1
ATOM 12541 C CA . LEU B 1 560 ? 39.409 128.737 188.266 1.00 34.72 557 LEU B CA 1
ATOM 12542 C C . LEU B 1 560 ? 40.829 128.845 187.725 1.00 31.87 557 LEU B C 1
ATOM 12543 O O . LEU B 1 560 ? 41.079 128.603 186.538 1.00 36.64 557 LEU B O 1
ATOM 12548 N N . LYS B 1 561 ? 41.748 129.268 188.590 1.00 28.56 558 LYS B N 1
ATOM 12549 C CA . LYS B 1 561 ? 43.180 129.134 188.354 1.00 27.85 558 LYS B CA 1
ATOM 12550 C C . LYS B 1 561 ? 43.760 128.475 189.592 1.00 29.27 558 LYS B C 1
ATOM 12551 O O . LYS B 1 561 ? 43.283 128.724 190.706 1.00 32.34 558 LYS B O 1
ATOM 12557 N N . PHE B 1 562 ? 44.749 127.599 189.402 1.00 23.62 559 PHE B N 1
ATOM 12558 C CA . PHE B 1 562 ? 45.247 126.772 190.493 1.00 26.83 559 PHE B CA 1
ATOM 12559 C C . PHE B 1 562 ? 46.706 127.075 190.765 1.00 21.11 559 PHE B C 1
ATOM 12560 O O . PHE B 1 562 ? 47.466 127.423 189.858 1.00 27.07 559 PHE B O 1
ATOM 12568 N N . TYR B 1 563 ? 47.087 126.940 192.032 1.00 24.03 560 TYR B N 1
ATOM 12569 C CA . TYR B 1 563 ? 48.389 127.385 192.504 1.00 23.10 560 TYR B CA 1
ATOM 12570 C C . TYR B 1 563 ? 48.990 126.357 193.441 1.00 22.78 560 TYR B C 1
ATOM 12571 O O . TYR B 1 563 ? 48.283 125.721 194.229 1.00 25.00 560 TYR B O 1
ATOM 12580 N N . ILE B 1 564 ? 50.301 126.190 193.321 1.00 26.03 561 ILE B N 1
ATOM 12581 C CA . ILE B 1 564 ? 51.124 125.431 194.257 1.00 25.21 561 ILE B CA 1
ATOM 12582 C C . ILE B 1 564 ? 52.257 126.393 194.570 1.00 31.96 561 ILE B C 1
ATOM 12583 O O . ILE B 1 564 ? 53.166 126.580 193.752 1.00 34.67 561 ILE B O 1
ATOM 12588 N N . THR B 1 565 ? 52.166 127.070 195.709 1.00 36.61 562 THR B N 1
ATOM 12589 C CA . THR B 1 565 ? 53.039 128.208 195.988 1.00 36.06 562 THR B CA 1
ATOM 12590 C C . THR B 1 565 ? 54.180 127.788 196.903 1.00 39.53 562 THR B C 1
ATOM 12591 O O . THR B 1 565 ? 54.321 128.274 198.024 1.00 41.66 562 THR B O 1
ATOM 12595 N N . SER B 1 566 ? 54.995 126.871 196.388 1.00 33.93 563 SER B N 1
ATOM 12596 C CA . SER B 1 566 ? 56.082 126.280 197.143 1.00 25.68 563 SER B CA 1
ATOM 12597 C C . SER B 1 566 ? 57.149 125.830 196.162 1.00 30.35 563 SER B C 1
ATOM 12598 O O . SER B 1 566 ? 57.006 125.975 194.946 1.00 36.15 563 SER B O 1
ATOM 12609 N N . TYR B 1 568 ? 57.995 122.820 195.561 1.00 35.93 565 TYR B N 1
ATOM 12610 C CA . TYR B 1 568 ? 57.733 121.420 195.240 1.00 37.10 565 TYR B CA 1
ATOM 12611 C C . TYR B 1 568 ? 57.832 121.126 193.736 1.00 45.89 565 TYR B C 1
ATOM 12612 O O . TYR B 1 568 ? 57.272 121.853 192.906 1.00 38.98 565 TYR B O 1
ATOM 12621 N N . ASN B 1 569 ? 58.513 120.021 193.396 1.00 47.43 566 ASN B N 1
ATOM 12622 C CA . ASN B 1 569 ? 58.730 119.577 192.018 1.00 37.66 566 ASN B CA 1
ATOM 12623 C C . ASN B 1 569 ? 57.424 119.287 191.288 1.00 37.03 566 ASN B C 1
ATOM 12624 O O . ASN B 1 569 ? 56.752 118.295 191.577 1.00 38.60 566 ASN B O 1
ATOM 12629 N N . LYS B 1 570 ? 57.096 120.106 190.290 1.00 38.26 567 LYS B N 1
ATOM 12630 C CA . LYS B 1 570 ? 55.767 120.064 189.694 1.00 42.00 567 LYS B CA 1
ATOM 12631 C C . LYS B 1 570 ? 55.534 118.837 188.810 1.00 50.20 567 LYS B C 1
ATOM 12632 O O . LYS B 1 570 ? 54.376 118.538 188.492 1.00 53.76 567 LYS B O 1
ATOM 12638 N N . THR B 1 571 ? 56.586 118.109 188.420 1.00 48.32 568 THR B N 1
ATOM 12639 C CA . THR B 1 571 ? 56.447 116.958 187.534 1.00 34.08 568 THR B CA 1
ATOM 12640 C C . THR B 1 571 ? 56.115 115.674 188.274 1.00 40.44 568 THR B C 1
ATOM 12641 O O . THR B 1 571 ? 55.923 114.639 187.622 1.00 41.69 568 THR B O 1
ATOM 12645 N N . LEU B 1 572 ? 56.071 115.712 189.612 1.00 48.55 569 LEU B N 1
ATOM 12646 C CA . LEU B 1 572 ? 55.774 114.536 190.417 1.00 42.87 569 LEU B CA 1
ATOM 12647 C C . LEU B 1 572 ? 54.306 114.415 190.772 1.00 38.61 569 LEU B C 1
ATOM 12648 O O . LEU B 1 572 ? 53.912 113.403 191.366 1.00 42.03 569 LEU B O 1
ATOM 12653 N N . PHE B 1 573 ? 53.503 115.421 190.438 1.00 39.07 570 PHE B N 1
ATOM 12654 C CA . PHE B 1 573 ? 52.063 115.350 190.633 1.00 41.34 570 PHE B CA 1
ATOM 12655 C C . PHE B 1 573 ? 51.417 114.381 189.653 1.00 30.19 570 PHE B C 1
ATOM 12656 O O . PHE B 1 573 ? 51.843 114.244 188.508 1.00 34.55 570 PHE B O 1
ATOM 12664 N N . SER B 1 574 ? 50.371 113.718 190.126 1.00 21.51 571 SER B N 1
ATOM 12665 C CA . SER B 1 574 ? 49.365 113.127 189.269 1.00 25.68 571 SER B CA 1
ATOM 12666 C C . SER B 1 574 ? 49.051 114.063 188.116 1.00 26.35 571 SER B C 1
ATOM 12667 O O . SER B 1 574 ? 49.094 115.285 188.284 1.00 22.06 571 SER B O 1
ATOM 12670 N N . ASN B 1 575 ? 48.736 113.495 186.946 1.00 25.18 572 ASN B N 1
ATOM 12671 C CA . ASN B 1 575 ? 48.624 114.305 185.737 1.00 28.03 572 ASN B CA 1
ATOM 12672 C C . ASN B 1 575 ? 47.576 115.392 185.883 1.00 27.59 572 ASN B C 1
ATOM 12673 O O . ASN B 1 575 ? 47.829 116.545 185.518 1.00 27.35 572 ASN B O 1
ATOM 12678 N N . GLU B 1 576 ? 46.398 115.050 186.411 1.00 26.28 573 GLU B N 1
ATOM 12679 C CA . GLU B 1 576 ? 45.343 116.049 186.508 1.00 27.40 573 GLU B CA 1
ATOM 12680 C C . GLU B 1 576 ? 45.806 117.255 187.298 1.00 28.55 573 GLU B C 1
ATOM 12681 O O . GLU B 1 576 ? 45.546 118.402 186.898 1.00 34.05 573 GLU B O 1
ATOM 12687 N N . LEU B 1 577 ? 46.529 117.018 188.397 1.00 24.46 574 LEU B N 1
ATOM 12688 C CA . LEU B 1 577 ? 47.011 118.116 189.231 1.00 24.55 574 LEU B CA 1
ATOM 12689 C C . LEU B 1 577 ? 48.084 118.940 188.513 1.00 30.60 574 LEU B C 1
ATOM 12690 O O . LEU B 1 577 ? 48.015 120.178 188.485 1.00 32.67 574 LEU B O 1
ATOM 12695 N N . ARG B 1 578 ? 49.079 118.278 187.916 1.00 27.92 575 ARG B N 1
ATOM 12696 C CA . ARG B 1 578 ? 50.067 118.999 187.122 1.00 21.38 575 ARG B CA 1
ATOM 12697 C C . ARG B 1 578 ? 49.394 119.830 186.035 1.00 22.77 575 ARG B C 1
ATOM 12698 O O . ARG B 1 578 ? 49.779 120.980 185.795 1.00 20.22 575 ARG B O 1
ATOM 12706 N N . PHE B 1 579 ? 48.369 119.272 185.386 1.00 23.90 576 PHE B N 1
ATOM 12707 C CA . PHE B 1 579 ? 47.641 120.006 184.357 1.00 21.87 576 PHE B CA 1
ATOM 12708 C C . PHE B 1 579 ? 47.101 121.320 184.905 1.00 27.91 576 PHE B C 1
ATOM 12709 O O . PHE B 1 579 ? 47.288 122.382 184.298 1.00 27.41 576 PHE B O 1
ATOM 12717 N N . LEU B 1 580 ? 46.435 121.272 186.065 1.00 29.50 577 LEU B N 1
ATOM 12718 C CA . LEU B 1 580 ? 45.764 122.462 186.576 1.00 22.43 577 LEU B CA 1
ATOM 12719 C C . LEU B 1 580 ? 46.760 123.542 186.968 1.00 30.41 577 LEU B C 1
ATOM 12720 O O . LEU B 1 580 ? 46.454 124.744 186.889 1.00 37.47 577 LEU B O 1
ATOM 12725 N N . TYR B 1 581 ? 47.952 123.139 187.398 1.00 26.87 578 TYR B N 1
ATOM 12726 C CA . TYR B 1 581 ? 48.996 124.116 187.686 1.00 27.75 578 TYR B CA 1
ATOM 12727 C C . TYR B 1 581 ? 49.482 124.797 186.407 1.00 29.96 578 TYR B C 1
ATOM 12728 O O . TYR B 1 581 ? 49.536 126.027 186.335 1.00 34.39 578 TYR B O 1
ATOM 12737 N N . GLU B 1 582 ? 49.779 124.010 185.366 1.00 27.80 579 GLU B N 1
ATOM 12738 C CA . GLU B 1 582 ? 50.411 124.537 184.162 1.00 21.19 579 GLU B CA 1
ATOM 12739 C C . GLU B 1 582 ? 49.469 125.404 183.331 1.00 26.76 579 GLU B C 1
ATOM 12740 O O . GLU B 1 582 ? 49.930 126.341 182.661 1.00 32.26 579 GLU B O 1
ATOM 12746 N N . ILE B 1 583 ? 48.164 125.110 183.324 1.00 23.20 580 ILE B N 1
ATOM 12747 C CA . ILE B 1 583 ? 47.248 125.926 182.525 1.00 30.21 580 ILE B CA 1
ATOM 12748 C C . ILE B 1 583 ? 46.916 127.248 183.204 1.00 29.07 580 ILE B C 1
ATOM 12749 O O . ILE B 1 583 ? 46.256 128.109 182.599 1.00 24.63 580 ILE B O 1
ATOM 12754 N N . SER B 1 584 ? 47.388 127.448 184.431 1.00 29.21 581 SER B N 1
ATOM 12755 C CA . SER B 1 584 ? 47.124 128.642 185.209 1.00 27.86 581 SER B CA 1
ATOM 12756 C C . SER B 1 584 ? 48.300 129.608 185.191 1.00 32.89 581 SER B C 1
ATOM 12757 O O . SER B 1 584 ? 48.250 130.650 185.849 1.00 37.57 581 SER B O 1
ATOM 12760 N N . LEU B 1 585 ? 49.349 129.282 184.455 1.00 30.41 582 LEU B N 1
ATOM 12761 C CA . LEU B 1 585 ? 50.478 130.149 184.188 1.00 29.78 582 LEU B CA 1
ATOM 12762 C C . LEU B 1 585 ? 50.587 130.358 182.683 1.00 50.96 582 LEU B C 1
ATOM 12763 O O . LEU B 1 585 ? 49.881 129.716 181.897 1.00 55.57 582 LEU B O 1
ATOM 12768 N N . ASP B 1 586 ? 51.487 131.256 182.275 1.00 65.14 583 ASP B N 1
ATOM 12769 C CA . ASP B 1 586 ? 51.958 131.231 180.894 1.00 61.83 583 ASP B CA 1
ATOM 12770 C C . ASP B 1 586 ? 52.732 129.937 180.664 1.00 61.24 583 ASP B C 1
ATOM 12771 O O . ASP B 1 586 ? 53.341 129.383 181.586 1.00 70.32 583 ASP B O 1
ATOM 12776 N N . ASP B 1 587 ? 52.704 129.441 179.430 1.00 60.57 584 ASP B N 1
ATOM 12777 C CA . ASP B 1 587 ? 53.251 128.119 179.141 1.00 65.08 584 ASP B CA 1
ATOM 12778 C C . ASP B 1 587 ? 54.704 128.167 178.658 1.00 58.95 584 ASP B C 1
ATOM 12779 O O . ASP B 1 587 ? 55.338 127.115 178.528 1.00 62.66 584 ASP B O 1
ATOM 12784 N N . LYS B 1 588 ? 55.270 129.357 178.444 1.00 49.83 585 LYS B N 1
ATOM 12785 C CA . LYS B 1 588 ? 56.460 129.441 177.608 1.00 43.08 585 LYS B CA 1
ATOM 12786 C C . LYS B 1 588 ? 57.782 129.367 178.371 1.00 44.46 585 LYS B C 1
ATOM 12787 O O . LYS B 1 588 ? 58.742 128.780 177.846 1.00 46.78 585 LYS B O 1
ATOM 12793 N N . PHE B 1 589 ? 57.872 129.895 179.595 1.00 44.09 586 PHE B N 1
ATOM 12794 C CA . PHE B 1 589 ? 59.154 129.871 180.304 1.00 47.00 586 PHE B CA 1
ATOM 12795 C C . PHE B 1 589 ? 59.528 128.461 180.800 1.00 33.30 586 PHE B C 1
ATOM 12796 O O . PHE B 1 589 ? 58.672 127.625 181.085 1.00 32.48 586 PHE B O 1
ATOM 12804 N N . GLY B 1 590 ? 60.827 128.197 180.897 1.00 36.19 587 GLY B N 1
ATOM 12805 C CA . GLY B 1 590 ? 61.277 126.902 181.374 1.00 26.93 587 GLY B CA 1
ATOM 12806 C C . GLY B 1 590 ? 62.434 126.288 180.608 1.00 41.98 587 GLY B C 1
ATOM 12807 O O . GLY B 1 590 ? 63.269 125.587 181.194 1.00 45.78 587 GLY B O 1
ATOM 12808 N N . ASN B 1 591 ? 62.503 126.548 179.301 1.00 46.74 588 ASN B N 1
ATOM 12809 C CA . ASN B 1 591 ? 63.437 125.886 178.381 1.00 53.95 588 ASN B CA 1
ATOM 12810 C C . ASN B 1 591 ? 64.322 126.923 177.688 1.00 39.65 588 ASN B C 1
ATOM 12811 O O . ASN B 1 591 ? 64.080 127.250 176.523 1.00 46.55 588 ASN B O 1
ATOM 12816 N N . LEU B 1 592 ? 65.346 127.431 178.387 1.00 37.37 589 LEU B N 1
ATOM 12817 C CA . LEU B 1 592 ? 66.219 128.428 177.770 1.00 29.66 589 LEU B CA 1
ATOM 12818 C C . LEU B 1 592 ? 67.042 127.774 176.662 1.00 37.20 589 LEU B C 1
ATOM 12819 O O . LEU B 1 592 ? 67.579 126.667 176.852 1.00 37.47 589 LEU B O 1
ATOM 12824 N N . PRO B 1 593 ? 67.179 128.433 175.503 1.00 25.60 590 PRO B N 1
ATOM 12825 C CA . PRO B 1 593 ? 67.710 127.721 174.326 1.00 22.95 590 PRO B CA 1
ATOM 12826 C C . PRO B 1 593 ? 69.129 127.216 174.502 1.00 25.09 590 PRO B C 1
ATOM 12827 O O . PRO B 1 593 ? 69.464 126.144 173.984 1.00 26.43 590 PRO B O 1
ATOM 12831 N N . TRP B 1 594 ? 69.981 127.942 175.224 1.00 24.38 591 TRP B N 1
ATOM 12832 C CA . TRP B 1 594 ? 71.365 127.507 175.289 1.00 26.52 591 TRP B CA 1
ATOM 12833 C C . TRP B 1 594 ? 71.522 126.233 176.113 1.00 34.43 591 TRP B C 1
ATOM 12834 O O . TRP B 1 594 ? 72.406 125.421 175.801 1.00 33.72 591 TRP B O 1
ATOM 12845 N N . GLU B 1 595 ? 70.675 126.017 177.136 1.00 26.71 592 GLU B N 1
ATOM 12846 C CA . GLU B 1 595 ? 70.713 124.743 177.858 1.00 31.15 592 GLU B CA 1
ATOM 12847 C C . GLU B 1 595 ? 70.382 123.574 176.928 1.00 34.77 592 GLU B C 1
ATOM 12848 O O . GLU B 1 595 ? 71.062 122.538 176.943 1.00 32.86 592 GLU B O 1
ATOM 12854 N N . LEU B 1 596 ? 69.360 123.733 176.081 1.00 30.30 593 LEU B N 1
ATOM 12855 C CA . LEU B 1 596 ? 69.037 122.678 175.125 1.00 24.68 593 LEU B CA 1
ATOM 12856 C C . LEU B 1 596 ? 70.167 122.480 174.124 1.00 26.58 593 LEU B C 1
ATOM 12857 O O . LEU B 1 596 ? 70.688 121.371 173.971 1.00 35.33 593 LEU B O 1
ATOM 12862 N N . ILE B 1 597 ? 70.572 123.550 173.444 1.00 23.25 594 ILE B N 1
ATOM 12863 C CA . ILE B 1 597 ? 71.432 123.393 172.274 1.00 26.87 594 ILE B CA 1
ATOM 12864 C C . ILE B 1 597 ? 72.830 122.905 172.669 1.00 31.46 594 ILE B C 1
ATOM 12865 O O . ILE B 1 597 ? 73.431 122.087 171.956 1.00 24.91 594 ILE B O 1
ATOM 12870 N N . TYR B 1 598 ? 73.360 123.363 173.816 1.00 22.35 595 TYR B N 1
ATOM 12871 C CA . TYR B 1 598 ? 74.719 123.006 174.217 1.00 27.53 595 TYR B CA 1
ATOM 12872 C C . TYR B 1 598 ? 74.815 121.715 175.040 1.00 32.50 595 TYR B C 1
ATOM 12873 O O . TYR B 1 598 ? 75.935 121.231 175.261 1.00 23.77 595 TYR B O 1
ATOM 12882 N N . ARG B 1 599 ? 73.676 121.128 175.446 1.00 32.36 596 ARG B N 1
ATOM 12883 C CA . ARG B 1 599 ? 73.621 120.080 176.472 1.00 27.23 596 ARG B CA 1
ATOM 12884 C C . ARG B 1 599 ? 74.591 118.921 176.258 1.00 25.77 596 ARG B C 1
ATOM 12885 O O . ARG B 1 599 ? 75.094 118.362 177.230 1.00 34.58 596 ARG B O 1
ATOM 12893 N N . ASP B 1 600 ? 74.865 118.533 175.018 1.00 36.39 597 ASP B N 1
ATOM 12894 C CA . ASP B 1 600 ? 75.615 117.304 174.763 1.00 31.90 597 ASP B CA 1
ATOM 12895 C C . ASP B 1 600 ? 77.130 117.482 174.717 1.00 37.59 597 ASP B C 1
ATOM 12896 O O . ASP B 1 600 ? 77.845 116.473 174.601 1.00 33.03 597 ASP B O 1
ATOM 12901 N N . PHE B 1 601 ? 77.641 118.716 174.762 1.00 38.20 598 PHE B N 1
ATOM 12902 C CA . PHE B 1 601 ? 79.077 118.953 174.611 1.00 31.78 598 PHE B CA 1
ATOM 12903 C C . PHE B 1 601 ? 79.811 118.693 175.919 1.00 37.39 598 PHE B C 1
ATOM 12904 O O . PHE B 1 601 ? 79.335 119.081 176.995 1.00 32.46 598 PHE B O 1
ATOM 12912 N N . ASP B 1 602 ? 80.994 118.064 175.834 1.00 29.93 599 ASP B N 1
ATOM 12913 C CA . ASP B 1 602 ? 81.736 117.773 177.058 1.00 25.19 599 ASP B CA 1
ATOM 12914 C C . ASP B 1 602 ? 82.638 118.918 177.480 1.00 37.43 599 ASP B C 1
ATOM 12915 O O . ASP B 1 602 ? 83.565 118.710 178.282 1.00 44.38 599 ASP B O 1
ATOM 12920 N N . TYR B 1 603 ? 82.398 120.113 176.945 1.00 35.06 600 TYR B N 1
ATOM 12921 C CA . TYR B 1 603 ? 82.971 121.345 177.465 1.00 26.13 600 TYR B CA 1
ATOM 12922 C C . TYR B 1 603 ? 82.066 122.479 177.011 1.00 24.94 600 TYR B C 1
ATOM 12923 O O . TYR B 1 603 ? 81.681 122.527 175.842 1.00 27.38 600 TYR B O 1
ATOM 12932 N N . ILE B 1 604 ? 81.707 123.384 177.918 1.00 21.33 601 ILE B N 1
ATOM 12933 C CA . ILE B 1 604 ? 80.906 124.544 177.568 1.00 23.58 601 ILE B CA 1
ATOM 12934 C C . ILE B 1 604 ? 81.529 125.795 178.171 1.00 27.28 601 ILE B C 1
ATOM 12935 O O . ILE B 1 604 ? 81.641 125.898 179.392 1.00 30.49 601 ILE B O 1
ATOM 12940 N N . PRO B 1 605 ? 81.919 126.774 177.366 1.00 24.11 602 PRO B N 1
ATOM 12941 C CA . PRO B 1 605 ? 82.435 128.024 177.918 1.00 25.94 602 PRO B CA 1
ATOM 12942 C C . PRO B 1 605 ? 81.422 128.689 178.839 1.00 30.14 602 PRO B C 1
ATOM 12943 O O . PRO B 1 605 ? 80.214 128.492 178.709 1.00 32.38 602 PRO B O 1
ATOM 12947 N N . ARG B 1 606 ? 81.937 129.479 179.786 1.00 29.77 603 ARG B N 1
ATOM 12948 C CA . ARG B 1 606 ? 81.094 130.335 180.614 1.00 25.77 603 ARG B CA 1
ATOM 12949 C C . ARG B 1 606 ? 80.123 131.149 179.753 1.00 30.05 603 ARG B C 1
ATOM 12950 O O . ARG B 1 606 ? 80.482 131.680 178.694 1.00 27.34 603 ARG B O 1
ATOM 12958 N N . LEU B 1 607 ? 78.881 131.251 180.205 1.00 26.46 604 LEU B N 1
ATOM 12959 C CA . LEU B 1 607 ? 77.877 132.008 179.473 1.00 28.84 604 LEU B CA 1
ATOM 12960 C C . LEU B 1 607 ? 77.614 133.274 180.257 1.00 31.77 604 LEU B C 1
ATOM 12961 O O . LEU B 1 607 ? 77.243 133.205 181.432 1.00 37.65 604 LEU B O 1
ATOM 12966 N N . VAL B 1 608 ? 77.820 134.422 179.624 1.00 33.75 605 VAL B N 1
ATOM 12967 C CA . VAL B 1 608 ? 77.791 135.686 180.343 1.00 38.74 605 VAL B CA 1
ATOM 12968 C C . VAL B 1 608 ? 76.860 136.645 179.622 1.00 38.23 605 VAL B C 1
ATOM 12969 O O . VAL B 1 608 ? 76.668 136.578 178.402 1.00 35.07 605 VAL B O 1
ATOM 12973 N N . PHE B 1 609 ? 76.298 137.561 180.400 1.00 38.71 606 PHE B N 1
ATOM 12974 C CA . PHE B 1 609 ? 75.329 138.526 179.902 1.00 36.61 606 PHE B CA 1
ATOM 12975 C C . PHE B 1 609 ? 75.417 139.753 180.785 1.00 44.43 606 PHE B C 1
ATOM 12976 O O . PHE B 1 609 ? 75.035 139.671 181.961 1.00 40.30 606 PHE B O 1
ATOM 12984 N N . ASP B 1 610 ? 75.897 140.862 180.212 1.00 42.81 607 ASP B N 1
ATOM 12985 C CA . ASP B 1 610 ? 75.998 142.166 180.876 1.00 45.37 607 ASP B CA 1
ATOM 12986 C C . ASP B 1 610 ? 76.558 142.011 182.286 1.00 50.25 607 ASP B C 1
ATOM 12987 O O . ASP B 1 610 ? 75.923 142.357 183.287 1.00 53.38 607 ASP B O 1
ATOM 12992 N N . GLU B 1 611 ? 77.757 141.426 182.347 1.00 39.27 608 GLU B N 1
ATOM 12993 C CA . GLU B 1 611 ? 78.461 141.258 183.616 1.00 47.98 608 GLU B CA 1
ATOM 12994 C C . GLU B 1 611 ? 77.767 140.283 184.575 1.00 37.75 608 GLU B C 1
ATOM 12995 O O . GLU B 1 611 ? 78.234 140.098 185.702 1.00 35.24 608 GLU B O 1
ATOM 12997 N N . ILE B 1 612 ? 76.664 139.643 184.152 1.00 38.12 609 ILE B N 1
ATOM 12998 C CA . ILE B 1 612 ? 76.096 138.528 184.908 1.00 41.52 609 ILE B CA 1
ATOM 12999 C C . ILE B 1 612 ? 76.585 137.220 184.313 1.00 32.22 609 ILE B C 1
ATOM 13000 O O . ILE B 1 612 ? 76.599 137.045 183.088 1.00 32.05 609 ILE B O 1
ATOM 13005 N N . VAL B 1 613 ? 77.009 136.300 185.176 1.00 32.26 610 VAL B N 1
ATOM 13006 C CA . VAL B 1 613 ? 77.375 134.961 184.713 1.00 37.88 610 VAL B CA 1
ATOM 13007 C C . VAL B 1 613 ? 76.082 134.155 184.631 1.00 43.55 610 VAL B C 1
ATOM 13008 O O . VAL B 1 613 ? 75.520 133.731 185.652 1.00 36.09 610 VAL B O 1
ATOM 13012 N N . ILE B 1 614 ? 75.586 133.991 183.400 1.00 40.25 611 ILE B N 1
ATOM 13013 C CA . ILE B 1 614 ? 74.427 133.149 183.147 1.00 35.67 611 ILE B CA 1
ATOM 13014 C C . ILE B 1 614 ? 74.729 131.690 183.506 1.00 32.65 611 ILE B C 1
ATOM 13015 O O . ILE B 1 614 ? 73.850 130.970 183.986 1.00 26.23 611 ILE B O 1
ATOM 13020 N N . SER B 1 615 ? 75.974 131.229 183.291 1.00 28.10 612 SER B N 1
ATOM 13021 C CA . SER B 1 615 ? 76.282 129.826 183.552 1.00 35.30 612 SER B CA 1
ATOM 13022 C C . SER B 1 615 ? 77.781 129.568 183.606 1.00 29.29 612 SER B C 1
ATOM 13023 O O . SER B 1 615 ? 78.503 129.901 182.659 1.00 28.61 612 SER B O 1
ATOM 13026 N N . PRO B 1 616 ? 78.274 128.966 184.689 1.00 31.31 613 PRO B N 1
ATOM 13027 C CA . PRO B 1 616 ? 79.706 128.636 184.777 1.00 29.69 613 PRO B CA 1
ATOM 13028 C C . PRO B 1 616 ? 80.140 127.699 183.664 1.00 29.85 613 PRO B C 1
ATOM 13029 O O . PRO B 1 616 ? 79.357 126.882 183.174 1.00 33.89 613 PRO B O 1
ATOM 13033 N N . ALA B 1 617 ? 81.408 127.810 183.275 1.00 27.52 614 ALA B N 1
ATOM 13034 C CA . ALA B 1 617 ? 81.977 126.824 182.362 1.00 33.86 614 ALA B CA 1
ATOM 13035 C C . ALA B 1 617 ? 81.788 125.404 182.910 1.00 30.88 614 ALA B C 1
ATOM 13036 O O . ALA B 1 617 ? 82.040 125.144 184.090 1.00 35.18 614 ALA B O 1
ATOM 13038 N N . LYS B 1 618 ? 81.329 124.487 182.049 1.00 30.81 615 LYS B N 1
ATOM 13039 C CA . LYS B 1 618 ? 80.995 123.114 182.425 1.00 28.25 615 LYS B CA 1
ATOM 13040 C C . LYS B 1 618 ? 81.898 122.140 181.679 1.00 27.08 615 LYS B C 1
ATOM 13041 O O . LYS B 1 618 ? 82.172 122.327 180.492 1.00 29.80 615 LYS B O 1
ATOM 13047 N N . TRP B 1 619 ? 82.343 121.089 182.375 1.00 31.47 616 TRP B N 1
ATOM 13048 C CA . TRP B 1 619 ? 83.089 119.982 181.783 1.00 33.61 616 TRP B CA 1
ATOM 13049 C C . TRP B 1 619 ? 82.356 118.658 182.007 1.00 32.77 616 TRP B C 1
ATOM 13050 O O . TRP B 1 619 ? 81.524 118.523 182.909 1.00 27.25 616 TRP B O 1
ATOM 13061 N N . LYS B 1 620 ? 82.686 117.677 181.166 1.00 27.44 617 LYS B N 1
ATOM 13062 C CA . LYS B 1 620 ? 82.221 116.301 181.298 1.00 34.06 617 LYS B CA 1
ATOM 13063 C C . LYS B 1 620 ? 83.435 115.390 181.265 1.00 40.62 617 LYS B C 1
ATOM 13064 O O . LYS B 1 620 ? 84.144 115.348 180.252 1.00 29.99 617 LYS B O 1
ATOM 13070 N N . ILE B 1 621 ? 83.665 114.656 182.356 1.00 32.25 618 ILE B N 1
ATOM 13071 C CA . ILE B 1 621 ? 84.699 113.629 182.401 1.00 33.97 618 ILE B CA 1
ATOM 13072 C C . ILE B 1 621 ? 84.022 112.277 182.238 1.00 39.44 618 ILE B C 1
ATOM 13073 O O . ILE B 1 621 ? 83.143 111.908 183.029 1.00 37.18 618 ILE B O 1
ATOM 13078 N N . TRP B 1 622 ? 84.406 111.553 181.194 1.00 36.63 619 TRP B N 1
ATOM 13079 C CA . TRP B 1 622 ? 83.842 110.236 180.956 1.00 47.30 619 TRP B CA 1
ATOM 13080 C C . TRP B 1 622 ? 84.606 109.206 181.765 1.00 50.68 619 TRP B C 1
ATOM 13081 O O . TRP B 1 622 ? 85.837 109.281 181.883 1.00 39.76 619 TRP B O 1
ATOM 13092 N N . GLY B 1 623 ? 83.861 108.241 182.319 1.00 51.81 620 GLY B N 1
ATOM 13093 C CA . GLY B 1 623 ? 84.500 107.109 182.965 1.00 44.65 620 GLY B CA 1
ATOM 13094 C C . GLY B 1 623 ? 85.566 106.487 182.089 1.00 54.13 620 GLY B C 1
ATOM 13095 O O . GLY B 1 623 ? 86.712 106.313 182.513 1.00 60.64 620 GLY B O 1
ATOM 13096 N N . ARG B 1 624 ? 85.221 106.207 180.828 1.00 43.83 621 ARG B N 1
ATOM 13097 C CA . ARG B 1 624 ? 86.068 105.460 179.901 1.00 41.71 621 ARG B CA 1
ATOM 13098 C C . ARG B 1 624 ? 87.461 106.048 179.716 1.00 47.08 621 ARG B C 1
ATOM 13099 O O . ARG B 1 624 ? 88.294 105.456 179.021 1.00 53.95 621 ARG B O 1
ATOM 13107 N N . ASP B 1 625 ? 87.732 107.212 180.304 1.00 47.83 622 ASP B N 1
ATOM 13108 C CA . ASP B 1 625 ? 89.005 107.880 180.071 1.00 58.10 622 ASP B CA 1
ATOM 13109 C C . ASP B 1 625 ? 90.030 107.622 181.171 1.00 62.28 622 ASP B C 1
ATOM 13110 O O . ASP B 1 625 ? 91.207 107.967 180.993 1.00 54.97 622 ASP B O 1
ATOM 13115 N N . VAL B 1 626 ? 89.624 107.007 182.284 1.00 65.11 623 VAL B N 1
ATOM 13116 C CA . VAL B 1 626 ? 90.596 106.414 183.197 1.00 80.37 623 VAL B CA 1
ATOM 13117 C C . VAL B 1 626 ? 91.319 105.276 182.476 1.00 76.04 623 VAL B C 1
ATOM 13118 O O . VAL B 1 626 ? 90.693 104.354 181.932 1.00 71.79 623 VAL B O 1
ATOM 13122 N N . ASN B 1 627 ? 92.642 105.361 182.426 1.00 68.16 624 ASN B N 1
ATOM 13123 C CA . ASN B 1 627 ? 93.441 104.441 181.632 1.00 86.55 624 ASN B CA 1
ATOM 13124 C C . ASN B 1 627 ? 94.614 103.927 182.461 1.00 108.31 624 ASN B C 1
ATOM 13125 O O . ASN B 1 627 ? 94.782 104.290 183.628 1.00 106.49 624 ASN B O 1
ATOM 13130 N N . SER B 1 628 ? 95.462 103.109 181.832 1.00 118.49 625 SER B N 1
ATOM 13131 C CA . SER B 1 628 ? 96.662 102.611 182.504 1.00 118.03 625 SER B CA 1
ATOM 13132 C C . SER B 1 628 ? 97.879 103.526 182.351 1.00 114.05 625 SER B C 1
ATOM 13133 O O . SER B 1 628 ? 98.916 103.236 182.961 1.00 111.41 625 SER B O 1
ATOM 13136 N N . LYS B 1 629 ? 97.788 104.612 181.573 1.00 113.05 626 LYS B N 1
ATOM 13137 C CA . LYS B 1 629 ? 98.868 105.604 181.465 1.00 112.50 626 LYS B CA 1
ATOM 13138 C C . LYS B 1 629 ? 98.301 107.027 181.384 1.00 109.14 626 LYS B C 1
ATOM 13139 O O . LYS B 1 629 ? 98.603 107.791 180.466 1.00 103.43 626 LYS B O 1
ATOM 13153 N N . THR B 1 631 ? 96.822 109.338 185.001 1.00 80.34 628 THR B N 1
ATOM 13154 C CA . THR B 1 631 ? 96.174 109.484 186.292 1.00 71.78 628 THR B CA 1
ATOM 13155 C C . THR B 1 631 ? 94.915 110.334 186.153 1.00 69.40 628 THR B C 1
ATOM 13156 O O . THR B 1 631 ? 94.688 111.000 185.144 1.00 63.17 628 THR B O 1
ATOM 13160 N N . ILE B 1 632 ? 94.110 110.354 187.208 1.00 64.62 629 ILE B N 1
ATOM 13161 C CA . ILE B 1 632 ? 92.932 111.213 187.196 1.00 60.40 629 ILE B CA 1
ATOM 13162 C C . ILE B 1 632 ? 93.330 112.668 187.377 1.00 61.19 629 ILE B C 1
ATOM 13163 O O . ILE B 1 632 ? 92.707 113.581 186.819 1.00 69.43 629 ILE B O 1
ATOM 13168 N N . ARG B 1 633 ? 94.436 112.871 188.087 1.00 53.95 630 ARG B N 1
ATOM 13169 C CA . ARG B 1 633 ? 94.978 114.204 188.301 1.00 65.49 630 ARG B CA 1
ATOM 13170 C C . ARG B 1 633 ? 95.422 114.768 186.953 1.00 65.86 630 ARG B C 1
ATOM 13171 O O . ARG B 1 633 ? 94.993 115.852 186.556 1.00 63.62 630 ARG B O 1
ATOM 13179 N N . GLU B 1 634 ? 96.282 114.032 186.249 1.00 60.43 631 GLU B N 1
ATOM 13180 C CA . GLU B 1 634 ? 96.745 114.467 184.941 1.00 61.76 631 GLU B CA 1
ATOM 13181 C C . GLU B 1 634 ? 95.573 114.669 183.996 1.00 61.97 631 GLU B C 1
ATOM 13182 O O . GLU B 1 634 ? 95.556 115.642 183.232 1.00 60.56 631 GLU B O 1
ATOM 13188 N N . LEU B 1 635 ? 94.576 113.774 184.045 1.00 56.57 632 LEU B N 1
ATOM 13189 C CA . LEU B 1 635 ? 93.485 113.836 183.074 1.00 52.15 632 LEU B CA 1
ATOM 13190 C C . LEU B 1 635 ? 92.690 115.127 183.214 1.00 54.78 632 LEU B C 1
ATOM 13191 O O . LEU B 1 635 ? 92.405 115.800 182.215 1.00 52.68 632 LEU B O 1
ATOM 13196 N N . ILE B 1 636 ? 92.323 115.498 184.444 1.00 45.02 633 ILE B N 1
ATOM 13197 C CA . ILE B 1 636 ? 91.596 116.753 184.570 1.00 45.68 633 ILE B CA 1
ATOM 13198 C C . ILE B 1 636 ? 92.489 117.933 184.217 1.00 54.47 633 ILE B C 1
ATOM 13199 O O . ILE B 1 636 ? 92.019 118.925 183.643 1.00 52.16 633 ILE B O 1
ATOM 13204 N N . GLN B 1 637 ? 93.785 117.855 184.515 1.00 55.90 634 GLN B N 1
ATOM 13205 C CA . GLN B 1 637 ? 94.661 118.943 184.095 1.00 57.42 634 GLN B CA 1
ATOM 13206 C C . GLN B 1 637 ? 94.711 119.054 182.572 1.00 56.80 634 GLN B C 1
ATOM 13207 O O . GLN B 1 637 ? 94.802 120.168 182.034 1.00 39.36 634 GLN B O 1
ATOM 13213 N N . SER B 1 638 ? 94.594 117.921 181.863 1.00 50.53 635 SER B N 1
ATOM 13214 C CA . SER B 1 638 ? 94.607 117.963 180.404 1.00 51.12 635 SER B CA 1
ATOM 13215 C C . SER B 1 638 ? 93.427 118.761 179.861 1.00 53.39 635 SER B C 1
ATOM 13216 O O . SER B 1 638 ? 93.569 119.482 178.867 1.00 65.33 635 SER B O 1
ATOM 13219 N N . LYS B 1 639 ? 92.263 118.665 180.497 1.00 48.39 636 LYS B N 1
ATOM 13220 C CA . LYS B 1 639 ? 91.128 119.492 180.117 1.00 44.75 636 LYS B CA 1
ATOM 13221 C C . LYS B 1 639 ? 91.165 120.863 180.792 1.00 38.79 636 LYS B C 1
ATOM 13222 O O . LYS B 1 639 ? 90.130 121.526 180.874 1.00 36.02 636 LYS B O 1
ATOM 13228 N N . GLU B 1 640 ? 92.334 121.288 181.275 1.00 45.05 637 GLU B N 1
ATOM 13229 C CA . GLU B 1 640 ? 92.537 122.606 181.886 1.00 40.02 637 GLU B CA 1
ATOM 13230 C C . GLU B 1 640 ? 91.446 122.956 182.906 1.00 41.92 637 GLU B C 1
ATOM 13231 O O . GLU B 1 640 ? 90.945 124.084 182.949 1.00 38.11 637 GLU B O 1
ATOM 13237 N N . ILE B 1 641 ? 91.075 121.979 183.734 1.00 48.60 638 ILE B N 1
ATOM 13238 C CA . ILE B 1 641 ? 90.213 122.233 184.901 1.00 39.67 638 ILE B CA 1
ATOM 13239 C C . ILE B 1 641 ? 90.949 123.150 185.869 1.00 40.97 638 ILE B C 1
ATOM 13240 O O . ILE B 1 641 ? 92.101 122.850 186.241 1.00 41.50 638 ILE B O 1
ATOM 13245 N N . PRO B 1 642 ? 90.337 124.243 186.328 1.00 40.13 639 PRO B N 1
ATOM 13246 C CA . PRO B 1 642 ? 91.005 125.094 187.322 1.00 46.54 639 PRO B CA 1
ATOM 13247 C C . PRO B 1 642 ? 91.330 124.306 188.583 1.00 49.19 639 PRO B C 1
ATOM 13248 O O . PRO B 1 642 ? 90.822 123.206 188.814 1.00 46.42 639 PRO B O 1
ATOM 13252 N N . LYS B 1 643 ? 92.208 124.875 189.409 1.00 45.12 640 LYS B N 1
ATOM 13253 C CA . LYS B 1 643 ? 92.681 124.091 190.538 1.00 45.29 640 LYS B CA 1
ATOM 13254 C C . LYS B 1 643 ? 91.593 123.909 191.590 1.00 46.33 640 LYS B C 1
ATOM 13255 O O . LYS B 1 643 ? 91.632 122.925 192.336 1.00 47.15 640 LYS B O 1
ATOM 13261 N N . GLU B 1 644 ? 90.602 124.796 191.628 1.00 43.20 641 GLU B N 1
ATOM 13262 C CA . GLU B 1 644 ? 89.400 124.627 192.437 1.00 42.85 641 GLU B CA 1
ATOM 13263 C C . GLU B 1 644 ? 88.186 124.517 191.523 1.00 48.52 641 GLU B C 1
ATOM 13264 O O . GLU B 1 644 ? 88.057 125.286 190.562 1.00 50.17 641 GLU B O 1
ATOM 13270 N N . PHE B 1 645 ? 87.281 123.586 191.838 1.00 46.83 642 PHE B N 1
ATOM 13271 C CA . PHE B 1 645 ? 86.133 123.315 190.978 1.00 36.20 642 PHE B CA 1
ATOM 13272 C C . PHE B 1 645 ? 85.089 122.555 191.772 1.00 33.62 642 PHE B C 1
ATOM 13273 O O . PHE B 1 645 ? 85.339 122.122 192.893 1.00 39.49 642 PHE B O 1
ATOM 13281 N N . TYR B 1 646 ? 83.916 122.380 191.171 1.00 34.18 643 TYR B N 1
ATOM 13282 C CA . TYR B 1 646 ? 82.861 121.577 191.769 1.00 32.11 643 TYR B CA 1
ATOM 13283 C C . TYR B 1 646 ? 82.588 120.341 190.927 1.00 40.18 643 TYR B C 1
ATOM 13284 O O . TYR B 1 646 ? 82.906 120.287 189.733 1.00 38.70 643 TYR B O 1
ATOM 13293 N N . ILE B 1 647 ? 81.954 119.358 191.564 1.00 40.69 644 ILE B N 1
ATOM 13294 C CA . ILE B 1 647 ? 81.347 118.228 190.877 1.00 38.50 644 ILE B CA 1
ATOM 13295 C C . ILE B 1 647 ? 79.856 118.283 191.158 1.00 39.56 644 ILE B C 1
ATOM 13296 O O . ILE B 1 647 ? 79.439 118.589 192.282 1.00 34.40 644 ILE B O 1
ATOM 13301 N N . VAL B 1 648 ? 79.062 118.046 190.118 1.00 41.50 645 VAL B N 1
ATOM 13302 C CA . VAL B 1 648 ? 77.609 118.174 190.167 1.00 52.18 645 VAL B CA 1
ATOM 13303 C C . VAL B 1 648 ? 77.035 116.764 190.243 1.00 57.14 645 VAL B C 1
ATOM 13304 O O . VAL B 1 648 ? 76.958 116.058 189.232 1.00 66.14 645 VAL B O 1
ATOM 13308 N N . ASN B 1 649 ? 76.663 116.326 191.449 1.00 62.44 646 ASN B N 1
ATOM 13309 C CA . ASN B 1 649 ? 76.037 115.010 191.575 1.00 76.90 646 ASN B CA 1
ATOM 13310 C C . ASN B 1 649 ? 74.625 115.039 191.010 1.00 82.17 646 ASN B C 1
ATOM 13311 O O . ASN B 1 649 ? 74.233 114.156 190.237 1.00 82.03 646 ASN B O 1
ATOM 13316 N N . GLY B 1 650 ? 73.858 116.064 191.370 1.00 68.13 647 GLY B N 1
ATOM 13317 C CA . GLY B 1 650 ? 72.507 116.236 190.889 1.00 58.00 647 GLY B CA 1
ATOM 13318 C C . GLY B 1 650 ? 71.989 117.594 191.300 1.00 69.19 647 GLY B C 1
ATOM 13319 O O . GLY B 1 650 ? 72.311 118.609 190.667 1.00 64.30 647 GLY B O 1
ATOM 13320 N N . ASP B 1 651 ? 71.221 117.628 192.389 1.00 71.29 648 ASP B N 1
ATOM 13321 C CA . ASP B 1 651 ? 70.573 118.847 192.852 1.00 80.99 648 ASP B CA 1
ATOM 13322 C C . ASP B 1 651 ? 71.434 119.639 193.838 1.00 73.55 648 ASP B C 1
ATOM 13323 O O . ASP B 1 651 ? 71.010 120.710 194.293 1.00 62.83 648 ASP B O 1
ATOM 13328 N N . ASN B 1 652 ? 72.628 119.150 194.169 1.00 59.60 649 ASN B N 1
ATOM 13329 C CA . ASN B 1 652 ? 73.604 119.908 194.938 1.00 60.56 649 ASN B CA 1
ATOM 13330 C C . ASN B 1 652 ? 74.977 119.684 194.324 1.00 61.44 649 ASN B C 1
ATOM 13331 O O . ASN B 1 652 ? 75.165 118.796 193.484 1.00 55.65 649 ASN B O 1
ATOM 13336 N N . LYS B 1 653 ? 75.950 120.494 194.749 1.00 51.38 650 LYS B N 1
ATOM 13337 C CA . LYS B 1 653 ? 77.314 120.335 194.261 1.00 51.32 650 LYS B CA 1
ATOM 13338 C C . LYS B 1 653 ? 78.307 120.404 195.421 1.00 50.72 650 LYS B C 1
ATOM 13339 O O . LYS B 1 653 ? 78.000 120.897 196.511 1.00 44.06 650 LYS B O 1
ATOM 13345 N N . VAL B 1 654 ? 79.509 119.883 195.158 1.00 45.17 651 VAL B N 1
ATOM 13346 C CA . VAL B 1 654 ? 80.499 119.574 196.182 1.00 41.23 651 VAL B CA 1
ATOM 13347 C C . VAL B 1 654 ? 81.813 120.263 195.834 1.00 45.22 651 VAL B C 1
ATOM 13348 O O . VAL B 1 654 ? 82.323 120.119 194.714 1.00 31.93 651 VAL B O 1
ATOM 13352 N N . TYR B 1 655 ? 82.356 121.009 196.797 1.00 44.10 652 TYR B N 1
ATOM 13353 C CA . TYR B 1 655 ? 83.612 121.703 196.587 1.00 32.11 652 TYR B CA 1
ATOM 13354 C C . TYR B 1 655 ? 84.768 120.710 196.558 1.00 38.30 652 TYR B C 1
ATOM 13355 O O . TYR B 1 655 ? 84.925 119.882 197.467 1.00 35.63 652 TYR B O 1
ATOM 13364 N N . LEU B 1 656 ? 85.588 120.797 195.521 1.00 31.92 653 LEU B N 1
ATOM 13365 C CA . LEU B 1 656 ? 86.794 119.993 195.463 1.00 35.22 653 LEU B CA 1
ATOM 13366 C C . LEU B 1 656 ? 87.979 120.870 195.119 1.00 42.20 653 LEU B C 1
ATOM 13367 O O . LEU B 1 656 ? 87.878 121.859 194.382 1.00 44.48 653 LEU B O 1
ATOM 13372 N N . SER B 1 657 ? 89.108 120.503 195.678 1.00 50.23 654 SER B N 1
ATOM 13373 C CA . SER B 1 657 ? 90.315 121.234 195.385 1.00 44.04 654 SER B CA 1
ATOM 13374 C C . SER B 1 657 ? 91.318 120.255 194.832 1.00 37.29 654 SER B C 1
ATOM 13375 O O . SER B 1 657 ? 91.453 119.151 195.354 1.00 40.53 654 SER B O 1
ATOM 13378 N N . GLN B 1 658 ? 92.032 120.654 193.795 1.00 34.20 655 GLN B N 1
ATOM 13379 C CA . GLN B 1 658 ? 93.145 119.804 193.448 1.00 37.24 655 GLN B CA 1
ATOM 13380 C C . GLN B 1 658 ? 94.200 119.703 194.547 1.00 46.59 655 GLN B C 1
ATOM 13381 O O . GLN B 1 658 ? 94.673 118.586 194.757 1.00 53.35 655 GLN B O 1
ATOM 13387 N N . LYS B 1 659 ? 94.505 120.751 195.338 1.00 45.74 656 LYS B N 1
ATOM 13388 C CA . LYS B 1 659 ? 95.541 120.577 196.368 1.00 36.70 656 LYS B CA 1
ATOM 13389 C C . LYS B 1 659 ? 95.165 119.608 197.506 1.00 40.79 656 LYS B C 1
ATOM 13390 O O . LYS B 1 659 ? 96.069 119.066 198.155 1.00 39.49 656 LYS B O 1
ATOM 13396 N N . ASN B 1 660 ? 93.884 119.368 197.763 1.00 33.24 657 ASN B N 1
ATOM 13397 C CA . ASN B 1 660 ? 93.467 118.535 198.889 1.00 40.64 657 ASN B CA 1
ATOM 13398 C C . ASN B 1 660 ? 93.500 117.041 198.533 1.00 52.50 657 ASN B C 1
ATOM 13399 O O . ASN B 1 660 ? 92.875 116.634 197.542 1.00 47.47 657 ASN B O 1
ATOM 13404 N N . PRO B 1 661 ? 94.177 116.187 199.327 1.00 54.49 658 PRO B N 1
ATOM 13405 C CA . PRO B 1 661 ? 94.327 114.773 198.929 1.00 53.28 658 PRO B CA 1
ATOM 13406 C C . PRO B 1 661 ? 93.085 113.940 199.175 1.00 48.88 658 PRO B C 1
ATOM 13407 O O . PRO B 1 661 ? 92.909 112.902 198.516 1.00 46.39 658 PRO B O 1
ATOM 13411 N N . LEU B 1 662 ? 92.247 114.352 200.128 1.00 43.27 659 LEU B N 1
ATOM 13412 C CA . LEU B 1 662 ? 90.928 113.756 200.295 1.00 42.72 659 LEU B CA 1
ATOM 13413 C C . LEU B 1 662 ? 90.039 114.055 199.094 1.00 52.91 659 LEU B C 1
ATOM 13414 O O . LEU B 1 662 ? 89.360 113.158 198.578 1.00 47.77 659 LEU B O 1
ATOM 13419 N N . ASP B 1 663 ? 90.033 115.319 198.637 1.00 49.28 660 ASP B N 1
ATOM 13420 C CA . ASP B 1 663 ? 89.206 115.717 197.497 1.00 41.11 660 ASP B CA 1
ATOM 13421 C C . ASP B 1 663 ? 89.510 114.890 196.251 1.00 49.13 660 ASP B C 1
ATOM 13422 O O . ASP B 1 663 ? 88.598 114.545 195.491 1.00 49.13 660 ASP B O 1
ATOM 13435 N N . GLU B 1 665 ? 90.496 111.932 196.298 1.00 53.65 662 GLU B N 1
ATOM 13436 C CA . GLU B 1 665 ? 89.973 110.595 196.560 1.00 54.46 662 GLU B CA 1
ATOM 13437 C C . GLU B 1 665 ? 88.492 110.536 196.211 1.00 46.14 662 GLU B C 1
ATOM 13438 O O . GLU B 1 665 ? 88.063 109.691 195.418 1.00 49.19 662 GLU B O 1
ATOM 13444 N N . ILE B 1 666 ? 87.705 111.449 196.774 1.00 44.75 663 ILE B N 1
ATOM 13445 C CA . ILE B 1 666 ? 86.322 111.688 196.380 1.00 46.66 663 ILE B CA 1
ATOM 13446 C C . ILE B 1 666 ? 86.128 111.630 194.868 1.00 50.35 663 ILE B C 1
ATOM 13447 O O . ILE B 1 666 ? 85.235 110.935 194.372 1.00 46.14 663 ILE B O 1
ATOM 13452 N N . LEU B 1 667 ? 86.960 112.366 194.128 1.00 47.94 664 LEU B N 1
ATOM 13453 C CA . LEU B 1 667 ? 86.867 112.358 192.672 1.00 46.00 664 LEU B CA 1
ATOM 13454 C C . LEU B 1 667 ? 87.070 110.956 192.102 1.00 49.04 664 LEU B C 1
ATOM 13455 O O . LEU B 1 667 ? 86.308 110.513 191.236 1.00 51.18 664 LEU B O 1
ATOM 13460 N N . GLU B 1 668 ? 88.103 110.248 192.568 1.00 58.60 665 GLU B N 1
ATOM 13461 C CA . GLU B 1 668 ? 88.388 108.908 192.055 1.00 55.03 665 GLU B CA 1
ATOM 13462 C C . GLU B 1 668 ? 87.196 107.982 192.276 1.00 51.55 665 GLU B C 1
ATOM 13463 O O . GLU B 1 668 ? 86.755 107.281 191.364 1.00 52.21 665 GLU B O 1
ATOM 13469 N N . SER B 1 669 ? 86.630 108.012 193.474 1.00 55.19 666 SER B N 1
ATOM 13470 C CA . SER B 1 669 ? 85.399 107.283 193.742 1.00 61.37 666 SER B CA 1
ATOM 13471 C C . SER B 1 669 ? 84.295 107.602 192.733 1.00 55.89 666 SER B C 1
ATOM 13472 O O . SER B 1 669 ? 83.478 106.725 192.431 1.00 60.14 666 SER B O 1
ATOM 13475 N N . ALA B 1 670 ? 84.238 108.823 192.202 1.00 54.15 667 ALA B N 1
ATOM 13476 C CA . ALA B 1 670 ? 83.101 109.169 191.357 1.00 53.23 667 ALA B CA 1
ATOM 13477 C C . ALA B 1 670 ? 83.309 108.720 189.914 1.00 50.46 667 ALA B C 1
ATOM 13478 O O . ALA B 1 670 ? 82.397 108.155 189.305 1.00 45.27 667 ALA B O 1
ATOM 13480 N N . ILE B 1 671 ? 84.504 108.955 189.361 1.00 46.05 668 ILE B N 1
ATOM 13481 C CA . ILE B 1 671 ? 84.816 108.519 188.000 1.00 58.82 668 ILE B CA 1
ATOM 13482 C C . ILE B 1 671 ? 84.698 107.000 187.884 1.00 69.50 668 ILE B C 1
ATOM 13483 O O . ILE B 1 671 ? 84.125 106.477 186.915 1.00 62.62 668 ILE B O 1
ATOM 13488 N N . LYS B 1 672 ? 85.238 106.267 188.872 1.00 77.35 669 LYS B N 1
ATOM 13489 C CA . LYS B 1 672 ? 85.239 104.805 188.813 1.00 70.32 669 LYS B CA 1
ATOM 13490 C C . LYS B 1 672 ? 83.830 104.235 188.908 1.00 66.74 669 LYS B C 1
ATOM 13491 O O . LYS B 1 672 ? 83.535 103.212 188.276 1.00 51.16 669 LYS B O 1
ATOM 13497 N N . LYS B 1 673 ? 82.944 104.897 189.663 1.00 63.33 670 LYS B N 1
ATOM 13498 C CA . LYS B 1 673 ? 81.550 104.474 189.750 1.00 61.11 670 LYS B CA 1
ATOM 13499 C C . LYS B 1 673 ? 80.777 104.758 188.460 1.00 70.31 670 LYS B C 1
ATOM 13500 O O . LYS B 1 673 ? 79.778 104.081 188.182 1.00 71.99 670 LYS B O 1
ATOM 13506 N N . SER B 1 674 ? 81.251 105.703 187.639 1.00 71.19 671 SER B N 1
ATOM 13507 C CA . SER B 1 674 ? 80.656 105.996 186.340 1.00 67.85 671 SER B CA 1
ATOM 13508 C C . SER B 1 674 ? 81.421 105.386 185.168 1.00 63.73 671 SER B C 1
ATOM 13509 O O . SER B 1 674 ? 80.940 105.452 184.034 1.00 63.13 671 SER B O 1
ATOM 13512 N N . SER B 1 675 ? 82.595 104.804 185.394 1.00 60.48 672 SER B N 1
ATOM 13513 C CA . SER B 1 675 ? 83.084 103.863 184.393 1.00 70.65 672 SER B CA 1
ATOM 13514 C C . SER B 1 675 ? 82.318 102.549 184.509 1.00 79.79 672 SER B C 1
ATOM 13515 O O . SER B 1 675 ? 82.029 101.891 183.495 1.00 61.19 672 SER B O 1
ATOM 13518 N N . LYS B 1 676 ? 81.974 102.176 185.746 1.00 75.16 673 LYS B N 1
ATOM 13519 C CA . LYS B 1 676 ? 81.031 101.094 185.989 1.00 76.56 673 LYS B CA 1
ATOM 13520 C C . LYS B 1 676 ? 79.737 101.328 185.222 1.00 71.57 673 LYS B C 1
ATOM 13521 O O . LYS B 1 676 ? 79.320 100.498 184.406 1.00 75.87 673 LYS B O 1
ATOM 13527 N N . ARG B 1 677 ? 79.109 102.481 185.454 1.00 67.65 674 ARG B N 1
ATOM 13528 C CA . ARG B 1 677 ? 77.770 102.756 184.946 1.00 81.58 674 ARG B CA 1
ATOM 13529 C C . ARG B 1 677 ? 77.750 103.104 183.451 1.00 77.78 674 ARG B C 1
ATOM 13530 O O . ARG B 1 677 ? 76.665 103.148 182.846 1.00 66.79 674 ARG B O 1
ATOM 13538 N N . LYS B 1 678 ? 78.919 103.315 182.839 1.00 72.61 675 LYS B N 1
ATOM 13539 C CA . LYS B 1 678 ? 79.025 103.689 181.429 1.00 62.55 675 LYS B CA 1
ATOM 13540 C C . LYS B 1 678 ? 78.403 105.067 181.181 1.00 66.45 675 LYS B C 1
ATOM 13541 O O . LYS B 1 678 ? 77.469 105.220 180.389 1.00 70.78 675 LYS B O 1
ATOM 13547 N N . ASP B 1 679 ? 78.927 106.077 181.894 1.00 66.56 676 ASP B N 1
ATOM 13548 C CA . ASP B 1 679 ? 78.577 107.478 181.640 1.00 70.04 676 ASP B CA 1
ATOM 13549 C C . ASP B 1 679 ? 79.649 108.445 182.153 1.00 61.99 676 ASP B C 1
ATOM 13550 O O . ASP B 1 679 ? 80.848 108.180 181.981 1.00 56.34 676 ASP B O 1
ATOM 13555 N N . PHE B 1 680 ? 79.236 109.566 182.762 1.00 54.10 677 PHE B N 1
ATOM 13556 C CA . PHE B 1 680 ? 80.112 110.720 182.948 1.00 50.08 677 PHE B CA 1
ATOM 13557 C C . PHE B 1 680 ? 79.803 111.459 184.242 1.00 39.30 677 PHE B C 1
ATOM 13558 O O . PHE B 1 680 ? 78.690 111.400 184.768 1.00 41.45 677 PHE B O 1
ATOM 13566 N N . ILE B 1 681 ? 80.783 112.234 184.706 1.00 38.91 678 ILE B N 1
ATOM 13567 C CA . ILE B 1 681 ? 80.562 113.175 185.804 1.00 41.82 678 ILE B CA 1
ATOM 13568 C C . ILE B 1 681 ? 80.701 114.607 185.296 1.00 39.31 678 ILE B C 1
ATOM 13569 O O . ILE B 1 681 ? 81.431 114.885 184.335 1.00 40.95 678 ILE B O 1
ATOM 13574 N N . GLU B 1 682 ? 79.993 115.517 185.960 1.00 36.83 679 GLU B N 1
ATOM 13575 C CA . GLU B 1 682 ? 79.859 116.914 185.554 1.00 43.56 679 GLU B CA 1
ATOM 13576 C C . GLU B 1 682 ? 80.690 117.812 186.473 1.00 44.87 679 GLU B C 1
ATOM 13577 O O . GLU B 1 682 ? 80.541 117.754 187.702 1.00 46.11 679 GLU B O 1
ATOM 13583 N N . LEU B 1 683 ? 81.528 118.670 185.886 1.00 34.61 680 LEU B N 1
ATOM 13584 C CA . LEU B 1 683 ? 82.361 119.585 186.653 1.00 31.70 680 LEU B CA 1
ATOM 13585 C C . LEU B 1 683 ? 82.085 121.033 186.266 1.00 26.23 680 LEU B C 1
ATOM 13586 O O . LEU B 1 683 ? 81.919 121.345 185.091 1.00 30.18 680 LEU B O 1
ATOM 13591 N N . GLN B 1 684 ? 82.052 121.916 187.267 1.00 30.98 681 GLN B N 1
ATOM 13592 C CA . GLN B 1 684 ? 81.818 123.350 187.105 1.00 33.25 681 GLN B CA 1
ATOM 13593 C C . GLN B 1 684 ? 82.928 124.175 187.763 1.00 40.20 681 GLN B C 1
ATOM 13594 O O . GLN B 1 684 ? 83.359 123.864 188.880 1.00 37.54 681 GLN B O 1
ATOM 13600 N N . GLU B 1 685 ? 83.358 125.250 187.084 1.00 41.25 682 GLU B N 1
ATOM 13601 C CA . GLU B 1 685 ? 84.380 126.165 187.597 1.00 39.23 682 GLU B CA 1
ATOM 13602 C C . GLU B 1 685 ? 83.909 126.818 188.899 1.00 35.13 682 GLU B C 1
ATOM 13603 O O . GLU B 1 685 ? 82.707 126.875 189.176 1.00 34.74 682 GLU B O 1
ATOM 13609 N N . TYR B 1 686 ? 84.878 127.282 189.720 1.00 34.08 683 TYR B N 1
ATOM 13610 C CA . TYR B 1 686 ? 84.638 127.802 191.069 1.00 31.31 683 TYR B CA 1
ATOM 13611 C C . TYR B 1 686 ? 84.659 129.318 191.060 1.00 32.30 683 TYR B C 1
ATOM 13612 O O . TYR B 1 686 ? 85.351 129.938 190.253 1.00 33.93 683 TYR B O 1
ATOM 13621 N N . PHE B 1 687 ? 83.925 129.916 191.990 1.00 41.34 684 PHE B N 1
ATOM 13622 C CA . PHE B 1 687 ? 83.999 131.356 192.198 1.00 44.24 684 PHE B CA 1
ATOM 13623 C C . PHE B 1 687 ? 84.312 131.657 193.656 1.00 39.38 684 PHE B C 1
ATOM 13624 O O . PHE B 1 687 ? 83.777 131.010 194.559 1.00 38.71 684 PHE B O 1
ATOM 13632 N N . GLU B 1 688 ? 85.208 132.619 193.874 1.00 38.64 685 GLU B N 1
ATOM 13633 C CA . GLU B 1 688 ? 85.469 133.121 195.214 1.00 39.42 685 GLU B CA 1
ATOM 13634 C C . GLU B 1 688 ? 84.165 133.690 195.764 1.00 37.84 685 GLU B C 1
ATOM 13635 O O . GLU B 1 688 ? 83.692 134.722 195.284 1.00 35.59 685 GLU B O 1
ATOM 13641 N N . ASP B 1 689 ? 83.568 133.034 196.762 1.00 32.82 686 ASP B N 1
ATOM 13642 C CA . ASP B 1 689 ? 82.209 133.373 197.178 1.00 37.45 686 ASP B CA 1
ATOM 13643 C C . ASP B 1 689 ? 82.067 133.458 198.691 1.00 41.19 686 ASP B C 1
ATOM 13644 O O . ASP B 1 689 ? 80.955 133.293 199.220 1.00 39.00 686 ASP B O 1
ATOM 13649 N N . GLU B 1 690 ? 83.162 133.716 199.399 1.00 35.29 687 GLU B N 1
ATOM 13650 C CA . GLU B 1 690 ? 83.145 133.688 200.850 1.00 50.17 687 GLU B CA 1
ATOM 13651 C C . GLU B 1 690 ? 83.184 135.066 201.523 1.00 52.20 687 GLU B C 1
ATOM 13652 O O . GLU B 1 690 ? 82.781 135.173 202.686 1.00 45.82 687 GLU B O 1
ATOM 13658 N N . ASN B 1 691 ? 83.579 136.127 200.820 1.00 46.59 688 ASN B N 1
ATOM 13659 C CA . ASN B 1 691 ? 83.825 137.427 201.447 1.00 45.99 688 ASN B CA 1
ATOM 13660 C C . ASN B 1 691 ? 82.987 138.512 200.771 1.00 54.40 688 ASN B C 1
ATOM 13661 O O . ASN B 1 691 ? 83.526 139.380 200.071 1.00 55.95 688 ASN B O 1
ATOM 13666 N N . ILE B 1 692 ? 81.673 138.483 200.991 1.00 50.25 689 ILE B N 1
ATOM 13667 C CA . ILE B 1 692 ? 80.810 139.563 200.521 1.00 40.66 689 ILE B CA 1
ATOM 13668 C C . ILE B 1 692 ? 79.797 139.883 201.602 1.00 42.97 689 ILE B C 1
ATOM 13669 O O . ILE B 1 692 ? 79.787 140.992 202.145 1.00 57.02 689 ILE B O 1
ATOM 13674 N N . ILE B 1 693 ? 78.943 138.925 201.913 1.00 41.27 690 ILE B N 1
ATOM 13675 C CA . ILE B 1 693 ? 78.024 139.043 203.040 1.00 47.73 690 ILE B CA 1
ATOM 13676 C C . ILE B 1 693 ? 78.759 138.615 204.312 1.00 46.79 690 ILE B C 1
ATOM 13677 O O . ILE B 1 693 ? 79.572 137.683 204.280 1.00 43.46 690 ILE B O 1
ATOM 13682 N N . ASN B 1 694 ? 78.522 139.321 205.429 1.00 50.72 691 ASN B N 1
ATOM 13683 C CA . ASN B 1 694 ? 79.252 139.051 206.671 1.00 45.17 691 ASN B CA 1
ATOM 13684 C C . ASN B 1 694 ? 78.406 139.400 207.898 1.00 44.87 691 ASN B C 1
ATOM 13685 O O . ASN B 1 694 ? 77.461 140.186 207.821 1.00 44.08 691 ASN B O 1
ATOM 13690 N N . LYS B 1 695 ? 78.741 138.772 209.037 1.00 44.52 692 LYS B N 1
ATOM 13691 C CA . LYS B 1 695 ? 78.056 139.027 210.303 1.00 53.45 692 LYS B CA 1
ATOM 13692 C C . LYS B 1 695 ? 78.974 139.679 211.333 1.00 73.99 692 LYS B C 1
ATOM 13693 O O . LYS B 1 695 ? 78.724 140.815 211.759 1.00 73.59 692 LYS B O 1
ATOM 13699 N N . GLY B 1 696 ? 80.043 139.009 211.753 1.00 64.42 693 GLY B N 1
ATOM 13700 C CA . GLY B 1 696 ? 80.924 139.630 212.725 1.00 61.37 693 GLY B CA 1
ATOM 13701 C C . GLY B 1 696 ? 82.269 139.961 212.128 1.00 55.77 693 GLY B C 1
ATOM 13702 O O . GLY B 1 696 ? 83.300 139.469 212.591 1.00 64.31 693 GLY B O 1
ATOM 13703 N N . GLU B 1 697 ? 82.265 140.784 211.085 1.00 49.97 694 GLU B N 1
ATOM 13704 C CA . GLU B 1 697 ? 83.441 140.963 210.236 1.00 59.51 694 GLU B CA 1
ATOM 13705 C C . GLU B 1 697 ? 83.975 139.612 209.738 1.00 58.53 694 GLU B C 1
ATOM 13706 O O . GLU B 1 697 ? 85.163 139.465 209.438 1.00 56.01 694 GLU B O 1
ATOM 13712 N N . LYS B 1 698 ? 83.090 138.612 209.634 1.00 54.55 695 LYS B N 1
ATOM 13713 C CA . LYS B 1 698 ? 83.421 137.295 209.097 1.00 55.01 695 LYS B CA 1
ATOM 13714 C C . LYS B 1 698 ? 82.443 136.931 207.982 1.00 59.65 695 LYS B C 1
ATOM 13715 O O . LYS B 1 698 ? 81.234 137.152 208.107 1.00 55.83 695 LYS B O 1
ATOM 13721 N N . GLY B 1 699 ? 82.970 136.352 206.903 1.00 55.55 696 GLY B N 1
ATOM 13722 C CA . GLY B 1 699 ? 82.159 136.079 205.732 1.00 54.61 696 GLY B CA 1
ATOM 13723 C C . GLY B 1 699 ? 81.143 134.961 205.921 1.00 51.96 696 GLY B C 1
ATOM 13724 O O . GLY B 1 699 ? 81.223 134.118 206.816 1.00 47.09 696 GLY B O 1
ATOM 13725 N N . ARG B 1 700 ? 80.138 134.990 205.049 1.00 50.20 697 ARG B N 1
ATOM 13726 C CA . ARG B 1 700 ? 79.142 133.938 204.903 1.00 54.77 697 ARG B CA 1
ATOM 13727 C C . ARG B 1 700 ? 78.903 133.755 203.409 1.00 56.14 697 ARG B C 1
ATOM 13728 O O . ARG B 1 700 ? 78.785 134.744 202.675 1.00 53.29 697 ARG B O 1
ATOM 13736 N N . VAL B 1 701 ? 78.861 132.501 202.951 1.00 52.86 698 VAL B N 1
ATOM 13737 C CA . VAL B 1 701 ? 78.420 132.246 201.587 1.00 52.00 698 VAL B CA 1
ATOM 13738 C C . VAL B 1 701 ? 76.927 132.536 201.533 1.00 42.53 698 VAL B C 1
ATOM 13739 O O . VAL B 1 701 ? 76.199 132.274 202.499 1.00 45.98 698 VAL B O 1
ATOM 13743 N N . ALA B 1 702 ? 76.467 133.140 200.438 1.00 44.20 699 ALA B N 1
ATOM 13744 C CA . ALA B 1 702 ? 75.072 133.559 200.393 1.00 48.08 699 ALA B CA 1
ATOM 13745 C C . ALA B 1 702 ? 74.540 133.560 198.964 1.00 49.73 699 ALA B C 1
ATOM 13746 O O . ALA B 1 702 ? 75.283 133.756 197.993 1.00 46.25 699 ALA B O 1
ATOM 13748 N N . ASP B 1 703 ? 73.231 133.335 198.856 1.00 41.84 700 ASP B N 1
ATOM 13749 C CA . ASP B 1 703 ? 72.500 133.415 197.600 1.00 46.47 700 ASP B CA 1
ATOM 13750 C C . ASP B 1 703 ? 71.235 134.237 197.829 1.00 41.58 700 ASP B C 1
ATOM 13751 O O . ASP B 1 703 ? 70.872 134.564 198.967 1.00 33.12 700 ASP B O 1
ATOM 13756 N N . VAL B 1 704 ? 70.575 134.589 196.720 1.00 36.06 701 VAL B N 1
ATOM 13757 C CA . VAL B 1 704 ? 69.326 135.338 196.743 1.00 37.08 701 VAL B CA 1
ATOM 13758 C C . VAL B 1 704 ? 68.319 134.731 195.764 1.00 34.43 701 VAL B C 1
ATOM 13759 O O . VAL B 1 704 ? 68.664 133.970 194.852 1.00 29.43 701 VAL B O 1
ATOM 13763 N N . VAL B 1 705 ? 67.054 135.075 195.988 1.00 26.55 702 VAL B N 1
ATOM 13764 C CA . VAL B 1 705 ? 65.962 134.789 195.071 1.00 34.26 702 VAL B CA 1
ATOM 13765 C C . VAL B 1 705 ? 65.116 136.058 194.927 1.00 31.95 702 VAL B C 1
ATOM 13766 O O . VAL B 1 705 ? 64.508 136.528 195.897 1.00 27.55 702 VAL B O 1
ATOM 13770 N N . VAL B 1 706 ? 65.080 136.604 193.719 1.00 38.55 703 VAL B N 1
ATOM 13771 C CA . VAL B 1 706 ? 64.581 137.951 193.450 1.00 39.60 703 VAL B CA 1
ATOM 13772 C C . VAL B 1 706 ? 63.304 137.826 192.622 1.00 37.02 703 VAL B C 1
ATOM 13773 O O . VAL B 1 706 ? 63.372 137.465 191.438 1.00 38.59 703 VAL B O 1
ATOM 13777 N N . PRO B 1 707 ? 62.132 138.128 193.169 1.00 31.16 704 PRO B N 1
ATOM 13778 C CA . PRO B 1 707 ? 60.930 138.105 192.337 1.00 31.29 704 PRO B CA 1
ATOM 13779 C C . PRO B 1 707 ? 60.869 139.359 191.476 1.00 31.81 704 PRO B C 1
ATOM 13780 O O . PRO B 1 707 ? 61.278 140.445 191.888 1.00 33.95 704 PRO B O 1
ATOM 13784 N N . PHE B 1 708 ? 60.382 139.191 190.258 1.00 37.54 705 PHE B N 1
ATOM 13785 C CA . PHE B 1 708 ? 60.167 140.287 189.332 1.00 35.80 705 PHE B CA 1
ATOM 13786 C C . PHE B 1 708 ? 58.701 140.312 188.924 1.00 42.76 705 PHE B C 1
ATOM 13787 O O . PHE B 1 708 ? 58.002 139.300 189.012 1.00 51.55 705 PHE B O 1
ATOM 13795 N N . ILE B 1 709 ? 58.235 141.478 188.473 1.00 42.60 706 ILE B N 1
ATOM 13796 C CA . ILE B 1 709 ? 56.830 141.669 188.097 1.00 42.14 706 ILE B CA 1
ATOM 13797 C C . ILE B 1 709 ? 56.682 142.469 186.794 1.00 52.13 706 ILE B C 1
ATOM 13798 O O . ILE B 1 709 ? 55.754 142.251 185.990 1.00 53.23 706 ILE B O 1
ATOM 13803 N N . ARG B 1 719 ? 36.658 137.260 176.780 1.00 83.14 716 ARG B N 1
ATOM 13804 C CA . ARG B 1 719 ? 35.580 137.879 177.541 1.00 90.83 716 ARG B CA 1
ATOM 13805 C C . ARG B 1 719 ? 34.211 137.475 176.956 1.00 82.67 716 ARG B C 1
ATOM 13806 O O . ARG B 1 719 ? 33.454 138.337 176.483 1.00 57.19 716 ARG B O 1
ATOM 13814 N N . ALA B 1 720 ? 33.910 136.164 176.998 1.00 94.27 717 ALA B N 1
ATOM 13815 C CA . ALA B 1 720 ? 32.706 135.588 176.385 1.00 115.10 717 ALA B CA 1
ATOM 13816 C C . ALA B 1 720 ? 32.526 134.069 176.578 1.00 110.55 717 ALA B C 1
ATOM 13817 O O . ALA B 1 720 ? 32.154 133.371 175.622 1.00 81.70 717 ALA B O 1
ATOM 13819 N N . PHE B 1 721 ? 32.746 133.538 177.792 1.00 100.51 718 PHE B N 1
ATOM 13820 C CA . PHE B 1 721 ? 32.591 132.097 178.033 1.00 93.17 718 PHE B CA 1
ATOM 13821 C C . PHE B 1 721 ? 31.117 131.757 178.220 1.00 85.51 718 PHE B C 1
ATOM 13822 O O . PHE B 1 721 ? 30.519 132.123 179.237 1.00 72.01 718 PHE B O 1
ATOM 13830 N N . ILE B 1 722 ? 30.544 131.012 177.275 1.00 88.48 719 ILE B N 1
ATOM 13831 C CA . ILE B 1 722 ? 29.271 130.337 177.523 1.00 88.74 719 ILE B CA 1
ATOM 13832 C C . ILE B 1 722 ? 29.545 128.865 177.850 1.00 68.66 719 ILE B C 1
ATOM 13833 O O . ILE B 1 722 ? 29.439 128.448 179.011 1.00 63.75 719 ILE B O 1
ATOM 13838 N N . ARG B 1 723 ? 29.926 128.095 176.818 1.00 70.45 720 ARG B N 1
ATOM 13839 C CA . ARG B 1 723 ? 30.303 126.676 176.783 1.00 55.70 720 ARG B CA 1
ATOM 13840 C C . ARG B 1 723 ? 29.372 125.717 177.520 1.00 48.29 720 ARG B C 1
ATOM 13841 O O . ARG B 1 723 ? 29.170 125.826 178.733 1.00 45.91 720 ARG B O 1
ATOM 13849 N N . GLU B 1 724 ? 28.850 124.739 176.775 1.00 47.72 721 GLU B N 1
ATOM 13850 C CA . GLU B 1 724 ? 28.004 123.681 177.319 1.00 49.80 721 GLU B CA 1
ATOM 13851 C C . GLU B 1 724 ? 28.813 122.596 178.042 1.00 40.25 721 GLU B C 1
ATOM 13852 O O . GLU B 1 724 ? 29.897 122.204 177.595 1.00 36.41 721 GLU B O 1
ATOM 13858 N N . LYS B 1 725 ? 28.277 122.110 179.166 1.00 34.78 722 LYS B N 1
ATOM 13859 C CA . LYS B 1 725 ? 28.813 120.900 179.797 1.00 33.26 722 LYS B CA 1
ATOM 13860 C C . LYS B 1 725 ? 28.653 119.710 178.856 1.00 36.65 722 LYS B C 1
ATOM 13861 O O . LYS B 1 725 ? 27.587 119.515 178.264 1.00 35.72 722 LYS B O 1
ATOM 13867 N N . ARG B 1 726 ? 29.724 118.943 178.694 1.00 35.77 723 ARG B N 1
ATOM 13868 C CA . ARG B 1 726 ? 29.737 117.800 177.784 1.00 27.64 723 ARG B CA 1
ATOM 13869 C C . ARG B 1 726 ? 28.598 116.791 177.941 1.00 25.84 723 ARG B C 1
ATOM 13870 O O . ARG B 1 726 ? 28.531 116.066 178.934 1.00 27.85 723 ARG B O 1
ATOM 13878 N N . VAL B 1 727 ? 27.707 116.751 176.953 1.00 25.83 724 VAL B N 1
ATOM 13879 C CA . VAL B 1 727 ? 26.611 115.787 176.951 1.00 33.13 724 VAL B CA 1
ATOM 13880 C C . VAL B 1 727 ? 27.155 114.359 176.967 1.00 30.49 724 VAL B C 1
ATOM 13881 O O . VAL B 1 727 ? 28.189 114.049 176.359 1.00 27.87 724 VAL B O 1
ATOM 13885 N N . SER B 1 728 ? 26.408 113.473 177.619 1.00 35.14 725 SER B N 1
ATOM 13886 C CA . SER B 1 728 ? 26.922 112.188 178.047 1.00 32.89 725 SER B CA 1
ATOM 13887 C C . SER B 1 728 ? 27.010 111.204 176.892 1.00 31.25 725 SER B C 1
ATOM 13888 O O . SER B 1 728 ? 26.341 111.334 175.859 1.00 29.77 725 SER B O 1
ATOM 13891 N N . VAL B 1 729 ? 27.828 110.171 177.116 1.00 40.85 726 VAL B N 1
ATOM 13892 C CA . VAL B 1 729 ? 28.136 109.206 176.066 1.00 36.82 726 VAL B CA 1
ATOM 13893 C C . VAL B 1 729 ? 26.903 108.381 175.691 1.00 35.53 726 VAL B C 1
ATOM 13894 O O . VAL B 1 729 ? 26.722 108.043 174.517 1.00 34.26 726 VAL B O 1
ATOM 13898 N N . GLU B 1 730 ? 26.004 108.094 176.645 1.00 34.10 727 GLU B N 1
ATOM 13899 C CA . GLU B 1 730 ? 24.770 107.400 176.276 1.00 38.75 727 GLU B CA 1
ATOM 13900 C C . GLU B 1 730 ? 23.885 108.277 175.398 1.00 37.53 727 GLU B C 1
ATOM 13901 O O . GLU B 1 730 ? 23.306 107.796 174.417 1.00 41.92 727 GLU B O 1
ATOM 13907 N N . ARG B 1 731 ? 23.809 109.570 175.704 1.00 33.46 728 ARG B N 1
ATOM 13908 C CA . ARG B 1 731 ? 22.931 110.478 174.976 1.00 36.29 728 ARG B CA 1
ATOM 13909 C C . ARG B 1 731 ? 23.484 110.893 173.614 1.00 37.49 728 ARG B C 1
ATOM 13910 O O . ARG B 1 731 ? 22.696 111.275 172.738 1.00 37.23 728 ARG B O 1
ATOM 13918 N N . ARG B 1 732 ? 24.803 110.841 173.400 1.00 34.34 729 ARG B N 1
ATOM 13919 C CA . ARG B 1 732 ? 25.347 111.386 172.155 1.00 36.50 729 ARG B CA 1
ATOM 13920 C C . ARG B 1 732 ? 25.723 110.336 171.108 1.00 30.36 729 ARG B C 1
ATOM 13921 O O . ARG B 1 732 ? 25.661 110.638 169.913 1.00 29.66 729 ARG B O 1
ATOM 13929 N N . GLU B 1 733 ? 26.127 109.129 171.503 1.00 29.85 730 GLU B N 1
ATOM 13930 C CA . GLU B 1 733 ? 26.590 108.132 170.544 1.00 27.54 730 GLU B CA 1
ATOM 13931 C C . GLU B 1 733 ? 25.408 107.440 169.890 1.00 28.03 730 GLU B C 1
ATOM 13932 O O . GLU B 1 733 ? 24.550 106.884 170.576 1.00 40.10 730 GLU B O 1
ATOM 13938 N N . LYS B 1 734 ? 25.379 107.429 168.575 1.00 31.04 731 LYS B N 1
ATOM 13939 C CA . LYS B 1 734 ? 24.398 106.632 167.848 1.00 36.29 731 LYS B CA 1
ATOM 13940 C C . LYS B 1 734 ? 25.083 105.319 167.446 1.00 34.37 731 LYS B C 1
ATOM 13941 O O . LYS B 1 734 ? 25.898 105.285 166.517 1.00 28.75 731 LYS B O 1
ATOM 13947 N N . LEU B 1 735 ? 24.755 104.239 168.173 1.00 27.29 732 LEU B N 1
ATOM 13948 C CA . LEU B 1 735 ? 25.304 102.922 167.889 1.00 28.90 732 LEU B CA 1
ATOM 13949 C C . LEU B 1 735 ? 24.873 102.427 166.507 1.00 30.73 732 LEU B C 1
ATOM 13950 O O . LEU B 1 735 ? 23.869 102.888 165.956 1.00 31.67 732 LEU B O 1
ATOM 13955 N N . PRO B 1 736 ? 25.628 101.489 165.920 1.00 35.50 733 PRO B N 1
ATOM 13956 C CA . PRO B 1 736 ? 25.315 101.066 164.551 1.00 33.08 733 PRO B CA 1
ATOM 13957 C C . PRO B 1 736 ? 23.961 100.400 164.503 1.00 32.19 733 PRO B C 1
ATOM 13958 O O . PRO B 1 736 ? 23.596 99.634 165.392 1.00 37.46 733 PRO B O 1
ATOM 13962 N N . PHE B 1 737 ? 23.206 100.745 163.467 1.00 34.62 734 PHE B N 1
ATOM 13963 C CA . PHE B 1 737 ? 21.916 100.159 163.146 1.00 40.16 734 PHE B CA 1
ATOM 13964 C C . PHE B 1 737 ? 20.834 100.507 164.144 1.00 43.94 734 PHE B C 1
ATOM 13965 O O . PHE B 1 737 ? 19.831 99.793 164.230 1.00 64.01 734 PHE B O 1
ATOM 13973 N N . ASN B 1 738 ? 21.010 101.569 164.923 1.00 43.27 735 ASN B N 1
ATOM 13974 C CA . ASN B 1 738 ? 19.858 102.057 165.662 1.00 56.42 735 ASN B CA 1
ATOM 13975 C C . ASN B 1 738 ? 19.186 103.137 164.824 1.00 62.62 735 ASN B C 1
ATOM 13976 O O . ASN B 1 738 ? 18.362 102.802 163.965 1.00 63.33 735 ASN B O 1
ATOM 13981 N N . GLU B 1 739 ? 19.522 104.411 165.008 1.00 55.47 736 GLU B N 1
ATOM 13982 C CA . GLU B 1 739 ? 18.967 105.394 164.081 1.00 49.88 736 GLU B CA 1
ATOM 13983 C C . GLU B 1 739 ? 19.836 105.592 162.847 1.00 44.97 736 GLU B C 1
ATOM 13984 O O . GLU B 1 739 ? 19.323 106.023 161.803 1.00 50.42 736 GLU B O 1
ATOM 13990 N N . TRP B 1 740 ? 21.125 105.271 162.931 1.00 36.93 737 TRP B N 1
ATOM 13991 C CA . TRP B 1 740 ? 22.061 105.576 161.863 1.00 33.55 737 TRP B CA 1
ATOM 13992 C C . TRP B 1 740 ? 22.921 104.367 161.515 1.00 33.77 737 TRP B C 1
ATOM 13993 O O . TRP B 1 740 ? 23.158 103.484 162.348 1.00 24.78 737 TRP B O 1
ATOM 14004 N N . LEU B 1 741 ? 23.396 104.350 160.265 1.00 35.31 738 LEU B N 1
ATOM 14005 C CA . LEU B 1 741 ? 24.499 103.497 159.833 1.00 28.27 738 LEU B CA 1
ATOM 14006 C C . LEU B 1 741 ? 25.622 104.391 159.324 1.00 28.12 738 LEU B C 1
ATOM 14007 O O . LEU B 1 741 ? 25.438 105.146 158.360 1.00 22.76 738 LEU B O 1
ATOM 14012 N N . TYR B 1 742 ? 26.782 104.284 159.970 1.00 26.10 739 TYR B N 1
ATOM 14013 C CA . TYR B 1 742 ? 27.952 105.109 159.708 1.00 25.78 739 TYR B CA 1
ATOM 14014 C C . TYR B 1 742 ? 29.076 104.211 159.206 1.00 24.43 739 TYR B C 1
ATOM 14015 O O . TYR B 1 742 ? 29.500 103.294 159.911 1.00 25.10 739 TYR B O 1
ATOM 14024 N N . LEU B 1 743 ? 29.554 104.488 157.995 1.00 29.67 740 LEU B N 1
ATOM 14025 C CA . LEU B 1 743 ? 30.642 103.768 157.342 1.00 28.22 740 LEU B CA 1
ATOM 14026 C C . LEU B 1 743 ? 31.835 104.698 157.106 1.00 26.06 740 LEU B C 1
ATOM 14027 O O . LEU B 1 743 ? 31.666 105.858 156.730 1.00 26.49 740 LEU B O 1
ATOM 14032 N N . LYS B 1 744 ? 33.038 104.185 157.336 1.00 26.66 741 LYS B N 1
ATOM 14033 C CA . LYS B 1 744 ? 34.279 104.824 156.918 1.00 22.06 741 LYS B CA 1
ATOM 14034 C C . LYS B 1 744 ? 34.753 104.064 155.684 1.00 29.67 741 LYS B C 1
ATOM 14035 O O . LYS B 1 744 ? 35.059 102.873 155.783 1.00 28.19 741 LYS B O 1
ATOM 14041 N N . LEU B 1 745 ? 34.810 104.742 154.534 1.00 23.97 742 LEU B N 1
ATOM 14042 C CA . LEU B 1 745 ? 35.176 104.146 153.251 1.00 21.79 742 LEU B CA 1
ATOM 14043 C C . LEU B 1 745 ? 36.566 104.627 152.868 1.00 25.47 742 LEU B C 1
ATOM 14044 O O . LEU B 1 745 ? 36.721 105.748 152.381 1.00 23.88 742 LEU B O 1
ATOM 14049 N N . TYR B 1 746 ? 37.570 103.772 153.047 1.00 26.09 743 TYR B N 1
ATOM 14050 C CA . TYR B 1 746 ? 38.954 104.171 152.794 1.00 26.43 743 TYR B CA 1
ATOM 14051 C C . TYR B 1 746 ? 39.212 104.188 151.290 1.00 32.29 743 TYR B C 1
ATOM 14052 O O . TYR B 1 746 ? 39.195 103.139 150.625 1.00 30.06 743 TYR B O 1
ATOM 14061 N N . ILE B 1 747 ? 39.434 105.395 150.763 1.00 26.10 744 ILE B N 1
ATOM 14062 C CA . ILE B 1 747 ? 39.640 105.645 149.344 1.00 25.56 744 ILE B CA 1
ATOM 14063 C C . ILE B 1 747 ? 40.780 106.644 149.202 1.00 26.86 744 ILE B C 1
ATOM 14064 O O . ILE B 1 747 ? 40.886 107.592 149.988 1.00 27.57 744 ILE B O 1
ATOM 14069 N N . SER B 1 748 ? 41.653 106.413 148.224 1.00 28.08 745 SER B N 1
ATOM 14070 C CA . SER B 1 748 ? 42.767 107.324 147.996 1.00 27.65 745 SER B CA 1
ATOM 14071 C C . SER B 1 748 ? 42.242 108.711 147.649 1.00 32.88 745 SER B C 1
ATOM 14072 O O . SER B 1 748 ? 41.123 108.867 147.131 1.00 27.96 745 SER B O 1
ATOM 14075 N N . ILE B 1 749 ? 43.059 109.729 147.948 1.00 29.90 746 ILE B N 1
ATOM 14076 C CA . ILE B 1 749 ? 42.609 111.101 147.717 1.00 31.61 746 ILE B CA 1
ATOM 14077 C C . ILE B 1 749 ? 42.360 111.340 146.238 1.00 27.43 746 ILE B C 1
ATOM 14078 O O . ILE B 1 749 ? 41.407 112.023 145.861 1.00 29.23 746 ILE B O 1
ATOM 14083 N N . ASN B 1 750 ? 43.187 110.766 145.376 1.00 30.75 747 ASN B N 1
ATOM 14084 C CA . ASN B 1 750 ? 42.982 111.047 143.961 1.00 27.13 747 ASN B CA 1
ATOM 14085 C C . ASN B 1 750 ? 41.802 110.318 143.358 1.00 28.49 747 ASN B C 1
ATOM 14086 O O . ASN B 1 750 ? 41.504 110.551 142.180 1.00 43.73 747 ASN B O 1
ATOM 14091 N N . ARG B 1 751 ? 41.127 109.443 144.091 1.00 28.46 748 ARG B N 1
ATOM 14092 C CA . ARG B 1 751 ? 39.972 108.756 143.543 1.00 27.32 748 ARG B CA 1
ATOM 14093 C C . ARG B 1 751 ? 38.681 109.098 144.252 1.00 26.53 748 ARG B C 1
ATOM 14094 O O . ARG B 1 751 ? 37.628 108.615 143.838 1.00 25.44 748 ARG B O 1
ATOM 14102 N N . GLN B 1 752 ? 38.724 109.919 145.298 1.00 26.90 749 GLN B N 1
ATOM 14103 C CA . GLN B 1 752 ? 37.504 110.193 146.045 1.00 30.21 749 GLN B CA 1
ATOM 14104 C C . GLN B 1 752 ? 36.472 110.910 145.188 1.00 31.62 749 GLN B C 1
ATOM 14105 O O . GLN B 1 752 ? 35.275 110.630 145.295 1.00 42.58 749 GLN B O 1
ATOM 14111 N N . ASN B 1 753 ? 36.900 111.841 144.337 1.00 26.81 750 ASN B N 1
ATOM 14112 C CA . ASN B 1 753 ? 35.909 112.499 143.492 1.00 31.59 750 ASN B CA 1
ATOM 14113 C C . ASN B 1 753 ? 35.290 111.504 142.523 1.00 34.24 750 ASN B C 1
ATOM 14114 O O . ASN B 1 753 ? 34.081 111.551 142.280 1.00 39.55 750 ASN B O 1
ATOM 14119 N N . GLU B 1 754 ? 36.090 110.562 142.001 1.00 33.56 751 GLU B N 1
ATOM 14120 C CA . GLU B 1 754 ? 35.536 109.503 141.158 1.00 29.14 751 GLU B CA 1
ATOM 14121 C C . GLU B 1 754 ? 34.539 108.643 141.929 1.00 35.33 751 GLU B C 1
ATOM 14122 O O . GLU B 1 754 ? 33.524 108.203 141.372 1.00 33.68 751 GLU B O 1
ATOM 14128 N N . PHE B 1 755 ? 34.813 108.377 143.209 1.00 31.72 752 PHE B N 1
ATOM 14129 C CA . PHE B 1 755 ? 33.850 107.608 143.975 1.00 24.61 752 PHE B CA 1
ATOM 14130 C C . PHE B 1 755 ? 32.559 108.391 144.129 1.00 30.91 752 PHE B C 1
ATOM 14131 O O . PHE B 1 755 ? 31.467 107.845 143.922 1.00 31.59 752 PHE B O 1
ATOM 14139 N N . LEU B 1 756 ? 32.675 109.684 144.461 1.00 35.50 753 LEU B N 1
ATOM 14140 C CA . LEU B 1 756 ? 31.507 110.527 144.704 1.00 35.20 753 LEU B CA 1
ATOM 14141 C C . LEU B 1 756 ? 30.637 110.701 143.449 1.00 39.18 753 LEU B C 1
ATOM 14142 O O . LEU B 1 756 ? 29.410 110.828 143.563 1.00 41.09 753 LEU B O 1
ATOM 14147 N N . LEU B 1 757 ? 31.234 110.676 142.251 1.00 31.69 754 LEU B N 1
ATOM 14148 C CA . LEU B 1 757 ? 30.462 110.804 141.014 1.00 41.55 754 LEU B CA 1
ATOM 14149 C C . LEU B 1 757 ? 29.918 109.490 140.469 1.00 40.04 754 LEU B C 1
ATOM 14150 O O . LEU B 1 757 ? 28.881 109.506 139.795 1.00 36.89 754 LEU B O 1
ATOM 14155 N N . SER B 1 758 ? 30.587 108.360 140.720 1.00 37.49 755 SER B N 1
ATOM 14156 C CA . SER B 1 758 ? 30.252 107.103 140.057 1.00 35.70 755 SER B CA 1
ATOM 14157 C C . SER B 1 758 ? 29.694 106.017 140.971 1.00 33.72 755 SER B C 1
ATOM 14158 O O . SER B 1 758 ? 29.242 104.986 140.455 1.00 37.94 755 SER B O 1
ATOM 14161 N N . TYR B 1 759 ? 29.716 106.200 142.298 1.00 34.97 756 TYR B N 1
ATOM 14162 C CA . TYR B 1 759 ? 29.239 105.167 143.219 1.00 29.77 756 TYR B CA 1
ATOM 14163 C C . TYR B 1 759 ? 28.265 105.737 144.242 1.00 37.43 756 TYR B C 1
ATOM 14164 O O . TYR B 1 759 ? 27.357 105.041 144.719 1.00 34.64 756 TYR B O 1
ATOM 14173 N N . LEU B 1 760 ? 28.462 107.003 144.608 1.00 42.36 757 LEU B N 1
ATOM 14174 C CA . LEU B 1 760 ? 27.569 107.610 145.594 1.00 45.63 757 LEU B CA 1
ATOM 14175 C C . LEU B 1 760 ? 26.149 107.743 145.056 1.00 44.78 757 LEU B C 1
ATOM 14176 O O . LEU B 1 760 ? 25.206 107.379 145.783 1.00 42.60 757 LEU B O 1
ATOM 14181 N N . PRO B 1 761 ? 25.912 108.262 143.801 1.00 48.00 758 PRO B N 1
ATOM 14182 C CA . PRO B 1 761 ? 24.571 108.204 143.191 1.00 49.12 758 PRO B CA 1
ATOM 14183 C C . PRO B 1 761 ? 23.809 106.904 143.403 1.00 53.67 758 PRO B C 1
ATOM 14184 O O . PRO B 1 761 ? 22.607 106.935 143.700 1.00 49.88 758 PRO B O 1
ATOM 14188 N N . ASP B 1 762 ? 24.487 105.761 143.243 1.00 48.98 759 ASP B N 1
ATOM 14189 C CA . ASP B 1 762 ? 23.821 104.483 143.461 1.00 41.04 759 ASP B CA 1
ATOM 14190 C C . ASP B 1 762 ? 23.423 104.323 144.927 1.00 41.97 759 ASP B C 1
ATOM 14191 O O . ASP B 1 762 ? 22.300 103.903 145.235 1.00 43.97 759 ASP B O 1
ATOM 14196 N N . ILE B 1 763 ? 24.319 104.674 145.850 1.00 40.65 760 ILE B N 1
ATOM 14197 C CA . ILE B 1 763 ? 23.967 104.586 147.266 1.00 43.49 760 ILE B CA 1
ATOM 14198 C C . ILE B 1 763 ? 22.832 105.548 147.604 1.00 40.95 760 ILE B C 1
ATOM 14199 O O . ILE B 1 763 ? 21.970 105.231 148.433 1.00 45.63 760 ILE B O 1
ATOM 14204 N N . GLN B 1 764 ? 22.788 106.721 146.967 1.00 43.03 761 GLN B N 1
ATOM 14205 C CA . GLN B 1 764 ? 21.729 107.679 147.288 1.00 42.34 761 GLN B CA 1
ATOM 14206 C C . GLN B 1 764 ? 20.367 107.187 146.816 1.00 43.18 761 GLN B C 1
ATOM 14207 O O . GLN B 1 764 ? 19.355 107.430 147.476 1.00 43.67 761 GLN B O 1
ATOM 14213 N N . LYS B 1 765 ? 20.326 106.496 145.672 1.00 46.45 762 LYS B N 1
ATOM 14214 C CA . LYS B 1 765 ? 19.090 105.880 145.204 1.00 43.60 762 LYS B CA 1
ATOM 14215 C C . LYS B 1 765 ? 18.583 104.862 146.209 1.00 48.48 762 LYS B C 1
ATOM 14216 O O . LYS B 1 765 ? 17.436 104.935 146.667 1.00 54.55 762 LYS B O 1
ATOM 14222 N N . ILE B 1 766 ? 19.438 103.904 146.565 1.00 46.66 763 ILE B N 1
ATOM 14223 C CA . ILE B 1 766 ? 19.070 102.848 147.500 1.00 36.26 763 ILE B CA 1
ATOM 14224 C C . ILE B 1 766 ? 18.468 103.437 148.766 1.00 39.16 763 ILE B C 1
ATOM 14225 O O . ILE B 1 766 ? 17.452 102.949 149.272 1.00 46.78 763 ILE B O 1
ATOM 14230 N N . VAL B 1 767 ? 19.062 104.507 149.289 1.00 38.54 764 VAL B N 1
ATOM 14231 C CA . VAL B 1 767 ? 18.518 105.053 150.529 1.00 50.08 764 VAL B CA 1
ATOM 14232 C C . VAL B 1 767 ? 17.292 105.925 150.261 1.00 53.45 764 VAL B C 1
ATOM 14233 O O . VAL B 1 767 ? 16.418 106.049 151.128 1.00 57.21 764 VAL B O 1
ATOM 14237 N N . ALA B 1 768 ? 17.185 106.527 149.073 1.00 52.07 765 ALA B N 1
ATOM 14238 C CA . ALA B 1 768 ? 15.923 107.161 148.709 1.00 46.51 765 ALA B CA 1
ATOM 14239 C C . ALA B 1 768 ? 14.794 106.133 148.659 1.00 49.55 765 ALA B C 1
ATOM 14240 O O . ALA B 1 768 ? 13.707 106.386 149.189 1.00 52.58 765 ALA B O 1
ATOM 14242 N N . ASN B 1 769 ? 15.037 104.960 148.052 1.00 39.86 766 ASN B N 1
ATOM 14243 C CA . ASN B 1 769 ? 14.037 103.890 148.081 1.00 46.03 766 ASN B CA 1
ATOM 14244 C C . ASN B 1 769 ? 13.485 103.680 149.478 1.00 50.28 766 ASN B C 1
ATOM 14245 O O . ASN B 1 769 ? 12.269 103.535 149.660 1.00 62.75 766 ASN B O 1
ATOM 14250 N N . LEU B 1 770 ? 14.363 103.652 150.478 1.00 45.28 767 LEU B N 1
ATOM 14251 C CA . LEU B 1 770 ? 13.957 103.375 151.851 1.00 48.34 767 LEU B CA 1
ATOM 14252 C C . LEU B 1 770 ? 13.515 104.628 152.595 1.00 50.27 767 LEU B C 1
ATOM 14253 O O . LEU B 1 770 ? 13.311 104.578 153.814 1.00 52.34 767 LEU B O 1
ATOM 14258 N N . GLY B 1 771 ? 13.364 105.744 151.892 1.00 41.95 768 GLY B N 1
ATOM 14259 C CA . GLY B 1 771 ? 12.815 106.924 152.512 1.00 40.81 768 GLY B CA 1
ATOM 14260 C C . GLY B 1 771 ? 13.744 107.591 153.490 1.00 53.62 768 GLY B C 1
ATOM 14261 O O . GLY B 1 771 ? 13.278 108.239 154.432 1.00 66.83 768 GLY B O 1
ATOM 14262 N N . GLY B 1 772 ? 15.056 107.459 153.294 1.00 53.67 769 GLY B N 1
ATOM 14263 C CA . GLY B 1 772 ? 16.033 108.098 154.144 1.00 53.59 769 GLY B CA 1
ATOM 14264 C C . GLY B 1 772 ? 16.869 109.132 153.407 1.00 52.57 769 GLY B C 1
ATOM 14265 O O . GLY B 1 772 ? 16.703 109.373 152.206 1.00 56.68 769 GLY B O 1
ATOM 14266 N N . ASN B 1 773 ? 17.767 109.749 154.169 1.00 50.31 770 ASN B N 1
ATOM 14267 C CA . ASN B 1 773 ? 18.818 110.635 153.676 1.00 50.42 770 ASN B CA 1
ATOM 14268 C C . ASN B 1 773 ? 20.178 110.028 153.995 1.00 44.38 770 ASN B C 1
ATOM 14269 O O . ASN B 1 773 ? 20.282 108.989 154.653 1.00 41.03 770 ASN B O 1
ATOM 14274 N N . LEU B 1 774 ? 21.227 110.715 153.548 1.00 45.95 771 LEU B N 1
ATOM 14275 C CA . LEU B 1 774 ? 22.588 110.420 153.983 1.00 45.47 771 LEU B CA 1
ATOM 14276 C C . LEU B 1 774 ? 23.410 111.694 153.910 1.00 35.35 771 LEU B C 1
ATOM 14277 O O . LEU B 1 774 ? 23.066 112.626 153.187 1.00 47.69 771 LEU B O 1
ATOM 14282 N N . PHE B 1 7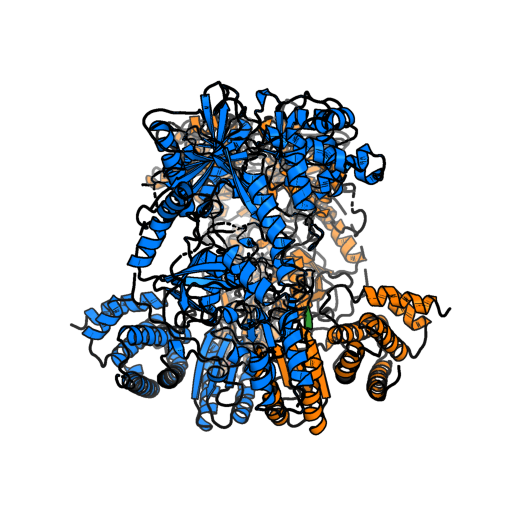75 ? 24.522 111.722 154.630 1.00 36.02 772 PHE B N 1
ATOM 14283 C CA . PHE B 1 775 ? 25.481 112.800 154.420 1.00 37.64 772 PHE B CA 1
ATOM 14284 C C . PHE B 1 775 ? 26.894 112.254 154.567 1.00 29.56 772 PHE B C 1
ATOM 14285 O O . PHE B 1 775 ? 27.124 111.251 155.250 1.00 27.79 772 PHE B O 1
ATOM 14293 N N . PHE B 1 776 ? 27.835 112.904 153.891 1.00 26.85 773 PHE B N 1
ATOM 14294 C CA . PHE B 1 776 ? 29.213 112.434 153.895 1.00 39.37 773 PHE B CA 1
ATOM 14295 C C . PHE B 1 776 ? 30.206 113.542 154.275 1.00 39.01 773 PHE B C 1
ATOM 14296 O O . PHE B 1 776 ? 29.882 114.732 154.346 1.00 33.26 773 PHE B O 1
ATOM 14304 N N . LEU B 1 777 ? 31.436 113.111 154.555 1.00 38.74 774 LEU B N 1
ATOM 14305 C CA . LEU B 1 777 ? 32.555 113.986 154.872 1.00 37.42 774 LEU B CA 1
ATOM 14306 C C . LEU B 1 777 ? 33.821 113.332 154.344 1.00 36.61 774 LEU B C 1
ATOM 14307 O O . LEU B 1 777 ? 33.890 112.101 154.249 1.00 38.39 774 LEU B O 1
ATOM 14312 N N . ARG B 1 778 ? 34.807 114.155 153.967 1.00 30.26 775 ARG B N 1
ATOM 14313 C CA . ARG B 1 778 ? 36.144 113.667 153.653 1.00 26.71 775 ARG B CA 1
ATOM 14314 C C . ARG B 1 778 ? 37.021 113.848 154.872 1.00 33.80 775 ARG B C 1
ATOM 14315 O O . ARG B 1 778 ? 36.934 114.875 155.546 1.00 44.50 775 ARG B O 1
ATOM 14323 N N . TYR B 1 779 ? 37.871 112.860 155.153 1.00 32.29 776 TYR B N 1
ATOM 14324 C CA . TYR B 1 779 ? 38.635 112.908 156.391 1.00 31.68 776 TYR B CA 1
ATOM 14325 C C . TYR B 1 779 ? 39.846 111.995 156.290 1.00 36.41 776 TYR B C 1
ATOM 14326 O O . TYR B 1 779 ? 39.769 110.929 155.681 1.00 41.13 776 TYR B O 1
ATOM 14335 N N . THR B 1 780 ? 40.964 112.419 156.881 1.00 43.80 777 THR B N 1
ATOM 14336 C CA . THR B 1 780 ? 42.102 111.520 157.029 1.00 41.02 777 THR B CA 1
ATOM 14337 C C . THR B 1 780 ? 42.130 111.003 158.451 1.00 40.66 777 THR B C 1
ATOM 14338 O O . THR B 1 780 ? 41.082 110.778 159.051 1.00 49.94 777 THR B O 1
ATOM 14342 N N . ASP B 1 781 ? 43.323 110.868 159.001 1.00 49.18 778 ASP B N 1
ATOM 14343 C CA . ASP B 1 781 ? 43.558 110.196 160.286 1.00 68.23 778 ASP B CA 1
ATOM 14344 C C . ASP B 1 781 ? 42.883 108.817 160.365 1.00 47.44 778 ASP B C 1
ATOM 14345 O O . ASP B 1 781 ? 41.665 108.679 160.489 1.00 40.18 778 ASP B O 1
ATOM 14350 N N . PRO B 1 782 ? 43.710 107.782 160.237 1.00 54.42 779 PRO B N 1
ATOM 14351 C CA . PRO B 1 782 ? 45.075 108.076 159.763 1.00 41.27 779 PRO B CA 1
ATOM 14352 C C . PRO B 1 782 ? 45.094 108.133 158.223 1.00 37.02 779 PRO B C 1
ATOM 14353 O O . PRO B 1 782 ? 45.462 109.156 157.630 1.00 41.68 779 PRO B O 1
ATOM 14357 N N . LYS B 1 783 ? 44.633 107.046 157.596 1.00 28.26 780 LYS B N 1
ATOM 14358 C CA . LYS B 1 783 ? 44.502 106.930 156.159 1.00 31.93 780 LYS B CA 1
ATOM 14359 C C . LYS B 1 783 ? 43.259 107.688 155.679 1.00 34.54 780 LYS B C 1
ATOM 14360 O O . LYS B 1 783 ? 42.241 107.739 156.379 1.00 29.74 780 LYS B O 1
ATOM 14366 N N . PRO B 1 784 ? 43.312 108.277 154.489 1.00 28.83 781 PRO B N 1
ATOM 14367 C CA . PRO B 1 784 ? 42.152 109.027 153.991 1.00 32.86 781 PRO B CA 1
ATOM 14368 C C . PRO B 1 784 ? 40.972 108.113 153.676 1.00 27.00 781 PRO B C 1
ATOM 14369 O O . PRO B 1 784 ? 41.135 106.967 153.237 1.00 28.20 781 PRO B O 1
ATOM 14373 N N . HIS B 1 785 ? 39.770 108.657 153.879 1.00 24.30 782 HIS B N 1
ATOM 14374 C CA . HIS B 1 785 ? 38.522 107.909 153.770 1.00 26.87 782 HIS B CA 1
ATOM 14375 C C . HIS B 1 785 ? 37.357 108.884 153.630 1.00 25.10 782 HIS B C 1
ATOM 14376 O O . HIS B 1 785 ? 37.469 110.078 153.939 1.00 23.32 782 HIS B O 1
ATOM 14383 N N . ILE B 1 786 ? 36.216 108.347 153.209 1.00 19.60 783 ILE B N 1
ATOM 14384 C CA . ILE B 1 786 ? 34.963 109.089 153.200 1.00 22.54 783 ILE B CA 1
ATOM 14385 C C . ILE B 1 786 ? 34.072 108.541 154.302 1.00 25.45 783 ILE B C 1
ATOM 14386 O O . ILE B 1 786 ? 33.878 107.326 154.403 1.00 24.45 783 ILE B O 1
ATOM 14391 N N . ARG B 1 787 ? 33.554 109.429 155.145 1.00 29.79 784 ARG B N 1
ATOM 14392 C CA . ARG B 1 787 ? 32.613 109.036 156.179 1.00 23.95 784 ARG B CA 1
ATOM 14393 C C . ARG B 1 787 ? 31.203 109.150 155.620 1.00 28.28 784 ARG B C 1
ATOM 14394 O O . ARG B 1 787 ? 30.767 110.233 155.227 1.00 28.83 784 ARG B O 1
ATOM 14402 N N . LEU B 1 788 ? 30.506 108.030 155.579 1.00 28.22 785 LEU B N 1
ATOM 14403 C CA . LEU B 1 788 ? 29.180 107.924 155.000 1.00 28.95 785 LEU B CA 1
ATOM 14404 C C . LEU B 1 788 ? 28.208 107.672 156.146 1.00 30.82 785 LEU B C 1
ATOM 14405 O O . LEU B 1 788 ? 28.351 106.681 156.869 1.00 29.55 785 LEU B O 1
ATOM 14410 N N . ARG B 1 789 ? 27.230 108.558 156.326 1.00 28.98 786 ARG B N 1
ATOM 14411 C CA . ARG B 1 789 ? 26.246 108.403 157.394 1.00 30.22 786 ARG B CA 1
ATOM 14412 C C . ARG B 1 789 ? 24.839 108.372 156.819 1.00 34.03 786 ARG B C 1
ATOM 14413 O O . ARG B 1 789 ? 24.435 109.313 156.124 1.00 33.26 786 ARG B O 1
ATOM 14421 N N . ILE B 1 790 ? 24.097 107.304 157.140 1.00 34.37 787 ILE B N 1
ATOM 14422 C CA . ILE B 1 790 ? 22.783 107.017 156.571 1.00 35.56 787 ILE B CA 1
ATOM 14423 C C . ILE B 1 790 ? 21.751 106.913 157.690 1.00 37.17 787 ILE B C 1
ATOM 14424 O O . ILE B 1 790 ? 21.986 106.238 158.703 1.00 35.01 787 ILE B O 1
ATOM 14429 N N . LYS B 1 791 ? 20.619 107.598 157.502 1.00 42.12 788 LYS B N 1
ATOM 14430 C CA . LYS B 1 791 ? 19.440 107.528 158.366 1.00 43.39 788 LYS B CA 1
ATOM 14431 C C . LYS B 1 791 ? 18.308 106.972 157.513 1.00 46.83 788 LYS B C 1
ATOM 14432 O O . LYS B 1 791 ? 17.984 107.545 156.466 1.00 49.67 788 LYS B O 1
ATOM 14438 N N . CYS B 1 792 ? 17.735 105.851 157.926 1.00 46.01 789 CYS B N 1
ATOM 14439 C CA . CYS B 1 792 ? 16.520 105.352 157.282 1.00 54.71 789 CYS B CA 1
ATOM 14440 C C . CYS B 1 792 ? 16.007 104.200 158.129 1.00 57.50 789 CYS B C 1
ATOM 14441 O O . CYS B 1 792 ? 16.550 103.912 159.201 1.00 65.94 789 CYS B O 1
ATOM 14444 N N . SER B 1 793 ? 14.941 103.555 157.658 1.00 56.09 790 SER B N 1
ATOM 14445 C CA . SER B 1 793 ? 14.239 102.639 158.548 1.00 68.51 790 SER B CA 1
ATOM 14446 C C . SER B 1 793 ? 14.935 101.291 158.647 1.00 66.93 790 SER B C 1
ATOM 14447 O O . SER B 1 793 ? 15.577 100.997 159.664 1.00 77.79 790 SER B O 1
ATOM 14450 N N . ASP B 1 794 ? 14.813 100.457 157.619 1.00 66.50 791 ASP B N 1
ATOM 14451 C CA . ASP B 1 794 ? 15.493 99.166 157.665 1.00 65.83 791 ASP B CA 1
ATOM 14452 C C . ASP B 1 794 ? 16.946 99.422 157.296 1.00 70.48 791 ASP B C 1
ATOM 14453 O O . ASP B 1 794 ? 17.344 99.332 156.128 1.00 57.57 791 ASP B O 1
ATOM 14458 N N . LEU B 1 795 ? 17.741 99.773 158.319 1.00 65.96 792 LEU B N 1
ATOM 14459 C CA . LEU B 1 795 ? 19.164 100.009 158.104 1.00 44.63 792 LEU B CA 1
ATOM 14460 C C . LEU B 1 795 ? 19.863 98.743 157.645 1.00 44.57 792 LEU B C 1
ATOM 14461 O O . LEU B 1 795 ? 20.646 98.780 156.693 1.00 43.18 792 LEU B O 1
ATOM 14466 N N . PHE B 1 796 ? 19.586 97.606 158.298 1.00 47.03 793 PHE B N 1
ATOM 14467 C CA . PHE B 1 796 ? 20.234 96.363 157.885 1.00 44.84 793 PHE B CA 1
ATOM 14468 C C . PHE B 1 796 ? 19.931 96.036 156.427 1.00 49.98 793 PHE B C 1
ATOM 14469 O O . PHE B 1 796 ? 20.797 95.530 155.698 1.00 45.09 793 PHE B O 1
ATOM 14477 N N . LEU B 1 797 ? 18.709 96.326 155.977 1.00 47.03 794 LEU B N 1
ATOM 14478 C CA . LEU B 1 797 ? 18.433 96.185 154.555 1.00 51.25 794 LEU B CA 1
ATOM 14479 C C . LEU B 1 797 ? 19.285 97.148 153.742 1.00 38.88 794 LEU B C 1
ATOM 14480 O O . LEU B 1 797 ? 19.870 96.764 152.723 1.00 39.12 794 LEU B O 1
ATOM 14485 N N . ALA B 1 798 ? 19.374 98.404 154.182 1.00 42.58 795 ALA B N 1
ATOM 14486 C CA . ALA B 1 798 ? 20.192 99.369 153.453 1.00 46.75 795 ALA B CA 1
ATOM 14487 C C . ALA B 1 798 ? 21.631 98.877 153.334 1.00 48.71 795 ALA B C 1
ATOM 14488 O O . ALA B 1 798 ? 22.258 99.013 152.271 1.00 41.40 795 ALA B O 1
ATOM 14490 N N . TYR B 1 799 ? 22.154 98.262 154.405 1.00 41.22 796 TYR B N 1
ATOM 14491 C CA . TYR B 1 799 ? 23.511 97.740 154.366 1.00 31.05 796 TYR B CA 1
ATOM 14492 C C . TYR B 1 799 ? 23.641 96.684 153.290 1.00 34.32 796 TYR B C 1
ATOM 14493 O O . TYR B 1 799 ? 24.492 96.796 152.399 1.00 33.25 796 TYR B O 1
ATOM 14502 N N . GLY B 1 800 ? 22.767 95.673 153.336 1.00 32.82 797 GLY B N 1
ATOM 14503 C CA . GLY B 1 800 ? 22.841 94.579 152.376 1.00 30.23 797 GLY B CA 1
ATOM 14504 C C . GLY B 1 800 ? 22.896 95.028 150.927 1.00 39.31 797 GLY B C 1
ATOM 14505 O O . GLY B 1 800 ? 23.643 94.464 150.121 1.00 38.54 797 GLY B O 1
ATOM 14506 N N . SER B 1 801 ? 22.115 96.052 150.573 1.00 38.15 798 SER B N 1
ATOM 14507 C CA . SER B 1 801 ? 22.138 96.536 149.197 1.00 40.24 798 SER B CA 1
ATOM 14508 C C . SER B 1 801 ? 23.425 97.296 148.906 1.00 42.90 798 SER B C 1
ATOM 14509 O O . SER B 1 801 ? 24.110 97.020 147.914 1.00 47.06 798 SER B O 1
ATOM 14512 N N . ILE B 1 802 ? 23.775 98.242 149.782 1.00 45.64 799 ILE B N 1
ATOM 14513 C CA . ILE B 1 802 ? 24.967 99.071 149.604 1.00 42.95 799 ILE B CA 1
ATOM 14514 C C . ILE B 1 802 ? 26.228 98.219 149.495 1.00 41.44 799 ILE B C 1
ATOM 14515 O O . ILE B 1 802 ? 27.146 98.543 148.729 1.00 37.43 799 ILE B O 1
ATOM 14520 N N . LEU B 1 803 ? 26.293 97.121 150.265 1.00 38.61 800 LEU B N 1
ATOM 14521 C CA . LEU B 1 803 ? 27.462 96.247 150.267 1.00 32.76 800 LEU B CA 1
ATOM 14522 C C . LEU B 1 803 ? 27.873 95.842 148.857 1.00 36.53 800 LEU B C 1
ATOM 14523 O O . LEU B 1 803 ? 29.066 95.711 148.562 1.00 35.84 800 LEU B O 1
ATOM 14528 N N . GLU B 1 804 ? 26.909 95.662 147.965 1.00 39.84 801 GLU B N 1
ATOM 14529 C CA . GLU B 1 804 ? 27.268 95.259 146.617 1.00 39.26 801 GLU B CA 1
ATOM 14530 C C . GLU B 1 804 ? 27.973 96.383 145.886 1.00 37.04 801 GLU B C 1
ATOM 14531 O O . GLU B 1 804 ? 28.847 96.126 145.050 1.00 40.69 801 GLU B O 1
ATOM 14537 N N . ILE B 1 805 ? 27.624 97.628 146.196 1.00 28.97 802 ILE B N 1
ATOM 14538 C CA . ILE B 1 805 ? 28.349 98.747 145.611 1.00 35.75 802 ILE B CA 1
ATOM 14539 C C . ILE B 1 805 ? 29.774 98.798 146.159 1.00 38.50 802 ILE B C 1
ATOM 14540 O O . ILE B 1 805 ? 30.743 98.993 145.411 1.00 28.95 802 ILE B O 1
ATOM 14545 N N . LEU B 1 806 ? 29.925 98.614 147.476 1.00 35.46 803 LEU B N 1
ATOM 14546 C CA . LEU B 1 806 ? 31.262 98.527 148.050 1.00 28.48 803 LEU B CA 1
ATOM 14547 C C . LEU B 1 806 ? 32.045 97.394 147.409 1.00 32.82 803 LEU B C 1
ATOM 14548 O O . LEU B 1 806 ? 33.215 97.571 147.040 1.00 33.96 803 LEU B O 1
ATOM 14553 N N . LYS B 1 807 ? 31.401 96.233 147.232 1.00 32.03 804 LYS B N 1
ATOM 14554 C CA . LYS B 1 807 ? 32.047 95.124 146.535 1.00 32.43 804 LYS B CA 1
ATOM 14555 C C . LYS B 1 807 ? 32.567 95.543 145.152 1.00 32.31 804 LYS B C 1
ATOM 14556 O O . LYS B 1 807 ? 33.699 95.208 144.780 1.00 25.56 804 LYS B O 1
ATOM 14562 N N A ARG B 1 808 ? 31.754 96.279 144.383 0.53 32.54 805 ARG B N 1
ATOM 14563 N N B ARG B 1 808 ? 31.770 96.303 144.392 0.47 32.19 805 ARG B N 1
ATOM 14564 C CA A ARG B 1 808 ? 32.211 96.784 143.090 0.53 32.44 805 ARG B CA 1
ATOM 14565 C CA B ARG B 1 808 ? 32.231 96.760 143.082 0.47 33.10 805 ARG B CA 1
ATOM 14566 C C A ARG B 1 808 ? 33.396 97.727 143.261 0.53 34.95 805 ARG B C 1
ATOM 14567 C C B ARG B 1 808 ? 33.361 97.781 143.205 0.47 34.65 805 ARG B C 1
ATOM 14568 O O A ARG B 1 808 ? 34.408 97.607 142.559 0.53 35.19 805 ARG B O 1
ATOM 14569 O O B ARG B 1 808 ? 34.304 97.766 142.404 0.47 35.02 805 ARG B O 1
ATOM 14584 N N . SER B 1 809 ? 33.287 98.681 144.190 1.00 30.56 806 SER B N 1
ATOM 14585 C CA . SER B 1 809 ? 34.353 99.660 144.358 1.00 30.61 806 SER B CA 1
ATOM 14586 C C . SER B 1 809 ? 35.639 98.981 144.824 1.00 34.89 806 SER B C 1
ATOM 14587 O O . SER B 1 809 ? 36.753 99.377 144.435 1.00 29.33 806 SER B O 1
ATOM 14590 N N . ARG B 1 810 ? 35.515 97.918 145.619 1.00 31.73 807 ARG B N 1
ATOM 14591 C CA . ARG B 1 810 ? 36.723 97.209 146.015 1.00 30.42 807 ARG B CA 1
ATOM 14592 C C . ARG B 1 810 ? 37.344 96.499 144.817 1.00 32.90 807 ARG B C 1
ATOM 14593 O O . ARG B 1 810 ? 38.545 96.628 144.554 1.00 35.28 807 ARG B O 1
ATOM 14601 N N . LYS B 1 811 ? 36.514 95.770 144.059 1.00 33.28 808 LYS B N 1
ATOM 14602 C CA . LYS B 1 811 ? 36.963 95.093 142.840 1.00 26.88 808 LYS B CA 1
ATOM 14603 C C . LYS B 1 811 ? 37.685 96.037 141.886 1.00 32.71 808 LYS B C 1
ATOM 14604 O O . LYS B 1 811 ? 38.723 95.679 141.325 1.00 30.81 808 LYS B O 1
ATOM 14610 N N . ASN B 1 812 ? 37.154 97.265 141.695 1.00 39.02 809 ASN B N 1
ATOM 14611 C CA . ASN B 1 812 ? 37.808 98.271 140.838 1.00 35.58 809 ASN B CA 1
ATOM 14612 C C . ASN B 1 812 ? 39.022 98.940 141.500 1.00 35.77 809 ASN B C 1
ATOM 14613 O O . ASN B 1 812 ? 39.580 99.852 140.861 1.00 27.33 809 ASN B O 1
ATOM 14618 N N . ARG B 1 813 ? 39.383 98.457 142.701 1.00 32.86 810 ARG B N 1
ATOM 14619 C CA . ARG B 1 813 ? 40.513 98.946 143.498 1.00 24.78 810 ARG B CA 1
ATOM 14620 C C . ARG B 1 813 ? 40.429 100.445 143.765 1.00 31.00 810 ARG B C 1
ATOM 14621 O O . ARG B 1 813 ? 41.447 101.096 144.036 1.00 33.17 810 ARG B O 1
ATOM 14629 N N . ILE B 1 814 ? 39.215 100.999 143.749 1.00 27.24 811 ILE B N 1
ATOM 14630 C CA . ILE B 1 814 ? 39.054 102.375 144.194 1.00 25.53 811 ILE B CA 1
ATOM 14631 C C . ILE B 1 814 ? 38.887 102.471 145.716 1.00 30.15 811 ILE B C 1
ATOM 14632 O O . ILE B 1 814 ? 39.355 103.439 146.327 1.00 27.27 811 ILE B O 1
ATOM 14645 N N . SER B 1 816 ? 39.674 100.441 149.520 1.00 23.42 813 SER B N 1
ATOM 14646 C CA . SER B 1 816 ? 40.309 99.256 150.098 1.00 28.06 813 SER B CA 1
ATOM 14647 C C . SER B 1 816 ? 39.400 98.592 151.138 1.00 26.91 813 SER B C 1
ATOM 14648 O O . SER B 1 816 ? 38.787 97.556 150.852 1.00 31.49 813 SER B O 1
ATOM 14651 N N . THR B 1 817 ? 39.294 99.143 152.335 1.00 17.82 814 THR B N 1
ATOM 14652 C CA . THR B 1 817 ? 38.383 98.568 153.311 1.00 23.78 814 THR B CA 1
ATOM 14653 C C . THR B 1 817 ? 37.352 99.593 153.773 1.00 24.37 814 THR B C 1
ATOM 14654 O O . THR B 1 817 ? 37.376 100.765 153.392 1.00 20.38 814 THR B O 1
ATOM 14658 N N . PHE B 1 818 ? 36.451 99.122 154.631 1.00 22.76 815 PHE B N 1
ATOM 14659 C CA . PHE B 1 818 ? 35.563 100.003 155.354 1.00 23.13 815 PHE B CA 1
ATOM 14660 C C . PHE B 1 818 ? 35.332 99.462 156.755 1.00 25.27 815 PHE B C 1
ATOM 14661 O O . PHE B 1 818 ? 35.478 98.263 157.010 1.00 25.84 815 PHE B O 1
ATOM 14669 N N . ASP B 1 819 ? 34.980 100.383 157.663 1.00 26.71 816 ASP B N 1
ATOM 14670 C CA . ASP B 1 819 ? 34.515 100.079 159.009 1.00 23.77 816 ASP B CA 1
ATOM 14671 C C . ASP B 1 819 ? 33.088 100.552 159.196 1.00 26.08 816 ASP B C 1
ATOM 14672 O O . ASP B 1 819 ? 32.652 101.517 158.560 1.00 27.01 816 ASP B O 1
ATOM 14677 N N . ILE B 1 820 ? 32.389 99.920 160.130 1.00 24.20 817 ILE B N 1
ATOM 14678 C CA . ILE B 1 820 ? 31.153 100.468 160.669 1.00 21.11 817 ILE B CA 1
ATOM 14679 C C . ILE B 1 820 ? 31.461 100.991 162.065 1.00 25.16 817 ILE B C 1
ATOM 14680 O O . ILE B 1 820 ? 31.888 100.227 162.939 1.00 33.10 817 ILE B O 1
ATOM 14685 N N . SER B 1 821 ? 31.286 102.293 162.276 1.00 24.67 818 SER B N 1
ATOM 14686 C CA . SER B 1 821 ? 31.671 102.930 163.530 1.00 25.65 818 SER B CA 1
ATOM 14687 C C . SER B 1 821 ? 30.478 103.613 164.178 1.00 21.31 818 SER B C 1
ATOM 14688 O O . SER B 1 821 ? 29.446 103.838 163.557 1.00 26.31 818 SER B O 1
ATOM 14691 N N . ILE B 1 822 ? 30.664 103.973 165.444 1.00 24.85 819 ILE B N 1
ATOM 14692 C CA . ILE B 1 822 ? 29.692 104.769 166.185 1.00 29.23 819 ILE B CA 1
ATOM 14693 C C . ILE B 1 822 ? 29.724 106.222 165.707 1.00 27.45 819 ILE B C 1
ATOM 14694 O O . ILE B 1 822 ? 30.793 106.838 165.591 1.00 32.96 819 ILE B O 1
ATOM 14699 N N . TYR B 1 823 ? 28.547 106.778 165.431 1.00 22.75 820 TYR B N 1
ATOM 14700 C CA . TYR B 1 823 ? 28.393 108.191 165.092 1.00 21.69 820 TYR B CA 1
ATOM 14701 C C . TYR B 1 823 ? 28.271 108.985 166.387 1.00 32.40 820 TYR B C 1
ATOM 14702 O O . TYR B 1 823 ? 27.252 108.908 167.084 1.00 34.15 820 TYR B O 1
ATOM 14711 N N . ASP B 1 824 ? 29.324 109.719 166.731 1.00 36.83 821 ASP B N 1
ATOM 14712 C CA . ASP B 1 824 ? 29.369 110.559 167.932 1.00 32.92 821 ASP B CA 1
ATOM 14713 C C . ASP B 1 824 ? 28.870 111.949 167.549 1.00 26.66 821 ASP B C 1
ATOM 14714 O O . ASP B 1 824 ? 29.599 112.736 166.950 1.00 32.91 821 ASP B O 1
ATOM 14719 N N . GLN B 1 825 ? 27.633 112.265 167.890 1.00 25.42 822 GLN B N 1
ATOM 14720 C CA . GLN B 1 825 ? 27.064 113.533 167.450 1.00 31.17 822 GLN B CA 1
ATOM 14721 C C . GLN B 1 825 ? 27.694 114.732 168.161 1.00 37.48 822 GLN B C 1
ATOM 14722 O O . GLN B 1 825 ? 27.835 114.760 169.390 1.00 34.24 822 GLN B O 1
ATOM 14728 N N . GLU B 1 826 ? 28.040 115.749 167.371 1.00 31.64 823 GLU B N 1
ATOM 14729 C CA . GLU B 1 826 ? 28.506 117.035 167.893 1.00 34.01 823 GLU B CA 1
ATOM 14730 C C . GLU B 1 826 ? 27.312 117.906 168.330 1.00 34.57 823 GLU B C 1
ATOM 14731 O O . GLU B 1 826 ? 27.002 118.939 167.726 1.00 29.51 823 GLU B O 1
ATOM 14737 N N . VAL B 1 827 ? 26.639 117.482 169.415 1.00 29.69 824 VAL B N 1
ATOM 14738 C CA . VAL B 1 827 ? 25.478 118.240 169.903 1.00 30.51 824 VAL B CA 1
ATOM 14739 C C . VAL B 1 827 ? 25.881 119.659 170.269 1.00 36.16 824 VAL B C 1
ATOM 14740 O O . VAL B 1 827 ? 25.393 120.627 169.677 1.00 39.96 824 VAL B O 1
ATOM 14744 N N . GLU B 1 828 ? 26.765 119.801 171.268 1.00 31.99 825 GLU B N 1
ATOM 14745 C CA . GLU B 1 828 ? 27.142 121.126 171.762 1.00 34.16 825 GLU B CA 1
ATOM 14746 C C . GLU B 1 828 ? 27.483 122.085 170.636 1.00 31.22 825 GLU B C 1
ATOM 14747 O O . GLU B 1 828 ? 27.220 123.284 170.745 1.00 29.66 825 GLU B O 1
ATOM 14753 N N . ARG B 1 829 ? 28.067 121.571 169.550 1.00 31.92 826 ARG B N 1
ATOM 14754 C CA . ARG B 1 829 ? 28.548 122.407 168.456 1.00 32.23 826 ARG B CA 1
ATOM 14755 C C . ARG B 1 829 ? 27.407 122.955 167.624 1.00 40.88 826 ARG B C 1
ATOM 14756 O O . ARG B 1 829 ? 27.420 124.126 167.225 1.00 41.20 826 ARG B O 1
ATOM 14764 N N . TYR B 1 830 ? 26.436 122.107 167.312 1.00 35.94 827 TYR B N 1
ATOM 14765 C CA . TYR B 1 830 ? 25.289 122.526 166.534 1.00 29.91 827 TYR B CA 1
ATOM 14766 C C . TYR B 1 830 ? 24.100 122.875 167.422 1.00 37.44 827 TYR B C 1
ATOM 14767 O O . TYR B 1 830 ? 22.945 122.782 166.994 1.00 37.45 827 TYR B O 1
ATOM 14776 N N . GLY B 1 831 ? 24.382 123.291 168.661 1.00 37.53 828 GLY B N 1
ATOM 14777 C CA . GLY B 1 831 ? 23.440 124.002 169.503 1.00 32.24 828 GLY B CA 1
ATOM 14778 C C . GLY B 1 831 ? 22.403 123.169 170.212 1.00 34.88 828 GLY B C 1
ATOM 14779 O O . GLY B 1 831 ? 21.373 123.711 170.618 1.00 48.78 828 GLY B O 1
ATOM 14780 N N . GLY B 1 832 ? 22.637 121.878 170.393 1.00 31.75 829 GLY B N 1
ATOM 14781 C CA . GLY B 1 832 ? 21.662 121.006 171.010 1.00 28.10 829 GLY B CA 1
ATOM 14782 C C . GLY B 1 832 ? 20.942 120.159 169.978 1.00 37.56 829 GLY B C 1
ATOM 14783 O O . GLY B 1 832 ? 21.023 120.382 168.767 1.00 31.90 829 GLY B O 1
ATOM 14784 N N . PHE B 1 833 ? 20.200 119.171 170.488 1.00 31.58 830 PHE B N 1
ATOM 14785 C CA . PHE B 1 833 ? 19.742 118.091 169.625 1.00 31.80 830 PHE B CA 1
ATOM 14786 C C . PHE B 1 833 ? 18.795 118.573 168.541 1.00 40.37 830 PHE B C 1
ATOM 14787 O O . PHE B 1 833 ? 18.736 117.972 167.460 1.00 43.33 830 PHE B O 1
ATOM 14795 N N . ASP B 1 834 ? 18.034 119.632 168.813 1.00 43.26 831 ASP B N 1
ATOM 14796 C CA . ASP B 1 834 ? 17.093 120.142 167.822 1.00 42.13 831 ASP B CA 1
ATOM 14797 C C . ASP B 1 834 ? 17.833 120.810 166.673 1.00 40.48 831 ASP B C 1
ATOM 14798 O O . ASP B 1 834 ? 17.711 120.397 165.511 1.00 39.83 831 ASP B O 1
ATOM 14803 N N . THR B 1 835 ? 18.610 121.854 166.984 1.00 33.01 832 THR B N 1
ATOM 14804 C CA . THR B 1 835 ? 19.406 122.509 165.953 1.00 41.44 832 THR B CA 1
ATOM 14805 C C . THR B 1 835 ? 20.494 121.590 165.395 1.00 42.76 832 THR B C 1
ATOM 14806 O O . THR B 1 835 ? 21.053 121.886 164.331 1.00 40.53 832 THR B O 1
ATOM 14810 N N . LEU B 1 836 ? 20.820 120.498 166.094 1.00 39.03 833 LEU B N 1
ATOM 14811 C CA . LEU B 1 836 ? 21.653 119.457 165.499 1.00 36.37 833 LEU B CA 1
ATOM 14812 C C . LEU B 1 836 ? 20.876 118.691 164.437 1.00 41.61 833 LEU B C 1
ATOM 14813 O O . LEU B 1 836 ? 21.383 118.456 163.332 1.00 40.33 833 LEU B O 1
ATOM 14818 N N A GLU B 1 837 ? 19.635 118.311 164.757 0.46 37.94 834 GLU B N 1
ATOM 14819 N N B GLU B 1 837 ? 19.643 118.276 164.760 0.54 36.68 834 GLU B N 1
ATOM 14820 C CA A GLU B 1 837 ? 18.825 117.523 163.840 0.46 35.92 834 GLU B CA 1
ATOM 14821 C CA B GLU B 1 837 ? 18.840 117.517 163.808 0.54 35.97 834 GLU B CA 1
ATOM 14822 C C A GLU B 1 837 ? 18.529 118.290 162.560 0.46 39.87 834 GLU B C 1
ATOM 14823 C C B GLU B 1 837 ? 18.616 118.300 162.526 0.54 39.89 834 GLU B C 1
ATOM 14824 O O A GLU B 1 837 ? 18.352 117.678 161.499 0.46 40.60 834 GLU B O 1
ATOM 14825 O O B GLU B 1 837 ? 18.576 117.713 161.437 0.54 40.59 834 GLU B O 1
ATOM 14836 N N . LEU B 1 838 ? 18.495 119.625 162.628 1.00 39.45 835 LEU B N 1
ATOM 14837 C CA . LEU B 1 838 ? 18.249 120.434 161.441 1.00 40.64 835 LEU B CA 1
ATOM 14838 C C . LEU B 1 838 ? 19.527 120.729 160.670 1.00 41.69 835 LEU B C 1
ATOM 14839 O O . LEU B 1 838 ? 19.481 120.914 159.447 1.00 46.66 835 LEU B O 1
ATOM 14844 N N . SER B 1 839 ? 20.671 120.786 161.356 1.00 49.25 836 SER B N 1
ATOM 14845 C CA . SER B 1 839 ? 21.945 120.866 160.646 1.00 39.62 836 SER B CA 1
ATOM 14846 C C . SER B 1 839 ? 22.190 119.596 159.861 1.00 35.13 836 SER B C 1
ATOM 14847 O O . SER B 1 839 ? 22.661 119.646 158.720 1.00 34.25 836 SER B O 1
ATOM 14850 N N . GLU B 1 840 ? 21.858 118.448 160.461 1.00 35.50 837 GLU B N 1
ATOM 14851 C CA . GLU B 1 840 ? 21.985 117.179 159.761 1.00 30.53 837 GLU B CA 1
ATOM 14852 C C . GLU B 1 840 ? 21.148 117.183 158.507 1.00 35.64 837 GLU B C 1
ATOM 14853 O O . GLU B 1 840 ? 21.559 116.622 157.481 1.00 37.31 837 GLU B O 1
ATOM 14859 N N . ALA B 1 841 ? 19.970 117.827 158.567 1.00 43.10 838 ALA B N 1
ATOM 14860 C CA . ALA B 1 841 ? 19.121 117.957 157.384 1.00 43.03 838 ALA B CA 1
ATOM 14861 C C . ALA B 1 841 ? 19.755 118.862 156.330 1.00 35.49 838 ALA B C 1
ATOM 14862 O O . ALA B 1 841 ? 19.618 118.602 155.129 1.00 30.94 838 ALA B O 1
ATOM 14864 N N . ILE B 1 842 ? 20.472 119.906 156.754 1.00 30.76 839 ILE B N 1
ATOM 14865 C CA . ILE B 1 842 ? 21.290 120.662 155.808 1.00 40.06 839 ILE B CA 1
ATOM 14866 C C . ILE B 1 842 ? 22.402 119.776 155.252 1.00 36.61 839 ILE B C 1
ATOM 14867 O O . ILE B 1 842 ? 22.654 119.760 154.040 1.00 33.30 839 ILE B O 1
ATOM 14872 N N . PHE B 1 843 ? 23.093 119.034 156.136 1.00 35.33 840 PHE B N 1
ATOM 14873 C CA . PHE B 1 843 ? 24.178 118.153 155.700 1.00 34.28 840 PHE B CA 1
ATOM 14874 C C . PHE B 1 843 ? 23.720 117.213 154.597 1.00 38.74 840 PHE B C 1
ATOM 14875 O O . PHE B 1 843 ? 24.460 116.947 153.640 1.00 32.56 840 PHE B O 1
ATOM 14883 N N . CYS B 1 844 ? 22.512 116.668 154.735 1.00 32.28 841 CYS B N 1
ATOM 14884 C CA . CYS B 1 844 ? 22.041 115.703 153.757 1.00 36.69 841 CYS B CA 1
ATOM 14885 C C . CYS B 1 844 ? 21.697 116.385 152.445 1.00 45.98 841 CYS B C 1
ATOM 14886 O O . CYS B 1 844 ? 22.091 115.919 151.363 1.00 44.46 841 CYS B O 1
ATOM 14889 N N . ALA B 1 845 ? 20.948 117.488 152.531 1.00 38.22 842 ALA B N 1
ATOM 14890 C CA . ALA B 1 845 ? 20.609 118.264 151.345 1.00 43.36 842 ALA B CA 1
ATOM 14891 C C . ALA B 1 845 ? 21.867 118.701 150.607 1.00 43.35 842 ALA B C 1
ATOM 14892 O O . ALA B 1 845 ? 21.936 118.630 149.376 1.00 44.36 842 ALA B O 1
ATOM 14894 N N . ASP B 1 846 ? 22.884 119.126 151.350 1.00 37.03 843 ASP B N 1
ATOM 14895 C CA . ASP B 1 846 ? 24.127 119.538 150.720 1.00 39.44 843 ASP B CA 1
ATOM 14896 C C . ASP B 1 846 ? 24.806 118.365 150.018 1.00 46.07 843 ASP B C 1
ATOM 14897 O O . ASP B 1 846 ? 25.420 118.530 148.961 1.00 45.01 843 ASP B O 1
ATOM 14902 N N . SER B 1 847 ? 24.691 117.167 150.578 1.00 45.24 844 SER B N 1
ATOM 14903 C CA . SER B 1 847 ? 25.430 116.054 150.010 1.00 48.65 844 SER B CA 1
ATOM 14904 C C . SER B 1 847 ? 24.786 115.548 148.724 1.00 51.21 844 SER B C 1
ATOM 14905 O O . SER B 1 847 ? 25.500 115.095 147.820 1.00 51.39 844 SER B O 1
ATOM 14908 N N . LYS B 1 848 ? 23.450 115.619 148.617 1.00 50.74 845 LYS B N 1
ATOM 14909 C CA . LYS B 1 848 ? 22.771 115.190 147.390 1.00 48.33 845 LYS B CA 1
ATOM 14910 C C . LYS B 1 848 ? 23.250 115.958 146.163 1.00 56.85 845 LYS B C 1
ATOM 14911 O O . LYS B 1 848 ? 23.307 115.396 145.061 1.00 58.68 845 LYS B O 1
ATOM 14917 N N . ILE B 1 849 ? 23.589 117.242 146.325 1.00 56.43 846 ILE B N 1
ATOM 14918 C CA . ILE B 1 849 ? 23.901 118.085 145.174 1.00 57.57 846 ILE B CA 1
ATOM 14919 C C . ILE B 1 849 ? 25.368 118.027 144.765 1.00 62.89 846 ILE B C 1
ATOM 14920 O O . ILE B 1 849 ? 25.722 118.555 143.697 1.00 67.86 846 ILE B O 1
ATOM 14925 N N . ILE B 1 850 ? 26.227 117.400 145.564 1.00 53.83 847 ILE B N 1
ATOM 14926 C CA . ILE B 1 850 ? 27.665 117.348 145.305 1.00 50.22 847 ILE B CA 1
ATOM 14927 C C . ILE B 1 850 ? 27.992 116.563 144.036 1.00 49.18 847 ILE B C 1
ATOM 14928 O O . ILE B 1 850 ? 28.795 117.051 143.226 1.00 51.05 847 ILE B O 1
ATOM 14933 N N . PRO B 1 851 ? 27.434 115.365 143.807 1.00 39.40 848 PRO B N 1
ATOM 14934 C CA . PRO B 1 851 ? 27.695 114.706 142.520 1.00 49.99 848 PRO B CA 1
ATOM 14935 C C . PRO B 1 851 ? 27.292 115.562 141.336 1.00 63.17 848 PRO B C 1
ATOM 14936 O O . PRO B 1 851 ? 27.913 115.462 140.268 1.00 65.44 848 PRO B O 1
ATOM 14940 N N . ASN B 1 852 ? 26.277 116.417 141.489 1.00 64.59 849 ASN B N 1
ATOM 14941 C CA . ASN B 1 852 ? 25.867 117.252 140.365 1.00 67.24 849 ASN B CA 1
ATOM 14942 C C . ASN B 1 852 ? 26.892 118.347 140.090 1.00 58.23 849 ASN B C 1
ATOM 14943 O O . ASN B 1 852 ? 27.262 118.582 138.934 1.00 62.30 849 ASN B O 1
ATOM 14948 N N . LEU B 1 853 ? 27.379 119.016 141.141 1.00 47.63 850 LEU B N 1
ATOM 14949 C CA . LEU B 1 853 ? 28.319 120.109 140.922 1.00 51.80 850 LEU B CA 1
ATOM 14950 C C . LEU B 1 853 ? 29.665 119.597 140.444 1.00 59.37 850 LEU B C 1
ATOM 14951 O O . LEU B 1 853 ? 30.378 120.302 139.722 1.00 56.18 850 LEU B O 1
ATOM 14956 N N . LEU B 1 854 ? 30.027 118.378 140.829 1.00 62.06 851 LEU B N 1
ATOM 14957 C CA . LEU B 1 854 ? 31.277 117.811 140.346 1.00 59.81 851 LEU B CA 1
ATOM 14958 C C . LEU B 1 854 ? 31.158 117.405 138.883 1.00 63.70 851 LEU B C 1
ATOM 14959 O O . LEU B 1 854 ? 32.043 117.718 138.075 1.00 70.45 851 LEU B O 1
ATOM 14964 N N . THR B 1 855 ? 30.057 116.732 138.509 1.00 62.29 852 THR B N 1
ATOM 14965 C CA . THR B 1 855 ? 29.811 116.470 137.089 1.00 66.41 852 THR B CA 1
ATOM 14966 C C . THR B 1 855 ? 29.727 117.757 136.284 1.00 59.11 852 THR B C 1
ATOM 14967 O O . THR B 1 855 ? 29.954 117.726 135.071 1.00 62.48 852 THR B O 1
ATOM 14971 N N . LEU B 1 856 ? 29.427 118.887 136.931 1.00 62.45 853 LEU B N 1
ATOM 14972 C CA . LEU B 1 856 ? 29.394 120.167 136.230 1.00 69.95 853 LEU B CA 1
ATOM 14973 C C . LEU B 1 856 ? 30.788 120.749 136.055 1.00 64.82 853 LEU B C 1
ATOM 14974 O O . LEU B 1 856 ? 31.130 121.236 134.974 1.00 75.77 853 LEU B O 1
ATOM 14979 N N . ILE B 1 857 ? 31.602 120.727 137.106 1.00 59.77 854 ILE B N 1
ATOM 14980 C CA . ILE B 1 857 ? 32.939 121.292 136.986 1.00 68.31 854 ILE B CA 1
ATOM 14981 C C . ILE B 1 857 ? 33.786 120.457 136.034 1.00 74.15 854 ILE B C 1
ATOM 14982 O O . ILE B 1 857 ? 34.594 120.995 135.264 1.00 75.03 854 ILE B O 1
ATOM 14987 N N . LYS B 1 858 ? 33.605 119.134 136.056 1.00 66.45 855 LYS B N 1
ATOM 14988 C CA . LYS B 1 858 ? 34.354 118.256 135.161 1.00 75.89 855 LYS B CA 1
ATOM 14989 C C . LYS B 1 858 ? 33.864 118.337 133.721 1.00 83.22 855 LYS B C 1
ATOM 14990 O O . LYS B 1 858 ? 34.607 117.954 132.805 1.00 82.84 855 LYS B O 1
ATOM 14996 N N . ASP B 1 859 ? 32.633 118.809 133.502 1.00 78.04 856 ASP B N 1
ATOM 14997 C CA . ASP B 1 859 ? 32.131 118.997 132.145 1.00 84.16 856 ASP B CA 1
ATOM 14998 C C . ASP B 1 859 ? 32.949 120.061 131.413 1.00 88.32 856 ASP B C 1
ATOM 14999 O O . ASP B 1 859 ? 33.317 121.098 131.981 1.00 79.35 856 ASP B O 1
ATOM 15004 N N . THR B 1 860 ? 33.241 119.789 130.140 1.00 82.52 857 THR B N 1
ATOM 15005 C CA . THR B 1 860 ? 34.143 120.616 129.354 1.00 83.10 857 THR B CA 1
ATOM 15006 C C . THR B 1 860 ? 33.413 121.525 128.373 1.00 85.54 857 THR B C 1
ATOM 15007 O O . THR B 1 860 ? 34.043 122.098 127.480 1.00 91.79 857 THR B O 1
ATOM 15011 N N . ASN B 1 861 ? 32.100 121.678 128.529 1.00 92.07 858 ASN B N 1
ATOM 15012 C CA . ASN B 1 861 ? 31.376 122.803 127.946 1.00 88.02 858 ASN B CA 1
ATOM 15013 C C . ASN B 1 861 ? 31.339 123.962 128.940 1.00 88.13 858 ASN B C 1
ATOM 15014 O O . ASN B 1 861 ? 31.841 125.053 128.654 1.00 86.67 858 ASN B O 1
ATOM 15019 N N . ASN B 1 862 ? 30.819 123.691 130.142 1.00 95.13 859 ASN B N 1
ATOM 15020 C CA . ASN B 1 862 ? 30.446 124.637 131.196 1.00 100.84 859 ASN B CA 1
ATOM 15021 C C . ASN B 1 862 ? 31.377 125.836 131.403 1.00 95.49 859 ASN B C 1
ATOM 15022 O O . ASN B 1 862 ? 30.891 126.943 131.666 1.00 94.27 859 ASN B O 1
ATOM 15027 N N . ASP B 1 863 ? 32.698 125.619 131.316 1.00 86.98 860 ASP B N 1
ATOM 15028 C CA . ASP B 1 863 ? 33.734 126.634 131.524 1.00 91.88 860 ASP B CA 1
ATOM 15029 C C . ASP B 1 863 ? 34.035 126.932 132.994 1.00 98.18 860 ASP B C 1
ATOM 15030 O O . ASP B 1 863 ? 35.160 127.338 133.314 1.00 92.82 860 ASP B O 1
ATOM 15035 N N . TRP B 1 864 ? 33.058 126.753 133.891 1.00 107.32 861 TRP B N 1
ATOM 15036 C CA . TRP B 1 864 ? 33.271 127.024 135.313 1.00 97.79 861 TRP B CA 1
ATOM 15037 C C . TRP B 1 864 ? 34.144 125.943 135.954 1.00 89.84 861 TRP B C 1
ATOM 15038 O O . TRP B 1 864 ? 34.173 124.783 135.522 1.00 83.91 861 TRP B O 1
ATOM 15049 N N . LYS B 1 865 ? 34.836 126.333 137.016 1.00 86.74 862 LYS B N 1
ATOM 15050 C CA . LYS B 1 865 ? 35.741 125.461 137.743 1.00 75.51 862 LYS B CA 1
ATOM 15051 C C . LYS B 1 865 ? 35.265 125.302 139.186 1.00 72.75 862 LYS B C 1
ATOM 15052 O O . LYS B 1 865 ? 34.219 125.819 139.588 1.00 66.56 862 LYS B O 1
ATOM 15058 N N . VAL B 1 866 ? 36.040 124.555 139.968 1.00 72.40 863 VAL B N 1
ATOM 15059 C CA . VAL B 1 866 ? 35.706 124.400 141.377 1.00 69.04 863 VAL B CA 1
ATOM 15060 C C . VAL B 1 866 ? 35.687 125.761 142.058 1.00 69.36 863 VAL B C 1
ATOM 15061 O O . VAL B 1 866 ? 34.689 126.139 142.685 1.00 67.83 863 VAL B O 1
ATOM 15065 N N . ASP B 1 867 ? 36.771 126.536 141.901 1.00 67.77 864 ASP B N 1
ATOM 15066 C CA . ASP B 1 867 ? 36.869 127.861 142.516 1.00 71.78 864 ASP B CA 1
ATOM 15067 C C . ASP B 1 867 ? 35.626 128.695 142.253 1.00 60.65 864 ASP B C 1
ATOM 15068 O O . ASP B 1 867 ? 35.057 129.300 143.163 1.00 56.70 864 ASP B O 1
ATOM 15073 N N . ASP B 1 868 ? 35.187 128.716 141.000 1.00 60.09 865 ASP B N 1
ATOM 15074 C CA . ASP B 1 868 ? 34.005 129.484 140.643 1.00 68.59 865 ASP B CA 1
ATOM 15075 C C . ASP B 1 868 ? 32.755 128.902 141.297 1.00 63.44 865 ASP B C 1
ATOM 15076 O O . ASP B 1 868 ? 31.832 129.647 141.647 1.00 66.74 865 ASP B O 1
ATOM 15081 N N . VAL B 1 869 ? 32.714 127.588 141.512 1.00 60.50 866 VAL B N 1
ATOM 15082 C CA . VAL B 1 869 ? 31.554 126.993 142.175 1.00 71.07 866 VAL B CA 1
ATOM 15083 C C . VAL B 1 869 ? 31.663 127.093 143.704 1.00 70.82 866 VAL B C 1
ATOM 15084 O O . VAL B 1 869 ? 30.643 127.233 144.396 1.00 51.43 866 VAL B O 1
ATOM 15088 N N . SER B 1 870 ? 32.883 127.049 144.244 1.00 67.74 867 SER B N 1
ATOM 15089 C CA . SER B 1 870 ? 33.070 127.275 145.671 1.00 63.80 867 SER B CA 1
ATOM 15090 C C . SER B 1 870 ? 32.510 128.634 146.081 1.00 69.27 867 SER B C 1
ATOM 15091 O O . SER B 1 870 ? 31.638 128.721 146.955 1.00 67.16 867 SER B O 1
ATOM 15094 N N . ILE B 1 871 ? 32.989 129.709 145.436 1.00 69.16 868 ILE B N 1
ATOM 15095 C CA . ILE B 1 871 ? 32.537 131.063 145.770 1.00 67.35 868 ILE B CA 1
ATOM 15096 C C . ILE B 1 871 ? 31.026 131.167 145.632 1.00 64.36 868 ILE B C 1
ATOM 15097 O O . ILE B 1 871 ? 30.329 131.661 146.529 1.00 68.92 868 ILE B O 1
ATOM 15102 N N . LEU B 1 872 ? 30.507 130.690 144.504 1.00 53.35 869 LEU B N 1
ATOM 15103 C CA . LEU B 1 872 ? 29.081 130.757 144.223 1.00 50.01 869 LEU B CA 1
ATOM 15104 C C . LEU B 1 872 ? 28.245 130.200 145.367 1.00 57.34 869 LEU B C 1
ATOM 15105 O O . LEU B 1 872 ? 27.310 130.850 145.847 1.00 55.31 869 LEU B O 1
ATOM 15110 N N . VAL B 1 873 ? 28.570 128.983 145.810 1.00 61.32 870 VAL B N 1
ATOM 15111 C CA . VAL B 1 873 ? 27.744 128.294 146.791 1.00 52.58 870 VAL B CA 1
ATOM 15112 C C . VAL B 1 873 ? 28.032 128.795 148.197 1.00 54.76 870 VAL B C 1
ATOM 15113 O O . VAL B 1 873 ? 27.128 128.832 149.042 1.00 59.79 870 VAL B O 1
ATOM 15117 N N . ASN B 1 874 ? 29.266 129.210 148.482 1.00 52.30 871 ASN B N 1
ATOM 15118 C CA . ASN B 1 874 ? 29.470 129.965 149.714 1.00 64.54 871 ASN B CA 1
ATOM 15119 C C . ASN B 1 874 ? 28.535 131.170 149.762 1.00 65.39 871 ASN B C 1
ATOM 15120 O O . ASN B 1 874 ? 27.887 131.418 150.785 1.00 66.69 871 ASN B O 1
ATOM 15125 N N . TYR B 1 875 ? 28.419 131.902 148.647 1.00 68.37 872 TYR B N 1
ATOM 15126 C CA . TYR B 1 875 ? 27.459 133.002 148.563 1.00 67.02 872 TYR B CA 1
ATOM 15127 C C . TYR B 1 875 ? 26.037 132.516 148.843 1.00 65.55 872 TYR B C 1
ATOM 15128 O O . TYR B 1 875 ? 25.362 133.029 149.744 1.00 69.78 872 TYR B O 1
ATOM 15137 N N . LEU B 1 876 ? 25.597 131.531 148.066 1.00 60.89 873 LEU B N 1
ATOM 15138 C CA . LEU B 1 876 ? 24.266 130.963 148.224 1.00 58.70 873 LEU B CA 1
ATOM 15139 C C . LEU B 1 876 ? 23.984 130.712 149.697 1.00 64.06 873 LEU B C 1
ATOM 15140 O O . LEU B 1 876 ? 22.960 131.147 150.225 1.00 71.36 873 LEU B O 1
ATOM 15145 N N . TYR B 1 877 ? 24.897 130.009 150.360 1.00 62.98 874 TYR B N 1
ATOM 15146 C CA . TYR B 1 877 ? 24.734 129.722 151.782 1.00 60.03 874 TYR B CA 1
ATOM 15147 C C . TYR B 1 877 ? 24.427 130.997 152.551 1.00 62.90 874 TYR B C 1
ATOM 15148 O O . TYR B 1 877 ? 23.463 131.055 153.323 1.00 68.88 874 TYR B O 1
ATOM 15157 N N . LEU B 1 878 ? 25.220 132.045 152.314 1.00 60.07 875 LEU B N 1
ATOM 15158 C CA . LEU B 1 878 ? 25.062 133.300 153.037 1.00 56.02 875 LEU B CA 1
ATOM 15159 C C . LEU B 1 878 ? 23.720 133.967 152.744 1.00 55.52 875 LEU B C 1
ATOM 15160 O O . LEU B 1 878 ? 23.050 134.470 153.656 1.00 52.56 875 LEU B O 1
ATOM 15165 N N . LYS B 1 879 ? 23.316 133.989 151.478 1.00 57.94 876 LYS B N 1
ATOM 15166 C CA . LYS B 1 879 ? 22.060 134.633 151.117 1.00 63.34 876 LYS B CA 1
ATOM 15167 C C . LYS B 1 879 ? 20.900 134.029 151.894 1.00 68.58 876 LYS B C 1
ATOM 15168 O O . LYS B 1 879 ? 20.101 134.755 152.491 1.00 76.17 876 LYS B O 1
ATOM 15174 N N . CYS B 1 880 ? 20.809 132.694 151.926 1.00 60.31 877 CYS B N 1
ATOM 15175 C CA . CYS B 1 880 ? 19.687 132.047 152.598 1.00 63.29 877 CYS B CA 1
ATOM 15176 C C . CYS B 1 880 ? 19.773 132.140 154.114 1.00 66.52 877 CYS B C 1
ATOM 15177 O O . CYS B 1 880 ? 18.755 131.951 154.789 1.00 70.53 877 CYS B O 1
ATOM 15180 N N . PHE B 1 881 ? 20.953 132.413 154.673 1.00 62.26 878 PHE B N 1
ATOM 15181 C CA . PHE B 1 881 ? 21.060 132.379 156.126 1.00 67.91 878 PHE B CA 1
ATOM 15182 C C . PHE B 1 881 ? 20.622 133.699 156.727 1.00 68.40 878 PHE B C 1
ATOM 15183 O O . PHE B 1 881 ? 19.981 133.726 157.783 1.00 74.32 878 PHE B O 1
ATOM 15191 N N . PHE B 1 882 ? 20.945 134.794 156.055 1.00 65.40 879 PHE B N 1
ATOM 15192 C CA . PHE B 1 882 ? 20.521 136.118 156.472 1.00 82.08 879 PHE B CA 1
ATOM 15193 C C . PHE B 1 882 ? 19.401 136.661 155.597 1.00 81.96 879 PHE B C 1
ATOM 15194 O O . PHE B 1 882 ? 19.034 137.833 155.733 1.00 87.65 879 PHE B O 1
ATOM 15202 N N . GLN B 1 883 ? 18.863 135.829 154.700 1.00 80.73 880 GLN B N 1
ATOM 15203 C CA . GLN B 1 883 ? 17.697 136.156 153.881 1.00 80.70 880 GLN B CA 1
ATOM 15204 C C . GLN B 1 883 ? 17.962 137.402 153.028 1.00 87.50 880 GLN B C 1
ATOM 15205 O O . GLN B 1 883 ? 17.295 138.430 153.155 1.00 89.87 880 GLN B O 1
ATOM 15211 N N . ASN B 1 884 ? 18.959 137.271 152.136 1.00 89.03 881 ASN B N 1
ATOM 15212 C CA . ASN B 1 884 ? 19.515 138.327 151.283 1.00 79.30 881 ASN B CA 1
ATOM 15213 C C . ASN B 1 884 ? 19.491 139.701 151.939 1.00 70.77 881 ASN B C 1
ATOM 15214 O O . ASN B 1 884 ? 18.676 140.552 151.579 1.00 78.74 881 ASN B O 1
ATOM 15219 N N . ASP B 1 885 ? 20.411 139.931 152.892 1.00 68.43 882 ASP B N 1
ATOM 15220 C CA . ASP B 1 885 ? 20.461 141.154 153.702 1.00 77.38 882 ASP B CA 1
ATOM 15221 C C . ASP B 1 885 ? 21.936 141.564 153.854 1.00 73.67 882 ASP B C 1
ATOM 15222 O O . ASP B 1 885 ? 22.545 141.418 154.921 1.00 68.33 882 ASP B O 1
ATOM 15227 N N . ASN B 1 886 ? 22.494 142.122 152.777 1.00 73.95 883 ASN B N 1
ATOM 15228 C CA . ASN B 1 886 ? 23.925 142.400 152.650 1.00 78.38 883 ASN B CA 1
ATOM 15229 C C . ASN B 1 886 ? 24.593 142.961 153.906 1.00 75.90 883 ASN B C 1
ATOM 15230 O O . ASN B 1 886 ? 25.807 142.799 154.082 1.00 72.46 883 ASN B O 1
ATOM 15235 N N . LYS B 1 887 ? 23.841 143.627 154.785 1.00 77.87 884 LYS B N 1
ATOM 15236 C CA . LYS B 1 887 ? 24.546 144.188 155.930 1.00 85.09 884 LYS B CA 1
ATOM 15237 C C . LYS B 1 887 ? 24.699 143.169 157.051 1.00 89.26 884 LYS B C 1
ATOM 15238 O O . LYS B 1 887 ? 25.767 143.100 157.673 1.00 85.91 884 LYS B O 1
ATOM 15244 N N . LYS B 1 888 ? 23.665 142.364 157.321 1.00 88.10 885 LYS B N 1
ATOM 15245 C CA . LYS B 1 888 ? 23.849 141.213 158.205 1.00 96.30 885 LYS B CA 1
ATOM 15246 C C . LYS B 1 888 ? 24.993 140.328 157.702 1.00 92.68 885 LYS B C 1
ATOM 15247 O O . LYS B 1 888 ? 25.863 139.902 158.478 1.00 83.49 885 LYS B O 1
ATOM 15253 N N . ILE B 1 889 ? 25.029 140.092 156.385 1.00 78.17 886 ILE B N 1
ATOM 15254 C CA . ILE B 1 889 ? 26.010 139.186 155.796 1.00 69.24 886 ILE B CA 1
ATOM 15255 C C . ILE B 1 889 ? 27.425 139.658 156.082 1.00 67.19 886 ILE B C 1
ATOM 15256 O O . ILE B 1 889 ? 28.306 138.855 156.408 1.00 79.54 886 ILE B O 1
ATOM 15261 N N . LEU B 1 890 ? 27.669 140.958 155.998 1.00 72.47 887 LEU B N 1
ATOM 15262 C CA . LEU B 1 890 ? 29.053 141.381 156.103 1.00 77.18 887 LEU B CA 1
ATOM 15263 C C . LEU B 1 890 ? 29.483 141.601 157.560 1.00 84.26 887 LEU B C 1
ATOM 15264 O O . LEU B 1 890 ? 30.692 141.591 157.831 1.00 83.14 887 LEU B O 1
ATOM 15269 N N . ASN B 1 891 ? 28.537 141.696 158.518 1.00 77.14 888 ASN B N 1
ATOM 15270 C CA . ASN B 1 891 ? 28.929 141.599 159.928 1.00 80.08 888 ASN B CA 1
ATOM 15271 C C . ASN B 1 891 ? 29.520 140.236 160.226 1.00 84.27 888 ASN B C 1
ATOM 15272 O O . ASN B 1 891 ? 30.541 140.129 160.920 1.00 86.92 888 ASN B O 1
ATOM 15277 N N . PHE B 1 892 ? 28.868 139.181 159.735 1.00 77.49 889 PHE B N 1
ATOM 15278 C CA . PHE B 1 892 ? 29.456 137.850 159.773 1.00 76.50 889 PHE B CA 1
ATOM 15279 C C . PHE B 1 892 ? 30.841 137.856 159.138 1.00 74.68 889 PHE B C 1
ATOM 15280 O O . PHE B 1 892 ? 31.835 137.467 159.763 1.00 70.50 889 PHE B O 1
ATOM 15288 N N . LEU B 1 893 ? 30.925 138.329 157.894 1.00 69.25 890 LEU B N 1
ATOM 15289 C CA . LEU B 1 893 ? 32.150 138.145 157.136 1.00 68.62 890 LEU B CA 1
ATOM 15290 C C . LEU B 1 893 ? 33.367 138.817 157.764 1.00 81.74 890 LEU B C 1
ATOM 15291 O O . LEU B 1 893 ? 34.478 138.305 157.579 1.00 81.49 890 LEU B O 1
ATOM 15296 N N . ASN B 1 894 ? 33.203 139.919 158.522 1.00 86.95 891 ASN B N 1
ATOM 15297 C CA . ASN B 1 894 ? 34.380 140.594 159.080 1.00 86.82 891 ASN B CA 1
ATOM 15298 C C . ASN B 1 894 ? 34.921 139.937 160.334 1.00 76.31 891 ASN B C 1
ATOM 15299 O O . ASN B 1 894 ? 35.898 140.433 160.905 1.00 76.84 891 ASN B O 1
ATOM 15304 N N . LEU B 1 895 ? 34.305 138.865 160.792 1.00 84.31 892 LEU B N 1
ATOM 15305 C CA . LEU B 1 895 ? 34.981 137.941 161.690 1.00 84.69 892 LEU B CA 1
ATOM 15306 C C . LEU B 1 895 ? 35.765 136.895 160.924 1.00 84.62 892 LEU B C 1
ATOM 15307 O O . LEU B 1 895 ? 36.503 136.115 161.535 1.00 76.07 892 LEU B O 1
ATOM 15312 N N . VAL B 1 896 ? 35.609 136.847 159.602 1.00 84.14 893 VAL B N 1
ATOM 15313 C CA . VAL B 1 896 ? 36.477 136.002 158.805 1.00 88.29 893 VAL B CA 1
ATOM 15314 C C . VAL B 1 896 ? 36.894 136.691 157.481 1.00 75.46 893 VAL B C 1
ATOM 15315 O O . VAL B 1 896 ? 38.045 137.104 157.280 1.00 62.88 893 VAL B O 1
ATOM 15319 N N . PHE B 1 926 ? 22.297 129.621 140.639 1.00 99.40 923 PHE B N 1
ATOM 15320 C CA . PHE B 1 926 ? 21.451 129.469 141.821 1.00 107.20 923 PHE B CA 1
ATOM 15321 C C . PHE B 1 926 ? 20.265 128.560 141.421 1.00 117.93 923 PHE B C 1
ATOM 15322 O O . PHE B 1 926 ? 19.357 128.320 142.202 1.00 114.35 923 PHE B O 1
ATOM 15330 N N . TYR B 1 927 ? 20.299 127.987 140.221 1.00 123.19 924 TYR B N 1
ATOM 15331 C CA . TYR B 1 927 ? 19.062 127.462 139.641 1.00 119.37 924 TYR B CA 1
ATOM 15332 C C . TYR B 1 927 ? 18.610 126.119 140.235 1.00 108.10 924 TYR B C 1
ATOM 15333 O O . TYR B 1 927 ? 18.464 125.996 141.456 1.00 105.36 924 TYR B O 1
ATOM 15342 N N . ASP B 1 928 ? 18.285 125.149 139.381 1.00 102.08 925 ASP B N 1
ATOM 15343 C CA . ASP B 1 928 ? 18.151 123.740 139.751 1.00 108.88 925 ASP B CA 1
ATOM 15344 C C . ASP B 1 928 ? 16.982 123.432 140.696 1.00 99.91 925 ASP B C 1
ATOM 15345 O O . ASP B 1 928 ? 16.496 124.294 141.439 1.00 85.00 925 ASP B O 1
ATOM 15350 N N . LYS B 1 929 ? 16.523 122.177 140.644 1.00 102.95 926 LYS B N 1
ATOM 15351 C CA . LYS B 1 929 ? 15.552 121.657 141.598 1.00 103.44 926 LYS B CA 1
ATOM 15352 C C . LYS B 1 929 ? 16.224 121.206 142.886 1.00 103.50 926 LYS B C 1
ATOM 15353 O O . LYS B 1 929 ? 15.590 121.221 143.944 1.00 111.03 926 LYS B O 1
ATOM 15359 N N . ASN B 1 930 ? 17.484 120.766 142.815 1.00 105.97 927 ASN B N 1
ATOM 15360 C CA . ASN B 1 930 ? 18.154 120.254 144.009 1.00 100.94 927 ASN B CA 1
ATOM 15361 C C . ASN B 1 930 ? 18.283 121.333 145.077 1.00 92.21 927 ASN B C 1
ATOM 15362 O O . ASN B 1 930 ? 18.141 121.049 146.273 1.00 87.02 927 ASN B O 1
ATOM 15367 N N . PHE B 1 931 ? 18.527 122.581 144.661 1.00 94.20 928 PHE B N 1
ATOM 15368 C CA . PHE B 1 931 ? 18.761 123.671 145.606 1.00 86.69 928 PHE B CA 1
ATOM 15369 C C . PHE B 1 931 ? 17.503 124.075 146.368 1.00 81.75 928 PHE B C 1
ATOM 15370 O O . PHE B 1 931 ? 17.605 124.793 147.372 1.00 63.91 928 PHE B O 1
ATOM 15378 N N . LYS B 1 932 ? 16.323 123.648 145.911 1.00 85.97 929 LYS B N 1
ATOM 15379 C CA . LYS B 1 932 ? 15.115 123.862 146.697 1.00 70.66 929 LYS B CA 1
ATOM 15380 C C . LYS B 1 932 ? 15.278 123.266 148.085 1.00 70.74 929 LYS B C 1
ATOM 15381 O O . LYS B 1 932 ? 15.184 123.983 149.087 1.00 74.56 929 LYS B O 1
ATOM 15387 N N . GLU B 1 933 ? 15.581 121.960 148.158 1.00 61.08 930 GLU B N 1
ATOM 15388 C CA . GLU B 1 933 ? 15.731 121.262 149.434 1.00 58.34 930 GLU B CA 1
ATOM 15389 C C . GLU B 1 933 ? 16.706 121.942 150.377 1.00 53.25 930 GLU B C 1
ATOM 15390 O O . GLU B 1 933 ? 16.439 122.080 151.573 1.00 47.55 930 GLU B O 1
ATOM 15396 N N . LEU B 1 934 ? 17.842 122.383 149.835 1.00 52.62 931 LEU B N 1
ATOM 15397 C CA . LEU B 1 934 ? 18.901 122.958 150.652 1.00 45.60 931 LEU B CA 1
ATOM 15398 C C . LEU B 1 934 ? 18.451 124.251 151.316 1.00 56.62 931 LEU B C 1
ATOM 15399 O O . LEU B 1 934 ? 18.747 124.487 152.498 1.00 50.27 931 LEU B O 1
ATOM 15404 N N . LYS B 1 935 ? 17.707 125.086 150.583 1.00 57.57 932 LYS B N 1
ATOM 15405 C CA . LYS B 1 935 ? 17.248 126.354 151.138 1.00 53.44 932 LYS B CA 1
ATOM 15406 C C . LYS B 1 935 ? 16.188 126.138 152.215 1.00 61.01 932 LYS B C 1
ATOM 15407 O O . LYS B 1 935 ? 16.246 126.753 153.291 1.00 62.83 932 LYS B O 1
ATOM 15413 N N . HIS B 1 936 ? 15.202 125.279 151.936 1.00 53.37 933 HIS B N 1
ATOM 15414 C CA . HIS B 1 936 ? 14.212 124.897 152.939 1.00 57.64 933 HIS B CA 1
ATOM 15415 C C . HIS B 1 936 ? 14.890 124.527 154.258 1.00 63.43 933 HIS B C 1
ATOM 15416 O O . HIS B 1 936 ? 14.674 125.179 155.288 1.00 60.68 933 HIS B O 1
ATOM 15423 N N . ALA B 1 937 ? 15.754 123.503 154.226 1.00 59.40 934 ALA B N 1
ATOM 15424 C CA . ALA B 1 937 ? 16.443 123.061 155.436 1.00 58.54 934 ALA B CA 1
ATOM 15425 C C . ALA B 1 937 ? 17.231 124.196 156.090 1.00 56.10 934 ALA B C 1
ATOM 15426 O O . ALA B 1 937 ? 17.254 124.307 157.324 1.00 60.09 934 ALA B O 1
ATOM 15428 N N . ILE B 1 938 ? 17.888 125.043 155.291 1.00 43.39 935 ILE B N 1
ATOM 15429 C CA . ILE B 1 938 ? 18.620 126.164 155.875 1.00 41.09 935 ILE B CA 1
ATOM 15430 C C . ILE B 1 938 ? 17.674 127.043 156.679 1.00 48.96 935 ILE B C 1
ATOM 15431 O O . ILE B 1 938 ? 17.979 127.447 157.805 1.00 50.78 935 ILE B O 1
ATOM 15436 N N . LYS B 1 939 ? 16.502 127.337 156.115 1.00 51.08 936 LYS B N 1
ATOM 15437 C CA . LYS B 1 939 ? 15.565 128.232 156.781 1.00 46.76 936 LYS B CA 1
ATOM 15438 C C . LYS B 1 939 ? 14.971 127.579 158.022 1.00 54.01 936 LYS B C 1
ATOM 15439 O O . LYS B 1 939 ? 14.878 128.215 159.081 1.00 56.77 936 LYS B O 1
ATOM 15441 N N . ASN B 1 940 ? 14.551 126.313 157.907 1.00 49.61 937 ASN B N 1
ATOM 15442 C CA . ASN B 1 940 ? 14.041 125.554 159.044 1.00 41.78 937 ASN B CA 1
ATOM 15443 C C . ASN B 1 940 ? 14.959 125.735 160.241 1.00 47.80 937 ASN B C 1
ATOM 15444 O O . ASN B 1 940 ? 14.486 125.904 161.371 1.00 59.30 937 ASN B O 1
ATOM 15449 N N . LEU B 1 941 ? 16.274 125.729 159.994 1.00 43.10 938 LEU B N 1
ATOM 15450 C CA . LEU B 1 941 ? 17.223 125.965 161.075 1.00 46.15 938 LEU B CA 1
ATOM 15451 C C . LEU B 1 941 ? 17.271 127.443 161.460 1.00 47.71 938 LEU B C 1
ATOM 15452 O O . LEU B 1 941 ? 17.299 127.780 162.650 1.00 51.99 938 LEU B O 1
ATOM 15457 N N . PHE B 1 942 ? 17.302 128.342 160.467 1.00 50.62 939 PHE B N 1
ATOM 15458 C CA . PHE B 1 942 ? 17.404 129.771 160.758 1.00 53.80 939 PHE B CA 1
ATOM 15459 C C . PHE B 1 942 ? 16.247 130.255 161.618 1.00 53.08 939 PHE B C 1
ATOM 15460 O O . PHE B 1 942 ? 16.438 131.064 162.532 1.00 52.34 939 PHE B O 1
ATOM 15468 N N . LEU B 1 943 ? 15.037 129.782 161.332 1.00 47.96 940 LEU B N 1
ATOM 15469 C CA . LEU B 1 943 ? 13.923 130.076 162.221 1.00 53.27 940 LEU B CA 1
ATOM 15470 C C . LEU B 1 943 ? 14.107 129.400 163.567 1.00 59.28 940 LEU B C 1
ATOM 15471 O O . LEU B 1 943 ? 13.884 130.026 164.608 1.00 58.27 940 LEU B O 1
ATOM 15476 N N . LYS B 1 944 ? 14.486 128.117 163.579 1.00 60.13 941 LYS B N 1
ATOM 15477 C CA . LYS B 1 944 ? 14.649 127.450 164.868 1.00 56.10 941 LYS B CA 1
ATOM 15478 C C . LYS B 1 944 ? 15.593 128.241 165.771 1.00 61.15 941 LYS B C 1
ATOM 15479 O O . LYS B 1 944 ? 15.197 128.666 166.862 1.00 58.62 941 LYS B O 1
ATOM 15493 N N . ILE B 1 946 ? 16.196 131.228 165.768 1.00 64.78 943 ILE B N 1
ATOM 15494 C CA . ILE B 1 946 ? 15.447 132.414 166.188 1.00 57.91 943 ILE B CA 1
ATOM 15495 C C . ILE B 1 946 ? 14.422 132.032 167.252 1.00 55.75 943 ILE B C 1
ATOM 15496 O O . ILE B 1 946 ? 14.408 132.596 168.351 1.00 50.75 943 ILE B O 1
ATOM 15501 N N . ALA B 1 947 ? 13.580 131.035 166.959 1.00 61.78 944 ALA B N 1
ATOM 15502 C CA . ALA B 1 947 ? 12.627 130.547 167.954 1.00 52.02 944 ALA B CA 1
ATOM 15503 C C . ALA B 1 947 ? 13.295 130.232 169.285 1.00 51.11 944 ALA B C 1
ATOM 15504 O O . ALA B 1 947 ? 12.689 130.419 170.338 1.00 55.78 944 ALA B O 1
ATOM 15506 N N . GLN B 1 948 ? 14.542 129.770 169.265 1.00 69.69 945 GLN B N 1
ATOM 15507 C CA . GLN B 1 948 ? 15.296 129.499 170.484 1.00 68.24 945 GLN B CA 1
ATOM 15508 C C . GLN B 1 948 ? 16.010 130.746 170.996 1.00 56.53 945 GLN B C 1
ATOM 15509 O O . GLN B 1 948 ? 16.845 130.651 171.896 1.00 45.71 945 GLN B O 1
ATOM 15515 N N . ASP B 1 949 ? 15.707 131.897 170.412 1.00 61.09 946 ASP B N 1
ATOM 15516 C CA . ASP B 1 949 ? 16.474 133.138 170.546 1.00 75.85 946 ASP B CA 1
ATOM 15517 C C . ASP B 1 949 ? 17.949 132.848 170.830 1.00 68.40 946 ASP B C 1
ATOM 15518 O O . ASP B 1 949 ? 18.462 133.062 171.928 1.00 56.38 946 ASP B O 1
ATOM 15523 N N . PHE B 1 950 ? 18.630 132.331 169.810 1.00 69.59 947 PHE B N 1
ATOM 15524 C CA . PHE B 1 950 ? 20.061 132.094 169.942 1.00 65.24 947 PHE B CA 1
ATOM 15525 C C . PHE B 1 950 ? 20.819 133.416 169.954 1.00 51.65 947 PHE B C 1
ATOM 15526 O O . PHE B 1 950 ? 20.551 134.301 169.143 1.00 49.95 947 PHE B O 1
ATOM 15534 N N . GLU B 1 951 ? 21.754 133.546 170.892 1.00 52.02 948 GLU B N 1
ATOM 15535 C CA . GLU B 1 951 ? 22.704 134.651 170.906 1.00 49.33 948 GLU B CA 1
ATOM 15536 C C . GLU B 1 951 ? 23.405 134.774 169.558 1.00 48.58 948 GLU B C 1
ATOM 15537 O O . GLU B 1 951 ? 23.533 133.797 168.818 1.00 58.07 948 GLU B O 1
ATOM 15543 N N . LEU B 1 952 ? 23.881 135.983 169.232 1.00 59.30 949 LEU B N 1
ATOM 15544 C CA . LEU B 1 952 ? 24.311 136.230 167.856 1.00 57.42 949 LEU B CA 1
ATOM 15545 C C . LEU B 1 952 ? 25.559 135.434 167.493 1.00 60.69 949 LEU B C 1
ATOM 15546 O O . LEU B 1 952 ? 25.605 134.841 166.405 1.00 64.96 949 LEU B O 1
ATOM 15551 N N . GLN B 1 953 ? 26.587 135.406 168.370 1.00 51.62 950 GLN B N 1
ATOM 15552 C CA . GLN B 1 953 ? 27.829 134.734 167.975 1.00 56.18 950 GLN B CA 1
ATOM 15553 C C . GLN B 1 953 ? 27.702 133.222 168.107 1.00 62.60 950 GLN B C 1
ATOM 15554 O O . GLN B 1 953 ? 28.406 132.480 167.413 1.00 65.12 950 GLN B O 1
ATOM 15560 N N . LYS B 1 954 ? 26.775 132.744 168.940 1.00 65.65 951 LYS B N 1
ATOM 15561 C CA . LYS B 1 954 ? 26.400 131.335 168.864 1.00 50.54 951 LYS B CA 1
ATOM 15562 C C . LYS B 1 954 ? 25.884 130.994 167.471 1.00 56.40 951 LYS B C 1
ATOM 15563 O O . LYS B 1 954 ? 26.123 129.886 166.968 1.00 60.21 951 LYS B O 1
ATOM 15569 N N . VAL B 1 955 ? 25.203 131.945 166.822 1.00 50.13 952 VAL B N 1
ATOM 15570 C CA . VAL B 1 955 ? 24.629 131.695 165.504 1.00 45.00 952 VAL B CA 1
ATOM 15571 C C . VAL B 1 955 ? 25.705 131.736 164.432 1.00 39.78 952 VAL B C 1
ATOM 15572 O O . VAL B 1 955 ? 25.694 130.939 163.490 1.00 38.89 952 VAL B O 1
ATOM 15576 N N . TYR B 1 956 ? 26.627 132.693 164.538 1.00 53.75 953 TYR B N 1
ATOM 15577 C CA . TYR B 1 956 ? 27.744 132.758 163.602 1.00 55.64 953 TYR B CA 1
ATOM 15578 C C . TYR B 1 956 ? 28.565 131.471 163.644 1.00 53.73 953 TYR B C 1
ATOM 15579 O O . TYR B 1 956 ? 28.922 130.911 162.595 1.00 42.23 953 TYR B O 1
ATOM 15588 N N . SER B 1 957 ? 28.881 131.001 164.860 1.00 47.21 954 SER B N 1
ATOM 15589 C CA . SER B 1 957 ? 29.586 129.736 165.043 1.00 41.25 954 SER B CA 1
ATOM 15590 C C . SER B 1 957 ? 28.945 128.624 164.229 1.00 40.94 954 SER B C 1
ATOM 15591 O O . SER B 1 957 ? 29.597 128.000 163.378 1.00 35.59 954 SER B O 1
ATOM 15594 N N . ILE B 1 958 ? 27.652 128.385 164.460 1.00 38.04 955 ILE B N 1
ATOM 15595 C CA . ILE B 1 958 ? 26.953 127.307 163.770 1.00 28.37 955 ILE B CA 1
ATOM 15596 C C . ILE B 1 958 ? 27.006 127.498 162.265 1.00 34.16 955 ILE B C 1
ATOM 15597 O O . ILE B 1 958 ? 27.361 126.571 161.526 1.00 36.01 955 ILE B O 1
ATOM 15602 N N . ILE B 1 959 ? 26.668 128.702 161.786 1.00 40.14 956 ILE B N 1
ATOM 15603 C CA . ILE B 1 959 ? 26.720 128.970 160.346 1.00 45.84 956 ILE B CA 1
ATOM 15604 C C . ILE B 1 959 ? 28.118 128.712 159.803 1.00 40.76 956 ILE B C 1
ATOM 15605 O O . ILE B 1 959 ? 28.280 128.082 158.749 1.00 46.57 956 ILE B O 1
ATOM 15610 N N . ASP B 1 960 ? 29.149 129.189 160.507 1.00 36.01 957 ASP B N 1
ATOM 15611 C CA . ASP B 1 960 ? 30.508 128.980 160.025 1.00 40.56 957 ASP B CA 1
ATOM 15612 C C . ASP B 1 960 ? 30.842 127.497 159.914 1.00 49.81 957 ASP B C 1
ATOM 15613 O O . ASP B 1 960 ? 31.637 127.101 159.050 1.00 43.17 957 ASP B O 1
ATOM 15618 N N . SER B 1 961 ? 30.233 126.660 160.757 1.00 38.93 958 SER B N 1
ATOM 15619 C CA . SER B 1 961 ? 30.497 125.233 160.683 1.00 32.41 958 SER B CA 1
ATOM 15620 C C . SER B 1 961 ? 29.825 124.613 159.465 1.00 41.95 958 SER B C 1
ATOM 15621 O O . SER B 1 961 ? 30.439 123.821 158.740 1.00 46.77 958 SER B O 1
ATOM 15624 N N . ILE B 1 962 ? 28.561 124.962 159.219 1.00 38.89 959 ILE B N 1
ATOM 15625 C CA . ILE B 1 962 ? 27.830 124.341 158.120 1.00 37.48 959 ILE B CA 1
ATOM 15626 C C . ILE B 1 962 ? 28.448 124.727 156.780 1.00 40.70 959 ILE B C 1
ATOM 15627 O O . ILE B 1 962 ? 28.511 123.908 155.849 1.00 37.85 959 ILE B O 1
ATOM 15632 N N . ILE B 1 963 ? 28.974 125.947 156.682 1.00 49.96 960 ILE B N 1
ATOM 15633 C CA . ILE B 1 963 ? 29.753 126.337 155.510 1.00 55.21 960 ILE B CA 1
ATOM 15634 C C . ILE B 1 963 ? 31.017 125.489 155.407 1.00 47.92 960 ILE B C 1
ATOM 15635 O O . ILE B 1 963 ? 31.371 125.000 154.328 1.00 45.19 960 ILE B O 1
ATOM 15640 N N . HIS B 1 964 ? 31.695 125.275 156.536 1.00 50.83 961 HIS B N 1
ATOM 15641 C CA . HIS B 1 964 ? 32.958 124.542 156.548 1.00 44.91 961 HIS B CA 1
ATOM 15642 C C . HIS B 1 964 ? 32.795 123.109 156.050 1.00 47.58 961 HIS B C 1
ATOM 15643 O O . HIS B 1 964 ? 33.606 122.621 155.252 1.00 45.44 961 HIS B O 1
ATOM 15650 N N . VAL B 1 965 ? 31.776 122.400 156.547 1.00 42.03 962 VAL B N 1
ATOM 15651 C CA . VAL B 1 965 ? 31.610 121.010 156.140 1.00 41.72 962 VAL B CA 1
ATOM 15652 C C . VAL B 1 965 ? 31.112 120.936 154.713 1.00 38.28 962 VAL B C 1
ATOM 15653 O O . VAL B 1 965 ? 31.365 119.944 154.021 1.00 34.57 962 VAL B O 1
ATOM 15657 N N . HIS B 1 966 ? 30.382 121.953 154.244 1.00 40.24 963 HIS B N 1
ATOM 15658 C CA . HIS B 1 966 ? 30.070 121.981 152.821 1.00 45.28 963 HIS B CA 1
ATOM 15659 C C . HIS B 1 966 ? 31.355 122.031 152.006 1.00 42.76 963 HIS B C 1
ATOM 15660 O O . HIS B 1 966 ? 31.512 121.293 151.026 1.00 37.68 963 HIS B O 1
ATOM 15667 N N . ASN B 1 967 ? 32.288 122.900 152.409 1.00 32.36 964 ASN B N 1
ATOM 15668 C CA . ASN B 1 967 ? 33.554 123.028 151.701 1.00 40.01 964 ASN B CA 1
ATOM 15669 C C . ASN B 1 967 ? 34.361 121.736 151.770 1.00 52.02 964 ASN B C 1
ATOM 15670 O O . ASN B 1 967 ? 34.958 121.317 150.766 1.00 45.34 964 ASN B O 1
ATOM 15675 N N . ASN B 1 968 ? 34.385 121.089 152.942 1.00 47.71 965 ASN B N 1
ATOM 15676 C CA . ASN B 1 968 ? 34.887 119.725 153.054 1.00 34.30 965 ASN B CA 1
ATOM 15677 C C . ASN B 1 968 ? 34.369 118.856 151.923 1.00 33.98 965 ASN B C 1
ATOM 15678 O O . ASN B 1 968 ? 35.143 118.215 151.215 1.00 38.70 965 ASN B O 1
ATOM 15683 N N . ARG B 1 969 ? 33.052 118.814 151.748 1.00 33.96 966 ARG B N 1
ATOM 15684 C CA . ARG B 1 969 ? 32.485 117.917 150.748 1.00 42.14 966 ARG B CA 1
ATOM 15685 C C . ARG B 1 969 ? 32.917 118.290 149.324 1.00 50.12 966 ARG B C 1
ATOM 15686 O O . ARG B 1 969 ? 33.088 117.400 148.478 1.00 47.67 966 ARG B O 1
ATOM 15694 N N . LEU B 1 970 ? 33.124 119.583 149.039 1.00 44.68 967 LEU B N 1
ATOM 15695 C CA . LEU B 1 970 ? 33.400 119.993 147.667 1.00 39.53 967 LEU B CA 1
ATOM 15696 C C . LEU B 1 970 ? 34.883 119.954 147.317 1.00 49.13 967 LEU B C 1
ATOM 15697 O O . LEU B 1 970 ? 35.222 119.635 146.174 1.00 56.02 967 LEU B O 1
ATOM 15702 N N . ILE B 1 971 ? 35.777 120.247 148.266 1.00 54.30 968 ILE B N 1
ATOM 15703 C CA . ILE B 1 971 ? 37.217 120.306 147.999 1.00 49.34 968 ILE B CA 1
ATOM 15704 C C . ILE B 1 971 ? 37.961 119.604 149.138 1.00 53.90 968 ILE B C 1
ATOM 15705 O O . ILE B 1 971 ? 37.378 118.772 149.837 1.00 55.10 968 ILE B O 1
ATOM 15710 N N . GLY B 1 972 ? 39.238 119.907 149.343 1.00 66.17 969 GLY B N 1
ATOM 15711 C CA . GLY B 1 972 ? 40.078 119.061 150.179 1.00 88.22 969 GLY B CA 1
ATOM 15712 C C . GLY B 1 972 ? 39.780 119.134 151.679 1.00 95.92 969 GLY B C 1
ATOM 15713 O O . GLY B 1 972 ? 38.712 119.552 152.130 1.00 81.00 969 GLY B O 1
ATOM 15714 N N . ILE B 1 973 ? 40.761 118.661 152.462 1.00 97.74 970 ILE B N 1
ATOM 15715 C CA . ILE B 1 973 ? 40.827 118.872 153.911 1.00 103.63 970 ILE B CA 1
ATOM 15716 C C . ILE B 1 973 ? 41.824 120.016 154.102 1.00 113.46 970 ILE B C 1
ATOM 15717 O O . ILE B 1 973 ? 42.780 119.914 154.885 1.00 112.34 970 ILE B O 1
ATOM 15722 N N . GLU B 1 974 ? 41.577 121.127 153.392 1.00 110.44 971 GLU B N 1
ATOM 15723 C CA . GLU B 1 974 ? 42.593 122.140 153.075 1.00 107.89 971 GLU B CA 1
ATOM 15724 C C . GLU B 1 974 ? 42.735 123.150 154.223 1.00 118.17 971 GLU B C 1
ATOM 15725 O O . GLU B 1 974 ? 42.351 124.318 154.130 1.00 117.48 971 GLU B O 1
ATOM 15731 N N . ARG B 1 975 ? 43.370 122.699 155.312 1.00 119.14 972 ARG B N 1
ATOM 15732 C CA . ARG B 1 975 ? 43.390 123.439 156.577 1.00 120.19 972 ARG B CA 1
ATOM 15733 C C . ARG B 1 975 ? 44.008 124.837 156.488 1.00 132.55 972 ARG B C 1
ATOM 15734 O O . ARG B 1 975 ? 45.189 125.020 156.804 1.00 129.02 972 ARG B O 1
ATOM 15736 N N . ASP B 1 976 ? 43.193 125.815 156.069 1.00 137.23 973 ASP B N 1
ATOM 15737 C CA . ASP B 1 976 ? 43.412 127.263 156.111 1.00 133.12 973 ASP B CA 1
ATOM 15738 C C . ASP B 1 976 ? 42.498 127.919 155.093 1.00 124.76 973 ASP B C 1
ATOM 15739 O O . ASP B 1 976 ? 42.023 129.040 155.314 1.00 115.96 973 ASP B O 1
ATOM 15744 N N . LYS B 1 977 ? 42.250 127.221 153.980 1.00 125.93 974 LYS B N 1
ATOM 15745 C CA . LYS B 1 977 ? 41.680 127.876 152.810 1.00 125.96 974 LYS B CA 1
ATOM 15746 C C . LYS B 1 977 ? 40.365 127.710 153.556 1.00 124.28 974 LYS B C 1
ATOM 15747 O O . LYS B 1 977 ? 40.156 126.653 154.143 1.00 122.71 974 LYS B O 1
ATOM 15753 N N . GLU B 1 978 ? 39.445 128.690 153.478 1.00 121.78 975 GLU B N 1
ATOM 15754 C CA . GLU B 1 978 ? 38.171 128.578 154.200 1.00 117.85 975 GLU B CA 1
ATOM 15755 C C . GLU B 1 978 ? 38.345 130.042 154.591 1.00 117.75 975 GLU B C 1
ATOM 15756 O O . GLU B 1 978 ? 37.459 130.875 154.340 1.00 106.08 975 GLU B O 1
ATOM 15762 N N . LYS B 1 979 ? 39.492 130.377 155.185 1.00 116.17 976 LYS B N 1
ATOM 15763 C CA . LYS B 1 979 ? 39.864 131.778 155.307 1.00 98.16 976 LYS B CA 1
ATOM 15764 C C . LYS B 1 979 ? 39.806 132.500 153.962 1.00 103.72 976 LYS B C 1
ATOM 15765 O O . LYS B 1 979 ? 39.360 133.648 153.908 1.00 104.45 976 LYS B O 1
ATOM 15767 N N . LEU B 1 980 ? 40.318 131.874 152.909 1.00 111.22 977 LEU B N 1
ATOM 15768 C CA . LEU B 1 980 ? 40.379 132.509 151.592 1.00 100.23 977 LEU B CA 1
ATOM 15769 C C . LEU B 1 980 ? 39.043 132.896 150.960 1.00 101.10 977 LEU B C 1
ATOM 15770 O O . LEU B 1 980 ? 38.844 134.041 150.555 1.00 90.77 977 LEU B O 1
ATOM 15775 N N . ILE B 1 981 ? 38.136 131.933 150.881 1.00 104.67 978 ILE B N 1
ATOM 15776 C CA . ILE B 1 981 ? 36.828 132.130 150.251 1.00 94.08 978 ILE B CA 1
ATOM 15777 C C . ILE B 1 981 ? 35.994 133.098 151.060 1.00 81.95 978 ILE B C 1
ATOM 15778 O O . ILE B 1 981 ? 35.164 133.831 150.509 1.00 80.99 978 ILE B O 1
ATOM 15783 N N . TYR B 1 982 ? 36.169 133.096 152.377 1.00 83.45 979 TYR B N 1
ATOM 15784 C CA . TYR B 1 982 ? 35.628 134.179 153.179 1.00 84.69 979 TYR B CA 1
ATOM 15785 C C . TYR B 1 982 ? 36.327 135.496 152.844 1.00 89.93 979 TYR B C 1
ATOM 15786 O O . TYR B 1 982 ? 35.662 136.503 152.565 1.00 81.93 979 TYR B O 1
ATOM 15795 N N . TYR B 1 983 ? 37.675 135.494 152.841 1.00 97.06 980 TYR B N 1
ATOM 15796 C CA . TYR B 1 983 ? 38.472 136.694 152.556 1.00 100.59 980 TYR B CA 1
ATOM 15797 C C . TYR B 1 983 ? 38.067 137.374 151.251 1.00 96.58 980 TYR B C 1
ATOM 15798 O O . TYR B 1 983 ? 38.175 138.602 151.131 1.00 91.91 980 TYR B O 1
ATOM 15807 N N . THR B 1 984 ? 37.634 136.599 150.252 1.00 93.87 981 THR B N 1
ATOM 15808 C CA . THR B 1 984 ? 37.194 137.190 148.991 1.00 79.98 981 THR B CA 1
ATOM 15809 C C . THR B 1 984 ? 35.772 137.718 149.105 1.00 86.23 981 THR B C 1
ATOM 15810 O O . THR B 1 984 ? 35.525 138.898 148.891 1.00 105.19 981 THR B O 1
ATOM 15814 N N . LEU B 1 985 ? 34.820 136.869 149.485 1.00 91.43 982 LEU B N 1
ATOM 15815 C CA . LEU B 1 985 ? 33.415 137.255 149.352 1.00 96.92 982 LEU B CA 1
ATOM 15816 C C . LEU B 1 985 ? 33.048 138.537 150.108 1.00 101.65 982 LEU B C 1
ATOM 15817 O O . LEU B 1 985 ? 31.917 139.023 149.909 1.00 108.69 982 LEU B O 1
ATOM 15822 N N . GLN B 1 986 ? 33.935 139.112 150.942 1.00 95.40 983 GLN B N 1
ATOM 15823 C CA . GLN B 1 986 ? 33.670 140.473 151.412 1.00 97.16 983 GLN B CA 1
ATOM 15824 C C . GLN B 1 986 ? 33.728 141.466 150.266 1.00 98.79 983 GLN B C 1
ATOM 15825 O O . GLN B 1 986 ? 33.152 142.552 150.362 1.00 102.12 983 GLN B O 1
ATOM 15831 N N . ARG B 1 987 ? 34.392 141.094 149.171 1.00 97.06 984 ARG B N 1
ATOM 15832 C CA . ARG B 1 987 ? 34.462 141.958 148.003 1.00 91.57 984 ARG B CA 1
ATOM 15833 C C . ARG B 1 987 ? 33.074 142.313 147.495 1.00 91.82 984 ARG B C 1
ATOM 15834 O O . ARG B 1 987 ? 32.677 143.484 147.511 1.00 100.60 984 ARG B O 1
ATOM 15842 N N . LEU B 1 988 ? 32.317 141.310 147.042 1.00 91.97 985 LEU B N 1
ATOM 15843 C CA . LEU B 1 988 ? 31.098 141.597 146.297 1.00 104.82 985 LEU B CA 1
ATOM 15844 C C . LEU B 1 988 ? 29.992 142.164 147.181 1.00 110.38 985 LEU B C 1
ATOM 15845 O O . LEU B 1 988 ? 28.972 142.631 146.659 1.00 108.09 985 LEU B O 1
ATOM 15850 N N . PHE B 1 989 ? 30.177 142.187 148.497 1.00 112.56 986 PHE B N 1
ATOM 15851 C CA . PHE B 1 989 ? 29.199 142.845 149.349 1.00 116.35 986 PHE B CA 1
ATOM 15852 C C . PHE B 1 989 ? 29.647 144.223 149.828 1.00 115.83 986 PHE B C 1
ATOM 15853 O O . PHE B 1 989 ? 28.809 144.994 150.313 1.00 119.51 986 PHE B O 1
ATOM 15861 N N . VAL B 1 990 ? 30.938 144.549 149.695 1.00 114.28 987 VAL B N 1
ATOM 15862 C CA . VAL B 1 990 ? 31.357 145.946 149.599 1.00 111.42 987 VAL B CA 1
ATOM 15863 C C . VAL B 1 990 ? 30.964 146.514 148.234 1.00 108.47 987 VAL B C 1
ATOM 15864 O O . VAL B 1 990 ? 30.744 147.721 148.093 1.00 110.98 987 VAL B O 1
ATOM 15868 N N . SER B 1 991 ? 30.841 145.654 147.218 1.00 109.06 988 SER B N 1
ATOM 15869 C CA . SER B 1 991 ? 30.523 146.116 145.868 1.00 112.86 988 SER B CA 1
ATOM 15870 C C . SER B 1 991 ? 29.063 146.557 145.762 1.00 121.35 988 SER B C 1
ATOM 15871 O O . SER B 1 991 ? 28.771 147.648 145.255 1.00 127.68 988 SER B O 1
ATOM 15874 N N . GLU B 1 992 ? 28.130 145.733 146.250 1.00 113.25 989 GLU B N 1
ATOM 15875 C CA . GLU B 1 992 ? 26.704 146.060 146.199 1.00 100.47 989 GLU B CA 1
ATOM 15876 C C . GLU B 1 992 ? 26.350 147.085 147.284 1.00 113.75 989 GLU B C 1
ATOM 15877 O O . GLU B 1 992 ? 25.551 146.840 148.189 1.00 111.11 989 GLU B O 1
ATOM 15883 N N . GLU B 1 993 ? 26.975 148.260 147.167 1.00 126.19 990 GLU B N 1
ATOM 15884 C CA . GLU B 1 993 ? 26.795 149.374 148.107 1.00 125.65 990 GLU B CA 1
ATOM 15885 C C . GLU B 1 993 ? 26.800 150.717 147.357 1.00 120.04 990 GLU B C 1
ATOM 15886 O O . GLU B 1 993 ? 26.669 151.792 147.954 1.00 118.09 990 GLU B O 1
ATOM 15892 N N . THR C 2 2 ? 31.120 98.152 122.248 1.00 50.57 -21 THR C N 1
ATOM 15893 C CA . THR C 2 2 ? 30.573 99.294 122.968 1.00 51.44 -21 THR C CA 1
ATOM 15894 C C . THR C 2 2 ? 31.602 100.413 122.988 1.00 55.14 -21 THR C C 1
ATOM 15895 O O . THR C 2 2 ? 32.490 100.459 122.144 1.00 50.39 -21 THR C O 1
ATOM 15897 N N . LYS C 2 3 ? 31.472 101.328 123.941 1.00 82.12 -20 LYS C N 1
ATOM 15898 C CA . LYS C 2 3 ? 32.485 102.364 124.167 1.00 60.88 -20 LYS C CA 1
ATOM 15899 C C . LYS C 2 3 ? 33.463 101.944 125.257 1.00 57.04 -20 LYS C C 1
ATOM 15900 O O . LYS C 2 3 ? 33.693 102.681 126.214 1.00 51.92 -20 LYS C O 1
ATOM 15906 N N . ASP C 2 4 ? 34.026 100.736 125.167 1.00 50.00 -19 ASP C N 1
ATOM 15907 C CA . ASP C 2 4 ? 35.270 100.450 125.865 1.00 44.78 -19 ASP C CA 1
ATOM 15908 C C . ASP C 2 4 ? 36.460 100.631 124.935 1.00 38.95 -19 ASP C C 1
ATOM 15909 O O . ASP C 2 4 ? 37.479 99.934 125.040 1.00 34.53 -19 ASP C O 1
ATOM 15914 N N . PHE C 2 5 ? 36.328 101.584 124.018 1.00 38.78 -18 PHE C N 1
ATOM 15915 C CA . PHE C 2 5 ? 37.451 102.194 123.331 1.00 40.67 -18 PHE C CA 1
ATOM 15916 C C . PHE C 2 5 ? 37.839 103.544 123.942 1.00 50.09 -18 PHE C C 1
ATOM 15917 O O . PHE C 2 5 ? 38.573 104.311 123.295 1.00 38.58 -18 PHE C O 1
ATOM 15925 N N . ASN C 2 6 ? 37.362 103.850 125.170 1.00 45.79 -17 ASN C N 1
ATOM 15926 C CA . ASN C 2 6 ? 37.521 105.191 125.752 1.00 55.96 -17 ASN C CA 1
ATOM 15927 C C . ASN C 2 6 ? 38.986 105.586 125.900 1.00 51.16 -17 ASN C C 1
ATOM 15928 O O . ASN C 2 6 ? 39.513 106.304 125.046 1.00 63.14 -17 ASN C O 1
ATOM 15933 N N . LEU C 2 7 ? 39.619 105.139 126.986 1.00 37.15 -16 LEU C N 1
ATOM 15934 C CA . LEU C 2 7 ? 40.995 105.433 127.410 1.00 48.44 -16 LEU C CA 1
ATOM 15935 C C . LEU C 2 7 ? 40.962 106.250 128.682 1.00 38.31 -16 LEU C C 1
ATOM 15936 O O . LEU C 2 7 ? 41.723 105.976 129.614 1.00 39.52 -16 LEU C O 1
ATOM 15941 N N . ASP C 2 8 ? 40.126 107.281 128.694 1.00 28.71 -15 ASP C N 1
ATOM 15942 C CA . ASP C 2 8 ? 39.802 108.003 129.916 1.00 36.99 -15 ASP C CA 1
ATOM 15943 C C . ASP C 2 8 ? 41.065 108.459 130.642 1.00 36.34 -15 ASP C C 1
ATOM 15944 O O . ASP C 2 8 ? 41.184 108.331 131.860 1.00 39.01 -15 ASP C O 1
ATOM 15949 N N . LEU C 2 9 ? 42.039 108.966 129.880 1.00 33.24 -14 LEU C N 1
ATOM 15950 C CA . LEU C 2 9 ? 43.269 109.454 130.489 1.00 28.59 -14 LEU C CA 1
ATOM 15951 C C . LEU C 2 9 ? 42.954 110.484 131.574 1.00 35.44 -14 LEU C C 1
ATOM 15952 O O . LEU C 2 9 ? 42.160 111.408 131.367 1.00 34.17 -14 LEU C O 1
ATOM 15957 N N . VAL C 2 10 ? 43.526 110.274 132.759 1.00 35.77 -13 VAL C N 1
ATOM 15958 C CA . VAL C 2 10 ? 43.444 111.220 133.866 1.00 37.33 -13 VAL C CA 1
ATOM 15959 C C . VAL C 2 10 ? 44.861 111.457 134.371 1.00 34.58 -13 VAL C C 1
ATOM 15960 O O . VAL C 2 10 ? 45.700 110.547 134.358 1.00 30.26 -13 VAL C O 1
ATOM 15964 N N . CYS C 2 11 ? 45.142 112.692 134.763 1.00 31.92 -12 CYS C N 1
ATOM 15965 C CA . CYS C 2 11 ? 46.474 113.081 135.184 1.00 35.12 -12 CYS C CA 1
ATOM 15966 C C . CYS C 2 11 ? 46.365 113.835 136.497 1.00 48.64 -12 CYS C C 1
ATOM 15967 O O . CYS C 2 11 ? 45.388 114.550 136.731 1.00 49.61 -12 CYS C O 1
ATOM 15970 N N . VAL C 2 12 ? 47.364 113.639 137.365 1.00 48.22 -11 VAL C N 1
ATOM 15971 C CA . VAL C 2 12 ? 47.408 114.240 138.693 1.00 44.07 -11 VAL C CA 1
ATOM 15972 C C . VAL C 2 12 ? 48.735 114.979 138.841 1.00 53.00 -11 VAL C C 1
ATOM 15973 O O . VAL C 2 12 ? 49.646 114.810 138.034 1.00 55.16 -11 VAL C O 1
ATOM 15977 N N . SER C 2 13 ? 48.840 115.792 139.907 1.00 62.07 -10 SER C N 1
ATOM 15978 C CA . SER C 2 13 ? 49.864 116.836 140.019 1.00 63.02 -10 SER C CA 1
ATOM 15979 C C . SER C 2 13 ? 51.260 116.279 140.295 1.00 68.46 -10 SER C C 1
ATOM 15980 O O . SER C 2 13 ? 51.944 115.946 139.333 1.00 73.39 -10 SER C O 1
ATOM 15983 N N . LYS C 2 14 ? 51.703 116.217 141.564 1.00 78.89 -9 LYS C N 1
ATOM 15984 C CA . LYS C 2 14 ? 53.014 115.655 142.002 1.00 74.41 -9 LYS C CA 1
ATOM 15985 C C . LYS C 2 14 ? 53.092 115.474 143.528 1.00 84.81 -9 LYS C C 1
ATOM 15986 O O . LYS C 2 14 ? 53.935 116.098 144.207 1.00 66.77 -9 LYS C O 1
ATOM 15992 N N . THR C 2 24 ? 39.786 120.333 157.629 1.00 111.28 2 THR C N 1
ATOM 15993 C CA . THR C 2 24 ? 38.364 120.097 157.400 1.00 110.96 2 THR C CA 1
ATOM 15994 C C . THR C 2 24 ? 37.891 118.761 157.988 1.00 110.20 2 THR C C 1
ATOM 16011 N N . ILE C 2 26 ? 36.927 121.059 161.401 1.00 118.29 4 ILE C N 1
ATOM 16012 C CA . ILE C 2 26 ? 37.375 122.066 162.356 1.00 119.18 4 ILE C CA 1
ATOM 16013 C C . ILE C 2 26 ? 38.877 122.307 162.239 1.00 124.47 4 ILE C C 1
ATOM 16014 O O . ILE C 2 26 ? 39.680 121.409 162.493 1.00 119.11 4 ILE C O 1
ATOM 16019 N N . THR D 2 2 ? 23.869 92.119 200.593 1.00 54.04 -21 THR D N 1
ATOM 16020 C CA . THR D 2 2 ? 25.055 91.335 200.904 1.00 52.69 -21 THR D CA 1
ATOM 16021 C C . THR D 2 2 ? 26.204 91.825 200.053 1.00 66.36 -21 THR D C 1
ATOM 16022 O O . THR D 2 2 ? 27.287 92.104 200.567 1.00 66.17 -21 THR D O 1
ATOM 16024 N N . LYS D 2 3 ? 25.964 91.949 198.742 1.00 73.82 -20 LYS D N 1
ATOM 16025 C CA . LYS D 2 3 ? 27.045 92.362 197.849 1.00 72.90 -20 LYS D CA 1
ATOM 16026 C C . LYS D 2 3 ? 27.391 93.837 198.023 1.00 66.07 -20 LYS D C 1
ATOM 16027 O O . LYS D 2 3 ? 28.564 94.213 197.915 1.00 56.62 -20 LYS D O 1
ATOM 16033 N N . ASP D 2 4 ? 26.396 94.680 198.334 1.00 62.46 -19 ASP D N 1
ATOM 16034 C CA . ASP D 2 4 ? 26.650 96.101 198.564 1.00 54.39 -19 ASP D CA 1
ATOM 16035 C C . ASP D 2 4 ? 27.707 96.351 199.633 1.00 52.37 -19 ASP D C 1
ATOM 16036 O O . ASP D 2 4 ? 28.224 97.467 199.726 1.00 51.98 -19 ASP D O 1
ATOM 16041 N N . PHE D 2 5 ? 28.039 95.357 200.453 1.00 49.64 -18 PHE D N 1
ATOM 16042 C CA . PHE D 2 5 ? 29.078 95.538 201.455 1.00 50.04 -18 PHE D CA 1
ATOM 16043 C C . PHE D 2 5 ? 30.412 94.959 201.023 1.00 51.39 -18 PHE D C 1
ATOM 16044 O O . PHE D 2 5 ? 31.381 95.006 201.796 1.00 48.75 -18 PHE D O 1
ATOM 16052 N N . ASN D 2 6 ? 30.480 94.424 199.807 1.00 50.48 -17 ASN D N 1
ATOM 16053 C CA . ASN D 2 6 ? 31.722 93.898 199.266 1.00 49.12 -17 ASN D CA 1
ATOM 16054 C C . ASN D 2 6 ? 32.568 95.066 198.786 1.00 37.78 -17 ASN D C 1
ATOM 16055 O O . ASN D 2 6 ? 32.092 95.900 198.014 1.00 43.46 -17 ASN D O 1
ATOM 16060 N N . LEU D 2 7 ? 33.804 95.154 199.278 1.00 40.40 -16 LEU D N 1
ATOM 16061 C CA . LEU D 2 7 ? 34.682 96.248 198.877 1.00 39.14 -16 LEU D CA 1
ATOM 16062 C C . LEU D 2 7 ? 35.254 96.026 197.475 1.00 47.55 -16 LEU D C 1
ATOM 16063 O O . LEU D 2 7 ? 35.268 96.951 196.653 1.00 49.55 -16 LEU D O 1
ATOM 16068 N N . ASP D 2 8 ? 35.710 94.805 197.185 1.00 46.31 -15 ASP D N 1
ATOM 16069 C CA . ASP D 2 8 ? 36.236 94.412 195.871 1.00 40.90 -15 ASP D CA 1
ATOM 16070 C C . ASP D 2 8 ? 37.450 95.245 195.474 1.00 31.46 -15 ASP D C 1
ATOM 16071 O O . ASP D 2 8 ? 37.588 95.693 194.335 1.00 31.37 -15 ASP D O 1
ATOM 16076 N N . LEU D 2 9 ? 38.350 95.417 196.428 1.00 33.47 -14 LEU D N 1
ATOM 16077 C CA . LEU D 2 9 ? 39.575 96.169 196.214 1.00 32.67 -14 LEU D CA 1
ATOM 16078 C C . LEU D 2 9 ? 40.475 95.448 195.206 1.00 36.53 -14 LEU D C 1
ATOM 16079 O O . LEU D 2 9 ? 41.025 94.384 195.503 1.00 51.43 -14 LEU D O 1
ATOM 16084 N N . VAL D 2 10 ? 40.610 95.995 193.996 1.00 30.61 -13 VAL D N 1
ATOM 16085 C CA . VAL D 2 10 ? 41.575 95.477 193.028 1.00 37.54 -13 VAL D CA 1
ATOM 16086 C C . VAL D 2 10 ? 42.748 96.448 192.951 1.00 40.59 -13 VAL D C 1
ATOM 16087 O O . VAL D 2 10 ? 42.565 97.674 192.941 1.00 32.33 -13 VAL D O 1
ATOM 16091 N N . CYS D 2 11 ? 43.959 95.898 192.918 1.00 43.55 -12 CYS D N 1
ATOM 16092 C CA . CYS D 2 11 ? 45.181 96.680 192.976 1.00 44.62 -12 CYS D CA 1
ATOM 16093 C C . CYS D 2 11 ? 46.050 96.373 191.766 1.00 47.04 -12 CYS D C 1
ATOM 16094 O O . CYS D 2 11 ? 46.239 95.207 191.408 1.00 45.97 -12 CYS D O 1
ATOM 16097 N N . VAL D 2 12 ? 46.573 97.420 191.142 1.00 51.36 -11 VAL D N 1
ATOM 16098 C CA . VAL D 2 12 ? 47.417 97.302 189.963 1.00 56.06 -11 VAL D CA 1
ATOM 16099 C C . VAL D 2 12 ? 48.781 97.892 190.301 1.00 60.01 -11 VAL D C 1
ATOM 16100 O O . VAL D 2 12 ? 48.894 98.773 191.161 1.00 63.10 -11 VAL D O 1
ATOM 16104 N N . SER D 2 13 ? 49.824 97.378 189.645 1.00 56.34 -10 SER D N 1
ATOM 16105 C CA . SER D 2 13 ? 51.185 97.791 189.962 1.00 65.13 -10 SER D CA 1
ATOM 16106 C C . SER D 2 13 ? 51.474 99.154 189.340 1.00 69.82 -10 SER D C 1
ATOM 16107 O O . SER D 2 13 ? 50.628 99.749 188.672 1.00 76.42 -10 SER D O 1
ATOM 16110 N N . LYS D 2 14 ? 52.678 99.671 189.571 1.00 80.00 -9 LYS D N 1
ATOM 16111 C CA . LYS D 2 14 ? 53.050 100.991 189.051 1.00 67.49 -9 LYS D CA 1
ATOM 16112 C C . LYS D 2 14 ? 54.354 100.947 188.247 1.00 65.94 -9 LYS D C 1
ATOM 16113 O O . LYS D 2 14 ? 54.387 101.304 187.063 1.00 66.96 -9 LYS D O 1
ATOM 16119 N N . THR D 2 24 ? 53.317 89.878 171.104 1.00 74.08 2 THR D N 1
ATOM 16120 C CA . THR D 2 24 ? 52.107 90.432 170.438 1.00 90.53 2 THR D CA 1
ATOM 16121 C C . THR D 2 24 ? 51.324 89.293 169.775 1.00 89.33 2 THR D C 1
ATOM 16138 N N . ILE D 2 26 ? 52.874 87.370 166.726 1.00 78.02 4 ILE D N 1
ATOM 16139 C CA . ILE D 2 26 ? 53.772 87.060 165.573 1.00 68.96 4 ILE D CA 1
ATOM 16140 C C . ILE D 2 26 ? 55.066 86.437 166.109 1.00 78.74 4 ILE D C 1
ATOM 16141 O O . ILE D 2 26 ? 55.424 85.352 165.611 1.00 69.63 4 ILE D O 1
#

Radius of gyration: 41.35 Å; Cα contacts (8 Å, |Δi|>4): 3222; chains: 4; bounding box: 94×94×128 Å

Organism: Lactococcus lactis subsp. lactis (NCBI:txid1360)